Protein 5BZA (pdb70)

Sequence (1763 aa):
LGKLFFCGFDDFNEEAREVIQKYRPAGVLIYPGVLSKEYLFLDFMNFLSRNGRFIVSSDHEGGQLEVLKYVPSFPGNLAAGKVDPVFTGRYCEMAGRIMNTLGFNMVFAPVLDLLSLRSFGSDPEVVASHGMEACMGYFKGGVIPCIKHFPGHGKTADDSHYLLPTVNASFEELWREDLLPFRRIFQSRVKTAVMTAHVKYPAVDDLPATLSKKLITEVLREKLNFKGLVLSDAMEMKAISENFSVEEAVRFFIEAGGNMILLDNFRDLPVYYESLKKLIEDGSIERGKVERSIKIVDEYLSALENRFNSGLIAEVAERAIECTRMRKELLGREVVLLVPSNTGDDYDLIPEVAKRFFKVRDVIRYDIEAGPDDVDGELIFDFVVNASKNEQVLQAHLSLPSDRTIYFIIRNPFDAKFFPGRSVVITHSTKPISVYKSFQHLLGRCSDVDLGKLFFCGFDDFNEEAREVIQKYRPAGVLIYPGVLSKEYLFLDFMNFLSRNGRFIVSSDHEGGQLEVLKYVPSFPGNLAAGKVDPVFTGRYCEMAGRIMNTLGFNMVFAPVLDLLSLRSFGSDPEVVASHGMEACMGYFKGGVIPCIKHFPGHGKTADDSHYLLPTVNASFEELWREDLLPFRRIFQSRVKTAVMTAHVKYPAVDDLPATLSKKLITEVLREKLNFKGLVLSDAMEMKAISENFSVEEAVRFFIEAGGNMILLDNFRDLPVYYESLKKLIEDGSIERGKVERSIKIVDEYLSALENRFNSGLIAEVAERAIECTRMRKELLGREVVLLVPSNTGDDYDLIPEVAKRFFKVRDVIRYDIEAGPDDVDGELIFDFVVNASKNEQVLQAHLSLPSDRTIYFIIRNPFDAKFFPGRSVVITHSTKPISVYKSFQHLLGRCSLGKLFFCGFDDFNEEAREVIQKYRPAGVLIYPGVLSKEYLFLDFMNFLSRNGRFIVSSDHEGGQLEVLKYVPSFPGNLAAGKVDPVFTGRYCEMAGRIMNTLGFNMVFAPVLDLLSRSFGSDPEVVASHGMEACMGYFKGGVIPCIKHFPGHGKTADDSHYLLPTVNASFEELWREDLLPFRRIFQSRVKTAVMTAHVKYPAVDDLPATLSKKLITEVLREKLNFKGLVLSDAMEMKAISENFSVEEAVRFFIEAGGNMILLDNFRDLPVYYESLKKLIEDGSIERGKVERSIKIVDEYLSALENRFNSGLIAEVAERAIECTRMRKELLGREVVLTGDDYDLIPEVAKRFFKVRDVIRYDIEAGPDDVDGELIFDFVVNASKNEQVLQAHLSLPSDRTIYFIIRNPFDAKFFPGRSVVITHSTKPISVYKSFQVDLGKLFFCGFDDFNEEAREVIQKYRPAGVLIYPGVLSKEYLFLDFMNFLSRNGRFIVSSDHEGGQLEVLKYVPSFPGNLAAGKVDPVFTGRYCEMAGRIMNTLGFNMVFAPVLDLLLRSFGSDPEVVASHGMEACMGYFKGGVIPCIKHFPGHGKTADDSHYLLPTVNASFEELWREDLLPFRRIFQSRVKTAVMTAHVKYPAVDDLPATLSKKLITEVLREKLNFKGLVLSDAMEMKAISENFSVEEAVRFFIEAGGNMILLDNFRDLPVYYESLKKLIEDGSIERGKVERSIKIVDEYLSALENRFNSGLIAEVAERAIECVLLVPSTGDDYDLIPEVAKRFFKVRDVIRYDIEAGPDDVDGELIFDFVVNASKNEQVLQAHLSLPSDRTIYFIIRNPFDAKFFPGRSVVITHSTKPISVYKSFQHLLG

Organism: Thermotoga neapolitana (NCBI:txid2337)

B-factor: mean 29.82, std 23.93, range [4.55, 154.39]

CATH classification: 3.20.20.300

InterPro domains:
  IPR001764 Glycoside hydrolase, family 3, N-terminal [PF00933] (6-307)
  IPR017853 Glycoside hydrolase superfamily [SSF51445] (16-307)
  IPR036962 Glycoside hydrolase, family 3, N-terminal domain superfamily [G3DSA:3.20.20.300] (1-332)
  IPR049018 Beta-N-acetylglucosaminidase, C-terminal domain [PF21566] (346-461)
  IPR050226 NagZ Beta-hexosaminidase [PTHR30480] (3-466)

Radius of gyration: 36.76 Å; Cα contacts (8 Å, |Δi|>4): 4115; chains: 4; bounding box: 102×91×90 Å

Solvent-accessible surface area: 63745 Å² total; per-residue (Å²): 61,2,59,0,0,0,0,0,0,85,38,2,28,111,75,0,48,110,13,0,91,157,22,100,2,3,0,0,2,1,44,64,23,0,15,91,65,30,7,0,0,2,8,0,2,15,24,4,65,160,23,51,110,14,0,7,0,0,29,1,12,5,0,62,66,50,36,5,102,3,4,0,28,3,1,2,16,9,0,2,13,114,9,71,22,45,18,4,7,115,3,3,22,3,0,0,32,0,0,19,0,0,1,0,9,0,0,1,1,5,3,0,11,7,40,87,27,76,11,6,10,59,71,26,86,46,0,2,23,5,0,5,24,0,0,34,5,2,68,138,3,29,1,12,0,0,0,9,15,0,0,0,30,18,60,22,115,68,66,6,108,153,81,32,0,55,1,115,9,50,58,112,44,0,62,114,41,1,0,15,0,0,32,33,0,23,61,4,70,12,87,4,0,0,4,0,0,0,0,66,0,64,65,19,35,114,42,0,0,0,1,0,108,88,0,0,35,90,7,0,26,108,129,10,98,16,123,15,0,0,0,0,24,6,1,33,10,76,0,2,53,117,79,36,56,50,60,64,2,0,60,59,0,1,30,0,18,1,6,0,0,5,0,50,53,2,105,43,0,39,91,11,38,78,15,0,81,112,2,21,125,86,56,47,3,94,152,21,38,5,106,145,2,47,129,27,0,48,90,7,7,70,79,18,82,52,145,24,33,0,0,19,0,0,10,0,0,52,119,0,8,73,28,62,188,3,94,148,117,12,19,57,91,53,0,5,0,1,0,0,59,112,89,14,102,12,14,65,63,2,15,63,0,0,123,89,46,11,125,36,121,64,55,55,88,10,80,50,87,51,4,6,120,116,38,88,16,59,0,0,0,0,0,0,7,52,0,46,95,61,113,146,0,13,84,18,0,30,72,2,27,59,86,67,2,6,0,0,0,0,68,64,24,87,0,23,139,66,5,108,87,43,30,12,0,27,0,4,0,4,25,22,6,0,2,6,8,0,0,53,24,0,76,43,155,8,48,135,130,57,4,0,38,0,0,0,0,0,0,86,36,2,29,110,76,0,50,112,12,0,83,151,17,115,2,3,0,0,2,1,40,66,24,0,16,90,62,31,8,0,0,1,8,0,2,11,24,4,66,144,23,55,124,16,0,7,0,1,35,1,14,5,1,76,57,48,37,4,99,4,5,0,27,3,1,1,17,9,0,1,9,104,8,67,21,44,21,3,5,126,3,4,16,3,0,0,41,0,0,19,1,0,3,0,10,0,0,1,0,5,4,0,12,6,43,97,38,75,9,4,9,66,71,30,82,48,0,0,16,6,0,0,18,0,0,8,3,2,70,82,4,30,2,9,0,0,0,8,17,0,0,0,33,17,57,25,115,65,64,7,109,158,84,30,0,50,0,119,9,49,52,98,43,0,74,127,33,1,1,34,0,0,57,18,1,39,73,11,72,10,69,5,0,0,6,0,0,1,0,64,0,66,63,20,36,119,42,0,0,0,1,0,108,80,1,0,37,79,5,0,29,108,139,18,102,16,123,12,0,0,0,0,22,6,1,36,11,90,0,1,53,113,78,40,53,48,54,59,2,0,59,63,0,0,30,1,18,1,4,0,0,5,0,49,52,2,108,39,0,41,92,12,21,93,14,0,61,115,2,35,136,83,56,41,3,92,184,17,39,8,102,138,3,30,125,22,0,41,82,9,8,58,57,25,157,69,177,12,37,0,1,21,0,0,9,0,0,52,121,0,9,68,27,63,174,8,106,132,126,16,10,56,87,54,0,6,0,1,0,0,58,102,56,20,105,12,13,64,69,2,16,62,0,0,125,88,49,10,129,39,129,72,51,57,90,8,76,59,99,46,4,6,124,103,38,79,17,56,0,0,0,0,0,0,8,41,0,52,100,61,112,139,0,12,85,18,0,32,69,2,25,57,91,73,2,4,0,0,0,0,66,60,22,75,0,27,142,74,5,107,86,47,33,10,0,23,0,6,1,2,15,22,5,0,1,4,6,0,0,52,26,0,66,44,135,3,35,63,2,62,0,0,0,0,0,0,68,38,1,37,110,80,0,46,103,11,0,84,156,26,109,2,3,0,0,2,1,46,65,29,0,12,89,64,29,6,0,0,1,5,0,3,11,22,6,62,145,19,52,102,20,0,6,0,0,35,1,14,6,1,98,54,49,35,5,103,3,4,0,24,3,9,6,21,34,0,2,12,107,9,71,24,64,22,3,7,84,4,4,15,3,0,0,40,0,0,15,1,0,6,0,11,0,0,2,1,4,5,0,13,12,57,113,106,12,5,8,62,71,30,82,46,0,0,22,6,0,5,21,0,0,33,5,3,58,135,3,26,1,10,0,0,0,9,19,0,0,2,34,13,72,24,117,64,64,6,105,162,84,38,0,58,4,117,13,52,48,127,56,1,65,147,30,2,1,14,0,0,29,31,0,18,52,1,51,12,93,2,0,0,6,0,0,1,0,69,0,62,63,13,28,99,42,1,0,0,3,0,108,100,1,0,24,87,6,0,26,105,118,10,80,18,127,17,0,0,0,0,27,6,1,38,10,102,0,1,54,114,85,36,54,55,72,74,3,0,99,66,0,1,45,0,18,1,7,0,0,5,0,53,46,0,76,44,0,39,91,12,33,84,20,0,80,138,1,20,136,78,58,20,2,92,147,20,33,6,105,140,3,49,135,28,0,45,94,11,8,58,78,21,77,63,168,17,29,0,0,7,0,0,10,0,1,67,124,1,34,70,88,52,176,48,126,128,158,28,128,67,114,51,0,0,19,112,36,100,12,41,101,67,10,26,67,0,1,128,78,69,53,148,33,142,72,61,67,165,46,83,73,96,65,6,28,130,117,64,60,15,115,8,8,7,8,21,0,12,43,0,68,87,72,108,124,4,10,68,19,2,39,71,15,27,64,93,83,8,28,0,6,0,1,86,60,20,117,3,29,148,59,5,119,78,37,34,10,5,26,1,6,1,14,21,17,4,1,1,2,12,12,26,98,184,62,21,2,43,0,0,0,0,0,0,66,34,2,44,110,83,0,54,98,10,0,90,148,23,100,2,3,0,0,2,1,48,66,31,0,16,93,53,32,9,0,0,1,6,0,2,6,23,5,63,159,22,52,125,19,0,6,0,0,32,1,14,6,1,88,55,49,36,5,100,4,5,0,26,3,6,3,18,13,0,1,11,105,9,69,24,64,22,4,6,83,3,4,18,2,0,0,41,0,0,14,1,0,6,0,13,0,0,0,1,5,6,0,13,13,78,50,79,8,5,8,70,69,32,87,46,0,0,16,5,0,0,19,0,0,8,3,2,62,94,3,29,1,7,0,0,0,9,20,0,0,1,33,26,76,27,114,68,70,4,106,161,80,32,1,53,3,113,14,49,45,128,55,2,68,146,31,1,1,34,0,0,53,23,1,30,78,13,81,9,63,7,0,0,6,0,0,0,0,63,1,59,64,16,28,111,38,0,0,0,1,0,111,94,1,0,27,80,7,0,31,94,121,17,97,16,138,13,0,0,0,0,20,5,1,37,14,93,0,1,55,112,78,37,61,44,86,81,2,0,112,72,0,1,41,0,20,1,5,0,0,6,0,47,44,0,79,42,0,42,91,13,26,56,9,0,78,107,7,45,127,96,60,26,5,102,159,30,50,11,77,55,3,28,138,26,0,38,91,8,10,53,61,21,147,59,145,15,33,0,1,9,0,0,13,0,1,50,122,2,15,77,108,41,4,2,0,1,96,71,34,98,13,15,82,65,1,15,59,0,0,128,80,48,52,202,32,159,87,59,64,85,11,69,61,80,59,5,8,113,126,52,114,18,124,92,8,12,0,0,2,8,58,0,57,121,105,96,139,15,19,99,23,1,35,73,6,41,56,123,88,2,31,0,0,1,1,112,72,20,100,8,26,125,75,4,106,89,60,55,32,2,25,1,13,7,18,19,20,5,1,0,4,12,0,0,45,71,54,105,99

Secondary structure (DSSP, 8-state):
-GGGEEEEES--SHHHHHHHHHH--SEEEE-HHHHTSHHHHHHHHHHHHHS---EEEE---BTTB---TTSPP---HHHHHTS-HHHHHHHHHHHHHHHHHHT--EE---B-PPP---S--S-HHHHHHHHHHHHHHHHHHT-EEEEEEET--TT--S-TTTS--B----HHHHHHTTTHHHHHHHHTT---EEEEP--B-TTT-SSBGGG-HIIIIIIIIIIS---S-EEPSPTTSHHHHTTS-HHHHHHHHHHHT--BEEES-GGGHHHHHHHHHHHHHTTSS-HHHHHHHHHHHHHHHHHT--S--TTHHHHHHHHT-EE----GGGTTS-EEEEEE---HHHHHHHHHHHHTTS-EEEEEEEBTTTBPPP---SEEEEEE-STTSSHHHHHHHHTS-GGGEEEEE-S-GGGGGG-TTSEEEE-S--SHHHHHHHHHHHHTTT-/-TTGGGGEEEEES--SHHHHHHHHHH--SEEEE-HHHHTSHHHHHHHHHHHHHS---EEEE---BTTB---TTSPP---HHHHHTS-HHHHHHHHHHHHHHHHHHT--EE---B-PPP---SS-S-HHHHHHHHHHHHHHHHHHT-EEEEEEET--TT-S--TTTS--B----HHHHHHTTTHHHHHHHTSS---EEEEP--B-TTT-SSBGGG-HIIIIIIIIIIS---SEEEPSPTTSHHHHTTS-HHHHHHHHHHHT--BEEES-GGGHHHHHHHHHHHHHTTSS-HHHHHHHHHHHHHHHHTT-----THHHHHHHHHT-EE----GGGTTS-EEEEEE---HHHHHHHHHHHHHHS-EEEEEEEBTTTBPPP---SEEEEEES-TTS-HHHHHHHHTS-TTSEEEEE-S-GGGGGG-TTSEEEE-S---HHHHHHHHHHHHTTT-/-GGGEEEEES--SHHHHHHHHHH--SEEEE-HHHHTSHHHHHHHHHHHHHS---EEE----BTTB---TTSPP---HHHHHTS-HHHHHHHHHHHHHHHHHHT--EE---B-PPP-----S-HHHHHHHHHHHHHHHHHHT-EEEEEEET--TT----TTTS--B----HHHHHHTTTHHHHHHHHTT---EEEEP--B-TTT-SSBGGG-HIIIIIIIIIIS---S-EEPSPTTSHHHHTTS-HHHHHHHHHHHT--BEEES-GGGHHHHHHHHHHHHHTSSS-HHHHHHHHHHHHHHHHHT--S--TTHHHHHHHHT-EE----GGGTT--BB--HHHHHHHHHHHHTTS-BS------TTT-PPP---SSEEEEE-STTS-HHHHHHHHTS-TTSEEEEE-S-GGGGGG-TTS-EEE-S--SHHHHHHHH-/--GGGGEEEEES--SHHHHHHHHHH--SEEEE-HHHHTSHHHHHHHHHHHHHS---EEE----BTTB---TTSPP---HHHHHTS-HHHHHHHHHHHHHHHHHHT--EE---B------S--S-HHHHHHHHHHHHHHHHHHT-EEEEEEET--TT--S-TTTS--B----HHHHHHTTHHHHHHHHHS----EEEEP--B-TTT-SSBGGG-HIIIIIIIIIIS---SEEEEEETTSHHHHTTS-HHHHHHHHHHHT--EEEES-GGGHHHHHHHHHHHHHTSSS-HHHHHHHHHHHHHHHHHT--S--TTHHHHHHHHT-B--EEEE--HHHHHHHHHHHHTTS----EEEE-TTT-PPS---SSEEEEE-STTS-HHHHHHHHTS-TTSEEEEE-S-GGGGGGSTTSEEEE-S--SHHHHHHHHHHHH-

Nearest PDB structures (foldseek):
  5c0q-assembly1_B  TM=1.001E+00  e=3.178E-85  Thermotoga neapolitana
  5bza-assembly1_A  TM=1.000E+00  e=5.150E-85  Thermotoga neapolitana
  5c0q-assembly1_A  TM=1.000E+00  e=7.169E-83  Thermotoga neapolitana
  3wo8-assembly1_A  TM=9.749E-01  e=3.741E-60  Thermotoga maritima MSB8
  3sql-assembly1_A  TM=6.321E-01  e=1.841E-26  Picosynechococcus sp. PCC 7002

Structure (mmCIF, N/CA/C/O backbone):
data_5BZA
#
_entry.id   5BZA
#
_cell.length_a   158.965
_cell.length_b   158.965
_cell.length_c   517.242
_cell.angle_alpha   90.00
_cell.angle_beta   90.00
_cell.angle_gamma   120.00
#
_symmetry.space_group_name_H-M   'H 3 2'
#
loop_
_entity.id
_entity.type
_entity.pdbx_description
1 polymer Beta-N-acetylhexosaminidase
2 non-polymer 'CADMIUM ION'
3 water water
#
loop_
_atom_site.group_PDB
_atom_site.id
_atom_site.type_symbol
_atom_site.label_atom_id
_atom_site.label_alt_id
_atom_site.label_comp_id
_atom_site.label_asym_id
_atom_site.label_entity_id
_atom_site.label_seq_id
_atom_site.pdbx_PDB_ins_code
_atom_site.Cartn_x
_atom_site.Cartn_y
_atom_site.Cartn_z
_atom_site.occupancy
_atom_site.B_iso_or_equiv
_atom_site.auth_seq_id
_atom_site.auth_comp_id
_atom_site.auth_asym_id
_atom_site.auth_atom_id
_atom_site.pdbx_PDB_model_num
ATOM 1 N N . LEU A 1 5 ? 45.574 117.435 234.161 1.00 17.46 5 LEU A N 1
ATOM 2 C CA . LEU A 1 5 ? 44.864 116.672 235.191 1.00 21.13 5 LEU A CA 1
ATOM 3 C C . LEU A 1 5 ? 43.797 115.759 234.618 1.00 20.55 5 LEU A C 1
ATOM 4 O O . LEU A 1 5 ? 43.188 114.943 235.354 1.00 22.02 5 LEU A O 1
ATOM 9 N N . GLY A 1 6 ? 43.532 115.906 233.326 1.00 21.84 6 GLY A N 1
ATOM 10 C CA . GLY A 1 6 ? 42.553 115.062 232.671 1.00 20.08 6 GLY A CA 1
ATOM 11 C C . GLY A 1 6 ? 43.079 113.655 232.712 1.00 17.34 6 GLY A C 1
ATOM 12 O O . GLY A 1 6 ? 42.325 112.681 232.673 1.00 17.70 6 GLY A O 1
ATOM 13 N N . LYS A 1 7 ? 44.390 113.572 232.874 1.00 15.66 7 LYS A N 1
ATOM 14 C CA . LYS A 1 7 ? 45.096 112.310 232.983 1.00 18.83 7 LYS A CA 1
ATOM 15 C C . LYS A 1 7 ? 44.721 111.397 234.147 1.00 17.69 7 LYS A C 1
ATOM 16 O O . LYS A 1 7 ? 45.051 110.199 234.116 1.00 21.58 7 LYS A O 1
ATOM 22 N N . LEU A 1 8 ? 44.074 111.953 235.166 1.00 15.65 8 LEU A N 1
ATOM 23 C CA . LEU A 1 8 ? 43.606 111.164 236.321 1.00 18.64 8 LEU A CA 1
ATOM 24 C C . LEU A 1 8 ? 42.159 110.725 236.083 1.00 18.62 8 LEU A C 1
ATOM 25 O O . LEU A 1 8 ? 41.434 110.349 237.033 1.00 18.97 8 LEU A O 1
ATOM 30 N N . PHE A 1 9 ? 41.733 110.783 234.817 1.00 16.74 9 PHE A N 1
ATOM 31 C CA . PHE A 1 9 ? 40.367 110.405 234.505 1.00 15.01 9 PHE A CA 1
ATOM 32 C C . PHE A 1 9 ? 40.245 109.451 233.363 1.00 14.37 9 PHE A C 1
ATOM 33 O O . PHE A 1 9 ? 40.925 109.557 232.365 1.00 13.93 9 PHE A O 1
ATOM 41 N N . PHE A 1 10 ? 39.319 108.527 233.540 1.00 15.73 10 PHE A N 1
ATOM 42 C CA . PHE A 1 10 ? 39.010 107.529 232.564 1.00 13.25 10 PHE A CA 1
ATOM 43 C C . PHE A 1 10 ? 37.508 107.658 232.342 1.00 16.46 10 PHE A C 1
ATOM 44 O O . PHE A 1 10 ? 36.755 107.368 233.265 1.00 13.01 10 PHE A O 1
ATOM 52 N N . CYS A 1 11 ? 37.056 108.072 231.149 1.00 15.76 11 CYS A N 1
ATOM 53 C CA . CYS A 1 11 ? 35.626 108.332 230.979 1.00 13.47 11 CYS A CA 1
ATOM 54 C C . CYS A 1 11 ? 34.959 107.370 230.025 1.00 10.60 11 CYS A C 1
ATOM 55 O O . CYS A 1 11 ? 35.437 107.158 228.929 1.00 14.86 11 CYS A O 1
ATOM 58 N N . GLY A 1 12 ? 33.804 106.875 230.427 1.00 12.70 12 GLY A N 1
ATOM 59 C CA . GLY A 1 12 ? 32.999 105.992 229.617 1.00 13.67 12 GLY A CA 1
ATOM 60 C C . GLY A 1 12 ? 32.144 106.854 228.704 1.00 16.21 12 GLY A C 1
ATOM 61 O O . GLY A 1 12 ? 31.710 107.922 229.106 1.00 16.42 12 GLY A O 1
ATOM 62 N N . PHE A 1 13 ? 31.989 106.420 227.452 1.00 13.70 13 PHE A N 1
ATOM 63 C CA . PHE A 1 13 ? 31.187 107.119 226.443 1.00 12.48 13 PHE A CA 1
ATOM 64 C C . PHE A 1 13 ? 30.090 106.177 225.947 1.00 15.30 13 PHE A C 1
ATOM 65 O O . PHE A 1 13 ? 30.368 105.111 225.398 1.00 14.89 13 PHE A O 1
ATOM 73 N N . ASP A 1 14 ? 28.846 106.554 226.204 1.00 15.79 14 ASP A N 1
ATOM 74 C CA . ASP A 1 14 ? 27.681 105.769 225.819 1.00 13.40 14 ASP A CA 1
ATOM 75 C C . ASP A 1 14 ? 27.050 106.444 224.574 1.00 15.75 14 ASP A C 1
ATOM 76 O O . ASP A 1 14 ? 25.979 106.078 224.094 1.00 10.17 14 ASP A O 1
ATOM 81 N N . ASP A 1 15 ? 27.688 107.524 224.150 1.00 14.84 15 ASP A N 1
ATOM 82 C CA . ASP A 1 15 ? 27.263 108.256 222.986 1.00 16.46 15 ASP A CA 1
ATOM 83 C C . ASP A 1 15 ? 28.463 109.068 222.519 1.00 15.50 15 ASP A C 1
ATOM 84 O O . ASP A 1 15 ? 29.364 109.358 223.319 1.00 14.26 15 ASP A O 1
ATOM 89 N N . PHE A 1 16 ? 28.468 109.445 221.236 1.00 15.22 16 PHE A N 1
ATOM 90 C CA . PHE A 1 16 ? 29.526 110.284 220.695 1.00 13.95 16 PHE A CA 1
ATOM 91 C C . PHE A 1 16 ? 28.958 111.478 219.891 1.00 17.67 16 PHE A C 1
ATOM 92 O O . PHE A 1 16 ? 28.186 111.271 218.955 1.00 20.41 16 PHE A O 1
ATOM 100 N N . ASN A 1 17 ? 29.328 112.713 220.234 1.00 12.22 17 ASN A N 1
ATOM 101 C CA . ASN A 1 17 ? 28.593 113.883 219.722 1.00 14.86 17 ASN A CA 1
ATOM 102 C C . ASN A 1 17 ? 29.353 115.160 219.973 1.00 16.90 17 ASN A C 1
ATOM 103 O O . ASN A 1 17 ? 30.506 115.088 220.399 1.00 16.94 17 ASN A O 1
ATOM 108 N N . GLU A 1 18 ? 28.745 116.333 219.722 1.00 16.67 18 GLU A N 1
ATOM 109 C CA . GLU A 1 18 ? 29.552 117.548 219.854 1.00 21.30 18 GLU A CA 1
ATOM 110 C C . GLU A 1 18 ? 29.875 117.726 221.364 1.00 22.53 18 GLU A C 1
ATOM 111 O O . GLU A 1 18 ? 30.928 118.272 221.709 1.00 21.73 18 GLU A O 1
ATOM 117 N N . GLU A 1 19 ? 28.985 117.274 222.255 1.00 24.62 19 GLU A N 1
ATOM 118 C CA . GLU A 1 19 ? 29.251 117.386 223.698 1.00 25.79 19 GLU A CA 1
ATOM 119 C C . GLU A 1 19 ? 30.481 116.558 224.075 1.00 20.40 19 GLU A C 1
ATOM 120 O O . GLU A 1 19 ? 31.412 117.086 224.691 1.00 20.32 19 GLU A O 1
ATOM 126 N N . ALA A 1 20 ? 30.506 115.287 223.657 1.00 20.87 20 ALA A N 1
ATOM 127 C CA . ALA A 1 20 ? 31.676 114.409 223.868 1.00 16.51 20 ALA A CA 1
ATOM 128 C C . ALA A 1 20 ? 32.970 114.989 223.304 1.00 21.21 20 ALA A C 1
ATOM 129 O O . ALA A 1 20 ? 34.010 114.992 223.997 1.00 26.11 20 ALA A O 1
ATOM 131 N N . ARG A 1 21 ? 32.939 115.480 222.061 1.00 19.64 21 ARG A N 1
ATOM 132 C CA . ARG A 1 21 ? 34.131 116.112 221.511 1.00 18.71 21 ARG A CA 1
ATOM 133 C C . ARG A 1 21 ? 34.548 117.335 222.356 1.00 23.57 21 ARG A C 1
ATOM 134 O O . ARG A 1 21 ? 35.730 117.525 222.619 1.00 23.37 21 ARG A O 1
ATOM 142 N N . GLU A 1 22 ? 33.592 118.159 222.773 1.00 21.66 22 GLU A N 1
ATOM 143 C CA . GLU A 1 22 ? 33.880 119.312 223.639 1.00 27.32 22 GLU A CA 1
ATOM 144 C C . GLU A 1 22 ? 34.549 118.907 224.979 1.00 27.18 22 GLU A C 1
ATOM 145 O O . GLU A 1 22 ? 35.547 119.507 225.392 1.00 24.37 22 GLU A O 1
ATOM 151 N N . VAL A 1 23 ? 33.968 117.931 225.671 1.00 22.26 23 VAL A N 1
ATOM 152 C CA . VAL A 1 23 ? 34.501 117.487 226.951 1.00 21.01 23 VAL A CA 1
ATOM 153 C C . VAL A 1 23 ? 35.941 116.982 226.770 1.00 25.14 23 VAL A C 1
ATOM 154 O O . VAL A 1 23 ? 36.847 117.361 227.559 1.00 24.61 23 VAL A O 1
ATOM 158 N N . ILE A 1 24 ? 36.157 116.150 225.733 1.00 19.51 24 ILE A N 1
ATOM 159 C CA . ILE A 1 24 ? 37.478 115.572 225.501 1.00 18.24 24 ILE A CA 1
ATOM 160 C C . ILE A 1 24 ? 38.503 116.650 225.168 1.00 23.73 24 ILE A C 1
ATOM 161 O O . ILE A 1 24 ? 39.679 116.595 225.596 1.00 19.77 24 ILE A O 1
ATOM 166 N N . GLN A 1 25 ? 38.077 117.633 224.387 1.00 20.50 25 GLN A N 1
ATOM 167 C CA . GLN A 1 25 ? 39.018 118.646 223.971 1.00 24.03 25 GLN A CA 1
ATOM 168 C C . GLN A 1 25 ? 39.343 119.597 225.133 1.00 23.53 25 GLN A C 1
ATOM 169 O O . GLN A 1 25 ? 40.494 119.960 225.343 1.00 21.08 25 GLN A O 1
ATOM 175 N N . LYS A 1 26 ? 38.345 119.935 225.940 1.00 21.34 26 LYS A N 1
ATOM 176 C CA . LYS A 1 26 ? 38.564 120.822 227.090 1.00 24.46 26 LYS A CA 1
ATOM 177 C C . LYS A 1 26 ? 39.371 120.196 228.238 1.00 22.66 26 LYS A C 1
ATOM 178 O O . LYS A 1 26 ? 40.314 120.800 228.749 1.00 15.24 26 LYS A O 1
ATOM 184 N N . TYR A 1 27 ? 39.010 118.990 228.640 1.00 23.54 27 TYR A N 1
ATOM 185 C CA . TYR A 1 27 ? 39.616 118.409 229.833 1.00 23.10 27 TYR A CA 1
ATOM 186 C C . TYR A 1 27 ? 40.728 117.413 229.575 1.00 21.74 27 TYR A C 1
ATOM 187 O O . TYR A 1 27 ? 41.448 117.052 230.511 1.00 21.64 27 TYR A O 1
ATOM 196 N N . ARG A 1 28 ? 40.838 116.924 228.340 1.00 21.17 28 ARG A N 1
ATOM 197 C CA . ARG A 1 28 ? 41.867 115.952 227.977 1.00 21.03 28 ARG A CA 1
ATOM 198 C C . ARG A 1 28 ? 41.969 114.735 228.918 1.00 17.62 28 ARG A C 1
ATOM 199 O O . ARG A 1 28 ? 43.059 114.413 229.433 1.00 17.07 28 ARG A O 1
ATOM 207 N N . PRO A 1 29 ? 40.856 114.000 229.080 1.00 15.45 29 PRO A N 1
ATOM 208 C CA . PRO A 1 29 ? 40.994 112.737 229.824 1.00 13.03 29 PRO A CA 1
ATOM 209 C C . PRO A 1 29 ? 41.973 111.820 229.130 1.00 14.70 29 PRO A C 1
ATOM 210 O O . PRO A 1 29 ? 42.081 111.858 227.887 1.00 17.05 29 PRO A O 1
ATOM 214 N N . ALA A 1 30 ? 42.715 111.054 229.917 1.00 9.95 30 ALA A N 1
ATOM 215 C CA . ALA A 1 30 ? 43.743 110.169 229.380 1.00 12.99 30 ALA A CA 1
ATOM 216 C C . ALA A 1 30 ? 43.158 108.851 228.933 1.00 12.37 30 ALA A C 1
ATOM 217 O O . ALA A 1 30 ? 43.730 108.195 228.040 1.00 12.83 30 ALA A O 1
ATOM 219 N N . GLY A 1 31 ? 41.995 108.502 229.492 1.00 11.65 31 GLY A N 1
ATOM 220 C CA . GLY A 1 31 ? 41.369 107.213 229.247 1.00 12.93 31 GLY A CA 1
ATOM 221 C C . GLY A 1 31 ? 39.958 107.274 228.657 1.00 13.95 31 GLY A C 1
ATOM 222 O O . GLY A 1 31 ? 39.137 108.111 229.046 1.00 8.59 31 GLY A O 1
ATOM 223 N N . VAL A 1 32 ? 39.673 106.362 227.716 1.00 13.40 32 VAL A N 1
ATOM 224 C CA . VAL A 1 32 ? 38.383 106.311 227.057 1.00 10.71 32 VAL A CA 1
ATOM 225 C C . VAL A 1 32 ? 37.810 104.913 227.111 1.00 11.98 32 VAL A C 1
ATOM 226 O O . VAL A 1 32 ? 38.416 103.954 226.596 1.00 10.94 32 VAL A O 1
ATOM 230 N N . LEU A 1 33 ? 36.620 104.802 227.688 1.00 11.47 33 LEU A N 1
ATOM 231 C CA . LEU A 1 33 ? 35.927 103.524 227.718 1.00 12.83 33 LEU A CA 1
ATOM 232 C C . LEU A 1 33 ? 34.725 103.616 226.803 1.00 12.91 33 LEU A C 1
ATOM 233 O O . LEU A 1 33 ? 33.907 104.541 226.924 1.00 13.61 33 LEU A O 1
ATOM 238 N N . ILE A 1 34 ? 34.600 102.659 225.895 1.00 11.14 34 ILE A N 1
ATOM 239 C CA . ILE A 1 34 ? 33.543 102.744 224.902 1.00 11.54 34 ILE A CA 1
ATOM 240 C C . ILE A 1 34 ? 32.430 101.779 225.249 1.00 12.28 34 ILE A C 1
ATOM 241 O O . ILE A 1 34 ? 32.626 100.558 225.361 1.00 11.53 34 ILE A O 1
ATOM 246 N N . TYR A 1 35 ? 31.257 102.355 225.457 1.00 11.55 35 TYR A N 1
ATOM 247 C CA . TYR A 1 35 ? 30.107 101.589 225.871 1.00 14.20 35 TYR A CA 1
ATOM 248 C C . TYR A 1 35 ? 29.270 101.135 224.695 1.00 15.70 35 TYR A C 1
ATOM 249 O O . TYR A 1 35 ? 29.415 101.660 223.594 1.00 11.52 35 TYR A O 1
ATOM 258 N N . PRO A 1 36 ? 28.399 100.150 224.918 1.00 14.46 36 PRO A N 1
ATOM 259 C CA . PRO A 1 36 ? 27.495 99.702 223.843 1.00 15.82 36 PRO A CA 1
ATOM 260 C C . PRO A 1 36 ? 26.701 100.849 223.201 1.00 17.44 36 PRO A C 1
ATOM 261 O O . PRO A 1 36 ? 26.280 100.737 222.025 1.00 11.67 36 PRO A O 1
ATOM 265 N N . GLY A 1 37 ? 26.530 101.955 223.925 1.00 15.88 37 GLY A N 1
ATOM 266 C CA . GLY A 1 37 ? 25.809 103.091 223.378 1.00 14.23 37 GLY A CA 1
ATOM 267 C C . GLY A 1 37 ? 26.449 103.493 222.056 1.00 16.59 37 GLY A C 1
ATOM 268 O O . GLY A 1 37 ? 25.759 103.847 221.079 1.00 13.89 37 GLY A O 1
ATOM 269 N N . VAL A 1 38 ? 27.779 103.405 222.023 1.00 14.25 38 VAL A N 1
ATOM 270 C CA . VAL A 1 38 ? 28.538 103.709 220.843 1.00 11.99 38 VAL A CA 1
ATOM 271 C C . VAL A 1 38 ? 28.752 102.446 219.991 1.00 15.21 38 VAL A C 1
ATOM 272 O O . VAL A 1 38 ? 28.466 102.454 218.758 1.00 13.15 38 VAL A O 1
ATOM 276 N N . LEU A 1 39 ? 29.174 101.353 220.630 1.00 7.63 39 LEU A N 1
ATOM 277 C CA . LEU A 1 39 ? 29.548 100.178 219.843 1.00 15.05 39 LEU A CA 1
ATOM 278 C C . LEU A 1 39 ? 28.385 99.631 219.006 1.00 16.53 39 LEU A C 1
ATOM 279 O O . LEU A 1 39 ? 28.591 99.175 217.887 1.00 15.43 39 LEU A O 1
ATOM 284 N N . SER A 1 40 ? 27.158 99.753 219.498 1.00 14.52 40 SER A N 1
ATOM 285 C CA . SER A 1 40 ? 26.039 99.158 218.787 1.00 18.40 40 SER A CA 1
ATOM 286 C C . SER A 1 40 ? 25.688 99.932 217.517 1.00 14.66 40 SER A C 1
ATOM 287 O O . SER A 1 40 ? 24.983 99.423 216.660 1.00 12.43 40 SER A O 1
ATOM 290 N N . LYS A 1 41 ? 26.223 101.139 217.396 1.00 15.12 41 LYS A N 1
ATOM 291 C CA . LYS A 1 41 ? 26.077 101.928 216.174 1.00 15.92 41 LYS A CA 1
ATOM 292 C C . LYS A 1 41 ? 27.438 102.040 215.506 1.00 14.02 41 LYS A C 1
ATOM 293 O O . LYS A 1 41 ? 28.242 102.958 215.790 1.00 12.32 41 LYS A O 1
ATOM 299 N N . GLU A 1 42 ? 27.710 101.101 214.620 1.00 13.25 42 GLU A N 1
ATOM 300 C CA . GLU A 1 42 ? 29.051 101.048 214.046 1.00 13.30 42 GLU A CA 1
ATOM 301 C C . GLU A 1 42 ? 29.560 102.374 213.434 1.00 12.53 42 GLU A C 1
ATOM 302 O O . GLU A 1 42 ? 30.772 102.650 213.533 1.00 8.14 42 GLU A O 1
ATOM 308 N N . TYR A 1 43 ? 28.684 103.173 212.793 1.00 10.57 43 TYR A N 1
ATOM 309 C CA . TYR A 1 43 ? 29.124 104.478 212.251 1.00 11.38 43 TYR A CA 1
ATOM 310 C C . TYR A 1 43 ? 29.673 105.414 213.337 1.00 11.33 43 TYR A C 1
ATOM 311 O O . TYR A 1 43 ? 30.702 106.098 213.111 1.00 14.09 43 TYR A O 1
ATOM 320 N N . LEU A 1 44 ? 29.014 105.435 214.509 1.00 13.25 44 LEU A N 1
ATOM 321 C CA . LEU A 1 44 ? 29.436 106.252 215.663 1.00 12.01 44 LEU A CA 1
ATOM 322 C C . LEU A 1 44 ? 30.754 105.800 216.174 1.00 9.89 44 LEU A C 1
ATOM 323 O O . LEU A 1 44 ? 31.651 106.590 216.394 1.00 9.47 44 LEU A O 1
ATOM 328 N N . PHE A 1 45 ? 30.856 104.491 216.359 1.00 6.51 45 PHE A N 1
ATOM 329 C CA . PHE A 1 45 ? 32.097 103.892 216.800 1.00 10.22 45 PHE A CA 1
ATOM 330 C C . PHE A 1 45 ? 33.287 104.281 215.944 1.00 9.30 45 PHE A C 1
ATOM 331 O O . PHE A 1 45 ? 34.301 104.804 216.464 1.00 11.43 45 PHE A O 1
ATOM 339 N N . LEU A 1 46 ? 33.135 104.096 214.622 1.00 9.13 46 LEU A N 1
ATOM 340 C CA . LEU A 1 46 ? 34.234 104.338 213.679 1.00 10.47 46 LEU A CA 1
ATOM 341 C C . LEU A 1 46 ? 34.629 105.814 213.669 1.00 8.97 46 LEU A C 1
ATOM 342 O O . LEU A 1 46 ? 35.823 106.190 213.634 1.00 9.46 46 LEU A O 1
ATOM 347 N N . ASP A 1 47 ? 33.614 106.664 213.682 1.00 6.01 47 ASP A N 1
ATOM 348 C CA . ASP A 1 47 ? 33.878 108.087 213.700 1.00 9.51 47 ASP A CA 1
ATOM 349 C C . ASP A 1 47 ? 34.551 108.513 215.037 1.00 11.75 47 ASP A C 1
ATOM 350 O O . ASP A 1 47 ? 35.455 109.366 215.062 1.00 12.58 47 ASP A O 1
ATOM 355 N N . PHE A 1 48 ? 34.129 107.904 216.151 1.00 11.91 48 PHE A N 1
ATOM 356 C CA . PHE A 1 48 ? 34.760 108.151 217.451 1.00 10.58 48 PHE A CA 1
ATOM 357 C C . PHE A 1 48 ? 36.246 107.789 217.362 1.00 11.28 48 PHE A C 1
ATOM 358 O O . PHE A 1 48 ? 37.101 108.649 217.681 1.00 12.02 48 PHE A O 1
ATOM 366 N N . MET A 1 49 ? 36.565 106.577 216.866 1.00 10.26 49 MET A N 1
ATOM 367 C CA . MET A 1 49 ? 37.982 106.182 216.723 1.00 15.41 49 MET A CA 1
ATOM 368 C C . MET A 1 49 ? 38.787 107.170 215.867 1.00 14.82 49 MET A C 1
ATOM 369 O O . MET A 1 49 ? 39.936 107.488 216.198 1.00 19.08 49 MET A O 1
ATOM 374 N N . ASN A 1 50 ? 38.194 107.646 214.775 1.00 13.98 50 ASN A N 1
ATOM 375 C CA . ASN A 1 50 ? 38.868 108.637 213.950 1.00 17.29 50 ASN A CA 1
ATOM 376 C C . ASN A 1 50 ? 39.136 109.952 214.704 1.00 14.51 50 ASN A C 1
ATOM 377 O O . ASN A 1 50 ? 40.265 110.509 214.692 1.00 14.80 50 ASN A O 1
ATOM 382 N N . PHE A 1 51 ? 38.101 110.440 215.369 1.00 14.34 51 PHE A N 1
ATOM 383 C CA . PHE A 1 51 ? 38.257 111.583 216.270 1.00 14.48 51 PHE A CA 1
ATOM 384 C C . PHE A 1 51 ? 39.407 111.380 217.298 1.00 15.92 51 PHE A C 1
ATOM 385 O O . PHE A 1 51 ? 40.284 112.243 217.435 1.00 16.20 51 PHE A O 1
ATOM 393 N N . LEU A 1 52 ? 39.438 110.238 217.974 1.00 14.58 52 LEU A N 1
ATOM 394 C CA . LEU A 1 52 ? 40.458 110.027 219.003 1.00 13.67 52 LEU A CA 1
ATOM 395 C C . LEU A 1 52 ? 41.855 109.995 218.367 1.00 17.07 52 LEU A C 1
ATOM 396 O O . LEU A 1 52 ? 42.806 110.547 218.931 1.00 18.79 52 LEU A O 1
ATOM 401 N N . SER A 1 53 ? 41.966 109.408 217.169 1.00 16.17 53 SER A N 1
ATOM 402 C CA . SER A 1 53 ? 43.253 109.356 216.474 1.00 14.39 53 SER A CA 1
ATOM 403 C C . SER A 1 53 ? 43.748 110.775 216.149 1.00 16.86 53 SER A C 1
ATOM 404 O O . SER A 1 53 ? 44.949 110.990 215.937 1.00 12.90 53 SER A O 1
ATOM 407 N N . ARG A 1 54 ? 42.825 111.729 216.049 1.00 15.12 54 ARG A N 1
ATOM 408 C CA . ARG A 1 54 ? 43.235 113.115 215.783 1.00 16.42 54 ARG A CA 1
ATOM 409 C C . ARG A 1 54 ? 43.396 114.038 217.019 1.00 24.19 54 ARG A C 1
ATOM 410 O O . ARG A 1 54 ? 43.868 115.178 216.895 1.00 23.91 54 ARG A O 1
ATOM 418 N N . ASN A 1 55 ? 43.064 113.563 218.216 1.00 23.77 55 ASN A N 1
ATOM 419 C CA . ASN A 1 55 ? 43.078 114.463 219.365 1.00 21.98 55 ASN A CA 1
ATOM 420 C C . ASN A 1 55 ? 44.000 114.017 220.488 1.00 26.01 55 ASN A C 1
ATOM 421 O O . ASN A 1 55 ? 43.722 114.203 221.669 1.00 25.92 55 ASN A O 1
ATOM 426 N N . GLY A 1 56 ? 45.104 113.404 220.115 1.00 23.57 56 GLY A N 1
ATOM 427 C CA . GLY A 1 56 ? 46.093 113.022 221.092 1.00 21.81 56 GLY A CA 1
ATOM 428 C C . GLY A 1 56 ? 46.077 111.555 221.429 1.00 25.10 56 GLY A C 1
ATOM 429 O O . GLY A 1 56 ? 45.475 110.710 220.742 1.00 24.70 56 GLY A O 1
ATOM 430 N N . ARG A 1 57 ? 46.802 111.248 222.486 1.00 27.94 57 ARG A N 1
ATOM 431 C CA . ARG A 1 57 ? 46.950 109.887 222.942 1.00 26.23 57 ARG A CA 1
ATOM 432 C C . ARG A 1 57 ? 45.966 109.569 224.029 1.00 21.27 57 ARG A C 1
ATOM 433 O O . ARG A 1 57 ? 45.762 110.357 224.944 1.00 21.03 57 ARG A O 1
ATOM 441 N N . PHE A 1 58 ? 45.308 108.430 223.882 1.00 16.99 58 PHE A N 1
ATOM 442 C CA . PHE A 1 58 ? 44.351 107.992 224.852 1.00 11.02 58 PHE A CA 1
ATOM 443 C C . PHE A 1 58 ? 44.632 106.563 225.135 1.00 14.03 58 PHE A C 1
ATOM 444 O O . PHE A 1 58 ? 45.130 105.858 224.264 1.00 16.28 58 PHE A O 1
ATOM 452 N N . ILE A 1 59 ? 44.328 106.139 226.357 1.00 15.31 59 ILE A N 1
ATOM 453 C CA . ILE A 1 59 ? 44.123 104.740 226.657 1.00 13.24 59 ILE A CA 1
ATOM 454 C C . ILE A 1 59 ? 42.697 104.417 226.230 1.00 13.22 59 ILE A C 1
ATOM 455 O O . ILE A 1 59 ? 41.738 105.100 226.640 1.00 13.98 59 ILE A O 1
ATOM 460 N N . VAL A 1 60 ? 42.549 103.416 225.374 1.00 10.75 60 VAL A N 1
ATOM 461 C CA . VAL A 1 60 ? 41.240 103.083 224.830 1.00 10.53 60 VAL A CA 1
ATOM 462 C C . VAL A 1 60 ? 40.842 101.684 225.206 1.00 11.27 60 VAL A C 1
ATOM 463 O O . VAL A 1 60 ? 41.543 100.699 224.890 1.00 9.38 60 VAL A O 1
ATOM 467 N N . SER A 1 61 ? 39.716 101.588 225.906 1.00 8.27 61 SER A N 1
ATOM 468 C CA . SER A 1 61 ? 39.374 100.331 226.549 1.00 8.56 61 SER A CA 1
ATOM 469 C C . SER A 1 61 ? 37.927 99.927 226.339 1.00 9.47 61 SER A C 1
ATOM 470 O O . SER A 1 61 ? 37.060 100.768 226.042 1.00 9.28 61 SER A O 1
ATOM 473 N N . SER A 1 62 ? 37.663 98.643 226.573 1.00 12.75 62 SER A N 1
ATOM 474 C CA . SER A 1 62 ? 36.299 98.112 226.616 1.00 11.81 62 SER A CA 1
ATOM 475 C C . SER A 1 62 ? 36.046 97.154 227.814 1.00 11.17 62 SER A C 1
ATOM 476 O O . SER A 1 62 ? 36.972 96.698 228.489 1.00 10.87 62 SER A O 1
ATOM 479 N N . ASP A 1 63 ? 34.782 96.789 228.013 1.00 13.55 63 ASP A N 1
ATOM 480 C CA . ASP A 1 63 ? 34.456 95.741 228.954 1.00 10.23 63 ASP A CA 1
ATOM 481 C C . ASP A 1 63 ? 34.268 94.385 228.326 1.00 9.38 63 ASP A C 1
ATOM 482 O O . ASP A 1 63 ? 33.505 93.577 228.856 1.00 9.81 63 ASP A O 1
ATOM 487 N N . HIS A 1 64 ? 34.947 94.113 227.218 1.00 9.02 64 HIS A N 1
ATOM 488 C CA . HIS A 1 64 ? 34.748 92.847 226.524 1.00 10.05 64 HIS A CA 1
ATOM 489 C C . HIS A 1 64 ? 35.546 91.731 227.183 1.00 9.44 64 HIS A C 1
ATOM 490 O O . HIS A 1 64 ? 36.679 91.427 226.775 1.00 10.60 64 HIS A O 1
ATOM 497 N N . GLU A 1 65 ? 34.929 91.086 228.178 1.00 11.18 65 GLU A N 1
ATOM 498 C CA . GLU A 1 65 ? 35.577 90.045 229.010 1.00 9.05 65 GLU A CA 1
ATOM 499 C C . GLU A 1 65 ? 35.579 88.714 228.317 1.00 10.31 65 GLU A C 1
ATOM 500 O O . GLU A 1 65 ? 36.450 87.844 228.574 1.00 11.56 65 GLU A O 1
ATOM 506 N N . GLY A 1 66 ? 34.556 88.530 227.486 1.00 11.12 66 GLY A N 1
ATOM 507 C CA . GLY A 1 66 ? 34.258 87.234 226.913 1.00 12.98 66 GLY A CA 1
ATOM 508 C C . GLY A 1 66 ? 33.197 86.554 227.740 1.00 14.22 66 GLY A C 1
ATOM 509 O O . GLY A 1 66 ? 33.035 86.863 228.908 1.00 13.35 66 GLY A O 1
ATOM 510 N N . GLY A 1 67 ? 32.461 85.625 227.146 1.00 12.48 67 GLY A N 1
ATOM 511 C CA . GLY A 1 67 ? 31.386 85.004 227.893 1.00 14.29 67 GLY A CA 1
ATOM 512 C C . GLY A 1 67 ? 30.268 85.979 228.162 1.00 15.21 67 GLY A C 1
ATOM 513 O O . GLY A 1 67 ? 29.722 86.586 227.236 1.00 14.33 67 GLY A O 1
ATOM 514 N N . GLN A 1 68 ? 29.970 86.170 229.440 1.00 14.58 68 GLN A N 1
ATOM 515 C CA . GLN A 1 68 ? 28.799 86.903 229.875 1.00 13.86 68 GLN A CA 1
ATOM 516 C C . GLN A 1 68 ? 28.788 88.342 229.452 1.00 12.93 68 GLN A C 1
ATOM 517 O O . GLN A 1 68 ? 27.780 88.829 228.959 1.00 12.63 68 GLN A O 1
ATOM 523 N N . LEU A 1 69 ? 29.892 89.043 229.677 1.00 14.59 69 LEU A N 1
ATOM 524 C CA . LEU A 1 69 ? 29.977 90.426 229.244 1.00 13.48 69 LEU A CA 1
ATOM 525 C C . LEU A 1 69 ? 30.710 90.453 227.903 1.00 14.27 69 LEU A C 1
ATOM 526 O O . LEU A 1 69 ? 31.919 90.251 227.863 1.00 15.35 69 LEU A O 1
ATOM 531 N N . GLU A 1 70 ? 29.979 90.659 226.812 1.00 17.77 70 GLU A N 1
ATOM 532 C CA . GLU A 1 70 ? 30.562 90.802 225.468 1.00 15.05 70 GLU A CA 1
ATOM 533 C C . GLU A 1 70 ? 29.965 92.022 224.778 1.00 13.08 70 GLU A C 1
ATOM 534 O O . GLU A 1 70 ? 28.747 92.145 224.668 1.00 19.32 70 GLU A O 1
ATOM 540 N N . VAL A 1 71 ? 30.812 92.940 224.339 1.00 12.59 71 VAL A N 1
ATOM 541 C CA . VAL A 1 71 ? 30.312 94.178 223.763 1.00 11.62 71 VAL A CA 1
ATOM 542 C C . VAL A 1 71 ? 30.817 94.456 222.335 1.00 12.38 71 VAL A C 1
ATOM 543 O O . VAL A 1 71 ? 30.294 95.323 221.667 1.00 7.19 71 VAL A O 1
ATOM 547 N N . LEU A 1 72 ? 31.844 93.720 221.920 1.00 12.04 72 LEU A N 1
ATOM 548 C CA . LEU A 1 72 ? 32.487 93.844 220.603 1.00 10.44 72 LEU A CA 1
ATOM 549 C C . LEU A 1 72 ? 32.049 92.708 219.711 1.00 11.41 72 LEU A C 1
ATOM 550 O O . LEU A 1 72 ? 32.401 91.548 219.944 1.00 10.84 72 LEU A O 1
ATOM 555 N N . LYS A 1 73 ? 31.298 93.028 218.667 1.00 14.13 73 LYS A N 1
ATOM 556 C CA . LYS A 1 73 ? 30.866 91.986 217.749 1.00 13.67 73 LYS A CA 1
ATOM 557 C C . LYS A 1 73 ? 32.073 91.442 216.999 1.00 13.59 73 LYS A C 1
ATOM 558 O O . LYS A 1 73 ? 32.074 90.275 216.608 1.00 12.67 73 LYS A O 1
ATOM 564 N N . TYR A 1 74 ? 33.130 92.252 216.902 1.00 9.84 74 TYR A N 1
ATOM 565 C CA . TYR A 1 74 ? 34.344 91.876 216.174 1.00 11.39 74 TYR A CA 1
ATOM 566 C C . TYR A 1 74 ? 35.100 90.680 216.758 1.00 11.21 74 TYR A C 1
ATOM 567 O O . TYR A 1 74 ? 35.837 90.036 216.047 1.00 11.60 74 TYR A O 1
ATOM 576 N N . VAL A 1 75 ? 34.961 90.417 218.066 1.00 11.07 75 VAL A N 1
ATOM 577 C CA . VAL A 1 75 ? 35.591 89.267 218.718 1.00 9.12 75 VAL A CA 1
ATOM 578 C C . VAL A 1 75 ? 34.646 88.076 218.797 1.00 12.03 75 VAL A C 1
ATOM 579 O O . VAL A 1 75 ? 33.520 88.210 219.289 1.00 12.08 75 VAL A O 1
ATOM 583 N N . PRO A 1 76 ? 35.071 86.900 218.307 1.00 9.69 76 PRO A N 1
ATOM 584 C CA . PRO A 1 76 ? 34.137 85.771 218.428 1.00 10.96 76 PRO A CA 1
ATOM 585 C C . PRO A 1 76 ? 33.716 85.533 219.866 1.00 10.57 76 PRO A C 1
ATOM 586 O O . PRO A 1 76 ? 34.554 85.620 220.771 1.00 9.03 76 PRO A O 1
ATOM 590 N N . SER A 1 77 ? 32.437 85.206 220.040 1.00 10.42 77 SER A N 1
ATOM 591 C CA . SER A 1 77 ? 31.867 84.973 221.353 1.00 12.12 77 SER A CA 1
ATOM 592 C C . SER A 1 77 ? 32.543 83.750 222.011 1.00 14.67 77 SER A C 1
ATOM 593 O O . SER A 1 77 ? 32.914 82.786 221.336 1.00 10.37 77 SER A O 1
ATOM 596 N N . PHE A 1 78 ? 32.762 83.837 223.330 1.00 13.73 78 PHE A N 1
ATOM 597 C CA . PHE A 1 78 ? 33.536 82.857 224.096 1.00 12.77 78 PHE A CA 1
ATOM 598 C C . PHE A 1 78 ? 32.661 82.281 225.224 1.00 13.65 78 PHE A C 1
ATOM 599 O O . PHE A 1 78 ? 31.813 82.993 225.744 1.00 14.71 78 PHE A O 1
ATOM 607 N N . PRO A 1 79 ? 32.805 80.974 225.550 1.00 12.80 79 PRO A N 1
ATOM 608 C CA . PRO A 1 79 ? 32.027 80.387 226.659 1.00 15.48 79 PRO A CA 1
ATOM 609 C C . PRO A 1 79 ? 32.153 81.159 227.968 1.00 11.18 79 PRO A C 1
ATOM 610 O O . PRO A 1 79 ? 31.152 81.246 228.671 1.00 13.58 79 PRO A O 1
ATOM 614 N N . GLY A 1 80 ? 33.318 81.748 228.248 1.00 11.51 80 GLY A N 1
ATOM 615 C CA . GLY A 1 80 ? 33.488 82.571 229.440 1.00 12.79 80 GLY A CA 1
ATOM 616 C C . GLY A 1 80 ? 34.480 81.992 230.449 1.00 13.02 80 GLY A C 1
ATOM 617 O O . GLY A 1 80 ? 35.060 80.916 230.231 1.00 11.60 80 GLY A O 1
ATOM 618 N N . ASN A 1 81 ? 34.729 82.736 231.531 1.00 14.79 81 ASN A N 1
ATOM 619 C CA . ASN A 1 81 ? 35.744 82.333 232.510 1.00 12.44 81 ASN A CA 1
ATOM 620 C C . ASN A 1 81 ? 35.469 81.019 233.193 1.00 11.71 81 ASN A C 1
ATOM 621 O O . ASN A 1 81 ? 36.392 80.270 233.423 1.00 12.23 81 ASN A O 1
ATOM 626 N N . LEU A 1 82 ? 34.202 80.724 233.485 1.00 11.76 82 LEU A N 1
ATOM 627 C CA . LEU A 1 82 ? 33.832 79.505 234.212 1.00 12.51 82 LEU A CA 1
ATOM 628 C C . LEU A 1 82 ? 34.138 78.243 233.392 1.00 12.84 82 LEU A C 1
ATOM 629 O O . LEU A 1 82 ? 34.753 77.274 233.884 1.00 12.51 82 LEU A O 1
ATOM 634 N N . ALA A 1 83 ? 33.703 78.255 232.129 1.00 13.34 83 ALA A N 1
ATOM 635 C CA . ALA A 1 83 ? 34.095 77.206 231.193 1.00 12.24 83 ALA A CA 1
ATOM 636 C C . ALA A 1 83 ? 35.608 77.181 231.008 1.00 11.39 83 ALA A C 1
ATOM 637 O O . ALA A 1 83 ? 36.223 76.107 230.971 1.00 11.05 83 ALA A O 1
ATOM 639 N N . ALA A 1 84 ? 36.230 78.353 230.883 1.00 9.99 84 ALA A N 1
ATOM 640 C CA . ALA A 1 84 ? 37.695 78.367 230.699 1.00 11.64 84 ALA A CA 1
ATOM 641 C C . ALA A 1 84 ? 38.434 77.714 231.882 1.00 13.51 84 ALA A C 1
ATOM 642 O O . ALA A 1 84 ? 39.421 76.984 231.684 1.00 11.79 84 ALA A O 1
ATOM 644 N N . GLY A 1 85 ? 37.947 77.990 233.110 1.00 13.87 85 GLY A N 1
ATOM 645 C CA . GLY A 1 85 ? 38.524 77.501 234.371 1.00 13.17 85 GLY A CA 1
ATOM 646 C C . GLY A 1 85 ? 38.569 75.989 234.437 1.00 13.10 85 GLY A C 1
ATOM 647 O O . GLY A 1 85 ? 39.416 75.380 235.104 1.00 17.55 85 GLY A O 1
ATOM 648 N N . LYS A 1 86 ? 37.625 75.385 233.737 1.00 13.83 86 LYS A N 1
ATOM 649 C CA . LYS A 1 86 ? 37.534 73.949 233.637 1.00 12.70 86 LYS A CA 1
ATOM 650 C C . LYS A 1 86 ? 38.616 73.363 232.742 1.00 14.05 86 LYS A C 1
ATOM 651 O O . LYS A 1 86 ? 38.732 72.146 232.640 1.00 15.05 86 LYS A O 1
ATOM 657 N N . VAL A 1 87 ? 39.368 74.215 232.039 1.00 13.24 87 VAL A N 1
ATOM 658 C CA . VAL A 1 87 ? 40.209 73.748 230.921 1.00 12.39 87 VAL A CA 1
ATOM 659 C C . VAL A 1 87 ? 41.675 74.158 231.077 1.00 13.22 87 VAL A C 1
ATOM 660 O O . VAL A 1 87 ? 41.987 75.096 231.807 1.00 16.21 87 VAL A O 1
ATOM 664 N N . ASP A 1 88 ? 42.577 73.428 230.438 1.00 10.42 88 ASP A N 1
ATOM 665 C CA . ASP A 1 88 ? 43.990 73.823 230.332 1.00 13.31 88 ASP A CA 1
ATOM 666 C C . ASP A 1 88 ? 44.131 75.333 230.115 1.00 15.95 88 ASP A C 1
ATOM 667 O O . ASP A 1 88 ? 43.581 75.882 229.161 1.00 12.88 88 ASP A O 1
ATOM 672 N N . PRO A 1 89 ? 44.802 76.018 231.061 1.00 13.67 89 PRO A N 1
ATOM 673 C CA . PRO A 1 89 ? 44.886 77.498 231.025 1.00 15.00 89 PRO A CA 1
ATOM 674 C C . PRO A 1 89 ? 45.533 78.082 229.742 1.00 10.93 89 PRO A C 1
ATOM 675 O O . PRO A 1 89 ? 45.288 79.268 229.404 1.00 9.82 89 PRO A O 1
ATOM 679 N N . VAL A 1 90 ? 46.342 77.287 229.048 1.00 13.32 90 VAL A N 1
ATOM 680 C CA . VAL A 1 90 ? 46.879 77.752 227.747 1.00 18.27 90 VAL A CA 1
ATOM 681 C C . VAL A 1 90 ? 45.754 78.223 226.819 1.00 13.71 90 VAL A C 1
ATOM 682 O O . VAL A 1 90 ? 45.913 79.219 226.122 1.00 10.66 90 VAL A O 1
ATOM 686 N N . PHE A 1 91 ? 44.625 77.511 226.827 1.00 9.25 91 PHE A N 1
ATOM 687 C CA . PHE A 1 91 ? 43.493 77.915 226.043 1.00 11.79 91 PHE A CA 1
ATOM 688 C C . PHE A 1 91 ? 43.012 79.288 226.396 1.00 8.54 91 PHE A C 1
ATOM 689 O O . PHE A 1 91 ? 42.671 80.042 225.499 1.00 9.89 91 PHE A O 1
ATOM 697 N N . THR A 1 92 ? 43.014 79.642 227.669 1.00 8.89 92 THR A N 1
ATOM 698 C CA . THR A 1 92 ? 42.640 80.983 228.093 1.00 8.37 92 THR A CA 1
ATOM 699 C C . THR A 1 92 ? 43.609 82.009 227.511 1.00 9.44 92 THR A C 1
ATOM 700 O O . THR A 1 92 ? 43.217 83.128 227.118 1.00 11.82 92 THR A O 1
ATOM 704 N N . GLY A 1 93 ? 44.890 81.657 227.527 1.00 8.43 93 GLY A N 1
ATOM 705 C CA . GLY A 1 93 ? 45.891 82.513 226.935 1.00 9.83 93 GLY A CA 1
ATOM 706 C C . GLY A 1 93 ? 45.640 82.736 225.447 1.00 10.76 93 GLY A C 1
ATOM 707 O O . GLY A 1 93 ? 45.729 83.862 224.959 1.00 10.32 93 GLY A O 1
ATOM 708 N N . ARG A 1 94 ? 45.322 81.662 224.731 1.00 10.22 94 ARG A N 1
ATOM 709 C CA . ARG A 1 94 ? 45.107 81.746 223.281 1.00 13.10 94 ARG A CA 1
ATOM 710 C C . ARG A 1 94 ? 43.900 82.587 223.007 1.00 12.01 94 ARG A C 1
ATOM 711 O O . ARG A 1 94 ? 43.926 83.415 222.081 1.00 12.33 94 ARG A O 1
ATOM 719 N N . TYR A 1 95 ? 42.853 82.402 223.828 1.00 10.46 95 TYR A N 1
ATOM 720 C CA . TYR A 1 95 ? 41.632 83.162 223.628 1.00 9.93 95 TYR A CA 1
ATOM 721 C C . TYR A 1 95 ? 41.953 84.627 223.826 1.00 9.27 95 TYR A C 1
ATOM 722 O O . TYR A 1 95 ? 41.574 85.476 223.024 1.00 9.93 95 TYR A O 1
ATOM 731 N N . CYS A 1 96 ? 42.680 84.949 224.880 1.00 10.98 96 CYS A N 1
ATOM 732 C CA . CYS A 1 96 ? 42.923 86.363 225.131 1.00 12.76 96 CYS A CA 1
ATOM 733 C C . CYS A 1 96 ? 43.900 86.976 224.092 1.00 10.19 96 CYS A C 1
ATOM 734 O O . CYS A 1 96 ? 43.864 88.176 223.828 1.00 8.44 96 CYS A O 1
ATOM 737 N N . GLU A 1 97 ? 44.801 86.172 223.551 1.00 9.69 97 GLU A N 1
ATOM 738 C CA . GLU A 1 97 ? 45.682 86.689 222.506 1.00 13.12 97 GLU A CA 1
ATOM 739 C C . GLU A 1 97 ? 44.858 87.030 221.246 1.00 10.79 97 GLU A C 1
ATOM 740 O O . GLU A 1 97 ? 45.001 88.104 220.687 1.00 11.36 97 GLU A O 1
ATOM 746 N N . MET A 1 98 ? 43.986 86.110 220.848 1.00 11.53 98 MET A N 1
ATOM 747 C CA . MET A 1 98 ? 43.074 86.333 219.723 1.00 12.84 98 MET A CA 1
ATOM 748 C C . MET A 1 98 ? 42.244 87.592 219.918 1.00 12.64 98 MET A C 1
ATOM 749 O O . MET A 1 98 ? 42.142 88.459 218.997 1.00 8.52 98 MET A O 1
ATOM 754 N N . ALA A 1 99 ? 41.620 87.666 221.104 1.00 10.47 99 ALA A N 1
ATOM 755 C CA . ALA A 1 99 ? 40.722 88.774 221.425 1.00 10.29 99 ALA A CA 1
ATOM 756 C C . ALA A 1 99 ? 41.507 90.065 221.417 1.00 9.62 99 ALA A C 1
ATOM 757 O O . ALA A 1 99 ? 41.092 91.074 220.822 1.00 6.91 99 ALA A O 1
ATOM 759 N N . GLY A 1 100 ? 42.679 90.028 222.040 1.00 9.13 100 GLY A N 1
ATOM 760 C CA . GLY A 1 100 ? 43.509 91.222 222.142 1.00 9.79 100 GLY A CA 1
ATOM 761 C C . GLY A 1 100 ? 43.999 91.680 220.782 1.00 7.18 100 GLY A C 1
ATOM 762 O O . GLY A 1 100 ? 44.097 92.865 220.501 1.00 8.94 100 GLY A O 1
ATOM 763 N N . ARG A 1 101 ? 44.329 90.732 219.927 1.00 9.28 101 ARG A N 1
ATOM 764 C CA . ARG A 1 101 ? 44.872 91.060 218.602 1.00 9.39 101 ARG A CA 1
ATOM 765 C C . ARG A 1 101 ? 43.811 91.814 217.808 1.00 11.17 101 ARG A C 1
ATOM 766 O O . ARG A 1 101 ? 44.069 92.897 217.240 1.00 10.05 101 ARG A O 1
ATOM 774 N N . ILE A 1 102 ? 42.594 91.260 217.826 1.00 9.38 102 ILE A N 1
ATOM 775 C CA . ILE A 1 102 ? 41.474 91.918 217.196 1.00 9.39 102 ILE A CA 1
ATOM 776 C C . ILE A 1 102 ? 41.220 93.314 217.762 1.00 9.97 102 ILE A C 1
ATOM 777 O O . ILE A 1 102 ? 41.135 94.298 217.003 1.00 10.50 102 ILE A O 1
ATOM 782 N N . MET A 1 103 ? 41.187 93.427 219.100 1.00 12.71 103 MET A N 1
ATOM 783 C CA . MET A 1 103 ? 40.919 94.707 219.754 1.00 9.82 103 MET A CA 1
ATOM 784 C C . MET A 1 103 ? 41.932 95.769 219.335 1.00 10.16 103 MET A C 1
ATOM 785 O O . MET A 1 103 ? 41.596 96.915 219.011 1.00 9.89 103 MET A O 1
ATOM 790 N N . ASN A 1 104 ? 43.187 95.364 219.373 1.00 9.32 104 ASN A N 1
ATOM 791 C CA . ASN A 1 104 ? 44.306 96.213 219.047 1.00 10.57 104 ASN A CA 1
ATOM 792 C C . ASN A 1 104 ? 44.226 96.675 217.606 1.00 14.18 104 ASN A C 1
ATOM 793 O O . ASN A 1 104 ? 44.547 97.832 217.295 1.00 14.71 104 ASN A O 1
ATOM 798 N N . THR A 1 105 ? 43.824 95.767 216.719 1.00 15.11 105 THR A N 1
ATOM 799 C CA . THR A 1 105 ? 43.673 96.116 215.287 1.00 14.18 105 THR A CA 1
ATOM 800 C C . THR A 1 105 ? 42.577 97.179 215.162 1.00 12.40 105 THR A C 1
ATOM 801 O O . THR A 1 105 ? 42.704 98.111 214.374 1.00 12.75 105 THR A O 1
ATOM 805 N N . LEU A 1 106 ? 41.516 97.079 215.959 1.00 14.01 106 LEU A N 1
ATOM 806 C CA . LEU A 1 106 ? 40.439 98.086 215.868 1.00 11.54 106 LEU A CA 1
ATOM 807 C C . LEU A 1 106 ? 40.836 99.491 216.361 1.00 14.53 106 LEU A C 1
ATOM 808 O O . LEU A 1 106 ? 40.237 100.498 215.907 1.00 14.72 106 LEU A O 1
ATOM 813 N N . GLY A 1 107 ? 41.822 99.547 217.285 1.00 14.66 107 GLY A N 1
ATOM 814 C CA . GLY A 1 107 ? 42.274 100.770 217.925 1.00 15.29 107 GLY A CA 1
ATOM 815 C C . GLY A 1 107 ? 42.238 100.775 219.469 1.00 14.87 107 GLY A C 1
ATOM 816 O O . GLY A 1 107 ? 42.622 101.759 220.111 1.00 15.24 107 GLY A O 1
ATOM 817 N N . PHE A 1 108 ? 41.771 99.686 220.069 1.00 12.80 108 PHE A N 1
ATOM 818 C CA . PHE A 1 108 ? 41.823 99.522 221.532 1.00 10.92 108 PHE A CA 1
ATOM 819 C C . PHE A 1 108 ? 43.253 99.290 221.959 1.00 13.31 108 PHE A C 1
ATOM 820 O O . PHE A 1 108 ? 44.046 98.706 221.194 1.00 10.64 108 PHE A O 1
ATOM 828 N N . ASN A 1 109 ? 43.606 99.764 223.158 1.00 11.57 109 ASN A N 1
ATOM 829 C CA . ASN A 1 109 ? 44.920 99.436 223.711 1.00 14.21 109 ASN A CA 1
ATOM 830 C C . ASN A 1 109 ? 44.843 98.966 225.183 1.00 15.86 109 ASN A C 1
ATOM 831 O O . ASN A 1 109 ? 45.869 98.773 225.846 1.00 14.74 109 ASN A O 1
ATOM 836 N N . MET A 1 110 ? 43.623 98.781 225.684 1.00 13.41 110 MET A N 1
ATOM 837 C CA . MET A 1 110 ? 43.425 98.202 226.997 1.00 10.67 110 MET A CA 1
ATOM 838 C C . MET A 1 110 ? 42.120 97.389 226.993 1.00 11.74 110 MET A C 1
ATOM 839 O O . MET A 1 110 ? 41.223 97.664 226.186 1.00 11.32 110 MET A O 1
ATOM 844 N N . VAL A 1 111 ? 42.031 96.389 227.872 1.00 10.44 111 VAL A N 1
ATOM 845 C CA . VAL A 1 111 ? 40.793 95.699 228.171 1.00 8.40 111 VAL A CA 1
ATOM 846 C C . VAL A 1 111 ? 40.618 95.627 229.725 1.00 10.97 111 VAL A C 1
ATOM 847 O O . VAL A 1 111 ? 41.575 95.493 230.489 1.00 8.94 111 VAL A O 1
ATOM 851 N N . PHE A 1 112 ? 39.389 95.830 230.177 1.00 9.02 112 PHE A N 1
ATOM 852 C CA . PHE A 1 112 ? 39.043 95.727 231.588 1.00 11.25 112 PHE A CA 1
ATOM 853 C C . PHE A 1 112 ? 38.700 94.271 231.864 1.00 9.77 112 PHE A C 1
ATOM 854 O O . PHE A 1 112 ? 37.527 93.939 232.029 1.00 10.91 112 PHE A O 1
ATOM 862 N N . ALA A 1 113 ? 39.727 93.419 231.839 1.00 4.72 113 ALA A N 1
ATOM 863 C CA . ALA A 1 113 ? 39.630 91.984 232.090 1.00 9.22 113 ALA A CA 1
ATOM 864 C C . ALA A 1 113 ? 41.073 91.537 232.287 1.00 9.38 113 ALA A C 1
ATOM 865 O O . ALA A 1 113 ? 41.985 92.258 231.885 1.00 7.69 113 ALA A O 1
ATOM 867 N N . PRO A 1 114 ? 41.317 90.363 232.892 1.00 5.94 114 PRO A N 1
ATOM 868 C CA . PRO A 1 114 ? 40.389 89.358 233.437 1.00 11.30 114 PRO A CA 1
ATOM 869 C C . PRO A 1 114 ? 39.853 89.674 234.848 1.00 10.83 114 PRO A C 1
ATOM 870 O O . PRO A 1 114 ? 40.446 90.442 235.637 1.00 7.28 114 PRO A O 1
ATOM 874 N N . VAL A 1 115 ? 38.689 89.091 235.113 1.00 10.04 115 VAL A N 1
ATOM 875 C CA . VAL A 1 115 ? 38.100 89.018 236.418 1.00 8.26 115 VAL A CA 1
ATOM 876 C C . VAL A 1 115 ? 38.822 87.945 237.261 1.00 11.30 115 VAL A C 1
ATOM 877 O O . VAL A 1 115 ? 38.914 86.759 236.856 1.00 12.21 115 VAL A O 1
ATOM 881 N N . LEU A 1 116 ? 39.332 88.342 238.420 1.00 10.70 116 LEU A N 1
ATOM 882 C CA . LEU A 1 116 ? 39.990 87.375 239.276 1.00 12.49 116 LEU A CA 1
ATOM 883 C C . LEU A 1 116 ? 39.125 87.049 240.503 1.00 11.26 116 LEU A C 1
ATOM 884 O O . LEU A 1 116 ? 39.544 86.323 241.403 1.00 11.09 116 LEU A O 1
ATOM 889 N N . ASP A 1 117 ? 37.899 87.563 240.513 1.00 10.40 117 ASP A N 1
ATOM 890 C CA . ASP A 1 117 ? 36.987 87.304 241.600 1.00 11.44 117 ASP A CA 1
ATOM 891 C C . ASP A 1 117 ? 36.717 85.822 241.650 1.00 12.81 117 ASP A C 1
ATOM 892 O O . ASP A 1 117 ? 36.574 85.164 240.595 1.00 9.12 117 ASP A O 1
ATOM 897 N N . LEU A 1 118 ? 36.694 85.295 242.873 1.00 11.06 118 LEU A N 1
ATOM 898 C CA . LEU A 1 118 ? 36.498 83.868 243.118 1.00 11.71 118 LEU A CA 1
ATOM 899 C C . LEU A 1 118 ? 35.035 83.524 243.010 1.00 14.30 118 LEU A C 1
ATOM 900 O O . LEU A 1 118 ? 34.196 84.372 243.287 1.00 13.41 118 LEU A O 1
ATOM 905 N N . LEU A 1 119 ? 34.725 82.306 242.581 1.00 19.30 119 LEU A N 1
ATOM 906 C CA . LEU A 1 119 ? 33.344 81.833 242.601 1.00 19.33 119 LEU A CA 1
ATOM 907 C C . LEU A 1 119 ? 32.965 81.399 244.054 1.00 27.45 119 LEU A C 1
ATOM 908 O O . LEU A 1 119 ? 33.718 80.630 244.687 1.00 25.33 119 LEU A O 1
ATOM 913 N N . SER A 1 120 ? 31.801 81.824 244.565 1.00 31.09 120 SER A N 1
ATOM 914 C CA . SER A 1 120 ? 31.314 81.342 245.884 1.00 27.01 120 SER A CA 1
ATOM 915 C C . SER A 1 120 ? 29.941 80.699 245.768 1.00 33.93 120 SER A C 1
ATOM 916 O O . SER A 1 120 ? 28.985 81.368 245.386 1.00 34.49 120 SER A O 1
ATOM 919 N N . LEU A 1 129 ? 29.428 83.242 236.265 1.00 24.40 129 LEU A N 1
ATOM 920 C CA . LEU A 1 129 ? 29.936 82.920 234.924 1.00 23.26 129 LEU A CA 1
ATOM 921 C C . LEU A 1 129 ? 31.208 83.701 234.610 1.00 20.39 129 LEU A C 1
ATOM 922 O O . LEU A 1 129 ? 32.096 83.205 233.910 1.00 17.32 129 LEU A O 1
ATOM 927 N N . ARG A 1 130 ? 31.311 84.895 235.184 1.00 16.76 130 ARG A N 1
ATOM 928 C CA . ARG A 1 130 ? 32.441 85.775 234.934 1.00 13.45 130 ARG A CA 1
ATOM 929 C C . ARG A 1 130 ? 33.728 85.366 235.676 1.00 11.87 130 ARG A C 1
ATOM 930 O O . ARG A 1 130 ? 34.766 85.986 235.443 1.00 11.58 130 ARG A O 1
ATOM 938 N N . SER A 1 131 ? 33.661 84.333 236.537 1.00 12.96 131 SER A N 1
ATOM 939 C CA . SER A 1 131 ? 34.807 83.868 237.346 1.00 9.81 131 SER A CA 1
ATOM 940 C C . SER A 1 131 ? 35.429 82.582 236.814 1.00 8.81 131 SER A C 1
ATOM 941 O O . SER A 1 131 ? 34.727 81.674 236.405 1.00 9.88 131 SER A O 1
ATOM 944 N N . PHE A 1 132 ? 36.749 82.477 236.897 1.00 9.41 132 PHE A N 1
ATOM 945 C CA . PHE A 1 132 ? 37.429 81.262 236.528 1.00 9.91 132 PHE A CA 1
ATOM 946 C C . PHE A 1 132 ? 37.105 80.055 237.434 1.00 11.23 132 PHE A C 1
ATOM 947 O O . PHE A 1 132 ? 37.240 78.925 236.986 1.00 10.65 132 PHE A O 1
ATOM 955 N N . GLY A 1 133 ? 36.673 80.286 238.687 1.00 15.67 133 GLY A N 1
ATOM 956 C CA . GLY A 1 133 ? 36.310 79.205 239.600 1.00 16.58 133 GLY A CA 1
ATOM 957 C C . GLY A 1 133 ? 36.433 79.506 241.095 1.00 17.88 133 GLY A C 1
ATOM 958 O O . GLY A 1 133 ? 36.659 80.647 241.506 1.00 11.30 133 GLY A O 1
ATOM 959 N N . SER A 1 134 ? 36.229 78.475 241.913 1.00 21.41 134 SER A N 1
ATOM 960 C CA . SER A 1 134 ? 36.426 78.553 243.380 1.00 19.63 134 SER A CA 1
ATOM 961 C C . SER A 1 134 ? 37.887 78.483 243.782 1.00 19.66 134 SER A C 1
ATOM 962 O O . SER A 1 134 ? 38.319 79.110 244.755 1.00 15.94 134 SER A O 1
ATOM 965 N N . ASP A 1 135 ? 38.617 77.594 243.113 1.00 20.23 135 ASP A N 1
ATOM 966 C CA . ASP A 1 135 ? 39.995 77.306 243.497 1.00 17.07 135 ASP A CA 1
ATOM 967 C C . ASP A 1 135 ? 40.894 78.489 243.141 1.00 16.49 135 ASP A C 1
ATOM 968 O O . ASP A 1 135 ? 41.097 78.795 241.963 1.00 16.27 135 ASP A O 1
ATOM 973 N N . PRO A 1 136 ? 41.441 79.161 244.165 1.00 16.02 136 PRO A N 1
ATOM 974 C CA . PRO A 1 136 ? 42.289 80.347 243.949 1.00 16.59 136 PRO A CA 1
ATOM 975 C C . PRO A 1 136 ? 43.475 80.090 243.018 1.00 16.28 136 PRO A C 1
ATOM 976 O O . PRO A 1 136 ? 43.957 81.021 242.351 1.00 17.52 136 PRO A O 1
ATOM 980 N N . GLU A 1 137 ? 43.969 78.857 243.027 1.00 16.51 137 GLU A N 1
ATOM 981 C CA . GLU A 1 137 ? 45.144 78.481 242.229 1.00 17.56 137 GLU A CA 1
ATOM 982 C C . GLU A 1 137 ? 44.795 78.426 240.731 1.00 14.41 137 GLU A C 1
ATOM 983 O O . GLU A 1 137 ? 45.596 78.818 239.852 1.00 14.02 137 GLU A O 1
ATOM 989 N N . VAL A 1 138 ? 43.597 77.911 240.455 1.00 15.50 138 VAL A N 1
ATOM 990 C CA . VAL A 1 138 ? 43.103 77.814 239.078 1.00 14.92 138 VAL A CA 1
ATOM 991 C C . VAL A 1 138 ? 42.907 79.173 238.491 1.00 13.70 138 VAL A C 1
ATOM 992 O O . VAL A 1 138 ? 43.306 79.441 237.345 1.00 13.44 138 VAL A O 1
ATOM 996 N N . VAL A 1 139 ? 42.291 80.028 239.297 1.00 14.53 139 VAL A N 1
ATOM 997 C CA . VAL A 1 139 ? 42.050 81.426 238.965 1.00 15.17 139 VAL A CA 1
ATOM 998 C C . VAL A 1 139 ? 43.394 82.115 238.732 1.00 13.70 139 VAL A C 1
ATOM 999 O O . VAL A 1 139 ? 43.496 83.006 237.895 1.00 13.87 139 VAL A O 1
ATOM 1003 N N . ALA A 1 140 ? 44.404 81.742 239.507 1.00 12.08 140 ALA A N 1
ATOM 1004 C CA . ALA A 1 140 ? 45.732 82.311 239.318 1.00 13.00 140 ALA A CA 1
ATOM 1005 C C . ALA A 1 140 ? 46.353 81.929 237.968 1.00 12.42 140 ALA A C 1
ATOM 1006 O O . ALA A 1 140 ? 46.905 82.774 237.269 1.00 10.49 140 ALA A O 1
ATOM 1008 N N . SER A 1 141 ? 46.284 80.654 237.609 1.00 11.12 141 SER A N 1
ATOM 1009 C CA . SER A 1 141 ? 46.933 80.195 236.387 1.00 9.98 141 SER A CA 1
ATOM 1010 C C . SER A 1 141 ? 46.207 80.770 235.169 1.00 14.27 141 SER A C 1
ATOM 1011 O O . SER A 1 141 ? 46.839 81.315 234.249 1.00 11.97 141 SER A O 1
ATOM 1014 N N . HIS A 1 142 ? 44.876 80.766 235.223 1.00 13.32 142 HIS A N 1
ATOM 1015 C CA . HIS A 1 142 ? 44.098 81.307 234.101 1.00 14.00 142 HIS A CA 1
ATOM 1016 C C . HIS A 1 142 ? 44.189 82.827 234.002 1.00 10.26 142 HIS A C 1
ATOM 1017 O O . HIS A 1 142 ? 44.291 83.383 232.901 1.00 11.94 142 HIS A O 1
ATOM 1024 N N . GLY A 1 143 ? 44.197 83.511 235.138 1.00 9.84 143 GLY A N 1
ATOM 1025 C CA . GLY A 1 143 ? 44.387 84.949 235.129 1.00 9.56 143 GLY A CA 1
ATOM 1026 C C . GLY A 1 143 ? 45.753 85.375 234.596 1.00 10.44 143 GLY A C 1
ATOM 1027 O O . GLY A 1 143 ? 45.876 86.417 233.906 1.00 7.99 143 GLY A O 1
ATOM 1028 N N . MET A 1 144 ? 46.800 84.620 234.948 1.00 10.08 144 MET A N 1
ATOM 1029 C CA . MET A 1 144 ? 48.132 84.906 234.385 1.00 11.09 144 MET A CA 1
ATOM 1030 C C . MET A 1 144 ? 48.178 84.683 232.860 1.00 10.80 144 MET A C 1
ATOM 1031 O O . MET A 1 144 ? 48.673 85.525 232.131 1.00 10.21 144 MET A O 1
ATOM 1036 N N . GLU A 1 145 ? 47.662 83.544 232.403 1.00 11.60 145 GLU A N 1
ATOM 1037 C CA . GLU A 1 145 ? 47.634 83.253 230.989 1.00 10.96 145 GLU A CA 1
ATOM 1038 C C . GLU A 1 145 ? 46.855 84.352 230.262 1.00 9.77 145 GLU A C 1
ATOM 1039 O O . GLU A 1 145 ? 47.280 84.832 229.218 1.00 9.69 145 GLU A O 1
ATOM 1045 N N . ALA A 1 146 ? 45.734 84.773 230.849 1.00 11.00 146 ALA A N 1
ATOM 1046 C CA . ALA A 1 146 ? 44.864 85.811 230.267 1.00 8.10 146 ALA A CA 1
ATOM 1047 C C . ALA A 1 146 ? 45.584 87.157 230.139 1.00 8.63 146 ALA A C 1
ATOM 1048 O O . ALA A 1 146 ? 45.517 87.828 229.086 1.00 7.92 146 ALA A O 1
ATOM 1050 N N . CYS A 1 147 ? 46.265 87.572 231.204 1.00 8.70 147 CYS A N 1
ATOM 1051 C CA . CYS A 1 147 ? 47.020 88.842 231.161 1.00 8.93 147 CYS A CA 1
ATOM 1052 C C . CYS A 1 147 ? 48.121 88.793 230.128 1.00 8.50 147 CYS A C 1
ATOM 1053 O O . CYS A 1 147 ? 48.361 89.782 229.405 1.00 9.89 147 CYS A O 1
ATOM 1056 N N . MET A 1 148 ? 48.827 87.657 230.086 1.00 10.63 148 MET A N 1
ATOM 1057 C CA . MET A 1 148 ? 49.912 87.498 229.122 1.00 12.65 148 MET A CA 1
ATOM 1058 C C . MET A 1 148 ? 49.399 87.471 227.668 1.00 10.97 148 MET A C 1
ATOM 1059 O O . MET A 1 148 ? 49.967 88.105 226.796 1.00 10.04 148 MET A O 1
ATOM 1064 N N . GLY A 1 149 ? 48.339 86.714 227.433 1.00 12.75 149 GLY A N 1
ATOM 1065 C CA . GLY A 1 149 ? 47.687 86.608 226.135 1.00 12.35 149 GLY A CA 1
ATOM 1066 C C . GLY A 1 149 ? 47.176 87.956 225.640 1.00 11.32 149 GLY A C 1
ATOM 1067 O O . GLY A 1 149 ? 47.441 88.346 224.502 1.00 10.23 149 GLY A O 1
ATOM 1068 N N . TYR A 1 150 ? 46.379 88.626 226.463 1.00 9.65 150 TYR A N 1
ATOM 1069 C CA . TYR A 1 150 ? 45.917 89.960 226.125 1.00 10.83 150 TYR A CA 1
ATOM 1070 C C . TYR A 1 150 ? 47.065 90.837 225.729 1.00 12.93 150 TYR A C 1
ATOM 1071 O O . TYR A 1 150 ? 47.009 91.536 224.709 1.00 10.58 150 TYR A O 1
ATOM 1080 N N . PHE A 1 151 ? 48.114 90.809 226.548 1.00 14.05 151 PHE A N 1
ATOM 1081 C CA . PHE A 1 151 ? 49.270 91.652 226.288 1.00 12.32 151 PHE A CA 1
ATOM 1082 C C . PHE A 1 151 ? 49.964 91.329 224.944 1.00 11.63 151 PHE A C 1
ATOM 1083 O O . PHE A 1 151 ? 50.329 92.235 224.199 1.00 12.31 151 PHE A O 1
ATOM 1091 N N . LYS A 1 152 ? 50.211 90.052 224.709 1.00 12.01 152 LYS A N 1
ATOM 1092 C CA . LYS A 1 152 ? 50.804 89.533 223.478 1.00 13.62 152 LYS A CA 1
ATOM 1093 C C . LYS A 1 152 ? 49.988 89.976 222.242 1.00 14.05 152 LYS A C 1
ATOM 1094 O O . LYS A 1 152 ? 50.529 90.264 221.180 1.00 14.14 152 LYS A O 1
ATOM 1100 N N . GLY A 1 153 ? 48.673 89.977 222.401 1.00 14.55 153 GLY A N 1
ATOM 1101 C CA . GLY A 1 153 ? 47.745 90.410 221.377 1.00 12.20 153 GLY A CA 1
ATOM 1102 C C . GLY A 1 153 ? 47.795 91.901 221.080 1.00 11.62 153 GLY A C 1
ATOM 1103 O O . GLY A 1 153 ? 47.415 92.305 219.993 1.00 13.25 153 GLY A O 1
ATOM 1104 N N . GLY A 1 154 ? 48.320 92.706 221.996 1.00 9.57 154 GLY A N 1
ATOM 1105 C CA . GLY A 1 154 ? 48.425 94.149 221.795 1.00 10.50 154 GLY A CA 1
ATOM 1106 C C . GLY A 1 154 ? 47.534 95.021 222.699 1.00 11.81 154 GLY A C 1
ATOM 1107 O O . GLY A 1 154 ? 47.331 96.202 222.421 1.00 11.62 154 GLY A O 1
ATOM 1108 N N . VAL A 1 155 ? 47.005 94.451 223.782 1.00 11.65 155 VAL A N 1
ATOM 1109 C CA . VAL A 1 155 ? 46.170 95.196 224.725 1.00 9.76 155 VAL A CA 1
ATOM 1110 C C . VAL A 1 155 ? 46.654 95.025 226.196 1.00 8.94 155 VAL A C 1
ATOM 1111 O O . VAL A 1 155 ? 47.071 93.942 226.579 1.00 11.27 155 VAL A O 1
ATOM 1115 N N . ILE A 1 156 ? 46.673 96.094 226.997 1.00 7.60 156 ILE A N 1
ATOM 1116 C CA . ILE A 1 156 ? 47.056 95.983 228.441 1.00 11.42 156 ILE A CA 1
ATOM 1117 C C . ILE A 1 156 ? 45.874 95.435 229.241 1.00 7.10 156 ILE A C 1
ATOM 1118 O O . ILE A 1 156 ? 44.806 96.058 229.271 1.00 6.84 156 ILE A O 1
ATOM 1123 N N . PRO A 1 157 ? 46.061 94.272 229.884 1.00 8.38 157 PRO A N 1
ATOM 1124 C CA . PRO A 1 157 ? 44.997 93.767 230.755 1.00 10.56 157 PRO A CA 1
ATOM 1125 C C . PRO A 1 157 ? 44.773 94.696 231.972 1.00 8.62 157 PRO A C 1
ATOM 1126 O O . PRO A 1 157 ? 45.687 95.431 232.357 1.00 6.82 157 PRO A O 1
ATOM 1130 N N . CYS A 1 158 ? 43.556 94.690 232.520 1.00 7.89 158 CYS A N 1
ATOM 1131 C CA . CYS A 1 158 ? 43.263 95.344 233.797 1.00 7.52 158 CYS A CA 1
ATOM 1132 C C . CYS A 1 158 ? 42.592 94.345 234.747 1.00 9.34 158 CYS A C 1
ATOM 1133 O O . CYS A 1 158 ? 41.408 94.060 234.610 1.00 9.87 158 CYS A O 1
ATOM 1136 N N . ILE A 1 159 ? 43.325 93.805 235.721 1.00 11.46 159 ILE A N 1
ATOM 1137 C CA . ILE A 1 159 ? 42.717 92.781 236.584 1.00 11.53 159 ILE A CA 1
ATOM 1138 C C . ILE A 1 159 ? 41.708 93.436 237.548 1.00 8.57 159 ILE A C 1
ATOM 1139 O O . ILE A 1 159 ? 41.820 94.590 237.874 1.00 9.36 159 ILE A O 1
ATOM 1144 N N . LYS A 1 160 ? 40.668 92.711 237.932 1.00 9.75 160 LYS A N 1
ATOM 1145 C CA . LYS A 1 160 ? 39.598 93.292 238.738 1.00 11.16 160 LYS A CA 1
ATOM 1146 C C . LYS A 1 160 ? 38.861 92.175 239.482 1.00 13.01 160 LYS A C 1
ATOM 1147 O O . LYS A 1 160 ? 38.950 91.010 239.056 1.00 9.62 160 LYS A O 1
ATOM 1153 N N . HIS A 1 161 ? 38.184 92.478 240.602 1.00 13.01 161 HIS A N 1
ATOM 1154 C CA . HIS A 1 161 ? 38.216 93.777 241.274 1.00 13.59 161 HIS A CA 1
ATOM 1155 C C . HIS A 1 161 ? 38.912 93.619 242.627 1.00 16.50 161 HIS A C 1
ATOM 1156 O O . HIS A 1 161 ? 38.423 92.886 243.482 1.00 14.12 161 HIS A O 1
ATOM 1163 N N . PHE A 1 162 ? 40.039 94.308 242.813 1.00 11.91 162 PHE A N 1
ATOM 1164 C CA . PHE A 1 162 ? 40.828 94.174 244.020 1.00 12.42 162 PHE A CA 1
ATOM 1165 C C . PHE A 1 162 ? 40.018 94.643 245.226 1.00 13.39 162 PHE A C 1
ATOM 1166 O O . PHE A 1 162 ? 39.403 95.694 245.154 1.00 15.55 162 PHE A O 1
ATOM 1174 N N . PRO A 1 163 ? 40.015 93.879 246.331 1.00 12.42 163 PRO A N 1
ATOM 1175 C CA . PRO A 1 163 ? 40.755 92.640 246.639 1.00 9.48 163 PRO A CA 1
ATOM 1176 C C . PRO A 1 163 ? 39.969 91.354 246.386 1.00 11.63 163 PRO A C 1
ATOM 1177 O O . PRO A 1 163 ? 40.405 90.273 246.760 1.00 13.26 163 PRO A O 1
ATOM 1181 N N . GLY A 1 164 ? 38.808 91.443 245.758 1.00 10.53 164 GLY A N 1
ATOM 1182 C CA . GLY A 1 164 ? 38.049 90.243 245.427 1.00 11.70 164 GLY A CA 1
ATOM 1183 C C . GLY A 1 164 ? 36.582 90.507 245.700 1.00 15.97 164 GLY A C 1
ATOM 1184 O O . GLY A 1 164 ? 36.211 90.791 246.854 1.00 14.16 164 GLY A O 1
ATOM 1185 N N . HIS A 1 165 ? 35.740 90.330 244.673 1.00 12.24 165 HIS A N 1
ATOM 1186 C CA . HIS A 1 165 ? 34.351 90.771 244.721 1.00 14.50 165 HIS A CA 1
ATOM 1187 C C . HIS A 1 165 ? 33.473 89.534 244.871 1.00 16.96 165 HIS A C 1
ATOM 1188 O O . HIS A 1 165 ? 32.244 89.630 244.918 1.00 20.55 165 HIS A O 1
ATOM 1195 N N . GLY A 1 166 ? 34.109 88.369 244.900 1.00 14.03 166 GLY A N 1
ATOM 1196 C CA . GLY A 1 166 ? 33.400 87.113 244.723 1.00 15.07 166 GLY A CA 1
ATOM 1197 C C . GLY A 1 166 ? 32.524 86.593 245.856 1.00 18.69 166 GLY A C 1
ATOM 1198 O O . GLY A 1 166 ? 31.668 85.754 245.602 1.00 21.77 166 GLY A O 1
ATOM 1199 N N . LYS A 1 167 ? 32.772 87.039 247.092 1.00 20.86 167 LYS A N 1
ATOM 1200 C CA . LYS A 1 167 ? 32.122 86.490 248.296 1.00 19.50 167 LYS A CA 1
ATOM 1201 C C . LYS A 1 167 ? 30.911 87.320 248.777 1.00 20.84 167 LYS A C 1
ATOM 1202 O O . LYS A 1 167 ? 30.515 87.257 249.936 1.00 20.07 167 LYS A O 1
ATOM 1208 N N . THR A 1 168 ? 30.395 88.180 247.915 1.00 23.35 168 THR A N 1
ATOM 1209 C CA . THR A 1 168 ? 29.165 88.920 248.193 1.00 22.95 168 THR A CA 1
ATOM 1210 C C . THR A 1 168 ? 28.174 88.633 247.087 1.00 30.46 168 THR A C 1
ATOM 1211 O O . THR A 1 168 ? 28.563 88.463 245.926 1.00 26.54 168 THR A O 1
ATOM 1215 N N . ALA A 1 169 ? 26.891 88.568 247.429 1.00 31.40 169 ALA A N 1
ATOM 1216 C CA . ALA A 1 169 ? 25.896 88.275 246.395 1.00 33.38 169 ALA A CA 1
ATOM 1217 C C . ALA A 1 169 ? 25.378 89.582 245.818 1.00 37.88 169 ALA A C 1
ATOM 1218 O O . ALA A 1 169 ? 24.772 89.613 244.740 1.00 41.01 169 ALA A O 1
ATOM 1220 N N . ASP A 1 170 ? 25.668 90.662 246.542 1.00 35.66 170 ASP A N 1
ATOM 1221 C CA . ASP A 1 170 ? 25.170 91.978 246.200 1.00 34.26 170 ASP A CA 1
ATOM 1222 C C . ASP A 1 170 ? 25.961 92.690 245.137 1.00 32.13 170 ASP A C 1
ATOM 1223 O O . ASP A 1 170 ? 27.188 92.556 245.012 1.00 30.07 170 ASP A O 1
ATOM 1228 N N . ASP A 1 171 ? 25.230 93.490 244.384 1.00 32.83 171 ASP A N 1
ATOM 1229 C CA . ASP A 1 171 ? 25.814 94.166 243.268 1.00 29.45 171 ASP A CA 1
ATOM 1230 C C . ASP A 1 171 ? 26.095 95.635 243.535 1.00 28.65 171 ASP A C 1
ATOM 1231 O O . ASP A 1 171 ? 25.200 96.415 243.885 1.00 29.06 171 ASP A O 1
ATOM 1236 N N . SER A 1 172 ? 27.346 96.004 243.267 1.00 26.63 172 SER A N 1
ATOM 1237 C CA . SER A 1 172 ? 27.872 97.322 243.552 1.00 25.88 172 SER A CA 1
ATOM 1238 C C . SER A 1 172 ? 27.087 98.406 242.810 1.00 30.89 172 SER A C 1
ATOM 1239 O O . SER A 1 172 ? 27.124 99.570 243.209 1.00 30.30 172 SER A O 1
ATOM 1242 N N . HIS A 1 173 ? 26.378 98.042 241.732 1.00 33.94 173 HIS A N 1
ATOM 1243 C CA . HIS A 1 173 ? 25.525 99.029 241.046 1.00 35.47 173 HIS A CA 1
ATOM 1244 C C . HIS A 1 173 ? 24.291 99.369 241.871 1.00 37.51 173 HIS A C 1
ATOM 1245 O O . HIS A 1 173 ? 23.748 100.456 241.738 1.00 39.28 173 HIS A O 1
ATOM 1252 N N . TYR A 1 174 ? 23.868 98.457 242.741 1.00 38.36 174 TYR A N 1
ATOM 1253 C CA . TYR A 1 174 ? 22.618 98.629 243.484 1.00 37.10 174 TYR A CA 1
ATOM 1254 C C . TYR A 1 174 ? 22.823 99.161 244.900 1.00 34.38 174 TYR A C 1
ATOM 1255 O O . TYR A 1 174 ? 22.056 99.991 245.390 1.00 41.07 174 TYR A O 1
ATOM 1264 N N . LEU A 1 175 ? 23.847 98.664 245.572 1.00 35.13 175 LEU A N 1
ATOM 1265 C CA . LEU A 1 175 ? 24.135 99.097 246.929 1.00 33.57 175 LEU A CA 1
ATOM 1266 C C . LEU A 1 175 ? 25.616 98.856 247.193 1.00 31.23 175 LEU A C 1
ATOM 1267 O O . LEU A 1 175 ? 26.337 98.356 246.316 1.00 34.01 175 LEU A O 1
ATOM 1272 N N . LEU A 1 176 ? 26.080 99.215 248.382 1.00 26.82 176 LEU A N 1
ATOM 1273 C CA . LEU A 1 176 ? 27.440 98.889 248.766 1.00 28.67 176 LEU A CA 1
ATOM 1274 C C . LEU A 1 176 ? 27.473 97.457 249.303 1.00 28.50 176 LEU A C 1
ATOM 1275 O O . LEU A 1 176 ? 26.909 97.172 250.361 1.00 29.91 176 LEU A O 1
ATOM 1280 N N . PRO A 1 177 ? 28.117 96.538 248.568 1.00 22.67 177 PRO A N 1
ATOM 1281 C CA . PRO A 1 177 ? 28.172 95.174 249.091 1.00 23.43 177 PRO A CA 1
ATOM 1282 C C . PRO A 1 177 ? 29.129 95.030 250.275 1.00 19.31 177 PRO A C 1
ATOM 1283 O O . PRO A 1 177 ? 29.940 95.913 250.556 1.00 15.94 177 PRO A O 1
ATOM 1287 N N . THR A 1 178 ? 29.019 93.891 250.943 1.00 18.50 178 THR A N 1
ATOM 1288 C CA . THR A 1 178 ? 29.862 93.564 252.071 1.00 18.14 178 THR A CA 1
ATOM 1289 C C . THR A 1 178 ? 30.474 92.166 251.928 1.00 18.35 178 THR A C 1
ATOM 1290 O O . THR A 1 178 ? 29.772 91.196 251.610 1.00 15.52 178 THR A O 1
ATOM 1294 N N . VAL A 1 179 ? 31.788 92.061 252.139 1.00 18.22 179 VAL A N 1
ATOM 1295 C CA . VAL A 1 179 ? 32.407 90.740 252.238 1.00 17.52 179 VAL A CA 1
ATOM 1296 C C . VAL A 1 179 ? 32.929 90.592 253.676 1.00 15.83 179 VAL A C 1
ATOM 1297 O O . VAL A 1 179 ? 33.707 91.421 254.124 1.00 14.64 179 VAL A O 1
ATOM 1301 N N . ASN A 1 180 ? 32.521 89.556 254.400 1.00 14.60 180 ASN A N 1
ATOM 1302 C CA . ASN A 1 180 ? 32.883 89.519 255.829 1.00 16.49 180 ASN A CA 1
ATOM 1303 C C . ASN A 1 180 ? 34.193 88.816 256.094 1.00 15.74 180 ASN A C 1
ATOM 1304 O O . ASN A 1 180 ? 34.544 88.614 257.262 1.00 12.57 180 ASN A O 1
ATOM 1309 N N . ALA A 1 181 ? 34.886 88.394 255.032 1.00 14.96 181 ALA A N 1
ATOM 1310 C CA . ALA A 1 181 ? 36.138 87.640 255.207 1.00 15.43 181 ALA A CA 1
ATOM 1311 C C . ALA A 1 181 ? 37.183 88.368 256.068 1.00 15.91 181 ALA A C 1
ATOM 1312 O O . ALA A 1 181 ? 37.368 89.590 255.938 1.00 13.38 181 ALA A O 1
ATOM 1314 N N . SER A 1 182 ? 37.906 87.619 256.905 1.00 17.94 182 SER A N 1
ATOM 1315 C CA . SER A 1 182 ? 39.044 88.197 257.614 1.00 16.85 182 SER A CA 1
ATOM 1316 C C . SER A 1 182 ? 40.139 88.545 256.610 1.00 18.79 182 SER A C 1
ATOM 1317 O O . SER A 1 182 ? 40.152 88.012 255.474 1.00 15.99 182 SER A O 1
ATOM 1320 N N . PHE A 1 183 ? 41.048 89.442 257.005 1.00 13.88 183 PHE A N 1
ATOM 1321 C CA . PHE A 1 183 ? 42.157 89.747 256.137 1.00 16.88 183 PHE A CA 1
ATOM 1322 C C . PHE A 1 183 ? 42.985 88.506 255.874 1.00 19.24 183 PHE A C 1
ATOM 1323 O O . PHE A 1 183 ? 43.476 88.285 254.757 1.00 18.19 183 PHE A O 1
ATOM 1331 N N . GLU A 1 184 ? 43.114 87.648 256.868 1.00 19.35 184 GLU A N 1
ATOM 1332 C CA . GLU A 1 184 ? 43.954 86.486 256.627 1.00 21.85 184 GLU A CA 1
ATOM 1333 C C . GLU A 1 184 ? 43.276 85.575 255.558 1.00 22.74 184 GLU A C 1
ATOM 1334 O O . GLU A 1 184 ? 43.951 85.004 254.699 1.00 20.66 184 GLU A O 1
ATOM 1340 N N . GLU A 1 185 ? 41.943 85.503 255.573 1.00 21.93 185 GLU A N 1
ATOM 1341 C CA . GLU A 1 185 ? 41.204 84.754 254.557 1.00 24.41 185 GLU A CA 1
ATOM 1342 C C . GLU A 1 185 ? 41.311 85.379 253.147 1.00 20.28 185 GLU A C 1
ATOM 1343 O O . GLU A 1 185 ? 41.454 84.668 252.167 1.00 21.05 185 GLU A O 1
ATOM 1349 N N . LEU A 1 186 ? 41.230 86.699 253.057 1.00 15.18 186 LEU A N 1
ATOM 1350 C CA . LEU A 1 186 ? 41.405 87.382 251.790 1.00 14.03 186 LEU A CA 1
ATOM 1351 C C . LEU A 1 186 ? 42.789 87.106 251.238 1.00 17.96 186 LEU A C 1
ATOM 1352 O O . LEU A 1 186 ? 42.963 86.816 250.039 1.00 19.03 186 LEU A O 1
ATOM 1357 N N . TRP A 1 187 ? 43.781 87.211 252.115 1.00 15.25 187 TRP A N 1
ATOM 1358 C CA . TRP A 1 187 ? 45.165 87.007 251.712 1.00 16.00 187 TRP A CA 1
ATOM 1359 C C . TRP A 1 187 ? 45.347 85.605 251.154 1.00 17.43 187 TRP A C 1
ATOM 1360 O O . TRP A 1 187 ? 45.913 85.422 250.065 1.00 18.64 187 TRP A O 1
ATOM 1371 N N . ARG A 1 188 ? 44.785 84.625 251.858 1.00 17.20 188 ARG A N 1
ATOM 1372 C CA . ARG A 1 188 ? 44.949 83.225 251.463 1.00 19.54 188 ARG A CA 1
ATOM 1373 C C . ARG A 1 188 ? 44.184 82.839 250.170 1.00 22.20 188 ARG A C 1
ATOM 1374 O O . ARG A 1 188 ? 44.572 81.928 249.433 1.00 17.94 188 ARG A O 1
ATOM 1382 N N . GLU A 1 189 ? 43.080 83.527 249.920 1.00 20.44 189 GLU A N 1
ATOM 1383 C CA . GLU A 1 189 ? 42.163 83.127 248.877 1.00 17.63 189 GLU A CA 1
ATOM 1384 C C . GLU A 1 189 ? 41.981 84.228 247.851 1.00 16.54 189 GLU A C 1
ATOM 1385 O O . GLU A 1 189 ? 42.637 84.204 246.825 1.00 16.20 189 GLU A O 1
ATOM 1391 N N . ASP A 1 190 ? 41.120 85.194 248.152 1.00 14.31 190 ASP A N 1
ATOM 1392 C CA . ASP A 1 190 ? 40.702 86.183 247.178 1.00 14.78 190 ASP A CA 1
ATOM 1393 C C . ASP A 1 190 ? 41.874 86.929 246.581 1.00 15.84 190 ASP A C 1
ATOM 1394 O O . ASP A 1 190 ? 41.867 87.237 245.384 1.00 15.14 190 ASP A O 1
ATOM 1399 N N . LEU A 1 191 ? 42.891 87.182 247.391 1.00 13.73 191 LEU A N 1
ATOM 1400 C CA . LEU A 1 191 ? 44.038 87.957 246.944 1.00 14.36 191 LEU A CA 1
ATOM 1401 C C . LEU A 1 191 ? 45.098 87.145 246.234 1.00 11.93 191 LEU A C 1
ATOM 1402 O O . LEU A 1 191 ? 46.010 87.705 245.658 1.00 12.75 191 LEU A O 1
ATOM 1407 N N . LEU A 1 192 ? 45.019 85.828 246.319 1.00 13.32 192 LEU A N 1
ATOM 1408 C CA . LEU A 1 192 ? 46.081 84.976 245.791 1.00 11.98 192 LEU A CA 1
ATOM 1409 C C . LEU A 1 192 ? 46.301 85.142 244.249 1.00 16.83 192 LEU A C 1
ATOM 1410 O O . LEU A 1 192 ? 47.437 85.315 243.796 1.00 15.70 192 LEU A O 1
ATOM 1415 N N . PRO A 1 193 ? 45.222 85.133 243.443 1.00 14.27 193 PRO A N 1
ATOM 1416 C CA . PRO A 1 193 ? 45.526 85.337 242.013 1.00 13.03 193 PRO A CA 1
ATOM 1417 C C . PRO A 1 193 ? 46.082 86.727 241.734 1.00 11.71 193 PRO A C 1
ATOM 1418 O O . PRO A 1 193 ? 47.044 86.829 240.939 1.00 9.30 193 PRO A O 1
ATOM 1422 N N . PHE A 1 194 ? 45.581 87.761 242.426 1.00 12.01 194 PHE A N 1
ATOM 1423 C CA . PHE A 1 194 ? 46.207 89.080 242.272 1.00 12.83 194 PHE A CA 1
ATOM 1424 C C . PHE A 1 194 ? 47.710 89.011 242.571 1.00 14.26 194 PHE A C 1
ATOM 1425 O O . PHE A 1 194 ? 48.547 89.504 241.776 1.00 12.00 194 PHE A O 1
ATOM 1433 N N . ARG A 1 195 ? 48.037 88.363 243.699 1.00 14.72 195 ARG A N 1
ATOM 1434 C CA . ARG A 1 195 ? 49.427 88.218 244.150 1.00 17.52 195 ARG A CA 1
ATOM 1435 C C . ARG A 1 195 ? 50.322 87.444 243.164 1.00 16.66 195 ARG A C 1
ATOM 1436 O O . ARG A 1 195 ? 51.441 87.863 242.886 1.00 15.49 195 ARG A O 1
ATOM 1444 N N . ARG A 1 196 ? 49.840 86.329 242.630 1.00 14.75 196 ARG A N 1
ATOM 1445 C CA . ARG A 1 196 ? 50.614 85.537 241.660 1.00 19.06 196 ARG A CA 1
ATOM 1446 C C . ARG A 1 196 ? 50.915 86.358 240.410 1.00 15.46 196 ARG A C 1
ATOM 1447 O O . ARG A 1 196 ? 52.001 86.291 239.815 1.00 12.06 196 ARG A O 1
ATOM 1455 N N . ILE A 1 197 ? 49.916 87.116 240.000 1.00 17.36 197 ILE A N 1
ATOM 1456 C CA . ILE A 1 197 ? 50.100 87.964 238.838 1.00 14.81 197 ILE A CA 1
ATOM 1457 C C . ILE A 1 197 ? 51.170 89.017 239.107 1.00 14.27 197 ILE A C 1
ATOM 1458 O O . ILE A 1 197 ? 51.970 89.260 238.222 1.00 12.61 197 ILE A O 1
ATOM 1463 N N . PHE A 1 198 ? 51.186 89.653 240.288 1.00 14.57 198 PHE A N 1
ATOM 1464 C CA . PHE A 1 198 ? 52.208 90.700 240.552 1.00 14.40 198 PHE A CA 1
ATOM 1465 C C . PHE A 1 198 ? 53.593 90.092 240.705 1.00 15.42 198 PHE A C 1
ATOM 1466 O O . PHE A 1 198 ? 54.604 90.640 240.265 1.00 13.24 198 PHE A O 1
ATOM 1474 N N . GLN A 1 199 ? 53.611 88.884 241.245 1.00 16.29 199 GLN A N 1
ATOM 1475 C CA . GLN A 1 199 ? 54.859 88.205 241.514 1.00 13.49 199 GLN A CA 1
ATOM 1476 C C . GLN A 1 199 ? 55.458 87.664 240.242 1.00 15.39 199 GLN A C 1
ATOM 1477 O O . GLN A 1 199 ? 56.674 87.519 240.155 1.00 16.91 199 GLN A O 1
ATOM 1483 N N . SER A 1 200 ? 54.616 87.382 239.253 1.00 13.20 200 SER A N 1
ATOM 1484 C CA . SER A 1 200 ? 55.112 86.930 237.959 1.00 14.53 200 SER A CA 1
ATOM 1485 C C . SER A 1 200 ? 55.480 88.100 237.080 1.00 12.95 200 SER A C 1
ATOM 1486 O O . SER A 1 200 ? 56.026 87.912 235.989 1.00 15.58 200 SER A O 1
ATOM 1489 N N . ARG A 1 201 ? 55.107 89.300 237.506 1.00 15.39 201 ARG A N 1
ATOM 1490 C CA . ARG A 1 201 ? 55.554 90.531 236.851 1.00 16.01 201 ARG A CA 1
ATOM 1491 C C . ARG A 1 201 ? 55.021 90.705 235.415 1.00 17.33 201 ARG A C 1
ATOM 1492 O O . ARG A 1 201 ? 55.655 91.379 234.574 1.00 13.10 201 ARG A O 1
ATOM 1500 N N . VAL A 1 202 ? 53.859 90.102 235.147 1.00 14.28 202 VAL A N 1
ATOM 1501 C CA . VAL A 1 202 ? 53.154 90.343 233.906 1.00 11.75 202 VAL A CA 1
ATOM 1502 C C . VAL A 1 202 ? 52.582 91.771 233.965 1.00 10.15 202 VAL A C 1
ATOM 1503 O O . VAL A 1 202 ? 52.153 92.251 235.030 1.00 9.41 202 VAL A O 1
ATOM 1507 N N . LYS A 1 203 ? 52.687 92.497 232.862 1.00 8.93 203 LYS A N 1
ATOM 1508 C CA . LYS A 1 203 ? 52.169 93.867 232.781 1.00 12.99 203 LYS A CA 1
ATOM 1509 C C . LYS A 1 203 ? 50.670 93.888 232.949 1.00 13.53 203 LYS A C 1
ATOM 1510 O O . LYS A 1 203 ? 49.940 93.172 232.224 1.00 12.99 203 LYS A O 1
ATOM 1516 N N . THR A 1 204 ? 50.199 94.699 233.896 1.00 13.95 204 THR A N 1
ATOM 1517 C CA . THR A 1 204 ? 48.766 94.817 234.087 1.00 12.16 204 THR A CA 1
ATOM 1518 C C . THR A 1 204 ? 48.381 96.137 234.725 1.00 11.22 204 THR A C 1
ATOM 1519 O O . THR A 1 204 ? 49.166 96.751 235.452 1.00 14.92 204 THR A O 1
ATOM 1523 N N . ALA A 1 205 ? 47.141 96.544 234.505 1.00 9.37 205 ALA A N 1
ATOM 1524 C CA . ALA A 1 205 ? 46.553 97.581 235.342 1.00 10.83 205 ALA A CA 1
ATOM 1525 C C . ALA A 1 205 ? 45.723 96.847 236.395 1.00 8.41 205 ALA A C 1
ATOM 1526 O O . ALA A 1 205 ? 45.541 95.626 236.296 1.00 6.88 205 ALA A O 1
ATOM 1528 N N . VAL A 1 206 ? 45.286 97.568 237.428 1.00 7.64 206 VAL A N 1
ATOM 1529 C CA . VAL A 1 206 ? 44.391 96.981 238.450 1.00 10.40 206 VAL A CA 1
ATOM 1530 C C . VAL A 1 206 ? 43.121 97.801 238.675 1.00 7.50 206 VAL A C 1
ATOM 1531 O O . VAL A 1 206 ? 43.182 99.006 238.851 1.00 9.36 206 VAL A O 1
ATOM 1535 N N . MET A 1 207 ? 41.966 97.152 238.662 1.00 7.09 207 MET A N 1
ATOM 1536 C CA . MET A 1 207 ? 40.735 97.857 239.060 1.00 9.66 207 MET A CA 1
ATOM 1537 C C . MET A 1 207 ? 40.236 97.493 240.470 1.00 9.21 207 MET A C 1
ATOM 1538 O O . MET A 1 207 ? 40.226 96.312 240.854 1.00 11.85 207 MET A O 1
ATOM 1543 N N . THR A 1 208 ? 39.825 98.502 241.229 1.00 10.73 208 THR A N 1
ATOM 1544 C CA . THR A 1 208 ? 39.340 98.282 242.605 1.00 12.34 208 THR A CA 1
ATOM 1545 C C . THR A 1 208 ? 37.864 97.902 242.665 1.00 13.88 208 THR A C 1
ATOM 1546 O O . THR A 1 208 ? 37.073 98.287 241.790 1.00 12.77 208 THR A O 1
ATOM 1550 N N . ALA A 1 209 ? 37.494 97.167 243.718 1.00 18.10 209 ALA A N 1
ATOM 1551 C CA . ALA A 1 209 ? 36.089 96.841 244.002 1.00 15.77 209 ALA A CA 1
ATOM 1552 C C . ALA A 1 209 ? 35.414 97.892 244.907 1.00 18.73 209 ALA A C 1
ATOM 1553 O O . ALA A 1 209 ? 36.016 98.344 245.918 1.00 20.26 209 ALA A O 1
ATOM 1555 N N . HIS A 1 210 ? 34.166 98.243 244.580 1.00 18.80 210 HIS A N 1
ATOM 1556 C CA . HIS A 1 210 ? 33.330 99.080 245.451 1.00 18.07 210 HIS A CA 1
ATOM 1557 C C . HIS A 1 210 ? 32.691 98.186 246.525 1.00 18.64 210 HIS A C 1
ATOM 1558 O O . HIS A 1 210 ? 31.468 98.062 246.604 1.00 22.59 210 HIS A O 1
ATOM 1565 N N . VAL A 1 211 ? 33.509 97.557 247.350 1.00 16.88 211 VAL A N 1
ATOM 1566 C CA . VAL A 1 211 ? 32.981 96.574 248.287 1.00 17.89 211 VAL A CA 1
ATOM 1567 C C . VAL A 1 211 ? 33.594 96.882 249.624 1.00 16.28 211 VAL A C 1
ATOM 1568 O O . VAL A 1 211 ? 34.739 97.291 249.691 1.00 15.36 211 VAL A O 1
ATOM 1572 N N . LYS A 1 212 ? 32.792 96.767 250.671 1.00 17.83 212 LYS A N 1
ATOM 1573 C CA . LYS A 1 212 ? 33.259 96.939 252.042 1.00 14.46 212 LYS A CA 1
ATOM 1574 C C . LYS A 1 212 ? 33.713 95.609 252.637 1.00 13.94 212 LYS A C 1
ATOM 1575 O O . LYS A 1 212 ? 33.035 94.567 252.513 1.00 13.61 212 LYS A O 1
ATOM 1581 N N . TYR A 1 213 ? 34.884 95.642 253.261 1.00 13.25 213 TYR A N 1
ATOM 1582 C CA . TYR A 1 213 ? 35.409 94.482 253.970 1.00 15.87 213 TYR A CA 1
ATOM 1583 C C . TYR A 1 213 ? 35.486 94.770 255.502 1.00 16.96 213 TYR A C 1
ATOM 1584 O O . TYR A 1 213 ? 36.563 95.017 256.028 1.00 16.99 213 TYR A O 1
ATOM 1593 N N . PRO A 1 214 ? 34.340 94.715 256.196 1.00 14.70 214 PRO A N 1
ATOM 1594 C CA . PRO A 1 214 ? 34.148 95.141 257.598 1.00 19.61 214 PRO A CA 1
ATOM 1595 C C . PRO A 1 214 ? 35.155 94.544 258.611 1.00 20.93 214 PRO A C 1
ATOM 1596 O O . PRO A 1 214 ? 35.466 95.222 259.572 1.00 21.22 214 PRO A O 1
ATOM 1600 N N . ALA A 1 215 ? 35.562 93.285 258.448 1.00 16.82 215 ALA A N 1
ATOM 1601 C CA . ALA A 1 215 ? 36.580 92.668 259.311 1.00 17.23 215 ALA A CA 1
ATOM 1602 C C . ALA A 1 215 ? 37.943 93.286 259.080 1.00 15.94 215 ALA A C 1
ATOM 1603 O O . ALA A 1 215 ? 38.908 92.904 259.724 1.00 19.72 215 ALA A O 1
ATOM 1605 N N . VAL A 1 216 ? 38.039 94.212 258.131 1.00 17.66 216 VAL A N 1
ATOM 1606 C CA . VAL A 1 216 ? 39.334 94.784 257.752 1.00 16.39 216 VAL A CA 1
ATOM 1607 C C . VAL A 1 216 ? 39.404 96.314 257.820 1.00 14.75 216 VAL A C 1
ATOM 1608 O O . VAL A 1 216 ? 40.449 96.891 258.156 1.00 15.51 216 VAL A O 1
ATOM 1612 N N . ASP A 1 217 ? 38.329 96.964 257.387 1.00 16.22 217 ASP A N 1
ATOM 1613 C CA . ASP A 1 217 ? 38.300 98.417 257.249 1.00 16.87 217 ASP A CA 1
ATOM 1614 C C . ASP A 1 217 ? 36.891 98.915 256.907 1.00 15.51 217 ASP A C 1
ATOM 1615 O O . ASP A 1 217 ? 36.064 98.132 256.462 1.00 16.89 217 ASP A O 1
ATOM 1620 N N . ASP A 1 218 ? 36.606 100.196 257.164 1.00 15.88 218 ASP A N 1
ATOM 1621 C CA . ASP A 1 218 ? 35.260 100.734 256.984 1.00 15.57 218 ASP A CA 1
ATOM 1622 C C . ASP A 1 218 ? 34.920 101.145 255.580 1.00 15.70 218 ASP A C 1
ATOM 1623 O O . ASP A 1 218 ? 33.747 101.232 255.207 1.00 19.50 218 ASP A O 1
ATOM 1628 N N . LEU A 1 219 ? 35.954 101.488 254.842 1.00 15.51 219 LEU A N 1
ATOM 1629 C CA . LEU A 1 219 ? 35.747 102.085 253.548 1.00 16.59 219 LEU A CA 1
ATOM 1630 C C . LEU A 1 219 ? 35.621 101.036 252.498 1.00 15.83 219 LEU A C 1
ATOM 1631 O O . LEU A 1 219 ? 36.242 99.978 252.616 1.00 13.51 219 LEU A O 1
ATOM 1636 N N . PRO A 1 220 ? 34.825 101.330 251.453 1.00 19.16 220 PRO A N 1
ATOM 1637 C CA . PRO A 1 220 ? 34.879 100.472 250.263 1.00 17.98 220 PRO A CA 1
ATOM 1638 C C . PRO A 1 220 ? 36.316 100.396 249.782 1.00 13.78 220 PRO A C 1
ATOM 1639 O O . PRO A 1 220 ? 37.077 101.365 249.969 1.00 11.18 220 PRO A O 1
ATOM 1643 N N . ALA A 1 221 ? 36.723 99.259 249.241 1.00 10.51 221 ALA A N 1
ATOM 1644 C CA . ALA A 1 221 ? 38.128 99.158 248.829 1.00 13.16 221 ALA A CA 1
ATOM 1645 C C . ALA A 1 221 ? 38.570 100.316 247.905 1.00 15.40 221 ALA A C 1
ATOM 1646 O O . ALA A 1 221 ? 39.678 100.837 248.096 1.00 12.88 221 ALA A O 1
ATOM 1648 N N . THR A 1 222 ? 37.699 100.768 246.976 1.00 13.48 222 THR A N 1
ATOM 1649 C CA . THR A 1 222 ? 38.036 101.887 246.085 1.00 12.85 222 THR A CA 1
ATOM 1650 C C . THR A 1 222 ? 38.529 103.090 246.893 1.00 14.29 222 THR A C 1
ATOM 1651 O O . THR A 1 222 ? 39.467 103.806 246.504 1.00 12.75 222 THR A O 1
ATOM 1655 N N . LEU A 1 223 ? 37.913 103.281 248.054 1.00 16.32 223 LEU A N 1
ATOM 1656 C CA . LEU A 1 223 ? 38.203 104.454 248.891 1.00 17.17 223 LEU A CA 1
ATOM 1657 C C . LEU A 1 223 ? 39.062 104.173 250.153 1.00 19.71 223 LEU A C 1
ATOM 1658 O O . LEU A 1 223 ? 39.251 105.064 250.986 1.00 15.69 223 LEU A O 1
ATOM 1663 N N . SER A 1 224 ? 39.648 102.983 250.244 1.00 16.78 224 SER A N 1
ATOM 1664 C CA . SER A 1 224 ? 40.351 102.547 251.465 1.00 17.50 224 SER A CA 1
ATOM 1665 C C . SER A 1 224 ? 41.879 102.652 251.393 1.00 16.22 224 SER A C 1
ATOM 1666 O O . SER A 1 224 ? 42.525 101.862 250.697 1.00 13.67 224 SER A O 1
ATOM 1669 N N . LYS A 1 225 ? 42.456 103.613 252.120 1.00 17.87 225 LYS A N 1
ATOM 1670 C CA . LYS A 1 225 ? 43.910 103.771 252.140 1.00 17.71 225 LYS A CA 1
ATOM 1671 C C . LYS A 1 225 ? 44.553 102.493 252.709 1.00 19.89 225 LYS A C 1
ATOM 1672 O O . LYS A 1 225 ? 45.674 102.122 252.333 1.00 17.47 225 LYS A O 1
ATOM 1678 N N . LYS A 1 226 ? 43.836 101.791 253.580 1.00 18.87 226 LYS A N 1
ATOM 1679 C CA . LYS A 1 226 ? 44.403 100.568 254.126 1.00 21.02 226 LYS A CA 1
ATOM 1680 C C . LYS A 1 226 ? 44.458 99.484 253.043 1.00 19.16 226 LYS A C 1
ATOM 1681 O O . LYS A 1 226 ? 45.474 98.829 252.849 1.00 20.14 226 LYS A O 1
ATOM 1687 N N . LEU A 1 227 ? 43.366 99.307 252.319 1.00 18.97 227 LEU A N 1
ATOM 1688 C CA . LEU A 1 227 ? 43.326 98.258 251.304 1.00 19.57 227 LEU A CA 1
ATOM 1689 C C . LEU A 1 227 ? 44.252 98.644 250.132 1.00 15.04 227 LEU A C 1
ATOM 1690 O O . LEU A 1 227 ? 45.032 97.828 249.708 1.00 15.90 227 LEU A O 1
ATOM 1695 N N . ILE A 1 228 ? 44.278 99.892 249.689 1.00 15.24 228 ILE A N 1
ATOM 1696 C CA . ILE A 1 228 ? 45.119 100.236 248.509 1.00 16.18 228 ILE A CA 1
ATOM 1697 C C . ILE A 1 228 ? 46.604 100.535 248.802 1.00 18.32 228 ILE A C 1
ATOM 1698 O O . ILE A 1 228 ? 47.506 100.104 248.045 1.00 17.02 228 ILE A O 1
ATOM 1703 N N . THR A 1 229 ? 46.883 101.262 249.886 1.00 17.70 229 THR A N 1
ATOM 1704 C CA . THR A 1 229 ? 48.294 101.524 250.200 1.00 21.24 229 THR A CA 1
ATOM 1705 C C . THR A 1 229 ? 48.952 100.385 250.992 1.00 19.85 229 THR A C 1
ATOM 1706 O O . THR A 1 229 ? 50.011 99.862 250.591 1.00 19.19 229 THR A O 1
ATOM 1710 N N . GLU A 1 230 ? 48.347 99.995 252.111 1.00 19.06 230 GLU A N 1
ATOM 1711 C CA . GLU A 1 230 ? 49.008 98.999 252.925 1.00 20.06 230 GLU A CA 1
ATOM 1712 C C . GLU A 1 230 ? 48.969 97.626 252.243 1.00 17.95 230 GLU A C 1
ATOM 1713 O O . GLU A 1 230 ? 49.987 96.924 252.217 1.00 13.62 230 GLU A O 1
ATOM 1719 N N . VAL A 1 231 ? 47.815 97.215 251.708 1.00 14.50 231 VAL A N 1
ATOM 1720 C CA . VAL A 1 231 ? 47.768 95.894 251.101 1.00 15.10 231 VAL A CA 1
ATOM 1721 C C . VAL A 1 231 ? 48.235 95.895 249.634 1.00 16.17 231 VAL A C 1
ATOM 1722 O O . VAL A 1 231 ? 49.116 95.097 249.282 1.00 16.75 231 VAL A O 1
ATOM 1726 N N . LEU A 1 232 ? 47.696 96.752 248.765 1.00 14.91 232 LEU A N 1
ATOM 1727 C CA . LEU A 1 232 ? 48.084 96.638 247.347 1.00 13.47 232 LEU A CA 1
ATOM 1728 C C . LEU A 1 232 ? 49.493 97.212 247.065 1.00 16.76 232 LEU A C 1
ATOM 1729 O O . LEU A 1 232 ? 50.317 96.556 246.411 1.00 16.76 232 LEU A O 1
ATOM 1734 N N . ARG A 1 233 ? 49.773 98.440 247.517 1.00 16.22 233 ARG A N 1
ATOM 1735 C CA . ARG A 1 233 ? 51.083 99.047 247.213 1.00 19.99 233 ARG A CA 1
ATOM 1736 C C . ARG A 1 233 ? 52.290 98.411 247.963 1.00 21.71 233 ARG A C 1
ATOM 1737 O O . ARG A 1 233 ? 53.280 98.034 247.352 1.00 22.76 233 ARG A O 1
ATOM 1745 N N . GLU A 1 234 ? 52.168 98.246 249.281 1.00 20.29 234 GLU A N 1
ATOM 1746 C CA . GLU A 1 234 ? 53.257 97.784 250.123 1.00 17.68 234 GLU A CA 1
ATOM 1747 C C . GLU A 1 234 ? 53.291 96.264 250.263 1.00 19.85 234 GLU A C 1
ATOM 1748 O O . GLU A 1 234 ? 54.207 95.642 249.732 1.00 21.32 234 GLU A O 1
ATOM 1754 N N . LYS A 1 235 ? 52.300 95.654 250.928 1.00 18.67 235 LYS A N 1
ATOM 1755 C CA . LYS A 1 235 ? 52.314 94.186 251.049 1.00 17.80 235 LYS A CA 1
ATOM 1756 C C . LYS A 1 235 ? 52.413 93.480 249.698 1.00 17.04 235 LYS A C 1
ATOM 1757 O O . LYS A 1 235 ? 53.258 92.596 249.531 1.00 16.74 235 LYS A O 1
ATOM 1763 N N . LEU A 1 236 ? 51.608 93.907 248.718 1.00 20.36 236 LEU A N 1
ATOM 1764 C CA . LEU A 1 236 ? 51.550 93.250 247.392 1.00 20.98 236 LEU A CA 1
ATOM 1765 C C . LEU A 1 236 ? 52.548 93.821 246.387 1.00 18.66 236 LEU A C 1
ATOM 1766 O O . LEU A 1 236 ? 52.705 93.263 245.303 1.00 18.62 236 LEU A O 1
ATOM 1771 N N . ASN A 1 237 ? 53.192 94.936 246.734 1.00 16.13 237 ASN A N 1
ATOM 1772 C CA . ASN A 1 237 ? 54.277 95.489 245.932 1.00 20.58 237 ASN A CA 1
ATOM 1773 C C . ASN A 1 237 ? 53.836 95.834 244.471 1.00 20.47 237 ASN A C 1
ATOM 1774 O O . ASN A 1 237 ? 54.609 95.720 243.498 1.00 17.96 237 ASN A O 1
ATOM 1779 N N . PHE A 1 238 ? 52.569 96.209 244.319 1.00 18.97 238 PHE A N 1
ATOM 1780 C CA . PHE A 1 238 ? 52.099 96.662 243.023 1.00 16.86 238 PHE A CA 1
ATOM 1781 C C . PHE A 1 238 ? 52.285 98.168 242.907 1.00 17.04 238 PHE A C 1
ATOM 1782 O O . PHE A 1 238 ? 51.662 98.950 243.644 1.00 16.32 238 PHE A O 1
ATOM 1790 N N . LYS A 1 239 ? 53.131 98.576 241.968 1.00 18.26 239 LYS A N 1
ATOM 1791 C CA . LYS A 1 239 ? 53.446 99.988 241.801 1.00 19.18 239 LYS A CA 1
ATOM 1792 C C . LYS A 1 239 ? 52.837 100.516 240.491 1.00 15.94 239 LYS A C 1
ATOM 1793 O O . LYS A 1 239 ? 53.175 101.608 240.028 1.00 16.53 239 LYS A O 1
ATOM 1799 N N . GLY A 1 240 ? 51.964 99.724 239.875 1.00 18.54 240 GLY A N 1
ATOM 1800 C CA . GLY A 1 240 ? 51.442 100.084 238.573 1.00 18.19 240 GLY A CA 1
ATOM 1801 C C . GLY A 1 240 ? 50.190 100.941 238.638 1.00 18.25 240 GLY A C 1
ATOM 1802 O O . GLY A 1 240 ? 49.901 101.588 239.656 1.00 12.74 240 GLY A O 1
ATOM 1803 N N . LEU A 1 241 ? 49.429 100.912 237.544 1.00 17.83 241 LEU A N 1
ATOM 1804 C CA . LEU A 1 241 ? 48.276 101.780 237.361 1.00 18.60 241 LEU A CA 1
ATOM 1805 C C . LEU A 1 241 ? 47.057 101.226 238.095 1.00 14.74 241 LEU A C 1
ATOM 1806 O O . LEU A 1 241 ? 46.659 100.060 237.928 1.00 14.76 241 LEU A O 1
ATOM 1811 N N . VAL A 1 242 ? 46.474 102.069 238.929 1.00 12.44 242 VAL A N 1
ATOM 1812 C CA . VAL A 1 242 ? 45.306 101.684 239.692 1.00 14.19 242 VAL A CA 1
ATOM 1813 C C . VAL A 1 242 ? 44.126 102.534 239.310 1.00 13.54 242 VAL A C 1
ATOM 1814 O O . VAL A 1 242 ? 44.225 103.762 239.312 1.00 15.11 242 VAL A O 1
ATOM 1818 N N . LEU A 1 243 ? 43.019 101.864 238.984 1.00 11.92 243 LEU A N 1
ATOM 1819 C CA . LEU A 1 243 ? 41.758 102.501 238.593 1.00 10.32 243 LEU A CA 1
ATOM 1820 C C . LEU A 1 243 ? 40.637 102.209 239.553 1.00 9.59 243 LEU A C 1
ATOM 1821 O O . LEU A 1 243 ? 40.521 101.092 240.048 1.00 7.52 243 LEU A O 1
ATOM 1826 N N . SER A 1 244 ? 39.754 103.177 239.758 1.00 9.45 244 SER A N 1
ATOM 1827 C CA . SER A 1 244 ? 38.488 102.895 240.441 1.00 10.99 244 SER A CA 1
ATOM 1828 C C . SER A 1 244 ? 37.565 102.075 239.536 1.00 13.29 244 SER A C 1
ATOM 1829 O O . SER A 1 244 ? 37.745 102.062 238.292 1.00 13.49 244 SER A O 1
ATOM 1832 N N . ASP A 1 245 ? 36.592 101.370 240.127 1.00 13.07 245 ASP A N 1
ATOM 1833 C CA . ASP A 1 245 ? 35.415 100.998 239.348 1.00 14.18 245 ASP A CA 1
ATOM 1834 C C . ASP A 1 245 ? 34.659 102.335 239.136 1.00 17.51 245 ASP A C 1
ATOM 1835 O O . ASP A 1 245 ? 35.062 103.370 239.704 1.00 16.09 245 ASP A O 1
ATOM 1840 N N . ALA A 1 246 ? 33.591 102.355 238.346 1.00 19.77 246 ALA A N 1
ATOM 1841 C CA . ALA A 1 246 ? 32.976 103.646 237.963 1.00 19.93 246 ALA A CA 1
ATOM 1842 C C . ALA A 1 246 ? 32.457 104.376 239.190 1.00 18.06 246 ALA A C 1
ATOM 1843 O O . ALA A 1 246 ? 31.706 103.810 239.966 1.00 18.80 246 ALA A O 1
ATOM 1845 N N . MET A 1 247 ? 32.894 105.618 239.404 1.00 18.10 247 MET A N 1
ATOM 1846 C CA . MET A 1 247 ? 32.558 106.293 240.661 1.00 19.45 247 MET A CA 1
ATOM 1847 C C . MET A 1 247 ? 31.079 106.584 240.854 1.00 17.89 247 MET A C 1
ATOM 1848 O O . MET A 1 247 ? 30.623 106.689 241.976 1.00 18.84 247 MET A O 1
ATOM 1853 N N . GLU A 1 248 ? 30.339 106.705 239.764 1.00 16.63 248 GLU A N 1
ATOM 1854 C CA . GLU A 1 248 ? 28.944 107.074 239.883 1.00 20.04 248 GLU A CA 1
ATOM 1855 C C . GLU A 1 248 ? 28.105 105.938 240.431 1.00 19.72 248 GLU A C 1
ATOM 1856 O O . GLU A 1 248 ? 27.024 106.187 240.918 1.00 15.86 248 GLU A O 1
ATOM 1862 N N . MET A 1 249 ? 28.599 104.707 240.369 1.00 19.35 249 MET A N 1
ATOM 1863 C CA . MET A 1 249 ? 27.836 103.565 240.852 1.00 22.48 249 MET A CA 1
ATOM 1864 C C . MET A 1 249 ? 27.362 103.785 242.313 1.00 26.62 249 MET A C 1
ATOM 1865 O O . MET A 1 249 ? 28.098 104.323 243.158 1.00 24.53 249 MET A O 1
ATOM 1870 N N . LYS A 1 250 ? 26.133 103.373 242.602 1.00 30.19 250 LYS A N 1
ATOM 1871 C CA . LYS A 1 250 ? 25.483 103.739 243.869 1.00 28.17 250 LYS A CA 1
ATOM 1872 C C . LYS A 1 250 ? 26.287 103.319 245.127 1.00 27.85 250 LYS A C 1
ATOM 1873 O O . LYS A 1 250 ? 26.277 104.045 246.134 1.00 23.95 250 LYS A O 1
ATOM 1879 N N . ALA A 1 251 ? 26.992 102.184 245.066 1.00 27.81 251 ALA A N 1
ATOM 1880 C CA . ALA A 1 251 ? 27.853 101.766 246.186 1.00 23.12 251 ALA A CA 1
ATOM 1881 C C . ALA A 1 251 ? 28.738 102.921 246.634 1.00 24.55 251 ALA A C 1
ATOM 1882 O O . ALA A 1 251 ? 28.935 103.140 247.841 1.00 25.26 251 ALA A O 1
ATOM 1884 N N . ILE A 1 252 ? 29.208 103.718 245.685 1.00 20.57 252 ILE A N 1
ATOM 1885 C CA . ILE A 1 252 ? 29.923 104.913 246.089 1.00 20.50 252 ILE A CA 1
ATOM 1886 C C . ILE A 1 252 ? 28.994 106.114 246.198 1.00 25.93 252 ILE A C 1
ATOM 1887 O O . ILE A 1 252 ? 28.947 106.765 247.252 1.00 25.94 252 ILE A O 1
ATOM 1892 N N . SER A 1 253 ? 28.240 106.406 245.138 1.00 23.44 253 SER A N 1
ATOM 1893 C CA . SER A 1 253 ? 27.544 107.697 245.062 1.00 26.22 253 SER A CA 1
ATOM 1894 C C . SER A 1 253 ? 26.458 107.890 246.134 1.00 27.35 253 SER A C 1
ATOM 1895 O O . SER A 1 253 ? 26.186 109.019 246.554 1.00 30.61 253 SER A O 1
ATOM 1898 N N . GLU A 1 254 ? 25.827 106.809 246.570 1.00 25.31 254 GLU A N 1
ATOM 1899 C CA . GLU A 1 254 ? 24.843 106.933 247.643 1.00 27.53 254 GLU A CA 1
ATOM 1900 C C . GLU A 1 254 ? 25.381 106.883 249.082 1.00 27.88 254 GLU A C 1
ATOM 1901 O O . GLU A 1 254 ? 24.591 106.824 250.015 1.00 29.84 254 GLU A O 1
ATOM 1907 N N . ASN A 1 255 ? 26.700 106.942 249.266 1.00 23.43 255 ASN A N 1
ATOM 1908 C CA . ASN A 1 255 ? 27.279 106.830 250.601 1.00 20.13 255 ASN A CA 1
ATOM 1909 C C . ASN A 1 255 ? 28.393 107.812 250.784 1.00 19.40 255 ASN A C 1
ATOM 1910 O O . ASN A 1 255 ? 28.863 108.049 251.900 1.00 20.18 255 ASN A O 1
ATOM 1915 N N . PHE A 1 256 ? 28.831 108.395 249.681 1.00 19.00 256 PHE A N 1
ATOM 1916 C CA . PHE A 1 256 ? 29.872 109.394 249.750 1.00 20.25 256 PHE A CA 1
ATOM 1917 C C . PHE A 1 256 ? 29.535 110.461 248.723 1.00 25.99 256 PHE A C 1
ATOM 1918 O O . PHE A 1 256 ? 28.866 110.178 247.715 1.00 24.03 256 PHE A O 1
ATOM 1926 N N . SER A 1 257 ? 30.013 111.675 248.966 1.00 24.47 257 SER A N 1
ATOM 1927 C CA . SER A 1 257 ? 29.863 112.760 248.018 1.00 28.46 257 SER A CA 1
ATOM 1928 C C . SER A 1 257 ? 30.957 112.667 246.947 1.00 30.51 257 SER A C 1
ATOM 1929 O O . SER A 1 257 ? 31.981 112.005 247.154 1.00 28.66 257 SER A O 1
ATOM 1932 N N . VAL A 1 258 ? 30.732 113.312 245.805 1.00 29.85 258 VAL A N 1
ATOM 1933 C CA . VAL A 1 258 ? 31.723 113.336 244.736 1.00 26.82 258 VAL A CA 1
ATOM 1934 C C . VAL A 1 258 ? 33.087 113.741 245.277 1.00 29.30 258 VAL A C 1
ATOM 1935 O O . VAL A 1 258 ? 34.126 113.140 244.943 1.00 28.55 258 VAL A O 1
ATOM 1939 N N . GLU A 1 259 ? 33.080 114.767 246.116 1.00 29.66 259 GLU A N 1
ATOM 1940 C CA . GLU A 1 259 ? 34.308 115.277 246.700 1.00 30.84 259 GLU A CA 1
ATOM 1941 C C . GLU A 1 259 ? 34.980 114.229 247.618 1.00 27.37 259 GLU A C 1
ATOM 1942 O O . GLU A 1 259 ? 36.219 114.063 247.629 1.00 27.31 259 GLU A O 1
ATOM 1948 N N . GLU A 1 260 ? 34.161 113.514 248.375 1.00 26.91 260 GLU A N 1
ATOM 1949 C CA . GLU A 1 260 ? 34.688 112.486 249.275 1.00 32.06 260 GLU A CA 1
ATOM 1950 C C . GLU A 1 260 ? 35.330 111.344 248.445 1.00 29.86 260 GLU A C 1
ATOM 1951 O O . GLU A 1 260 ? 36.483 110.963 248.691 1.00 23.80 260 GLU A O 1
ATOM 1957 N N . ALA A 1 261 ? 34.612 110.840 247.440 1.00 24.95 261 ALA A N 1
ATOM 1958 C CA . ALA A 1 261 ? 35.146 109.793 246.554 1.00 22.65 261 ALA A CA 1
ATOM 1959 C C . ALA A 1 261 ? 36.474 110.221 245.904 1.00 21.68 261 ALA A C 1
ATOM 1960 O O . ALA A 1 261 ? 37.459 109.457 245.924 1.00 21.82 261 ALA A O 1
ATOM 1962 N N . VAL A 1 262 ? 36.528 111.445 245.377 1.00 21.73 262 VAL A N 1
ATOM 1963 C CA . VAL A 1 262 ? 37.766 111.939 244.763 1.00 23.71 262 VAL A CA 1
ATOM 1964 C C . VAL A 1 262 ? 38.928 111.931 245.764 1.00 22.43 262 VAL A C 1
ATOM 1965 O O . VAL A 1 262 ? 40.007 111.345 245.496 1.00 19.45 262 VAL A O 1
ATOM 1969 N N . ARG A 1 263 ? 38.687 112.551 246.927 1.00 26.54 263 ARG A N 1
ATOM 1970 C CA . ARG A 1 263 ? 39.707 112.638 247.957 1.00 24.74 263 ARG A CA 1
ATOM 1971 C C . ARG A 1 263 ? 40.165 111.258 248.414 1.00 21.74 263 ARG A C 1
ATOM 1972 O O . ARG A 1 263 ? 41.339 110.947 248.380 1.00 21.74 263 ARG A O 1
ATOM 1980 N N . PHE A 1 264 ? 39.233 110.419 248.826 1.00 18.98 264 PHE A N 1
ATOM 1981 C CA . PHE A 1 264 ? 39.594 109.130 249.404 1.00 19.31 264 PHE A CA 1
ATOM 1982 C C . PHE A 1 264 ? 40.379 108.272 248.420 1.00 23.32 264 PHE A C 1
ATOM 1983 O O . PHE A 1 264 ? 41.450 107.722 248.770 1.00 18.15 264 PHE A O 1
ATOM 1991 N N . PHE A 1 265 ? 39.848 108.168 247.188 1.00 21.11 265 PHE A N 1
ATOM 1992 C CA . PHE A 1 265 ? 40.487 107.330 246.187 1.00 18.65 265 PHE A CA 1
ATOM 1993 C C . PHE A 1 265 ? 41.903 107.830 245.932 1.00 18.17 265 PHE A C 1
ATOM 1994 O O . PHE A 1 265 ? 42.842 107.026 245.921 1.00 15.86 265 PHE A O 1
ATOM 2002 N N . ILE A 1 266 ? 42.083 109.146 245.756 1.00 18.55 266 ILE A N 1
ATOM 2003 C CA . ILE A 1 266 ? 43.435 109.607 245.421 1.00 20.30 266 ILE A CA 1
ATOM 2004 C C . ILE A 1 266 ? 44.388 109.492 246.631 1.00 20.44 266 ILE A C 1
ATOM 2005 O O . ILE A 1 266 ? 45.525 109.048 246.483 1.00 19.56 266 ILE A O 1
ATOM 2010 N N . GLU A 1 267 ? 43.902 109.850 247.823 1.00 17.44 267 GLU A N 1
ATOM 2011 C CA . GLU A 1 267 ? 44.682 109.724 249.049 1.00 19.55 267 GLU A CA 1
ATOM 2012 C C . GLU A 1 267 ? 45.009 108.275 249.337 1.00 21.55 267 GLU A C 1
ATOM 2013 O O . GLU A 1 267 ? 46.101 107.970 249.872 1.00 19.86 267 GLU A O 1
ATOM 2019 N N . ALA A 1 268 ? 44.082 107.394 248.936 1.00 19.55 268 ALA A N 1
ATOM 2020 C CA . ALA A 1 268 ? 44.211 105.960 249.162 1.00 18.24 268 ALA A CA 1
ATOM 2021 C C . ALA A 1 268 ? 45.335 105.370 248.345 1.00 20.37 268 ALA A C 1
ATOM 2022 O O . ALA A 1 268 ? 45.793 104.266 248.631 1.00 16.90 268 ALA A O 1
ATOM 2024 N N . GLY A 1 269 ? 45.776 106.119 247.336 1.00 20.27 269 GLY A N 1
ATOM 2025 C CA . GLY A 1 269 ? 46.838 105.678 246.451 1.00 21.60 269 GLY A CA 1
ATOM 2026 C C . GLY A 1 269 ? 46.369 105.356 245.036 1.00 19.67 269 GLY A C 1
ATOM 2027 O O . GLY A 1 269 ? 47.154 104.843 244.230 1.00 17.58 269 GLY A O 1
ATOM 2028 N N . GLY A 1 270 ? 45.103 105.663 244.733 1.00 20.30 270 GLY A N 1
ATOM 2029 C CA . GLY A 1 270 ? 44.579 105.464 243.388 1.00 20.02 270 GLY A CA 1
ATOM 2030 C C . GLY A 1 270 ? 45.119 106.401 242.308 1.00 17.99 270 GLY A C 1
ATOM 2031 O O . GLY A 1 270 ? 45.459 107.532 242.591 1.00 20.17 270 GLY A O 1
ATOM 2032 N N . ASN A 1 271 ? 45.155 105.962 241.054 1.00 15.52 271 ASN A N 1
ATOM 2033 C CA . ASN A 1 271 ? 45.716 106.817 240.013 1.00 14.64 271 ASN A CA 1
ATOM 2034 C C . ASN A 1 271 ? 44.668 107.420 239.087 1.00 18.03 271 ASN A C 1
ATOM 2035 O O . ASN A 1 271 ? 44.679 108.631 238.809 1.00 15.82 271 ASN A O 1
ATOM 2040 N N . MET A 1 272 ? 43.787 106.570 238.572 1.00 18.18 272 MET A N 1
ATOM 2041 C CA . MET A 1 272 ? 42.780 107.040 237.631 1.00 16.15 272 MET A CA 1
ATOM 2042 C C . MET A 1 272 ? 41.388 106.800 238.138 1.00 12.96 272 MET A C 1
ATOM 2043 O O . MET A 1 272 ? 41.038 105.686 238.520 1.00 14.21 272 MET A O 1
ATOM 2048 N N . ILE A 1 273 ? 40.605 107.870 238.112 1.00 15.23 273 ILE A N 1
ATOM 2049 C CA . ILE A 1 273 ? 39.200 107.851 238.487 1.00 14.15 273 ILE A CA 1
ATOM 2050 C C . ILE A 1 273 ? 38.354 107.417 237.277 1.00 14.53 273 ILE A C 1
ATOM 2051 O O . ILE A 1 273 ? 38.296 108.115 236.253 1.00 14.68 273 ILE A O 1
ATOM 2056 N N . LEU A 1 274 ? 37.690 106.271 237.391 1.00 17.30 274 LEU A N 1
ATOM 2057 C CA . LEU A 1 274 ? 36.816 105.815 236.321 1.00 12.74 274 LEU A CA 1
ATOM 2058 C C . LEU A 1 274 ? 35.412 106.369 236.479 1.00 15.15 274 LEU A C 1
ATOM 2059 O O . LEU A 1 274 ? 34.750 106.073 237.454 1.00 14.78 274 LEU A O 1
ATOM 2064 N N . LEU A 1 275 ? 34.969 107.162 235.497 1.00 15.79 275 LEU A N 1
ATOM 2065 C CA . LEU A 1 275 ? 33.583 107.658 235.380 1.00 15.27 275 LEU A CA 1
ATOM 2066 C C . LEU A 1 275 ? 32.817 106.889 234.330 1.00 18.87 275 LEU A C 1
ATOM 2067 O O . LEU A 1 275 ? 33.348 106.620 233.247 1.00 17.41 275 LEU A O 1
ATOM 2072 N N . ASP A 1 276 ? 31.573 106.517 234.621 1.00 20.80 276 ASP A N 1
ATOM 2073 C CA . ASP A 1 276 ? 30.812 105.749 233.640 1.00 15.22 276 ASP A CA 1
ATOM 2074 C C . ASP A 1 276 ? 30.075 106.665 232.677 1.00 19.10 276 ASP A C 1
ATOM 2075 O O . ASP A 1 276 ? 29.312 106.200 231.848 1.00 15.97 276 ASP A O 1
ATOM 2080 N N . ASN A 1 277 ? 30.302 107.967 232.818 1.00 19.56 277 ASN A N 1
ATOM 2081 C CA . ASN A 1 277 ? 29.610 108.967 232.035 1.00 18.93 277 ASN A CA 1
ATOM 2082 C C . ASN A 1 277 ? 30.496 110.182 231.835 1.00 19.59 277 ASN A C 1
ATOM 2083 O O . ASN A 1 277 ? 30.808 110.871 232.809 1.00 15.35 277 ASN A O 1
ATOM 2088 N N . PHE A 1 278 ? 30.878 110.457 230.582 1.00 16.01 278 PHE A N 1
ATOM 2089 C CA . PHE A 1 278 ? 31.812 111.540 230.288 1.00 15.86 278 PHE A CA 1
ATOM 2090 C C . PHE A 1 278 ? 31.248 112.906 230.680 1.00 16.79 278 PHE A C 1
ATOM 2091 O O . PHE A 1 278 ? 31.997 113.864 230.908 1.00 17.70 278 PHE A O 1
ATOM 2099 N N . ARG A 1 279 ? 29.925 113.006 230.697 1.00 19.41 279 ARG A N 1
ATOM 2100 C CA . ARG A 1 279 ? 29.281 114.248 231.099 1.00 16.87 279 ARG A CA 1
ATOM 2101 C C . ARG A 1 279 ? 29.531 114.595 232.557 1.00 20.20 279 ARG A C 1
ATOM 2102 O O . ARG A 1 279 ? 29.492 115.765 232.916 1.00 20.62 279 ARG A O 1
ATOM 2110 N N . ASP A 1 280 ? 29.821 113.593 233.383 1.00 18.84 280 ASP A N 1
ATOM 2111 C CA . ASP A 1 280 ? 30.136 113.860 234.791 1.00 19.77 280 ASP A CA 1
ATOM 2112 C C . ASP A 1 280 ? 31.540 114.369 234.940 1.00 18.39 280 ASP A C 1
ATOM 2113 O O . ASP A 1 280 ? 31.904 114.802 236.028 1.00 20.10 280 ASP A O 1
ATOM 2118 N N . LEU A 1 281 ? 32.328 114.355 233.863 1.00 16.50 281 LEU A N 1
ATOM 2119 C CA . LEU A 1 281 ? 33.736 114.733 234.014 1.00 19.02 281 LEU A CA 1
ATOM 2120 C C . LEU A 1 281 ? 33.938 116.140 234.595 1.00 20.89 281 LEU A C 1
ATOM 2121 O O . LEU A 1 281 ? 34.775 116.306 235.467 1.00 23.26 281 LEU A O 1
ATOM 2126 N N . PRO A 1 282 ? 33.171 117.154 234.140 1.00 21.94 282 PRO A N 1
ATOM 2127 C CA . PRO A 1 282 ? 33.434 118.488 234.719 1.00 22.22 282 PRO A CA 1
ATOM 2128 C C . PRO A 1 282 ? 33.308 118.555 236.260 1.00 22.73 282 PRO A C 1
ATOM 2129 O O . PRO A 1 282 ? 34.250 119.012 236.919 1.00 20.40 282 PRO A O 1
ATOM 2133 N N . VAL A 1 283 ? 32.184 118.095 236.806 1.00 18.30 283 VAL A N 1
ATOM 2134 C CA . VAL A 1 283 ? 31.998 118.091 238.257 1.00 19.61 283 VAL A CA 1
ATOM 2135 C C . VAL A 1 283 ? 33.216 117.465 238.932 1.00 22.31 283 VAL A C 1
ATOM 2136 O O . VAL A 1 283 ? 34.003 118.168 239.600 1.00 24.35 283 VAL A O 1
ATOM 2140 N N . TYR A 1 284 ? 33.419 116.169 238.688 1.00 19.25 284 TYR A N 1
ATOM 2141 C CA . TYR A 1 284 ? 34.564 115.481 239.250 1.00 20.39 284 TYR A CA 1
ATOM 2142 C C . TYR A 1 284 ? 35.863 116.238 238.984 1.00 19.81 284 TYR A C 1
ATOM 2143 O O . TYR A 1 284 ? 36.648 116.436 239.910 1.00 23.62 284 TYR A O 1
ATOM 2152 N N . TYR A 1 285 ? 36.059 116.722 237.757 1.00 21.86 285 TYR A N 1
ATOM 2153 C CA . TYR A 1 285 ? 37.327 117.370 237.416 1.00 22.11 285 TYR A CA 1
ATOM 2154 C C . TYR A 1 285 ? 37.533 118.523 238.372 1.00 24.05 285 TYR A C 1
ATOM 2155 O O . TYR A 1 285 ? 38.583 118.627 239.017 1.00 27.24 285 TYR A O 1
ATOM 2164 N N . GLU A 1 286 ? 36.498 119.355 238.498 1.00 27.23 286 GLU A N 1
ATOM 2165 C CA . GLU A 1 286 ? 36.630 120.597 239.244 1.00 28.68 286 GLU A CA 1
ATOM 2166 C C . GLU A 1 286 ? 36.857 120.220 240.703 1.00 30.48 286 GLU A C 1
ATOM 2167 O O . GLU A 1 286 ? 37.694 120.817 241.399 1.00 29.17 286 GLU A O 1
ATOM 2173 N N . SER A 1 287 ? 36.164 119.159 241.111 1.00 26.95 287 SER A N 1
ATOM 2174 C CA . SER A 1 287 ? 36.240 118.668 242.457 1.00 26.17 287 SER A CA 1
ATOM 2175 C C . SER A 1 287 ? 37.705 118.378 242.727 1.00 29.00 287 SER A C 1
ATOM 2176 O O . SER A 1 287 ? 38.279 118.921 243.686 1.00 31.26 287 SER A O 1
ATOM 2179 N N . LEU A 1 288 ? 38.351 117.650 241.810 1.00 26.68 288 LEU A N 1
ATOM 2180 C CA . LEU A 1 288 ? 39.760 117.301 242.005 1.00 28.86 288 LEU A CA 1
ATOM 2181 C C . LEU A 1 288 ? 40.589 118.579 242.137 1.00 29.60 288 LEU A C 1
ATOM 2182 O O . LEU A 1 288 ? 41.364 118.721 243.098 1.00 29.24 288 LEU A O 1
ATOM 2187 N N . LYS A 1 289 ? 40.368 119.528 241.221 1.00 29.43 289 LYS A N 1
ATOM 2188 C CA . LYS A 1 289 ? 41.187 120.725 241.186 1.00 28.62 289 LYS A CA 1
ATOM 2189 C C . LYS A 1 289 ? 41.008 121.430 242.525 1.00 31.80 289 LYS A C 1
ATOM 2190 O O . LYS A 1 289 ? 41.986 121.848 243.156 1.00 31.66 289 LYS A O 1
ATOM 2196 N N . LYS A 1 290 ? 39.759 121.482 242.995 1.00 32.10 290 LYS A N 1
ATOM 2197 C CA . LYS A 1 290 ? 39.480 122.161 244.254 1.00 31.62 290 LYS A CA 1
ATOM 2198 C C . LYS A 1 290 ? 40.265 121.487 245.380 1.00 31.61 290 LYS A C 1
ATOM 2199 O O . LYS A 1 290 ? 40.989 122.159 246.107 1.00 32.91 290 LYS A O 1
ATOM 2205 N N . LEU A 1 291 ? 40.187 120.155 245.460 1.00 32.47 291 LEU A N 1
ATOM 2206 C CA . LEU A 1 291 ? 40.798 119.433 246.574 1.00 33.58 291 LEU A CA 1
ATOM 2207 C C . LEU A 1 291 ? 42.302 119.555 246.513 1.00 32.52 291 LEU A C 1
ATOM 2208 O O . LEU A 1 291 ? 42.991 119.314 247.501 1.00 32.88 291 LEU A O 1
ATOM 2213 N N . ILE A 1 292 ? 42.822 119.953 245.362 1.00 30.45 292 ILE A N 1
ATOM 2214 C CA . ILE A 1 292 ? 44.259 120.061 245.273 1.00 34.92 292 ILE A CA 1
ATOM 2215 C C . ILE A 1 292 ? 44.630 121.446 245.792 1.00 36.99 292 ILE A C 1
ATOM 2216 O O . ILE A 1 292 ? 45.585 121.579 246.567 1.00 35.44 292 ILE A O 1
ATOM 2221 N N . GLU A 1 293 ? 43.774 122.435 245.510 1.00 32.05 293 GLU A N 1
ATOM 2222 C CA . GLU A 1 293 ? 44.128 123.832 245.743 1.00 33.34 293 GLU A CA 1
ATOM 2223 C C . GLU A 1 293 ? 44.036 124.171 247.237 1.00 37.75 293 GLU A C 1
ATOM 2224 O O . GLU A 1 293 ? 44.887 124.891 247.775 1.00 37.70 293 GLU A O 1
ATOM 2230 N N . ASP A 1 294 ? 43.071 123.574 247.928 1.00 38.82 294 ASP A N 1
ATOM 2231 C CA . ASP A 1 294 ? 42.938 123.801 249.351 1.00 35.13 294 ASP A CA 1
ATOM 2232 C C . ASP A 1 294 ? 43.703 122.726 250.134 1.00 35.63 294 ASP A C 1
ATOM 2233 O O . ASP A 1 294 ? 43.489 122.530 251.334 1.00 37.35 294 ASP A O 1
ATOM 2238 N N . GLY A 1 295 ? 44.566 121.992 249.444 1.00 34.00 295 GLY A N 1
ATOM 2239 C CA . GLY A 1 295 ? 45.470 121.080 250.125 1.00 36.40 295 GLY A CA 1
ATOM 2240 C C . GLY A 1 295 ? 44.938 119.764 250.688 1.00 36.64 295 GLY A C 1
ATOM 2241 O O . GLY A 1 295 ? 45.705 119.021 251.301 1.00 33.36 295 GLY A O 1
ATOM 2242 N N . SER A 1 296 ? 43.659 119.449 250.472 1.00 36.77 296 SER A N 1
ATOM 2243 C CA . SER A 1 296 ? 43.081 118.191 250.958 1.00 31.68 296 SER A CA 1
ATOM 2244 C C . SER A 1 296 ? 43.635 116.976 250.180 1.00 34.28 296 SER A C 1
ATOM 2245 O O . SER A 1 296 ? 43.386 115.806 250.520 1.00 34.29 296 SER A O 1
ATOM 2248 N N . ILE A 1 297 ? 44.392 117.243 249.126 1.00 30.51 297 ILE A N 1
ATOM 2249 C CA . ILE A 1 297 ? 45.024 116.159 248.394 1.00 28.41 297 ILE A CA 1
ATOM 2250 C C . ILE A 1 297 ? 46.491 116.483 248.243 1.00 28.35 297 ILE A C 1
ATOM 2251 O O . ILE A 1 297 ? 46.839 117.534 247.708 1.00 27.74 297 ILE A O 1
ATOM 2256 N N . GLU A 1 298 ? 47.344 115.574 248.717 1.00 29.17 298 GLU A N 1
ATOM 2257 C CA . GLU A 1 298 ? 48.776 115.776 248.626 1.00 31.18 298 GLU A CA 1
ATOM 2258 C C . GLU A 1 298 ? 49.145 115.850 247.149 1.00 31.97 298 GLU A C 1
ATOM 2259 O O . GLU A 1 298 ? 48.797 114.965 246.366 1.00 31.28 298 GLU A O 1
ATOM 2265 N N . ARG A 1 299 ? 49.861 116.906 246.784 1.00 36.78 299 ARG A N 1
ATOM 2266 C CA . ARG A 1 299 ? 50.232 117.138 245.396 1.00 34.57 299 ARG A CA 1
ATOM 2267 C C . ARG A 1 299 ? 51.145 116.035 244.862 1.00 37.27 299 ARG A C 1
ATOM 2268 O O . ARG A 1 299 ? 51.068 115.667 243.684 1.00 32.68 299 ARG A O 1
ATOM 2276 N N . GLY A 1 300 ? 52.030 115.537 245.724 1.00 36.98 300 GLY A N 1
ATOM 2277 C CA . GLY A 1 300 ? 52.948 114.480 245.349 1.00 35.36 300 GLY A CA 1
ATOM 2278 C C . GLY A 1 300 ? 52.231 113.264 244.791 1.00 32.20 300 GLY A C 1
ATOM 2279 O O . GLY A 1 300 ? 52.767 112.566 243.928 1.00 32.39 300 GLY A O 1
ATOM 2280 N N . LYS A 1 301 ? 51.035 112.984 245.314 1.00 32.00 301 LYS A N 1
ATOM 2281 C CA . LYS A 1 301 ? 50.286 111.797 244.894 1.00 29.40 301 LYS A CA 1
ATOM 2282 C C . LYS A 1 301 ? 49.726 111.984 243.483 1.00 29.66 301 LYS A C 1
ATOM 2283 O O . LYS A 1 301 ? 49.751 111.065 242.665 1.00 29.48 301 LYS A O 1
ATOM 2289 N N . VAL A 1 302 ? 49.166 113.165 243.236 1.00 27.90 302 VAL A N 1
ATOM 2290 C CA . VAL A 1 302 ? 48.687 113.521 241.921 1.00 26.79 302 VAL A CA 1
ATOM 2291 C C . VAL A 1 302 ? 49.836 113.474 240.929 1.00 28.81 302 VAL A C 1
ATOM 2292 O O . VAL A 1 302 ? 49.669 112.947 239.833 1.00 27.96 302 VAL A O 1
ATOM 2296 N N . GLU A 1 303 ? 50.999 114.002 241.303 1.00 29.40 303 GLU A N 1
ATOM 2297 C CA . GLU A 1 303 ? 52.154 113.938 240.415 1.00 29.33 303 GLU A CA 1
ATOM 2298 C C . GLU A 1 303 ? 52.595 112.489 240.147 1.00 28.57 303 GLU A C 1
ATOM 2299 O O . GLU A 1 303 ? 52.900 112.128 239.001 1.00 24.83 303 GLU A O 1
ATOM 2305 N N . ARG A 1 304 ? 52.623 111.651 241.177 1.00 27.41 304 ARG A N 1
ATOM 2306 C CA . ARG A 1 304 ? 53.035 110.270 240.954 1.00 26.94 304 ARG A CA 1
ATOM 2307 C C . ARG A 1 304 ? 52.032 109.592 240.019 1.00 24.85 304 ARG A C 1
ATOM 2308 O O . ARG A 1 304 ? 52.410 108.885 239.064 1.00 25.14 304 ARG A O 1
ATOM 2316 N N . SER A 1 305 ? 50.757 109.879 240.259 1.00 23.98 305 SER A N 1
ATOM 2317 C CA . SER A 1 305 ? 49.700 109.367 239.411 1.00 26.33 305 SER A CA 1
ATOM 2318 C C . SER A 1 305 ? 49.912 109.760 237.936 1.00 24.93 305 SER A C 1
ATOM 2319 O O . SER A 1 305 ? 49.937 108.894 237.042 1.00 26.82 305 SER A O 1
ATOM 2322 N N . ILE A 1 306 ? 50.092 111.056 237.698 1.00 23.46 306 ILE A N 1
ATOM 2323 C CA . ILE A 1 306 ? 50.314 111.568 236.353 1.00 23.58 306 ILE A CA 1
ATOM 2324 C C . ILE A 1 306 ? 51.495 110.854 235.709 1.00 25.17 306 ILE A C 1
ATOM 2325 O O . ILE A 1 306 ? 51.439 110.476 234.543 1.00 23.29 306 ILE A O 1
ATOM 2330 N N . LYS A 1 307 ? 52.556 110.631 236.480 1.00 26.55 307 LYS A N 1
ATOM 2331 C CA . LYS A 1 307 ? 53.735 109.981 235.903 1.00 25.96 307 LYS A CA 1
ATOM 2332 C C . LYS A 1 307 ? 53.406 108.567 235.431 1.00 24.65 307 LYS A C 1
ATOM 2333 O O . LYS A 1 307 ? 53.746 108.175 234.308 1.00 28.30 307 LYS A O 1
ATOM 2339 N N . ILE A 1 308 ? 52.690 107.823 236.269 1.00 25.39 308 ILE A N 1
ATOM 2340 C CA . ILE A 1 308 ? 52.318 106.459 235.910 1.00 24.29 308 ILE A CA 1
ATOM 2341 C C . ILE A 1 308 ? 51.499 106.484 234.614 1.00 27.62 308 ILE A C 1
ATOM 2342 O O . ILE A 1 308 ? 51.810 105.766 233.632 1.00 25.99 308 ILE A O 1
ATOM 2347 N N . VAL A 1 309 ? 50.481 107.352 234.593 1.00 25.72 309 VAL A N 1
ATOM 2348 C CA . VAL A 1 309 ? 49.639 107.442 233.412 1.00 22.62 309 VAL A CA 1
ATOM 2349 C C . VAL A 1 309 ? 50.442 107.768 232.132 1.00 25.04 309 VAL A C 1
ATOM 2350 O O . VAL A 1 309 ? 50.240 107.146 231.097 1.00 21.13 309 VAL A O 1
ATOM 2354 N N . ASP A 1 310 ? 51.379 108.705 232.235 1.00 27.28 310 ASP A N 1
ATOM 2355 C CA . ASP A 1 310 ? 52.246 109.082 231.127 1.00 25.38 310 ASP A CA 1
ATOM 2356 C C . ASP A 1 310 ? 53.055 107.884 230.665 1.00 28.46 310 ASP A C 1
ATOM 2357 O O . ASP A 1 310 ? 53.303 107.711 229.465 1.00 29.79 310 ASP A O 1
ATOM 2362 N N . GLU A 1 311 ? 53.515 107.073 231.616 1.00 29.46 311 GLU A N 1
ATOM 2363 C CA . GLU A 1 311 ? 54.228 105.861 231.219 1.00 28.76 311 GLU A CA 1
ATOM 2364 C C . GLU A 1 311 ? 53.328 104.977 230.369 1.00 30.51 311 GLU A C 1
ATOM 2365 O O . GLU A 1 311 ? 53.710 104.647 229.243 1.00 32.89 311 GLU A O 1
ATOM 2371 N N . TYR A 1 312 ? 52.111 104.675 230.847 1.00 30.67 312 TYR A N 1
ATOM 2372 C CA . TYR A 1 312 ? 51.233 103.758 230.095 1.00 32.45 312 TYR A CA 1
ATOM 2373 C C . TYR A 1 312 ? 50.931 104.398 228.709 1.00 35.84 312 TYR A C 1
ATOM 2374 O O . TYR A 1 312 ? 51.136 103.767 227.663 1.00 36.71 312 TYR A O 1
ATOM 2383 N N . LEU A 1 313 ? 50.538 105.672 228.699 1.00 34.81 313 LEU A N 1
ATOM 2384 C CA . LEU A 1 313 ? 50.232 106.402 227.469 1.00 34.81 313 LEU A CA 1
ATOM 2385 C C . LEU A 1 313 ? 51.340 106.336 226.429 1.00 40.49 313 LEU A C 1
ATOM 2386 O O . LEU A 1 313 ? 51.064 106.152 225.238 1.00 47.68 313 LEU A O 1
ATOM 2391 N N . SER A 1 314 ? 52.586 106.553 226.851 1.00 43.41 314 SER A N 1
ATOM 2392 C CA . SER A 1 314 ? 53.695 106.473 225.900 1.00 46.83 314 SER A CA 1
ATOM 2393 C C . SER A 1 314 ? 53.846 105.034 225.424 1.00 46.49 314 SER A C 1
ATOM 2394 O O . SER A 1 314 ? 54.065 104.776 224.228 1.00 52.34 314 SER A O 1
ATOM 2397 N N . ALA A 1 315 ? 53.679 104.100 226.358 1.00 39.08 315 ALA A N 1
ATOM 2398 C CA . ALA A 1 315 ? 53.815 102.676 226.057 1.00 40.61 315 ALA A CA 1
ATOM 2399 C C . ALA A 1 315 ? 52.725 102.115 225.101 1.00 48.26 315 ALA A C 1
ATOM 2400 O O . ALA A 1 315 ? 52.870 101.005 224.579 1.00 51.43 315 ALA A O 1
ATOM 2402 N N . LEU A 1 316 ? 51.624 102.844 224.907 1.00 46.01 316 LEU A N 1
ATOM 2403 C CA . LEU A 1 316 ? 50.478 102.297 224.151 1.00 48.92 316 LEU A CA 1
ATOM 2404 C C . LEU A 1 316 ? 50.256 102.670 222.664 1.00 57.24 316 LEU A C 1
ATOM 2405 O O . LEU A 1 316 ? 49.277 102.192 222.066 1.00 57.61 316 LEU A O 1
ATOM 2410 N N . GLU A 1 317 ? 51.077 103.554 222.072 1.00 58.68 317 GLU A N 1
ATOM 2411 C CA . GLU A 1 317 ? 50.970 104.046 220.661 1.00 61.58 317 GLU A CA 1
ATOM 2412 C C . GLU A 1 317 ? 50.669 102.911 219.621 1.00 59.70 317 GLU A C 1
ATOM 2413 O O . GLU A 1 317 ? 51.577 102.153 219.334 1.00 60.47 317 GLU A O 1
ATOM 2419 N N . ASN A 1 318 ? 49.417 102.797 219.089 1.00 58.41 318 ASN A N 1
ATOM 2420 C CA . ASN A 1 318 ? 48.970 101.710 218.245 1.00 51.91 318 ASN A CA 1
ATOM 2421 C C . ASN A 1 318 ? 49.194 102.124 216.812 1.00 43.44 318 ASN A C 1
ATOM 2422 O O . ASN A 1 318 ? 49.166 103.306 216.491 1.00 43.02 318 ASN A O 1
ATOM 2427 N N . ARG A 1 319 ? 49.423 101.158 215.941 1.00 42.42 319 ARG A N 1
ATOM 2428 C CA . ARG A 1 319 ? 49.641 101.502 214.548 1.00 42.71 319 ARG A CA 1
ATOM 2429 C C . ARG A 1 319 ? 48.315 101.429 213.813 1.00 39.88 319 ARG A C 1
ATOM 2430 O O . ARG A 1 319 ? 48.156 101.934 212.696 1.00 36.85 319 ARG A O 1
ATOM 2438 N N . PHE A 1 320 ? 47.359 100.823 214.508 1.00 37.46 320 PHE A N 1
ATOM 2439 C CA . PHE A 1 320 ? 46.045 100.486 213.983 1.00 29.98 320 PHE A CA 1
ATOM 2440 C C . PHE A 1 320 ? 44.932 101.362 214.497 1.00 27.59 320 PHE A C 1
ATOM 2441 O O . PHE A 1 320 ? 44.815 101.564 215.707 1.00 32.65 320 PHE A O 1
ATOM 2449 N N . ASN A 1 321 ? 44.124 101.890 213.578 1.00 22.11 321 ASN A N 1
ATOM 2450 C CA . ASN A 1 321 ? 42.912 102.579 213.981 1.00 19.06 321 ASN A CA 1
ATOM 2451 C C . ASN A 1 321 ? 41.803 102.459 212.941 1.00 18.42 321 ASN A C 1
ATOM 2452 O O . ASN A 1 321 ? 41.874 103.074 211.851 1.00 18.02 321 ASN A O 1
ATOM 2457 N N . SER A 1 322 ? 40.770 101.695 213.307 1.00 15.25 322 SER A N 1
ATOM 2458 C CA . SER A 1 322 ? 39.659 101.398 212.411 1.00 13.81 322 SER A CA 1
ATOM 2459 C C . SER A 1 322 ? 38.891 102.661 211.997 1.00 13.10 322 SER A C 1
ATOM 2460 O O . SER A 1 322 ? 38.049 102.613 211.094 1.00 10.10 322 SER A O 1
ATOM 2463 N N . GLY A 1 323 ? 39.194 103.789 212.632 1.00 14.50 323 GLY A N 1
ATOM 2464 C CA . GLY A 1 323 ? 38.601 105.059 212.229 1.00 12.65 323 GLY A CA 1
ATOM 2465 C C . GLY A 1 323 ? 39.013 105.505 210.827 1.00 13.67 323 GLY A C 1
ATOM 2466 O O . GLY A 1 323 ? 38.471 106.466 210.274 1.00 13.33 323 GLY A O 1
ATOM 2467 N N . LEU A 1 324 ? 40.012 104.824 210.271 1.00 14.40 324 LEU A N 1
ATOM 2468 C CA . LEU A 1 324 ? 40.452 105.021 208.883 1.00 13.82 324 LEU A CA 1
ATOM 2469 C C . LEU A 1 324 ? 39.219 104.897 207.994 1.00 13.19 324 LEU A C 1
ATOM 2470 O O . LEU A 1 324 ? 39.090 105.588 206.987 1.00 12.28 324 LEU A O 1
ATOM 2475 N N . ILE A 1 325 ? 38.319 103.999 208.389 1.00 13.32 325 ILE A N 1
ATOM 2476 C CA . ILE A 1 325 ? 37.113 103.774 207.639 1.00 11.63 325 ILE A CA 1
ATOM 2477 C C . ILE A 1 325 ? 36.279 105.036 207.591 1.00 11.00 325 ILE A C 1
ATOM 2478 O O . ILE A 1 325 ? 35.847 105.465 206.519 1.00 12.60 325 ILE A O 1
ATOM 2483 N N . ALA A 1 326 ? 36.119 105.671 208.754 1.00 14.30 326 ALA A N 1
ATOM 2484 C CA . ALA A 1 326 ? 35.387 106.938 208.844 1.00 12.92 326 ALA A CA 1
ATOM 2485 C C . ALA A 1 326 ? 36.028 107.904 207.870 1.00 11.04 326 ALA A C 1
ATOM 2486 O O . ALA A 1 326 ? 35.359 108.633 207.161 1.00 10.64 326 ALA A O 1
ATOM 2488 N N . GLU A 1 327 ? 37.349 107.856 207.808 1.00 12.76 327 GLU A N 1
ATOM 2489 C CA . GLU A 1 327 ? 38.065 108.795 207.024 1.00 13.19 327 GLU A CA 1
ATOM 2490 C C . GLU A 1 327 ? 37.734 108.624 205.520 1.00 14.61 327 GLU A C 1
ATOM 2491 O O . GLU A 1 327 ? 37.456 109.588 204.792 1.00 14.66 327 GLU A O 1
ATOM 2497 N N . VAL A 1 328 ? 37.703 107.374 205.088 1.00 16.66 328 VAL A N 1
ATOM 2498 C CA . VAL A 1 328 ? 37.451 107.092 203.702 1.00 14.18 328 VAL A CA 1
ATOM 2499 C C . VAL A 1 328 ? 36.073 107.642 203.399 1.00 13.14 328 VAL A C 1
ATOM 2500 O O . VAL A 1 328 ? 35.901 108.345 202.393 1.00 15.72 328 VAL A O 1
ATOM 2504 N N . ALA A 1 329 ? 35.130 107.376 204.317 1.00 11.86 329 ALA A N 1
ATOM 2505 C CA . ALA A 1 329 ? 33.733 107.718 204.102 1.00 12.24 329 ALA A CA 1
ATOM 2506 C C . ALA A 1 329 ? 33.640 109.232 203.968 1.00 11.96 329 ALA A C 1
ATOM 2507 O O . ALA A 1 329 ? 32.919 109.763 203.098 1.00 13.37 329 ALA A O 1
ATOM 2509 N N . GLU A 1 330 ? 34.425 109.918 204.789 1.00 10.53 330 GLU A N 1
ATOM 2510 C CA . GLU A 1 330 ? 34.406 111.361 204.764 1.00 14.86 330 GLU A CA 1
ATOM 2511 C C . GLU A 1 330 ? 34.907 111.901 203.402 1.00 15.84 330 GLU A C 1
ATOM 2512 O O . GLU A 1 330 ? 34.281 112.761 202.812 1.00 16.32 330 GLU A O 1
ATOM 2518 N N . ARG A 1 331 ? 35.994 111.338 202.900 1.00 14.32 331 ARG A N 1
ATOM 2519 C CA . ARG A 1 331 ? 36.711 111.929 201.779 1.00 15.84 331 ARG A CA 1
ATOM 2520 C C . ARG A 1 331 ? 36.086 111.523 200.421 1.00 17.60 331 ARG A C 1
ATOM 2521 O O . ARG A 1 331 ? 36.377 112.125 199.394 1.00 14.10 331 ARG A O 1
ATOM 2529 N N . ALA A 1 332 ? 35.184 110.541 200.431 1.00 15.42 332 ALA A N 1
ATOM 2530 C CA . ALA A 1 332 ? 34.524 110.111 199.212 1.00 14.41 332 ALA A CA 1
ATOM 2531 C C . ALA A 1 332 ? 33.203 110.860 198.946 1.00 17.42 332 ALA A C 1
ATOM 2532 O O . ALA A 1 332 ? 32.444 110.497 198.042 1.00 19.42 332 ALA A O 1
ATOM 2534 N N . ILE A 1 333 ? 32.932 111.925 199.689 1.00 15.49 333 ILE A N 1
ATOM 2535 C CA . ILE A 1 333 ? 31.657 112.600 199.505 1.00 16.26 333 ILE A CA 1
ATOM 2536 C C . ILE A 1 333 ? 31.764 113.863 198.657 1.00 17.48 333 ILE A C 1
ATOM 2537 O O . ILE A 1 333 ? 32.688 114.672 198.801 1.00 18.39 333 ILE A O 1
ATOM 2542 N N . GLU A 1 334 ? 30.838 114.011 197.722 1.00 17.54 334 GLU A N 1
ATOM 2543 C CA . GLU A 1 334 ? 30.855 115.211 196.907 1.00 20.48 334 GLU A CA 1
ATOM 2544 C C . GLU A 1 334 ? 29.524 115.940 196.980 1.00 18.33 334 GLU A C 1
ATOM 2545 O O . GLU A 1 334 ? 28.433 115.328 197.064 1.00 16.21 334 GLU A O 1
ATOM 2551 N N . CYS A 1 335 ? 29.617 117.256 197.009 1.00 16.98 335 CYS A N 1
ATOM 2552 C CA . CYS A 1 335 ? 28.407 118.045 197.064 1.00 20.47 335 CYS A CA 1
ATOM 2553 C C . CYS A 1 335 ? 28.500 119.277 196.190 1.00 21.05 335 CYS A C 1
ATOM 2554 O O . CYS A 1 335 ? 29.565 119.901 196.076 1.00 20.67 335 CYS A O 1
ATOM 2557 N N . THR A 1 336 ? 27.368 119.614 195.575 1.00 23.65 336 THR A N 1
ATOM 2558 C CA . THR A 1 336 ? 27.132 120.961 195.060 1.00 25.66 336 THR A CA 1
ATOM 2559 C C . THR A 1 336 ? 26.997 121.926 196.238 1.00 30.82 336 THR A C 1
ATOM 2560 O O . THR A 1 336 ? 26.848 121.488 197.400 1.00 30.02 336 THR A O 1
ATOM 2564 N N . ARG A 1 337 ? 27.040 123.230 195.955 1.00 27.82 337 ARG A N 1
ATOM 2565 C CA . ARG A 1 337 ? 26.813 124.264 196.974 1.00 28.13 337 ARG A CA 1
ATOM 2566 C C . ARG A 1 337 ? 25.393 124.193 197.562 1.00 34.77 337 ARG A C 1
ATOM 2567 O O . ARG A 1 337 ? 24.397 124.150 196.835 1.00 33.19 337 ARG A O 1
ATOM 2575 N N . MET A 1 338 ? 25.313 124.212 198.893 1.00 38.65 338 MET A N 1
ATOM 2576 C CA . MET A 1 338 ? 24.045 124.069 199.604 1.00 34.92 338 MET A CA 1
ATOM 2577 C C . MET A 1 338 ? 23.646 125.341 200.330 1.00 33.25 338 MET A C 1
ATOM 2578 O O . MET A 1 338 ? 24.487 126.080 200.843 1.00 33.43 338 MET A O 1
ATOM 2583 N N . ARG A 1 339 ? 22.353 125.638 200.281 1.00 35.72 339 ARG A N 1
ATOM 2584 C CA . ARG A 1 339 ? 21.840 126.838 200.936 1.00 37.92 339 ARG A CA 1
ATOM 2585 C C . ARG A 1 339 ? 21.661 126.580 202.435 1.00 38.01 339 ARG A C 1
ATOM 2586 O O . ARG A 1 339 ? 20.766 125.845 202.873 1.00 39.35 339 ARG A O 1
ATOM 2594 N N . LYS A 1 340 ? 22.542 127.209 203.199 1.00 38.91 340 LYS A N 1
ATOM 2595 C CA . LYS A 1 340 ? 22.579 127.122 204.647 1.00 41.28 340 LYS A CA 1
ATOM 2596 C C . LYS A 1 340 ? 21.219 127.252 205.343 1.00 43.53 340 LYS A C 1
ATOM 2597 O O . LYS A 1 340 ? 20.872 126.437 206.217 1.00 36.90 340 LYS A O 1
ATOM 2603 N N . GLU A 1 341 ? 20.446 128.251 204.919 1.00 46.16 341 GLU A N 1
ATOM 2604 C CA . GLU A 1 341 ? 19.156 128.561 205.528 1.00 42.41 341 GLU A CA 1
ATOM 2605 C C . GLU A 1 341 ? 18.111 127.426 205.474 1.00 41.45 341 GLU A C 1
ATOM 2606 O O . GLU A 1 341 ? 17.165 127.450 206.258 1.00 42.19 341 GLU A O 1
ATOM 2612 N N . LEU A 1 342 ? 18.244 126.446 204.576 1.00 35.85 342 LEU A N 1
ATOM 2613 C CA . LEU A 1 342 ? 17.192 125.425 204.513 1.00 29.75 342 LEU A CA 1
ATOM 2614 C C . LEU A 1 342 ? 17.453 124.303 205.489 1.00 30.21 342 LEU A C 1
ATOM 2615 O O . LEU A 1 342 ? 16.563 123.516 205.785 1.00 25.30 342 LEU A O 1
ATOM 2620 N N . LEU A 1 343 ? 18.673 124.249 205.994 1.00 29.14 343 LEU A N 1
ATOM 2621 C CA . LEU A 1 343 ? 19.145 123.089 206.717 1.00 24.98 343 LEU A CA 1
ATOM 2622 C C . LEU A 1 343 ? 18.488 122.992 208.117 1.00 26.71 343 LEU A C 1
ATOM 2623 O O . LEU A 1 343 ? 18.505 121.912 208.739 1.00 21.84 343 LEU A O 1
ATOM 2628 N N . GLY A 1 344 ? 17.966 124.117 208.633 1.00 27.17 344 GLY A N 1
ATOM 2629 C CA . GLY A 1 344 ? 17.211 124.102 209.881 1.00 21.71 344 GLY A CA 1
ATOM 2630 C C . GLY A 1 344 ? 15.734 123.706 209.781 1.00 21.00 344 GLY A C 1
ATOM 2631 O O . GLY A 1 344 ? 15.040 123.657 210.801 1.00 20.73 344 GLY A O 1
ATOM 2632 N N . ARG A 1 345 ? 15.243 123.357 208.589 1.00 18.12 345 ARG A N 1
ATOM 2633 C CA . ARG A 1 345 ? 13.831 123.017 208.431 1.00 20.45 345 ARG A CA 1
ATOM 2634 C C . ARG A 1 345 ? 13.556 121.538 208.736 1.00 18.20 345 ARG A C 1
ATOM 2635 O O . ARG A 1 345 ? 14.482 120.755 208.906 1.00 18.74 345 ARG A O 1
ATOM 2643 N N . GLU A 1 346 ? 12.300 121.113 208.697 1.00 16.36 346 GLU A N 1
ATOM 2644 C CA . GLU A 1 346 ? 12.021 119.721 208.986 1.00 15.61 346 GLU A CA 1
ATOM 2645 C C . GLU A 1 346 ? 12.108 118.957 207.648 1.00 17.77 346 GLU A C 1
ATOM 2646 O O . GLU A 1 346 ? 11.729 119.483 206.587 1.00 16.12 346 GLU A O 1
ATOM 2652 N N . VAL A 1 347 ? 12.603 117.722 207.696 1.00 13.73 347 VAL A N 1
ATOM 2653 C CA . VAL A 1 347 ? 12.975 117.039 206.484 1.00 13.70 347 VAL A CA 1
ATOM 2654 C C . VAL A 1 347 ? 12.011 115.913 206.249 1.00 14.55 347 VAL A C 1
ATOM 2655 O O . VAL A 1 347 ? 11.630 115.225 207.167 1.00 13.48 347 VAL A O 1
ATOM 2659 N N . VAL A 1 348 ? 11.636 115.704 204.992 1.00 15.56 348 VAL A N 1
ATOM 2660 C CA . VAL A 1 348 ? 10.841 114.538 204.663 1.00 15.26 348 VAL A CA 1
ATOM 2661 C C . VAL A 1 348 ? 11.875 113.591 204.076 1.00 14.98 348 VAL A C 1
ATOM 2662 O O . VAL A 1 348 ? 12.677 114.025 203.268 1.00 14.79 348 VAL A O 1
ATOM 2666 N N . LEU A 1 349 ? 11.858 112.312 204.420 1.00 17.02 349 LEU A N 1
ATOM 2667 C CA . LEU A 1 349 ? 12.930 111.431 203.961 1.00 15.89 349 LEU A CA 1
ATOM 2668 C C . LEU A 1 349 ? 12.342 110.431 203.005 1.00 18.29 349 LEU A C 1
ATOM 2669 O O . LEU A 1 349 ? 11.401 109.709 203.344 1.00 22.85 349 LEU A O 1
ATOM 2674 N N . LEU A 1 350 ? 12.941 110.365 201.819 1.00 19.13 350 LEU A N 1
ATOM 2675 C CA . LEU A 1 350 ? 12.523 109.431 200.775 1.00 20.88 350 LEU A CA 1
ATOM 2676 C C . LEU A 1 350 ? 13.575 108.339 200.678 1.00 19.18 350 LEU A C 1
ATOM 2677 O O . LEU A 1 350 ? 14.678 108.566 200.195 1.00 20.77 350 LEU A O 1
ATOM 2682 N N . VAL A 1 351 ? 13.215 107.136 201.094 1.00 19.45 351 VAL A N 1
ATOM 2683 C CA . VAL A 1 351 ? 14.221 106.107 201.282 1.00 19.14 351 VAL A CA 1
ATOM 2684 C C . VAL A 1 351 ? 13.817 104.877 200.508 1.00 20.66 351 VAL A C 1
ATOM 2685 O O . VAL A 1 351 ? 12.695 104.410 200.660 1.00 23.31 351 VAL A O 1
ATOM 2689 N N . PRO A 1 352 ? 14.726 104.355 199.668 1.00 19.60 352 PRO A N 1
ATOM 2690 C CA . PRO A 1 352 ? 14.455 103.132 198.913 1.00 22.34 352 PRO A CA 1
ATOM 2691 C C . PRO A 1 352 ? 13.842 102.054 199.800 1.00 24.90 352 PRO A C 1
ATOM 2692 O O . PRO A 1 352 ? 14.289 101.860 200.926 1.00 25.06 352 PRO A O 1
ATOM 2696 N N . SER A 1 353 ? 12.810 101.386 199.300 1.00 27.62 353 SER A N 1
ATOM 2697 C CA . SER A 1 353 ? 12.116 100.343 200.040 1.00 25.97 353 SER A CA 1
ATOM 2698 C C . SER A 1 353 ? 13.062 99.179 200.267 1.00 26.83 353 SER A C 1
ATOM 2699 O O . SER A 1 353 ? 14.019 99.021 199.529 1.00 28.40 353 SER A O 1
ATOM 2702 N N . ASN A 1 354 ? 12.808 98.364 201.280 1.00 32.48 354 ASN A N 1
ATOM 2703 C CA . ASN A 1 354 ? 13.648 97.201 201.501 1.00 31.68 354 ASN A CA 1
ATOM 2704 C C . ASN A 1 354 ? 12.866 95.891 201.342 1.00 31.46 354 ASN A C 1
ATOM 2705 O O . ASN A 1 354 ? 13.130 95.118 200.405 1.00 32.48 354 ASN A O 1
ATOM 2710 N N . THR A 1 363 ? 22.425 95.600 201.771 1.00 22.61 363 THR A N 1
ATOM 2711 C CA . THR A 1 363 ? 22.132 96.825 201.024 1.00 24.03 363 THR A CA 1
ATOM 2712 C C . THR A 1 363 ? 20.759 97.351 201.465 1.00 25.59 363 THR A C 1
ATOM 2713 O O . THR A 1 363 ? 20.551 98.568 201.602 1.00 24.54 363 THR A O 1
ATOM 2717 N N . GLY A 1 364 ? 19.815 96.437 201.679 1.00 25.24 364 GLY A N 1
ATOM 2718 C CA . GLY A 1 364 ? 18.515 96.844 202.165 1.00 27.25 364 GLY A CA 1
ATOM 2719 C C . GLY A 1 364 ? 18.595 97.321 203.611 1.00 30.05 364 GLY A C 1
ATOM 2720 O O . GLY A 1 364 ? 17.895 98.290 203.984 1.00 26.20 364 GLY A O 1
ATOM 2721 N N . ASP A 1 365 ? 19.456 96.672 204.418 1.00 27.87 365 ASP A N 1
ATOM 2722 C CA . ASP A 1 365 ? 19.622 97.069 205.833 1.00 26.11 365 ASP A CA 1
ATOM 2723 C C . ASP A 1 365 ? 20.228 98.457 205.944 1.00 25.55 365 ASP A C 1
ATOM 2724 O O . ASP A 1 365 ? 19.910 99.208 206.890 1.00 28.60 365 ASP A O 1
ATOM 2729 N N . ASP A 1 366 ? 21.076 98.809 204.974 1.00 20.45 366 ASP A N 1
ATOM 2730 C CA . ASP A 1 366 ? 21.623 100.164 204.888 1.00 20.02 366 ASP A CA 1
ATOM 2731 C C . ASP A 1 366 ? 20.515 101.203 204.762 1.00 19.87 366 ASP A C 1
ATOM 2732 O O . ASP A 1 366 ? 20.483 102.245 205.480 1.00 16.70 366 ASP A O 1
ATOM 2737 N N . TYR A 1 367 ? 19.591 100.910 203.853 1.00 16.89 367 TYR A N 1
ATOM 2738 C CA . TYR A 1 367 ? 18.432 101.777 203.673 1.00 18.88 367 TYR A CA 1
ATOM 2739 C C . TYR A 1 367 ? 17.620 101.872 204.982 1.00 15.58 367 TYR A C 1
ATOM 2740 O O . TYR A 1 367 ? 17.266 102.966 205.410 1.00 15.92 367 TYR A O 1
ATOM 2749 N N . ASP A 1 368 ? 17.312 100.726 205.594 1.00 18.18 368 ASP A N 1
ATOM 2750 C CA . ASP A 1 368 ? 16.587 100.729 206.866 1.00 18.57 368 ASP A CA 1
ATOM 2751 C C . ASP A 1 368 ? 17.280 101.632 207.892 1.00 17.11 368 ASP A C 1
ATOM 2752 O O . ASP A 1 368 ? 16.633 102.206 208.762 1.00 17.34 368 ASP A O 1
ATOM 2757 N N . LEU A 1 369 ? 18.596 101.760 207.794 1.00 16.47 369 LEU A N 1
ATOM 2758 C CA . LEU A 1 369 ? 19.313 102.563 208.783 1.00 18.31 369 LEU A CA 1
ATOM 2759 C C . LEU A 1 369 ? 19.333 104.042 208.477 1.00 14.49 369 LEU A C 1
ATOM 2760 O O . LEU A 1 369 ? 19.621 104.838 209.361 1.00 14.34 369 LEU A O 1
ATOM 2765 N N . ILE A 1 370 ? 19.055 104.438 207.237 1.00 12.63 370 ILE A N 1
ATOM 2766 C CA . ILE A 1 370 ? 19.108 105.877 206.944 1.00 13.45 370 ILE A CA 1
ATOM 2767 C C . ILE A 1 370 ? 18.286 106.836 207.891 1.00 11.99 370 ILE A C 1
ATOM 2768 O O . ILE A 1 370 ? 18.789 107.888 208.318 1.00 11.86 370 ILE A O 1
ATOM 2773 N N . PRO A 1 371 ? 17.032 106.499 208.217 1.00 12.10 371 PRO A N 1
ATOM 2774 C CA . PRO A 1 371 ? 16.260 107.404 209.089 1.00 15.44 371 PRO A CA 1
ATOM 2775 C C . PRO A 1 371 ? 16.896 107.659 210.470 1.00 15.12 371 PRO A C 1
ATOM 2776 O O . PRO A 1 371 ? 17.017 108.814 210.907 1.00 13.21 371 PRO A O 1
ATOM 2780 N N . GLU A 1 372 ? 17.315 106.600 211.142 1.00 14.10 372 GLU A N 1
ATOM 2781 C CA . GLU A 1 372 ? 18.028 106.758 212.396 1.00 13.62 372 GLU A CA 1
ATOM 2782 C C . GLU A 1 372 ? 19.200 107.718 212.258 1.00 13.86 372 GLU A C 1
ATOM 2783 O O . GLU A 1 372 ? 19.408 108.566 213.117 1.00 16.00 372 GLU A O 1
ATOM 2789 N N . VAL A 1 373 ? 20.008 107.550 211.210 1.00 11.75 373 VAL A N 1
ATOM 2790 C CA . VAL A 1 373 ? 21.198 108.392 211.057 1.00 11.76 373 VAL A CA 1
ATOM 2791 C C . VAL A 1 373 ? 20.808 109.844 210.807 1.00 13.90 373 VAL A C 1
ATOM 2792 O O . VAL A 1 373 ? 21.442 110.784 211.338 1.00 9.37 373 VAL A O 1
ATOM 2796 N N . ALA A 1 374 ? 19.767 110.026 209.992 1.00 15.04 374 ALA A N 1
ATOM 2797 C CA . ALA A 1 374 ? 19.294 111.370 209.629 1.00 14.91 374 ALA A CA 1
ATOM 2798 C C . ALA A 1 374 ? 18.793 112.113 210.860 1.00 12.45 374 ALA A C 1
ATOM 2799 O O . ALA A 1 374 ? 19.072 113.298 211.053 1.00 11.17 374 ALA A O 1
ATOM 2801 N N . LYS A 1 375 ? 18.060 111.395 211.697 1.00 12.15 375 LYS A N 1
ATOM 2802 C CA . LYS A 1 375 ? 17.488 111.990 212.911 1.00 13.51 375 LYS A CA 1
ATOM 2803 C C . LYS A 1 375 ? 18.518 112.599 213.848 1.00 12.57 375 LYS A C 1
ATOM 2804 O O . LYS A 1 375 ? 18.159 113.468 214.628 1.00 16.83 375 LYS A O 1
ATOM 2810 N N . ARG A 1 376 ? 19.780 112.167 213.791 1.00 12.87 376 ARG A N 1
ATOM 2811 C CA . ARG A 1 376 ? 20.855 112.793 214.584 1.00 11.79 376 ARG A CA 1
ATOM 2812 C C . ARG A 1 376 ? 21.193 114.207 214.167 1.00 14.38 376 ARG A C 1
ATOM 2813 O O . ARG A 1 376 ? 21.722 114.999 214.974 1.00 8.52 376 ARG A O 1
ATOM 2821 N N . PHE A 1 377 ? 20.884 114.525 212.902 1.00 14.05 377 PHE A N 1
ATOM 2822 C CA . PHE A 1 377 ? 21.365 115.736 212.240 1.00 11.32 377 PHE A CA 1
ATOM 2823 C C . PHE A 1 377 ? 20.299 116.768 211.850 1.00 10.30 377 PHE A C 1
ATOM 2824 O O . PHE A 1 377 ? 20.592 117.955 211.681 1.00 11.65 377 PHE A O 1
ATOM 2832 N N . PHE A 1 378 ? 19.095 116.284 211.628 1.00 11.52 378 PHE A N 1
ATOM 2833 C CA . PHE A 1 378 ? 17.989 117.086 211.103 1.00 10.41 378 PHE A CA 1
ATOM 2834 C C . PHE A 1 378 ? 16.735 116.716 211.810 1.00 12.83 378 PHE A C 1
ATOM 2835 O O . PHE A 1 378 ? 16.588 115.551 212.178 1.00 9.92 378 PHE A O 1
ATOM 2843 N N . LYS A 1 379 ? 15.824 117.681 211.975 1.00 10.65 379 LYS A N 1
ATOM 2844 C CA . LYS A 1 379 ? 14.447 117.323 212.312 1.00 14.27 379 LYS A CA 1
ATOM 2845 C C . LYS A 1 379 ? 13.791 116.620 211.115 1.00 15.30 379 LYS A C 1
ATOM 2846 O O . LYS A 1 379 ? 13.953 117.029 209.937 1.00 13.02 379 LYS A O 1
ATOM 2852 N N . VAL A 1 380 ? 13.071 115.552 211.437 1.00 15.13 380 VAL A N 1
ATOM 2853 C CA . VAL A 1 380 ? 12.403 114.701 210.462 1.00 13.30 380 VAL A CA 1
ATOM 2854 C C . VAL A 1 380 ? 10.893 114.746 210.631 1.00 15.66 380 VAL A C 1
ATOM 2855 O O . VAL A 1 380 ? 10.380 114.494 211.741 1.00 17.26 380 VAL A O 1
ATOM 2859 N N . ARG A 1 381 ? 10.175 115.131 209.585 1.00 15.72 381 ARG A N 1
ATOM 2860 C CA . ARG A 1 381 ? 8.722 115.122 209.656 1.00 18.14 381 ARG A CA 1
ATOM 2861 C C . ARG A 1 381 ? 8.130 113.755 209.335 1.00 18.21 381 ARG A C 1
ATOM 2862 O O . ARG A 1 381 ? 7.228 113.301 210.031 1.00 22.98 381 ARG A O 1
ATOM 2870 N N . ASP A 1 382 ? 8.600 113.087 208.284 1.00 19.08 382 ASP A N 1
ATOM 2871 C CA . ASP A 1 382 ? 8.228 111.655 208.129 1.00 25.70 382 ASP A CA 1
ATOM 2872 C C . ASP A 1 382 ? 9.188 110.882 207.242 1.00 20.38 382 ASP A C 1
ATOM 2873 O O . ASP A 1 382 ? 10.157 111.414 206.712 1.00 16.35 382 ASP A O 1
ATOM 2878 N N . VAL A 1 383 ? 8.938 109.584 207.165 1.00 22.41 383 VAL A N 1
ATOM 2879 C CA . VAL A 1 383 ? 9.737 108.695 206.357 1.00 22.39 383 VAL A CA 1
ATOM 2880 C C . VAL A 1 383 ? 8.837 108.042 205.355 1.00 19.78 383 VAL A C 1
ATOM 2881 O O . VAL A 1 383 ? 7.815 107.447 205.708 1.00 19.21 383 VAL A O 1
ATOM 2885 N N . ILE A 1 384 ? 9.184 108.206 204.089 1.00 22.39 384 ILE A N 1
ATOM 2886 C CA . ILE A 1 384 ? 8.412 107.576 203.035 1.00 21.54 384 ILE A CA 1
ATOM 2887 C C . ILE A 1 384 ? 9.340 106.566 202.375 1.00 22.30 384 ILE A C 1
ATOM 2888 O O . ILE A 1 384 ? 10.474 106.878 201.992 1.00 19.68 384 ILE A O 1
ATOM 2893 N N . ARG A 1 385 ? 8.858 105.342 202.254 1.00 22.64 385 ARG A N 1
ATOM 2894 C CA . ARG A 1 385 ? 9.647 104.290 201.639 1.00 23.71 385 ARG A CA 1
ATOM 2895 C C . ARG A 1 385 ? 9.176 104.112 200.190 1.00 27.20 385 ARG A C 1
ATOM 2896 O O . ARG A 1 385 ? 8.066 103.642 199.966 1.00 29.36 385 ARG A O 1
ATOM 2904 N N . TYR A 1 386 ? 9.985 104.487 199.204 1.00 24.97 386 TYR A N 1
ATOM 2905 C CA . TYR A 1 386 ? 9.514 104.409 197.823 1.00 26.28 386 TYR A CA 1
ATOM 2906 C C . TYR A 1 386 ? 10.049 103.181 197.081 1.00 28.87 386 TYR A C 1
ATOM 2907 O O . TYR A 1 386 ? 11.040 102.562 197.469 1.00 30.08 386 TYR A O 1
ATOM 2916 N N . ASP A 1 387 ? 9.392 102.850 195.983 1.00 30.46 387 ASP A N 1
ATOM 2917 C CA . ASP A 1 387 ? 9.763 101.685 195.205 1.00 34.23 387 ASP A CA 1
ATOM 2918 C C . ASP A 1 387 ? 10.760 102.196 194.188 1.00 32.95 387 ASP A C 1
ATOM 2919 O O . ASP A 1 387 ? 10.462 103.148 193.467 1.00 33.54 387 ASP A O 1
ATOM 2924 N N . ILE A 1 388 ? 11.922 101.551 194.107 1.00 33.41 388 ILE A N 1
ATOM 2925 C CA . ILE A 1 388 ? 12.988 102.048 193.243 1.00 33.63 388 ILE A CA 1
ATOM 2926 C C . ILE A 1 388 ? 12.562 101.910 191.772 1.00 38.86 388 ILE A C 1
ATOM 2927 O O . ILE A 1 388 ? 13.029 102.661 190.897 1.00 37.27 388 ILE A O 1
ATOM 2932 N N . GLU A 1 389 ? 11.681 100.940 191.511 1.00 37.91 389 GLU A N 1
ATOM 2933 C CA . GLU A 1 389 ? 11.278 100.603 190.145 1.00 36.54 389 GLU A CA 1
ATOM 2934 C C . GLU A 1 389 ? 10.182 101.534 189.637 1.00 36.79 389 GLU A C 1
ATOM 2935 O O . GLU A 1 389 ? 9.826 101.516 188.449 1.00 38.35 389 GLU A O 1
ATOM 2941 N N . ALA A 1 390 ? 9.668 102.369 190.533 1.00 32.80 390 ALA A N 1
ATOM 2942 C CA . ALA A 1 390 ? 8.673 103.352 190.151 1.00 33.82 390 ALA A CA 1
ATOM 2943 C C . ALA A 1 390 ? 9.258 104.731 190.389 1.00 34.22 390 ALA A C 1
ATOM 2944 O O . ALA A 1 390 ? 9.014 105.681 189.631 1.00 39.16 390 ALA A O 1
ATOM 2946 N N . GLY A 1 391 ? 10.063 104.835 191.441 1.00 34.18 391 GLY A N 1
ATOM 2947 C CA . GLY A 1 391 ? 10.528 106.137 191.867 1.00 32.05 391 GLY A CA 1
ATOM 2948 C C . GLY A 1 391 ? 9.521 106.707 192.839 1.00 29.99 391 GLY A C 1
ATOM 2949 O O . GLY A 1 391 ? 8.468 106.103 193.082 1.00 33.44 391 GLY A O 1
ATOM 2950 N N . PRO A 1 392 ? 9.858 107.846 193.442 1.00 21.84 392 PRO A N 1
ATOM 2951 C CA . PRO A 1 392 ? 9.009 108.454 194.461 1.00 27.39 392 PRO A CA 1
ATOM 2952 C C . PRO A 1 392 ? 7.707 108.991 193.908 1.00 28.00 392 PRO A C 1
ATOM 2953 O O . PRO A 1 392 ? 7.694 109.682 192.889 1.00 30.79 392 PRO A O 1
ATOM 2957 N N . ASP A 1 393 ? 6.632 108.729 194.636 1.00 32.31 393 ASP A N 1
ATOM 2958 C CA . ASP A 1 393 ? 5.355 109.368 194.396 1.00 32.83 393 ASP A CA 1
ATOM 2959 C C . ASP A 1 393 ? 5.583 110.841 194.642 1.00 32.24 393 ASP A C 1
ATOM 2960 O O . ASP A 1 393 ? 6.611 111.228 195.194 1.00 29.30 393 ASP A O 1
ATOM 2965 N N . ASP A 1 394 ? 4.655 111.675 194.208 1.00 36.51 394 ASP A N 1
ATOM 2966 C CA . ASP A 1 394 ? 4.863 113.097 194.376 1.00 36.16 394 ASP A CA 1
ATOM 2967 C C . ASP A 1 394 ? 4.739 113.390 195.866 1.00 34.92 394 ASP A C 1
ATOM 2968 O O . ASP A 1 394 ? 3.987 112.713 196.582 1.00 33.78 394 ASP A O 1
ATOM 2973 N N . VAL A 1 395 ? 5.512 114.356 196.348 1.00 31.67 395 VAL A N 1
ATOM 2974 C CA . VAL A 1 395 ? 5.361 114.775 197.727 1.00 30.79 395 VAL A CA 1
ATOM 2975 C C . VAL A 1 395 ? 5.956 116.166 197.919 1.00 27.13 395 VAL A C 1
ATOM 2976 O O . VAL A 1 395 ? 6.661 116.668 197.041 1.00 27.41 395 VAL A O 1
ATOM 2980 N N . ASP A 1 396 ? 5.675 116.785 199.066 1.00 25.72 396 ASP A N 1
ATOM 2981 C CA . ASP A 1 396 ? 6.166 118.124 199.321 1.00 25.20 396 ASP A CA 1
ATOM 2982 C C . ASP A 1 396 ? 6.464 118.193 200.830 1.00 23.62 396 ASP A C 1
ATOM 2983 O O . ASP A 1 396 ? 6.029 117.329 201.604 1.00 25.82 396 ASP A O 1
ATOM 2988 N N . GLY A 1 397 ? 7.228 119.206 201.225 1.00 20.89 397 GLY A N 1
ATOM 2989 C CA . GLY A 1 397 ? 7.679 119.359 202.595 1.00 25.91 397 GLY A CA 1
ATOM 2990 C C . GLY A 1 397 ? 8.586 120.567 202.608 1.00 22.47 397 GLY A C 1
ATOM 2991 O O . GLY A 1 397 ? 8.794 121.205 201.558 1.00 23.59 397 GLY A O 1
ATOM 2992 N N . GLU A 1 398 ? 9.118 120.907 203.776 1.00 16.79 398 GLU A N 1
ATOM 2993 C CA . GLU A 1 398 ? 9.968 122.081 203.846 1.00 21.85 398 GLU A CA 1
ATOM 2994 C C . GLU A 1 398 ? 11.327 121.828 203.255 1.00 21.09 398 GLU A C 1
ATOM 2995 O O . GLU A 1 398 ? 11.986 122.747 202.768 1.00 21.54 398 GLU A O 1
ATOM 3001 N N . LEU A 1 399 ? 11.744 120.573 203.369 1.00 17.95 399 LEU A N 1
ATOM 3002 C CA . LEU A 1 399 ? 13.024 120.094 202.888 1.00 19.63 399 LEU A CA 1
ATOM 3003 C C . LEU A 1 399 ? 12.866 118.621 202.682 1.00 19.65 399 LEU A C 1
ATOM 3004 O O . LEU A 1 399 ? 12.360 117.916 203.575 1.00 15.88 399 LEU A O 1
ATOM 3009 N N . ILE A 1 400 ? 13.320 118.181 201.499 1.00 20.06 400 ILE A N 1
ATOM 3010 C CA . ILE A 1 400 ? 13.192 116.803 201.050 1.00 18.34 400 ILE A CA 1
ATOM 3011 C C . ILE A 1 400 ? 14.569 116.201 200.761 1.00 15.33 400 ILE A C 1
ATOM 3012 O O . ILE A 1 400 ? 15.393 116.812 200.083 1.00 14.19 400 ILE A O 1
ATOM 3017 N N . PHE A 1 401 ? 14.806 115.020 201.321 1.00 15.54 401 PHE A N 1
ATOM 3018 C CA . PHE A 1 401 ? 16.025 114.257 201.076 1.00 17.29 401 PHE A CA 1
ATOM 3019 C C . PHE A 1 401 ? 15.590 113.084 200.261 1.00 17.46 401 PHE A C 1
ATOM 3020 O O . PHE A 1 401 ? 14.859 112.235 200.765 1.00 15.61 401 PHE A O 1
ATOM 3028 N N . ASP A 1 402 ? 15.993 113.056 198.994 1.00 16.53 402 ASP A N 1
ATOM 3029 C CA . ASP A 1 402 ? 15.684 111.937 198.121 1.00 14.33 402 ASP A CA 1
ATOM 3030 C C . ASP A 1 402 ? 16.944 111.056 198.073 1.00 16.70 402 ASP A C 1
ATOM 3031 O O . ASP A 1 402 ? 18.001 111.498 197.588 1.00 16.72 402 ASP A O 1
ATOM 3036 N N . PHE A 1 403 ? 16.847 109.836 198.589 1.00 15.18 403 PHE A N 1
ATOM 3037 C CA . PHE A 1 403 ? 17.996 108.931 198.607 1.00 15.14 403 PHE A CA 1
ATOM 3038 C C . PHE A 1 403 ? 17.911 108.079 197.377 1.00 15.99 403 PHE A C 1
ATOM 3039 O O . PHE A 1 403 ? 17.242 107.066 197.347 1.00 17.59 403 PHE A O 1
ATOM 3047 N N . VAL A 1 404 ? 18.599 108.536 196.344 1.00 17.45 404 VAL A N 1
ATOM 3048 C CA . VAL A 1 404 ? 18.330 108.071 194.990 1.00 17.71 404 VAL A CA 1
ATOM 3049 C C . VAL A 1 404 ? 19.016 106.776 194.667 1.00 20.27 404 VAL A C 1
ATOM 3050 O O . VAL A 1 404 ? 20.245 106.681 194.730 1.00 21.59 404 VAL A O 1
ATOM 3054 N N . VAL A 1 405 ? 18.223 105.793 194.269 1.00 20.79 405 VAL A N 1
ATOM 3055 C CA . VAL A 1 405 ? 18.786 104.555 193.758 1.00 25.21 405 VAL A CA 1
ATOM 3056 C C . VAL A 1 405 ? 18.132 104.230 192.409 1.00 29.23 405 VAL A C 1
ATOM 3057 O O . VAL A 1 405 ? 16.905 104.334 192.262 1.00 27.08 405 VAL A O 1
ATOM 3061 N N . ASN A 1 406 ? 18.962 103.861 191.431 1.00 32.08 406 ASN A N 1
ATOM 3062 C CA . ASN A 1 406 ? 18.484 103.425 190.118 1.00 32.23 406 ASN A CA 1
ATOM 3063 C C . ASN A 1 406 ? 17.496 104.410 189.471 1.00 30.12 406 ASN A C 1
ATOM 3064 O O . ASN A 1 406 ? 16.358 104.059 189.105 1.00 28.85 406 ASN A O 1
ATOM 3069 N N . ALA A 1 407 ? 17.953 105.655 189.336 1.00 29.48 407 ALA A N 1
ATOM 3070 C CA . ALA A 1 407 ? 17.105 106.718 188.848 1.00 33.02 407 ALA A CA 1
ATOM 3071 C C . ALA A 1 407 ? 16.851 106.620 187.354 1.00 35.51 407 ALA A C 1
ATOM 3072 O O . ALA A 1 407 ? 15.804 107.048 186.876 1.00 38.23 407 ALA A O 1
ATOM 3074 N N . SER A 1 408 ? 17.790 106.028 186.627 1.00 35.80 408 SER A N 1
ATOM 3075 C CA . SER A 1 408 ? 17.738 106.034 185.165 1.00 34.08 408 SER A CA 1
ATOM 3076 C C . SER A 1 408 ? 17.153 104.747 184.546 1.00 36.43 408 SER A C 1
ATOM 3077 O O . SER A 1 408 ? 17.333 104.519 183.354 1.00 36.91 408 SER A O 1
ATOM 3080 N N . LYS A 1 409 ? 16.460 103.916 185.338 1.00 35.03 409 LYS A N 1
ATOM 3081 C CA . LYS A 1 409 ? 16.006 102.618 184.825 1.00 38.07 409 LYS A CA 1
ATOM 3082 C C . LYS A 1 409 ? 15.181 102.904 183.567 1.00 40.14 409 LYS A C 1
ATOM 3083 O O . LYS A 1 409 ? 15.348 102.262 182.525 1.00 45.65 409 LYS A O 1
ATOM 3089 N N . ASN A 1 410 ? 14.318 103.908 183.674 1.00 36.02 410 ASN A N 1
ATOM 3090 C CA . ASN A 1 410 ? 13.540 104.360 182.545 1.00 34.20 410 ASN A CA 1
ATOM 3091 C C . ASN A 1 410 ? 13.217 105.835 182.766 1.00 36.72 410 ASN A C 1
ATOM 3092 O O . ASN A 1 410 ? 13.648 106.446 183.763 1.00 35.50 410 ASN A O 1
ATOM 3097 N N . GLU A 1 411 ? 12.420 106.397 181.870 1.00 37.92 411 GLU A N 1
ATOM 3098 C CA . GLU A 1 411 ? 12.182 107.826 181.894 1.00 38.21 411 GLU A CA 1
ATOM 3099 C C . GLU A 1 411 ? 11.112 108.146 182.928 1.00 33.52 411 GLU A C 1
ATOM 3100 O O . GLU A 1 411 ? 11.051 109.260 183.448 1.00 32.94 411 GLU A O 1
ATOM 3106 N N . GLN A 1 412 ? 10.270 107.164 183.229 1.00 31.15 412 GLN A N 1
ATOM 3107 C CA . GLN A 1 412 ? 9.165 107.396 184.141 1.00 34.44 412 GLN A CA 1
ATOM 3108 C C . GLN A 1 412 ? 9.650 107.438 185.626 1.00 36.76 412 GLN A C 1
ATOM 3109 O O . GLN A 1 412 ? 9.209 108.271 186.431 1.00 29.92 412 GLN A O 1
ATOM 3115 N N . VAL A 1 413 ? 10.582 106.546 185.955 1.00 34.52 413 VAL A N 1
ATOM 3116 C CA . VAL A 1 413 ? 11.281 106.556 187.225 1.00 30.73 413 VAL A CA 1
ATOM 3117 C C . VAL A 1 413 ? 12.084 107.858 187.346 1.00 31.82 413 VAL A C 1
ATOM 3118 O O . VAL A 1 413 ? 12.047 108.565 188.379 1.00 30.90 413 VAL A O 1
ATOM 3122 N N . LEU A 1 414 ? 12.776 108.218 186.279 1.00 27.53 414 LEU A N 1
ATOM 3123 C CA . LEU A 1 414 ? 13.681 109.351 186.402 1.00 29.75 414 LEU A CA 1
ATOM 3124 C C . LEU A 1 414 ? 12.884 110.636 186.573 1.00 31.83 414 LEU A C 1
ATOM 3125 O O . LEU A 1 414 ? 13.295 111.556 187.306 1.00 32.14 414 LEU A O 1
ATOM 3130 N N . GLN A 1 415 ? 11.702 110.664 185.965 1.00 31.96 415 GLN A N 1
ATOM 3131 C CA . GLN A 1 415 ? 10.891 111.852 186.060 1.00 29.84 415 GLN A CA 1
ATOM 3132 C C . GLN A 1 415 ? 10.125 111.829 187.367 1.00 28.44 415 GLN A C 1
ATOM 3133 O O . GLN A 1 415 ? 9.741 112.887 187.882 1.00 26.79 415 GLN A O 1
ATOM 3139 N N . ALA A 1 416 ? 9.978 110.642 187.944 1.00 25.46 416 ALA A N 1
ATOM 3140 C CA . ALA A 1 416 ? 9.446 110.567 189.299 1.00 29.78 416 ALA A CA 1
ATOM 3141 C C . ALA A 1 416 ? 10.416 111.308 190.227 1.00 25.63 416 ALA A C 1
ATOM 3142 O O . ALA A 1 416 ? 10.002 112.126 191.033 1.00 23.26 416 ALA A O 1
ATOM 3144 N N . HIS A 1 417 ? 11.714 111.058 190.070 1.00 26.33 417 HIS A N 1
ATOM 3145 C CA . HIS A 1 417 ? 12.695 111.803 190.856 1.00 25.65 417 HIS A CA 1
ATOM 3146 C C . HIS A 1 417 ? 12.785 113.292 190.513 1.00 23.25 417 HIS A C 1
ATOM 3147 O O . HIS A 1 417 ? 12.880 114.133 191.409 1.00 25.39 417 HIS A O 1
ATOM 3154 N N . LEU A 1 418 ? 12.726 113.631 189.226 1.00 28.04 418 LEU A N 1
ATOM 3155 C CA . LEU A 1 418 ? 12.929 115.022 188.819 1.00 27.18 418 LEU A CA 1
ATOM 3156 C C . LEU A 1 418 ? 11.726 115.947 189.033 1.00 23.38 418 LEU A C 1
ATOM 3157 O O . LEU A 1 418 ? 11.882 117.168 189.071 1.00 21.37 418 LEU A O 1
ATOM 3162 N N . SER A 1 419 ? 10.534 115.384 189.129 1.00 23.30 419 SER A N 1
ATOM 3163 C CA . SER A 1 419 ? 9.335 116.176 189.418 1.00 27.38 419 SER A CA 1
ATOM 3164 C C . SER A 1 419 ? 9.311 116.834 190.840 1.00 30.74 419 SER A C 1
ATOM 3165 O O . SER A 1 419 ? 8.574 117.791 191.065 1.00 33.96 419 SER A O 1
ATOM 3168 N N . LEU A 1 420 ? 10.083 116.309 191.797 1.00 25.56 420 LEU A N 1
ATOM 3169 C CA . LEU A 1 420 ? 10.122 116.866 193.148 1.00 23.24 420 LEU A CA 1
ATOM 3170 C C . LEU A 1 420 ? 10.613 118.320 193.076 1.00 21.17 420 LEU A C 1
ATOM 3171 O O . LEU A 1 420 ? 11.432 118.667 192.222 1.00 22.84 420 LEU A O 1
ATOM 3176 N N . PRO A 1 421 ? 10.126 119.166 193.986 1.00 20.15 421 PRO A N 1
ATOM 3177 C CA . PRO A 1 421 ? 10.430 120.596 193.939 1.00 18.77 421 PRO A CA 1
ATOM 3178 C C . PRO A 1 421 ? 11.932 120.851 193.977 1.00 20.43 421 PRO A C 1
ATOM 3179 O O . PRO A 1 421 ? 12.570 120.705 195.022 1.00 17.95 421 PRO A O 1
ATOM 3183 N N . SER A 1 422 ? 12.492 121.293 192.867 1.00 22.20 422 SER A N 1
ATOM 3184 C CA . SER A 1 422 ? 13.931 121.520 192.816 1.00 24.68 422 SER A CA 1
ATOM 3185 C C . SER A 1 422 ? 14.458 122.467 193.919 1.00 24.51 422 SER A C 1
ATOM 3186 O O . SER A 1 422 ? 15.625 122.409 194.317 1.00 29.54 422 SER A O 1
ATOM 3189 N N . ASP A 1 423 ? 13.565 123.288 194.439 1.00 25.72 423 ASP A N 1
ATOM 3190 C CA . ASP A 1 423 ? 13.902 124.336 195.385 1.00 26.99 423 ASP A CA 1
ATOM 3191 C C . ASP A 1 423 ? 14.263 123.836 196.809 1.00 30.16 423 ASP A C 1
ATOM 3192 O O . ASP A 1 423 ? 14.909 124.540 197.585 1.00 24.33 423 ASP A O 1
ATOM 3197 N N . ARG A 1 424 ? 13.822 122.634 197.155 1.00 21.76 424 ARG A N 1
ATOM 3198 C CA . ARG A 1 424 ? 13.933 122.199 198.540 1.00 23.51 424 ARG A CA 1
ATOM 3199 C C . ARG A 1 424 ? 14.090 120.682 198.580 1.00 22.03 424 ARG A C 1
ATOM 3200 O O . ARG A 1 424 ? 13.615 120.004 199.504 1.00 21.66 424 ARG A O 1
ATOM 3208 N N . THR A 1 425 ? 14.721 120.152 197.534 1.00 22.38 425 THR A N 1
ATOM 3209 C CA . THR A 1 425 ? 15.003 118.727 197.450 1.00 16.60 425 THR A CA 1
ATOM 3210 C C . THR A 1 425 ? 16.522 118.552 197.352 1.00 19.24 425 THR A C 1
ATOM 3211 O O . THR A 1 425 ? 17.192 119.319 196.663 1.00 18.66 425 THR A O 1
ATOM 3215 N N . ILE A 1 426 ? 17.077 117.607 198.112 1.00 17.27 426 ILE A N 1
ATOM 3216 C CA . ILE A 1 426 ? 18.489 117.278 197.984 1.00 14.28 426 ILE A CA 1
ATOM 3217 C C . ILE A 1 426 ? 18.560 115.836 197.531 1.00 17.51 426 ILE A C 1
ATOM 3218 O O . ILE A 1 426 ? 17.914 114.954 198.130 1.00 18.20 426 ILE A O 1
ATOM 3223 N N . TYR A 1 427 ? 19.317 115.594 196.457 1.00 18.55 427 TYR A N 1
ATOM 3224 C CA . TYR A 1 427 ? 19.426 114.247 195.930 1.00 18.08 427 TYR A CA 1
ATOM 3225 C C . TYR A 1 427 ? 20.727 113.637 196.469 1.00 16.79 427 TYR A C 1
ATOM 3226 O O . TYR A 1 427 ? 21.838 114.142 196.227 1.00 15.93 427 TYR A O 1
ATOM 3235 N N . PHE A 1 428 ? 20.565 112.547 197.205 1.00 13.38 428 PHE A N 1
ATOM 3236 C CA . PHE A 1 428 ? 21.698 111.804 197.709 1.00 17.09 428 PHE A CA 1
ATOM 3237 C C . PHE A 1 428 ? 21.827 110.658 196.744 1.00 16.83 428 PHE A C 1
ATOM 3238 O O . PHE A 1 428 ? 20.962 109.775 196.734 1.00 15.13 428 PHE A O 1
ATOM 3246 N N . ILE A 1 429 ? 22.865 110.686 195.904 1.00 13.15 429 ILE A N 1
ATOM 3247 C CA . ILE A 1 429 ? 23.053 109.591 194.977 1.00 19.58 429 ILE A CA 1
ATOM 3248 C C . ILE A 1 429 ? 23.945 108.568 195.696 1.00 17.08 429 ILE A C 1
ATOM 3249 O O . ILE A 1 429 ? 25.144 108.755 195.806 1.00 15.49 429 ILE A O 1
ATOM 3254 N N . ILE A 1 430 ? 23.344 107.497 196.194 1.00 17.44 430 ILE A N 1
ATOM 3255 C CA . ILE A 1 430 ? 24.034 106.619 197.125 1.00 16.61 430 ILE A CA 1
ATOM 3256 C C . ILE A 1 430 ? 24.462 105.294 196.493 1.00 20.27 430 ILE A C 1
ATOM 3257 O O . ILE A 1 430 ? 25.268 104.559 197.079 1.00 18.34 430 ILE A O 1
ATOM 3262 N N . ARG A 1 431 ? 23.956 104.975 195.294 1.00 21.51 431 ARG A N 1
ATOM 3263 C CA . ARG A 1 431 ? 24.489 103.788 194.631 1.00 22.62 431 ARG A CA 1
ATOM 3264 C C . ARG A 1 431 ? 25.283 104.234 193.425 1.00 30.68 431 ARG A C 1
ATOM 3265 O O . ARG A 1 431 ? 26.394 104.747 193.570 1.00 37.75 431 ARG A O 1
ATOM 3273 N N . ASN A 1 432 ? 24.680 104.088 192.247 1.00 32.26 432 ASN A N 1
ATOM 3274 C CA . ASN A 1 432 ? 25.317 104.392 190.969 1.00 27.69 432 ASN A CA 1
ATOM 3275 C C . ASN A 1 432 ? 25.596 105.873 190.803 1.00 26.35 432 ASN A C 1
ATOM 3276 O O . ASN A 1 432 ? 24.682 106.652 190.527 1.00 25.88 432 ASN A O 1
ATOM 3281 N N . PRO A 1 433 ? 26.872 106.273 190.913 1.00 28.21 433 PRO A N 1
ATOM 3282 C CA . PRO A 1 433 ? 27.075 107.724 190.961 1.00 29.54 433 PRO A CA 1
ATOM 3283 C C . PRO A 1 433 ? 26.761 108.383 189.633 1.00 32.25 433 PRO A C 1
ATOM 3284 O O . PRO A 1 433 ? 26.571 109.602 189.600 1.00 35.05 433 PRO A O 1
ATOM 3288 N N . PHE A 1 434 ? 26.660 107.583 188.572 1.00 32.14 434 PHE A N 1
ATOM 3289 C CA . PHE A 1 434 ? 26.364 108.125 187.249 1.00 33.82 434 PHE A CA 1
ATOM 3290 C C . PHE A 1 434 ? 24.968 108.722 187.182 1.00 32.67 434 PHE A C 1
ATOM 3291 O O . PHE A 1 434 ? 24.752 109.648 186.403 1.00 33.35 434 PHE A O 1
ATOM 3299 N N . ASP A 1 435 ? 24.047 108.272 188.044 1.00 30.37 435 ASP A N 1
ATOM 3300 C CA . ASP A 1 435 ? 22.719 108.894 188.082 1.00 29.44 435 ASP A CA 1
ATOM 3301 C C . ASP A 1 435 ? 22.853 110.399 188.304 1.00 29.88 435 ASP A C 1
ATOM 3302 O O . ASP A 1 435 ? 21.938 111.159 187.997 1.00 29.66 435 ASP A O 1
ATOM 3307 N N . ALA A 1 436 ? 23.995 110.837 188.833 1.00 26.93 436 ALA A N 1
ATOM 3308 C CA . ALA A 1 436 ? 24.173 112.262 189.075 1.00 26.56 436 ALA A CA 1
ATOM 3309 C C . ALA A 1 436 ? 24.039 113.095 187.806 1.00 25.48 436 ALA A C 1
ATOM 3310 O O . ALA A 1 436 ? 23.535 114.212 187.876 1.00 20.77 436 ALA A O 1
ATOM 3312 N N . LYS A 1 437 ? 24.473 112.549 186.662 1.00 29.22 437 LYS A N 1
ATOM 3313 C CA . LYS A 1 437 ? 24.364 113.256 185.369 1.00 27.32 437 LYS A CA 1
ATOM 3314 C C . LYS A 1 437 ? 22.918 113.709 185.144 1.00 25.42 437 LYS A C 1
ATOM 3315 O O . LYS A 1 437 ? 22.686 114.803 184.634 1.00 24.09 437 LYS A O 1
ATOM 3321 N N . PHE A 1 438 ? 21.954 112.893 185.580 1.00 23.84 438 PHE A N 1
ATOM 3322 C CA . PHE A 1 438 ? 20.553 113.168 185.310 1.00 21.97 438 PHE A CA 1
ATOM 3323 C C . PHE A 1 438 ? 19.909 114.221 186.221 1.00 24.36 438 PHE A C 1
ATOM 3324 O O . PHE A 1 438 ? 18.680 114.361 186.244 1.00 23.62 438 PHE A O 1
ATOM 3332 N N . PHE A 1 439 ? 20.718 114.997 186.942 1.00 22.34 439 PHE A N 1
ATOM 3333 C CA . PHE A 1 439 ? 20.152 116.000 187.850 1.00 22.43 439 PHE A CA 1
ATOM 3334 C C . PHE A 1 439 ? 20.796 117.357 187.717 1.00 20.40 439 PHE A C 1
ATOM 3335 O O . PHE A 1 439 ? 21.312 117.898 188.710 1.00 18.91 439 PHE A O 1
ATOM 3343 N N . PRO A 1 440 ? 20.740 117.931 186.488 1.00 20.52 440 PRO A N 1
ATOM 3344 C CA . PRO A 1 440 ? 21.372 119.250 186.300 1.00 20.46 440 PRO A CA 1
ATOM 3345 C C . PRO A 1 440 ? 20.616 120.357 187.040 1.00 21.96 440 PRO A C 1
ATOM 3346 O O . PRO A 1 440 ? 19.392 120.302 187.199 1.00 17.78 440 PRO A O 1
ATOM 3350 N N . GLY A 1 441 ? 21.358 121.362 187.479 1.00 20.67 441 GLY A N 1
ATOM 3351 C CA . GLY A 1 441 ? 20.798 122.452 188.245 1.00 22.29 441 GLY A CA 1
ATOM 3352 C C . GLY A 1 441 ? 20.235 122.084 189.610 1.00 25.99 441 GLY A C 1
ATOM 3353 O O . GLY A 1 441 ? 19.686 122.952 190.284 1.00 26.58 441 GLY A O 1
ATOM 3354 N N . ARG A 1 442 ? 20.344 120.817 190.014 1.00 23.71 442 ARG A N 1
ATOM 3355 C CA . ARG A 1 442 ? 19.799 120.364 191.308 1.00 21.23 442 ARG A CA 1
ATOM 3356 C C . ARG A 1 442 ? 20.853 120.329 192.425 1.00 19.90 442 ARG A C 1
ATOM 3357 O O . ARG A 1 442 ? 22.060 120.225 192.153 1.00 20.12 442 ARG A O 1
ATOM 3365 N N . SER A 1 443 ? 20.381 120.391 193.675 1.00 17.61 443 SER A N 1
ATOM 3366 C CA . SER A 1 443 ? 21.202 120.106 194.850 1.00 15.82 443 SER A CA 1
ATOM 3367 C C . SER A 1 443 ? 21.480 118.622 194.945 1.00 13.56 443 SER A C 1
ATOM 3368 O O . SER A 1 443 ? 20.569 117.791 195.015 1.00 11.72 443 SER A O 1
ATOM 3371 N N . VAL A 1 444 ? 22.754 118.285 194.879 1.00 15.84 444 VAL A N 1
ATOM 3372 C CA . VAL A 1 444 ? 23.134 116.892 194.721 1.00 16.93 444 VAL A CA 1
ATOM 3373 C C . VAL A 1 444 ? 24.263 116.564 195.686 1.00 17.41 444 VAL A C 1
ATOM 3374 O O . VAL A 1 444 ? 25.213 117.344 195.825 1.00 14.77 444 VAL A O 1
ATOM 3378 N N . VAL A 1 445 ? 24.146 115.428 196.362 1.00 12.31 445 VAL A N 1
ATOM 3379 C CA . VAL A 1 445 ? 25.228 114.906 197.211 1.00 12.28 445 VAL A CA 1
ATOM 3380 C C . VAL A 1 445 ? 25.607 113.515 196.720 1.00 13.26 445 VAL A C 1
ATOM 3381 O O . VAL A 1 445 ? 24.737 112.648 196.607 1.00 11.99 445 VAL A O 1
ATOM 3385 N N . ILE A 1 446 ? 26.881 113.276 196.425 1.00 11.64 446 ILE A N 1
ATOM 3386 C CA . ILE A 1 446 ? 27.283 111.915 196.030 1.00 13.61 446 ILE A CA 1
ATOM 3387 C C . ILE A 1 446 ? 28.120 111.264 197.126 1.00 11.66 446 ILE A C 1
ATOM 3388 O O . ILE A 1 446 ? 29.106 111.837 197.598 1.00 14.21 446 ILE A O 1
ATOM 3393 N N . THR A 1 447 ? 27.715 110.067 197.526 1.00 11.13 447 THR A N 1
ATOM 3394 C CA . THR A 1 447 ? 28.341 109.383 198.653 1.00 13.54 447 THR A CA 1
ATOM 3395 C C . THR A 1 447 ? 29.276 108.252 198.223 1.00 12.77 447 THR A C 1
ATOM 3396 O O . THR A 1 447 ? 30.207 107.909 198.938 1.00 12.74 447 THR A O 1
ATOM 3400 N N . HIS A 1 448 ? 28.983 107.656 197.072 1.00 13.79 448 HIS A N 1
ATOM 3401 C CA . HIS A 1 448 ? 29.735 106.520 196.541 1.00 13.12 448 HIS A CA 1
ATOM 3402 C C . HIS A 1 448 ? 29.586 105.282 197.403 1.00 13.88 448 HIS A C 1
ATOM 3403 O O . HIS A 1 448 ? 30.404 104.375 197.297 1.00 10.97 448 HIS A O 1
ATOM 3410 N N . SER A 1 449 ? 28.558 105.277 198.257 1.00 12.95 449 SER A N 1
ATOM 3411 C CA . SER A 1 449 ? 28.264 104.176 199.162 1.00 12.76 449 SER A CA 1
ATOM 3412 C C . SER A 1 449 ? 26.873 104.276 199.808 1.00 14.94 449 SER A C 1
ATOM 3413 O O . SER A 1 449 ? 26.348 105.382 200.038 1.00 12.18 449 SER A O 1
ATOM 3416 N N . THR A 1 450 ? 26.266 103.119 200.059 1.00 10.87 450 THR A N 1
ATOM 3417 C CA . THR A 1 450 ? 25.030 103.027 200.819 1.00 10.83 450 THR A CA 1
ATOM 3418 C C . THR A 1 450 ? 25.290 102.809 202.352 1.00 13.38 450 THR A C 1
ATOM 3419 O O . THR A 1 450 ? 24.342 102.783 203.145 1.00 15.65 450 THR A O 1
ATOM 3423 N N . LYS A 1 451 ? 26.548 102.621 202.769 1.00 12.49 451 LYS A N 1
ATOM 3424 C CA . LYS A 1 451 ? 26.838 102.238 204.169 1.00 11.94 451 LYS A CA 1
ATOM 3425 C C . LYS A 1 451 ? 26.546 103.385 205.160 1.00 11.59 451 LYS A C 1
ATOM 3426 O O . LYS A 1 451 ? 26.892 104.540 204.893 1.00 11.78 451 LYS A O 1
ATOM 3432 N N . PRO A 1 452 ? 25.975 103.063 206.332 1.00 10.34 452 PRO A N 1
ATOM 3433 C CA . PRO A 1 452 ? 25.642 104.084 207.352 1.00 9.57 452 PRO A CA 1
ATOM 3434 C C . PRO A 1 452 ? 26.744 105.121 207.621 1.00 9.84 452 PRO A C 1
ATOM 3435 O O . PRO A 1 452 ? 26.427 106.302 207.636 1.00 9.88 452 PRO A O 1
ATOM 3439 N N . ILE A 1 453 ? 28.003 104.726 207.746 1.00 8.68 453 ILE A N 1
ATOM 3440 C CA . ILE A 1 453 ? 29.053 105.726 207.994 1.00 8.80 453 ILE A CA 1
ATOM 3441 C C . ILE A 1 453 ? 29.117 106.750 206.832 1.00 10.69 453 ILE A C 1
ATOM 3442 O O . ILE A 1 453 ? 29.340 107.955 207.073 1.00 8.24 453 ILE A O 1
ATOM 3447 N N . SER A 1 454 ? 28.860 106.299 205.593 1.00 10.87 454 SER A N 1
ATOM 3448 C CA . SER A 1 454 ? 28.843 107.209 204.436 1.00 9.72 454 SER A CA 1
ATOM 3449 C C . SER A 1 454 ? 27.664 108.184 204.481 1.00 11.39 454 SER A C 1
ATOM 3450 O O . SER A 1 454 ? 27.812 109.370 204.203 1.00 11.96 454 SER A O 1
ATOM 3453 N N . VAL A 1 455 ? 26.482 107.684 204.795 1.00 9.40 455 VAL A N 1
ATOM 3454 C CA . VAL A 1 455 ? 25.324 108.564 204.984 1.00 11.50 455 VAL A CA 1
ATOM 3455 C C . VAL A 1 455 ? 25.554 109.606 206.098 1.00 12.96 455 VAL A C 1
ATOM 3456 O O . VAL A 1 455 ? 25.281 110.835 205.950 1.00 12.24 455 VAL A O 1
ATOM 3460 N N . TYR A 1 456 ? 26.084 109.100 207.214 1.00 12.04 456 TYR A N 1
ATOM 3461 C CA . TYR A 1 456 ? 26.436 109.904 208.388 1.00 11.99 456 TYR A CA 1
ATOM 3462 C C . TYR A 1 456 ? 27.388 111.035 207.989 1.00 13.10 456 TYR A C 1
ATOM 3463 O O . TYR A 1 456 ? 27.169 112.250 208.244 1.00 7.94 456 TYR A O 1
ATOM 3472 N N . LYS A 1 457 ? 28.424 110.641 207.269 1.00 13.08 457 LYS A N 1
ATOM 3473 C CA . LYS A 1 457 ? 29.417 111.601 206.848 1.00 13.19 457 LYS A CA 1
ATOM 3474 C C . LYS A 1 457 ? 28.828 112.586 205.840 1.00 15.06 457 LYS A C 1
ATOM 3475 O O . LYS A 1 457 ? 29.221 113.780 205.818 1.00 16.36 457 LYS A O 1
ATOM 3481 N N . SER A 1 458 ? 27.848 112.133 205.053 1.00 12.22 458 SER A N 1
ATOM 3482 C CA . SER A 1 458 ? 27.219 113.029 204.063 1.00 12.00 458 SER A CA 1
ATOM 3483 C C . SER A 1 458 ? 26.379 114.113 204.794 1.00 16.70 458 SER A C 1
ATOM 3484 O O . SER A 1 458 ? 26.307 115.280 204.324 1.00 13.42 458 SER A O 1
ATOM 3487 N N . PHE A 1 459 ? 25.748 113.742 205.929 1.00 13.66 459 PHE A N 1
ATOM 3488 C CA . PHE A 1 459 ? 25.021 114.738 206.733 1.00 12.52 459 PHE A CA 1
ATOM 3489 C C . PHE A 1 459 ? 25.971 115.746 207.327 1.00 12.87 459 PHE A C 1
ATOM 3490 O O . PHE A 1 459 ? 25.707 116.979 207.320 1.00 12.01 459 PHE A O 1
ATOM 3498 N N . GLN A 1 460 ? 27.086 115.227 207.837 1.00 15.05 460 GLN A N 1
ATOM 3499 C CA . GLN A 1 460 ? 28.104 116.110 208.391 1.00 14.63 460 GLN A CA 1
ATOM 3500 C C . GLN A 1 460 ? 28.593 117.097 207.337 1.00 13.27 460 GLN A C 1
ATOM 3501 O O . GLN A 1 460 ? 28.746 118.282 207.604 1.00 15.92 460 GLN A O 1
ATOM 3507 N N . HIS A 1 461 ? 28.837 116.595 206.149 1.00 17.45 461 HIS A N 1
ATOM 3508 C CA . HIS A 1 461 ? 29.320 117.402 205.044 1.00 19.31 461 HIS A CA 1
ATOM 3509 C C . HIS A 1 461 ? 28.281 118.508 204.674 1.00 18.90 461 HIS A C 1
ATOM 3510 O O . HIS A 1 461 ? 28.606 119.641 204.482 1.00 17.64 461 HIS A O 1
ATOM 3517 N N . LEU A 1 462 ? 27.038 118.081 204.606 1.00 15.58 462 LEU A N 1
ATOM 3518 C CA . LEU A 1 462 ? 25.932 118.968 204.285 1.00 19.05 462 LEU A CA 1
ATOM 3519 C C . LEU A 1 462 ? 25.885 120.129 205.272 1.00 21.92 462 LEU A C 1
ATOM 3520 O O . LEU A 1 462 ? 25.915 121.286 204.860 1.00 20.88 462 LEU A O 1
ATOM 3525 N N . LEU A 1 463 ? 25.874 119.817 206.578 1.00 20.42 463 LEU A N 1
ATOM 3526 C CA . LEU A 1 463 ? 25.845 120.854 207.601 1.00 20.00 463 LEU A CA 1
ATOM 3527 C C . LEU A 1 463 ? 27.192 121.560 207.707 1.00 25.69 463 LEU A C 1
ATOM 3528 O O . LEU A 1 463 ? 27.272 122.709 208.138 1.00 22.18 463 LEU A O 1
ATOM 3533 N N . GLY A 1 464 ? 28.250 120.893 207.255 1.00 24.05 464 GLY A N 1
ATOM 3534 C CA . GLY A 1 464 ? 29.587 121.445 207.399 1.00 28.91 464 GLY A CA 1
ATOM 3535 C C . GLY A 1 464 ? 30.180 122.120 206.170 1.00 33.81 464 GLY A C 1
ATOM 3536 O O . GLY A 1 464 ? 29.910 123.292 205.897 1.00 36.96 464 GLY A O 1
ATOM 3537 N N . ARG A 1 465 ? 30.998 121.369 205.433 1.00 34.69 465 ARG A N 1
ATOM 3538 C CA . ARG A 1 465 ? 31.799 121.936 204.360 1.00 34.95 465 ARG A CA 1
ATOM 3539 C C . ARG A 1 465 ? 30.962 122.327 203.104 1.00 34.20 465 ARG A C 1
ATOM 3540 O O . ARG A 1 465 ? 31.308 123.287 202.414 1.00 36.50 465 ARG A O 1
ATOM 3548 N N . CYS A 1 466 ? 29.875 121.603 202.810 1.00 35.71 466 CYS A N 1
ATOM 3549 C CA . CYS A 1 466 ? 29.006 121.920 201.648 1.00 34.62 466 CYS A CA 1
ATOM 3550 C C . CYS A 1 466 ? 28.183 123.215 201.781 1.00 35.25 466 CYS A C 1
ATOM 3551 O O . CYS A 1 466 ? 27.434 123.576 200.855 1.00 33.56 466 CYS A O 1
ATOM 3554 N N . SER A 1 467 ? 28.314 123.902 202.920 1.00 33.09 467 SER A N 1
ATOM 3555 C CA . SER A 1 467 ? 27.592 125.162 203.132 1.00 34.78 467 SER A CA 1
ATOM 3556 C C . SER A 1 467 ? 28.283 126.084 204.135 1.00 35.48 467 SER A C 1
ATOM 3557 O O . SER A 1 467 ? 27.685 127.080 204.576 1.00 37.72 467 SER A O 1
ATOM 3560 N N . ASP B 1 2 ? 49.367 60.725 193.972 1.00 41.95 2 ASP B N 1
ATOM 3561 C CA . ASP B 1 2 ? 48.109 60.680 193.232 1.00 48.67 2 ASP B CA 1
ATOM 3562 C C . ASP B 1 2 ? 46.923 60.683 194.192 1.00 43.62 2 ASP B C 1
ATOM 3563 O O . ASP B 1 2 ? 45.768 60.816 193.778 1.00 41.26 2 ASP B O 1
ATOM 3568 N N . VAL B 1 3 ? 47.221 60.528 195.481 1.00 45.93 3 VAL B N 1
ATOM 3569 C CA . VAL B 1 3 ? 46.237 60.702 196.551 1.00 45.41 3 VAL B CA 1
ATOM 3570 C C . VAL B 1 3 ? 46.066 62.220 196.739 1.00 42.54 3 VAL B C 1
ATOM 3571 O O . VAL B 1 3 ? 45.207 62.690 197.504 1.00 43.30 3 VAL B O 1
ATOM 3575 N N . ASP B 1 4 ? 46.864 62.995 195.999 1.00 39.24 4 ASP B N 1
ATOM 3576 C CA . ASP B 1 4 ? 46.836 64.450 196.135 1.00 36.19 4 ASP B CA 1
ATOM 3577 C C . ASP B 1 4 ? 45.963 65.202 195.131 1.00 29.78 4 ASP B C 1
ATOM 3578 O O . ASP B 1 4 ? 46.111 66.418 195.005 1.00 28.37 4 ASP B O 1
ATOM 3583 N N . LEU B 1 5 ? 44.971 64.558 194.522 1.00 28.21 5 LEU B N 1
ATOM 3584 C CA . LEU B 1 5 ? 44.221 65.279 193.494 1.00 23.60 5 LEU B CA 1
ATOM 3585 C C . LEU B 1 5 ? 43.284 66.295 194.109 1.00 24.80 5 LEU B C 1
ATOM 3586 O O . LEU B 1 5 ? 42.806 67.225 193.408 1.00 25.16 5 LEU B O 1
ATOM 3591 N N . GLY B 1 6 ? 43.083 66.152 195.425 1.00 21.07 6 GLY B N 1
ATOM 3592 C CA . GLY B 1 6 ? 42.253 67.047 196.191 1.00 15.17 6 GLY B CA 1
ATOM 3593 C C . GLY B 1 6 ? 42.894 68.407 196.226 1.00 15.84 6 GLY B C 1
ATOM 3594 O O . GLY B 1 6 ? 42.226 69.417 196.403 1.00 10.26 6 GLY B O 1
ATOM 3595 N N . LYS B 1 7 ? 44.202 68.450 196.020 1.00 16.71 7 LYS B N 1
ATOM 3596 C CA . LYS B 1 7 ? 44.866 69.745 195.967 1.00 18.10 7 LYS B CA 1
ATOM 3597 C C . LYS B 1 7 ? 44.376 70.597 194.793 1.00 16.28 7 LYS B C 1
ATOM 3598 O O . LYS B 1 7 ? 44.520 71.812 194.793 1.00 13.69 7 LYS B O 1
ATOM 3604 N N . LEU B 1 8 ? 43.734 69.978 193.821 1.00 16.25 8 LEU B N 1
ATOM 3605 C CA . LEU B 1 8 ? 43.269 70.763 192.693 1.00 15.73 8 LEU B CA 1
ATOM 3606 C C . LEU B 1 8 ? 41.841 71.257 192.913 1.00 13.72 8 LEU B C 1
ATOM 3607 O O . LEU B 1 8 ? 41.186 71.708 191.969 1.00 12.16 8 LEU B O 1
ATOM 3612 N N . PHE B 1 9 ? 41.368 71.212 194.156 1.00 14.48 9 PHE B N 1
ATOM 3613 C CA . PHE B 1 9 ? 40.001 71.655 194.435 1.00 13.51 9 PHE B CA 1
ATOM 3614 C C . PHE B 1 9 ? 39.894 72.628 195.588 1.00 12.40 9 PHE B C 1
ATOM 3615 O O . PHE B 1 9 ? 40.561 72.471 196.612 1.00 14.24 9 PHE B O 1
ATOM 3623 N N . PHE B 1 10 ? 39.017 73.608 195.390 1.00 10.61 10 PHE B N 1
ATOM 3624 C CA . PHE B 1 10 ? 38.722 74.639 196.347 1.00 8.56 10 PHE B CA 1
ATOM 3625 C C . PHE B 1 10 ? 37.217 74.572 196.544 1.00 11.27 10 PHE B C 1
ATOM 3626 O O . PHE B 1 10 ? 36.478 74.827 195.595 1.00 10.43 10 PHE B O 1
ATOM 3634 N N . CYS B 1 11 ? 36.746 74.218 197.743 1.00 11.03 11 CYS B N 1
ATOM 3635 C CA . CYS B 1 11 ? 35.287 73.999 197.938 1.00 11.33 11 CYS B CA 1
ATOM 3636 C C . CYS B 1 11 ? 34.584 74.969 198.878 1.00 8.57 11 CYS B C 1
ATOM 3637 O O . CYS B 1 11 ? 35.057 75.231 199.979 1.00 12.19 11 CYS B O 1
ATOM 3640 N N . GLY B 1 12 ? 33.418 75.423 198.460 1.00 9.86 12 GLY B N 1
ATOM 3641 C CA . GLY B 1 12 ? 32.561 76.282 199.247 1.00 9.39 12 GLY B CA 1
ATOM 3642 C C . GLY B 1 12 ? 31.701 75.446 200.197 1.00 12.57 12 GLY B C 1
ATOM 3643 O O . GLY B 1 12 ? 31.253 74.330 199.848 1.00 9.29 12 GLY B O 1
ATOM 3644 N N . PHE B 1 13 ? 31.553 75.962 201.427 1.00 9.43 13 PHE B N 1
ATOM 3645 C CA . PHE B 1 13 ? 30.774 75.322 202.478 1.00 9.70 13 PHE B CA 1
ATOM 3646 C C . PHE B 1 13 ? 29.736 76.259 203.004 1.00 11.43 13 PHE B C 1
ATOM 3647 O O . PHE B 1 13 ? 30.060 77.299 203.575 1.00 11.43 13 PHE B O 1
ATOM 3655 N N . ASP B 1 14 ? 28.487 75.876 202.785 1.00 11.03 14 ASP B N 1
ATOM 3656 C CA . ASP B 1 14 ? 27.331 76.650 203.167 1.00 16.65 14 ASP B CA 1
ATOM 3657 C C . ASP B 1 14 ? 26.722 76.001 204.417 1.00 16.05 14 ASP B C 1
ATOM 3658 O O . ASP B 1 14 ? 25.702 76.447 204.958 1.00 15.08 14 ASP B O 1
ATOM 3663 N N . ASP B 1 15 ? 27.364 74.921 204.835 1.00 11.92 15 ASP B N 1
ATOM 3664 C CA . ASP B 1 15 ? 26.971 74.186 206.016 1.00 14.75 15 ASP B CA 1
ATOM 3665 C C . ASP B 1 15 ? 28.192 73.393 206.509 1.00 13.04 15 ASP B C 1
ATOM 3666 O O . ASP B 1 15 ? 29.140 73.164 205.747 1.00 11.70 15 ASP B O 1
ATOM 3671 N N . PHE B 1 16 ? 28.193 73.023 207.796 1.00 12.47 16 PHE B N 1
ATOM 3672 C CA . PHE B 1 16 ? 29.238 72.175 208.352 1.00 12.66 16 PHE B CA 1
ATOM 3673 C C . PHE B 1 16 ? 28.564 71.047 209.122 1.00 17.34 16 PHE B C 1
ATOM 3674 O O . PHE B 1 16 ? 27.707 71.294 209.967 1.00 17.60 16 PHE B O 1
ATOM 3682 N N . ASN B 1 17 ? 28.887 69.806 208.790 1.00 16.65 17 ASN B N 1
ATOM 3683 C CA . ASN B 1 17 ? 28.096 68.696 209.282 1.00 17.03 17 ASN B CA 1
ATOM 3684 C C . ASN B 1 17 ? 28.852 67.425 208.982 1.00 16.74 17 ASN B C 1
ATOM 3685 O O . ASN B 1 17 ? 30.016 67.484 208.566 1.00 12.31 17 ASN B O 1
ATOM 3690 N N . GLU B 1 18 ? 28.230 66.270 209.216 1.00 20.14 18 GLU B N 1
ATOM 3691 C CA . GLU B 1 18 ? 28.997 65.012 209.112 1.00 20.04 18 GLU B CA 1
ATOM 3692 C C . GLU B 1 18 ? 29.302 64.779 207.627 1.00 20.92 18 GLU B C 1
ATOM 3693 O O . GLU B 1 18 ? 30.386 64.304 207.302 1.00 20.57 18 GLU B O 1
ATOM 3699 N N . GLU B 1 19 ? 28.399 65.173 206.721 1.00 20.22 19 GLU B N 1
ATOM 3700 C CA . GLU B 1 19 ? 28.697 65.016 205.290 1.00 22.47 19 GLU B CA 1
ATOM 3701 C C . GLU B 1 19 ? 29.951 65.843 204.923 1.00 21.13 19 GLU B C 1
ATOM 3702 O O . GLU B 1 19 ? 30.878 65.331 204.273 1.00 15.59 19 GLU B O 1
ATOM 3708 N N . ALA B 1 20 ? 29.978 67.104 205.368 1.00 17.41 20 ALA B N 1
ATOM 3709 C CA . ALA B 1 20 ? 31.137 67.953 205.148 1.00 16.66 20 ALA B CA 1
ATOM 3710 C C . ALA B 1 20 ? 32.442 67.323 205.671 1.00 17.65 20 ALA B C 1
ATOM 3711 O O . ALA B 1 20 ? 33.418 67.227 204.936 1.00 16.68 20 ALA B O 1
ATOM 3713 N N . ARG B 1 21 ? 32.457 66.836 206.906 1.00 19.12 21 ARG B N 1
ATOM 3714 C CA . ARG B 1 21 ? 33.656 66.168 207.394 1.00 18.14 21 ARG B CA 1
ATOM 3715 C C . ARG B 1 21 ? 34.010 64.947 206.539 1.00 20.53 21 ARG B C 1
ATOM 3716 O O . ARG B 1 21 ? 35.192 64.696 206.285 1.00 20.84 21 ARG B O 1
ATOM 3724 N N . GLU B 1 22 ? 33.001 64.164 206.148 1.00 21.72 22 GLU B N 1
ATOM 3725 C CA . GLU B 1 22 ? 33.216 62.990 205.299 1.00 20.68 22 GLU B CA 1
ATOM 3726 C C . GLU B 1 22 ? 33.921 63.389 203.993 1.00 20.63 22 GLU B C 1
ATOM 3727 O O . GLU B 1 22 ? 34.939 62.787 203.643 1.00 18.61 22 GLU B O 1
ATOM 3733 N N . VAL B 1 23 ? 33.377 64.380 203.280 1.00 14.52 23 VAL B N 1
ATOM 3734 C CA . VAL B 1 23 ? 33.955 64.805 201.992 1.00 16.68 23 VAL B CA 1
ATOM 3735 C C . VAL B 1 23 ? 35.366 65.312 202.194 1.00 18.08 23 VAL B C 1
ATOM 3736 O O . VAL B 1 23 ? 36.273 64.910 201.472 1.00 17.49 23 VAL B O 1
ATOM 3740 N N . ILE B 1 24 ? 35.552 66.156 203.214 1.00 16.85 24 ILE B N 1
ATOM 3741 C CA . ILE B 1 24 ? 36.871 66.735 203.465 1.00 18.09 24 ILE B CA 1
ATOM 3742 C C . ILE B 1 24 ? 37.876 65.634 203.746 1.00 18.34 24 ILE B C 1
ATOM 3743 O O . ILE B 1 24 ? 38.993 65.642 203.210 1.00 17.15 24 ILE B O 1
ATOM 3748 N N . GLN B 1 25 ? 37.465 64.653 204.548 1.00 19.38 25 GLN B N 1
ATOM 3749 C CA . GLN B 1 25 ? 38.386 63.577 204.935 1.00 21.75 25 GLN B CA 1
ATOM 3750 C C . GLN B 1 25 ? 38.631 62.590 203.804 1.00 16.57 25 GLN B C 1
ATOM 3751 O O . GLN B 1 25 ? 39.724 62.047 203.665 1.00 16.24 25 GLN B O 1
ATOM 3757 N N . LYS B 1 26 ? 37.617 62.339 202.997 1.00 19.88 26 LYS B N 1
ATOM 3758 C CA . LYS B 1 26 ? 37.787 61.455 201.854 1.00 19.80 26 LYS B CA 1
ATOM 3759 C C . LYS B 1 26 ? 38.654 62.068 200.743 1.00 20.32 26 LYS B C 1
ATOM 3760 O O . LYS B 1 26 ? 39.554 61.401 200.246 1.00 20.50 26 LYS B O 1
ATOM 3766 N N . TYR B 1 27 ? 38.397 63.323 200.360 1.00 17.38 27 TYR B N 1
ATOM 3767 C CA . TYR B 1 27 ? 39.063 63.896 199.181 1.00 19.53 27 TYR B CA 1
ATOM 3768 C C . TYR B 1 27 ? 40.227 64.833 199.453 1.00 18.18 27 TYR B C 1
ATOM 3769 O O . TYR B 1 27 ? 41.005 65.119 198.542 1.00 18.53 27 TYR B O 1
ATOM 3778 N N . ARG B 1 28 ? 40.333 65.313 200.687 1.00 15.82 28 ARG B N 1
ATOM 3779 C CA . ARG B 1 28 ? 41.392 66.247 201.091 1.00 17.10 28 ARG B CA 1
ATOM 3780 C C . ARG B 1 28 ? 41.474 67.462 200.110 1.00 16.70 28 ARG B C 1
ATOM 3781 O O . ARG B 1 28 ? 42.539 67.739 199.533 1.00 17.51 28 ARG B O 1
ATOM 3789 N N . PRO B 1 29 ? 40.367 68.209 199.935 1.00 14.63 29 PRO B N 1
ATOM 3790 C CA . PRO B 1 29 ? 40.525 69.421 199.128 1.00 15.14 29 PRO B CA 1
ATOM 3791 C C . PRO B 1 29 ? 41.506 70.343 199.796 1.00 14.05 29 PRO B C 1
ATOM 3792 O O . PRO B 1 29 ? 41.466 70.435 201.033 1.00 17.80 29 PRO B O 1
ATOM 3796 N N . ALA B 1 30 ? 42.326 71.043 199.022 1.00 11.80 30 ALA B N 1
ATOM 3797 C CA . ALA B 1 30 ? 43.327 71.905 199.610 1.00 12.88 30 ALA B CA 1
ATOM 3798 C C . ALA B 1 30 ? 42.709 73.235 200.024 1.00 10.83 30 ALA B C 1
ATOM 3799 O O . ALA B 1 30 ? 43.239 73.920 200.920 1.00 10.11 30 ALA B O 1
ATOM 3801 N N . GLY B 1 31 ? 41.565 73.581 199.434 1.00 10.36 31 GLY B N 1
ATOM 3802 C CA . GLY B 1 31 ? 40.966 74.883 199.680 1.00 9.58 31 GLY B CA 1
ATOM 3803 C C . GLY B 1 31 ? 39.551 74.838 200.250 1.00 10.98 31 GLY B C 1
ATOM 3804 O O . GLY B 1 31 ? 38.726 74.020 199.806 1.00 10.21 31 GLY B O 1
ATOM 3805 N N . VAL B 1 32 ? 39.281 75.734 201.219 1.00 8.33 32 VAL B N 1
ATOM 3806 C CA . VAL B 1 32 ? 38.010 75.804 201.908 1.00 7.91 32 VAL B CA 1
ATOM 3807 C C . VAL B 1 32 ? 37.547 77.251 201.829 1.00 8.25 32 VAL B C 1
ATOM 3808 O O . VAL B 1 32 ? 38.249 78.181 202.265 1.00 8.94 32 VAL B O 1
ATOM 3812 N N . LEU B 1 33 ? 36.383 77.446 201.245 1.00 7.09 33 LEU B N 1
ATOM 3813 C CA . LEU B 1 33 ? 35.732 78.748 201.187 1.00 8.22 33 LEU B CA 1
ATOM 3814 C C . LEU B 1 33 ? 34.533 78.626 202.089 1.00 8.76 33 LEU B C 1
ATOM 3815 O O . LEU B 1 33 ? 33.736 77.657 201.943 1.00 8.76 33 LEU B O 1
ATOM 3820 N N . ILE B 1 34 ? 34.413 79.567 203.023 1.00 8.47 34 ILE B N 1
ATOM 3821 C CA . ILE B 1 34 ? 33.388 79.485 204.026 1.00 7.18 34 ILE B CA 1
ATOM 3822 C C . ILE B 1 34 ? 32.320 80.500 203.666 1.00 8.07 34 ILE B C 1
ATOM 3823 O O . ILE B 1 34 ? 32.591 81.700 203.546 1.00 8.34 34 ILE B O 1
ATOM 3828 N N . TYR B 1 35 ? 31.109 79.991 203.467 1.00 10.67 35 TYR B N 1
ATOM 3829 C CA . TYR B 1 35 ? 29.987 80.818 203.056 1.00 10.23 35 TYR B CA 1
ATOM 3830 C C . TYR B 1 35 ? 29.136 81.314 204.254 1.00 12.15 35 TYR B C 1
ATOM 3831 O O . TYR B 1 35 ? 29.280 80.835 205.374 1.00 9.63 35 TYR B O 1
ATOM 3840 N N . PRO B 1 36 ? 28.249 82.301 204.024 1.00 15.28 36 PRO B N 1
ATOM 3841 C CA . PRO B 1 36 ? 27.375 82.739 205.120 1.00 12.97 36 PRO B CA 1
ATOM 3842 C C . PRO B 1 36 ? 26.536 81.639 205.820 1.00 16.31 36 PRO B C 1
ATOM 3843 O O . PRO B 1 36 ? 26.223 81.769 207.011 1.00 8.30 36 PRO B O 1
ATOM 3847 N N . GLY B 1 37 ? 26.227 80.552 205.132 1.00 12.64 37 GLY B N 1
ATOM 3848 C CA . GLY B 1 37 ? 25.498 79.448 205.734 1.00 12.42 37 GLY B CA 1
ATOM 3849 C C . GLY B 1 37 ? 26.215 78.956 206.995 1.00 15.14 37 GLY B C 1
ATOM 3850 O O . GLY B 1 37 ? 25.587 78.430 207.925 1.00 12.04 37 GLY B O 1
ATOM 3851 N N . VAL B 1 38 ? 27.550 79.034 206.979 1.00 14.65 38 VAL B N 1
ATOM 3852 C CA . VAL B 1 38 ? 28.354 78.678 208.129 1.00 12.45 38 VAL B CA 1
ATOM 3853 C C . VAL B 1 38 ? 28.637 79.917 208.971 1.00 12.59 38 VAL B C 1
ATOM 3854 O O . VAL B 1 38 ? 28.475 79.889 210.192 1.00 10.64 38 VAL B O 1
ATOM 3858 N N . LEU B 1 39 ? 29.048 81.004 208.330 1.00 11.27 39 LEU B N 1
ATOM 3859 C CA . LEU B 1 39 ? 29.484 82.201 209.054 1.00 9.94 39 LEU B CA 1
ATOM 3860 C C . LEU B 1 39 ? 28.362 82.813 209.878 1.00 13.84 39 LEU B C 1
ATOM 3861 O O . LEU B 1 39 ? 28.611 83.383 210.944 1.00 11.98 39 LEU B O 1
ATOM 3866 N N . SER B 1 40 ? 27.118 82.689 209.425 1.00 14.31 40 SER B N 1
ATOM 3867 C CA . SER B 1 40 ? 26.037 83.312 210.194 1.00 13.87 40 SER B CA 1
ATOM 3868 C C . SER B 1 40 ? 25.698 82.504 211.446 1.00 13.17 40 SER B C 1
ATOM 3869 O O . SER B 1 40 ? 24.922 82.949 212.269 1.00 7.88 40 SER B O 1
ATOM 3872 N N . LYS B 1 41 ? 26.229 81.288 211.552 1.00 13.10 41 LYS B N 1
ATOM 3873 C CA . LYS B 1 41 ? 26.053 80.485 212.756 1.00 13.37 41 LYS B CA 1
ATOM 3874 C C . LYS B 1 41 ? 27.416 80.313 213.431 1.00 11.12 41 LYS B C 1
ATOM 3875 O O . LYS B 1 41 ? 28.197 79.400 213.120 1.00 9.74 41 LYS B O 1
ATOM 3881 N N . GLU B 1 42 ? 27.723 81.251 214.323 1.00 13.19 42 GLU B N 1
ATOM 3882 C CA . GLU B 1 42 ? 29.061 81.294 214.904 1.00 11.50 42 GLU B CA 1
ATOM 3883 C C . GLU B 1 42 ? 29.468 79.970 215.528 1.00 11.88 42 GLU B C 1
ATOM 3884 O O . GLU B 1 42 ? 30.615 79.568 215.372 1.00 12.27 42 GLU B O 1
ATOM 3890 N N . TYR B 1 43 ? 28.553 79.274 216.211 1.00 12.53 43 TYR B N 1
ATOM 3891 C CA . TYR B 1 43 ? 28.918 77.968 216.752 1.00 11.04 43 TYR B CA 1
ATOM 3892 C C . TYR B 1 43 ? 29.398 77.066 215.612 1.00 13.84 43 TYR B C 1
ATOM 3893 O O . TYR B 1 43 ? 30.391 76.324 215.769 1.00 13.28 43 TYR B O 1
ATOM 3902 N N . LEU B 1 44 ? 28.727 77.139 214.453 1.00 14.25 44 LEU B N 1
ATOM 3903 C CA . LEU B 1 44 ? 29.174 76.331 213.310 1.00 13.58 44 LEU B CA 1
ATOM 3904 C C . LEU B 1 44 ? 30.528 76.756 212.808 1.00 9.78 44 LEU B C 1
ATOM 3905 O O . LEU B 1 44 ? 31.419 75.918 212.616 1.00 10.11 44 LEU B O 1
ATOM 3910 N N . PHE B 1 45 ? 30.696 78.052 212.594 1.00 8.57 45 PHE B N 1
ATOM 3911 C CA . PHE B 1 45 ? 31.977 78.579 212.138 1.00 8.90 45 PHE B CA 1
ATOM 3912 C C . PHE B 1 45 ? 33.145 78.116 213.041 1.00 10.99 45 PHE B C 1
ATOM 3913 O O . PHE B 1 45 ? 34.118 77.504 212.567 1.00 11.76 45 PHE B O 1
ATOM 3921 N N . LEU B 1 46 ? 33.006 78.307 214.357 1.00 11.23 46 LEU B N 1
ATOM 3922 C CA . LEU B 1 46 ? 34.053 77.923 215.301 1.00 11.07 46 LEU B CA 1
ATOM 3923 C C . LEU B 1 46 ? 34.320 76.419 215.310 1.00 10.24 46 LEU B C 1
ATOM 3924 O O . LEU B 1 46 ? 35.502 75.986 215.330 1.00 9.92 46 LEU B O 1
ATOM 3929 N N . ASP B 1 47 ? 33.249 75.613 215.282 1.00 10.46 47 ASP B N 1
ATOM 3930 C CA . ASP B 1 47 ? 33.442 74.180 215.256 1.00 8.46 47 ASP B CA 1
ATOM 3931 C C . ASP B 1 47 ? 34.139 73.746 213.947 1.00 9.70 47 ASP B C 1
ATOM 3932 O O . ASP B 1 47 ? 35.001 72.846 213.958 1.00 11.77 47 ASP B O 1
ATOM 3937 N N . PHE B 1 48 ? 33.769 74.364 212.818 1.00 10.91 48 PHE B N 1
ATOM 3938 C CA . PHE B 1 48 ? 34.445 74.116 211.513 1.00 10.66 48 PHE B CA 1
ATOM 3939 C C . PHE B 1 48 ? 35.945 74.476 211.602 1.00 10.03 48 PHE B C 1
ATOM 3940 O O . PHE B 1 48 ? 36.798 73.666 211.249 1.00 7.96 48 PHE B O 1
ATOM 3948 N N . MET B 1 49 ? 36.276 75.676 212.091 1.00 6.49 49 MET B N 1
ATOM 3949 C CA . MET B 1 49 ? 37.689 76.046 212.248 1.00 11.73 49 MET B CA 1
ATOM 3950 C C . MET B 1 49 ? 38.459 75.021 213.121 1.00 12.66 49 MET B C 1
ATOM 3951 O O . MET B 1 49 ? 39.605 74.652 212.814 1.00 13.91 49 MET B O 1
ATOM 3956 N N . ASN B 1 50 ? 37.817 74.550 214.189 1.00 12.53 50 ASN B N 1
ATOM 3957 C CA . ASN B 1 50 ? 38.423 73.523 215.035 1.00 15.70 50 ASN B CA 1
ATOM 3958 C C . ASN B 1 50 ? 38.645 72.198 214.251 1.00 13.90 50 ASN B C 1
ATOM 3959 O O . ASN B 1 50 ? 39.701 71.569 214.326 1.00 7.60 50 ASN B O 1
ATOM 3964 N N . PHE B 1 51 ? 37.622 71.756 213.528 1.00 14.53 51 PHE B N 1
ATOM 3965 C CA . PHE B 1 51 ? 37.778 70.632 212.621 1.00 14.14 51 PHE B CA 1
ATOM 3966 C C . PHE B 1 51 ? 38.953 70.841 211.625 1.00 16.38 51 PHE B C 1
ATOM 3967 O O . PHE B 1 51 ? 39.761 69.915 211.394 1.00 15.22 51 PHE B O 1
ATOM 3975 N N . LEU B 1 52 ? 39.062 72.029 211.033 1.00 12.83 52 LEU B N 1
ATOM 3976 C CA . LEU B 1 52 ? 40.098 72.242 210.014 1.00 13.77 52 LEU B CA 1
ATOM 3977 C C . LEU B 1 52 ? 41.484 72.152 210.629 1.00 15.25 52 LEU B C 1
ATOM 3978 O O . LEU B 1 52 ? 42.393 71.585 210.015 1.00 14.88 52 LEU B O 1
ATOM 3983 N N . SER B 1 53 ? 41.630 72.640 211.868 1.00 15.89 53 SER B N 1
ATOM 3984 C CA . SER B 1 53 ? 42.952 72.618 212.552 1.00 15.60 53 SER B CA 1
ATOM 3985 C C . SER B 1 53 ? 43.513 71.202 212.770 1.00 16.74 53 SER B C 1
ATOM 3986 O O . SER B 1 53 ? 44.724 70.999 212.927 1.00 20.37 53 SER B O 1
ATOM 3989 N N . ARG B 1 54 ? 42.614 70.235 212.826 1.00 16.91 54 ARG B N 1
ATOM 3990 C CA . ARG B 1 54 ? 42.962 68.853 213.085 1.00 18.42 54 ARG B CA 1
ATOM 3991 C C . ARG B 1 54 ? 43.081 67.968 211.835 1.00 20.43 54 ARG B C 1
ATOM 3992 O O . ARG B 1 54 ? 43.447 66.789 211.900 1.00 23.82 54 ARG B O 1
ATOM 4000 N N . ASN B 1 55 ? 42.782 68.519 210.681 1.00 17.87 55 ASN B N 1
ATOM 4001 C CA . ASN B 1 55 ? 42.706 67.646 209.554 1.00 19.51 55 ASN B CA 1
ATOM 4002 C C . ASN B 1 55 ? 43.635 68.036 208.453 1.00 16.13 55 ASN B C 1
ATOM 4003 O O . ASN B 1 55 ? 43.304 67.838 207.307 1.00 18.08 55 ASN B O 1
ATOM 4008 N N . GLY B 1 56 ? 44.802 68.580 208.796 1.00 20.91 56 GLY B N 1
ATOM 4009 C CA . GLY B 1 56 ? 45.801 68.927 207.794 1.00 18.08 56 GLY B CA 1
ATOM 4010 C C . GLY B 1 56 ? 45.905 70.406 207.434 1.00 17.34 56 GLY B C 1
ATOM 4011 O O . GLY B 1 56 ? 45.379 71.276 208.126 1.00 21.03 56 GLY B O 1
ATOM 4012 N N . ARG B 1 57 ? 46.624 70.696 206.366 1.00 19.61 57 ARG B N 1
ATOM 4013 C CA . ARG B 1 57 ? 46.806 72.070 205.898 1.00 23.54 57 ARG B CA 1
ATOM 4014 C C . ARG B 1 57 ? 45.733 72.416 204.884 1.00 17.82 57 ARG B C 1
ATOM 4015 O O . ARG B 1 57 ? 45.475 71.626 203.972 1.00 15.16 57 ARG B O 1
ATOM 4023 N N . PHE B 1 58 ? 45.081 73.567 205.065 1.00 11.12 58 PHE B N 1
ATOM 4024 C CA . PHE B 1 58 ? 44.076 74.023 204.133 1.00 8.66 58 PHE B CA 1
ATOM 4025 C C . PHE B 1 58 ? 44.346 75.486 203.833 1.00 10.60 58 PHE B C 1
ATOM 4026 O O . PHE B 1 58 ? 44.790 76.214 204.711 1.00 10.17 58 PHE B O 1
ATOM 4034 N N . ILE B 1 59 ? 44.046 75.911 202.606 1.00 8.98 59 ILE B N 1
ATOM 4035 C CA . ILE B 1 59 ? 43.862 77.312 202.287 1.00 9.49 59 ILE B CA 1
ATOM 4036 C C . ILE B 1 59 ? 42.419 77.648 202.656 1.00 10.42 59 ILE B C 1
ATOM 4037 O O . ILE B 1 59 ? 41.488 77.004 202.139 1.00 8.82 59 ILE B O 1
ATOM 4042 N N . VAL B 1 60 ? 42.236 78.635 203.543 1.00 10.73 60 VAL B N 1
ATOM 4043 C CA . VAL B 1 60 ? 40.920 78.982 204.077 1.00 10.24 60 VAL B CA 1
ATOM 4044 C C . VAL B 1 60 ? 40.577 80.402 203.672 1.00 10.35 60 VAL B C 1
ATOM 4045 O O . VAL B 1 60 ? 41.328 81.340 203.997 1.00 11.40 60 VAL B O 1
ATOM 4049 N N . SER B 1 61 ? 39.445 80.574 202.983 1.00 7.31 61 SER B N 1
ATOM 4050 C CA . SER B 1 61 ? 39.172 81.838 202.352 1.00 7.59 61 SER B CA 1
ATOM 4051 C C . SER B 1 61 ? 37.732 82.301 202.612 1.00 8.72 61 SER B C 1
ATOM 4052 O O . SER B 1 61 ? 36.852 81.505 202.985 1.00 8.65 61 SER B O 1
ATOM 4055 N N . SER B 1 62 ? 37.486 83.584 202.366 1.00 9.10 62 SER B N 1
ATOM 4056 C CA . SER B 1 62 ? 36.140 84.145 202.379 1.00 9.92 62 SER B CA 1
ATOM 4057 C C . SER B 1 62 ? 35.960 85.095 201.199 1.00 11.92 62 SER B C 1
ATOM 4058 O O . SER B 1 62 ? 36.958 85.504 200.562 1.00 10.09 62 SER B O 1
ATOM 4061 N N . ASP B 1 63 ? 34.709 85.500 200.970 1.00 9.68 63 ASP B N 1
ATOM 4062 C CA . ASP B 1 63 ? 34.404 86.534 199.986 1.00 11.63 63 ASP B CA 1
ATOM 4063 C C . ASP B 1 63 ? 34.250 87.905 200.630 1.00 9.87 63 ASP B C 1
ATOM 4064 O O . ASP B 1 63 ? 33.475 88.740 200.145 1.00 9.41 63 ASP B O 1
ATOM 4069 N N . HIS B 1 64 ? 34.959 88.146 201.716 1.00 9.90 64 HIS B N 1
ATOM 4070 C CA . HIS B 1 64 ? 34.768 89.388 202.414 1.00 8.87 64 HIS B CA 1
ATOM 4071 C C . HIS B 1 64 ? 35.531 90.515 201.746 1.00 9.41 64 HIS B C 1
ATOM 4072 O O . HIS B 1 64 ? 36.662 90.811 202.106 1.00 8.38 64 HIS B O 1
ATOM 4079 N N . GLU B 1 65 ? 34.875 91.179 200.788 1.00 11.23 65 GLU B N 1
ATOM 4080 C CA . GLU B 1 65 ? 35.511 92.213 199.983 1.00 10.01 65 GLU B CA 1
ATOM 4081 C C . GLU B 1 65 ? 35.560 93.540 200.672 1.00 10.63 65 GLU B C 1
ATOM 4082 O O . GLU B 1 65 ? 36.417 94.398 200.367 1.00 10.52 65 GLU B O 1
ATOM 4088 N N . GLY B 1 66 ? 34.571 93.750 201.529 1.00 9.47 66 GLY B N 1
ATOM 4089 C CA . GLY B 1 66 ? 34.313 95.083 202.034 1.00 10.40 66 GLY B CA 1
ATOM 4090 C C . GLY B 1 66 ? 33.259 95.695 201.121 1.00 9.05 66 GLY B C 1
ATOM 4091 O O . GLY B 1 66 ? 33.126 95.312 199.947 1.00 10.56 66 GLY B O 1
ATOM 4092 N N . GLY B 1 67 ? 32.516 96.653 201.645 1.00 14.48 67 GLY B N 1
ATOM 4093 C CA . GLY B 1 67 ? 31.436 97.263 200.898 1.00 11.97 67 GLY B CA 1
ATOM 4094 C C . GLY B 1 67 ? 30.252 96.348 200.680 1.00 11.40 67 GLY B C 1
ATOM 4095 O O . GLY B 1 67 ? 29.627 95.854 201.635 1.00 11.69 67 GLY B O 1
ATOM 4096 N N . GLN B 1 68 ? 29.934 96.140 199.411 1.00 11.97 68 GLN B N 1
ATOM 4097 C CA . GLN B 1 68 ? 28.733 95.445 199.037 1.00 13.50 68 GLN B CA 1
ATOM 4098 C C . GLN B 1 68 ? 28.785 93.963 199.510 1.00 11.84 68 GLN B C 1
ATOM 4099 O O . GLN B 1 68 ? 27.827 93.438 200.068 1.00 11.85 68 GLN B O 1
ATOM 4105 N N . LEU B 1 69 ? 29.892 93.268 199.281 1.00 13.95 69 LEU B N 1
ATOM 4106 C CA . LEU B 1 69 ? 30.016 91.883 199.781 1.00 12.59 69 LEU B CA 1
ATOM 4107 C C . LEU B 1 69 ? 30.794 91.847 201.103 1.00 12.35 69 LEU B C 1
ATOM 4108 O O . LEU B 1 69 ? 32.027 91.926 201.120 1.00 9.35 69 LEU B O 1
ATOM 4113 N N . GLU B 1 70 ? 30.077 91.680 202.207 1.00 15.12 70 GLU B N 1
ATOM 4114 C CA . GLU B 1 70 ? 30.693 91.583 203.541 1.00 14.49 70 GLU B CA 1
ATOM 4115 C C . GLU B 1 70 ? 30.048 90.376 204.218 1.00 13.93 70 GLU B C 1
ATOM 4116 O O . GLU B 1 70 ? 28.845 90.309 204.321 1.00 19.01 70 GLU B O 1
ATOM 4122 N N . VAL B 1 71 ? 30.848 89.404 204.634 1.00 14.10 71 VAL B N 1
ATOM 4123 C CA . VAL B 1 71 ? 30.303 88.178 205.204 1.00 12.48 71 VAL B CA 1
ATOM 4124 C C . VAL B 1 71 ? 30.843 87.920 206.622 1.00 13.73 71 VAL B C 1
ATOM 4125 O O . VAL B 1 71 ? 30.303 87.105 207.348 1.00 8.51 71 VAL B O 1
ATOM 4129 N N . LEU B 1 72 ? 31.889 88.647 207.000 1.00 9.86 72 LEU B N 1
ATOM 4130 C CA . LEU B 1 72 ? 32.517 88.491 208.300 1.00 9.58 72 LEU B CA 1
ATOM 4131 C C . LEU B 1 72 ? 32.071 89.615 209.231 1.00 9.10 72 LEU B C 1
ATOM 4132 O O . LEU B 1 72 ? 32.427 90.781 209.044 1.00 10.03 72 LEU B O 1
ATOM 4137 N N . LYS B 1 73 ? 31.312 89.260 210.273 1.00 11.31 73 LYS B N 1
ATOM 4138 C CA . LYS B 1 73 ? 30.862 90.298 211.183 1.00 13.20 73 LYS B CA 1
ATOM 4139 C C . LYS B 1 73 ? 32.041 90.856 211.980 1.00 13.25 73 LYS B C 1
ATOM 4140 O O . LYS B 1 73 ? 31.944 91.945 212.549 1.00 11.93 73 LYS B O 1
ATOM 4146 N N . TYR B 1 74 ? 33.123 90.074 212.036 1.00 11.46 74 TYR B N 1
ATOM 4147 C CA . TYR B 1 74 ? 34.352 90.432 212.748 1.00 11.31 74 TYR B CA 1
ATOM 4148 C C . TYR B 1 74 ? 35.111 91.613 212.162 1.00 12.20 74 TYR B C 1
ATOM 4149 O O . TYR B 1 74 ? 35.775 92.358 212.901 1.00 12.95 74 TYR B O 1
ATOM 4158 N N . VAL B 1 75 ? 34.996 91.793 210.835 1.00 9.24 75 VAL B N 1
ATOM 4159 C CA . VAL B 1 75 ? 35.601 92.921 210.163 1.00 11.74 75 VAL B CA 1
ATOM 4160 C C . VAL B 1 75 ? 34.636 94.082 210.137 1.00 12.40 75 VAL B C 1
ATOM 4161 O O . VAL B 1 75 ? 33.500 93.937 209.690 1.00 16.37 75 VAL B O 1
ATOM 4165 N N . PRO B 1 76 ? 35.061 95.237 210.643 1.00 10.23 76 PRO B N 1
ATOM 4166 C CA . PRO B 1 76 ? 34.131 96.377 210.541 1.00 10.55 76 PRO B CA 1
ATOM 4167 C C . PRO B 1 76 ? 33.806 96.704 209.091 1.00 11.04 76 PRO B C 1
ATOM 4168 O O . PRO B 1 76 ? 34.659 96.604 208.208 1.00 9.27 76 PRO B O 1
ATOM 4172 N N . SER B 1 77 ? 32.560 97.096 208.878 1.00 10.17 77 SER B N 1
ATOM 4173 C CA . SER B 1 77 ? 32.047 97.446 207.570 1.00 9.76 77 SER B CA 1
ATOM 4174 C C . SER B 1 77 ? 32.742 98.653 206.888 1.00 9.57 77 SER B C 1
ATOM 4175 O O . SER B 1 77 ? 33.089 99.674 207.506 1.00 9.78 77 SER B O 1
ATOM 4178 N N . PHE B 1 78 ? 32.916 98.515 205.575 1.00 10.05 78 PHE B N 1
ATOM 4179 C CA . PHE B 1 78 ? 33.650 99.487 204.784 1.00 11.03 78 PHE B CA 1
ATOM 4180 C C . PHE B 1 78 ? 32.718 100.039 203.691 1.00 9.80 78 PHE B C 1
ATOM 4181 O O . PHE B 1 78 ? 31.869 99.308 203.190 1.00 10.87 78 PHE B O 1
ATOM 4189 N N . PRO B 1 79 ? 32.829 101.337 203.372 1.00 7.28 79 PRO B N 1
ATOM 4190 C CA . PRO B 1 79 ? 32.019 101.897 202.272 1.00 14.16 79 PRO B CA 1
ATOM 4191 C C . PRO B 1 79 ? 32.174 101.092 200.985 1.00 11.78 79 PRO B C 1
ATOM 4192 O O . PRO B 1 79 ? 31.187 100.887 200.284 1.00 10.52 79 PRO B O 1
ATOM 4196 N N . GLY B 1 80 ? 33.376 100.584 200.727 1.00 6.17 80 GLY B N 1
ATOM 4197 C CA . GLY B 1 80 ? 33.595 99.728 199.576 1.00 14.95 80 GLY B CA 1
ATOM 4198 C C . GLY B 1 80 ? 34.528 100.305 198.526 1.00 9.14 80 GLY B C 1
ATOM 4199 O O . GLY B 1 80 ? 35.017 101.435 198.631 1.00 8.30 80 GLY B O 1
ATOM 4200 N N . ASN B 1 81 ? 34.808 99.507 197.499 1.00 13.46 81 ASN B N 1
ATOM 4201 C CA . ASN B 1 81 ? 35.806 99.921 196.495 1.00 13.36 81 ASN B CA 1
ATOM 4202 C C . ASN B 1 81 ? 35.514 101.235 195.795 1.00 12.17 81 ASN B C 1
ATOM 4203 O O . ASN B 1 81 ? 36.439 101.997 195.529 1.00 9.15 81 ASN B O 1
ATOM 4208 N N . LEU B 1 82 ? 34.258 101.545 195.530 1.00 9.00 82 LEU B N 1
ATOM 4209 C CA . LEU B 1 82 ? 33.985 102.761 194.766 1.00 9.80 82 LEU B CA 1
ATOM 4210 C C . LEU B 1 82 ? 34.379 104.012 195.574 1.00 13.26 82 LEU B C 1
ATOM 4211 O O . LEU B 1 82 ? 35.184 104.894 195.099 1.00 11.17 82 LEU B O 1
ATOM 4216 N N . ALA B 1 83 ? 33.879 104.055 196.825 1.00 11.39 83 ALA B N 1
ATOM 4217 C CA . ALA B 1 83 ? 34.264 105.120 197.737 1.00 10.25 83 ALA B CA 1
ATOM 4218 C C . ALA B 1 83 ? 35.757 105.121 197.908 1.00 8.86 83 ALA B C 1
ATOM 4219 O O . ALA B 1 83 ? 36.370 106.176 197.817 1.00 8.10 83 ALA B O 1
ATOM 4221 N N . ALA B 1 84 ? 36.350 103.939 198.073 1.00 6.30 84 ALA B N 1
ATOM 4222 C CA . ALA B 1 84 ? 37.799 103.858 198.284 1.00 10.90 84 ALA B CA 1
ATOM 4223 C C . ALA B 1 84 ? 38.577 104.473 197.113 1.00 9.93 84 ALA B C 1
ATOM 4224 O O . ALA B 1 84 ? 39.523 105.249 197.308 1.00 10.52 84 ALA B O 1
ATOM 4226 N N . GLY B 1 85 ? 38.147 104.142 195.894 1.00 10.15 85 GLY B N 1
ATOM 4227 C CA . GLY B 1 85 ? 38.749 104.637 194.657 1.00 11.45 85 GLY B CA 1
ATOM 4228 C C . GLY B 1 85 ? 38.709 106.151 194.590 1.00 13.08 85 GLY B C 1
ATOM 4229 O O . GLY B 1 85 ? 39.531 106.770 193.901 1.00 10.87 85 GLY B O 1
ATOM 4230 N N . LYS B 1 86 ? 37.719 106.767 195.252 1.00 15.35 86 LYS B N 1
ATOM 4231 C CA . LYS B 1 86 ? 37.705 108.244 195.260 1.00 12.94 86 LYS B CA 1
ATOM 4232 C C . LYS B 1 86 ? 38.791 108.876 196.129 1.00 10.68 86 LYS B C 1
ATOM 4233 O O . LYS B 1 86 ? 38.985 110.091 196.084 1.00 11.41 86 LYS B O 1
ATOM 4239 N N . VAL B 1 87 ? 39.497 108.063 196.913 1.00 9.64 87 VAL B N 1
ATOM 4240 C CA . VAL B 1 87 ? 40.340 108.558 197.990 1.00 9.67 87 VAL B CA 1
ATOM 4241 C C . VAL B 1 87 ? 41.754 108.034 197.786 1.00 11.33 87 VAL B C 1
ATOM 4242 O O . VAL B 1 87 ? 41.947 107.019 197.105 1.00 10.19 87 VAL B O 1
ATOM 4246 N N . ASP B 1 88 ? 42.728 108.731 198.355 1.00 8.83 88 ASP B N 1
ATOM 4247 C CA . ASP B 1 88 ? 44.099 108.250 198.469 1.00 10.19 88 ASP B CA 1
ATOM 4248 C C . ASP B 1 88 ? 44.196 106.737 198.725 1.00 13.19 88 ASP B C 1
ATOM 4249 O O . ASP B 1 88 ? 43.734 106.244 199.769 1.00 13.37 88 ASP B O 1
ATOM 4254 N N . PRO B 1 89 ? 44.837 106.003 197.790 1.00 10.55 89 PRO B N 1
ATOM 4255 C CA . PRO B 1 89 ? 44.934 104.538 197.862 1.00 12.62 89 PRO B CA 1
ATOM 4256 C C . PRO B 1 89 ? 45.548 104.007 199.179 1.00 10.95 89 PRO B C 1
ATOM 4257 O O . PRO B 1 89 ? 45.266 102.856 199.597 1.00 10.78 89 PRO B O 1
ATOM 4261 N N . VAL B 1 90 ? 46.349 104.830 199.837 1.00 8.37 90 VAL B N 1
ATOM 4262 C CA . VAL B 1 90 ? 46.896 104.440 201.133 1.00 15.28 90 VAL B CA 1
ATOM 4263 C C . VAL B 1 90 ? 45.809 103.986 202.106 1.00 14.26 90 VAL B C 1
ATOM 4264 O O . VAL B 1 90 ? 45.958 102.976 202.774 1.00 13.59 90 VAL B O 1
ATOM 4268 N N . PHE B 1 91 ? 44.705 104.710 202.140 1.00 6.70 91 PHE B N 1
ATOM 4269 C CA . PHE B 1 91 ? 43.565 104.313 202.952 1.00 11.64 91 PHE B CA 1
ATOM 4270 C C . PHE B 1 91 ? 43.050 102.930 202.558 1.00 13.33 91 PHE B C 1
ATOM 4271 O O . PHE B 1 91 ? 42.591 102.178 203.416 1.00 13.95 91 PHE B O 1
ATOM 4279 N N . THR B 1 92 ? 43.118 102.565 201.278 1.00 13.28 92 THR B N 1
ATOM 4280 C CA . THR B 1 92 ? 42.727 101.204 200.888 1.00 9.23 92 THR B CA 1
ATOM 4281 C C . THR B 1 92 ? 43.687 100.135 201.460 1.00 10.91 92 THR B C 1
ATOM 4282 O O . THR B 1 92 ? 43.254 99.065 201.944 1.00 9.93 92 THR B O 1
ATOM 4286 N N . GLY B 1 93 ? 44.987 100.407 201.378 1.00 6.24 93 GLY B N 1
ATOM 4287 C CA . GLY B 1 93 ? 45.967 99.511 201.973 1.00 13.85 93 GLY B CA 1
ATOM 4288 C C . GLY B 1 93 ? 45.734 99.355 203.488 1.00 10.53 93 GLY B C 1
ATOM 4289 O O . GLY B 1 93 ? 45.803 98.241 204.010 1.00 8.88 93 GLY B O 1
ATOM 4290 N N . ARG B 1 94 ? 45.458 100.460 204.185 1.00 5.05 94 ARG B N 1
ATOM 4291 C CA . ARG B 1 94 ? 45.219 100.405 205.647 1.00 19.46 94 ARG B CA 1
ATOM 4292 C C . ARG B 1 94 ? 43.953 99.574 205.969 1.00 10.70 94 ARG B C 1
ATOM 4293 O O . ARG B 1 94 ? 43.951 98.730 206.892 1.00 9.83 94 ARG B O 1
ATOM 4301 N N . TYR B 1 95 ? 42.893 99.765 205.190 1.00 10.87 95 TYR B N 1
ATOM 4302 C CA . TYR B 1 95 ? 41.706 98.973 205.421 1.00 8.67 95 TYR B CA 1
ATOM 4303 C C . TYR B 1 95 ? 42.024 97.478 205.197 1.00 9.39 95 TYR B C 1
ATOM 4304 O O . TYR B 1 95 ? 41.587 96.611 205.942 1.00 8.21 95 TYR B O 1
ATOM 4313 N N . CYS B 1 96 ? 42.729 97.166 204.119 1.00 9.72 96 CYS B N 1
ATOM 4314 C CA . CYS B 1 96 ? 42.954 95.761 203.811 1.00 12.64 96 CYS B CA 1
ATOM 4315 C C . CYS B 1 96 ? 43.943 95.157 204.820 1.00 8.72 96 CYS B C 1
ATOM 4316 O O . CYS B 1 96 ? 43.930 93.961 205.110 1.00 6.02 96 CYS B O 1
ATOM 4319 N N . GLU B 1 97 ? 44.820 95.972 205.357 1.00 6.60 97 GLU B N 1
ATOM 4320 C CA . GLU B 1 97 ? 45.673 95.428 206.406 1.00 10.65 97 GLU B CA 1
ATOM 4321 C C . GLU B 1 97 ? 44.881 95.101 207.685 1.00 10.79 97 GLU B C 1
ATOM 4322 O O . GLU B 1 97 ? 45.146 94.087 208.340 1.00 8.77 97 GLU B O 1
ATOM 4328 N N . MET B 1 98 ? 43.989 96.012 208.057 1.00 8.38 98 MET B N 1
ATOM 4329 C CA . MET B 1 98 ? 43.105 95.856 209.203 1.00 9.22 98 MET B CA 1
ATOM 4330 C C . MET B 1 98 ? 42.292 94.567 209.027 1.00 10.59 98 MET B C 1
ATOM 4331 O O . MET B 1 98 ? 42.262 93.683 209.914 1.00 8.67 98 MET B O 1
ATOM 4336 N N . ALA B 1 99 ? 41.648 94.476 207.859 1.00 10.20 99 ALA B N 1
ATOM 4337 C CA . ALA B 1 99 ? 40.767 93.372 207.528 1.00 10.58 99 ALA B CA 1
ATOM 4338 C C . ALA B 1 99 ? 41.544 92.072 207.517 1.00 9.37 99 ALA B C 1
ATOM 4339 O O . ALA B 1 99 ? 41.108 91.052 208.076 1.00 9.41 99 ALA B O 1
ATOM 4341 N N . GLY B 1 100 ? 42.715 92.105 206.903 1.00 7.98 100 GLY B N 1
ATOM 4342 C CA . GLY B 1 100 ? 43.526 90.926 206.821 1.00 9.22 100 GLY B CA 1
ATOM 4343 C C . GLY B 1 100 ? 44.007 90.481 208.205 1.00 7.78 100 GLY B C 1
ATOM 4344 O O . GLY B 1 100 ? 44.120 89.295 208.491 1.00 7.25 100 GLY B O 1
ATOM 4345 N N . ARG B 1 101 ? 44.335 91.441 209.043 1.00 9.08 101 ARG B N 1
ATOM 4346 C CA . ARG B 1 101 ? 44.881 91.131 210.374 1.00 11.27 101 ARG B CA 1
ATOM 4347 C C . ARG B 1 101 ? 43.796 90.390 211.149 1.00 10.04 101 ARG B C 1
ATOM 4348 O O . ARG B 1 101 ? 44.020 89.279 211.669 1.00 8.72 101 ARG B O 1
ATOM 4356 N N . ILE B 1 102 ? 42.585 90.955 211.120 1.00 10.13 102 ILE B N 1
ATOM 4357 C CA . ILE B 1 102 ? 41.446 90.316 211.752 1.00 7.38 102 ILE B CA 1
ATOM 4358 C C . ILE B 1 102 ? 41.162 88.900 211.204 1.00 9.23 102 ILE B C 1
ATOM 4359 O O . ILE B 1 102 ? 41.030 87.946 211.999 1.00 9.08 102 ILE B O 1
ATOM 4364 N N . MET B 1 103 ? 41.133 88.749 209.861 1.00 10.05 103 MET B N 1
ATOM 4365 C CA . MET B 1 103 ? 40.890 87.473 209.187 1.00 9.67 103 MET B CA 1
ATOM 4366 C C . MET B 1 103 ? 41.915 86.424 209.592 1.00 9.00 103 MET B C 1
ATOM 4367 O O . MET B 1 103 ? 41.573 85.264 209.919 1.00 6.48 103 MET B O 1
ATOM 4372 N N . ASN B 1 104 ? 43.181 86.836 209.547 1.00 9.31 104 ASN B N 1
ATOM 4373 C CA . ASN B 1 104 ? 44.296 85.963 209.871 1.00 9.83 104 ASN B CA 1
ATOM 4374 C C . ASN B 1 104 ? 44.145 85.511 211.320 1.00 13.40 104 ASN B C 1
ATOM 4375 O O . ASN B 1 104 ? 44.438 84.354 211.629 1.00 12.16 104 ASN B O 1
ATOM 4380 N N . THR B 1 105 ? 43.716 86.424 212.210 1.00 11.72 105 THR B N 1
ATOM 4381 C CA . THR B 1 105 ? 43.540 86.059 213.622 1.00 11.28 105 THR B CA 1
ATOM 4382 C C . THR B 1 105 ? 42.454 85.014 213.748 1.00 12.44 105 THR B C 1
ATOM 4383 O O . THR B 1 105 ? 42.549 84.107 214.580 1.00 13.20 105 THR B O 1
ATOM 4387 N N . LEU B 1 106 ? 41.392 85.140 212.948 1.00 10.53 106 LEU B N 1
ATOM 4388 C CA . LEU B 1 106 ? 40.309 84.167 213.065 1.00 7.91 106 LEU B CA 1
ATOM 4389 C C . LEU B 1 106 ? 40.686 82.776 212.606 1.00 12.53 106 LEU B C 1
ATOM 4390 O O . LEU B 1 106 ? 40.100 81.796 213.071 1.00 10.61 106 LEU B O 1
ATOM 4395 N N . GLY B 1 107 ? 41.666 82.697 211.705 1.00 12.45 107 GLY B N 1
ATOM 4396 C CA . GLY B 1 107 ? 42.075 81.455 211.086 1.00 10.98 107 GLY B CA 1
ATOM 4397 C C . GLY B 1 107 ? 41.993 81.473 209.550 1.00 11.06 107 GLY B C 1
ATOM 4398 O O . GLY B 1 107 ? 42.343 80.478 208.928 1.00 11.50 107 GLY B O 1
ATOM 4399 N N . PHE B 1 108 ? 41.538 82.561 208.926 1.00 10.09 108 PHE B N 1
ATOM 4400 C CA . PHE B 1 108 ? 41.573 82.628 207.444 1.00 8.77 108 PHE B CA 1
ATOM 4401 C C . PHE B 1 108 ? 43.039 82.815 206.966 1.00 13.05 108 PHE B C 1
ATOM 4402 O O . PHE B 1 108 ? 43.882 83.253 207.739 1.00 10.64 108 PHE B O 1
ATOM 4410 N N . ASN B 1 109 ? 43.400 82.372 205.763 1.00 11.96 109 ASN B N 1
ATOM 4411 C CA . ASN B 1 109 ? 44.717 82.761 205.241 1.00 11.59 109 ASN B CA 1
ATOM 4412 C C . ASN B 1 109 ? 44.686 83.253 203.783 1.00 11.23 109 ASN B C 1
ATOM 4413 O O . ASN B 1 109 ? 45.718 83.655 203.226 1.00 8.33 109 ASN B O 1
ATOM 4418 N N . MET B 1 110 ? 43.485 83.346 203.213 1.00 12.84 110 MET B N 1
ATOM 4419 C CA . MET B 1 110 ? 43.314 83.899 201.873 1.00 8.94 110 MET B CA 1
ATOM 4420 C C . MET B 1 110 ? 42.035 84.707 201.910 1.00 10.32 110 MET B C 1
ATOM 4421 O O . MET B 1 110 ? 41.168 84.451 202.730 1.00 6.23 110 MET B O 1
ATOM 4426 N N . VAL B 1 111 ? 41.943 85.710 201.056 1.00 9.48 111 VAL B N 1
ATOM 4427 C CA . VAL B 1 111 ? 40.703 86.387 200.819 1.00 7.14 111 VAL B CA 1
ATOM 4428 C C . VAL B 1 111 ? 40.492 86.474 199.283 1.00 9.63 111 VAL B C 1
ATOM 4429 O O . VAL B 1 111 ? 41.412 86.744 198.508 1.00 7.57 111 VAL B O 1
ATOM 4433 N N . PHE B 1 112 ? 39.254 86.250 198.860 1.00 10.09 112 PHE B N 1
ATOM 4434 C CA . PHE B 1 112 ? 38.907 86.363 197.453 1.00 9.63 112 PHE B CA 1
ATOM 4435 C C . PHE B 1 112 ? 38.620 87.845 197.200 1.00 9.56 112 PHE B C 1
ATOM 4436 O O . PHE B 1 112 ? 37.470 88.237 196.958 1.00 7.67 112 PHE B O 1
ATOM 4444 N N . ALA B 1 113 ? 39.695 88.635 197.260 1.00 25.01 113 ALA B N 1
ATOM 4445 C CA . ALA B 1 113 ? 39.682 90.066 197.026 1.00 8.92 113 ALA B CA 1
ATOM 4446 C C . ALA B 1 113 ? 41.145 90.483 196.816 1.00 9.86 113 ALA B C 1
ATOM 4447 O O . ALA B 1 113 ? 42.037 89.712 197.168 1.00 9.72 113 ALA B O 1
ATOM 4449 N N . PRO B 1 114 ? 41.404 91.664 196.225 1.00 8.42 114 PRO B N 1
ATOM 4450 C CA . PRO B 1 114 ? 40.495 92.695 195.699 1.00 11.73 114 PRO B CA 1
ATOM 4451 C C . PRO B 1 114 ? 39.923 92.422 194.289 1.00 9.01 114 PRO B C 1
ATOM 4452 O O . PRO B 1 114 ? 40.474 91.661 193.498 1.00 6.13 114 PRO B O 1
ATOM 4456 N N . VAL B 1 115 ? 38.778 93.044 194.036 1.00 8.33 115 VAL B N 1
ATOM 4457 C CA . VAL B 1 115 ? 38.178 93.178 192.721 1.00 7.39 115 VAL B CA 1
ATOM 4458 C C . VAL B 1 115 ? 38.962 94.197 191.934 1.00 8.94 115 VAL B C 1
ATOM 4459 O O . VAL B 1 115 ? 39.088 95.367 192.375 1.00 6.07 115 VAL B O 1
ATOM 4463 N N . LEU B 1 116 ? 39.487 93.763 190.777 1.00 9.01 116 LEU B N 1
ATOM 4464 C CA . LEU B 1 116 ? 40.232 94.677 189.930 1.00 8.71 116 LEU B CA 1
ATOM 4465 C C . LEU B 1 116 ? 39.479 95.031 188.632 1.00 10.15 116 LEU B C 1
ATOM 4466 O O . LEU B 1 116 ? 39.991 95.755 187.775 1.00 10.30 116 LEU B O 1
ATOM 4471 N N . ASP B 1 117 ? 38.245 94.551 188.539 1.00 10.44 117 ASP B N 1
ATOM 4472 C CA . ASP B 1 117 ? 37.361 94.827 187.429 1.00 12.00 117 ASP B CA 1
ATOM 4473 C C . ASP B 1 117 ? 37.114 96.327 187.369 1.00 9.32 117 ASP B C 1
ATOM 4474 O O . ASP B 1 117 ? 37.069 97.017 188.409 1.00 10.35 117 ASP B O 1
ATOM 4479 N N . LEU B 1 118 ? 37.057 96.849 186.154 1.00 8.79 118 LEU B N 1
ATOM 4480 C CA . LEU B 1 118 ? 36.859 98.268 185.920 1.00 11.66 118 LEU B CA 1
ATOM 4481 C C . LEU B 1 118 ? 35.413 98.621 186.053 1.00 12.38 118 LEU B C 1
ATOM 4482 O O . LEU B 1 118 ? 34.556 97.814 185.732 1.00 13.61 118 LEU B O 1
ATOM 4487 N N . LEU B 1 119 ? 35.129 99.836 186.493 1.00 13.56 119 LEU B N 1
ATOM 4488 C CA . LEU B 1 119 ? 33.766 100.309 186.449 1.00 14.83 119 LEU B CA 1
ATOM 4489 C C . LEU B 1 119 ? 33.496 100.671 184.971 1.00 19.54 119 LEU B C 1
ATOM 4490 O O . LEU B 1 119 ? 34.350 101.267 184.303 1.00 18.47 119 LEU B O 1
ATOM 4495 N N . SER B 1 120 ? 32.351 100.263 184.437 1.00 17.08 120 SER B N 1
ATOM 4496 C CA . SER B 1 120 ? 31.977 100.695 183.094 1.00 21.32 120 SER B CA 1
ATOM 4497 C C . SER B 1 120 ? 30.585 101.295 183.098 1.00 24.53 120 SER B C 1
ATOM 4498 O O . SER B 1 120 ? 29.655 100.613 183.530 1.00 27.33 120 SER B O 1
ATOM 4501 N N . LEU B 1 129 ? 29.435 99.327 192.620 1.00 14.10 129 LEU B N 1
ATOM 4502 C CA . LEU B 1 129 ? 30.025 99.545 193.944 1.00 16.36 129 LEU B CA 1
ATOM 4503 C C . LEU B 1 129 ? 31.262 98.676 194.232 1.00 16.19 129 LEU B C 1
ATOM 4504 O O . LEU B 1 129 ? 32.130 99.072 195.007 1.00 16.16 129 LEU B O 1
ATOM 4509 N N . ARG B 1 130 ? 31.352 97.492 193.641 1.00 11.09 130 ARG B N 1
ATOM 4510 C CA . ARG B 1 130 ? 32.483 96.610 193.929 1.00 11.98 130 ARG B CA 1
ATOM 4511 C C . ARG B 1 130 ? 33.831 96.964 193.220 1.00 11.95 130 ARG B C 1
ATOM 4512 O O . ARG B 1 130 ? 34.866 96.294 193.442 1.00 12.94 130 ARG B O 1
ATOM 4520 N N . SER B 1 131 ? 33.824 97.982 192.367 1.00 10.98 131 SER B N 1
ATOM 4521 C CA . SER B 1 131 ? 35.020 98.406 191.655 1.00 9.99 131 SER B CA 1
ATOM 4522 C C . SER B 1 131 ? 35.607 99.734 192.182 1.00 11.66 131 SER B C 1
ATOM 4523 O O . SER B 1 131 ? 34.899 100.685 192.512 1.00 9.62 131 SER B O 1
ATOM 4526 N N . PHE B 1 132 ? 36.921 99.820 192.172 1.00 10.58 132 PHE B N 1
ATOM 4527 C CA . PHE B 1 132 ? 37.600 101.044 192.533 1.00 10.46 132 PHE B CA 1
ATOM 4528 C C . PHE B 1 132 ? 37.287 102.188 191.574 1.00 12.08 132 PHE B C 1
ATOM 4529 O O . PHE B 1 132 ? 37.453 103.348 191.956 1.00 9.86 132 PHE B O 1
ATOM 4537 N N . GLY B 1 133 ? 36.901 101.877 190.317 1.00 13.72 133 GLY B N 1
ATOM 4538 C CA . GLY B 1 133 ? 36.532 102.921 189.352 1.00 16.10 133 GLY B CA 1
ATOM 4539 C C . GLY B 1 133 ? 36.735 102.603 187.873 1.00 12.66 133 GLY B C 1
ATOM 4540 O O . GLY B 1 133 ? 37.107 101.484 187.540 1.00 11.37 133 GLY B O 1
ATOM 4541 N N . SER B 1 134 ? 36.485 103.571 186.983 1.00 13.99 134 SER B N 1
ATOM 4542 C CA . SER B 1 134 ? 36.676 103.355 185.522 1.00 18.22 134 SER B CA 1
ATOM 4543 C C . SER B 1 134 ? 38.133 103.492 185.091 1.00 17.10 134 SER B C 1
ATOM 4544 O O . SER B 1 134 ? 38.588 102.813 184.174 1.00 15.29 134 SER B O 1
ATOM 4547 N N . ASP B 1 135 ? 38.828 104.438 185.697 1.00 18.53 135 ASP B N 1
ATOM 4548 C CA . ASP B 1 135 ? 40.195 104.758 185.332 1.00 13.97 135 ASP B CA 1
ATOM 4549 C C . ASP B 1 135 ? 41.155 103.621 185.720 1.00 14.01 135 ASP B C 1
ATOM 4550 O O . ASP B 1 135 ? 41.351 103.342 186.910 1.00 14.39 135 ASP B O 1
ATOM 4555 N N . PRO B 1 136 ? 41.758 102.955 184.701 1.00 14.23 136 PRO B N 1
ATOM 4556 C CA . PRO B 1 136 ? 42.651 101.811 184.990 1.00 16.22 136 PRO B CA 1
ATOM 4557 C C . PRO B 1 136 ? 43.799 102.156 185.947 1.00 16.09 136 PRO B C 1
ATOM 4558 O O . PRO B 1 136 ? 44.250 101.289 186.700 1.00 14.32 136 PRO B O 1
ATOM 4562 N N . GLU B 1 137 ? 44.292 103.387 185.909 1.00 13.99 137 GLU B N 1
ATOM 4563 C CA . GLU B 1 137 ? 45.404 103.713 186.775 1.00 17.69 137 GLU B CA 1
ATOM 4564 C C . GLU B 1 137 ? 44.959 103.806 188.256 1.00 18.70 137 GLU B C 1
ATOM 4565 O O . GLU B 1 137 ? 45.696 103.407 189.177 1.00 16.99 137 GLU B O 1
ATOM 4571 N N . VAL B 1 138 ? 43.762 104.349 188.463 1.00 15.61 138 VAL B N 1
ATOM 4572 C CA . VAL B 1 138 ? 43.188 104.458 189.796 1.00 17.05 138 VAL B CA 1
ATOM 4573 C C . VAL B 1 138 ? 42.955 103.066 190.364 1.00 15.08 138 VAL B C 1
ATOM 4574 O O . VAL B 1 138 ? 43.278 102.779 191.548 1.00 14.75 138 VAL B O 1
ATOM 4578 N N . VAL B 1 139 ? 42.383 102.201 189.529 1.00 13.06 139 VAL B N 1
ATOM 4579 C CA . VAL B 1 139 ? 42.142 100.803 189.908 1.00 12.41 139 VAL B CA 1
ATOM 4580 C C . VAL B 1 139 ? 43.471 100.107 190.196 1.00 15.48 139 VAL B C 1
ATOM 4581 O O . VAL B 1 139 ? 43.596 99.322 191.151 1.00 14.60 139 VAL B O 1
ATOM 4585 N N . ALA B 1 140 ? 44.479 100.395 189.388 1.00 13.82 140 ALA B N 1
ATOM 4586 C CA . ALA B 1 140 ? 45.778 99.764 189.590 1.00 11.98 140 ALA B CA 1
ATOM 4587 C C . ALA B 1 140 ? 46.421 100.159 190.928 1.00 11.39 140 ALA B C 1
ATOM 4588 O O . ALA B 1 140 ? 46.969 99.293 191.601 1.00 9.73 140 ALA B O 1
ATOM 4590 N N . SER B 1 141 ? 46.408 101.448 191.285 1.00 12.36 141 SER B N 1
ATOM 4591 C CA . SER B 1 141 ? 47.103 101.860 192.510 1.00 14.20 141 SER B CA 1
ATOM 4592 C C . SER B 1 141 ? 46.321 101.373 193.751 1.00 12.01 141 SER B C 1
ATOM 4593 O O . SER B 1 141 ? 46.911 100.863 194.713 1.00 10.65 141 SER B O 1
ATOM 4596 N N . HIS B 1 142 ? 44.999 101.462 193.697 1.00 12.02 142 HIS B N 1
ATOM 4597 C CA . HIS B 1 142 ? 44.180 101.000 194.814 1.00 12.97 142 HIS B CA 1
ATOM 4598 C C . HIS B 1 142 ? 44.240 99.473 194.964 1.00 9.92 142 HIS B C 1
ATOM 4599 O O . HIS B 1 142 ? 44.218 98.949 196.080 1.00 10.59 142 HIS B O 1
ATOM 4606 N N . GLY B 1 143 ? 44.307 98.771 193.847 1.00 10.54 143 GLY B N 1
ATOM 4607 C CA . GLY B 1 143 ? 44.456 97.322 193.853 1.00 9.86 143 GLY B CA 1
ATOM 4608 C C . GLY B 1 143 ? 45.791 96.862 194.406 1.00 9.56 143 GLY B C 1
ATOM 4609 O O . GLY B 1 143 ? 45.864 95.837 195.138 1.00 9.21 143 GLY B O 1
ATOM 4610 N N . MET B 1 144 ? 46.861 97.585 194.045 1.00 6.03 144 MET B N 1
ATOM 4611 C CA . MET B 1 144 ? 48.168 97.269 194.603 1.00 11.01 144 MET B CA 1
ATOM 4612 C C . MET B 1 144 ? 48.187 97.514 196.122 1.00 9.22 144 MET B C 1
ATOM 4613 O O . MET B 1 144 ? 48.719 96.714 196.885 1.00 6.97 144 MET B O 1
ATOM 4618 N N . GLU B 1 145 ? 47.641 98.642 196.539 1.00 9.92 145 GLU B N 1
ATOM 4619 C CA . GLU B 1 145 ? 47.539 98.933 197.950 1.00 10.99 145 GLU B CA 1
ATOM 4620 C C . GLU B 1 145 ? 46.765 97.848 198.653 1.00 11.07 145 GLU B C 1
ATOM 4621 O O . GLU B 1 145 ? 47.152 97.421 199.751 1.00 11.69 145 GLU B O 1
ATOM 4627 N N . ALA B 1 146 ? 45.687 97.383 198.029 1.00 10.48 146 ALA B N 1
ATOM 4628 C CA . ALA B 1 146 ? 44.873 96.365 198.656 1.00 9.52 146 ALA B CA 1
ATOM 4629 C C . ALA B 1 146 ? 45.647 95.087 198.850 1.00 8.84 146 ALA B C 1
ATOM 4630 O O . ALA B 1 146 ? 45.613 94.471 199.934 1.00 8.95 146 ALA B O 1
ATOM 4632 N N . CYS B 1 147 ? 46.340 94.664 197.806 1.00 8.61 147 CYS B N 1
ATOM 4633 C CA . CYS B 1 147 ? 47.106 93.421 197.908 1.00 10.03 147 CYS B CA 1
ATOM 4634 C C . CYS B 1 147 ? 48.210 93.502 198.959 1.00 8.61 147 CYS B C 1
ATOM 4635 O O . CYS B 1 147 ? 48.442 92.526 199.685 1.00 9.15 147 CYS B O 1
ATOM 4638 N N . MET B 1 148 ? 48.902 94.641 198.994 1.00 16.82 148 MET B N 1
ATOM 4639 C CA . MET B 1 148 ? 49.967 94.857 199.939 1.00 10.59 148 MET B CA 1
ATOM 4640 C C . MET B 1 148 ? 49.394 94.841 201.383 1.00 11.29 148 MET B C 1
ATOM 4641 O O . MET B 1 148 ? 49.937 94.178 202.246 1.00 9.00 148 MET B O 1
ATOM 4646 N N . GLY B 1 149 ? 48.283 95.541 201.608 1.00 10.06 149 GLY B N 1
ATOM 4647 C CA . GLY B 1 149 ? 47.617 95.537 202.894 1.00 7.73 149 GLY B CA 1
ATOM 4648 C C . GLY B 1 149 ? 47.201 94.143 203.365 1.00 8.41 149 GLY B C 1
ATOM 4649 O O . GLY B 1 149 ? 47.513 93.764 204.509 1.00 10.47 149 GLY B O 1
ATOM 4650 N N . TYR B 1 150 ? 46.436 93.412 202.545 1.00 8.56 150 TYR B N 1
ATOM 4651 C CA . TYR B 1 150 ? 46.031 92.041 202.906 1.00 7.85 150 TYR B CA 1
ATOM 4652 C C . TYR B 1 150 ? 47.243 91.219 203.273 1.00 9.10 150 TYR B C 1
ATOM 4653 O O . TYR B 1 150 ? 47.279 90.480 204.268 1.00 9.29 150 TYR B O 1
ATOM 4662 N N . PHE B 1 151 ? 48.244 91.330 202.424 1.00 10.84 151 PHE B N 1
ATOM 4663 C CA . PHE B 1 151 ? 49.467 90.594 202.628 1.00 10.89 151 PHE B CA 1
ATOM 4664 C C . PHE B 1 151 ? 50.179 90.939 203.966 1.00 12.81 151 PHE B C 1
ATOM 4665 O O . PHE B 1 151 ? 50.544 90.044 204.730 1.00 13.07 151 PHE B O 1
ATOM 4673 N N . LYS B 1 152 ? 50.366 92.228 204.248 1.00 11.75 152 LYS B N 1
ATOM 4674 C CA . LYS B 1 152 ? 50.937 92.674 205.501 1.00 14.29 152 LYS B CA 1
ATOM 4675 C C . LYS B 1 152 ? 50.115 92.110 206.676 1.00 16.47 152 LYS B C 1
ATOM 4676 O O . LYS B 1 152 ? 50.675 91.594 207.623 1.00 17.65 152 LYS B O 1
ATOM 4682 N N . GLY B 1 153 ? 48.785 92.153 206.557 1.00 14.57 153 GLY B N 1
ATOM 4683 C CA . GLY B 1 153 ? 47.889 91.661 207.580 1.00 13.06 153 GLY B CA 1
ATOM 4684 C C . GLY B 1 153 ? 47.942 90.158 207.801 1.00 13.39 153 GLY B C 1
ATOM 4685 O O . GLY B 1 153 ? 47.506 89.685 208.840 1.00 13.83 153 GLY B O 1
ATOM 4686 N N . GLY B 1 154 ? 48.456 89.388 206.847 1.00 11.91 154 GLY B N 1
ATOM 4687 C CA . GLY B 1 154 ? 48.546 87.949 207.054 1.00 12.53 154 GLY B CA 1
ATOM 4688 C C . GLY B 1 154 ? 47.616 87.112 206.185 1.00 10.94 154 GLY B C 1
ATOM 4689 O O . GLY B 1 154 ? 47.304 85.950 206.498 1.00 9.01 154 GLY B O 1
ATOM 4690 N N . VAL B 1 155 ? 47.103 87.704 205.123 1.00 8.56 155 VAL B N 1
ATOM 4691 C CA . VAL B 1 155 ? 46.239 86.933 204.251 1.00 9.31 155 VAL B CA 1
ATOM 4692 C C . VAL B 1 155 ? 46.692 87.064 202.793 1.00 7.07 155 VAL B C 1
ATOM 4693 O O . VAL B 1 155 ? 46.968 88.152 202.299 1.00 8.65 155 VAL B O 1
ATOM 4697 N N . ILE B 1 156 ? 46.770 85.964 202.081 1.00 8.25 156 ILE B N 1
ATOM 4698 C CA . ILE B 1 156 ? 47.092 86.054 200.627 1.00 9.34 156 ILE B CA 1
ATOM 4699 C C . ILE B 1 156 ? 45.917 86.494 199.800 1.00 9.56 156 ILE B C 1
ATOM 4700 O O . ILE B 1 156 ? 44.924 85.795 199.733 1.00 7.92 156 ILE B O 1
ATOM 4705 N N . PRO B 1 157 ? 46.050 87.642 199.123 1.00 9.22 157 PRO B N 1
ATOM 4706 C CA . PRO B 1 157 ? 44.956 88.105 198.265 1.00 8.88 157 PRO B CA 1
ATOM 4707 C C . PRO B 1 157 ? 44.767 87.221 197.049 1.00 8.81 157 PRO B C 1
ATOM 4708 O O . PRO B 1 157 ? 45.694 86.532 196.630 1.00 8.99 157 PRO B O 1
ATOM 4712 N N . CYS B 1 158 ? 43.543 87.213 196.538 1.00 8.07 158 CYS B N 1
ATOM 4713 C CA . CYS B 1 158 ? 43.215 86.583 195.256 1.00 10.59 158 CYS B CA 1
ATOM 4714 C C . CYS B 1 158 ? 42.519 87.606 194.356 1.00 11.75 158 CYS B C 1
ATOM 4715 O O . CYS B 1 158 ? 41.338 87.946 194.532 1.00 9.00 158 CYS B O 1
ATOM 4718 N N . ILE B 1 159 ? 43.259 88.127 193.398 1.00 11.93 159 ILE B N 1
ATOM 4719 C CA . ILE B 1 159 ? 42.717 89.175 192.554 1.00 12.52 159 ILE B CA 1
ATOM 4720 C C . ILE B 1 159 ? 41.743 88.564 191.545 1.00 7.91 159 ILE B C 1
ATOM 4721 O O . ILE B 1 159 ? 41.904 87.454 191.133 1.00 9.08 159 ILE B O 1
ATOM 4726 N N . LYS B 1 160 ? 40.716 89.316 191.173 1.00 11.18 160 LYS B N 1
ATOM 4727 C CA . LYS B 1 160 ? 39.637 88.813 190.327 1.00 12.68 160 LYS B CA 1
ATOM 4728 C C . LYS B 1 160 ? 38.994 89.986 189.579 1.00 12.11 160 LYS B C 1
ATOM 4729 O O . LYS B 1 160 ? 39.118 91.129 190.023 1.00 9.11 160 LYS B O 1
ATOM 4735 N N . HIS B 1 161 ? 38.340 89.730 188.435 1.00 11.52 161 HIS B N 1
ATOM 4736 C CA . HIS B 1 161 ? 38.333 88.436 187.766 1.00 12.79 161 HIS B CA 1
ATOM 4737 C C . HIS B 1 161 ? 39.076 88.526 186.432 1.00 12.85 161 HIS B C 1
ATOM 4738 O O . HIS B 1 161 ? 38.617 89.196 185.499 1.00 11.27 161 HIS B O 1
ATOM 4745 N N . PHE B 1 162 ? 40.189 87.808 186.326 1.00 12.38 162 PHE B N 1
ATOM 4746 C CA . PHE B 1 162 ? 41.044 87.879 185.152 1.00 13.67 162 PHE B CA 1
ATOM 4747 C C . PHE B 1 162 ? 40.310 87.394 183.878 1.00 11.43 162 PHE B C 1
ATOM 4748 O O . PHE B 1 162 ? 39.754 86.291 183.881 1.00 12.02 162 PHE B O 1
ATOM 4756 N N . PRO B 1 163 ? 40.404 88.146 182.758 1.00 10.41 163 PRO B N 1
ATOM 4757 C CA . PRO B 1 163 ? 41.214 89.351 182.543 1.00 12.98 163 PRO B CA 1
ATOM 4758 C C . PRO B 1 163 ? 40.434 90.662 182.772 1.00 14.52 163 PRO B C 1
ATOM 4759 O O . PRO B 1 163 ? 40.907 91.729 182.412 1.00 15.95 163 PRO B O 1
ATOM 4763 N N . GLY B 1 164 ? 39.238 90.583 183.320 1.00 12.87 164 GLY B N 1
ATOM 4764 C CA . GLY B 1 164 ? 38.497 91.794 183.598 1.00 13.32 164 GLY B CA 1
ATOM 4765 C C . GLY B 1 164 ? 37.056 91.615 183.211 1.00 13.95 164 GLY B C 1
ATOM 4766 O O . GLY B 1 164 ? 36.759 91.345 182.032 1.00 12.99 164 GLY B O 1
ATOM 4767 N N . HIS B 1 165 ? 36.171 91.867 184.187 1.00 14.50 165 HIS B N 1
ATOM 4768 C CA . HIS B 1 165 ? 34.753 91.514 184.121 1.00 10.58 165 HIS B CA 1
ATOM 4769 C C . HIS B 1 165 ? 33.892 92.781 183.961 1.00 11.27 165 HIS B C 1
ATOM 4770 O O . HIS B 1 165 ? 32.661 92.711 183.867 1.00 15.42 165 HIS B O 1
ATOM 4777 N N . GLY B 1 166 ? 34.532 93.942 183.952 1.00 11.13 166 GLY B N 1
ATOM 4778 C CA . GLY B 1 166 ? 33.795 95.169 184.142 1.00 11.12 166 GLY B CA 1
ATOM 4779 C C . GLY B 1 166 ? 32.937 95.629 182.976 1.00 13.81 166 GLY B C 1
ATOM 4780 O O . GLY B 1 166 ? 31.896 96.276 183.193 1.00 18.07 166 GLY B O 1
ATOM 4781 N N . LYS B 1 167 ? 33.312 95.226 181.761 1.00 13.42 167 LYS B N 1
ATOM 4782 C CA . LYS B 1 167 ? 32.744 95.785 180.529 1.00 14.30 167 LYS B CA 1
ATOM 4783 C C . LYS B 1 167 ? 31.589 94.981 179.977 1.00 16.36 167 LYS B C 1
ATOM 4784 O O . LYS B 1 167 ? 31.376 94.981 178.771 1.00 22.90 167 LYS B O 1
ATOM 4790 N N . THR B 1 168 ? 30.957 94.177 180.815 1.00 17.28 168 THR B N 1
ATOM 4791 C CA . THR B 1 168 ? 29.747 93.474 180.446 1.00 19.80 168 THR B CA 1
ATOM 4792 C C . THR B 1 168 ? 28.638 93.826 181.424 1.00 25.07 168 THR B C 1
ATOM 4793 O O . THR B 1 168 ? 28.907 94.106 182.607 1.00 24.36 168 THR B O 1
ATOM 4797 N N . ALA B 1 169 ? 27.394 93.837 180.944 1.00 29.01 169 ALA B N 1
ATOM 4798 C CA . ALA B 1 169 ? 26.253 94.126 181.827 1.00 33.17 169 ALA B CA 1
ATOM 4799 C C . ALA B 1 169 ? 25.707 92.822 182.404 1.00 31.47 169 ALA B C 1
ATOM 4800 O O . ALA B 1 169 ? 24.968 92.811 183.386 1.00 36.14 169 ALA B O 1
ATOM 4802 N N . ASP B 1 170 ? 26.120 91.719 181.798 1.00 29.72 170 ASP B N 1
ATOM 4803 C CA . ASP B 1 170 ? 25.654 90.399 182.185 1.00 28.22 170 ASP B CA 1
ATOM 4804 C C . ASP B 1 170 ? 26.388 89.768 183.374 1.00 30.09 170 ASP B C 1
ATOM 4805 O O . ASP B 1 170 ? 27.573 90.030 183.628 1.00 26.78 170 ASP B O 1
ATOM 4810 N N . ASP B 1 171 ? 25.636 88.952 184.103 1.00 30.40 171 ASP B N 1
ATOM 4811 C CA . ASP B 1 171 ? 26.084 88.293 185.321 1.00 29.90 171 ASP B CA 1
ATOM 4812 C C . ASP B 1 171 ? 26.363 86.788 185.145 1.00 27.32 171 ASP B C 1
ATOM 4813 O O . ASP B 1 171 ? 25.457 86.042 184.782 1.00 25.93 171 ASP B O 1
ATOM 4818 N N . SER B 1 172 ? 27.573 86.326 185.483 1.00 26.12 172 SER B N 1
ATOM 4819 C CA . SER B 1 172 ? 27.928 84.911 185.269 1.00 25.20 172 SER B CA 1
ATOM 4820 C C . SER B 1 172 ? 27.055 83.908 186.029 1.00 28.81 172 SER B C 1
ATOM 4821 O O . SER B 1 172 ? 27.077 82.716 185.690 1.00 27.63 172 SER B O 1
ATOM 4824 N N . HIS B 1 173 ? 26.328 84.341 187.071 1.00 32.27 173 HIS B N 1
ATOM 4825 C CA . HIS B 1 173 ? 25.428 83.403 187.755 1.00 31.65 173 HIS B CA 1
ATOM 4826 C C . HIS B 1 173 ? 24.205 83.112 186.855 1.00 32.72 173 HIS B C 1
ATOM 4827 O O . HIS B 1 173 ? 23.573 82.055 186.975 1.00 28.48 173 HIS B O 1
ATOM 4834 N N . TYR B 1 174 ? 23.892 84.030 185.934 1.00 33.22 174 TYR B N 1
ATOM 4835 C CA . TYR B 1 174 ? 22.694 83.877 185.096 1.00 34.46 174 TYR B CA 1
ATOM 4836 C C . TYR B 1 174 ? 22.998 83.356 183.657 1.00 37.55 174 TYR B C 1
ATOM 4837 O O . TYR B 1 174 ? 22.310 82.464 183.147 1.00 39.56 174 TYR B O 1
ATOM 4846 N N . LEU B 1 175 ? 24.034 83.888 183.012 1.00 32.59 175 LEU B N 1
ATOM 4847 C CA . LEU B 1 175 ? 24.422 83.438 181.664 1.00 30.58 175 LEU B CA 1
ATOM 4848 C C . LEU B 1 175 ? 25.913 83.697 181.451 1.00 29.99 175 LEU B C 1
ATOM 4849 O O . LEU B 1 175 ? 26.599 84.212 182.346 1.00 28.69 175 LEU B O 1
ATOM 4854 N N . LEU B 1 176 ? 26.416 83.322 180.280 1.00 26.25 176 LEU B N 1
ATOM 4855 C CA . LEU B 1 176 ? 27.797 83.601 179.933 1.00 22.48 176 LEU B CA 1
ATOM 4856 C C . LEU B 1 176 ? 27.864 85.034 179.403 1.00 23.26 176 LEU B C 1
ATOM 4857 O O . LEU B 1 176 ? 27.375 85.312 178.316 1.00 23.74 176 LEU B O 1
ATOM 4862 N N . PRO B 1 177 ? 28.464 85.956 180.179 1.00 21.28 177 PRO B N 1
ATOM 4863 C CA . PRO B 1 177 ? 28.502 87.323 179.652 1.00 18.78 177 PRO B CA 1
ATOM 4864 C C . PRO B 1 177 ? 29.529 87.436 178.539 1.00 15.56 177 PRO B C 1
ATOM 4865 O O . PRO B 1 177 ? 30.342 86.529 178.349 1.00 13.17 177 PRO B O 1
ATOM 4869 N N . THR B 1 178 ? 29.475 88.547 177.820 1.00 11.91 178 THR B N 1
ATOM 4870 C CA . THR B 1 178 ? 30.390 88.828 176.734 1.00 13.62 178 THR B CA 1
ATOM 4871 C C . THR B 1 178 ? 31.024 90.209 176.882 1.00 13.66 178 THR B C 1
ATOM 4872 O O . THR B 1 178 ? 30.330 91.187 177.182 1.00 10.02 178 THR B O 1
ATOM 4876 N N . VAL B 1 179 ? 32.342 90.287 176.723 1.00 11.28 179 VAL B N 1
ATOM 4877 C CA . VAL B 1 179 ? 33.037 91.589 176.666 1.00 12.99 179 VAL B CA 1
ATOM 4878 C C . VAL B 1 179 ? 33.605 91.752 175.250 1.00 13.52 179 VAL B C 1
ATOM 4879 O O . VAL B 1 179 ? 34.318 90.875 174.769 1.00 11.40 179 VAL B O 1
ATOM 4883 N N . ASN B 1 180 ? 33.286 92.853 174.576 1.00 13.70 180 ASN B N 1
ATOM 4884 C CA . ASN B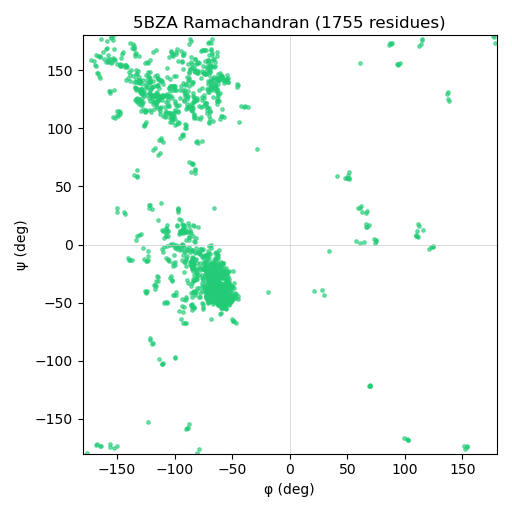 1 180 ? 33.616 92.949 173.132 1.00 17.54 180 ASN B CA 1
ATOM 4885 C C . ASN B 1 180 ? 34.959 93.576 172.887 1.00 17.01 180 ASN B C 1
ATOM 4886 O O . ASN B 1 180 ? 35.357 93.745 171.732 1.00 14.14 180 ASN B O 1
ATOM 4891 N N . ALA B 1 181 ? 35.628 93.978 173.962 1.00 13.77 181 ALA B N 1
ATOM 4892 C CA . ALA B 1 181 ? 36.898 94.672 173.835 1.00 15.63 181 ALA B CA 1
ATOM 4893 C C . ALA B 1 181 ? 37.918 93.858 173.046 1.00 14.56 181 ALA B C 1
ATOM 4894 O O . ALA B 1 181 ? 38.031 92.639 173.208 1.00 12.74 181 ALA B O 1
ATOM 4896 N N . SER B 1 182 ? 38.662 94.539 172.184 1.00 19.08 182 SER B N 1
ATOM 4897 C CA . SER B 1 182 ? 39.823 93.931 171.527 1.00 19.64 182 SER B CA 1
ATOM 4898 C C . SER B 1 182 ? 40.949 93.674 172.538 1.00 20.21 182 SER B C 1
ATOM 4899 O O . SER B 1 182 ? 41.033 94.347 173.578 1.00 19.26 182 SER B O 1
ATOM 4902 N N . PHE B 1 183 ? 41.848 92.755 172.217 1.00 18.86 183 PHE B N 1
ATOM 4903 C CA . PHE B 1 183 ? 42.952 92.473 173.110 1.00 17.53 183 PHE B CA 1
ATOM 4904 C C . PHE B 1 183 ? 43.850 93.675 173.388 1.00 20.91 183 PHE B C 1
ATOM 4905 O O . PHE B 1 183 ? 44.437 93.815 174.494 1.00 15.84 183 PHE B O 1
ATOM 4913 N N . GLU B 1 184 ? 44.001 94.528 172.388 1.00 19.56 184 GLU B N 1
ATOM 4914 C CA . GLU B 1 184 ? 44.829 95.697 172.608 1.00 22.51 184 GLU B CA 1
ATOM 4915 C C . GLU B 1 184 ? 44.171 96.577 173.695 1.00 20.53 184 GLU B C 1
ATOM 4916 O O . GLU B 1 184 ? 44.863 97.123 174.566 1.00 16.94 184 GLU B O 1
ATOM 4922 N N . GLU B 1 185 ? 42.842 96.657 173.671 1.00 16.62 185 GLU B N 1
ATOM 4923 C CA . GLU B 1 185 ? 42.111 97.392 174.703 1.00 19.47 185 GLU B CA 1
ATOM 4924 C C . GLU B 1 185 ? 42.129 96.741 176.112 1.00 18.48 185 GLU B C 1
ATOM 4925 O O . GLU B 1 185 ? 42.268 97.450 177.113 1.00 17.61 185 GLU B O 1
ATOM 4931 N N . LEU B 1 186 ? 41.955 95.419 176.179 1.00 15.75 186 LEU B N 1
ATOM 4932 C CA . LEU B 1 186 ? 42.062 94.696 177.440 1.00 15.08 186 LEU B CA 1
ATOM 4933 C C . LEU B 1 186 ? 43.438 94.917 178.026 1.00 14.86 186 LEU B C 1
ATOM 4934 O O . LEU B 1 186 ? 43.591 95.150 179.243 1.00 13.25 186 LEU B O 1
ATOM 4939 N N . TRP B 1 187 ? 44.451 94.820 177.162 1.00 15.19 187 TRP B N 1
ATOM 4940 C CA . TRP B 1 187 ? 45.825 95.016 177.600 1.00 13.95 187 TRP B CA 1
ATOM 4941 C C . TRP B 1 187 ? 46.023 96.411 178.181 1.00 16.24 187 TRP B C 1
ATOM 4942 O O . TRP B 1 187 ? 46.676 96.571 179.210 1.00 12.13 187 TRP B O 1
ATOM 4953 N N . ARG B 1 188 ? 45.472 97.413 177.505 1.00 16.40 188 ARG B N 1
ATOM 4954 C CA . ARG B 1 188 ? 45.641 98.799 177.952 1.00 18.02 188 ARG B CA 1
ATOM 4955 C C . ARG B 1 188 ? 44.876 99.168 179.223 1.00 16.02 188 ARG B C 1
ATOM 4956 O O . ARG B 1 188 ? 45.289 100.062 179.964 1.00 15.65 188 ARG B O 1
ATOM 4964 N N . GLU B 1 189 ? 43.748 98.498 179.452 1.00 14.53 189 GLU B N 1
ATOM 4965 C CA . GLU B 1 189 ? 42.811 98.933 180.473 1.00 15.05 189 GLU B CA 1
ATOM 4966 C C . GLU B 1 189 ? 42.583 97.877 181.506 1.00 15.63 189 GLU B C 1
ATOM 4967 O O . GLU B 1 189 ? 43.184 97.940 182.585 1.00 11.56 189 GLU B O 1
ATOM 4973 N N . ASP B 1 190 ? 41.719 96.920 181.154 1.00 16.30 190 ASP B N 1
ATOM 4974 C CA . ASP B 1 190 ? 41.229 95.939 182.094 1.00 13.96 190 ASP B CA 1
ATOM 4975 C C . ASP B 1 190 ? 42.384 95.194 182.728 1.00 15.39 190 ASP B C 1
ATOM 4976 O O . ASP B 1 190 ? 42.311 94.823 183.932 1.00 13.55 190 ASP B O 1
ATOM 4981 N N . LEU B 1 191 ? 43.445 94.977 181.941 1.00 12.36 191 LEU B N 1
ATOM 4982 C CA . LEU B 1 191 ? 44.578 94.200 182.444 1.00 12.36 191 LEU B CA 1
ATOM 4983 C C . LEU B 1 191 ? 45.615 95.003 183.217 1.00 11.92 191 LEU B C 1
ATOM 4984 O O . LEU B 1 191 ? 46.449 94.400 183.879 1.00 8.78 191 LEU B O 1
ATOM 4989 N N . LEU B 1 192 ? 45.558 96.335 183.124 1.00 10.76 192 LEU B N 1
ATOM 4990 C CA . LEU B 1 192 ? 46.574 97.200 183.728 1.00 13.64 192 LEU B CA 1
ATOM 4991 C C . LEU B 1 192 ? 46.714 96.966 185.268 1.00 13.73 192 LEU B C 1
ATOM 4992 O O . LEU B 1 192 ? 47.845 96.843 185.783 1.00 14.17 192 LEU B O 1
ATOM 4997 N N . PRO B 1 193 ? 45.580 96.878 185.998 1.00 10.26 193 PRO B N 1
ATOM 4998 C CA . PRO B 1 193 ? 45.726 96.640 187.438 1.00 11.90 193 PRO B CA 1
ATOM 4999 C C . PRO B 1 193 ? 46.283 95.237 187.732 1.00 12.18 193 PRO B C 1
ATOM 5000 O O . PRO B 1 193 ? 47.093 95.081 188.678 1.00 12.38 193 PRO B O 1
ATOM 5004 N N . PHE B 1 194 ? 45.882 94.232 186.941 1.00 12.08 194 PHE B N 1
ATOM 5005 C CA . PHE B 1 194 ? 46.500 92.897 187.060 1.00 9.01 194 PHE B CA 1
ATOM 5006 C C . PHE B 1 194 ? 48.039 92.925 186.855 1.00 13.35 194 PHE B C 1
ATOM 5007 O O . PHE B 1 194 ? 48.802 92.277 187.602 1.00 10.04 194 PHE B O 1
ATOM 5015 N N . ARG B 1 195 ? 48.471 93.649 185.817 1.00 13.59 195 ARG B N 1
ATOM 5016 C CA . ARG B 1 195 ? 49.877 93.833 185.501 1.00 11.32 195 ARG B CA 1
ATOM 5017 C C . ARG B 1 195 ? 50.609 94.505 186.670 1.00 12.54 195 ARG B C 1
ATOM 5018 O O . ARG B 1 195 ? 51.762 94.163 186.994 1.00 14.49 195 ARG B O 1
ATOM 5026 N N . ARG B 1 196 ? 49.947 95.469 187.285 1.00 11.90 196 ARG B N 1
ATOM 5027 C CA . ARG B 1 196 ? 50.514 96.183 188.428 1.00 14.97 196 ARG B CA 1
ATOM 5028 C C . ARG B 1 196 ? 50.823 95.217 189.573 1.00 10.83 196 ARG B C 1
ATOM 5029 O O . ARG B 1 196 ? 51.907 95.294 190.215 1.00 8.31 196 ARG B O 1
ATOM 5037 N N . ILE B 1 197 ? 49.888 94.309 189.834 1.00 11.20 197 ILE B N 1
ATOM 5038 C CA . ILE B 1 197 ? 50.132 93.335 190.892 1.00 10.96 197 ILE B CA 1
ATOM 5039 C C . ILE B 1 197 ? 51.290 92.385 190.487 1.00 11.16 197 ILE B C 1
ATOM 5040 O O . ILE B 1 197 ? 52.181 92.076 191.324 1.00 11.91 197 ILE B O 1
ATOM 5045 N N . PHE B 1 198 ? 51.293 91.928 189.226 1.00 12.56 198 PHE B N 1
ATOM 5046 C CA . PHE B 1 198 ? 52.325 90.940 188.801 1.00 15.62 198 PHE B CA 1
ATOM 5047 C C . PHE B 1 198 ? 53.759 91.485 188.795 1.00 13.00 198 PHE B C 1
ATOM 5048 O O . PHE B 1 198 ? 54.706 90.720 188.919 1.00 12.60 198 PHE B O 1
ATOM 5056 N N . GLN B 1 199 ? 53.901 92.800 188.638 1.00 11.38 199 GLN B N 1
ATOM 5057 C CA . GLN B 1 199 ? 55.212 93.436 188.659 1.00 12.34 199 GLN B CA 1
ATOM 5058 C C . GLN B 1 199 ? 55.730 93.653 190.083 1.00 14.06 199 GLN B C 1
ATOM 5059 O O . GLN B 1 199 ? 56.907 94.009 190.239 1.00 16.65 199 GLN B O 1
ATOM 5065 N N . SER B 1 200 ? 54.850 93.554 191.100 1.00 12.37 200 SER B N 1
ATOM 5066 C CA . SER B 1 200 ? 55.279 93.655 192.510 1.00 12.52 200 SER B CA 1
ATOM 5067 C C . SER B 1 200 ? 55.847 92.340 193.002 1.00 11.64 200 SER B C 1
ATOM 5068 O O . SER B 1 200 ? 55.870 91.349 192.283 1.00 14.23 200 SER B O 1
ATOM 5071 N N . ARG B 1 201 ? 56.254 92.309 194.265 1.00 14.72 201 ARG B N 1
ATOM 5072 C CA . ARG B 1 201 ? 56.649 91.048 194.902 1.00 15.74 201 ARG B CA 1
ATOM 5073 C C . ARG B 1 201 ? 55.605 90.539 195.910 1.00 15.43 201 ARG B C 1
ATOM 5074 O O . ARG B 1 201 ? 55.918 89.632 196.670 1.00 16.49 201 ARG B O 1
ATOM 5082 N N . VAL B 1 202 ? 54.362 91.043 195.868 1.00 12.07 202 VAL B N 1
ATOM 5083 C CA . VAL B 1 202 ? 53.323 90.470 196.713 1.00 12.11 202 VAL B CA 1
ATOM 5084 C C . VAL B 1 202 ? 52.895 89.129 196.145 1.00 11.06 202 VAL B C 1
ATOM 5085 O O . VAL B 1 202 ? 52.603 89.008 194.946 1.00 11.15 202 VAL B O 1
ATOM 5089 N N . LYS B 1 203 ? 52.892 88.111 196.990 1.00 12.70 203 LYS B N 1
ATOM 5090 C CA . LYS B 1 203 ? 52.380 86.825 196.583 1.00 13.13 203 LYS B CA 1
ATOM 5091 C C . LYS B 1 203 ? 50.879 86.962 196.438 1.00 15.51 203 LYS B C 1
ATOM 5092 O O . LYS B 1 203 ? 50.199 87.451 197.373 1.00 14.70 203 LYS B O 1
ATOM 5098 N N . THR B 1 204 ? 50.333 86.490 195.321 1.00 14.18 204 THR B N 1
ATOM 5099 C CA . THR B 1 204 ? 48.889 86.605 195.112 1.00 12.49 204 THR B CA 1
ATOM 5100 C C . THR B 1 204 ? 48.340 85.374 194.393 1.00 13.59 204 THR B C 1
ATOM 5101 O O . THR B 1 204 ? 49.070 84.686 193.705 1.00 14.62 204 THR B O 1
ATOM 5105 N N . ALA B 1 205 ? 47.053 85.066 194.570 1.00 14.19 205 ALA B N 1
ATOM 5106 C CA . ALA B 1 205 ? 46.412 84.121 193.639 1.00 13.13 205 ALA B CA 1
ATOM 5107 C C . ALA B 1 205 ? 45.627 84.928 192.582 1.00 12.16 205 ALA B C 1
ATOM 5108 O O . ALA B 1 205 ? 45.360 86.119 192.753 1.00 8.59 205 ALA B O 1
ATOM 5110 N N . VAL B 1 206 ? 45.271 84.277 191.484 1.00 12.01 206 VAL B N 1
ATOM 5111 C CA . VAL B 1 206 ? 44.448 84.938 190.467 1.00 12.78 206 VAL B CA 1
ATOM 5112 C C . VAL B 1 206 ? 43.189 84.108 190.230 1.00 13.24 206 VAL B C 1
ATOM 5113 O O . VAL B 1 206 ? 43.276 82.897 189.977 1.00 12.40 206 VAL B O 1
ATOM 5117 N N . MET B 1 207 ? 42.029 84.756 190.298 1.00 10.63 207 MET B N 1
ATOM 5118 C CA . MET B 1 207 ? 40.775 84.091 189.925 1.00 12.23 207 MET B CA 1
ATOM 5119 C C . MET B 1 207 ? 40.318 84.481 188.495 1.00 10.50 207 MET B C 1
ATOM 5120 O O . MET B 1 207 ? 40.352 85.642 188.132 1.00 11.66 207 MET B O 1
ATOM 5125 N N . THR B 1 208 ? 39.888 83.511 187.698 1.00 13.15 208 THR B N 1
ATOM 5126 C CA . THR B 1 208 ? 39.463 83.763 186.293 1.00 12.10 208 THR B CA 1
ATOM 5127 C C . THR B 1 208 ? 38.031 84.208 186.206 1.00 10.05 208 THR B C 1
ATOM 5128 O O . THR B 1 208 ? 37.259 83.967 187.135 1.00 12.89 208 THR B O 1
ATOM 5132 N N . ALA B 1 209 ? 37.693 84.929 185.142 1.00 8.28 209 ALA B N 1
ATOM 5133 C CA . ALA B 1 209 ? 36.314 85.295 184.898 1.00 10.40 209 ALA B CA 1
ATOM 5134 C C . ALA B 1 209 ? 35.622 84.316 183.977 1.00 10.75 209 ALA B C 1
ATOM 5135 O O . ALA B 1 209 ? 36.163 83.985 182.905 1.00 12.06 209 ALA B O 1
ATOM 5137 N N . HIS B 1 210 ? 34.385 83.946 184.310 1.00 12.85 210 HIS B N 1
ATOM 5138 C CA . HIS B 1 210 ? 33.568 83.115 183.421 1.00 13.55 210 HIS B CA 1
ATOM 5139 C C . HIS B 1 210 ? 32.944 84.045 182.391 1.00 14.56 210 HIS B C 1
ATOM 5140 O O . HIS B 1 210 ? 31.733 84.285 182.416 1.00 15.74 210 HIS B O 1
ATOM 5147 N N . VAL B 1 211 ? 33.781 84.650 181.557 1.00 10.67 211 VAL B N 1
ATOM 5148 C CA . VAL B 1 211 ? 33.295 85.607 180.594 1.00 11.99 211 VAL B CA 1
ATOM 5149 C C . VAL B 1 211 ? 33.968 85.315 179.260 1.00 12.20 211 VAL B C 1
ATOM 5150 O O . VAL B 1 211 ? 35.165 85.000 179.216 1.00 7.87 211 VAL B O 1
ATOM 5154 N N . LYS B 1 212 ? 33.186 85.421 178.202 1.00 9.70 212 LYS B N 1
ATOM 5155 C CA . LYS B 1 212 ? 33.697 85.316 176.830 1.00 13.18 212 LYS B CA 1
ATOM 5156 C C . LYS B 1 212 ? 34.162 86.661 176.259 1.00 13.62 212 LYS B C 1
ATOM 5157 O O . LYS B 1 212 ? 33.448 87.678 176.351 1.00 11.49 212 LYS B O 1
ATOM 5163 N N . TYR B 1 213 ? 35.365 86.637 175.665 1.00 9.50 213 TYR B N 1
ATOM 5164 C CA . TYR B 1 213 ? 35.951 87.782 174.982 1.00 14.42 213 TYR B CA 1
ATOM 5165 C C . TYR B 1 213 ? 36.067 87.522 173.430 1.00 12.95 213 TYR B C 1
ATOM 5166 O O . TYR B 1 213 ? 37.136 87.221 172.905 1.00 11.92 213 TYR B O 1
ATOM 5175 N N . PRO B 1 214 ? 34.945 87.661 172.709 1.00 12.97 214 PRO B N 1
ATOM 5176 C CA . PRO B 1 214 ? 34.872 87.234 171.292 1.00 14.99 214 PRO B CA 1
ATOM 5177 C C . PRO B 1 214 ? 35.970 87.799 170.381 1.00 16.33 214 PRO B C 1
ATOM 5178 O O . PRO B 1 214 ? 36.410 87.039 169.544 1.00 16.09 214 PRO B O 1
ATOM 5182 N N . ALA B 1 215 ? 36.406 89.055 170.565 1.00 13.67 215 ALA B N 1
ATOM 5183 C CA . ALA B 1 215 ? 37.490 89.640 169.795 1.00 13.84 215 ALA B CA 1
ATOM 5184 C C . ALA B 1 215 ? 38.802 88.918 170.041 1.00 13.21 215 ALA B C 1
ATOM 5185 O O . ALA B 1 215 ? 39.793 89.201 169.355 1.00 15.02 215 ALA B O 1
ATOM 5187 N N . VAL B 1 216 ? 38.820 87.968 170.985 1.00 13.66 216 VAL B N 1
ATOM 5188 C CA . VAL B 1 216 ? 40.062 87.323 171.392 1.00 12.12 216 VAL B CA 1
ATOM 5189 C C . VAL B 1 216 ? 40.047 85.795 171.290 1.00 15.03 216 VAL B C 1
ATOM 5190 O O . VAL B 1 216 ? 41.075 85.194 170.916 1.00 14.26 216 VAL B O 1
ATOM 5194 N N . ASP B 1 217 ? 38.923 85.162 171.670 1.00 12.46 217 ASP B N 1
ATOM 5195 C CA . ASP B 1 217 ? 38.865 83.691 171.755 1.00 9.30 217 ASP B CA 1
ATOM 5196 C C . ASP B 1 217 ? 37.416 83.215 171.972 1.00 12.40 217 ASP B C 1
ATOM 5197 O O . ASP B 1 217 ? 36.594 83.992 172.414 1.00 10.40 217 ASP B O 1
ATOM 5202 N N . ASP B 1 218 ? 37.078 81.969 171.644 1.00 8.59 218 ASP B N 1
ATOM 5203 C CA . ASP B 1 218 ? 35.681 81.558 171.814 1.00 12.25 218 ASP B CA 1
ATOM 5204 C C . ASP B 1 218 ? 35.311 81.155 173.242 1.00 13.21 218 ASP B C 1
ATOM 5205 O O . ASP B 1 218 ? 34.147 81.145 173.597 1.00 16.12 218 ASP B O 1
ATOM 5210 N N . LEU B 1 219 ? 36.307 80.766 174.016 1.00 13.31 219 LEU B N 1
ATOM 5211 C CA . LEU B 1 219 ? 36.062 80.181 175.327 1.00 14.56 219 LEU B CA 1
ATOM 5212 C C . LEU B 1 219 ? 35.948 81.209 176.407 1.00 10.55 219 LEU B C 1
ATOM 5213 O O . LEU B 1 219 ? 36.643 82.207 176.372 1.00 10.06 219 LEU B O 1
ATOM 5218 N N . PRO B 1 220 ? 35.115 80.925 177.414 1.00 16.60 220 PRO B N 1
ATOM 5219 C CA . PRO B 1 220 ? 35.154 81.740 178.633 1.00 13.00 220 PRO B CA 1
ATOM 5220 C C . PRO B 1 220 ? 36.576 81.774 179.140 1.00 11.01 220 PRO B C 1
ATOM 5221 O O . PRO B 1 220 ? 37.305 80.773 179.025 1.00 10.10 220 PRO B O 1
ATOM 5225 N N . ALA B 1 221 ? 36.990 82.903 179.676 1.00 9.43 221 ALA B N 1
ATOM 5226 C CA . ALA B 1 221 ? 38.375 83.002 180.120 1.00 10.52 221 ALA B CA 1
ATOM 5227 C C . ALA B 1 221 ? 38.799 81.815 181.023 1.00 12.09 221 ALA B C 1
ATOM 5228 O O . ALA B 1 221 ? 39.950 81.348 180.958 1.00 11.49 221 ALA B O 1
ATOM 5230 N N . THR B 1 222 ? 37.880 81.341 181.870 1.00 9.94 222 THR B N 1
ATOM 5231 C CA . THR B 1 222 ? 38.152 80.205 182.758 1.00 12.15 222 THR B CA 1
ATOM 5232 C C . THR B 1 222 ? 38.616 78.973 182.004 1.00 12.39 222 THR B C 1
ATOM 5233 O O . THR B 1 222 ? 39.465 78.220 182.457 1.00 13.36 222 THR B O 1
ATOM 5237 N N . LEU B 1 223 ? 38.056 78.783 180.829 1.00 13.24 223 LEU B N 1
ATOM 5238 C CA . LEU B 1 223 ? 38.342 77.610 180.000 1.00 17.23 223 LEU B CA 1
ATOM 5239 C C . LEU B 1 223 ? 39.199 77.912 178.773 1.00 16.17 223 LEU B C 1
ATOM 5240 O O . LEU B 1 223 ? 39.272 77.098 177.864 1.00 14.28 223 LEU B O 1
ATOM 5245 N N . SER B 1 224 ? 39.824 79.089 178.749 1.00 14.91 224 SER B N 1
ATOM 5246 C CA . SER B 1 224 ? 40.531 79.550 177.561 1.00 14.34 224 SER B CA 1
ATOM 5247 C C . SER B 1 224 ? 42.046 79.432 177.683 1.00 14.21 224 SER B C 1
ATOM 5248 O O . SER B 1 224 ? 42.680 80.203 178.414 1.00 12.86 224 SER B O 1
ATOM 5251 N N . LYS B 1 225 ? 42.617 78.489 176.937 1.00 14.30 225 LYS B N 1
ATOM 5252 C CA . LYS B 1 225 ? 44.066 78.291 176.900 1.00 16.35 225 LYS B CA 1
ATOM 5253 C C . LYS B 1 225 ? 44.781 79.530 176.360 1.00 16.96 225 LYS B C 1
ATOM 5254 O O . LYS B 1 225 ? 45.909 79.851 176.743 1.00 15.93 225 LYS B O 1
ATOM 5260 N N . LYS B 1 226 ? 44.109 80.266 175.497 1.00 18.06 226 LYS B N 1
ATOM 5261 C CA . LYS B 1 226 ? 44.765 81.441 174.993 1.00 21.83 226 LYS B CA 1
ATOM 5262 C C . LYS B 1 226 ? 44.894 82.458 176.116 1.00 18.28 226 LYS B C 1
ATOM 5263 O O . LYS B 1 226 ? 45.992 82.926 176.403 1.00 17.89 226 LYS B O 1
ATOM 5269 N N . LEU B 1 227 ? 43.802 82.711 176.818 1.00 15.13 227 LEU B N 1
ATOM 5270 C CA . LEU B 1 227 ? 43.797 83.732 177.861 1.00 16.75 227 LEU B CA 1
ATOM 5271 C C . LEU B 1 227 ? 44.647 83.312 179.074 1.00 13.23 227 LEU B C 1
ATOM 5272 O O . LEU B 1 227 ? 45.364 84.137 179.629 1.00 11.80 227 LEU B O 1
ATOM 5277 N N . ILE B 1 228 ? 44.596 82.051 179.489 1.00 15.60 228 ILE B N 1
ATOM 5278 C CA . ILE B 1 228 ? 45.347 81.696 180.698 1.00 18.29 228 ILE B CA 1
ATOM 5279 C C . ILE B 1 228 ? 46.816 81.352 180.380 1.00 15.98 228 ILE B C 1
ATOM 5280 O O . ILE B 1 228 ? 47.715 81.778 181.095 1.00 16.23 228 ILE B O 1
ATOM 5285 N N . THR B 1 229 ? 47.091 80.613 179.297 1.00 21.17 229 THR B N 1
ATOM 5286 C CA . THR B 1 229 ? 48.505 80.302 179.007 1.00 19.41 229 THR B CA 1
ATOM 5287 C C . THR B 1 229 ? 49.196 81.426 178.224 1.00 17.98 229 THR B C 1
ATOM 5288 O O . THR B 1 229 ? 50.224 81.955 178.663 1.00 19.69 229 THR B O 1
ATOM 5292 N N . GLU B 1 230 ? 48.617 81.834 177.100 1.00 19.84 230 GLU B N 1
ATOM 5293 C CA . GLU B 1 230 ? 49.308 82.794 176.241 1.00 20.64 230 GLU B CA 1
ATOM 5294 C C . GLU B 1 230 ? 49.356 84.157 176.925 1.00 19.13 230 GLU B C 1
ATOM 5295 O O . GLU B 1 230 ? 50.400 84.841 176.923 1.00 16.34 230 GLU B O 1
ATOM 5301 N N . VAL B 1 231 ? 48.232 84.587 177.490 1.00 16.09 231 VAL B N 1
ATOM 5302 C CA . VAL B 1 231 ? 48.262 85.893 178.121 1.00 15.33 231 VAL B CA 1
ATOM 5303 C C . VAL B 1 231 ? 48.770 85.842 179.553 1.00 15.46 231 VAL B C 1
ATOM 5304 O O . VAL B 1 231 ? 49.762 86.508 179.871 1.00 14.87 231 VAL B O 1
ATOM 5308 N N . LEU B 1 232 ? 48.150 85.038 180.416 1.00 13.69 232 LEU B N 1
ATOM 5309 C CA . LEU B 1 232 ? 48.485 85.115 181.833 1.00 15.03 232 LEU B CA 1
ATOM 5310 C C . LEU B 1 232 ? 49.825 84.461 182.197 1.00 17.28 232 LEU B C 1
ATOM 5311 O O . LEU B 1 232 ? 50.642 85.066 182.921 1.00 15.94 232 LEU B O 1
ATOM 5316 N N . ARG B 1 233 ? 50.024 83.208 181.768 1.00 17.02 233 ARG B N 1
ATOM 5317 C CA . ARG B 1 233 ? 51.279 82.493 182.052 1.00 17.05 233 ARG B CA 1
ATOM 5318 C C . ARG B 1 233 ? 52.488 83.067 181.290 1.00 21.33 233 ARG B C 1
ATOM 5319 O O . ARG B 1 233 ? 53.571 83.221 181.857 1.00 19.88 233 ARG B O 1
ATOM 5327 N N . GLU B 1 234 ? 52.315 83.331 179.997 1.00 20.30 234 GLU B N 1
ATOM 5328 C CA . GLU B 1 234 ? 53.435 83.778 179.169 1.00 20.53 234 GLU B CA 1
ATOM 5329 C C . GLU B 1 234 ? 53.606 85.304 179.054 1.00 16.80 234 GLU B C 1
ATOM 5330 O O . GLU B 1 234 ? 54.584 85.858 179.592 1.00 21.09 234 GLU B O 1
ATOM 5336 N N . LYS B 1 235 ? 52.667 85.995 178.400 1.00 17.63 235 LYS B N 1
ATOM 5337 C CA . LYS B 1 235 ? 52.809 87.446 178.222 1.00 16.08 235 LYS B CA 1
ATOM 5338 C C . LYS B 1 235 ? 52.977 88.112 179.608 1.00 21.05 235 LYS B C 1
ATOM 5339 O O . LYS B 1 235 ? 53.895 88.933 179.814 1.00 16.87 235 LYS B O 1
ATOM 5345 N N . LEU B 1 236 ? 52.153 87.714 180.581 1.00 16.36 236 LEU B N 1
ATOM 5346 C CA . LEU B 1 236 ? 52.174 88.356 181.908 1.00 15.95 236 LEU B CA 1
ATOM 5347 C C . LEU B 1 236 ? 53.125 87.721 182.904 1.00 18.33 236 LEU B C 1
ATOM 5348 O O . LEU B 1 236 ? 53.414 88.307 183.963 1.00 19.44 236 LEU B O 1
ATOM 5353 N N . ASN B 1 237 ? 53.605 86.526 182.575 1.00 18.17 237 ASN B N 1
ATOM 5354 C CA . ASN B 1 237 ? 54.602 85.824 183.380 1.00 20.25 237 ASN B CA 1
ATOM 5355 C C . ASN B 1 237 ? 54.141 85.485 184.839 1.00 22.25 237 ASN B C 1
ATOM 5356 O O . ASN B 1 237 ? 54.951 85.376 185.784 1.00 22.44 237 ASN B O 1
ATOM 5361 N N . PHE B 1 238 ? 52.845 85.248 185.011 1.00 21.75 238 PHE B N 1
ATOM 5362 C CA . PHE B 1 238 ? 52.342 84.860 186.319 1.00 19.17 238 PHE B CA 1
ATOM 5363 C C . PHE B 1 238 ? 52.529 83.359 186.483 1.00 21.65 238 PHE B C 1
ATOM 5364 O O . PHE B 1 238 ? 51.980 82.576 185.722 1.00 19.79 238 PHE B O 1
ATOM 5372 N N . LYS B 1 239 ? 53.327 82.960 187.468 1.00 21.48 239 LYS B N 1
ATOM 5373 C CA . LYS B 1 239 ? 53.613 81.544 187.653 1.00 23.17 239 LYS B CA 1
ATOM 5374 C C . LYS B 1 239 ? 52.947 81.058 188.947 1.00 22.92 239 LYS B C 1
ATOM 5375 O O . LYS B 1 239 ? 53.254 79.966 189.460 1.00 23.57 239 LYS B O 1
ATOM 5381 N N . GLY B 1 240 ? 52.065 81.888 189.498 1.00 17.52 240 GLY B N 1
ATOM 5382 C CA . GLY B 1 240 ? 51.449 81.547 190.758 1.00 16.58 240 GLY B CA 1
ATOM 5383 C C . GLY B 1 240 ? 50.181 80.736 190.586 1.00 15.19 240 GLY B C 1
ATOM 5384 O O . GLY B 1 240 ? 49.953 80.105 189.560 1.00 15.58 240 GLY B O 1
ATOM 5385 N N . LEU B 1 241 ? 49.343 80.780 191.619 1.00 18.76 241 LEU B N 1
ATOM 5386 C CA . LEU B 1 241 ? 48.138 79.978 191.714 1.00 14.03 241 LEU B CA 1
ATOM 5387 C C . LEU B 1 241 ? 46.973 80.617 190.961 1.00 15.67 241 LEU B C 1
ATOM 5388 O O . LEU B 1 241 ? 46.645 81.809 191.172 1.00 10.00 241 LEU B O 1
ATOM 5393 N N . VAL B 1 242 ? 46.363 79.824 190.075 1.00 13.05 242 VAL B N 1
ATOM 5394 C CA . VAL B 1 242 ? 45.204 80.250 189.296 1.00 11.22 242 VAL B CA 1
ATOM 5395 C C . VAL B 1 242 ? 43.981 79.419 189.637 1.00 11.91 242 VAL B C 1
ATOM 5396 O O . VAL B 1 242 ? 44.006 78.188 189.534 1.00 11.34 242 VAL B O 1
ATOM 5400 N N . LEU B 1 243 ? 42.892 80.098 189.976 1.00 11.00 243 LEU B N 1
ATOM 5401 C CA . LEU B 1 243 ? 41.622 79.463 190.327 1.00 9.42 243 LEU B CA 1
ATOM 5402 C C . LEU B 1 243 ? 40.521 79.775 189.368 1.00 9.54 243 LEU B C 1
ATOM 5403 O O . LEU B 1 243 ? 40.425 80.896 188.902 1.00 11.77 243 LEU B O 1
ATOM 5408 N N . SER B 1 244 ? 39.624 78.823 189.148 1.00 9.79 244 SER B N 1
ATOM 5409 C CA . SER B 1 244 ? 38.395 79.167 188.460 1.00 8.13 244 SER B CA 1
ATOM 5410 C C . SER B 1 244 ? 37.504 80.018 189.347 1.00 11.62 244 SER B C 1
ATOM 5411 O O . SER B 1 244 ? 37.578 79.958 190.599 1.00 11.33 244 SER B O 1
ATOM 5414 N N . ASP B 1 245 ? 36.622 80.794 188.733 1.00 11.47 245 ASP B N 1
ATOM 5415 C CA . ASP B 1 245 ? 35.438 81.210 189.490 1.00 14.05 245 ASP B CA 1
ATOM 5416 C C . ASP B 1 245 ? 34.623 79.909 189.680 1.00 12.30 245 ASP B C 1
ATOM 5417 O O . ASP B 1 245 ? 34.991 78.876 189.124 1.00 12.91 245 ASP B O 1
ATOM 5422 N N . ALA B 1 246 ? 33.543 79.920 190.456 1.00 15.23 246 ALA B N 1
ATOM 5423 C CA . ALA B 1 246 ? 32.862 78.642 190.798 1.00 13.12 246 ALA B CA 1
ATOM 5424 C C . ALA B 1 246 ? 32.310 77.951 189.552 1.00 15.44 246 ALA B C 1
ATOM 5425 O O . ALA B 1 246 ? 31.513 78.524 188.816 1.00 18.92 246 ALA B O 1
ATOM 5427 N N . MET B 1 247 ? 32.725 76.704 189.326 1.00 13.87 247 MET B N 1
ATOM 5428 C CA . MET B 1 247 ? 32.404 76.008 188.056 1.00 15.43 247 MET B CA 1
ATOM 5429 C C . MET B 1 247 ? 30.927 75.733 187.856 1.00 15.54 247 MET B C 1
ATOM 5430 O O . MET B 1 247 ? 30.483 75.567 186.729 1.00 18.60 247 MET B O 1
ATOM 5435 N N . GLU B 1 248 ? 30.174 75.655 188.952 1.00 16.20 248 GLU B N 1
ATOM 5436 C CA . GLU B 1 248 ? 28.760 75.312 188.886 1.00 12.61 248 GLU B CA 1
ATOM 5437 C C . GLU B 1 248 ? 27.986 76.482 188.304 1.00 13.54 248 GLU B C 1
ATOM 5438 O O . GLU B 1 248 ? 26.860 76.311 187.879 1.00 13.55 248 GLU B O 1
ATOM 5444 N N . MET B 1 249 ? 28.562 77.675 188.318 1.00 10.80 249 MET B N 1
ATOM 5445 C CA . MET B 1 249 ? 27.842 78.813 187.785 1.00 16.77 249 MET B CA 1
ATOM 5446 C C . MET B 1 249 ? 27.364 78.582 186.313 1.00 16.86 249 MET B C 1
ATOM 5447 O O . MET B 1 249 ? 28.023 77.921 185.504 1.00 15.80 249 MET B O 1
ATOM 5452 N N . LYS B 1 250 ? 26.175 79.095 186.031 1.00 18.17 250 LYS B N 1
ATOM 5453 C CA . LYS B 1 250 ? 25.427 78.808 184.820 1.00 20.64 250 LYS B CA 1
ATOM 5454 C C . LYS B 1 250 ? 26.242 79.135 183.566 1.00 22.55 250 LYS B C 1
ATOM 5455 O O . LYS B 1 250 ? 26.194 78.401 182.582 1.00 20.80 250 LYS B O 1
ATOM 5461 N N . ALA B 1 251 ? 27.008 80.229 183.629 1.00 23.36 251 ALA B N 1
ATOM 5462 C CA . ALA B 1 251 ? 27.879 80.634 182.535 1.00 20.19 251 ALA B CA 1
ATOM 5463 C C . ALA B 1 251 ? 28.730 79.466 182.075 1.00 18.64 251 ALA B C 1
ATOM 5464 O O . ALA B 1 251 ? 28.974 79.305 180.864 1.00 20.28 251 ALA B O 1
ATOM 5466 N N . ILE B 1 252 ? 29.155 78.632 183.021 1.00 16.42 252 ILE B N 1
ATOM 5467 C CA . ILE B 1 252 ? 29.863 77.420 182.642 1.00 18.41 252 ILE B CA 1
ATOM 5468 C C . ILE B 1 252 ? 28.901 76.246 182.504 1.00 20.08 252 ILE B C 1
ATOM 5469 O O . ILE B 1 252 ? 28.758 75.653 181.412 1.00 16.40 252 ILE B O 1
ATOM 5474 N N . SER B 1 253 ? 28.186 75.952 183.585 1.00 19.09 253 SER B N 1
ATOM 5475 C CA . SER B 1 253 ? 27.416 74.703 183.651 1.00 20.35 253 SER B CA 1
ATOM 5476 C C . SER B 1 253 ? 26.292 74.646 182.613 1.00 18.43 253 SER B C 1
ATOM 5477 O O . SER B 1 253 ? 25.823 73.577 182.275 1.00 16.50 253 SER B O 1
ATOM 5480 N N . GLU B 1 254 ? 25.769 75.773 182.177 1.00 18.50 254 GLU B N 1
ATOM 5481 C CA . GLU B 1 254 ? 24.774 75.651 181.116 1.00 22.46 254 GLU B CA 1
ATOM 5482 C C . GLU B 1 254 ? 25.325 75.652 179.668 1.00 24.15 254 GLU B C 1
ATOM 5483 O O . GLU B 1 254 ? 24.548 75.672 178.698 1.00 23.58 254 GLU B O 1
ATOM 5489 N N . ASN B 1 255 ? 26.646 75.546 179.533 1.00 21.52 255 ASN B N 1
ATOM 5490 C CA . ASN B 1 255 ? 27.319 75.624 178.240 1.00 16.16 255 ASN B CA 1
ATOM 5491 C C . ASN B 1 255 ? 28.405 74.583 178.101 1.00 19.07 255 ASN B C 1
ATOM 5492 O O . ASN B 1 255 ? 28.904 74.288 176.998 1.00 25.08 255 ASN B O 1
ATOM 5497 N N . PHE B 1 256 ? 28.764 73.978 179.216 1.00 18.18 256 PHE B N 1
ATOM 5498 C CA . PHE B 1 256 ? 29.809 72.991 179.176 1.00 16.31 256 PHE B CA 1
ATOM 5499 C C . PHE B 1 256 ? 29.465 71.869 180.129 1.00 17.55 256 PHE B C 1
ATOM 5500 O O . PHE B 1 256 ? 28.724 72.058 181.092 1.00 17.75 256 PHE B O 1
ATOM 5508 N N . SER B 1 257 ? 29.994 70.689 179.855 1.00 19.00 257 SER B N 1
ATOM 5509 C CA . SER B 1 257 ? 29.803 69.584 180.760 1.00 18.28 257 SER B CA 1
ATOM 5510 C C . SER B 1 257 ? 30.841 69.731 181.854 1.00 21.04 257 SER B C 1
ATOM 5511 O O . SER B 1 257 ? 31.851 70.442 181.656 1.00 23.00 257 SER B O 1
ATOM 5514 N N . VAL B 1 258 ? 30.592 69.090 183.000 1.00 19.38 258 VAL B N 1
ATOM 5515 C CA . VAL B 1 258 ? 31.560 69.050 184.086 1.00 17.44 258 VAL B CA 1
ATOM 5516 C C . VAL B 1 258 ? 32.902 68.575 183.530 1.00 22.86 258 VAL B C 1
ATOM 5517 O O . VAL B 1 258 ? 33.968 69.149 183.810 1.00 20.76 258 VAL B O 1
ATOM 5521 N N . GLU B 1 259 ? 32.834 67.524 182.723 1.00 22.11 259 GLU B N 1
ATOM 5522 C CA . GLU B 1 259 ? 34.036 66.915 182.180 1.00 24.33 259 GLU B CA 1
ATOM 5523 C C . GLU B 1 259 ? 34.761 67.970 181.293 1.00 24.42 259 GLU B C 1
ATOM 5524 O O . GLU B 1 259 ? 35.997 68.107 181.332 1.00 26.35 259 GLU B O 1
ATOM 5530 N N . GLU B 1 260 ? 33.982 68.739 180.531 1.00 22.64 260 GLU B N 1
ATOM 5531 C CA . GLU B 1 260 ? 34.539 69.787 179.667 1.00 23.09 260 GLU B CA 1
ATOM 5532 C C . GLU B 1 260 ? 35.169 70.917 180.523 1.00 22.95 260 GLU B C 1
ATOM 5533 O O . GLU B 1 260 ? 36.306 71.355 180.276 1.00 19.14 260 GLU B O 1
ATOM 5539 N N . ALA B 1 261 ? 34.430 71.385 181.528 1.00 21.91 261 ALA B N 1
ATOM 5540 C CA . ALA B 1 261 ? 34.936 72.425 182.438 1.00 18.74 261 ALA B CA 1
ATOM 5541 C C . ALA B 1 261 ? 36.270 72.029 183.065 1.00 19.24 261 ALA B C 1
ATOM 5542 O O . ALA B 1 261 ? 37.243 72.800 183.053 1.00 17.02 261 ALA B O 1
ATOM 5544 N N . VAL B 1 262 ? 36.324 70.813 183.595 1.00 15.39 262 VAL B N 1
ATOM 5545 C CA . VAL B 1 262 ? 37.552 70.317 184.203 1.00 18.06 262 VAL B CA 1
ATOM 5546 C C . VAL B 1 262 ? 38.709 70.233 183.204 1.00 20.36 262 VAL B C 1
ATOM 5547 O O . VAL B 1 262 ? 39.826 70.750 183.491 1.00 18.44 262 VAL B O 1
ATOM 5551 N N . ARG B 1 263 ? 38.445 69.585 182.053 1.00 22.24 263 ARG B N 1
ATOM 5552 C CA . ARG B 1 263 ? 39.459 69.392 181.005 1.00 23.00 263 ARG B CA 1
ATOM 5553 C C . ARG B 1 263 ? 39.982 70.728 180.522 1.00 20.86 263 ARG B C 1
ATOM 5554 O O . ARG B 1 263 ? 41.182 70.967 180.499 1.00 20.63 263 ARG B O 1
ATOM 5562 N N . PHE B 1 264 ? 39.064 71.590 180.104 1.00 17.69 264 PHE B N 1
ATOM 5563 C CA . PHE B 1 264 ? 39.471 72.861 179.529 1.00 21.18 264 PHE B CA 1
ATOM 5564 C C . PHE B 1 264 ? 40.264 73.663 180.578 1.00 19.45 264 PHE B C 1
ATOM 5565 O O . PHE B 1 264 ? 41.350 74.158 180.281 1.00 15.85 264 PHE B O 1
ATOM 5573 N N . PHE B 1 265 ? 39.731 73.780 181.797 1.00 15.53 265 PHE B N 1
ATOM 5574 C CA . PHE B 1 265 ? 40.404 74.606 182.792 1.00 15.28 265 PHE B CA 1
ATOM 5575 C C . PHE B 1 265 ? 41.828 74.114 183.063 1.00 15.06 265 PHE B C 1
ATOM 5576 O O . PHE B 1 265 ? 42.777 74.903 183.061 1.00 13.62 265 PHE B O 1
ATOM 5584 N N . ILE B 1 266 ? 42.000 72.821 183.282 1.00 15.60 266 ILE B N 1
ATOM 5585 C CA . ILE B 1 266 ? 43.339 72.359 183.646 1.00 17.31 266 ILE B CA 1
ATOM 5586 C C . ILE B 1 266 ? 44.293 72.392 182.447 1.00 17.44 266 ILE B C 1
ATOM 5587 O O . ILE B 1 266 ? 45.451 72.835 182.551 1.00 20.02 266 ILE B O 1
ATOM 5592 N N . GLU B 1 267 ? 43.788 71.964 181.297 1.00 18.36 267 GLU B N 1
ATOM 5593 C CA . GLU B 1 267 ? 44.573 72.024 180.072 1.00 20.56 267 GLU B CA 1
ATOM 5594 C C . GLU B 1 267 ? 44.912 73.481 179.721 1.00 22.74 267 GLU B C 1
ATOM 5595 O O . GLU B 1 267 ? 45.890 73.728 179.000 1.00 25.22 267 GLU B O 1
ATOM 5601 N N . ALA B 1 268 ? 44.063 74.419 180.168 1.00 17.79 268 ALA B N 1
ATOM 5602 C CA . ALA B 1 268 ? 44.248 75.857 179.939 1.00 16.02 268 ALA B CA 1
ATOM 5603 C C . ALA B 1 268 ? 45.354 76.460 180.784 1.00 15.56 268 ALA B C 1
ATOM 5604 O O . ALA B 1 268 ? 45.828 77.565 180.512 1.00 17.59 268 ALA B O 1
ATOM 5606 N N . GLY B 1 269 ? 45.769 75.752 181.821 1.00 16.56 269 GLY B N 1
ATOM 5607 C CA . GLY B 1 269 ? 46.825 76.274 182.664 1.00 13.22 269 GLY B CA 1
ATOM 5608 C C . GLY B 1 269 ? 46.295 76.630 184.028 1.00 11.51 269 GLY B C 1
ATOM 5609 O O . GLY B 1 269 ? 47.011 77.170 184.833 1.00 13.02 269 GLY B O 1
ATOM 5610 N N . GLY B 1 270 ? 45.039 76.301 184.291 1.00 13.33 270 GLY B N 1
ATOM 5611 C CA . GLY B 1 270 ? 44.497 76.487 185.624 1.00 16.60 270 GLY B CA 1
ATOM 5612 C C . GLY B 1 270 ? 45.039 75.528 186.690 1.00 15.45 270 GLY B C 1
ATOM 5613 O O . GLY B 1 270 ? 45.447 74.406 186.384 1.00 20.32 270 GLY B O 1
ATOM 5614 N N . ASN B 1 271 ? 45.039 75.957 187.953 1.00 12.74 271 ASN B N 1
ATOM 5615 C CA . ASN B 1 271 ? 45.522 75.118 189.034 1.00 13.84 271 ASN B CA 1
ATOM 5616 C C . ASN B 1 271 ? 44.421 74.601 189.962 1.00 13.47 271 ASN B C 1
ATOM 5617 O O . ASN B 1 271 ? 44.377 73.420 190.278 1.00 14.88 271 ASN B O 1
ATOM 5622 N N . MET B 1 272 ? 43.561 75.481 190.459 1.00 12.73 272 MET B N 1
ATOM 5623 C CA . MET B 1 272 ? 42.546 75.007 191.380 1.00 9.91 272 MET B CA 1
ATOM 5624 C C . MET B 1 272 ? 41.166 75.255 190.870 1.00 8.98 272 MET B C 1
ATOM 5625 O O . MET B 1 272 ? 40.800 76.386 190.556 1.00 7.73 272 MET B O 1
ATOM 5630 N N . ILE B 1 273 ? 40.376 74.193 190.870 1.00 9.33 273 ILE B N 1
ATOM 5631 C CA . ILE B 1 273 ? 38.968 74.297 190.513 1.00 11.34 273 ILE B CA 1
ATOM 5632 C C . ILE B 1 273 ? 38.108 74.706 191.718 1.00 14.43 273 ILE B C 1
ATOM 5633 O O . ILE B 1 273 ? 38.086 73.999 192.714 1.00 11.90 273 ILE B O 1
ATOM 5638 N N . LEU B 1 274 ? 37.430 75.857 191.624 1.00 13.19 274 LEU B N 1
ATOM 5639 C CA . LEU B 1 274 ? 36.560 76.325 192.691 1.00 11.22 274 LEU B CA 1
ATOM 5640 C C . LEU B 1 274 ? 35.131 75.774 192.500 1.00 13.29 274 LEU B C 1
ATOM 5641 O O . LEU B 1 274 ? 34.536 75.927 191.426 1.00 13.70 274 LEU B O 1
ATOM 5646 N N . LEU B 1 275 ? 34.638 75.023 193.493 1.00 12.47 275 LEU B N 1
ATOM 5647 C CA . LEU B 1 275 ? 33.229 74.579 193.567 1.00 11.92 275 LEU B CA 1
ATOM 5648 C C . LEU B 1 275 ? 32.471 75.364 194.586 1.00 11.81 275 LEU B C 1
ATOM 5649 O O . LEU B 1 275 ? 32.958 75.501 195.698 1.00 12.84 275 LEU B O 1
ATOM 5654 N N . ASP B 1 276 ? 31.267 75.817 194.278 1.00 10.16 276 ASP B N 1
ATOM 5655 C CA . ASP B 1 276 ? 30.563 76.623 195.259 1.00 13.61 276 ASP B CA 1
ATOM 5656 C C . ASP B 1 276 ? 29.760 75.731 196.206 1.00 12.11 276 ASP B C 1
ATOM 5657 O O . ASP B 1 276 ? 29.034 76.240 197.057 1.00 10.20 276 ASP B O 1
ATOM 5662 N N . ASN B 1 277 ? 29.943 74.417 196.071 1.00 8.60 277 ASN B N 1
ATOM 5663 C CA . ASN B 1 277 ? 29.241 73.421 196.861 1.00 10.76 277 ASN B CA 1
ATOM 5664 C C . ASN B 1 277 ? 30.100 72.175 197.086 1.00 12.61 277 ASN B C 1
ATOM 5665 O O . ASN B 1 277 ? 30.378 71.448 196.138 1.00 11.69 277 ASN B O 1
ATOM 5670 N N . PHE B 1 278 ? 30.478 71.907 198.340 1.00 10.71 278 PHE B N 1
ATOM 5671 C CA . PHE B 1 278 ? 31.367 70.779 198.643 1.00 12.26 278 PHE B CA 1
ATOM 5672 C C . PHE B 1 278 ? 30.735 69.466 198.228 1.00 12.73 278 PHE B C 1
ATOM 5673 O O . PHE B 1 278 ? 31.423 68.501 197.916 1.00 11.24 278 PHE B O 1
ATOM 5681 N N . ARG B 1 279 ? 29.414 69.442 198.221 1.00 11.21 279 ARG B N 1
ATOM 5682 C CA . ARG B 1 279 ? 28.708 68.260 197.791 1.00 14.45 279 ARG B CA 1
ATOM 5683 C C . ARG B 1 279 ? 28.988 67.943 196.306 1.00 17.31 279 ARG B C 1
ATOM 5684 O O . ARG B 1 279 ? 28.813 66.809 195.896 1.00 15.15 279 ARG B O 1
ATOM 5692 N N . ASP B 1 280 ? 29.422 68.918 195.502 1.00 13.44 280 ASP B N 1
ATOM 5693 C CA . ASP B 1 280 ? 29.815 68.614 194.112 1.00 15.57 280 ASP B CA 1
ATOM 5694 C C . ASP B 1 280 ? 31.201 68.007 193.989 1.00 16.70 280 ASP B C 1
ATOM 5695 O O . ASP B 1 280 ? 31.604 67.634 192.889 1.00 17.15 280 ASP B O 1
ATOM 5700 N N . LEU B 1 281 ? 31.950 67.954 195.086 1.00 15.79 281 LEU B N 1
ATOM 5701 C CA . LEU B 1 281 ? 33.343 67.536 194.957 1.00 15.22 281 LEU B CA 1
ATOM 5702 C C . LEU B 1 281 ? 33.504 66.129 194.345 1.00 17.83 281 LEU B C 1
ATOM 5703 O O . LEU B 1 281 ? 34.331 65.954 193.464 1.00 16.04 281 LEU B O 1
ATOM 5708 N N . PRO B 1 282 ? 32.706 65.134 194.785 1.00 19.28 282 PRO B N 1
ATOM 5709 C CA . PRO B 1 282 ? 32.929 63.820 194.164 1.00 20.22 282 PRO B CA 1
ATOM 5710 C C . PRO B 1 282 ? 32.761 63.798 192.614 1.00 19.63 282 PRO B C 1
ATOM 5711 O O . PRO B 1 282 ? 33.668 63.300 191.935 1.00 18.07 282 PRO B O 1
ATOM 5715 N N . VAL B 1 283 ? 31.661 64.308 192.068 1.00 17.14 283 VAL B N 1
ATOM 5716 C CA . VAL B 1 283 ? 31.512 64.324 190.602 1.00 19.95 283 VAL B CA 1
ATOM 5717 C C . VAL B 1 283 ? 32.743 64.919 189.927 1.00 19.95 283 VAL B C 1
ATOM 5718 O O . VAL B 1 283 ? 33.483 64.211 189.226 1.00 21.41 283 VAL B O 1
ATOM 5722 N N . TYR B 1 284 ? 32.996 66.199 190.184 1.00 17.96 284 TYR B N 1
ATOM 5723 C CA . TYR B 1 284 ? 34.169 66.841 189.622 1.00 14.84 284 TYR B CA 1
ATOM 5724 C C . TYR B 1 284 ? 35.422 66.039 189.880 1.00 19.27 284 TYR B C 1
ATOM 5725 O O . TYR B 1 284 ? 36.221 65.819 188.961 1.00 19.51 284 TYR B O 1
ATOM 5734 N N . TYR B 1 285 ? 35.568 65.552 191.109 1.00 19.24 285 TYR B N 1
ATOM 5735 C CA . TYR B 1 285 ? 36.782 64.836 191.488 1.00 16.47 285 TYR B CA 1
ATOM 5736 C C . TYR B 1 285 ? 36.936 63.618 190.573 1.00 20.77 285 TYR B C 1
ATOM 5737 O O . TYR B 1 285 ? 38.017 63.360 190.004 1.00 19.54 285 TYR B O 1
ATOM 5746 N N . GLU B 1 286 ? 35.853 62.853 190.444 1.00 23.55 286 GLU B N 1
ATOM 5747 C CA . GLU B 1 286 ? 35.967 61.594 189.714 1.00 25.92 286 GLU B CA 1
ATOM 5748 C C . GLU B 1 286 ? 36.232 61.978 188.266 1.00 25.25 286 GLU B C 1
ATOM 5749 O O . GLU B 1 286 ? 37.046 61.343 187.567 1.00 25.61 286 GLU B O 1
ATOM 5755 N N . SER B 1 287 ? 35.588 63.065 187.843 1.00 20.40 287 SER B N 1
ATOM 5756 C CA . SER B 1 287 ? 35.749 63.513 186.469 1.00 20.64 287 SER B CA 1
ATOM 5757 C C . SER B 1 287 ? 37.228 63.799 186.234 1.00 23.76 287 SER B C 1
ATOM 5758 O O . SER B 1 287 ? 37.805 63.330 185.227 1.00 25.95 287 SER B O 1
ATOM 5761 N N . LEU B 1 288 ? 37.865 64.487 187.187 1.00 18.10 288 LEU B N 1
ATOM 5762 C CA . LEU B 1 288 ? 39.257 64.841 186.989 1.00 18.23 288 LEU B CA 1
ATOM 5763 C C . LEU B 1 288 ? 40.031 63.562 186.769 1.00 22.88 288 LEU B C 1
ATOM 5764 O O . LEU B 1 288 ? 40.780 63.429 185.781 1.00 25.48 288 LEU B O 1
ATOM 5769 N N . LYS B 1 289 ? 39.778 62.585 187.630 1.00 22.45 289 LYS B N 1
ATOM 5770 C CA . LYS B 1 289 ? 40.542 61.349 187.575 1.00 28.00 289 LYS B CA 1
ATOM 5771 C C . LYS B 1 289 ? 40.354 60.649 186.240 1.00 28.01 289 LYS B C 1
ATOM 5772 O O . LYS B 1 289 ? 41.318 60.178 185.647 1.00 29.09 289 LYS B O 1
ATOM 5778 N N . LYS B 1 290 ? 39.120 60.636 185.745 1.00 25.71 290 LYS B N 1
ATOM 5779 C CA . LYS B 1 290 ? 38.855 59.979 184.487 1.00 29.65 290 LYS B CA 1
ATOM 5780 C C . LYS B 1 290 ? 39.731 60.621 183.416 1.00 32.05 290 LYS B C 1
ATOM 5781 O O . LYS B 1 290 ? 40.427 59.913 182.681 1.00 32.24 290 LYS B O 1
ATOM 5787 N N . LEU B 1 291 ? 39.720 61.958 183.372 1.00 28.58 291 LEU B N 1
ATOM 5788 C CA . LEU B 1 291 ? 40.398 62.709 182.321 1.00 27.78 291 LEU B CA 1
ATOM 5789 C C . LEU B 1 291 ? 41.892 62.559 182.465 1.00 26.56 291 LEU B C 1
ATOM 5790 O O . LEU B 1 291 ? 42.636 62.752 181.509 1.00 29.09 291 LEU B O 1
ATOM 5795 N N . ILE B 1 292 ? 42.339 62.146 183.638 1.00 28.17 292 ILE B N 1
ATOM 5796 C CA . ILE B 1 292 ? 43.767 61.956 183.812 1.00 30.68 292 ILE B CA 1
ATOM 5797 C C . ILE B 1 292 ? 44.118 60.556 183.307 1.00 34.90 292 ILE B C 1
ATOM 5798 O O . ILE B 1 292 ? 45.195 60.355 182.738 1.00 38.77 292 ILE B O 1
ATOM 5803 N N . GLU B 1 293 ? 43.201 59.597 183.459 1.00 34.35 293 GLU B N 1
ATOM 5804 C CA . GLU B 1 293 ? 43.543 58.218 183.137 1.00 37.54 293 GLU B CA 1
ATOM 5805 C C . GLU B 1 293 ? 43.404 57.915 181.655 1.00 36.61 293 GLU B C 1
ATOM 5806 O O . GLU B 1 293 ? 44.155 57.097 181.127 1.00 36.45 293 GLU B O 1
ATOM 5812 N N . ASP B 1 294 ? 42.475 58.585 180.978 1.00 32.04 294 ASP B N 1
ATOM 5813 C CA . ASP B 1 294 ? 42.322 58.409 179.537 1.00 30.93 294 ASP B CA 1
ATOM 5814 C C . ASP B 1 294 ? 43.191 59.402 178.789 1.00 30.35 294 ASP B C 1
ATOM 5815 O O . ASP B 1 294 ? 43.055 59.558 177.569 1.00 37.71 294 ASP B O 1
ATOM 5820 N N . GLY B 1 295 ? 44.084 60.075 179.512 1.00 30.28 295 GLY B N 1
ATOM 5821 C CA . GLY B 1 295 ? 45.052 60.953 178.882 1.00 28.67 295 GLY B CA 1
ATOM 5822 C C . GLY B 1 295 ? 44.519 62.278 178.335 1.00 33.01 295 GLY B C 1
ATOM 5823 O O . GLY B 1 295 ? 45.271 63.021 177.687 1.00 36.84 295 GLY B O 1
ATOM 5824 N N . SER B 1 296 ? 43.238 62.582 178.560 1.00 30.34 296 SER B N 1
ATOM 5825 C CA . SER B 1 296 ? 42.669 63.845 178.067 1.00 28.90 296 SER B CA 1
ATOM 5826 C C . SER B 1 296 ? 43.231 65.067 178.816 1.00 30.54 296 SER B C 1
ATOM 5827 O O . SER B 1 296 ? 42.976 66.208 178.420 1.00 32.63 296 SER B O 1
ATOM 5830 N N . ILE B 1 297 ? 43.990 64.807 179.888 1.00 29.00 297 ILE B N 1
ATOM 5831 C CA . ILE B 1 297 ? 44.694 65.813 180.670 1.00 23.38 297 ILE B CA 1
ATOM 5832 C C . ILE B 1 297 ? 46.134 65.365 180.836 1.00 26.43 297 ILE B C 1
ATOM 5833 O O . ILE B 1 297 ? 46.384 64.247 181.303 1.00 30.05 297 ILE B O 1
ATOM 5838 N N . GLU B 1 298 ? 47.077 66.212 180.416 1.00 25.28 298 GLU B N 1
ATOM 5839 C CA . GLU B 1 298 ? 48.505 65.934 180.566 1.00 29.68 298 GLU B CA 1
ATOM 5840 C C . GLU B 1 298 ? 48.901 65.836 182.050 1.00 28.65 298 GLU B C 1
ATOM 5841 O O . GLU B 1 298 ? 48.547 66.715 182.849 1.00 27.87 298 GLU B O 1
ATOM 5847 N N . ARG B 1 299 ? 49.648 64.793 182.411 1.00 30.57 299 ARG B N 1
ATOM 5848 C CA . ARG B 1 299 ? 50.072 64.597 183.796 1.00 28.72 299 ARG B CA 1
ATOM 5849 C C . ARG B 1 299 ? 50.930 65.753 184.280 1.00 31.95 299 ARG B C 1
ATOM 5850 O O . ARG B 1 299 ? 50.836 66.158 185.442 1.00 29.88 299 ARG B O 1
ATOM 5858 N N . GLY B 1 300 ? 51.786 66.262 183.388 1.00 36.34 300 GLY B N 1
ATOM 5859 C CA . GLY B 1 300 ? 52.703 67.340 183.731 1.00 32.23 300 GLY B CA 1
ATOM 5860 C C . GLY B 1 300 ? 51.987 68.544 184.328 1.00 32.93 300 GLY B C 1
ATOM 5861 O O . GLY B 1 300 ? 52.494 69.201 185.247 1.00 32.82 300 GLY B O 1
ATOM 5862 N N . LYS B 1 301 ? 50.789 68.815 183.813 1.00 27.75 301 LYS B N 1
ATOM 5863 C CA . LYS B 1 301 ? 50.009 69.963 184.243 1.00 23.76 301 LYS B CA 1
ATOM 5864 C C . LYS B 1 301 ? 49.431 69.745 185.648 1.00 25.24 301 LYS B C 1
ATOM 5865 O O . LYS B 1 301 ? 49.505 70.642 186.504 1.00 25.95 301 LYS B O 1
ATOM 5871 N N . VAL B 1 302 ? 48.877 68.559 185.881 1.00 19.45 302 VAL B N 1
ATOM 5872 C CA . VAL B 1 302 ? 48.361 68.203 187.199 1.00 24.04 302 VAL B CA 1
ATOM 5873 C C . VAL B 1 302 ? 49.467 68.296 188.215 1.00 22.94 302 VAL B C 1
ATOM 5874 O O . VAL B 1 302 ? 49.267 68.855 189.288 1.00 20.98 302 VAL B O 1
ATOM 5878 N N . GLU B 1 303 ? 50.644 67.784 187.853 1.00 26.65 303 GLU B N 1
ATOM 5879 C CA . GLU B 1 303 ? 51.825 67.822 188.719 1.00 26.65 303 GLU B CA 1
ATOM 5880 C C . GLU B 1 303 ? 52.344 69.241 189.023 1.00 28.07 303 GLU B C 1
ATOM 5881 O O . GLU B 1 303 ? 52.741 69.536 190.164 1.00 28.42 303 GLU B O 1
ATOM 5887 N N . ARG B 1 304 ? 52.392 70.103 188.005 1.00 27.25 304 ARG B N 1
ATOM 5888 C CA . ARG B 1 304 ? 52.844 71.484 188.202 1.00 26.69 304 ARG B CA 1
ATOM 5889 C C . ARG B 1 304 ? 51.867 72.196 189.112 1.00 24.35 304 ARG B C 1
ATOM 5890 O O . ARG B 1 304 ? 52.257 72.969 189.984 1.00 26.01 304 ARG B O 1
ATOM 5898 N N . SER B 1 305 ? 50.587 71.925 188.875 1.00 22.71 305 SER B N 1
ATOM 5899 C CA . SER B 1 305 ? 49.509 72.436 189.697 1.00 21.55 305 SER B CA 1
ATOM 5900 C C . SER B 1 305 ? 49.660 72.038 191.174 1.00 19.45 305 SER B C 1
ATOM 5901 O O . SER B 1 305 ? 49.638 72.895 192.062 1.00 20.86 305 SER B O 1
ATOM 5904 N N . ILE B 1 306 ? 49.818 70.741 191.428 1.00 20.77 306 ILE B N 1
ATOM 5905 C CA . ILE B 1 306 ? 50.036 70.242 192.774 1.00 20.54 306 ILE B CA 1
ATOM 5906 C C . ILE B 1 306 ? 51.247 70.920 193.415 1.00 22.83 306 ILE B C 1
ATOM 5907 O O . ILE B 1 306 ? 51.221 71.279 194.609 1.00 22.04 306 ILE B O 1
ATOM 5912 N N . LYS B 1 307 ? 52.303 71.118 192.622 1.00 25.40 307 LYS B N 1
ATOM 5913 C CA . LYS B 1 307 ? 53.503 71.784 193.138 1.00 26.66 307 LYS B CA 1
ATOM 5914 C C . LYS B 1 307 ? 53.180 73.215 193.605 1.00 26.51 307 LYS B C 1
ATOM 5915 O O . LYS B 1 307 ? 53.577 73.644 194.712 1.00 26.09 307 LYS B O 1
ATOM 5921 N N . ILE B 1 308 ? 52.422 73.932 192.771 1.00 22.33 308 ILE B N 1
ATOM 5922 C CA . ILE B 1 308 ? 52.027 75.293 193.099 1.00 21.62 308 ILE B CA 1
ATOM 5923 C C . ILE B 1 308 ? 51.183 75.339 194.398 1.00 21.23 308 ILE B C 1
ATOM 5924 O O . ILE B 1 308 ? 51.475 76.123 195.316 1.00 18.41 308 ILE B O 1
ATOM 5929 N N . VAL B 1 309 ? 50.159 74.488 194.479 1.00 19.12 309 VAL B N 1
ATOM 5930 C CA . VAL B 1 309 ? 49.333 74.477 195.666 1.00 20.21 309 VAL B CA 1
ATOM 5931 C C . VAL B 1 309 ? 50.155 74.187 196.916 1.00 21.28 309 VAL B C 1
ATOM 5932 O O . VAL B 1 309 ? 49.986 74.846 197.946 1.00 23.59 309 VAL B O 1
ATOM 5936 N N . ASP B 1 310 ? 51.074 73.232 196.819 1.00 23.51 310 ASP B N 1
ATOM 5937 C CA . ASP B 1 310 ? 51.926 72.906 197.970 1.00 22.73 310 ASP B CA 1
ATOM 5938 C C . ASP B 1 310 ? 52.806 74.093 198.364 1.00 26.39 310 ASP B C 1
ATOM 5939 O O . ASP B 1 310 ? 52.976 74.396 199.550 1.00 29.94 310 ASP B O 1
ATOM 5944 N N . GLU B 1 311 ? 53.349 74.793 197.382 1.00 23.60 311 GLU B N 1
ATOM 5945 C CA . GLU B 1 311 ? 54.103 75.990 197.731 1.00 27.28 311 GLU B CA 1
ATOM 5946 C C . GLU B 1 311 ? 53.200 76.966 198.508 1.00 28.15 311 GLU B C 1
ATOM 5947 O O . GLU B 1 311 ? 53.589 77.418 199.596 1.00 26.47 311 GLU B O 1
ATOM 5953 N N . TYR B 1 312 ? 51.984 77.239 198.015 1.00 27.00 312 TYR B N 1
ATOM 5954 C CA . TYR B 1 312 ? 51.108 78.199 198.722 1.00 28.07 312 TYR B CA 1
ATOM 5955 C C . TYR B 1 312 ? 50.774 77.721 200.145 1.00 26.25 312 TYR B C 1
ATOM 5956 O O . TYR B 1 312 ? 50.831 78.495 201.104 1.00 27.39 312 TYR B O 1
ATOM 5965 N N . LEU B 1 313 ? 50.385 76.455 200.255 1.00 26.43 313 LEU B N 1
ATOM 5966 C CA . LEU B 1 313 ? 50.074 75.834 201.520 1.00 21.83 313 LEU B CA 1
ATOM 5967 C C . LEU B 1 313 ? 51.207 76.039 202.495 1.00 32.19 313 LEU B C 1
ATOM 5968 O O . LEU B 1 313 ? 50.992 76.478 203.633 1.00 33.27 313 LEU B O 1
ATOM 5973 N N . SER B 1 314 ? 52.424 75.774 202.041 1.00 34.24 314 SER B N 1
ATOM 5974 C CA . SER B 1 314 ? 53.582 75.905 202.921 1.00 37.79 314 SER B CA 1
ATOM 5975 C C . SER B 1 314 ? 53.757 77.360 203.348 1.00 39.44 314 SER B C 1
ATOM 5976 O O . SER B 1 314 ? 54.128 77.642 204.494 1.00 43.01 314 SER B O 1
ATOM 5979 N N . ALA B 1 315 ? 53.427 78.285 202.451 1.00 38.44 315 ALA B N 1
ATOM 5980 C CA . ALA B 1 315 ? 53.577 79.719 202.741 1.00 43.40 315 ALA B CA 1
ATOM 5981 C C . ALA B 1 315 ? 52.702 80.233 203.918 1.00 46.04 315 ALA B C 1
ATOM 5982 O O . ALA B 1 315 ? 52.885 81.358 204.389 1.00 45.99 315 ALA B O 1
ATOM 5984 N N . LEU B 1 316 ? 51.754 79.421 204.378 1.00 47.75 316 LEU B N 1
ATOM 5985 C CA . LEU B 1 316 ? 50.723 79.889 205.314 1.00 49.13 316 LEU B CA 1
ATOM 5986 C C . LEU B 1 316 ? 50.926 79.636 206.809 1.00 51.28 316 LEU B C 1
ATOM 5987 O O . LEU B 1 316 ? 50.087 80.042 207.603 1.00 59.88 316 LEU B O 1
ATOM 5992 N N . GLU B 1 317 ? 52.020 78.975 207.177 1.00 55.74 317 GLU B N 1
ATOM 5993 C CA . GLU B 1 317 ? 52.336 78.595 208.570 1.00 61.42 317 GLU B CA 1
ATOM 5994 C C . GLU B 1 317 ? 51.755 79.507 209.682 1.00 62.09 317 GLU B C 1
ATOM 5995 O O . GLU B 1 317 ? 52.489 80.339 210.222 1.00 64.04 317 GLU B O 1
ATOM 6001 N N . ASN B 1 318 ? 50.490 79.319 210.078 1.00 62.25 318 ASN B N 1
ATOM 6002 C CA . ASN B 1 318 ? 49.855 80.294 210.984 1.00 58.54 318 ASN B CA 1
ATOM 6003 C C . ASN B 1 318 ? 49.697 79.777 212.407 1.00 51.91 318 ASN B C 1
ATOM 6004 O O . ASN B 1 318 ? 49.618 78.574 212.625 1.00 47.32 318 ASN B O 1
ATOM 6009 N N . ARG B 1 319 ? 49.694 80.698 213.375 1.00 50.48 319 ARG B N 1
ATOM 6010 C CA . ARG B 1 319 ? 49.536 80.340 214.798 1.00 45.58 319 ARG B CA 1
ATOM 6011 C C . ARG B 1 319 ? 48.116 80.559 215.317 1.00 42.17 319 ARG B C 1
ATOM 6012 O O . ARG B 1 319 ? 47.769 80.134 216.443 1.00 39.23 319 ARG B O 1
ATOM 6020 N N . PHE B 1 320 ? 47.287 81.202 214.494 1.00 37.39 320 PHE B N 1
ATOM 6021 C CA . PHE B 1 320 ? 45.939 81.573 214.944 1.00 30.49 320 PHE B CA 1
ATOM 6022 C C . PHE B 1 320 ? 44.810 80.726 214.355 1.00 28.27 320 PHE B C 1
ATOM 6023 O O . PHE B 1 320 ? 44.681 80.573 213.114 1.00 26.18 320 PHE B O 1
ATOM 6031 N N . ASN B 1 321 ? 43.974 80.200 215.244 1.00 21.92 321 ASN B N 1
ATOM 6032 C CA . ASN B 1 321 ? 42.750 79.540 214.810 1.00 20.00 321 ASN B CA 1
ATOM 6033 C C . ASN B 1 321 ? 41.652 79.689 215.893 1.00 17.79 321 ASN B C 1
ATOM 6034 O O . ASN B 1 321 ? 41.766 79.113 216.966 1.00 16.52 321 ASN B O 1
ATOM 6039 N N . SER B 1 322 ? 40.605 80.473 215.593 1.00 14.16 322 SER B N 1
ATOM 6040 C CA . SER B 1 322 ? 39.509 80.744 216.523 1.00 12.93 322 SER B CA 1
ATOM 6041 C C . SER B 1 322 ? 38.730 79.460 216.929 1.00 11.40 322 SER B C 1
ATOM 6042 O O . SER B 1 322 ? 37.869 79.488 217.813 1.00 9.54 322 SER B O 1
ATOM 6045 N N . GLY B 1 323 ? 39.071 78.326 216.326 1.00 10.97 323 GLY B N 1
ATOM 6046 C CA . GLY B 1 323 ? 38.482 77.062 216.724 1.00 10.51 323 GLY B CA 1
ATOM 6047 C C . GLY B 1 323 ? 38.816 76.613 218.153 1.00 13.82 323 GLY B C 1
ATOM 6048 O O . GLY B 1 323 ? 38.222 75.672 218.691 1.00 12.87 323 GLY B O 1
ATOM 6049 N N . LEU B 1 324 ? 39.803 77.259 218.751 1.00 15.41 324 LEU B N 1
ATOM 6050 C CA . LEU B 1 324 ? 40.155 77.016 220.135 1.00 16.97 324 LEU B CA 1
ATOM 6051 C C . LEU B 1 324 ? 38.908 77.222 220.997 1.00 12.43 324 LEU B C 1
ATOM 6052 O O . LEU B 1 324 ? 38.709 76.533 222.018 1.00 12.12 324 LEU B O 1
ATOM 6057 N N . ILE B 1 325 ? 38.078 78.185 220.594 1.00 10.98 325 ILE B N 1
ATOM 6058 C CA . ILE B 1 325 ? 36.853 78.445 221.350 1.00 10.09 325 ILE B CA 1
ATOM 6059 C C . ILE B 1 325 ? 35.968 77.177 221.349 1.00 10.36 325 ILE B C 1
ATOM 6060 O O . ILE B 1 325 ? 35.508 76.697 222.414 1.00 11.09 325 ILE B O 1
ATOM 6065 N N . ALA B 1 326 ? 35.835 76.574 220.177 1.00 11.29 326 ALA B N 1
ATOM 6066 C CA . ALA B 1 326 ? 35.091 75.318 220.080 1.00 12.35 326 ALA B CA 1
ATOM 6067 C C . ALA B 1 326 ? 35.690 74.297 221.064 1.00 12.87 326 ALA B C 1
ATOM 6068 O O . ALA B 1 326 ? 34.970 73.623 221.820 1.00 16.01 326 ALA B O 1
ATOM 6070 N N . GLU B 1 327 ? 37.018 74.270 221.110 1.00 14.02 327 GLU B N 1
ATOM 6071 C CA . GLU B 1 327 ? 37.743 73.311 221.911 1.00 16.54 327 GLU B CA 1
ATOM 6072 C C . GLU B 1 327 ? 37.444 73.519 223.399 1.00 17.47 327 GLU B C 1
ATOM 6073 O O . GLU B 1 327 ? 37.167 72.561 224.133 1.00 14.48 327 GLU B O 1
ATOM 6079 N N . VAL B 1 328 ? 37.463 74.780 223.818 1.00 13.68 328 VAL B N 1
ATOM 6080 C CA . VAL B 1 328 ? 37.231 75.112 225.220 1.00 12.55 328 VAL B CA 1
ATOM 6081 C C . VAL B 1 328 ? 35.832 74.641 225.544 1.00 15.08 328 VAL B C 1
ATOM 6082 O O . VAL B 1 328 ? 35.620 73.954 226.570 1.00 17.13 328 VAL B O 1
ATOM 6086 N N . ALA B 1 329 ? 34.893 74.963 224.642 1.00 12.42 329 ALA B N 1
ATOM 6087 C CA . ALA B 1 329 ? 33.490 74.676 224.895 1.00 13.22 329 ALA B CA 1
ATOM 6088 C C . ALA B 1 329 ? 33.375 73.181 225.039 1.00 13.54 329 ALA B C 1
ATOM 6089 O O . ALA B 1 329 ? 32.678 72.673 225.939 1.00 15.52 329 ALA B O 1
ATOM 6091 N N . GLU B 1 330 ? 34.141 72.469 224.218 1.00 14.21 330 GLU B N 1
ATOM 6092 C CA . GLU B 1 330 ? 34.076 71.008 224.216 1.00 16.88 330 GLU B CA 1
ATOM 6093 C C . GLU B 1 330 ? 34.588 70.437 225.558 1.00 18.89 330 GLU B C 1
ATOM 6094 O O . GLU B 1 330 ? 34.017 69.501 226.096 1.00 18.39 330 GLU B O 1
ATOM 6100 N N . ARG B 1 331 ? 35.656 71.002 226.097 1.00 11.55 331 ARG B N 1
ATOM 6101 C CA . ARG B 1 331 ? 36.331 70.354 227.207 1.00 14.85 331 ARG B CA 1
ATOM 6102 C C . ARG B 1 331 ? 35.665 70.714 228.574 1.00 17.57 331 ARG B C 1
ATOM 6103 O O . ARG B 1 331 ? 35.850 70.037 229.572 1.00 15.39 331 ARG B O 1
ATOM 6111 N N . ALA B 1 332 ? 34.819 71.744 228.588 1.00 17.80 332 ALA B N 1
ATOM 6112 C CA . ALA B 1 332 ? 34.179 72.161 229.824 1.00 14.61 332 ALA B CA 1
ATOM 6113 C C . ALA B 1 332 ? 32.845 71.464 230.057 1.00 19.58 332 ALA B C 1
ATOM 6114 O O . ALA B 1 332 ? 32.092 71.812 230.991 1.00 20.09 332 ALA B O 1
ATOM 6116 N N . ILE B 1 333 ? 32.560 70.434 229.274 1.00 18.63 333 ILE B N 1
ATOM 6117 C CA . ILE B 1 333 ? 31.269 69.794 229.432 1.00 20.39 333 ILE B CA 1
ATOM 6118 C C . ILE B 1 333 ? 31.378 68.542 230.290 1.00 24.46 333 ILE B C 1
ATOM 6119 O O . ILE B 1 333 ? 32.289 67.734 230.142 1.00 24.95 333 ILE B O 1
ATOM 6124 N N . GLU B 1 334 ? 30.463 68.432 231.242 1.00 21.96 334 GLU B N 1
ATOM 6125 C CA . GLU B 1 334 ? 30.406 67.266 232.107 1.00 24.61 334 GLU B CA 1
ATOM 6126 C C . GLU B 1 334 ? 29.034 66.631 231.981 1.00 22.20 334 GLU B C 1
ATOM 6127 O O . GLU B 1 334 ? 28.023 67.341 231.816 1.00 17.16 334 GLU B O 1
ATOM 6133 N N . CYS B 1 335 ? 29.004 65.304 231.947 1.00 20.35 335 CYS B N 1
ATOM 6134 C CA . CYS B 1 335 ? 27.729 64.598 231.901 1.00 21.97 335 CYS B CA 1
ATOM 6135 C C . CYS B 1 335 ? 27.753 63.325 232.729 1.00 26.50 335 CYS B C 1
ATOM 6136 O O . CYS B 1 335 ? 28.750 62.595 232.711 1.00 25.83 335 CYS B O 1
ATOM 6139 N N . THR B 1 336 ? 26.635 63.053 233.408 1.00 21.33 336 THR B N 1
ATOM 6140 C CA . THR B 1 336 ? 26.329 61.713 233.938 1.00 28.40 336 THR B CA 1
ATOM 6141 C C . THR B 1 336 ? 26.079 60.732 232.771 1.00 30.13 336 THR B C 1
ATOM 6142 O O . THR B 1 336 ? 25.836 61.158 231.619 1.00 30.98 336 THR B O 1
ATOM 6146 N N . ARG B 1 337 ? 26.123 59.426 233.043 1.00 31.21 337 ARG B N 1
ATOM 6147 C CA . ARG B 1 337 ? 25.892 58.450 231.966 1.00 33.39 337 ARG B CA 1
ATOM 6148 C C . ARG B 1 337 ? 24.430 58.443 231.445 1.00 35.42 337 ARG B C 1
ATOM 6149 O O . ARG B 1 337 ? 23.462 58.424 232.224 1.00 31.58 337 ARG B O 1
ATOM 6157 N N . MET B 1 338 ? 24.296 58.434 230.119 1.00 37.78 338 MET B N 1
ATOM 6158 C CA . MET B 1 338 ? 23.006 58.531 229.438 1.00 38.12 338 MET B CA 1
ATOM 6159 C C . MET B 1 338 ? 22.598 57.284 228.655 1.00 40.16 338 MET B C 1
ATOM 6160 O O . MET B 1 338 ? 23.437 56.610 228.049 1.00 40.51 338 MET B O 1
ATOM 6165 N N . ARG B 1 339 ? 21.310 56.966 228.693 1.00 40.31 339 ARG B N 1
ATOM 6166 C CA . ARG B 1 339 ? 20.800 55.828 227.936 1.00 41.62 339 ARG B CA 1
ATOM 6167 C C . ARG B 1 339 ? 20.644 56.202 226.453 1.00 39.15 339 ARG B C 1
ATOM 6168 O O . ARG B 1 339 ? 19.746 56.970 226.078 1.00 35.34 339 ARG B O 1
ATOM 6176 N N . LYS B 1 340 ? 21.540 55.641 225.638 1.00 41.48 340 LYS B N 1
ATOM 6177 C CA . LYS B 1 340 ? 21.627 55.842 224.184 1.00 42.12 340 LYS B CA 1
ATOM 6178 C C . LYS B 1 340 ? 20.249 55.722 223.511 1.00 41.86 340 LYS B C 1
ATOM 6179 O O . LYS B 1 340 ? 19.820 56.590 222.726 1.00 34.82 340 LYS B O 1
ATOM 6185 N N . GLU B 1 341 ? 19.536 54.671 223.902 1.00 45.82 341 GLU B N 1
ATOM 6186 C CA . GLU B 1 341 ? 18.204 54.356 223.388 1.00 44.52 341 GLU B CA 1
ATOM 6187 C C . GLU B 1 341 ? 17.134 55.462 223.580 1.00 38.35 341 GLU B C 1
ATOM 6188 O O . GLU B 1 341 ? 16.093 55.411 222.922 1.00 36.49 341 GLU B O 1
ATOM 6194 N N . LEU B 1 342 ? 17.347 56.446 224.456 1.00 35.55 342 LEU B N 1
ATOM 6195 C CA . LEU B 1 342 ? 16.304 57.463 224.637 1.00 32.93 342 LEU B CA 1
ATOM 6196 C C . LEU B 1 342 ? 16.474 58.584 223.609 1.00 30.77 342 LEU B C 1
ATOM 6197 O O . LEU B 1 342 ? 15.564 59.384 223.359 1.00 28.38 342 LEU B O 1
ATOM 6202 N N . LEU B 1 343 ? 17.657 58.632 223.021 1.00 28.91 343 LEU B N 1
ATOM 6203 C CA . LEU B 1 343 ? 18.091 59.825 222.313 1.00 27.66 343 LEU B CA 1
ATOM 6204 C C . LEU B 1 343 ? 17.426 60.031 220.922 1.00 26.92 343 LEU B C 1
ATOM 6205 O O . LEU B 1 343 ? 17.439 61.143 220.384 1.00 26.45 343 LEU B O 1
ATOM 6210 N N . GLY B 1 344 ? 16.892 58.964 220.324 1.00 26.76 344 GLY B N 1
ATOM 6211 C CA . GLY B 1 344 ? 16.162 59.071 219.069 1.00 20.96 344 GLY B CA 1
ATOM 6212 C C . GLY B 1 344 ? 14.717 59.520 219.227 1.00 21.78 344 GLY B C 1
ATOM 6213 O O . GLY B 1 344 ? 13.988 59.529 218.254 1.00 24.94 344 GLY B O 1
ATOM 6214 N N . ARG B 1 345 ? 14.275 59.881 220.433 1.00 21.58 345 ARG B N 1
ATOM 6215 C CA . ARG B 1 345 ? 12.870 60.283 220.631 1.00 21.77 345 ARG B CA 1
ATOM 6216 C C . ARG B 1 345 ? 12.652 61.744 220.334 1.00 20.00 345 ARG B C 1
ATOM 6217 O O . ARG B 1 345 ? 13.621 62.479 220.191 1.00 19.75 345 ARG B O 1
ATOM 6225 N N . GLU B 1 346 ? 11.401 62.203 220.378 1.00 16.39 346 GLU B N 1
ATOM 6226 C CA . GLU B 1 346 ? 11.139 63.601 220.064 1.00 17.66 346 GLU B CA 1
ATOM 6227 C C . GLU B 1 346 ? 11.311 64.366 221.384 1.00 19.21 346 GLU B C 1
ATOM 6228 O O . GLU B 1 346 ? 10.940 63.870 222.456 1.00 18.59 346 GLU B O 1
ATOM 6234 N N . VAL B 1 347 ? 11.853 65.576 221.316 1.00 18.78 347 VAL B N 1
ATOM 6235 C CA . VAL B 1 347 ? 12.305 66.232 222.526 1.00 16.25 347 VAL B CA 1
ATOM 6236 C C . VAL B 1 347 ? 11.413 67.420 222.790 1.00 21.98 347 VAL B C 1
ATOM 6237 O O . VAL B 1 347 ? 11.018 68.131 221.875 1.00 18.30 347 VAL B O 1
ATOM 6241 N N . VAL B 1 348 ? 11.100 67.619 224.068 1.00 18.86 348 VAL B N 1
ATOM 6242 C CA . VAL B 1 348 ? 10.386 68.785 224.492 1.00 21.87 348 VAL B CA 1
ATOM 6243 C C . VAL B 1 348 ? 11.445 69.677 225.132 1.00 18.63 348 VAL B C 1
ATOM 6244 O O . VAL B 1 348 ? 12.196 69.214 226.014 1.00 19.23 348 VAL B O 1
ATOM 6248 N N . LEU B 1 349 ? 11.469 70.955 224.762 1.00 17.63 349 LEU B N 1
ATOM 6249 C CA . LEU B 1 349 ? 12.537 71.836 225.223 1.00 16.41 349 LEU B CA 1
ATOM 6250 C C . LEU B 1 349 ? 11.990 72.855 226.192 1.00 20.16 349 LEU B C 1
ATOM 6251 O O . LEU B 1 349 ? 11.085 73.641 225.856 1.00 20.14 349 LEU B O 1
ATOM 6256 N N . LEU B 1 350 ? 12.592 72.891 227.374 1.00 17.25 350 LEU B N 1
ATOM 6257 C CA . LEU B 1 350 ? 12.195 73.855 228.372 1.00 18.17 350 LEU B CA 1
ATOM 6258 C C . LEU B 1 350 ? 13.314 74.852 228.424 1.00 18.37 350 LEU B C 1
ATOM 6259 O O . LEU B 1 350 ? 14.448 74.514 228.802 1.00 17.77 350 LEU B O 1
ATOM 6264 N N . VAL B 1 351 ? 13.011 76.079 228.032 1.00 15.25 351 VAL B N 1
ATOM 6265 C CA . VAL B 1 351 ? 14.071 77.053 227.850 1.00 20.13 351 VAL B CA 1
ATOM 6266 C C . VAL B 1 351 ? 13.748 78.308 228.631 1.00 20.08 351 VAL B C 1
ATOM 6267 O O . VAL B 1 351 ? 12.639 78.812 228.501 1.00 22.85 351 VAL B O 1
ATOM 6271 N N . PRO B 1 352 ? 14.707 78.814 229.447 1.00 22.20 352 PRO B N 1
ATOM 6272 C CA . PRO B 1 352 ? 14.540 80.075 230.196 1.00 23.07 352 PRO B CA 1
ATOM 6273 C C . PRO B 1 352 ? 13.946 81.155 229.303 1.00 26.80 352 PRO B C 1
ATOM 6274 O O . PRO B 1 352 ? 14.362 81.284 228.159 1.00 27.04 352 PRO B O 1
ATOM 6278 N N . SER B 1 353 ? 12.997 81.908 229.848 1.00 30.57 353 SER B N 1
ATOM 6279 C CA . SER B 1 353 ? 12.198 82.884 229.108 1.00 32.11 353 SER B CA 1
ATOM 6280 C C . SER B 1 353 ? 12.900 84.091 228.524 1.00 32.32 353 SER B C 1
ATOM 6281 O O . SER B 1 353 ? 12.325 84.728 227.636 1.00 38.52 353 SER B O 1
ATOM 6284 N N . ASN B 1 354 ? 14.112 84.427 228.971 1.00 33.17 354 ASN B N 1
ATOM 6285 C CA . ASN B 1 354 ? 14.804 85.583 228.360 1.00 34.10 354 ASN B CA 1
ATOM 6286 C C . ASN B 1 354 ? 14.019 86.893 228.529 1.00 35.07 354 ASN B C 1
ATOM 6287 O O . ASN B 1 354 ? 13.161 87.224 227.699 1.00 35.56 354 ASN B O 1
ATOM 6292 N N . THR B 1 363 ? 23.204 86.766 227.150 1.00 31.91 363 THR B N 1
ATOM 6293 C CA . THR B 1 363 ? 22.590 85.660 227.901 1.00 30.81 363 THR B CA 1
ATOM 6294 C C . THR B 1 363 ? 21.152 85.367 227.501 1.00 31.40 363 THR B C 1
ATOM 6295 O O . THR B 1 363 ? 20.767 84.192 227.328 1.00 27.41 363 THR B O 1
ATOM 6299 N N . GLY B 1 364 ? 20.360 86.419 227.329 1.00 29.35 364 GLY B N 1
ATOM 6300 C CA . GLY B 1 364 ? 18.987 86.198 226.932 1.00 32.06 364 GLY B CA 1
ATOM 6301 C C . GLY B 1 364 ? 18.954 85.706 225.508 1.00 28.15 364 GLY B C 1
ATOM 6302 O O . GLY B 1 364 ? 18.168 84.777 225.151 1.00 29.28 364 GLY B O 1
ATOM 6303 N N . ASP B 1 365 ? 19.846 86.285 224.695 1.00 27.09 365 ASP B N 1
ATOM 6304 C CA . ASP B 1 365 ? 19.894 85.910 223.286 1.00 26.20 365 ASP B CA 1
ATOM 6305 C C . ASP B 1 365 ? 20.380 84.472 223.150 1.00 25.05 365 ASP B C 1
ATOM 6306 O O . ASP B 1 365 ? 19.906 83.729 222.263 1.00 21.98 365 ASP B O 1
ATOM 6311 N N . ASP B 1 366 ? 21.264 84.058 224.068 1.00 22.93 366 ASP B N 1
ATOM 6312 C CA . ASP B 1 366 ? 21.730 82.665 224.098 1.00 21.16 366 ASP B CA 1
ATOM 6313 C C . ASP B 1 366 ? 20.551 81.676 224.239 1.00 21.22 366 ASP B C 1
ATOM 6314 O O . ASP B 1 366 ? 20.434 80.656 223.498 1.00 20.60 366 ASP B O 1
ATOM 6319 N N . TYR B 1 367 ? 19.660 82.010 225.174 1.00 23.99 367 TYR B N 1
ATOM 6320 C CA . TYR B 1 367 ? 18.468 81.200 225.438 1.00 23.68 367 TYR B CA 1
ATOM 6321 C C . TYR B 1 367 ? 17.658 81.105 224.176 1.00 20.35 367 TYR B C 1
ATOM 6322 O O . TYR B 1 367 ? 17.205 80.026 223.812 1.00 19.36 367 TYR B O 1
ATOM 6331 N N . ASP B 1 368 ? 17.442 82.249 223.541 1.00 20.49 368 ASP B N 1
ATOM 6332 C CA . ASP B 1 368 ? 16.738 82.268 222.252 1.00 18.64 368 ASP B CA 1
ATOM 6333 C C . ASP B 1 368 ? 17.363 81.339 221.219 1.00 16.74 368 ASP B C 1
ATOM 6334 O O . ASP B 1 368 ? 16.664 80.765 220.386 1.00 20.38 368 ASP B O 1
ATOM 6339 N N . LEU B 1 369 ? 18.677 81.168 221.275 1.00 16.99 369 LEU B N 1
ATOM 6340 C CA . LEU B 1 369 ? 19.342 80.378 220.245 1.00 14.92 369 LEU B CA 1
ATOM 6341 C C . LEU B 1 369 ? 19.328 78.862 220.520 1.00 15.96 369 LEU B C 1
ATOM 6342 O O . LEU B 1 369 ? 19.525 78.057 219.602 1.00 14.13 369 LEU B O 1
ATOM 6347 N N . ILE B 1 370 ? 19.076 78.470 221.769 1.00 13.79 370 ILE B N 1
ATOM 6348 C CA . ILE B 1 370 ? 19.048 77.032 222.124 1.00 13.81 370 ILE B CA 1
ATOM 6349 C C . ILE B 1 370 ? 18.168 76.115 221.218 1.00 13.27 370 ILE B C 1
ATOM 6350 O O . ILE B 1 370 ? 18.567 74.975 220.886 1.00 12.13 370 ILE B O 1
ATOM 6355 N N . PRO B 1 371 ? 16.949 76.556 220.873 1.00 15.20 371 PRO B N 1
ATOM 6356 C CA . PRO B 1 371 ? 16.115 75.723 219.982 1.00 12.39 371 PRO B CA 1
ATOM 6357 C C . PRO B 1 371 ? 16.747 75.437 218.603 1.00 14.59 371 PRO B C 1
ATOM 6358 O O . PRO B 1 371 ? 16.708 74.286 218.141 1.00 13.60 371 PRO B O 1
ATOM 6362 N N . GLU B 1 372 ? 17.301 76.460 217.959 1.00 14.76 372 GLU B N 1
ATOM 6363 C CA . GLU B 1 372 ? 17.964 76.284 216.663 1.00 15.12 372 GLU B CA 1
ATOM 6364 C C . GLU B 1 372 ? 19.015 75.180 216.781 1.00 14.25 372 GLU B C 1
ATOM 6365 O O . GLU B 1 372 ? 19.005 74.211 216.008 1.00 13.67 372 GLU B O 1
ATOM 6371 N N . VAL B 1 373 ? 19.855 75.276 217.803 1.00 12.36 373 VAL B N 1
ATOM 6372 C CA . VAL B 1 373 ? 20.960 74.331 217.964 1.00 9.60 373 VAL B CA 1
ATOM 6373 C C . VAL B 1 373 ? 20.450 72.915 218.245 1.00 11.33 373 VAL B C 1
ATOM 6374 O O . VAL B 1 373 ? 20.955 71.902 217.723 1.00 10.80 373 VAL B O 1
ATOM 6378 N N . ALA B 1 374 ? 19.432 72.843 219.085 1.00 12.72 374 ALA B N 1
ATOM 6379 C CA . ALA B 1 374 ? 18.895 71.546 219.470 1.00 13.03 374 ALA B CA 1
ATOM 6380 C C . ALA B 1 374 ? 18.337 70.870 218.237 1.00 12.62 374 ALA B C 1
ATOM 6381 O O . ALA B 1 374 ? 18.520 69.664 218.054 1.00 10.69 374 ALA B O 1
ATOM 6383 N N . LYS B 1 375 ? 17.665 71.648 217.391 1.00 10.96 375 LYS B N 1
ATOM 6384 C CA . LYS B 1 375 ? 17.100 71.094 216.156 1.00 11.68 375 LYS B CA 1
ATOM 6385 C C . LYS B 1 375 ? 18.091 70.417 215.193 1.00 12.13 375 LYS B C 1
ATOM 6386 O O . LYS B 1 375 ? 17.669 69.506 214.445 1.00 14.75 375 LYS B O 1
ATOM 6392 N N . ARG B 1 376 ? 19.379 70.785 215.204 1.00 11.20 376 ARG B N 1
ATOM 6393 C CA . ARG B 1 376 ? 20.405 70.076 214.380 1.00 10.52 376 ARG B CA 1
ATOM 6394 C C . ARG B 1 376 ? 20.647 68.630 214.805 1.00 9.24 376 ARG B C 1
ATOM 6395 O O . ARG B 1 376 ? 21.077 67.781 214.013 1.00 12.34 376 ARG B O 1
ATOM 6403 N N . PHE B 1 377 ? 20.345 68.355 216.078 1.00 12.54 377 PHE B N 1
ATOM 6404 C CA . PHE B 1 377 ? 20.736 67.109 216.749 1.00 10.29 377 PHE B CA 1
ATOM 6405 C C . PHE B 1 377 ? 19.548 66.228 217.143 1.00 11.83 377 PHE B C 1
ATOM 6406 O O . PHE B 1 377 ? 19.677 65.007 217.264 1.00 8.90 377 PHE B O 1
ATOM 6414 N N . PHE B 1 378 ? 18.397 66.848 217.381 1.00 10.87 378 PHE B N 1
ATOM 6415 C CA . PHE B 1 378 ? 17.249 66.108 217.904 1.00 13.82 378 PHE B CA 1
ATOM 6416 C C . PHE B 1 378 ? 15.990 66.478 217.190 1.00 14.29 378 PHE B C 1
ATOM 6417 O O . PHE B 1 378 ? 15.801 67.641 216.855 1.00 13.08 378 PHE B O 1
ATOM 6425 N N . LYS B 1 379 ? 15.098 65.502 217.005 1.00 12.95 379 LYS B N 1
ATOM 6426 C CA . LYS B 1 379 ? 13.737 65.867 216.618 1.00 14.10 379 LYS B CA 1
ATOM 6427 C C . LYS B 1 379 ? 13.118 66.615 217.810 1.00 17.15 379 LYS B C 1
ATOM 6428 O O . LYS B 1 379 ? 13.241 66.210 218.980 1.00 16.42 379 LYS B O 1
ATOM 6434 N N . VAL B 1 380 ? 12.484 67.736 217.508 1.00 17.18 380 VAL B N 1
ATOM 6435 C CA . VAL B 1 380 ? 11.913 68.574 218.540 1.00 15.80 380 VAL B CA 1
ATOM 6436 C C . VAL B 1 380 ? 10.394 68.629 218.400 1.00 24.36 380 VAL B C 1
ATOM 6437 O O . VAL B 1 380 ? 9.882 69.078 217.363 1.00 28.54 380 VAL B O 1
ATOM 6441 N N . ARG B 1 381 ? 9.676 68.166 219.425 1.00 26.44 381 ARG B N 1
ATOM 6442 C CA . ARG B 1 381 ? 8.207 68.217 219.442 1.00 27.92 381 ARG B CA 1
ATOM 6443 C C . ARG B 1 381 ? 7.665 69.554 219.901 1.00 25.89 381 ARG B C 1
ATOM 6444 O O . ARG B 1 381 ? 6.690 70.044 219.331 1.00 30.99 381 ARG B O 1
ATOM 6452 N N . ASP B 1 382 ? 8.279 70.165 220.916 1.00 25.98 382 ASP B N 1
ATOM 6453 C CA . ASP B 1 382 ? 7.780 71.473 221.344 1.00 27.72 382 ASP B CA 1
ATOM 6454 C C . ASP B 1 382 ? 8.843 72.328 221.997 1.00 23.24 382 ASP B C 1
ATOM 6455 O O . ASP B 1 382 ? 9.862 71.823 222.443 1.00 22.68 382 ASP B O 1
ATOM 6460 N N . VAL B 1 383 ? 8.601 73.635 222.041 1.00 25.19 383 VAL B N 1
ATOM 6461 C CA . VAL B 1 383 ? 9.518 74.542 222.720 1.00 23.73 383 VAL B CA 1
ATOM 6462 C C . VAL B 1 383 ? 8.705 75.371 223.703 1.00 21.94 383 VAL B C 1
ATOM 6463 O O . VAL B 1 383 ? 7.823 76.139 223.294 1.00 24.43 383 VAL B O 1
ATOM 6467 N N . ILE B 1 384 ? 9.017 75.207 224.989 1.00 19.78 384 ILE B N 1
ATOM 6468 C CA . ILE B 1 384 ? 8.321 75.897 226.083 1.00 21.01 384 ILE B CA 1
ATOM 6469 C C . ILE B 1 384 ? 9.278 76.801 226.803 1.00 21.64 384 ILE B C 1
ATOM 6470 O O . ILE B 1 384 ? 10.348 76.384 227.262 1.00 21.96 384 ILE B O 1
ATOM 6475 N N . ARG B 1 385 ? 8.864 78.045 226.940 1.00 24.95 385 ARG B N 1
ATOM 6476 C CA . ARG B 1 385 ? 9.700 79.051 227.561 1.00 25.48 385 ARG B CA 1
ATOM 6477 C C . ARG B 1 385 ? 9.212 79.235 229.013 1.00 25.82 385 ARG B C 1
ATOM 6478 O O . ARG B 1 385 ? 8.067 79.615 229.228 1.00 26.77 385 ARG B O 1
ATOM 6486 N N . TYR B 1 386 ? 10.015 78.870 230.005 1.00 24.94 386 TYR B N 1
ATOM 6487 C CA . TYR B 1 386 ? 9.546 78.983 231.387 1.00 23.78 386 TYR B CA 1
ATOM 6488 C C . TYR B 1 386 ? 10.149 80.180 232.099 1.00 29.93 386 TYR B C 1
ATOM 6489 O O . TYR B 1 386 ? 11.137 80.765 231.656 1.00 30.85 386 TYR B O 1
ATOM 6498 N N . ASP B 1 387 ? 9.564 80.527 233.236 1.00 33.87 387 ASP B N 1
ATOM 6499 C CA . ASP B 1 387 ? 10.024 81.664 234.034 1.00 37.34 387 ASP B CA 1
ATOM 6500 C C . ASP B 1 387 ? 11.070 81.153 235.019 1.00 37.88 387 ASP B C 1
ATOM 6501 O O . ASP B 1 387 ? 10.837 80.160 235.712 1.00 36.92 387 ASP B O 1
ATOM 6506 N N . ILE B 1 388 ? 12.225 81.813 235.079 1.00 37.45 388 ILE B N 1
ATOM 6507 C CA . ILE B 1 388 ? 13.301 81.289 235.915 1.00 40.20 388 ILE B CA 1
ATOM 6508 C C . ILE B 1 388 ? 12.955 81.468 237.400 1.00 44.89 388 ILE B C 1
ATOM 6509 O O . ILE B 1 388 ? 13.356 80.658 238.250 1.00 47.04 388 ILE B O 1
ATOM 6514 N N . GLU B 1 389 ? 12.191 82.517 237.701 1.00 45.53 389 GLU B N 1
ATOM 6515 C CA . GLU B 1 389 ? 11.867 82.851 239.082 1.00 43.64 389 GLU B CA 1
ATOM 6516 C C . GLU B 1 389 ? 10.712 81.960 239.517 1.00 42.07 389 GLU B C 1
ATOM 6517 O O . GLU B 1 389 ? 10.346 81.924 240.691 1.00 51.19 389 GLU B O 1
ATOM 6523 N N . ALA B 1 390 ? 10.165 81.202 238.574 1.00 40.73 390 ALA B N 1
ATOM 6524 C CA . ALA B 1 390 ? 9.066 80.298 238.891 1.00 40.95 390 ALA B CA 1
ATOM 6525 C C . ALA B 1 390 ? 9.425 78.825 238.638 1.00 37.58 390 ALA B C 1
ATOM 6526 O O . ALA B 1 390 ? 8.973 77.942 239.360 1.00 36.53 390 ALA B O 1
ATOM 6528 N N . GLY B 1 391 ? 10.226 78.562 237.604 1.00 39.36 391 GLY B N 1
ATOM 6529 C CA . GLY B 1 391 ? 10.493 77.198 237.173 1.00 34.40 391 GLY B CA 1
ATOM 6530 C C . GLY B 1 391 ? 9.449 76.720 236.181 1.00 30.42 391 GLY B C 1
ATOM 6531 O O . GLY B 1 391 ? 8.476 77.422 235.900 1.00 31.28 391 GLY B O 1
ATOM 6532 N N . PRO B 1 392 ? 9.668 75.534 235.601 1.00 31.29 392 PRO B N 1
ATOM 6533 C CA . PRO B 1 392 ? 8.793 74.945 234.571 1.00 32.30 392 PRO B CA 1
ATOM 6534 C C . PRO B 1 392 ? 7.433 74.514 235.107 1.00 32.70 392 PRO B C 1
ATOM 6535 O O . PRO B 1 392 ? 7.341 74.036 236.231 1.00 33.45 392 PRO B O 1
ATOM 6539 N N . ASP B 1 393 ? 6.370 74.725 234.343 1.00 37.38 393 ASP B N 1
ATOM 6540 C CA . ASP B 1 393 ? 5.108 74.093 234.698 1.00 37.81 393 ASP B CA 1
ATOM 6541 C C . ASP B 1 393 ? 5.339 72.600 234.492 1.00 43.90 393 ASP B C 1
ATOM 6542 O O . ASP B 1 393 ? 6.320 72.213 233.847 1.00 42.70 393 ASP B O 1
ATOM 6547 N N . ASP B 1 394 ? 4.472 71.743 235.018 1.00 42.47 394 ASP B N 1
ATOM 6548 C CA . ASP B 1 394 ? 4.723 70.322 234.811 1.00 41.35 394 ASP B CA 1
ATOM 6549 C C . ASP B 1 394 ? 4.499 70.029 233.327 1.00 41.02 394 ASP B C 1
ATOM 6550 O O . ASP B 1 394 ? 3.721 70.720 232.653 1.00 40.64 394 ASP B O 1
ATOM 6555 N N . VAL B 1 395 ? 5.230 69.059 232.794 1.00 36.23 395 VAL B N 1
ATOM 6556 C CA . VAL B 1 395 ? 4.988 68.648 231.420 1.00 35.27 395 VAL B CA 1
ATOM 6557 C C . VAL B 1 395 ? 5.543 67.247 231.214 1.00 35.83 395 VAL B C 1
ATOM 6558 O O . VAL B 1 395 ? 6.218 66.704 232.082 1.00 37.22 395 VAL B O 1
ATOM 6562 N N . ASP B 1 396 ? 5.216 66.637 230.084 1.00 32.35 396 ASP B N 1
ATOM 6563 C CA . ASP B 1 396 ? 5.695 65.303 229.834 1.00 28.53 396 ASP B CA 1
ATOM 6564 C C . ASP B 1 396 ? 5.945 65.256 228.336 1.00 31.01 396 ASP B C 1
ATOM 6565 O O . ASP B 1 396 ? 5.552 66.160 227.600 1.00 30.44 396 ASP B O 1
ATOM 6570 N N . GLY B 1 397 ? 6.663 64.230 227.909 1.00 28.15 397 GLY B N 1
ATOM 6571 C CA . GLY B 1 397 ? 7.054 64.067 226.530 1.00 22.79 397 GLY B CA 1
ATOM 6572 C C . GLY B 1 397 ? 7.895 62.816 226.536 1.00 25.19 397 GLY B C 1
ATOM 6573 O O . GLY B 1 397 ? 8.116 62.185 227.586 1.00 22.41 397 GLY B O 1
ATOM 6574 N N . GLU B 1 398 ? 8.361 62.428 225.365 1.00 22.03 398 GLU B N 1
ATOM 6575 C CA . GLU B 1 398 ? 9.152 61.216 225.273 1.00 24.04 398 GLU B CA 1
ATOM 6576 C C . GLU B 1 398 ? 10.545 61.486 225.819 1.00 21.81 398 GLU B C 1
ATOM 6577 O O . GLU B 1 398 ? 11.229 60.584 226.325 1.00 22.48 398 GLU B O 1
ATOM 6583 N N . LEU B 1 399 ? 10.967 62.743 225.689 1.00 18.24 399 LEU B N 1
ATOM 6584 C CA . LEU B 1 399 ? 12.261 63.183 226.195 1.00 15.30 399 LEU B CA 1
ATOM 6585 C C . LEU B 1 399 ? 12.142 64.632 226.490 1.00 17.44 399 LEU B C 1
ATOM 6586 O O . LEU B 1 399 ? 11.590 65.386 225.689 1.00 14.99 399 LEU B O 1
ATOM 6591 N N . ILE B 1 400 ? 12.618 65.018 227.679 1.00 20.06 400 ILE B N 1
ATOM 6592 C CA . ILE B 1 400 ? 12.509 66.400 228.083 1.00 16.34 400 ILE B CA 1
ATOM 6593 C C . ILE B 1 400 ? 13.892 66.944 228.375 1.00 17.58 400 ILE B C 1
ATOM 6594 O O . ILE B 1 400 ? 14.669 66.311 229.094 1.00 15.18 400 ILE B O 1
ATOM 6599 N N . PHE B 1 401 ? 14.196 68.108 227.793 1.00 14.58 401 PHE B N 1
ATOM 6600 C CA . PHE B 1 401 ? 15.456 68.789 228.064 1.00 15.72 401 PHE B CA 1
ATOM 6601 C C . PHE B 1 401 ? 15.132 69.994 228.902 1.00 19.81 401 PHE B C 1
ATOM 6602 O O . PHE B 1 401 ? 14.552 70.960 228.383 1.00 19.75 401 PHE B O 1
ATOM 6610 N N . ASP B 1 402 ? 15.519 69.973 230.181 1.00 18.57 402 ASP B N 1
ATOM 6611 C CA . ASP B 1 402 ? 15.297 71.142 231.026 1.00 18.62 402 ASP B CA 1
ATOM 6612 C C . ASP B 1 402 ? 16.602 71.950 231.054 1.00 17.58 402 ASP B C 1
ATOM 6613 O O . ASP B 1 402 ? 17.652 71.495 231.533 1.00 16.77 402 ASP B O 1
ATOM 6618 N N . PHE B 1 403 ? 16.534 73.156 230.507 1.00 20.56 403 PHE B N 1
ATOM 6619 C CA . PHE B 1 403 ? 17.709 74.017 230.489 1.00 19.40 403 PHE B CA 1
ATOM 6620 C C . PHE B 1 403 ? 17.662 74.887 231.724 1.00 19.75 403 PHE B C 1
ATOM 6621 O O . PHE B 1 403 ? 17.005 75.941 231.787 1.00 18.96 403 PHE B O 1
ATOM 6629 N N . VAL B 1 404 ? 18.359 74.393 232.729 1.00 20.45 404 VAL B N 1
ATOM 6630 C CA . VAL B 1 404 ? 18.203 74.880 234.093 1.00 20.52 404 VAL B CA 1
ATOM 6631 C C . VAL B 1 404 ? 19.022 76.144 234.373 1.00 25.80 404 VAL B C 1
ATOM 6632 O O . VAL B 1 404 ? 20.239 76.176 234.185 1.00 26.24 404 VAL B O 1
ATOM 6636 N N . VAL B 1 405 ? 18.325 77.163 234.862 1.00 24.79 405 VAL B N 1
ATOM 6637 C CA . VAL B 1 405 ? 18.903 78.410 235.357 1.00 25.52 405 VAL B CA 1
ATOM 6638 C C . VAL B 1 405 ? 18.327 78.661 236.782 1.00 34.96 405 VAL B C 1
ATOM 6639 O O . VAL B 1 405 ? 17.131 78.403 237.022 1.00 33.89 405 VAL B O 1
ATOM 6643 N N . ASN B 1 406 ? 19.214 79.018 237.728 1.00 33.70 406 ASN B N 1
ATOM 6644 C CA . ASN B 1 406 ? 18.914 79.378 239.154 1.00 37.55 406 ASN B CA 1
ATOM 6645 C C . ASN B 1 406 ? 17.848 78.467 239.816 1.00 38.38 406 ASN B C 1
ATOM 6646 O O . ASN B 1 406 ? 16.796 78.908 240.300 1.00 37.61 406 ASN B O 1
ATOM 6651 N N . ALA B 1 407 ? 18.149 77.174 239.845 1.00 36.47 407 ALA B N 1
ATOM 6652 C CA . ALA B 1 407 ? 17.213 76.193 240.373 1.00 37.52 407 ALA B CA 1
ATOM 6653 C C . ALA B 1 407 ? 17.114 76.340 241.895 1.00 37.03 407 ALA B C 1
ATOM 6654 O O . ALA B 1 407 ? 16.155 75.881 242.516 1.00 38.43 407 ALA B O 1
ATOM 6656 N N . SER B 1 408 ? 18.113 76.996 242.480 1.00 41.78 408 SER B N 1
ATOM 6657 C CA . SER B 1 408 ? 18.268 77.079 243.930 1.00 42.74 408 SER B CA 1
ATOM 6658 C C . SER B 1 408 ? 17.639 78.319 244.556 1.00 45.08 408 SER B C 1
ATOM 6659 O O . SER B 1 408 ? 17.901 78.605 245.726 1.00 45.39 408 SER B O 1
ATOM 6662 N N . LYS B 1 409 ? 16.817 79.049 243.797 1.00 48.65 409 LYS B N 1
ATOM 6663 C CA . LYS B 1 409 ? 16.308 80.330 244.288 1.00 48.21 409 LYS B CA 1
ATOM 6664 C C . LYS B 1 409 ? 15.526 80.104 245.584 1.00 47.36 409 LYS B C 1
ATOM 6665 O O . LYS B 1 409 ? 15.732 80.777 246.603 1.00 47.96 409 LYS B O 1
ATOM 6671 N N . ASN B 1 410 ? 14.636 79.123 245.520 1.00 45.86 410 ASN B N 1
ATOM 6672 C CA . ASN B 1 410 ? 13.815 78.725 246.638 1.00 42.67 410 ASN B CA 1
ATOM 6673 C C . ASN B 1 410 ? 13.390 77.275 246.421 1.00 40.95 410 ASN B C 1
ATOM 6674 O O . ASN B 1 410 ? 13.791 76.648 245.438 1.00 40.77 410 ASN B O 1
ATOM 6679 N N . GLU B 1 411 ? 12.533 76.761 247.287 1.00 39.98 411 GLU B N 1
ATOM 6680 C CA . GLU B 1 411 ? 12.167 75.353 247.214 1.00 39.70 411 GLU B CA 1
ATOM 6681 C C . GLU B 1 411 ? 11.118 75.133 246.147 1.00 37.18 411 GLU B C 1
ATOM 6682 O O . GLU B 1 411 ? 11.009 74.050 245.573 1.00 38.52 411 GLU B O 1
ATOM 6688 N N . GLN B 1 412 ? 10.377 76.190 245.863 1.00 34.61 412 GLN B N 1
ATOM 6689 C CA . GLN B 1 412 ? 9.238 76.094 244.988 1.00 39.81 412 GLN B CA 1
ATOM 6690 C C . GLN B 1 412 ? 9.728 75.945 243.535 1.00 40.93 412 GLN B C 1
ATOM 6691 O O . GLN B 1 412 ? 9.222 75.105 242.764 1.00 38.05 412 GLN B O 1
ATOM 6697 N N . VAL B 1 413 ? 10.765 76.713 243.202 1.00 39.24 413 VAL B N 1
ATOM 6698 C CA . VAL B 1 413 ? 11.473 76.586 241.932 1.00 36.90 413 VAL B CA 1
ATOM 6699 C C . VAL B 1 413 ? 12.133 75.223 241.772 1.00 32.66 413 VAL B C 1
ATOM 6700 O O . VAL B 1 413 ? 11.981 74.535 240.736 1.00 33.73 413 VAL B O 1
ATOM 6704 N N . LEU B 1 414 ? 12.830 74.803 242.813 1.00 29.71 414 LEU B N 1
ATOM 6705 C CA . LEU B 1 414 ? 13.630 73.610 242.680 1.00 32.64 414 LEU B CA 1
ATOM 6706 C C . LEU B 1 414 ? 12.686 72.435 242.530 1.00 32.62 414 LEU B C 1
ATOM 6707 O O . LEU B 1 414 ? 13.000 71.435 241.862 1.00 32.28 414 LEU B O 1
ATOM 6712 N N . GLN B 1 415 ? 11.504 72.569 243.113 1.00 33.69 415 GLN B N 1
ATOM 6713 C CA . GLN B 1 415 ? 10.590 71.461 243.057 1.00 32.82 415 GLN B CA 1
ATOM 6714 C C . GLN B 1 415 ? 9.823 71.544 241.746 1.00 30.66 415 GLN B C 1
ATOM 6715 O O . GLN B 1 415 ? 9.369 70.519 241.223 1.00 28.41 415 GLN B O 1
ATOM 6721 N N . ALA B 1 416 ? 9.767 72.730 241.147 1.00 27.65 416 ALA B N 1
ATOM 6722 C CA . ALA B 1 416 ? 9.218 72.804 239.787 1.00 30.68 416 ALA B CA 1
ATOM 6723 C C . ALA B 1 416 ? 10.111 71.962 238.867 1.00 30.11 416 ALA B C 1
ATOM 6724 O O . ALA B 1 416 ? 9.628 71.059 238.168 1.00 26.77 416 ALA B O 1
ATOM 6726 N N . HIS B 1 417 ? 11.421 72.172 238.978 1.00 29.91 417 HIS B N 1
ATOM 6727 C CA . HIS B 1 417 ? 12.378 71.385 238.199 1.00 24.89 417 HIS B CA 1
ATOM 6728 C C . HIS B 1 417 ? 12.398 69.892 238.541 1.00 24.79 417 HIS B C 1
ATOM 6729 O O . HIS B 1 417 ? 12.485 69.054 237.633 1.00 20.58 417 HIS B O 1
ATOM 6736 N N . LEU B 1 418 ? 12.286 69.552 239.824 1.00 28.31 418 LEU B N 1
ATOM 6737 C CA . LEU B 1 418 ? 12.388 68.147 240.251 1.00 26.03 418 LEU B CA 1
ATOM 6738 C C . LEU B 1 418 ? 11.117 67.325 239.985 1.00 25.22 418 LEU B C 1
ATOM 6739 O O . LEU B 1 418 ? 11.169 66.085 239.928 1.00 22.08 418 LEU B O 1
ATOM 6744 N N . SER B 1 419 ? 9.986 68.014 239.822 1.00 26.53 419 SER B N 1
ATOM 6745 C CA . SER B 1 419 ? 8.717 67.366 239.456 1.00 27.07 419 SER B CA 1
ATOM 6746 C C . SER B 1 419 ? 8.759 66.661 238.102 1.00 28.24 419 SER B C 1
ATOM 6747 O O . SER B 1 419 ? 7.957 65.752 237.850 1.00 29.88 419 SER B O 1
ATOM 6750 N N . LEU B 1 420 ? 9.652 67.099 237.210 1.00 27.73 420 LEU B N 1
ATOM 6751 C CA . LEU B 1 420 ? 9.716 66.508 235.876 1.00 24.93 420 LEU B CA 1
ATOM 6752 C C . LEU B 1 420 ? 10.084 65.009 235.973 1.00 23.29 420 LEU B C 1
ATOM 6753 O O . LEU B 1 420 ? 10.793 64.576 236.891 1.00 23.35 420 LEU B O 1
ATOM 6758 N N . PRO B 1 421 ? 9.554 64.200 235.055 1.00 22.08 421 PRO B N 1
ATOM 6759 C CA . PRO B 1 421 ? 9.784 62.751 235.083 1.00 22.84 421 PRO B CA 1
ATOM 6760 C C . PRO B 1 421 ? 11.260 62.409 234.991 1.00 21.90 421 PRO B C 1
ATOM 6761 O O . PRO B 1 421 ? 11.904 62.603 233.949 1.00 24.44 421 PRO B O 1
ATOM 6765 N N . SER B 1 422 ? 11.799 61.902 236.081 1.00 19.16 422 SER B N 1
ATOM 6766 C CA . SER B 1 422 ? 13.209 61.570 236.155 1.00 23.55 422 SER B CA 1
ATOM 6767 C C . SER B 1 422 ? 13.670 60.570 235.092 1.00 20.54 422 SER B C 1
ATOM 6768 O O . SER B 1 422 ? 14.840 60.525 234.719 1.00 21.84 422 SER B O 1
ATOM 6771 N N . ASP B 1 423 ? 12.754 59.769 234.595 1.00 22.58 423 ASP B N 1
ATOM 6772 C CA . ASP B 1 423 ? 13.136 58.724 233.666 1.00 27.11 423 ASP B CA 1
ATOM 6773 C C . ASP B 1 423 ? 13.454 59.268 232.244 1.00 26.64 423 ASP B C 1
ATOM 6774 O O . ASP B 1 423 ? 14.145 58.637 231.435 1.00 20.60 423 ASP B O 1
ATOM 6779 N N . ARG B 1 424 ? 12.967 60.461 231.944 1.00 24.16 424 ARG B N 1
ATOM 6780 C CA . ARG B 1 424 ? 13.056 60.907 230.573 1.00 21.17 424 ARG B CA 1
ATOM 6781 C C . ARG B 1 424 ? 13.312 62.421 230.530 1.00 21.99 424 ARG B C 1
ATOM 6782 O O . ARG B 1 424 ? 12.961 63.121 229.554 1.00 23.91 424 A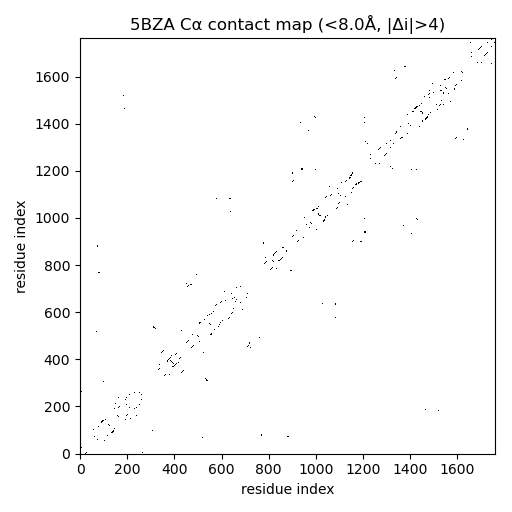RG B O 1
ATOM 6790 N N . THR B 1 425 ? 13.962 62.923 231.582 1.00 19.22 425 THR B N 1
ATOM 6791 C CA . THR B 1 425 ? 14.316 64.337 231.611 1.00 17.76 425 THR B CA 1
ATOM 6792 C C . THR B 1 425 ? 15.821 64.427 231.720 1.00 20.78 425 THR B C 1
ATOM 6793 O O . THR B 1 425 ? 16.445 63.670 232.458 1.00 21.54 425 THR B O 1
ATOM 6797 N N . ILE B 1 426 ? 16.407 65.315 230.920 1.00 23.38 426 ILE B N 1
ATOM 6798 C CA . ILE B 1 426 ? 17.831 65.601 231.009 1.00 20.35 426 ILE B CA 1
ATOM 6799 C C . ILE B 1 426 ? 17.960 67.036 231.443 1.00 19.97 426 ILE B C 1
ATOM 6800 O O . ILE B 1 426 ? 17.341 67.938 230.843 1.00 15.86 426 ILE B O 1
ATOM 6805 N N . TYR B 1 427 ? 18.746 67.229 232.507 1.00 18.25 427 TYR B N 1
ATOM 6806 C CA . TYR B 1 427 ? 18.959 68.541 233.079 1.00 15.61 427 TYR B CA 1
ATOM 6807 C C . TYR B 1 427 ? 20.236 69.122 232.518 1.00 18.29 427 TYR B C 1
ATOM 6808 O O . TYR B 1 427 ? 21.330 68.549 232.683 1.00 17.67 427 TYR B O 1
ATOM 6817 N N . PHE B 1 428 ? 20.091 70.262 231.853 1.00 14.30 428 PHE B N 1
ATOM 6818 C CA . PHE B 1 428 ? 21.250 70.971 231.352 1.00 17.35 428 PHE B CA 1
ATOM 6819 C C . PHE B 1 428 ? 21.507 72.124 232.295 1.00 16.81 428 PHE B C 1
ATOM 6820 O O . PHE B 1 428 ? 20.772 73.118 232.281 1.00 19.12 428 PHE B O 1
ATOM 6828 N N . ILE B 1 429 ? 22.540 72.006 233.122 1.00 16.06 429 ILE B N 1
ATOM 6829 C CA . ILE B 1 429 ? 22.830 73.095 234.042 1.00 19.80 429 ILE B CA 1
ATOM 6830 C C . ILE B 1 429 ? 23.794 74.056 233.391 1.00 17.33 429 ILE B C 1
ATOM 6831 O O . ILE B 1 429 ? 24.976 73.769 233.251 1.00 16.30 429 ILE B O 1
ATOM 6836 N N . ILE B 1 430 ? 23.254 75.186 232.955 1.00 18.24 430 ILE B N 1
ATOM 6837 C CA . ILE B 1 430 ? 23.982 76.035 232.029 1.00 20.35 430 ILE B CA 1
ATOM 6838 C C . ILE B 1 430 ? 24.534 77.339 232.592 1.00 20.34 430 ILE B C 1
ATOM 6839 O O . ILE B 1 430 ? 25.283 78.022 231.911 1.00 20.69 430 ILE B O 1
ATOM 6844 N N . ARG B 1 431 ? 24.119 77.719 233.798 1.00 22.11 431 ARG B N 1
ATOM 6845 C CA . ARG B 1 431 ? 24.717 78.872 234.472 1.00 24.96 431 ARG B CA 1
ATOM 6846 C C . ARG B 1 431 ? 25.466 78.422 235.706 1.00 30.29 431 ARG B C 1
ATOM 6847 O O . ARG B 1 431 ? 26.621 78.012 235.627 1.00 31.97 431 ARG B O 1
ATOM 6855 N N . ASN B 1 432 ? 24.805 78.551 236.854 1.00 27.21 432 ASN B N 1
ATOM 6856 C CA . ASN B 1 432 ? 25.386 78.221 238.137 1.00 26.46 432 ASN B CA 1
ATOM 6857 C C . ASN B 1 432 ? 25.576 76.719 238.307 1.00 31.40 432 ASN B C 1
ATOM 6858 O O . ASN B 1 432 ? 24.614 75.999 238.560 1.00 31.68 432 ASN B O 1
ATOM 6863 N N . PRO B 1 433 ? 26.823 76.231 238.201 1.00 32.50 433 PRO B N 1
ATOM 6864 C CA . PRO B 1 433 ? 26.991 74.772 238.218 1.00 30.78 433 PRO B CA 1
ATOM 6865 C C . PRO B 1 433 ? 26.695 74.158 239.607 1.00 33.63 433 PRO B C 1
ATOM 6866 O O . PRO B 1 433 ? 26.584 72.932 239.730 1.00 32.56 433 PRO B O 1
ATOM 6870 N N . PHE B 1 434 ? 26.578 75.006 240.629 1.00 32.46 434 PHE B N 1
ATOM 6871 C CA . PHE B 1 434 ? 26.269 74.545 241.980 1.00 33.74 434 PHE B CA 1
ATOM 6872 C C . PHE B 1 434 ? 24.889 73.908 242.034 1.00 34.14 434 PHE B C 1
ATOM 6873 O O . PHE B 1 434 ? 24.646 72.979 242.836 1.00 34.38 434 PHE B O 1
ATOM 6881 N N . ASP B 1 435 ? 24.002 74.337 241.129 1.00 33.76 435 ASP B N 1
ATOM 6882 C CA . ASP B 1 435 ? 22.678 73.720 241.055 1.00 32.89 435 ASP B CA 1
ATOM 6883 C C . ASP B 1 435 ? 22.803 72.220 240.829 1.00 31.54 435 ASP B C 1
ATOM 6884 O O . ASP B 1 435 ? 21.925 71.468 241.228 1.00 27.29 435 ASP B O 1
ATOM 6889 N N . ALA B 1 436 ? 23.932 71.771 240.286 1.00 28.03 436 ALA B N 1
ATOM 6890 C CA . ALA B 1 436 ? 24.061 70.344 240.014 1.00 32.75 436 ALA B CA 1
ATOM 6891 C C . ALA B 1 436 ? 23.860 69.481 241.262 1.00 32.50 436 ALA B C 1
ATOM 6892 O O . ALA B 1 436 ? 23.270 68.393 241.167 1.00 30.19 436 ALA B O 1
ATOM 6894 N N . LYS B 1 437 ? 24.298 69.972 242.429 1.00 31.83 437 LYS B N 1
ATOM 6895 C CA . LYS B 1 437 ? 24.120 69.212 243.682 1.00 26.83 437 LYS B CA 1
ATOM 6896 C C . LYS B 1 437 ? 22.652 68.828 243.920 1.00 27.65 437 LYS B C 1
ATOM 6897 O O . LYS B 1 437 ? 22.373 67.794 244.513 1.00 24.30 437 LYS B O 1
ATOM 6903 N N . PHE B 1 438 ? 21.730 69.692 243.497 1.00 29.80 438 PHE B N 1
ATOM 6904 C CA . PHE B 1 438 ? 20.306 69.536 243.768 1.00 29.25 438 PHE B CA 1
ATOM 6905 C C . PHE B 1 438 ? 19.557 68.602 242.805 1.00 24.37 438 PHE B C 1
ATOM 6906 O O . PHE B 1 438 ? 18.328 68.601 242.779 1.00 26.07 438 PHE B O 1
ATOM 6914 N N . PHE B 1 439 ? 20.293 67.790 242.046 1.00 23.06 439 PHE B N 1
ATOM 6915 C CA . PHE B 1 439 ? 19.678 66.819 241.129 1.00 22.98 439 PHE B CA 1
ATOM 6916 C C . PHE B 1 439 ? 20.321 65.433 241.260 1.00 23.79 439 PHE B C 1
ATOM 6917 O O . PHE B 1 439 ? 20.865 64.882 240.281 1.00 21.00 439 PHE B O 1
ATOM 6925 N N . PRO B 1 440 ? 20.273 64.858 242.478 1.00 24.45 440 PRO B N 1
ATOM 6926 C CA . PRO B 1 440 ? 20.910 63.548 242.650 1.00 25.31 440 PRO B CA 1
ATOM 6927 C C . PRO B 1 440 ? 20.120 62.482 241.907 1.00 24.92 440 PRO B C 1
ATOM 6928 O O . PRO B 1 440 ? 18.896 62.591 241.812 1.00 25.27 440 PRO B O 1
ATOM 6932 N N . GLY B 1 441 ? 20.798 61.447 241.437 1.00 25.66 441 GLY B N 1
ATOM 6933 C CA . GLY B 1 441 ? 20.179 60.402 240.643 1.00 25.76 441 GLY B CA 1
ATOM 6934 C C . GLY B 1 441 ? 19.557 60.852 239.316 1.00 25.32 441 GLY B C 1
ATOM 6935 O O . GLY B 1 441 ? 18.994 60.045 238.589 1.00 24.20 441 GLY B O 1
ATOM 6936 N N . ARG B 1 442 ? 19.656 62.130 238.983 1.00 24.28 442 ARG B N 1
ATOM 6937 C CA . ARG B 1 442 ? 19.051 62.603 237.749 1.00 21.50 442 ARG B CA 1
ATOM 6938 C C . ARG B 1 442 ? 20.073 62.582 236.620 1.00 20.36 442 ARG B C 1
ATOM 6939 O O . ARG B 1 442 ? 21.285 62.620 236.868 1.00 20.35 442 ARG B O 1
ATOM 6947 N N . SER B 1 443 ? 19.581 62.518 235.384 1.00 19.46 443 SER B N 1
ATOM 6948 C CA . SER B 1 443 ? 20.437 62.712 234.213 1.00 18.35 443 SER B CA 1
ATOM 6949 C C . SER B 1 443 ? 20.836 64.170 234.081 1.00 19.97 443 SER B C 1
ATOM 6950 O O . SER B 1 443 ? 20.004 65.062 233.855 1.00 18.25 443 SER B O 1
ATOM 6953 N N . VAL B 1 444 ? 22.125 64.420 234.209 1.00 18.28 444 VAL B N 1
ATOM 6954 C CA . VAL B 1 444 ? 22.544 65.789 234.319 1.00 15.88 444 VAL B CA 1
ATOM 6955 C C . VAL B 1 444 ? 23.721 66.042 233.392 1.00 18.84 444 VAL B C 1
ATOM 6956 O O . VAL B 1 444 ? 24.672 65.240 233.335 1.00 19.19 444 VAL B O 1
ATOM 6960 N N . VAL B 1 445 ? 23.647 67.153 232.665 1.00 17.60 445 VAL B N 1
ATOM 6961 C CA . VAL B 1 445 ? 24.748 67.643 231.824 1.00 17.79 445 VAL B CA 1
ATOM 6962 C C . VAL B 1 445 ? 25.140 69.050 232.307 1.00 19.91 445 VAL B C 1
ATOM 6963 O O . VAL B 1 445 ? 24.258 69.906 232.496 1.00 20.18 445 VAL B O 1
ATOM 6967 N N . ILE B 1 446 ? 26.430 69.286 232.557 1.00 17.10 446 ILE B N 1
ATOM 6968 C CA . ILE B 1 446 ? 26.873 70.635 232.959 1.00 19.81 446 ILE B CA 1
ATOM 6969 C C . ILE B 1 446 ? 27.726 71.280 231.853 1.00 17.69 446 ILE B C 1
ATOM 6970 O O . ILE B 1 446 ? 28.688 70.662 231.383 1.00 18.79 446 ILE B O 1
ATOM 6975 N N . THR B 1 447 ? 27.376 72.504 231.443 1.00 14.36 447 THR B N 1
ATOM 6976 C CA . THR B 1 447 ? 28.055 73.143 230.307 1.00 15.29 447 THR B CA 1
ATOM 6977 C C . THR B 1 447 ? 29.060 74.212 230.697 1.00 16.85 447 THR B C 1
ATOM 6978 O O . THR B 1 447 ? 29.982 74.489 229.944 1.00 19.90 447 THR B O 1
ATOM 6982 N N . HIS B 1 448 ? 28.828 74.827 231.856 1.00 17.90 448 HIS B N 1
ATOM 6983 C CA . HIS B 1 448 ? 29.583 75.963 232.382 1.00 16.04 448 HIS B CA 1
ATOM 6984 C C . HIS B 1 448 ? 29.403 77.239 231.560 1.00 19.74 448 HIS B C 1
ATOM 6985 O O . HIS B 1 448 ? 30.132 78.219 231.765 1.00 15.61 448 HIS B O 1
ATOM 6992 N N . SER B 1 449 ? 28.382 77.252 230.696 1.00 17.38 449 SER B N 1
ATOM 6993 C CA . SER B 1 449 ? 28.144 78.399 229.832 1.00 17.73 449 SER B CA 1
ATOM 6994 C C . SER B 1 449 ? 26.762 78.376 229.160 1.00 18.81 449 SER B C 1
ATOM 6995 O O . SER B 1 449 ? 26.238 77.321 228.840 1.00 15.58 449 SER B O 1
ATOM 6998 N N . THR B 1 450 ? 26.193 79.554 228.937 1.00 14.44 450 THR B N 1
ATOM 6999 C CA . THR B 1 450 ? 24.951 79.660 228.198 1.00 16.35 450 THR B CA 1
ATOM 7000 C C . THR B 1 450 ? 25.209 79.764 226.671 1.00 19.24 450 THR B C 1
ATOM 7001 O O . THR B 1 450 ? 24.272 79.859 225.889 1.00 19.75 450 THR B O 1
ATOM 7005 N N . LYS B 1 451 ? 26.472 79.784 226.255 1.00 19.52 451 LYS B N 1
ATOM 7006 C CA . LYS B 1 451 ? 26.795 80.042 224.844 1.00 18.16 451 LYS B CA 1
ATOM 7007 C C . LYS B 1 451 ? 26.385 78.946 223.869 1.00 15.42 451 LYS B C 1
ATOM 7008 O O . LYS B 1 451 ? 26.495 77.736 224.171 1.00 11.98 451 LYS B O 1
ATOM 7014 N N . PRO B 1 452 ? 25.919 79.373 222.676 1.00 17.04 452 PRO B N 1
ATOM 7015 C CA . PRO B 1 452 ? 25.543 78.445 221.603 1.00 12.03 452 PRO B CA 1
ATOM 7016 C C . PRO B 1 452 ? 26.598 77.398 221.361 1.00 11.36 452 PRO B C 1
ATOM 7017 O O . PRO B 1 452 ? 26.252 76.219 221.303 1.00 12.89 452 PRO B O 1
ATOM 7021 N N . ILE B 1 453 ? 27.867 77.780 221.284 1.00 11.22 453 ILE B N 1
ATOM 7022 C CA . ILE B 1 453 ? 28.863 76.774 221.003 1.00 10.46 453 ILE B CA 1
ATOM 7023 C C . ILE B 1 453 ? 28.881 75.713 222.109 1.00 11.18 453 ILE B C 1
ATOM 7024 O O . ILE B 1 453 ? 29.082 74.531 221.815 1.00 9.89 453 ILE B O 1
ATOM 7029 N N . SER B 1 454 ? 28.620 76.125 223.361 1.00 12.06 454 SER B N 1
ATOM 7030 C CA . SER B 1 454 ? 28.605 75.195 224.513 1.00 11.83 454 SER B CA 1
ATOM 7031 C C . SER B 1 454 ? 27.417 74.219 224.519 1.00 14.87 454 SER B C 1
ATOM 7032 O O . SER B 1 454 ? 27.550 73.032 224.821 1.00 12.06 454 SER B O 1
ATOM 7035 N N . VAL B 1 455 ? 26.241 74.768 224.253 1.00 13.35 455 VAL B N 1
ATOM 7036 C CA . VAL B 1 455 ? 25.045 73.968 224.075 1.00 14.32 455 VAL B CA 1
ATOM 7037 C C . VAL B 1 455 ? 25.231 72.951 222.929 1.00 13.28 455 VAL B C 1
ATOM 7038 O O . VAL B 1 455 ? 24.999 71.751 223.093 1.00 14.07 455 VAL B O 1
ATOM 7042 N N . TYR B 1 456 ? 25.736 73.448 221.796 1.00 14.04 456 TYR B N 1
ATOM 7043 C CA . TYR B 1 456 ? 26.070 72.630 220.617 1.00 12.38 456 TYR B CA 1
ATOM 7044 C C . TYR B 1 456 ? 26.979 71.490 221.056 1.00 14.09 456 TYR B C 1
ATOM 7045 O O . TYR B 1 456 ? 26.713 70.300 220.786 1.00 12.76 456 TYR B O 1
ATOM 7054 N N . LYS B 1 457 ? 28.018 71.834 221.810 1.00 15.00 457 LYS B N 1
ATOM 7055 C CA . LYS B 1 457 ? 28.946 70.802 222.247 1.00 16.18 457 LYS B CA 1
ATOM 7056 C C . LYS B 1 457 ? 28.291 69.830 223.238 1.00 18.67 457 LYS B C 1
ATOM 7057 O O . LYS B 1 457 ? 28.619 68.637 223.256 1.00 17.92 457 LYS B O 1
ATOM 7063 N N . SER B 1 458 ? 27.335 70.319 224.031 1.00 17.73 458 SER B N 1
ATOM 7064 C CA . SER B 1 458 ? 26.673 69.440 225.005 1.00 18.29 458 SER B CA 1
ATOM 7065 C C . SER B 1 458 ? 25.810 68.421 224.244 1.00 20.37 458 SER B C 1
ATOM 7066 O O . SER B 1 458 ? 25.793 67.234 224.613 1.00 17.05 458 SER B O 1
ATOM 7069 N N . PHE B 1 459 ? 25.159 68.848 223.153 1.00 16.19 459 PHE B N 1
ATOM 7070 C CA . PHE B 1 459 ? 24.385 67.894 222.356 1.00 13.18 459 PHE B CA 1
ATOM 7071 C C . PHE B 1 459 ? 25.324 66.871 221.723 1.00 17.21 459 PHE B C 1
ATOM 7072 O O . PHE B 1 459 ? 25.025 65.659 221.689 1.00 18.68 459 PHE B O 1
ATOM 7080 N N . GLN B 1 460 ? 26.466 67.345 221.232 1.00 20.32 460 GLN B N 1
ATOM 7081 C CA . GLN B 1 460 ? 27.442 66.428 220.630 1.00 22.44 460 GLN B CA 1
ATOM 7082 C C . GLN B 1 460 ? 27.914 65.364 221.609 1.00 22.78 460 GLN B C 1
ATOM 7083 O O . GLN B 1 460 ? 28.006 64.162 221.273 1.00 21.95 460 GLN B O 1
ATOM 7089 N N . HIS B 1 461 ? 28.192 65.810 222.829 1.00 21.64 461 HIS B N 1
ATOM 7090 C CA . HIS B 1 461 ? 28.712 64.930 223.867 1.00 26.04 461 HIS B CA 1
ATOM 7091 C C . HIS B 1 461 ? 27.652 63.936 224.281 1.00 25.17 461 HIS B C 1
ATOM 7092 O O . HIS B 1 461 ? 27.925 62.760 224.484 1.00 22.31 461 HIS B O 1
ATOM 7099 N N . LEU B 1 462 ? 26.433 64.439 224.371 1.00 19.03 462 LEU B N 1
ATOM 7100 C CA . LEU B 1 462 ? 25.286 63.641 224.720 1.00 19.65 462 LEU B CA 1
ATOM 7101 C C . LEU B 1 462 ? 25.150 62.485 223.769 1.00 22.96 462 LEU B C 1
ATOM 7102 O O . LEU B 1 462 ? 25.077 61.330 224.204 1.00 25.75 462 LEU B O 1
ATOM 7107 N N . LEU B 1 463 ? 25.152 62.788 222.466 1.00 24.49 463 LEU B N 1
ATOM 7108 C CA . LEU B 1 463 ? 25.060 61.743 221.440 1.00 23.51 463 LEU B CA 1
ATOM 7109 C C . LEU B 1 463 ? 26.362 60.954 221.283 1.00 24.28 463 LEU B C 1
ATOM 7110 O O . LEU B 1 463 ? 26.348 59.799 220.861 1.00 25.69 463 LEU B O 1
ATOM 7115 N N . GLY B 1 464 ? 27.477 61.541 221.712 1.00 26.67 464 GLY B N 1
ATOM 7116 C CA . GLY B 1 464 ? 28.768 60.896 221.566 1.00 30.35 464 GLY B CA 1
ATOM 7117 C C . GLY B 1 464 ? 29.255 60.204 222.830 1.00 33.74 464 GLY B C 1
ATOM 7118 O O . GLY B 1 464 ? 28.884 59.063 223.138 1.00 34.50 464 GLY B O 1
ATOM 7119 N N . ARG B 1 465 ? 30.089 60.914 223.572 1.00 34.14 465 ARG B N 1
ATOM 7120 C CA . ARG B 1 465 ? 30.833 60.327 224.675 1.00 39.79 465 ARG B CA 1
ATOM 7121 C C . ARG B 1 465 ? 29.964 59.958 225.922 1.00 39.73 465 ARG B C 1
ATOM 7122 O O . ARG B 1 465 ? 30.238 58.967 226.606 1.00 39.99 465 ARG B O 1
ATOM 7130 N N . CYS B 1 466 ? 28.898 60.709 226.186 1.00 33.58 466 CYS B N 1
ATOM 7131 C CA . CYS B 1 466 ? 27.999 60.401 227.309 1.00 34.83 466 CYS B CA 1
ATOM 7132 C C . CYS B 1 466 ? 27.168 59.107 227.126 1.00 38.83 466 CYS B C 1
ATOM 7133 O O . CYS B 1 466 ? 26.371 58.765 228.012 1.00 35.39 466 CYS B O 1
ATOM 7136 N N . SER B 1 467 ? 27.333 58.420 225.985 1.00 45.62 467 SER B N 1
ATOM 7137 C CA . SER B 1 467 ? 26.630 57.152 225.688 1.00 42.49 467 SER B CA 1
ATOM 7138 C C . SER B 1 467 ? 27.372 56.252 224.673 1.00 44.76 467 SER B C 1
ATOM 7139 O O . SER B 1 467 ? 26.887 55.175 224.283 1.00 43.19 467 SER B O 1
ATOM 7142 N N . LEU C 1 5 ? 62.755 123.317 213.217 1.00 42.52 5 LEU C N 1
ATOM 7143 C CA . LEU C 1 5 ? 63.430 123.290 211.915 1.00 39.28 5 LEU C CA 1
ATOM 7144 C C . LEU C 1 5 ? 64.523 122.245 211.834 1.00 40.16 5 LEU C C 1
ATOM 7145 O O . LEU C 1 5 ? 65.053 121.980 210.757 1.00 38.53 5 LEU C O 1
ATOM 7150 N N . GLY C 1 6 ? 64.895 121.672 212.968 1.00 41.34 6 GLY C N 1
ATOM 7151 C CA . GLY C 1 6 ? 65.888 120.616 212.963 1.00 37.70 6 GLY C CA 1
ATOM 7152 C C . GLY C 1 6 ? 65.338 119.393 212.252 1.00 33.37 6 GLY C C 1
ATOM 7153 O O . GLY C 1 6 ? 66.090 118.526 211.799 1.00 30.61 6 GLY C O 1
ATOM 7154 N N . LYS C 1 7 ? 64.011 119.332 212.160 1.00 34.25 7 LYS C N 1
ATOM 7155 C CA . LYS C 1 7 ? 63.332 118.216 211.522 1.00 36.96 7 LYS C CA 1
ATOM 7156 C C . LYS C 1 7 ? 63.689 118.083 210.038 1.00 36.56 7 LYS C C 1
ATOM 7157 O O . LYS C 1 7 ? 63.587 116.999 209.458 1.00 35.14 7 LYS C O 1
ATOM 7163 N N . LEU C 1 8 ? 64.168 119.169 209.447 1.00 35.20 8 LEU C N 1
ATOM 7164 C CA . LEU C 1 8 ? 64.566 119.168 208.044 1.00 32.51 8 LEU C CA 1
ATOM 7165 C C . LEU C 1 8 ? 66.076 118.847 207.949 1.00 34.55 8 LEU C C 1
ATOM 7166 O O . LEU C 1 8 ? 66.721 119.060 206.898 1.00 31.24 8 LEU C O 1
ATOM 7171 N N . PHE C 1 9 ? 66.630 118.309 209.043 1.00 28.09 9 PHE C N 1
ATOM 7172 C CA . PHE C 1 9 ? 68.048 117.934 209.084 1.00 29.61 9 PHE C CA 1
ATOM 7173 C C . PHE C 1 9 ? 68.341 116.526 209.591 1.00 28.22 9 PHE C C 1
ATOM 7174 O O . PHE C 1 9 ? 67.725 116.058 210.551 1.00 32.41 9 PHE C O 1
ATOM 7182 N N . PHE C 1 10 ? 69.315 115.882 208.945 1.00 22.53 10 PHE C N 1
ATOM 7183 C CA . PHE C 1 10 ? 69.758 114.539 209.272 1.00 22.02 10 PHE C CA 1
ATOM 7184 C C . PHE C 1 10 ? 71.283 114.576 209.423 1.00 22.26 10 PHE C C 1
ATOM 7185 O O . PHE C 1 10 ? 71.981 114.845 208.442 1.00 23.70 10 PHE C O 1
ATOM 7193 N N . CYS C 1 11 ? 71.824 114.321 210.623 1.00 21.39 11 CYS C N 1
ATOM 7194 C CA . CYS C 1 11 ? 73.273 114.507 210.802 1.00 22.40 11 CYS C CA 1
ATOM 7195 C C . CYS C 1 11 ? 74.021 113.228 211.097 1.00 22.21 11 CYS C C 1
ATOM 7196 O O . CYS C 1 11 ? 73.570 112.417 211.903 1.00 26.40 11 CYS C O 1
ATOM 7199 N N . GLY C 1 12 ? 75.176 113.056 210.458 1.00 22.47 12 GLY C N 1
ATOM 7200 C CA . GLY C 1 12 ? 76.027 111.907 210.722 1.00 23.96 12 GLY C CA 1
ATOM 7201 C C . GLY C 1 12 ? 76.964 112.215 211.878 1.00 31.16 12 GLY C C 1
ATOM 7202 O O . GLY C 1 12 ? 77.569 113.300 211.897 1.00 32.08 12 GLY C O 1
ATOM 7203 N N . PHE C 1 13 ? 77.132 111.257 212.793 1.00 27.05 13 PHE C N 1
ATOM 7204 C CA . PHE C 1 13 ? 77.981 111.425 213.983 1.00 29.91 13 PHE C CA 1
ATOM 7205 C C . PHE C 1 13 ? 79.126 110.428 213.985 1.00 28.80 13 PHE C C 1
ATOM 7206 O O . PHE C 1 13 ? 78.888 109.221 214.021 1.00 30.62 13 PHE C O 1
ATOM 7214 N N . ASP C 1 14 ? 80.364 110.918 213.924 1.00 29.45 14 ASP C N 1
ATOM 7215 C CA . ASP C 1 14 ? 81.528 110.027 213.945 1.00 28.26 14 ASP C CA 1
ATOM 7216 C C . ASP C 1 14 ? 82.124 110.038 215.351 1.00 33.00 14 ASP C C 1
ATOM 7217 O O . ASP C 1 14 ? 83.122 109.365 215.628 1.00 33.54 14 ASP C O 1
ATOM 7222 N N . ASP C 1 15 ? 81.496 110.803 216.235 1.00 30.54 15 ASP C N 1
ATOM 7223 C CA . ASP C 1 15 ? 81.919 110.882 217.625 1.00 31.69 15 ASP C CA 1
ATOM 7224 C C . ASP C 1 15 ? 80.720 111.326 218.462 1.00 31.53 15 ASP C C 1
ATOM 7225 O O . ASP C 1 15 ? 79.748 111.857 217.925 1.00 33.53 15 ASP C O 1
ATOM 7230 N N . PHE C 1 16 ? 80.772 111.055 219.763 1.00 37.23 16 PHE C N 1
ATOM 7231 C CA . PHE C 1 16 ? 79.750 111.507 220.702 1.00 36.24 16 PHE C CA 1
ATOM 7232 C C . PHE C 1 16 ? 80.453 112.158 221.906 1.00 41.52 16 PHE C C 1
ATOM 7233 O O . PHE C 1 16 ? 81.247 111.519 222.615 1.00 40.15 16 PHE C O 1
ATOM 7241 N N . ASN C 1 17 ? 80.127 113.427 222.142 1.00 39.56 17 ASN C N 1
ATOM 7242 C CA . ASN C 1 17 ? 80.911 114.291 223.016 1.00 37.38 17 ASN C CA 1
ATOM 7243 C C . ASN C 1 17 ? 80.077 115.505 223.359 1.00 40.36 17 ASN C C 1
ATOM 7244 O O . ASN C 1 17 ? 78.897 115.540 223.001 1.00 41.88 17 ASN C O 1
ATOM 7249 N N . GLU C 1 18 ? 80.668 116.493 224.043 1.00 43.65 18 GLU C N 1
ATOM 7250 C CA . GLU C 1 18 ? 79.882 117.632 224.538 1.00 43.58 18 GLU C CA 1
ATOM 7251 C C . GLU C 1 18 ? 79.403 118.461 223.364 1.00 45.91 18 GLU C C 1
ATOM 7252 O O . GLU C 1 18 ? 78.309 119.030 223.404 1.00 45.09 18 GLU C O 1
ATOM 7258 N N . GLU C 1 19 ? 80.212 118.522 222.312 1.00 42.86 19 GLU C N 1
ATOM 7259 C CA . GLU C 1 19 ? 79.821 119.246 221.105 1.00 42.42 19 GLU C CA 1
ATOM 7260 C C . GLU C 1 19 ? 78.580 118.586 220.492 1.00 40.87 19 GLU C C 1
ATOM 7261 O O . GLU C 1 19 ? 77.603 119.266 220.157 1.00 36.01 19 GLU C O 1
ATOM 7267 N N . ALA C 1 20 ? 78.623 117.258 220.371 1.00 39.95 20 ALA C N 1
ATOM 7268 C CA . ALA C 1 20 ? 77.473 116.471 219.912 1.00 38.52 20 ALA C CA 1
ATOM 7269 C C . ALA C 1 20 ? 76.202 116.735 220.733 1.00 38.80 20 ALA C C 1
ATOM 7270 O O . ALA C 1 20 ? 75.138 117.007 220.167 1.00 39.18 20 ALA C O 1
ATOM 7272 N N . ARG C 1 21 ? 76.322 116.679 222.061 1.00 38.42 21 ARG C N 1
ATOM 7273 C CA . ARG C 1 21 ? 75.191 116.945 222.948 1.00 37.50 21 ARG C CA 1
ATOM 7274 C C . ARG C 1 21 ? 74.655 118.364 222.772 1.00 37.74 21 ARG C C 1
ATOM 7275 O O . ARG C 1 21 ? 73.447 118.578 222.681 1.00 36.91 21 ARG C O 1
ATOM 7283 N N . GLU C 1 22 ? 75.568 119.330 222.727 1.00 40.61 22 GLU C N 1
ATOM 7284 C CA . GLU C 1 22 ? 75.211 120.735 222.546 1.00 41.04 22 GLU C CA 1
ATOM 7285 C C . GLU C 1 22 ? 74.461 120.945 221.230 1.00 41.28 22 GLU C C 1
ATOM 7286 O O . GLU C 1 22 ? 73.357 121.512 221.225 1.00 36.82 22 GLU C O 1
ATOM 7292 N N . VAL C 1 23 ? 75.034 120.466 220.127 1.00 37.44 23 VAL C N 1
ATOM 7293 C CA . VAL C 1 23 ? 74.395 120.628 218.827 1.00 36.39 23 VAL C CA 1
ATOM 7294 C C . VAL C 1 23 ? 73.016 119.988 218.823 1.00 35.09 23 VAL C C 1
ATOM 7295 O O . VAL C 1 23 ? 72.037 120.614 218.395 1.00 34.64 23 VAL C O 1
ATOM 7299 N N . ILE C 1 24 ? 72.930 118.753 219.326 1.00 33.35 24 ILE C N 1
ATOM 7300 C CA . ILE C 1 24 ? 71.651 118.031 219.291 1.00 35.98 24 ILE C CA 1
ATOM 7301 C C . ILE C 1 24 ? 70.586 118.728 220.127 1.00 35.26 24 ILE C C 1
ATOM 7302 O O . ILE C 1 24 ? 69.433 118.878 219.698 1.00 32.82 24 ILE C O 1
ATOM 7307 N N . GLN C 1 25 ? 70.984 119.192 221.311 1.00 32.71 25 GLN C N 1
ATOM 7308 C CA . GLN C 1 25 ? 70.029 119.787 222.223 1.00 36.01 25 GLN C CA 1
ATOM 7309 C C . GLN C 1 25 ? 69.599 121.179 221.744 1.00 37.58 25 GLN C C 1
ATOM 7310 O O . GLN C 1 25 ? 68.422 121.555 221.854 1.00 41.85 25 GLN C O 1
ATOM 7316 N N . LYS C 1 26 ? 70.538 121.924 221.173 1.00 36.30 26 LYS C N 1
ATOM 7317 C CA . LYS C 1 26 ? 70.236 123.257 220.659 1.00 36.87 26 LYS C CA 1
ATOM 7318 C C . LYS C 1 26 ? 69.380 123.233 219.370 1.00 40.05 26 LYS C C 1
ATOM 7319 O O . LYS C 1 26 ? 68.376 123.946 219.277 1.00 38.26 26 LYS C O 1
ATOM 7325 N N . TYR C 1 27 ? 69.751 122.409 218.388 1.00 37.31 27 TYR C N 1
ATOM 7326 C CA . TYR C 1 27 ? 69.063 122.466 217.088 1.00 40.96 27 TYR C CA 1
ATOM 7327 C C . TYR C 1 27 ? 67.987 121.377 216.886 1.00 37.51 27 TYR C C 1
ATOM 7328 O O . TYR C 1 27 ? 67.113 121.526 216.026 1.00 36.32 27 TYR C O 1
ATOM 7337 N N . ARG C 1 28 ? 68.030 120.319 217.699 1.00 35.32 28 ARG C N 1
ATOM 7338 C CA . ARG C 1 28 ? 67.034 119.239 217.638 1.00 39.24 28 ARG C CA 1
ATOM 7339 C C . ARG C 1 28 ? 66.806 118.674 216.212 1.00 34.83 28 ARG C C 1
ATOM 7340 O O . ARG C 1 28 ? 65.680 118.720 215.679 1.00 30.41 28 ARG C O 1
ATOM 7348 N N . PRO C 1 29 ? 67.884 118.144 215.595 1.00 36.17 29 PRO C N 1
ATOM 7349 C CA . PRO C 1 29 ? 67.764 117.441 214.314 1.00 35.50 29 PRO C CA 1
ATOM 7350 C C . PRO C 1 29 ? 66.889 116.199 214.482 1.00 33.22 29 PRO C C 1
ATOM 7351 O O . PRO C 1 29 ? 66.997 115.551 215.533 1.00 33.13 29 PRO C O 1
ATOM 7355 N N . ALA C 1 30 ? 66.066 115.863 213.487 1.00 31.29 30 ALA C N 1
ATOM 7356 C CA . ALA C 1 30 ? 65.159 114.717 213.599 1.00 26.80 30 ALA C CA 1
ATOM 7357 C C . ALA C 1 30 ? 65.864 113.424 213.222 1.00 25.10 30 ALA C C 1
ATOM 7358 O O . ALA C 1 30 ? 65.435 112.332 213.578 1.00 24.91 30 ALA C O 1
ATOM 7360 N N . GLY C 1 31 ? 66.959 113.541 212.498 1.00 22.66 31 GLY C N 1
ATOM 7361 C CA . GLY C 1 31 ? 67.605 112.350 212.007 1.00 21.73 31 GLY C CA 1
ATOM 7362 C C . GLY C 1 31 ? 69.020 112.279 212.490 1.00 22.40 31 GLY C C 1
ATOM 7363 O O . GLY C 1 31 ? 69.705 113.290 212.558 1.00 20.34 31 GLY C O 1
ATOM 7364 N N . VAL C 1 32 ? 69.431 111.072 212.846 1.00 22.06 32 VAL C N 1
ATOM 7365 C CA . VAL C 1 32 ? 70.754 110.803 213.358 1.00 23.64 32 VAL C CA 1
ATOM 7366 C C . VAL C 1 32 ? 71.268 109.618 212.611 1.00 18.98 32 VAL C C 1
ATOM 7367 O O . VAL C 1 32 ? 70.590 108.586 212.576 1.00 16.54 32 VAL C O 1
ATOM 7371 N N . LEU C 1 33 ? 72.437 109.773 211.998 1.00 17.40 33 LEU C N 1
ATOM 7372 C CA . LEU C 1 33 ? 73.126 108.694 211.295 1.00 19.63 33 LEU C CA 1
ATOM 7373 C C . LEU C 1 33 ? 74.367 108.352 212.078 1.00 22.13 33 LEU C C 1
ATOM 7374 O O . LEU C 1 33 ? 75.164 109.229 212.366 1.00 23.70 33 LEU C O 1
ATOM 7379 N N . ILE C 1 34 ? 74.559 107.088 212.420 1.00 19.78 34 ILE C N 1
ATOM 7380 C CA . ILE C 1 34 ? 75.658 106.793 213.321 1.00 20.75 34 ILE C CA 1
ATOM 7381 C C . ILE C 1 34 ? 76.785 106.111 212.558 1.00 20.79 34 ILE C C 1
ATOM 7382 O O . ILE C 1 34 ? 76.588 105.067 211.934 1.00 18.03 34 ILE C O 1
ATOM 7387 N N . TYR C 1 35 ? 77.963 106.733 212.610 1.00 20.02 35 TYR C N 1
ATOM 7388 C CA . TYR C 1 35 ? 79.142 106.293 211.857 1.00 22.53 35 TYR C CA 1
ATOM 7389 C C . TYR C 1 35 ? 80.010 105.341 212.667 1.00 24.55 35 TYR C C 1
ATOM 7390 O O . TYR C 1 35 ? 79.826 105.240 213.890 1.00 28.03 35 TYR C O 1
ATOM 7399 N N . PRO C 1 36 ? 80.934 104.620 211.988 1.00 24.49 36 PRO C N 1
ATOM 7400 C CA . PRO C 1 36 ? 81.854 103.696 212.665 1.00 26.29 36 PRO C CA 1
ATOM 7401 C C . PRO C 1 36 ? 82.653 104.323 213.810 1.00 23.71 36 PRO C C 1
ATOM 7402 O O . PRO C 1 36 ? 83.109 103.580 214.673 1.00 21.22 36 PRO C O 1
ATOM 7406 N N . GLY C 1 37 ? 82.847 105.641 213.811 1.00 22.95 37 GLY C N 1
ATOM 7407 C CA . GLY C 1 37 ? 83.574 106.286 214.890 1.00 20.69 37 GLY C CA 1
ATOM 7408 C C . GLY C 1 37 ? 82.912 106.059 216.243 1.00 27.60 37 GLY C C 1
ATOM 7409 O O . GLY C 1 37 ? 83.572 105.915 217.268 1.00 27.09 37 GLY C O 1
ATOM 7410 N N . VAL C 1 38 ? 81.585 106.057 216.228 1.00 26.64 38 VAL C N 1
ATOM 7411 C CA . VAL C 1 38 ? 80.769 105.812 217.398 1.00 25.27 38 VAL C CA 1
ATOM 7412 C C . VAL C 1 38 ? 80.478 104.317 217.530 1.00 27.35 38 VAL C C 1
ATOM 7413 O O . VAL C 1 38 ? 80.569 103.759 218.623 1.00 27.34 38 VAL C O 1
ATOM 7417 N N . LEU C 1 39 ? 80.114 103.668 216.429 1.00 25.89 39 LEU C N 1
ATOM 7418 C CA . LEU C 1 39 ? 79.695 102.269 216.506 1.00 27.09 39 LEU C CA 1
ATOM 7419 C C . LEU C 1 39 ? 80.826 101.369 216.962 1.00 26.50 39 LEU C C 1
ATOM 7420 O O . LEU C 1 39 ? 80.609 100.400 217.690 1.00 29.69 39 LEU C O 1
ATOM 7425 N N . SER C 1 40 ? 82.046 101.704 216.587 1.00 25.04 40 SER C N 1
ATOM 7426 C CA . SER C 1 40 ? 83.154 100.825 216.930 1.00 27.84 40 SER C CA 1
ATOM 7427 C C . SER C 1 40 ? 83.551 100.930 218.412 1.00 27.17 40 SER C C 1
ATOM 7428 O O . SER C 1 40 ? 84.338 100.117 218.897 1.00 24.12 40 SER C O 1
ATOM 7431 N N . LYS C 1 41 ? 83.014 101.928 219.112 1.00 25.15 41 LYS C N 1
ATOM 7432 C CA . LYS C 1 41 ? 83.192 102.041 220.571 1.00 27.46 41 LYS C CA 1
ATOM 7433 C C . LYS C 1 41 ? 81.851 101.756 221.251 1.00 22.78 41 LYS C C 1
ATOM 7434 O O . LYS C 1 41 ? 81.054 102.668 221.505 1.00 19.69 41 LYS C O 1
ATOM 7440 N N . GLU C 1 42 ? 81.615 100.475 221.531 1.00 23.94 42 GLU C N 1
ATOM 7441 C CA . GLU C 1 42 ? 80.309 100.038 222.005 1.00 21.76 42 GLU C CA 1
ATOM 7442 C C . GLU C 1 42 ? 79.828 100.793 223.213 1.00 22.34 42 GLU C C 1
ATOM 7443 O O . GLU C 1 42 ? 78.655 101.162 223.245 1.00 21.20 42 GLU C O 1
ATOM 7449 N N . TYR C 1 43 ? 80.710 101.045 224.187 1.00 19.35 43 TYR C N 1
ATOM 7450 C CA . TYR C 1 43 ? 80.306 101.815 225.364 1.00 24.69 43 TYR C CA 1
ATOM 7451 C C . TYR C 1 43 ? 79.796 103.194 224.909 1.00 22.96 43 TYR C C 1
ATOM 7452 O O . TYR C 1 43 ? 78.764 103.701 225.402 1.00 24.96 43 TYR C O 1
ATOM 7461 N N . LEU C 1 44 ? 80.489 103.771 223.930 1.00 25.51 44 LEU C N 1
ATOM 7462 C CA . LEU C 1 44 ? 80.129 105.081 223.382 1.00 27.71 44 LEU C CA 1
ATOM 7463 C C . LEU C 1 44 ? 78.786 105.021 222.658 1.00 24.81 44 LEU C C 1
ATOM 7464 O O . LEU C 1 44 ? 77.928 105.916 222.799 1.00 27.56 44 LEU C O 1
ATOM 7469 N N . PHE C 1 45 ? 78.643 103.987 221.836 1.00 20.83 45 PHE C N 1
ATOM 7470 C CA . PHE C 1 45 ? 77.398 103.739 221.115 1.00 22.84 45 PHE C CA 1
ATOM 7471 C C . PHE C 1 45 ? 76.185 103.627 222.048 1.00 21.15 45 PHE C C 1
ATOM 7472 O O . PHE C 1 45 ? 75.151 104.284 221.841 1.00 21.57 45 PHE C O 1
ATOM 7480 N N . LEU C 1 46 ? 76.317 102.796 223.077 1.00 19.90 46 LEU C N 1
ATOM 7481 C CA . LEU C 1 46 ? 75.224 102.555 224.026 1.00 21.84 46 LEU C CA 1
ATOM 7482 C C . LEU C 1 46 ? 74.863 103.827 224.779 1.00 24.96 46 LEU C C 1
ATOM 7483 O O . LEU C 1 46 ? 73.656 104.114 225.016 1.00 22.30 46 LEU C O 1
ATOM 7488 N N . ASP C 1 47 ? 75.893 104.586 225.175 1.00 25.20 47 ASP C N 1
ATOM 7489 C CA . ASP C 1 47 ? 75.600 105.839 225.890 1.00 27.75 47 ASP C CA 1
ATOM 7490 C C . ASP C 1 47 ? 74.889 106.823 224.976 1.00 24.79 47 ASP C C 1
ATOM 7491 O O . ASP C 1 47 ? 73.925 107.481 225.380 1.00 22.36 47 ASP C O 1
ATOM 7496 N N . PHE C 1 48 ? 75.333 106.872 223.721 1.00 28.33 48 PHE C N 1
ATOM 7497 C CA . PHE C 1 48 ? 74.662 107.682 222.703 1.00 26.52 48 PHE C CA 1
ATOM 7498 C C . PHE C 1 48 ? 73.179 107.301 222.551 1.00 26.58 48 PHE C C 1
ATOM 7499 O O . PHE C 1 48 ? 72.297 108.174 222.590 1.00 25.48 48 PHE C O 1
ATOM 7507 N N . MET C 1 49 ? 72.899 106.013 222.365 1.00 21.97 49 MET C N 1
ATOM 7508 C CA . MET C 1 49 ? 71.505 105.578 222.265 1.00 23.16 49 MET C CA 1
ATOM 7509 C C . MET C 1 49 ? 70.697 105.977 223.505 1.00 24.30 49 MET C C 1
ATOM 7510 O O . MET C 1 49 ? 69.578 106.467 223.361 1.00 25.14 49 MET C O 1
ATOM 7515 N N . ASN C 1 50 ? 71.259 105.812 224.709 1.00 25.29 50 ASN C N 1
ATOM 7516 C CA . ASN C 1 50 ? 70.545 106.230 225.933 1.00 26.33 50 ASN C CA 1
ATOM 7517 C C . ASN C 1 50 ? 70.252 107.746 225.954 1.00 26.68 50 ASN C C 1
ATOM 7518 O O . ASN C 1 50 ? 69.107 108.197 226.257 1.00 23.95 50 ASN C O 1
ATOM 7523 N N . PHE C 1 51 ? 71.278 108.526 225.598 1.00 26.68 51 PHE C N 1
ATOM 7524 C CA . PHE C 1 51 ? 71.109 109.961 225.401 1.00 27.47 51 PHE C CA 1
ATOM 7525 C C . PHE C 1 51 ? 69.911 110.233 224.445 1.00 28.20 51 PHE C C 1
ATOM 7526 O O . PHE C 1 51 ? 69.032 111.047 224.752 1.00 27.43 51 PHE C O 1
ATOM 7534 N N . LEU C 1 52 ? 69.863 109.547 223.300 1.00 26.17 52 LEU C N 1
ATOM 7535 C CA . LEU C 1 52 ? 68.778 109.781 222.340 1.00 27.79 52 LEU C CA 1
ATOM 7536 C C . LEU C 1 52 ? 67.424 109.362 222.943 1.00 28.25 52 LEU C C 1
ATOM 7537 O O . LEU C 1 52 ? 66.378 109.915 222.584 1.00 31.69 52 LEU C O 1
ATOM 7542 N N . SER C 1 53 ? 67.414 108.351 223.812 1.00 26.28 53 SER C N 1
ATOM 7543 C CA . SER C 1 53 ? 66.150 107.981 224.458 1.00 28.00 53 SER C CA 1
ATOM 7544 C C . SER C 1 53 ? 65.635 109.150 225.293 1.00 29.57 53 SER C C 1
ATOM 7545 O O . SER C 1 53 ? 64.426 109.375 225.403 1.00 24.99 53 SER C O 1
ATOM 7548 N N . ARG C 1 54 ? 66.579 109.935 225.806 1.00 35.46 54 ARG C N 1
ATOM 7549 C CA . ARG C 1 54 ? 66.263 111.044 226.718 1.00 33.75 54 ARG C CA 1
ATOM 7550 C C . ARG C 1 54 ? 66.089 112.424 226.121 1.00 32.29 54 ARG C C 1
ATOM 7551 O O . ARG C 1 54 ? 65.769 113.367 226.841 1.00 28.94 54 ARG C O 1
ATOM 7559 N N . ASN C 1 55 ? 66.319 112.552 224.819 1.00 35.96 55 ASN C N 1
ATOM 7560 C CA . ASN C 1 55 ? 66.294 113.868 224.202 1.00 33.20 55 ASN C CA 1
ATOM 7561 C C . ASN C 1 55 ? 65.279 113.955 223.065 1.00 33.24 55 ASN C C 1
ATOM 7562 O O . ASN C 1 55 ? 65.498 114.691 222.097 1.00 40.62 55 ASN C O 1
ATOM 7567 N N . GLY C 1 56 ? 64.176 113.208 223.165 1.00 27.75 56 GLY C N 1
ATOM 7568 C CA . GLY C 1 56 ? 63.112 113.317 222.170 1.00 30.89 56 GLY C CA 1
ATOM 7569 C C . GLY C 1 56 ? 63.080 112.246 221.063 1.00 35.14 56 GLY C C 1
ATOM 7570 O O . GLY C 1 56 ? 63.767 111.218 221.138 1.00 36.02 56 GLY C O 1
ATOM 7571 N N . ARG C 1 57 ? 62.294 112.503 220.018 1.00 31.35 57 ARG C N 1
ATOM 7572 C CA . ARG C 1 57 ? 62.122 111.557 218.920 1.00 31.01 57 ARG C CA 1
ATOM 7573 C C . ARG C 1 57 ? 63.123 111.773 217.778 1.00 32.12 57 ARG C C 1
ATOM 7574 O O . ARG C 1 57 ? 63.252 112.883 217.231 1.00 29.39 57 ARG C O 1
ATOM 7582 N N . PHE C 1 58 ? 63.781 110.689 217.379 1.00 30.18 58 PHE C N 1
ATOM 7583 C CA . PHE C 1 58 ? 64.750 110.731 216.298 1.00 26.80 58 PHE C CA 1
ATOM 7584 C C . PHE C 1 58 ? 64.513 109.610 215.273 1.00 26.44 58 PHE C C 1
ATOM 7585 O O . PHE C 1 58 ? 63.991 108.540 215.596 1.00 27.51 58 PHE C O 1
ATOM 7593 N N . ILE C 1 59 ? 64.856 109.891 214.021 1.00 24.33 59 ILE C N 1
ATOM 7594 C CA . ILE C 1 59 ? 65.126 108.843 213.062 1.00 22.26 59 ILE C CA 1
ATOM 7595 C C . ILE C 1 59 ? 66.594 108.418 213.207 1.00 21.46 59 ILE C C 1
ATOM 7596 O O . ILE C 1 59 ? 67.515 109.230 213.018 1.00 21.12 59 ILE C O 1
ATOM 7601 N N . VAL C 1 60 ? 66.833 107.148 213.502 1.00 18.70 60 VAL C N 1
ATOM 7602 C CA . VAL C 1 60 ? 68.197 106.716 213.751 1.00 19.11 60 VAL C CA 1
ATOM 7603 C C . VAL C 1 60 ? 68.604 105.717 212.695 1.00 16.93 60 VAL C C 1
ATOM 7604 O O . VAL C 1 60 ? 67.949 104.693 212.545 1.00 16.21 60 VAL C O 1
ATOM 7608 N N . SER C 1 61 ? 69.693 106.014 211.981 1.00 14.73 61 SER C N 1
ATOM 7609 C CA . SER C 1 61 ? 70.042 105.269 210.777 1.00 16.16 61 SER C CA 1
ATOM 7610 C C . SER C 1 61 ? 71.492 104.835 210.782 1.00 17.52 61 SER C C 1
ATOM 7611 O O . SER C 1 61 ? 72.298 105.350 211.543 1.00 20.85 61 SER C O 1
ATOM 7614 N N . SER C 1 62 ? 71.815 103.869 209.935 1.00 14.21 62 SER C N 1
ATOM 7615 C CA . SER C 1 62 ? 73.201 103.495 209.685 1.00 16.51 62 SER C CA 1
ATOM 7616 C C . SER C 1 62 ? 73.433 103.297 208.168 1.00 17.95 62 SER C C 1
ATOM 7617 O O . SER C 1 62 ? 72.483 103.381 207.380 1.00 15.24 62 SER C O 1
ATOM 7620 N N . ASP C 1 63 ? 74.690 103.100 207.760 1.00 18.22 63 ASP C N 1
ATOM 7621 C CA . ASP C 1 63 ? 75.013 102.713 206.385 1.00 16.36 63 ASP C CA 1
ATOM 7622 C C . ASP C 1 63 ? 75.212 101.218 206.299 1.00 17.07 63 ASP C C 1
ATOM 7623 O O . ASP C 1 63 ? 75.928 100.742 205.393 1.00 16.78 63 ASP C O 1
ATOM 7628 N N . HIS C 1 64 ? 74.560 100.445 207.169 1.00 18.99 64 HIS C N 1
ATOM 7629 C CA . HIS C 1 64 ? 74.843 99.019 207.106 1.00 17.66 64 HIS C CA 1
ATOM 7630 C C . HIS C 1 64 ? 74.137 98.362 205.906 1.00 18.98 64 HIS C C 1
ATOM 7631 O O . HIS C 1 64 ? 72.992 97.859 206.011 1.00 18.47 64 HIS C O 1
ATOM 7638 N N . GLU C 1 65 ? 74.825 98.356 204.764 1.00 18.98 65 GLU C N 1
ATOM 7639 C CA . GLU C 1 65 ? 74.240 97.784 203.538 1.00 18.29 65 GLU C CA 1
ATOM 7640 C C . GLU C 1 65 ? 74.362 96.280 203.506 1.00 17.08 65 GLU C C 1
ATOM 7641 O O . GLU C 1 65 ? 73.531 95.593 202.908 1.00 15.12 65 GLU C O 1
ATOM 7647 N N . GLY C 1 66 ? 75.412 95.763 204.135 1.00 16.96 66 GLY C N 1
ATOM 7648 C CA . GLY C 1 66 ? 75.762 94.370 203.957 1.00 15.88 66 GLY C CA 1
ATOM 7649 C C . GLY C 1 66 ? 76.791 94.308 202.844 1.00 18.71 66 GLY C C 1
ATOM 7650 O O . GLY C 1 66 ? 76.803 95.175 201.948 1.00 15.86 66 GLY C O 1
ATOM 7651 N N . GLY C 1 67 ? 77.612 93.262 202.863 1.00 16.49 67 GLY C N 1
ATOM 7652 C CA . GLY C 1 67 ? 78.724 93.159 201.935 1.00 18.42 67 GLY C CA 1
ATOM 7653 C C . GLY C 1 67 ? 79.813 94.172 202.235 1.00 19.23 67 GLY C C 1
ATOM 7654 O O . GLY C 1 67 ? 80.396 94.194 203.317 1.00 17.15 67 GLY C O 1
ATOM 7655 N N . GLN C 1 68 ? 80.088 95.004 201.247 1.00 23.94 68 GLN C N 1
ATOM 7656 C CA . GLN C 1 68 ? 81.187 95.963 201.270 1.00 21.26 68 GLN C CA 1
ATOM 7657 C C . GLN C 1 68 ? 81.037 96.989 202.365 1.00 22.85 68 GLN C C 1
ATOM 7658 O O . GLN C 1 68 ? 81.988 97.257 203.102 1.00 32.20 68 GLN C O 1
ATOM 7664 N N . LEU C 1 69 ? 79.855 97.590 202.475 1.00 21.52 69 LEU C N 1
ATOM 7665 C CA . LEU C 1 69 ? 79.647 98.556 203.551 1.00 19.51 69 LEU C CA 1
ATOM 7666 C C . LEU C 1 69 ? 78.908 97.888 204.673 1.00 18.57 69 LEU C C 1
ATOM 7667 O O . LEU C 1 69 ? 77.681 97.712 204.593 1.00 15.55 69 LEU C O 1
ATOM 7672 N N . GLU C 1 70 ? 79.662 97.539 205.720 1.00 16.96 70 GLU C N 1
ATOM 7673 C CA . GLU C 1 70 ? 79.114 96.955 206.925 1.00 15.21 70 GLU C CA 1
ATOM 7674 C C . GLU C 1 70 ? 79.679 97.665 208.144 1.00 15.24 70 GLU C C 1
ATOM 7675 O O . GLU C 1 70 ? 80.901 97.836 208.273 1.00 21.02 70 GLU C O 1
ATOM 7681 N N . VAL C 1 71 ? 78.797 98.145 209.017 1.00 17.91 71 VAL C N 1
ATOM 7682 C CA . VAL C 1 71 ? 79.253 98.935 210.147 1.00 16.07 71 VAL C CA 1
ATOM 7683 C C . VAL C 1 71 ? 78.739 98.401 211.490 1.00 17.68 71 VAL C C 1
ATOM 7684 O O . VAL C 1 71 ? 79.199 98.835 212.543 1.00 14.88 71 VAL C O 1
ATOM 7688 N N . LEU C 1 72 ? 77.767 97.490 211.448 1.00 21.33 72 LEU C N 1
ATOM 7689 C CA . LEU C 1 72 ? 77.185 96.906 212.661 1.00 18.35 72 LEU C CA 1
ATOM 7690 C C . LEU C 1 72 ? 77.671 95.474 212.906 1.00 19.56 72 LEU C C 1
ATOM 7691 O O . LEU C 1 72 ? 77.337 94.559 212.141 1.00 17.57 72 LEU C O 1
ATOM 7696 N N . LYS C 1 73 ? 78.445 95.254 213.974 1.00 19.84 73 LYS C N 1
ATOM 7697 C CA . LYS C 1 73 ? 78.923 93.895 214.254 1.00 18.15 73 LYS C CA 1
ATOM 7698 C C . LYS C 1 73 ? 77.729 93.035 214.674 1.00 16.64 73 LYS C C 1
ATOM 7699 O O . LYS C 1 73 ? 77.775 91.819 214.592 1.00 12.36 73 LYS C O 1
ATOM 7705 N N . TYR C 1 74 ? 76.653 93.684 215.100 1.00 14.46 74 TYR C N 1
ATOM 7706 C CA . TYR C 1 74 ? 75.460 92.959 215.530 1.00 15.53 74 TYR C CA 1
ATOM 7707 C C . TYR C 1 74 ? 74.738 92.167 214.429 1.00 15.14 74 TYR C C 1
ATOM 7708 O O . TYR C 1 74 ? 74.097 91.137 214.698 1.00 14.21 74 TYR C O 1
ATOM 7717 N N . VAL C 1 75 ? 74.869 92.650 213.185 1.00 13.04 75 VAL C N 1
ATOM 7718 C CA . VAL C 1 75 ? 74.332 91.978 212.003 1.00 14.23 75 VAL C CA 1
ATOM 7719 C C . VAL C 1 75 ? 75.369 91.045 211.383 1.00 14.39 75 VAL C C 1
ATOM 7720 O O . VAL C 1 75 ? 76.470 91.470 211.040 1.00 16.02 75 VAL C O 1
ATOM 7724 N N . PRO C 1 76 ? 75.025 89.767 211.231 1.00 12.32 76 PRO C N 1
ATOM 7725 C CA . PRO C 1 76 ? 75.989 88.892 210.582 1.00 15.96 76 PRO C CA 1
ATOM 7726 C C . PRO C 1 76 ? 76.347 89.412 209.177 1.00 20.71 76 PRO C C 1
ATOM 7727 O O . PRO C 1 76 ? 75.494 89.963 208.4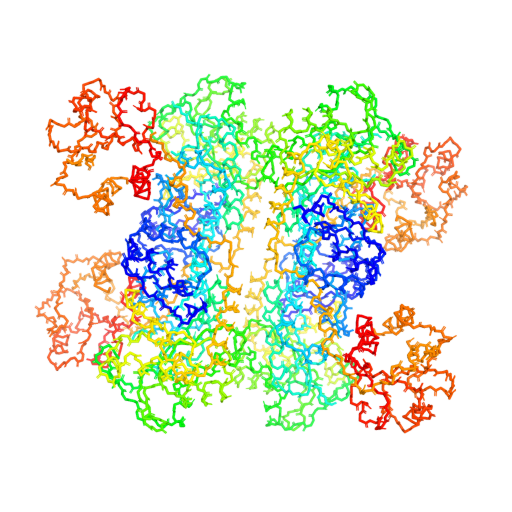21 1.00 16.88 76 PRO C O 1
ATOM 7731 N N . SER C 1 77 ? 77.624 89.264 208.850 1.00 16.37 77 SER C N 1
ATOM 7732 C CA . SER C 1 77 ? 78.119 89.722 207.579 1.00 16.55 77 SER C CA 1
ATOM 7733 C C . SER C 1 77 ? 77.435 89.011 206.437 1.00 16.89 77 SER C C 1
ATOM 7734 O O . SER C 1 77 ? 77.222 87.793 206.499 1.00 19.66 77 SER C O 1
ATOM 7737 N N . PHE C 1 78 ? 77.158 89.762 205.377 1.00 13.52 78 PHE C N 1
ATOM 7738 C CA . PHE C 1 78 ? 76.448 89.260 204.199 1.00 14.95 78 PHE C CA 1
ATOM 7739 C C . PHE C 1 78 ? 77.347 89.380 202.964 1.00 15.72 78 PHE C C 1
ATOM 7740 O O . PHE C 1 78 ? 78.066 90.383 202.814 1.00 15.69 78 PHE C O 1
ATOM 7748 N N . PRO C 1 79 ? 77.315 88.373 202.075 1.00 14.99 79 PRO C N 1
ATOM 7749 C CA . PRO C 1 79 ? 78.122 88.535 200.853 1.00 16.76 79 PRO C CA 1
ATOM 7750 C C . PRO C 1 79 ? 77.877 89.852 200.125 1.00 16.35 79 PRO C C 1
ATOM 7751 O O . PRO C 1 79 ? 78.841 90.421 199.632 1.00 16.21 79 PRO C O 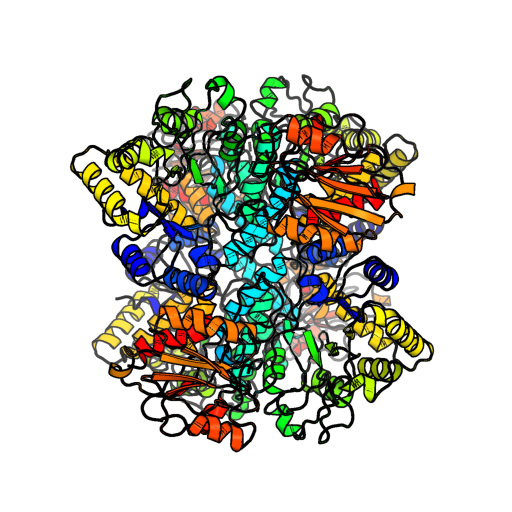1
ATOM 7755 N N . GLY C 1 80 ? 76.652 90.369 200.116 1.00 14.43 80 GLY C N 1
ATOM 7756 C CA . GLY C 1 80 ? 76.415 91.675 199.513 1.00 16.79 80 GLY C CA 1
ATOM 7757 C C . GLY C 1 80 ? 75.570 91.590 198.241 1.00 14.66 80 GLY C C 1
ATOM 7758 O O . GLY C 1 80 ? 75.372 90.502 197.701 1.00 14.65 80 GLY C O 1
ATOM 7759 N N . ASN C 1 81 ? 75.155 92.744 197.729 1.00 12.20 81 ASN C N 1
ATOM 7760 C CA . ASN C 1 81 ? 74.174 92.818 196.639 1.00 15.55 81 ASN C CA 1
ATOM 7761 C C . ASN C 1 81 ? 74.527 92.057 195.351 1.00 17.15 81 ASN C C 1
ATOM 7762 O O . ASN C 1 81 ? 73.634 91.568 194.666 1.00 15.13 81 ASN C O 1
ATOM 7767 N N . LEU C 1 82 ? 75.800 92.008 194.993 1.00 17.29 82 LEU C N 1
ATOM 7768 C CA . LEU C 1 82 ? 76.197 91.346 193.754 1.00 17.34 82 LEU C CA 1
ATOM 7769 C C . LEU C 1 82 ? 75.979 89.845 193.884 1.00 17.39 82 LEU C C 1
ATOM 7770 O O . LEU C 1 82 ? 75.414 89.225 192.986 1.00 17.82 82 LEU C O 1
ATOM 7775 N N . ALA C 1 83 ? 76.437 89.250 194.987 1.00 18.09 83 ALA C N 1
ATOM 7776 C CA . ALA C 1 83 ? 76.147 87.835 195.220 1.00 18.40 83 ALA C CA 1
ATOM 7777 C C . ALA C 1 83 ? 74.635 87.597 195.312 1.00 17.84 83 ALA C C 1
ATOM 7778 O O . ALA C 1 83 ? 74.097 86.618 194.752 1.00 17.85 83 ALA C O 1
ATOM 7780 N N . ALA C 1 84 ? 73.941 88.500 195.995 1.00 16.85 84 ALA C N 1
ATOM 7781 C CA . ALA C 1 84 ? 72.495 88.355 196.178 1.00 16.20 84 ALA C CA 1
ATOM 7782 C C . ALA C 1 84 ? 71.774 88.359 194.824 1.00 15.15 84 ALA C C 1
ATOM 7783 O O . ALA C 1 84 ? 70.896 87.530 194.563 1.00 14.01 84 ALA C O 1
ATOM 7785 N N . GLY C 1 85 ? 72.197 89.259 193.939 1.00 15.20 85 GLY C N 1
ATOM 7786 C CA . GLY C 1 85 ? 71.613 89.374 192.604 1.00 15.96 85 GLY C CA 1
ATOM 7787 C C . GLY C 1 85 ? 71.694 88.067 191.850 1.00 17.05 85 GLY C C 1
ATOM 7788 O O . GLY C 1 85 ? 70.804 87.746 191.068 1.00 20.29 85 GLY C O 1
ATOM 7789 N N . LYS C 1 86 ? 72.705 87.256 192.127 1.00 19.13 86 LYS C N 1
ATOM 7790 C CA . LYS C 1 86 ? 72.816 85.962 191.451 1.00 20.87 86 LYS C CA 1
ATOM 7791 C C . LYS C 1 86 ? 71.781 84.941 191.904 1.00 18.56 86 LYS C C 1
ATOM 7792 O O . LYS C 1 86 ? 71.607 83.910 191.258 1.00 22.50 86 LYS C O 1
ATOM 7798 N N . VAL C 1 87 ? 71.055 85.246 192.988 1.00 19.13 87 VAL C N 1
ATOM 7799 C CA . VAL C 1 87 ? 70.284 84.251 193.742 1.00 17.95 87 VAL C CA 1
ATOM 7800 C C . VAL C 1 87 ? 68.769 84.613 193.785 1.00 15.96 87 VAL C C 1
ATOM 7801 O O . VAL C 1 87 ? 68.399 85.751 193.476 1.00 8.75 87 VAL C O 1
ATOM 7805 N N . ASP C 1 88 ? 67.891 83.638 194.043 1.00 14.06 88 ASP C N 1
ATOM 7806 C CA . ASP C 1 88 ? 66.469 83.905 194.316 1.00 15.21 88 ASP C CA 1
ATOM 7807 C C . ASP C 1 88 ? 66.271 85.108 195.244 1.00 14.48 88 ASP C C 1
ATOM 7808 O O . ASP C 1 88 ? 66.739 85.105 196.399 1.00 10.90 88 ASP C O 1
ATOM 7813 N N . PRO C 1 89 ? 65.566 86.142 194.745 1.00 15.74 89 PRO C N 1
ATOM 7814 C CA . PRO C 1 89 ? 65.398 87.399 195.501 1.00 14.85 89 PRO C CA 1
ATOM 7815 C C . PRO C 1 89 ? 64.800 87.255 196.905 1.00 12.45 89 PRO C C 1
ATOM 7816 O O . PRO C 1 89 ? 65.010 88.129 197.759 1.00 9.84 89 PRO C O 1
ATOM 7820 N N . VAL C 1 90 ? 64.064 86.180 197.131 1.00 13.05 90 VAL C N 1
ATOM 7821 C CA . VAL C 1 90 ? 63.493 85.915 198.430 1.00 10.97 90 VAL C CA 1
ATOM 7822 C C . VAL C 1 90 ? 64.569 85.909 199.488 1.00 13.24 90 VAL C C 1
ATOM 7823 O O . VAL C 1 90 ? 64.336 86.376 200.595 1.00 13.89 90 VAL C O 1
ATOM 7827 N N . PHE C 1 91 ? 65.739 85.365 199.155 1.00 12.52 91 PHE C N 1
ATOM 7828 C CA . PHE C 1 91 ? 66.857 85.368 200.077 1.00 13.74 91 PHE C CA 1
ATOM 7829 C C . PHE C 1 91 ? 67.263 86.773 200.467 1.00 14.22 91 PHE C C 1
ATOM 7830 O O . PHE C 1 91 ? 67.696 87.013 201.598 1.00 12.16 91 PHE C O 1
ATOM 7838 N N . THR C 1 92 ? 67.165 87.696 199.519 1.00 12.78 92 THR C N 1
ATOM 7839 C CA . THR C 1 92 ? 67.454 89.087 199.824 1.00 12.46 92 THR C CA 1
ATOM 7840 C C . THR C 1 92 ? 66.425 89.592 200.830 1.00 11.08 92 THR C C 1
ATOM 7841 O O . THR C 1 92 ? 66.772 90.324 201.763 1.00 11.47 92 THR C O 1
ATOM 7845 N N . GLY C 1 93 ? 65.157 89.225 200.634 1.00 11.72 93 GLY C N 1
ATOM 7846 C CA . GLY C 1 93 ? 64.127 89.631 201.579 1.00 10.99 93 GLY C CA 1
ATOM 7847 C C . GLY C 1 93 ? 64.429 89.102 202.985 1.00 12.94 93 GLY C C 1
ATOM 7848 O O . GLY C 1 93 ? 64.380 89.830 203.968 1.00 7.51 93 GLY C O 1
ATOM 7849 N N . ARG C 1 94 ? 64.778 87.824 203.065 1.00 11.52 94 ARG C N 1
ATOM 7850 C CA . ARG C 1 94 ? 65.044 87.204 204.339 1.00 12.27 94 ARG C CA 1
ATOM 7851 C C . ARG C 1 94 ? 66.272 87.824 205.017 1.00 12.87 94 ARG C C 1
ATOM 7852 O O . ARG C 1 94 ? 66.292 88.027 206.273 1.00 12.15 94 ARG C O 1
ATOM 7860 N N . TYR C 1 95 ? 67.294 88.127 204.220 1.00 8.91 95 TYR C N 1
ATOM 7861 C CA . TYR C 1 95 ? 68.484 88.755 204.793 1.00 12.60 95 TYR C CA 1
ATOM 7862 C C . TYR C 1 95 ? 68.131 90.134 205.348 1.00 11.43 95 TYR C C 1
ATOM 7863 O O . TYR C 1 95 ? 68.541 90.508 206.458 1.00 10.94 95 TYR C O 1
ATOM 7872 N N . CYS C 1 96 ? 67.392 90.909 204.567 1.00 12.36 96 CYS C N 1
ATOM 7873 C CA . CYS C 1 96 ? 67.098 92.280 204.991 1.00 12.45 96 CYS C CA 1
ATOM 7874 C C . CYS C 1 96 ? 66.137 92.291 206.169 1.00 11.98 96 CYS C C 1
ATOM 7875 O O . CYS C 1 96 ? 66.176 93.185 206.984 1.00 10.65 96 CYS C O 1
ATOM 7878 N N . GLU C 1 97 ? 65.284 91.273 206.266 1.00 13.72 97 GLU C N 1
ATOM 7879 C CA . GLU C 1 97 ? 64.396 91.177 207.401 1.00 12.82 97 GLU C CA 1
ATOM 7880 C C . GLU C 1 97 ? 65.227 90.917 208.667 1.00 15.24 97 GLU C C 1
ATOM 7881 O O . GLU C 1 97 ? 65.049 91.568 209.713 1.00 8.93 97 GLU C O 1
ATOM 7887 N N . MET C 1 98 ? 66.155 89.972 208.547 1.00 13.94 98 MET C N 1
ATOM 7888 C CA . MET C 1 98 ? 67.044 89.640 209.654 1.00 13.38 98 MET C CA 1
ATOM 7889 C C . MET C 1 98 ? 67.795 90.883 210.133 1.00 13.18 98 MET C C 1
ATOM 7890 O O . MET C 1 98 ? 67.751 91.261 211.316 1.00 15.33 98 MET C O 1
ATOM 7895 N N . ALA C 1 99 ? 68.467 91.531 209.193 1.00 10.85 99 ALA C N 1
ATOM 7896 C CA . ALA C 1 99 ? 69.274 92.697 209.497 1.00 10.90 99 ALA C CA 1
ATOM 7897 C C . ALA C 1 99 ? 68.421 93.767 210.133 1.00 14.62 99 ALA C C 1
ATOM 7898 O O . ALA C 1 99 ? 68.854 94.416 211.097 1.00 9.45 99 ALA C O 1
ATOM 7900 N N . GLY C 1 100 ? 67.224 93.967 209.562 1.00 11.77 100 GLY C N 1
ATOM 7901 C CA . GLY C 1 100 ? 66.332 95.003 210.039 1.00 14.97 100 GLY C CA 1
ATOM 7902 C C . GLY C 1 100 ? 65.834 94.753 211.450 1.00 13.48 100 GLY C C 1
ATOM 7903 O O . GLY C 1 100 ? 65.610 95.686 212.223 1.00 13.13 100 GLY C O 1
ATOM 7904 N N . ARG C 1 101 ? 65.571 93.489 211.745 1.00 12.64 101 ARG C N 1
ATOM 7905 C CA . ARG C 1 101 ? 65.061 93.065 213.037 1.00 15.61 101 ARG C CA 1
ATOM 7906 C C . ARG C 1 101 ? 66.127 93.321 214.101 1.00 16.01 101 ARG C C 1
ATOM 7907 O O . ARG C 1 101 ? 65.836 93.895 215.169 1.00 10.97 101 ARG C O 1
ATOM 7915 N N . ILE C 1 102 ? 67.359 92.898 213.801 1.00 11.99 102 ILE C N 1
ATOM 7916 C CA . ILE C 1 102 ? 68.471 93.209 214.682 1.00 12.60 102 ILE C CA 1
ATOM 7917 C C . ILE C 1 102 ? 68.614 94.723 214.861 1.00 13.32 102 ILE C C 1
ATOM 7918 O O . ILE C 1 102 ? 68.761 95.236 215.988 1.00 12.78 102 ILE C O 1
ATOM 7923 N N . MET C 1 103 ? 68.552 95.463 213.771 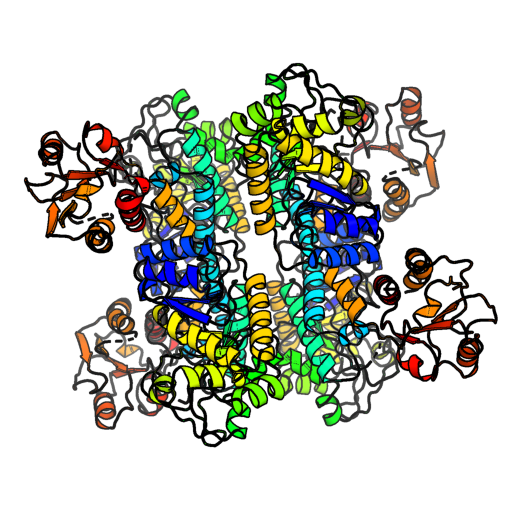1.00 12.91 103 MET C N 1
ATOM 7924 C CA . MET C 1 103 ? 68.706 96.920 213.851 1.00 14.22 103 MET C CA 1
ATOM 7925 C C . MET C 1 103 ? 67.640 97.536 214.738 1.00 13.48 103 MET C C 1
ATOM 7926 O O . MET C 1 103 ? 67.935 98.382 215.582 1.00 12.43 103 MET C O 1
ATOM 7931 N N . ASN C 1 104 ? 66.407 97.101 214.527 1.00 12.15 104 ASN C N 1
ATOM 7932 C CA . ASN C 1 104 ? 65.267 97.597 215.254 1.00 14.52 104 ASN C CA 1
ATOM 7933 C C . ASN C 1 104 ? 65.437 97.300 216.762 1.00 19.05 104 ASN C C 1
ATOM 7934 O O . ASN C 1 104 ? 65.185 98.152 217.609 1.00 15.83 104 ASN C O 1
ATOM 7939 N N . THR C 1 105 ? 65.915 96.097 217.081 1.00 16.38 105 THR C N 1
ATOM 7940 C CA . THR C 1 105 ? 66.098 95.726 218.464 1.00 16.60 105 THR C CA 1
ATOM 7941 C C . THR C 1 105 ? 67.129 96.650 219.113 1.00 17.29 105 THR C C 1
ATOM 7942 O O . THR C 1 105 ? 66.911 97.104 220.231 1.00 19.57 105 THR C O 1
ATOM 7946 N N . LEU C 1 106 ? 68.204 96.988 218.393 1.00 17.14 106 LEU C N 1
ATOM 7947 C CA . LEU C 1 106 ? 69.266 97.858 218.949 1.00 15.36 106 LEU C CA 1
ATOM 7948 C C . LEU C 1 106 ? 68.802 99.290 219.162 1.00 16.95 106 LEU C C 1
ATOM 7949 O O . LEU C 1 106 ? 69.373 100.012 219.981 1.00 20.22 106 LEU C O 1
ATOM 7954 N N . GLY C 1 107 ? 67.787 99.707 218.407 1.00 14.94 107 GLY C N 1
ATOM 7955 C CA . GLY C 1 107 ? 67.320 101.077 218.466 1.00 15.40 107 GLY C CA 1
ATOM 7956 C C . GLY C 1 107 ? 67.300 101.834 217.138 1.00 16.36 107 GLY C C 1
ATOM 7957 O O . GLY C 1 107 ? 66.862 102.990 217.076 1.00 15.36 107 GLY C O 1
ATOM 7958 N N . PHE C 1 108 ? 67.756 101.193 216.064 1.00 15.89 108 PHE C N 1
ATOM 7959 C CA . PHE C 1 108 ? 67.645 101.807 214.737 1.00 14.04 108 PHE C CA 1
ATOM 7960 C C . PHE C 1 108 ? 66.213 101.750 214.261 1.00 14.70 108 PHE C C 1
ATOM 7961 O O . PHE C 1 108 ? 65.495 100.799 214.556 1.00 16.00 108 PHE C O 1
ATOM 7969 N N . ASN C 1 109 ? 65.776 102.750 213.518 1.00 14.12 109 ASN C N 1
ATOM 7970 C CA . ASN C 1 109 ? 64.486 102.610 212.873 1.00 15.31 109 ASN C CA 1
ATOM 7971 C C . ASN C 1 109 ? 64.549 102.966 211.373 1.00 14.51 109 ASN C C 1
ATOM 7972 O O . ASN C 1 109 ? 63.524 103.052 210.704 1.00 15.39 109 ASN C O 1
ATOM 7977 N N . MET C 1 110 ? 65.751 103.181 210.861 1.00 12.76 110 MET C N 1
ATOM 7978 C CA . MET C 1 110 ? 65.945 103.357 209.419 1.00 12.14 110 MET C CA 1
ATOM 7979 C C . MET C 1 110 ? 67.318 102.791 209.023 1.00 14.14 110 MET C C 1
ATOM 7980 O O . MET C 1 110 ? 68.256 102.710 209.855 1.00 12.71 110 MET C O 1
ATOM 7985 N N . VAL C 1 111 ? 67.423 102.373 207.754 1.00 13.61 111 VAL C N 1
ATOM 7986 C CA . VAL C 1 111 ? 68.690 102.020 207.177 1.00 12.31 111 VAL C CA 1
ATOM 7987 C C . VAL C 1 111 ? 68.838 102.713 205.824 1.00 15.27 111 VAL C C 1
ATOM 7988 O O . VAL C 1 111 ? 67.861 102.869 205.095 1.00 14.44 111 VAL C O 1
ATOM 7992 N N . PHE C 1 112 ? 70.042 103.186 205.521 1.00 16.47 112 PHE C N 1
ATOM 7993 C CA . PHE C 1 112 ? 70.288 103.800 204.208 1.00 18.42 112 PHE C CA 1
ATOM 7994 C C . PHE C 1 112 ? 70.621 102.736 203.172 1.00 13.94 112 PHE C C 1
ATOM 7995 O O . PHE C 1 112 ? 71.751 102.651 202.697 1.00 16.54 112 PHE C O 1
ATOM 8003 N N . ALA C 1 113 ? 69.607 101.941 202.829 1.00 15.99 113 ALA C N 1
ATOM 8004 C CA . ALA C 1 113 ? 69.703 100.827 201.893 1.00 12.83 113 ALA C CA 1
ATOM 8005 C C . ALA C 1 113 ? 68.288 100.431 201.500 1.00 16.33 113 ALA C C 1
ATOM 8006 O O . ALA C 1 113 ? 67.327 100.763 202.213 1.00 14.81 113 ALA C O 1
ATOM 8008 N N . PRO C 1 114 ? 68.138 99.709 200.373 1.00 16.65 114 PRO C N 1
ATOM 8009 C CA . PRO C 1 114 ? 69.152 99.196 199.431 1.00 16.56 114 PRO C CA 1
ATOM 8010 C C . PRO C 1 114 ? 69.718 100.177 198.397 1.00 12.58 114 PRO C C 1
ATOM 8011 O O . PRO C 1 114 ? 69.130 101.211 198.033 1.00 12.98 114 PRO C O 1
ATOM 8015 N N . VAL C 1 115 ? 70.904 99.810 197.933 1.00 13.28 115 VAL C N 1
ATOM 8016 C CA . VAL C 1 115 ? 71.491 100.408 196.742 1.00 14.78 115 VAL C CA 1
ATOM 8017 C C . VAL C 1 115 ? 70.740 99.882 195.528 1.00 13.45 115 VAL C C 1
ATOM 8018 O O . VAL C 1 115 ? 70.704 98.654 195.351 1.00 12.89 115 VAL C O 1
ATOM 8022 N N . LEU C 1 116 ? 70.143 100.776 194.727 1.00 12.44 116 LEU C N 1
ATOM 8023 C CA . LEU C 1 116 ? 69.479 100.385 193.479 1.00 12.37 116 LEU C CA 1
ATOM 8024 C C . LEU C 1 116 ? 70.273 100.766 192.198 1.00 17.25 116 LEU C C 1
ATOM 8025 O O . LEU C 1 116 ? 69.765 100.611 191.070 1.00 15.67 116 LEU C O 1
ATOM 8030 N N . ASP C 1 117 ? 71.507 101.262 192.365 1.00 16.09 117 ASP C N 1
ATOM 8031 C CA . ASP C 1 117 ? 72.358 101.663 191.236 1.00 18.19 117 ASP C CA 1
ATOM 8032 C C . ASP C 1 117 ? 72.724 100.479 190.330 1.00 16.92 117 ASP C C 1
ATOM 8033 O O . ASP C 1 117 ? 73.122 99.399 190.803 1.00 16.34 117 ASP C O 1
ATOM 8038 N N . LEU C 1 118 ? 72.653 100.691 189.017 1.00 16.80 118 LEU C N 1
ATOM 8039 C CA . LEU C 1 118 ? 72.922 99.596 188.094 1.00 17.87 118 LEU C CA 1
ATOM 8040 C C . LEU C 1 118 ? 74.404 99.324 188.040 1.00 17.63 118 LEU C C 1
ATOM 8041 O O . LEU C 1 118 ? 75.209 100.233 188.184 1.00 20.29 118 LEU C O 1
ATOM 8046 N N . LEU C 1 119 ? 74.769 98.071 187.834 1.00 15.69 119 LEU C N 1
ATOM 8047 C CA . LEU C 1 119 ? 76.174 97.710 187.630 1.00 20.28 119 LEU C CA 1
ATOM 8048 C C . LEU C 1 119 ? 76.656 98.064 186.208 1.00 25.36 119 LEU C C 1
ATOM 8049 O O . LEU C 1 119 ? 75.862 97.986 185.265 1.00 22.66 119 LEU C O 1
ATOM 8054 N N . SER C 1 120 ? 77.909 98.515 186.065 1.00 30.40 120 SER C N 1
ATOM 8055 C CA . SER C 1 120 ? 78.521 98.685 184.728 1.00 29.96 120 SER C CA 1
ATOM 8056 C C . SER C 1 120 ? 79.824 97.889 184.587 1.00 35.63 120 SER C C 1
ATOM 8057 O O . SER C 1 120 ? 80.532 97.991 183.569 1.00 39.65 120 SER C O 1
ATOM 8060 N N . ARG C 1 130 ? 78.554 96.452 195.333 1.00 16.54 130 ARG C N 1
ATOM 8061 C CA . ARG C 1 130 ? 77.404 97.042 196.040 1.00 13.39 130 ARG C CA 1
ATOM 8062 C C . ARG C 1 130 ? 76.090 97.128 195.251 1.00 18.96 130 ARG C C 1
ATOM 8063 O O . ARG C 1 130 ? 75.066 97.549 195.818 1.00 18.34 130 ARG C O 1
ATOM 8071 N N . SER C 1 131 ? 76.113 96.773 193.961 1.00 17.31 131 SER C N 1
ATOM 8072 C CA . SER C 1 131 ? 74.921 96.820 193.107 1.00 11.78 131 SER C CA 1
ATOM 8073 C C . SER C 1 131 ? 74.356 95.406 192.978 1.00 14.40 131 SER C C 1
ATOM 8074 O O . SER C 1 131 ? 75.125 94.445 192.985 1.00 15.56 131 SER C O 1
ATOM 8077 N N . PHE C 1 132 ? 73.029 95.260 192.912 1.00 12.36 132 PHE C N 1
ATOM 8078 C CA . PHE C 1 132 ? 72.426 93.940 192.647 1.00 11.27 132 PHE C CA 1
ATOM 8079 C C . PHE C 1 132 ? 72.763 93.370 191.228 1.00 14.70 132 PHE C C 1
ATOM 8080 O O . PHE C 1 132 ? 72.596 92.169 190.982 1.00 14.80 132 PHE C O 1
ATOM 8088 N N . GLY C 1 133 ? 73.149 94.230 190.282 1.00 11.34 133 GLY C N 1
ATOM 8089 C CA . GLY C 1 133 ? 73.522 93.736 188.944 1.00 12.15 133 GLY C CA 1
ATOM 8090 C C . GLY C 1 133 ? 73.286 94.699 187.809 1.00 12.66 133 GLY C C 1
ATOM 8091 O O . GLY C 1 133 ? 72.949 95.858 188.036 1.00 12.12 133 GLY C O 1
ATOM 8092 N N . SER C 1 134 ? 73.487 94.224 186.574 1.00 17.94 134 SER C N 1
ATOM 8093 C CA . SER C 1 134 ? 73.258 95.033 185.343 1.00 17.36 134 SER C CA 1
ATOM 8094 C C . SER C 1 134 ? 71.810 95.144 184.949 1.00 17.11 134 SER C C 1
ATOM 8095 O O . SER C 1 134 ? 71.316 96.220 184.589 1.00 15.53 134 SER C O 1
ATOM 8098 N N . ASP C 1 135 ? 71.148 93.997 185.003 1.00 12.85 135 ASP C N 1
ATOM 8099 C CA . ASP C 1 135 ? 69.787 93.831 184.540 1.00 14.68 135 ASP C CA 1
ATOM 8100 C C . ASP C 1 135 ? 68.831 94.573 185.490 1.00 17.93 135 ASP C C 1
ATOM 8101 O O . ASP C 1 135 ? 68.599 94.125 186.632 1.00 12.59 135 ASP C O 1
ATOM 8106 N N . PRO C 1 136 ? 68.232 95.680 184.992 1.00 16.96 136 PRO C N 1
ATOM 8107 C CA . PRO C 1 136 ? 67.352 96.549 185.785 1.00 14.77 136 PRO C CA 1
ATOM 8108 C C . PRO C 1 136 ? 66.237 95.757 186.436 1.00 18.18 136 PRO C C 1
ATOM 8109 O O . PRO C 1 136 ? 65.712 96.151 187.475 1.00 15.48 136 PRO C O 1
ATOM 8113 N N . GLU C 1 137 ? 65.858 94.658 185.798 1.00 18.27 137 GLU C N 1
ATOM 8114 C CA . GLU C 1 137 ? 64.743 93.874 186.253 1.00 18.48 137 GLU C CA 1
ATOM 8115 C C . GLU C 1 137 ? 65.132 93.117 187.520 1.00 17.51 137 GLU C C 1
ATOM 8116 O O . GLU C 1 137 ? 64.329 92.958 188.458 1.00 13.23 137 GLU C O 1
ATOM 8122 N N . VAL C 1 138 ? 66.362 92.601 187.497 1.00 15.04 138 VAL C N 1
ATOM 8123 C CA . VAL C 1 138 ? 66.949 91.856 188.605 1.00 16.72 138 VAL C CA 1
ATOM 8124 C C . VAL C 1 138 ? 67.082 92.754 189.813 1.00 19.22 138 VAL C C 1
ATOM 8125 O O . VAL C 1 138 ? 66.762 92.372 190.969 1.00 16.03 138 VAL C O 1
ATOM 8129 N N . VAL C 1 139 ? 67.579 93.952 189.531 1.00 17.38 139 VAL C N 1
ATOM 8130 C CA . VAL C 1 139 ? 67.728 94.956 190.542 1.00 15.71 139 VAL C CA 1
ATOM 8131 C C . VAL C 1 139 ? 66.379 95.333 191.112 1.00 15.49 139 VAL C C 1
ATOM 8132 O O . VAL C 1 139 ? 66.254 95.462 192.331 1.00 14.86 139 VAL C O 1
ATOM 8136 N N . ALA C 1 140 ? 65.370 95.470 190.249 1.00 12.78 140 ALA C N 1
ATOM 8137 C CA . ALA C 1 140 ? 64.031 95.799 190.709 1.00 12.92 140 ALA C CA 1
ATOM 8138 C C . ALA C 1 140 ? 63.508 94.696 191.647 1.00 12.75 140 ALA C C 1
ATOM 8139 O O . ALA C 1 140 ? 63.005 95.001 192.740 1.00 10.73 140 ALA C O 1
ATOM 8141 N N . SER C 1 141 ? 63.668 93.421 191.290 1.00 12.45 141 SER C N 1
ATOM 8142 C CA . SER C 1 141 ? 63.077 92.404 192.154 1.00 12.43 141 SER C CA 1
ATOM 8143 C C . SER C 1 141 ? 63.812 92.283 193.535 1.00 13.92 141 SER C C 1
ATOM 8144 O O . SER C 1 141 ? 63.165 92.079 194.603 1.00 10.68 141 SER C O 1
ATOM 8147 N N . HIS C 1 142 ? 65.151 92.401 193.496 1.00 12.75 142 HIS C N 1
ATOM 8148 C CA . HIS C 1 142 ? 65.955 92.293 194.704 1.00 14.37 142 HIS C CA 1
ATOM 8149 C C . HIS C 1 142 ? 65.770 93.522 195.583 1.00 11.04 142 HIS C C 1
ATOM 8150 O O . HIS C 1 142 ? 65.688 93.409 196.803 1.00 7.73 142 HIS C O 1
ATOM 8157 N N . GLY C 1 143 ? 65.656 94.685 194.944 1.00 15.17 143 GLY C N 1
ATOM 8158 C CA . GLY C 1 143 ? 65.398 95.934 195.642 1.00 9.52 143 GLY C CA 1
ATOM 8159 C C . GLY C 1 143 ? 64.044 95.927 196.332 1.00 10.03 143 GLY C C 1
ATOM 8160 O O . GLY C 1 143 ? 63.945 96.327 197.495 1.00 9.98 143 GLY C O 1
ATOM 8161 N N . MET C 1 144 ? 63.006 95.419 195.662 1.00 8.28 144 MET C N 1
ATOM 8162 C CA . MET C 1 144 ? 61.684 95.317 196.305 1.00 12.17 144 MET C CA 1
ATOM 8163 C C . MET C 1 144 ? 61.727 94.373 197.507 1.00 10.14 144 MET C C 1
ATOM 8164 O O . MET C 1 144 ? 61.138 94.671 198.544 1.00 10.34 144 MET C O 1
ATOM 8169 N N . GLU C 1 145 ? 62.369 93.218 197.346 1.00 7.90 145 GLU C N 1
ATOM 8170 C CA . GLU C 1 145 ? 62.453 92.253 198.425 1.00 14.57 145 GLU C CA 1
ATOM 8171 C C . GLU C 1 145 ? 63.202 92.839 199.621 1.00 14.67 145 GLU C C 1
ATOM 8172 O O . GLU C 1 145 ? 62.836 92.621 200.796 1.00 11.02 145 GLU C O 1
ATOM 8178 N N . ALA C 1 146 ? 64.280 93.558 199.309 1.00 6.60 146 ALA C N 1
ATOM 8179 C CA . ALA C 1 146 ? 65.081 94.202 200.321 1.00 12.27 146 ALA C CA 1
ATOM 8180 C C . ALA C 1 146 ? 64.240 95.250 201.073 1.00 13.47 146 ALA C C 1
ATOM 8181 O O . ALA C 1 146 ? 64.297 95.323 202.329 1.00 12.67 146 ALA C O 1
ATOM 8183 N N . CYS C 1 147 ? 63.479 96.072 200.356 1.00 7.39 147 CYS C N 1
ATOM 8184 C CA . CYS C 1 147 ? 62.666 97.079 201.074 1.00 12.66 147 CYS C CA 1
ATOM 8185 C C . CYS C 1 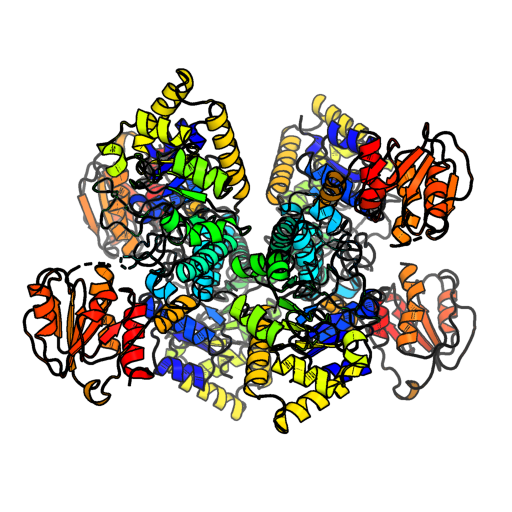147 ? 61.575 96.431 201.952 1.00 12.26 147 CYS C C 1
ATOM 8186 O O . CYS C 1 147 ? 61.291 96.882 203.093 1.00 9.32 147 CYS C O 1
ATOM 8189 N N . MET C 1 148 ? 60.942 95.397 201.400 1.00 14.46 148 MET C N 1
ATOM 8190 C CA . MET C 1 148 ? 59.873 94.718 202.131 1.00 10.46 148 MET C CA 1
ATOM 8191 C C . MET C 1 148 ? 60.408 94.076 203.390 1.00 11.45 148 MET C C 1
ATOM 8192 O O . MET C 1 148 ? 59.754 94.096 204.439 1.00 8.46 148 MET C O 1
ATOM 8197 N N . GLY C 1 149 ? 61.584 93.455 203.239 1.00 10.97 149 GLY C N 1
ATOM 8198 C CA . GLY C 1 149 ? 62.298 92.798 204.293 1.00 8.51 149 GLY C CA 1
ATOM 8199 C C . GLY C 1 149 ? 62.672 93.751 205.406 1.00 10.79 149 GLY C C 1
ATOM 8200 O O . GLY C 1 149 ? 62.275 93.531 206.550 1.00 10.33 149 GLY C O 1
ATOM 8201 N N . TYR C 1 150 ? 63.447 94.791 205.074 1.00 10.36 150 TYR C N 1
ATOM 8202 C CA . TYR C 1 150 ? 63.841 95.780 206.051 1.00 11.08 150 TYR C CA 1
ATOM 8203 C C . TYR C 1 150 ? 62.617 96.288 206.824 1.00 12.83 150 TYR C C 1
ATOM 8204 O O . TYR C 1 150 ? 62.628 96.376 208.083 1.00 9.47 150 TYR C O 1
ATOM 8213 N N . PHE C 1 151 ? 61.560 96.619 206.070 1.00 12.80 151 PHE C N 1
ATOM 8214 C CA . PHE C 1 151 ? 60.362 97.151 206.711 1.00 12.69 151 PHE C CA 1
ATOM 8215 C C . PHE C 1 151 ? 59.719 96.139 207.683 1.00 13.56 151 PHE C C 1
ATOM 8216 O O . PHE C 1 151 ? 59.503 96.441 208.851 1.00 12.50 151 PHE C O 1
ATOM 8224 N N . LYS C 1 152 ? 59.464 94.925 207.205 1.00 13.79 152 LYS C N 1
ATOM 8225 C CA . LYS C 1 152 ? 58.936 93.855 208.044 1.00 14.22 152 LYS C CA 1
ATOM 8226 C C . LYS C 1 152 ? 59.823 93.641 209.313 1.00 17.60 152 LYS C C 1
ATOM 8227 O O . LYS C 1 152 ? 59.325 93.304 210.408 1.00 13.58 152 LYS C O 1
ATOM 8233 N N . GLY C 1 153 ? 61.142 93.768 209.137 1.00 16.42 153 GLY C N 1
ATOM 8234 C CA . GLY C 1 153 ? 62.086 93.624 210.226 1.00 14.19 153 GLY C CA 1
ATOM 8235 C C . GLY C 1 153 ? 62.067 94.734 211.261 1.00 12.73 153 GLY C C 1
ATOM 8236 O O . GLY C 1 153 ? 62.471 94.522 212.396 1.00 13.40 153 GLY C O 1
ATOM 8237 N N . GLY C 1 154 ? 61.557 95.897 210.879 1.00 13.10 154 GLY C N 1
ATOM 8238 C CA . GLY C 1 154 ? 61.471 97.046 211.756 1.00 12.49 154 GLY C CA 1
ATOM 8239 C C . GLY C 1 154 ? 62.268 98.302 211.429 1.00 12.41 154 GLY C C 1
ATOM 8240 O O . GLY C 1 154 ? 62.378 99.163 212.273 1.00 12.40 154 GLY C O 1
ATOM 8241 N N . VAL C 1 155 ? 62.829 98.422 210.225 1.00 14.04 155 VAL C N 1
ATOM 8242 C CA . VAL C 1 155 ? 63.502 99.680 209.834 1.00 14.59 155 VAL C CA 1
ATOM 8243 C C . VAL C 1 155 ? 63.008 100.157 208.449 1.00 12.75 155 VAL C C 1
ATOM 8244 O O . VAL C 1 155 ? 62.726 99.357 207.548 1.00 11.48 155 VAL C O 1
ATOM 8248 N N . ILE C 1 156 ? 62.839 101.465 208.320 1.00 13.01 156 ILE C N 1
ATOM 8249 C CA . ILE C 1 156 ? 62.427 102.030 207.059 1.00 15.11 156 ILE C CA 1
ATOM 8250 C C . ILE C 1 156 ? 63.598 101.994 206.084 1.00 12.17 156 ILE C C 1
ATOM 8251 O O . ILE C 1 156 ? 64.652 102.536 206.369 1.00 11.52 156 ILE C O 1
ATOM 8256 N N . PRO C 1 157 ? 63.429 101.324 204.945 1.00 11.37 157 PRO C N 1
ATOM 8257 C CA . PRO C 1 157 ? 64.529 101.395 203.977 1.00 10.73 157 PRO C CA 1
ATOM 8258 C C . PRO C 1 157 ? 64.632 102.811 203.395 1.00 12.27 157 PRO C C 1
ATOM 8259 O O . PRO C 1 157 ? 63.629 103.544 203.363 1.00 8.09 157 PRO C O 1
ATOM 8263 N N . CYS C 1 158 ? 65.830 103.188 202.940 1.00 12.89 158 CYS C N 1
ATOM 8264 C CA . CYS C 1 158 ? 65.999 104.385 202.108 1.00 13.47 158 CYS C CA 1
ATOM 8265 C C . CYS C 1 158 ? 66.719 103.971 200.810 1.00 14.79 158 CYS C C 1
ATOM 8266 O O . CYS C 1 158 ? 67.917 103.666 200.848 1.00 15.47 158 CYS C O 1
ATOM 8269 N N . ILE C 1 159 ? 66.006 103.903 199.683 1.00 12.94 159 ILE C N 1
ATOM 8270 C CA . ILE C 1 159 ? 66.646 103.477 198.443 1.00 11.90 159 ILE C CA 1
ATOM 8271 C C . ILE C 1 159 ? 67.555 104.574 197.877 1.00 12.75 159 ILE C C 1
ATOM 8272 O O . ILE C 1 159 ? 67.292 105.757 198.046 1.00 12.66 159 ILE C O 1
ATOM 8277 N N . LYS C 1 160 ? 68.645 104.180 197.227 1.00 13.62 160 LYS C N 1
ATOM 8278 C CA . LYS C 1 160 ? 69.632 105.151 196.732 1.00 18.46 160 LYS C CA 1
ATOM 8279 C C . LYS C 1 160 ? 70.414 104.645 195.465 1.00 20.13 160 LYS C C 1
ATOM 8280 O O . LYS C 1 160 ? 70.427 103.444 195.164 1.00 18.55 160 LYS C O 1
ATOM 8286 N N . HIS C 1 161 ? 70.999 105.546 194.676 1.00 21.37 161 HIS C N 1
ATOM 8287 C CA . HIS C 1 161 ? 70.857 107.004 194.767 1.00 18.16 161 HIS C CA 1
ATOM 8288 C C . HIS C 1 161 ? 70.088 107.493 193.543 1.00 18.29 161 HIS C C 1
ATOM 8289 O O . HIS C 1 161 ? 70.531 107.294 192.404 1.00 16.66 161 HIS C O 1
ATOM 8296 N N . PHE C 1 162 ? 68.925 108.084 193.786 1.00 15.97 162 PHE C N 1
ATOM 8297 C CA . PHE C 1 162 ? 68.045 108.537 192.728 1.00 19.47 162 PHE C CA 1
ATOM 8298 C C . PHE C 1 162 ? 68.705 109.670 191.930 1.00 20.22 162 PHE C C 1
ATOM 8299 O O . PHE C 1 162 ? 69.231 110.614 192.512 1.00 23.89 162 PHE C O 1
ATOM 8307 N N . PRO C 1 163 ? 68.630 109.598 190.586 1.00 19.23 163 PRO C N 1
ATOM 8308 C CA . PRO C 1 163 ? 67.897 108.602 189.793 1.00 16.89 163 PRO C CA 1
ATOM 8309 C C . PRO C 1 163 ? 68.728 107.408 189.353 1.00 15.08 163 PRO C C 1
ATOM 8310 O O . PRO C 1 163 ? 68.315 106.648 188.462 1.00 11.42 163 PRO C O 1
ATOM 8314 N N . GLY C 1 164 ? 69.908 107.247 189.923 1.00 14.35 164 GLY C N 1
ATOM 8315 C CA . GLY C 1 164 ? 70.738 106.130 189.525 1.00 15.06 164 GLY C CA 1
ATOM 8316 C C . GLY C 1 164 ? 72.166 106.615 189.384 1.00 20.99 164 GLY C C 1
ATOM 8317 O O . GLY C 1 164 ? 72.420 107.660 188.778 1.00 18.66 164 GLY C O 1
ATOM 8318 N N . HIS C 1 165 ? 73.103 105.900 189.987 1.00 20.64 165 HIS C N 1
ATOM 8319 C CA . HIS C 1 165 ? 74.467 106.395 190.081 1.00 25.48 165 HIS C CA 1
ATOM 8320 C C . HIS C 1 165 ? 75.350 105.553 189.188 1.00 22.50 165 HIS C C 1
ATOM 8321 O O . HIS C 1 165 ? 76.525 105.862 188.960 1.00 25.88 165 HIS C O 1
ATOM 8328 N N . GLY C 1 166 ? 74.745 104.512 188.638 1.00 22.57 166 GLY C N 1
ATOM 8329 C CA . GLY C 1 166 ? 75.492 103.407 188.075 1.00 23.97 166 GLY C CA 1
ATOM 8330 C C . GLY C 1 166 ? 76.251 103.644 186.780 1.00 25.52 166 GLY C C 1
ATOM 8331 O O . GLY C 1 166 ? 77.150 102.856 186.470 1.00 26.57 166 GLY C O 1
ATOM 8332 N N . LYS C 1 167 ? 75.882 104.673 186.007 1.00 24.70 167 LYS C N 1
ATOM 8333 C CA . LYS C 1 167 ? 76.474 104.861 184.666 1.00 30.30 167 LYS C CA 1
ATOM 8334 C C . LYS C 1 167 ? 77.665 105.831 184.652 1.00 32.31 167 LYS C C 1
ATOM 8335 O O . LYS C 1 167 ? 78.133 106.240 183.573 1.00 34.59 167 LYS C O 1
ATOM 8341 N N . THR C 1 168 ? 78.168 106.183 185.831 1.00 29.56 168 THR C N 1
ATOM 8342 C CA . THR C 1 168 ? 79.406 106.946 185.897 1.00 31.59 168 THR C CA 1
ATOM 8343 C C . THR C 1 168 ? 80.417 106.200 186.773 1.00 38.06 168 THR C C 1
ATOM 8344 O O . THR C 1 168 ? 80.048 105.553 187.764 1.00 37.72 168 THR C O 1
ATOM 8348 N N . ALA C 1 169 ? 81.694 106.308 186.417 1.00 36.39 169 ALA C N 1
ATOM 8349 C CA . ALA C 1 169 ? 82.764 105.675 187.183 1.00 38.65 169 ALA C CA 1
ATOM 8350 C C . ALA C 1 169 ? 83.246 106.665 188.255 1.00 43.73 169 ALA C C 1
ATOM 8351 O O . ALA C 1 169 ? 83.981 106.305 189.184 1.00 43.46 169 ALA C O 1
ATOM 8353 N N . ASP C 1 170 ? 82.801 107.913 188.124 1.00 44.46 170 ASP C N 1
ATOM 8354 C CA . ASP C 1 170 ? 83.217 108.970 189.024 1.00 45.62 170 ASP C CA 1
ATOM 8355 C C . ASP C 1 170 ? 82.464 108.939 190.339 1.00 46.03 170 ASP C C 1
ATOM 8356 O O . ASP C 1 170 ? 81.292 108.551 190.420 1.00 43.65 170 ASP C O 1
ATOM 8361 N N . ASP C 1 171 ? 83.191 109.348 191.369 1.00 45.94 171 ASP C N 1
ATOM 8362 C CA . ASP C 1 171 ? 82.723 109.362 192.729 1.00 45.87 171 ASP C CA 1
ATOM 8363 C C . ASP C 1 171 ? 82.435 110.787 193.217 1.00 45.63 171 ASP C C 1
ATOM 8364 O O . ASP C 1 171 ? 83.306 111.648 193.154 1.00 46.83 171 ASP C O 1
ATOM 8369 N N . SER C 1 172 ? 81.231 111.018 193.736 1.00 46.65 172 SER C N 1
ATOM 8370 C CA . SER C 1 172 ? 80.792 112.358 194.155 1.00 46.10 172 SER C CA 1
ATOM 8371 C C . SER C 1 172 ? 81.639 112.971 195.280 1.00 44.61 172 SER C C 1
ATOM 8372 O O . SER C 1 172 ? 81.572 114.173 195.546 1.00 41.10 172 SER C O 1
ATOM 8375 N N . HIS C 1 173 ? 82.425 112.146 195.949 1.00 43.54 173 HIS C N 1
ATOM 8376 C CA . HIS C 1 173 ? 83.284 112.660 197.003 1.00 48.31 173 HIS C CA 1
ATOM 8377 C C . HIS C 1 173 ? 84.462 113.457 196.421 1.00 47.09 173 HIS C C 1
ATOM 8378 O O . HIS C 1 173 ? 84.996 114.342 197.080 1.00 43.85 173 HIS C O 1
ATOM 8385 N N . TYR C 1 174 ? 84.828 113.159 195.172 1.00 51.34 174 TYR C N 1
ATOM 8386 C CA . TYR C 1 174 ? 85.975 113.789 194.496 1.00 53.19 174 TYR C CA 1
ATOM 8387 C C . TYR C 1 174 ? 85.579 114.910 193.527 1.00 52.77 174 TYR C C 1
ATOM 8388 O O . TYR C 1 174 ? 86.197 115.981 193.505 1.00 51.62 174 TYR C O 1
ATOM 8397 N N . LEU C 1 175 ? 84.540 114.666 192.739 1.00 46.15 175 LEU C N 1
ATOM 8398 C CA . LEU C 1 175 ? 84.050 115.659 191.797 1.00 41.51 175 LEU C CA 1
ATOM 8399 C C . LEU C 1 175 ? 82.575 115.414 191.551 1.00 43.91 175 LEU C C 1
ATOM 8400 O O . LEU C 1 175 ? 82.001 114.452 192.059 1.00 45.30 175 LEU C O 1
ATOM 8405 N N . LEU C 1 176 ? 81.969 116.296 190.767 1.00 40.11 176 LEU C N 1
ATOM 8406 C CA . LEU C 1 176 ? 80.603 116.113 190.302 1.00 39.62 176 LEU C CA 1
ATOM 8407 C C . LEU C 1 176 ? 80.605 115.215 189.076 1.00 39.76 176 LEU C C 1
ATOM 8408 O O . LEU C 1 176 ? 81.158 115.591 188.056 1.00 45.98 176 LEU C O 1
ATOM 8413 N N . PRO C 1 177 ? 80.053 113.992 189.184 1.00 42.16 177 PRO C N 1
ATOM 8414 C CA . PRO C 1 177 ? 80.044 113.157 187.978 1.00 38.17 177 PRO C CA 1
ATOM 8415 C C . PRO C 1 177 ? 78.958 113.587 186.988 1.00 31.60 177 PRO C C 1
ATOM 8416 O O . PRO C 1 177 ? 78.053 114.365 187.313 1.00 28.85 177 PRO C O 1
ATOM 8420 N N . THR C 1 178 ? 79.059 113.073 185.770 1.00 36.09 178 THR C N 1
ATOM 8421 C CA . THR C 1 178 ? 78.073 113.360 184.731 1.00 32.12 178 THR C CA 1
ATOM 8422 C C . THR C 1 178 ? 77.597 112.073 184.101 1.00 32.13 178 THR C C 1
ATOM 8423 O O . THR C 1 178 ? 78.404 111.227 183.714 1.00 35.14 178 THR C O 1
ATOM 8427 N N . VAL C 1 179 ? 76.283 111.921 184.012 1.00 30.84 179 VAL C N 1
ATOM 8428 C CA . VAL C 1 179 ? 75.712 110.809 183.273 1.00 28.16 179 VAL C CA 1
ATOM 8429 C C . VAL C 1 179 ? 75.003 111.431 182.073 1.00 24.39 179 VAL C C 1
ATOM 8430 O O . VAL C 1 179 ? 74.174 112.335 182.230 1.00 22.90 179 VAL C O 1
ATOM 8434 N N . ASN C 1 180 ? 75.375 110.985 180.875 1.00 23.82 180 ASN C N 1
ATOM 8435 C CA . ASN C 1 180 ? 74.897 111.626 179.650 1.00 26.78 180 ASN C CA 1
ATOM 8436 C C . ASN C 1 180 ? 73.639 110.981 179.088 1.00 25.45 180 ASN C C 1
ATOM 8437 O O . ASN C 1 180 ? 73.106 111.433 178.076 1.00 23.87 180 ASN C O 1
ATOM 8442 N N . ALA C 1 181 ? 73.159 109.940 179.759 1.00 22.11 181 ALA C N 1
ATOM 8443 C CA . ALA C 1 181 ? 72.050 109.144 179.244 1.00 23.99 181 ALA C CA 1
ATOM 8444 C C . ALA C 1 181 ? 70.832 110.005 178.945 1.00 21.87 181 ALA C C 1
ATOM 8445 O O . ALA C 1 181 ? 70.528 110.935 179.680 1.00 19.02 181 ALA C O 1
ATOM 8447 N N . SER C 1 182 ? 70.133 109.709 177.854 1.00 19.08 182 SER C N 1
ATOM 8448 C CA . SER C 1 182 ? 68.877 110.406 177.665 1.00 22.26 182 SER C CA 1
ATOM 8449 C C . SER C 1 182 ? 67.897 109.984 178.777 1.00 19.34 182 SER C C 1
ATOM 8450 O O . SER C 1 182 ? 68.014 108.915 179.378 1.00 15.26 182 SER C O 1
ATOM 8453 N N . PHE C 1 183 ? 66.903 110.827 178.985 1.00 19.76 183 PHE C N 1
ATOM 8454 C CA . PHE C 1 183 ? 65.867 110.541 179.917 1.00 17.68 183 PHE C CA 1
ATOM 8455 C C . PHE C 1 183 ? 65.105 109.256 179.583 1.00 17.86 183 PHE C C 1
ATOM 8456 O O . PHE C 1 183 ? 64.661 108.567 180.510 1.00 17.00 183 PHE C O 1
ATOM 8464 N N . GLU C 1 184 ? 64.933 108.933 178.292 1.00 13.29 184 GLU C N 1
ATOM 8465 C CA . GLU C 1 184 ? 64.167 107.744 177.918 1.00 12.25 184 GLU C CA 1
ATOM 8466 C C . GLU C 1 184 ? 64.916 106.485 178.320 1.00 15.97 184 GLU C C 1
ATOM 8467 O O . GLU C 1 184 ? 64.322 105.449 178.726 1.00 11.70 184 GLU C O 1
ATOM 8473 N N . GLU C 1 185 ? 66.237 106.570 178.183 1.00 16.58 185 GLU C N 1
ATOM 8474 C CA . GLU C 1 185 ? 67.098 105.464 178.575 1.00 14.60 185 GLU C CA 1
ATOM 8475 C C . GLU C 1 185 ? 67.167 105.335 180.111 1.00 15.80 185 GLU C C 1
ATOM 8476 O O . GLU C 1 185 ? 67.240 104.236 180.641 1.00 14.70 185 GLU C O 1
ATOM 8482 N N . LEU C 1 186 ? 67.226 106.462 180.804 1.00 16.64 186 LEU C N 1
ATOM 8483 C CA . LEU C 1 186 ? 67.207 106.461 182.261 1.00 16.03 186 LEU C CA 1
ATOM 8484 C C . LEU C 1 186 ? 65.925 105.789 182.707 1.00 14.62 186 LEU C C 1
ATOM 8485 O O . LEU C 1 186 ? 65.938 104.941 183.593 1.00 13.12 186 LEU C O 1
ATOM 8490 N N . TRP C 1 187 ? 64.826 106.176 182.055 1.00 13.72 187 TRP C N 1
ATOM 8491 C CA . TRP C 1 187 ? 63.503 105.685 182.399 1.00 13.55 187 TRP C CA 1
ATOM 8492 C C . TRP C 1 187 ? 63.455 104.172 182.234 1.00 15.35 187 TRP C C 1
ATOM 8493 O O . TRP C 1 187 ? 62.978 103.444 183.145 1.00 11.40 187 TRP C O 1
ATOM 8504 N N . ARG C 1 188 ? 64.008 103.687 181.119 1.00 13.66 188 ARG C N 1
ATOM 8505 C CA . ARG C 1 188 ? 63.986 102.242 180.842 1.00 14.07 188 ARG C CA 1
ATOM 8506 C C . ARG C 1 188 ? 64.932 101.458 181.769 1.00 14.71 188 ARG C C 1
ATOM 8507 O O . ARG C 1 188 ? 64.748 100.257 182.037 1.00 11.86 188 ARG C O 1
ATOM 8515 N N . GLU C 1 189 ? 65.979 102.120 182.230 1.00 14.05 189 GLU C N 1
ATOM 8516 C CA . GLU C 1 189 ? 67.016 101.367 182.904 1.00 15.09 189 GLU C CA 1
ATOM 8517 C C . GLU C 1 189 ? 67.157 101.829 184.333 1.00 12.33 189 GLU C C 1
ATOM 8518 O O . GLU C 1 189 ? 66.515 101.245 185.203 1.00 12.63 189 GLU C O 1
ATOM 8524 N N . ASP C 1 190 ? 67.934 102.883 184.572 1.00 11.41 190 ASP C N 1
ATOM 8525 C CA . ASP C 1 190 ? 68.282 103.263 185.944 1.00 11.11 190 ASP C CA 1
ATOM 8526 C C . ASP C 1 190 ? 67.069 103.535 186.843 1.00 12.11 190 ASP C C 1
ATOM 8527 O O . ASP C 1 190 ? 67.101 103.277 188.062 1.00 9.42 190 ASP C O 1
ATOM 8532 N N . LEU C 1 191 ? 66.020 104.096 186.269 1.00 11.03 191 LEU C N 1
ATOM 8533 C CA . LEU C 1 191 ? 64.856 104.416 187.057 1.00 12.25 191 LEU C CA 1
ATOM 8534 C C . LEU C 1 191 ? 63.916 103.218 187.215 1.00 12.17 191 LEU C C 1
ATOM 8535 O O . LEU C 1 191 ? 62.985 103.251 188.024 1.00 12.10 191 LEU C O 1
ATOM 8540 N N . LEU C 1 192 ? 64.134 102.163 186.447 1.00 13.28 192 LEU C N 1
ATOM 8541 C CA . LEU C 1 192 ? 63.188 101.049 186.512 1.00 15.23 192 LEU C CA 1
ATOM 8542 C C . LEU C 1 192 ? 63.026 100.421 187.949 1.00 13.20 192 LEU C C 1
ATOM 8543 O O . LEU C 1 192 ? 61.907 100.191 188.399 1.00 11.98 192 LEU C O 1
ATOM 8548 N N . PRO C 1 193 ? 64.127 100.141 188.663 1.00 13.64 193 PRO C N 1
ATOM 8549 C CA . PRO C 1 193 ? 63.861 99.574 190.013 1.00 12.20 193 PRO C CA 1
ATOM 8550 C C . PRO C 1 193 ? 63.205 100.568 190.979 1.00 10.47 193 PRO C C 1
ATOM 8551 O O . PRO C 1 193 ? 62.328 100.146 191.751 1.00 10.17 193 PRO C O 1
ATOM 8555 N N . PHE C 1 194 ? 63.577 101.849 190.926 1.00 9.76 194 PHE C N 1
ATOM 8556 C CA . PHE C 1 194 ? 62.860 102.852 191.696 1.00 9.44 194 PHE C CA 1
ATOM 8557 C C . PHE C 1 194 ? 61.381 102.829 191.401 1.00 10.68 194 PHE C C 1
ATOM 8558 O O . PHE C 1 194 ? 60.553 102.799 192.330 1.00 10.57 194 PHE C O 1
ATOM 8566 N N . ARG C 1 195 ? 61.061 102.826 190.113 1.00 12.15 195 ARG C N 1
ATOM 8567 C CA . ARG C 1 195 ? 59.694 102.857 189.649 1.00 13.64 195 ARG C CA 1
ATOM 8568 C C . ARG C 1 195 ? 58.910 101.651 190.117 1.00 13.55 195 ARG C C 1
ATOM 8569 O O . ARG C 1 195 ? 57.771 101.802 190.536 1.00 11.55 195 ARG C O 1
ATOM 8577 N N . ARG C 1 196 ? 59.507 100.464 190.017 1.00 11.22 196 ARG C N 1
ATOM 8578 C CA . ARG C 1 196 ? 58.868 99.245 190.464 1.00 12.07 196 ARG C CA 1
ATOM 8579 C C . ARG C 1 196 ? 58.570 99.344 191.954 1.00 13.19 196 ARG C C 1
ATOM 8580 O O . ARG C 1 196 ? 57.505 98.937 192.407 1.00 12.02 196 ARG C O 1
ATOM 8588 N N . ILE C 1 197 ? 59.509 99.895 192.709 1.00 12.60 197 ILE C N 1
ATOM 8589 C CA . ILE C 1 197 ? 59.295 100.028 194.150 1.00 11.07 197 ILE C CA 1
ATOM 8590 C C . ILE C 1 197 ? 58.134 100.976 194.435 1.00 12.17 197 ILE C C 1
ATOM 8591 O O . ILE C 1 197 ? 57.277 100.634 195.237 1.00 10.34 197 ILE C O 1
ATOM 8596 N N . PHE C 1 198 ? 58.066 102.131 193.771 1.00 14.46 198 PHE C N 1
ATOM 8597 C CA . PHE C 1 198 ? 56.968 103.058 194.050 1.00 11.57 198 PHE C CA 1
ATOM 8598 C C . PHE C 1 198 ? 55.643 102.518 193.556 1.00 15.99 198 PHE C C 1
ATOM 8599 O O . PHE C 1 198 ? 54.614 102.765 194.169 1.00 22.51 198 PHE C O 1
ATOM 8607 N N . GLN C 1 199 ? 55.649 101.732 192.481 1.00 16.45 199 GLN C N 1
ATOM 8608 C CA . GLN C 1 199 ? 54.379 101.277 191.915 1.00 15.27 199 GLN C CA 1
ATOM 8609 C C . GLN C 1 199 ? 53.791 100.139 192.679 1.00 15.00 199 GLN C C 1
ATOM 8610 O O . GLN C 1 199 ? 52.566 99.932 192.654 1.00 10.98 199 GLN C O 1
ATOM 8616 N N . SER C 1 200 ? 54.673 99.396 193.342 1.00 11.47 200 SER C N 1
ATOM 8617 C CA . SER C 1 200 ? 54.280 98.289 194.162 1.00 10.39 200 SER C CA 1
ATOM 8618 C C . SER C 1 200 ? 53.832 98.789 195.532 1.00 11.29 200 SER C C 1
ATOM 8619 O O . SER C 1 200 ? 53.447 97.991 196.377 1.00 7.04 200 SER C O 1
ATOM 8622 N N . ARG C 1 201 ? 53.945 100.098 195.749 1.00 11.32 201 ARG C N 1
ATOM 8623 C CA . ARG C 1 201 ? 53.424 100.746 196.947 1.00 12.40 201 ARG C CA 1
ATOM 8624 C C . ARG C 1 201 ? 54.236 100.265 198.146 1.00 12.51 201 ARG C C 1
ATOM 8625 O O . ARG C 1 201 ? 53.694 100.070 199.210 1.00 11.72 201 ARG C O 1
ATOM 8633 N N . VAL C 1 202 ? 55.497 99.915 197.917 1.00 10.66 202 VAL C N 1
ATOM 8634 C CA . VAL C 1 202 ? 56.406 99.531 198.978 1.00 14.71 202 VAL C CA 1
ATOM 8635 C C . VAL C 1 202 ? 56.893 100.758 199.746 1.00 18.97 202 VAL C C 1
ATOM 8636 O O . VAL C 1 202 ? 57.458 101.689 199.147 1.00 17.22 202 VAL C O 1
ATOM 8640 N N . LYS C 1 203 ? 56.742 100.718 201.074 1.00 17.90 203 LYS C N 1
ATOM 8641 C CA . LYS C 1 203 ? 57.142 101.817 201.928 1.00 13.53 203 LYS C CA 1
ATOM 8642 C C . LYS C 1 203 ? 58.646 101.997 201.916 1.00 14.43 203 LYS C C 1
ATOM 8643 O O . LYS C 1 203 ? 59.384 101.035 202.155 1.00 9.74 203 LYS C O 1
ATOM 8649 N N . THR C 1 204 ? 59.098 103.216 201.622 1.00 13.94 204 THR C N 1
ATOM 8650 C CA . THR C 1 204 ? 60.525 103.530 201.552 1.00 13.47 204 THR C CA 1
ATOM 8651 C C . THR C 1 204 ? 60.761 105.044 201.650 1.00 15.12 204 THR C C 1
ATOM 8652 O O . THR C 1 204 ? 59.842 105.820 201.396 1.00 11.41 204 THR C O 1
ATOM 8656 N N . ALA C 1 205 ? 61.979 105.438 202.024 1.00 16.09 205 ALA C N 1
ATOM 8657 C CA . ALA C 1 205 ? 62.512 106.799 201.817 1.00 15.33 205 ALA C CA 1
ATOM 8658 C C . ALA C 1 205 ? 63.412 106.797 200.554 1.00 14.80 205 ALA C C 1
ATOM 8659 O O . ALA C 1 205 ? 63.768 105.724 200.036 1.00 11.10 205 ALA C O 1
ATOM 8661 N N . VAL C 1 206 ? 63.751 107.981 200.042 1.00 13.33 206 VAL C N 1
ATOM 8662 C CA . VAL C 1 206 ? 64.667 108.050 198.890 1.00 14.25 206 VAL C CA 1
ATOM 8663 C C . VAL C 1 206 ? 65.828 109.005 199.120 1.00 14.76 206 VAL C C 1
ATOM 8664 O O . VAL C 1 206 ? 65.607 110.135 199.515 1.00 12.10 206 VAL C O 1
ATOM 8668 N N . MET C 1 207 ? 67.054 108.563 198.861 1.00 11.99 207 MET C N 1
ATOM 8669 C CA . MET C 1 207 ? 68.193 109.487 198.832 1.00 17.71 207 MET C CA 1
ATOM 8670 C C . MET C 1 207 ? 68.593 109.870 197.375 1.00 20.46 207 MET C C 1
ATOM 8671 O O . MET C 1 207 ? 68.667 108.992 196.480 1.00 19.49 207 MET C O 1
ATOM 8676 N N . THR C 1 208 ? 68.864 111.164 197.161 1.00 17.63 208 THR C N 1
ATOM 8677 C CA . THR C 1 208 ? 69.227 111.671 195.844 1.00 23.20 208 THR C CA 1
ATOM 8678 C C . THR C 1 208 ? 70.715 111.492 195.536 1.00 24.16 208 THR C C 1
ATOM 8679 O O . THR C 1 208 ? 71.555 111.500 196.450 1.00 20.39 208 THR C O 1
ATOM 8683 N N . ALA C 1 209 ? 71.030 111.373 194.238 1.00 20.12 209 ALA C N 1
ATOM 8684 C CA . ALA C 1 209 ? 72.418 111.281 193.787 1.00 21.75 209 ALA C CA 1
ATOM 8685 C C . ALA C 1 209 ? 72.976 112.685 193.542 1.00 26.29 209 ALA C C 1
ATOM 8686 O O . ALA C 1 209 ? 72.242 113.589 193.118 1.00 25.25 209 ALA C O 1
ATOM 8688 N N . HIS C 1 210 ? 74.240 112.896 193.910 1.00 26.17 210 HIS C N 1
ATOM 8689 C CA . HIS C 1 210 ? 74.925 114.135 193.533 1.00 30.15 210 HIS C CA 1
ATOM 8690 C C . HIS C 1 210 ? 75.527 113.990 192.137 1.00 29.54 210 HIS C C 1
ATOM 8691 O O . HIS C 1 210 ? 76.737 114.093 191.977 1.00 34.25 210 HIS C O 1
ATOM 8698 N N . VAL C 1 211 ? 74.694 113.784 191.123 1.00 27.74 211 VAL C N 1
ATOM 8699 C CA . VAL C 1 211 ? 75.213 113.517 189.780 1.00 26.93 211 VAL C CA 1
ATOM 8700 C C . VAL C 1 211 ? 74.474 114.431 188.827 1.00 26.18 211 VAL C C 1
ATOM 8701 O O . VAL C 1 211 ? 73.309 114.762 189.072 1.00 25.66 211 VAL C O 1
ATOM 8705 N N . LYS C 1 212 ? 75.195 114.915 187.810 1.00 32.71 212 LYS C N 1
ATOM 8706 C CA . LYS C 1 212 ? 74.631 115.758 186.757 1.00 29.98 212 LYS C CA 1
ATOM 8707 C C . LYS C 1 212 ? 74.107 114.890 185.600 1.00 25.51 212 LYS C C 1
ATOM 8708 O O . LYS C 1 212 ? 74.830 114.027 185.095 1.00 27.15 212 LYS C O 1
ATOM 8714 N N . TYR C 1 213 ? 72.848 115.102 185.216 1.00 22.70 213 TYR C N 1
ATOM 8715 C CA . TYR C 1 213 ? 72.236 114.418 184.070 1.00 26.23 213 TYR C CA 1
ATOM 8716 C C . TYR C 1 213 ? 71.827 115.477 183.010 1.00 26.59 213 TYR C C 1
ATOM 8717 O O . TYR C 1 213 ? 70.654 115.915 182.962 1.00 25.15 213 TYR C O 1
ATOM 8726 N N . PRO C 1 214 ? 72.798 115.918 182.189 1.00 29.36 214 PRO C N 1
ATOM 8727 C CA . PRO C 1 214 ? 72.638 117.056 181.261 1.00 30.86 214 PRO C CA 1
ATOM 8728 C C . PRO C 1 214 ? 71.407 116.974 180.357 1.00 31.92 214 PRO C C 1
ATOM 8729 O O . PRO C 1 214 ? 70.721 117.996 180.170 1.00 28.61 214 PRO C O 1
ATOM 8733 N N . ALA C 1 215 ? 71.102 115.768 179.872 1.00 30.03 215 ALA C N 1
ATOM 8734 C CA . ALA C 1 215 ? 69.966 115.542 178.968 1.00 24.09 215 ALA C CA 1
ATOM 8735 C C . ALA C 1 215 ? 68.637 115.814 179.635 1.00 27.44 215 ALA C C 1
ATOM 8736 O O . ALA C 1 215 ? 67.588 115.822 178.980 1.00 25.31 215 ALA C O 1
ATOM 8738 N N . VAL C 1 216 ? 68.692 116.055 180.939 1.00 26.44 216 VAL C N 1
ATOM 8739 C CA . VAL C 1 216 ? 67.504 116.259 181.741 1.00 28.55 216 VAL C CA 1
ATOM 8740 C C . VAL C 1 216 ? 67.638 117.593 182.448 1.00 30.79 216 VAL C C 1
ATOM 8741 O O . VAL C 1 216 ? 66.684 118.345 182.507 1.00 26.74 216 VAL C O 1
ATOM 8745 N N . ASP C 1 217 ? 68.825 117.904 182.970 1.00 29.83 217 ASP C N 1
ATOM 8746 C CA . ASP C 1 217 ? 68.983 119.167 183.711 1.00 30.65 217 ASP C CA 1
ATOM 8747 C C . ASP C 1 217 ? 70.460 119.441 183.969 1.00 27.12 217 ASP C C 1
ATOM 8748 O O . ASP C 1 217 ? 71.297 118.530 183.974 1.00 26.06 217 ASP C O 1
ATOM 8753 N N . ASP C 1 218 ? 70.776 120.716 184.125 1.00 28.68 218 ASP C N 1
ATOM 8754 C CA . ASP C 1 218 ? 72.154 121.152 184.275 1.00 33.55 218 ASP C CA 1
ATOM 8755 C C . ASP C 1 218 ? 72.592 121.007 185.727 1.00 38.03 218 ASP C C 1
ATOM 8756 O O . ASP C 1 218 ? 73.777 120.997 186.028 1.00 38.69 218 ASP C O 1
ATOM 8761 N N . LEU C 1 219 ? 71.612 120.889 186.617 1.00 38.31 219 LEU C N 1
ATOM 8762 C CA . LEU C 1 219 ? 71.841 120.791 188.061 1.00 36.12 219 LEU C CA 1
ATOM 8763 C C . LEU C 1 219 ? 72.096 119.350 188.528 1.00 37.50 219 LEU C C 1
ATOM 8764 O O . LEU C 1 219 ? 71.610 118.405 187.902 1.00 34.85 219 LEU C O 1
ATOM 8769 N N . PRO C 1 220 ? 72.877 119.177 189.618 1.00 38.46 220 PRO C N 1
ATOM 8770 C CA . PRO C 1 220 ? 72.969 117.852 190.243 1.00 31.45 220 PRO C CA 1
ATOM 8771 C C . PRO C 1 220 ? 71.564 117.419 190.658 1.00 31.37 220 PRO C C 1
ATOM 8772 O O . PRO C 1 220 ? 70.777 118.294 191.048 1.00 28.96 220 PRO C O 1
ATOM 8776 N N . ALA C 1 221 ? 71.252 116.125 190.559 1.00 30.71 221 ALA C N 1
ATOM 8777 C CA . ALA C 1 221 ? 69.903 115.629 190.849 1.00 27.78 221 ALA C CA 1
ATOM 8778 C C . ALA C 1 221 ? 69.414 116.114 192.227 1.00 28.71 221 ALA C C 1
ATOM 8779 O O . ALA C 1 221 ? 68.234 116.458 192.385 1.00 29.94 221 ALA C O 1
ATOM 8781 N N . THR C 1 222 ? 70.329 116.153 193.200 1.00 25.67 222 THR C N 1
ATOM 8782 C CA . THR C 1 222 ? 70.052 116.666 194.547 1.00 26.30 222 THR C CA 1
ATOM 8783 C C . THR C 1 222 ? 69.465 118.070 194.567 1.00 29.80 222 THR C C 1
ATOM 8784 O O . THR C 1 222 ? 68.598 118.372 195.378 1.00 30.53 222 THR C O 1
ATOM 8788 N N . LEU C 1 223 ? 69.939 118.927 193.663 1.00 33.53 223 LEU C N 1
ATOM 8789 C CA . LEU C 1 223 ? 69.523 120.333 193.654 1.00 34.61 223 LEU C CA 1
ATOM 8790 C C . LEU C 1 223 ? 68.572 120.664 192.504 1.00 34.74 223 LEU C C 1
ATOM 8791 O O . LEU C 1 223 ? 68.306 121.851 192.220 1.00 34.43 223 LEU C O 1
ATOM 8796 N N . SER C 1 224 ? 68.054 119.616 191.857 1.00 34.87 224 SER C N 1
ATOM 8797 C CA . SER C 1 224 ? 67.222 119.760 190.656 1.00 34.11 224 SER C CA 1
ATOM 8798 C C . SER C 1 224 ? 65.704 119.595 190.864 1.00 30.44 224 SER C C 1
ATOM 8799 O O . SER C 1 224 ? 65.214 118.496 191.110 1.00 30.57 224 SER C O 1
ATOM 8802 N N . LYS C 1 225 ? 64.967 120.694 190.758 1.00 27.76 225 LYS C N 1
ATOM 8803 C CA . LYS C 1 225 ? 63.511 120.656 190.822 1.00 30.36 225 LYS C CA 1
ATOM 8804 C C . LYS C 1 225 ? 62.915 119.836 189.670 1.00 28.19 225 LYS C C 1
ATOM 8805 O O . LYS C 1 225 ? 61.814 119.287 189.794 1.00 29.39 225 LYS C O 1
ATOM 8811 N N . LYS C 1 226 ? 63.617 119.754 188.545 1.00 27.70 226 LYS C N 1
ATOM 8812 C CA . LYS C 1 226 ? 63.091 118.954 187.453 1.00 27.24 226 LYS C CA 1
ATOM 8813 C C . LYS C 1 226 ? 63.210 117.490 187.865 1.00 27.35 226 LYS C C 1
ATOM 8814 O O . LYS C 1 226 ? 62.272 116.726 187.694 1.00 27.78 226 LYS C O 1
ATOM 8820 N N . LEU C 1 227 ? 64.351 117.089 188.421 1.00 26.77 227 LEU C N 1
ATOM 8821 C CA . LEU C 1 227 ? 64.498 115.679 188.785 1.00 27.30 227 LEU C CA 1
ATOM 8822 C C . LEU C 1 227 ? 63.671 115.266 190.008 1.00 22.63 227 LEU C C 1
ATOM 8823 O O . LEU C 1 227 ? 63.073 114.192 189.999 1.00 19.74 227 LEU C O 1
ATOM 8828 N N . ILE C 1 228 ? 63.605 116.111 191.035 1.00 24.67 228 ILE C N 1
ATOM 8829 C CA . ILE C 1 228 ? 62.890 115.747 192.259 1.00 22.81 228 ILE C CA 1
ATOM 8830 C C . ILE C 1 228 ? 61.375 116.032 192.161 1.00 24.84 228 ILE C C 1
ATOM 8831 O O . ILE C 1 228 ? 60.567 115.223 192.617 1.00 23.63 228 ILE C O 1
ATOM 8836 N N . THR C 1 229 ? 60.972 117.156 191.569 1.00 25.64 229 THR C N 1
ATOM 8837 C CA . THR C 1 229 ? 59.537 117.452 191.446 1.00 25.58 229 THR C CA 1
ATOM 8838 C C . THR C 1 229 ? 58.864 116.821 190.217 1.00 30.14 229 THR C C 1
ATOM 8839 O O . THR C 1 229 ? 57.802 116.179 190.339 1.00 25.63 229 THR C O 1
ATOM 8843 N N . GLU C 1 230 ? 59.462 117.028 189.042 1.00 31.67 230 GLU C N 1
ATOM 8844 C CA . GLU C 1 230 ? 58.859 116.602 187.773 1.00 34.11 230 GLU C CA 1
ATOM 8845 C C . GLU C 1 230 ? 58.895 115.087 187.640 1.00 29.36 230 GLU C C 1
ATOM 8846 O O . GLU C 1 230 ? 57.871 114.427 187.382 1.00 28.66 230 GLU C O 1
ATOM 8852 N N . VAL C 1 231 ? 60.081 114.533 187.858 1.00 22.72 231 VAL C N 1
ATOM 8853 C CA . VAL C 1 231 ? 60.247 113.101 187.721 1.00 22.68 231 VAL C CA 1
ATOM 8854 C C . VAL C 1 231 ? 59.833 112.317 188.980 1.00 22.89 231 VAL C C 1
ATOM 8855 O O . VAL C 1 231 ? 58.987 111.416 188.885 1.00 23.05 231 VAL C O 1
ATOM 8859 N N . LEU C 1 232 ? 60.409 112.656 190.144 1.00 25.12 232 LEU C N 1
ATOM 8860 C CA . LEU C 1 232 ? 60.222 111.823 191.364 1.00 22.54 232 LEU C CA 1
ATOM 8861 C C . LEU C 1 232 ? 58.852 112.001 191.986 1.00 16.19 232 LEU C C 1
ATOM 8862 O O . LEU C 1 232 ? 58.121 111.050 192.176 1.00 18.63 232 LEU C O 1
ATOM 8867 N N . ARG C 1 233 ? 58.476 113.231 192.268 1.00 19.91 233 ARG C N 1
ATOM 8868 C CA . ARG C 1 233 ? 57.176 113.486 192.888 1.00 22.22 233 ARG C CA 1
ATOM 8869 C C . ARG C 1 233 ? 55.989 113.240 191.958 1.00 21.41 233 ARG C C 1
ATOM 8870 O O . ARG C 1 233 ? 54.983 112.638 192.343 1.00 21.17 233 ARG C O 1
ATOM 8878 N N . GLU C 1 234 ? 56.072 113.763 190.739 1.00 22.86 234 GLU C N 1
ATOM 8879 C CA . GLU C 1 234 ? 54.904 113.702 189.872 1.00 25.40 234 GLU C CA 1
ATOM 8880 C C . GLU C 1 234 ? 54.864 112.524 188.936 1.00 23.26 234 GLU C C 1
ATOM 8881 O O . GLU C 1 234 ? 53.944 111.704 189.025 1.00 23.91 234 GLU C O 1
ATOM 8887 N N . LYS C 1 235 ? 55.814 112.454 188.015 1.00 23.61 235 LYS C N 1
ATOM 8888 C CA . LYS C 1 235 ? 55.864 111.347 187.065 1.00 22.10 235 LYS C CA 1
ATOM 8889 C C . LYS C 1 235 ? 55.954 109.992 187.797 1.00 23.60 235 LYS C C 1
ATOM 8890 O O . LYS C 1 235 ? 55.278 109.033 187.415 1.00 19.19 235 LYS C O 1
ATOM 8896 N N . LEU C 1 236 ? 56.798 109.891 188.828 1.00 20.33 236 LEU C N 1
ATOM 8897 C CA . LEU C 1 236 ? 56.890 108.620 189.554 1.00 19.57 236 LEU C CA 1
ATOM 8898 C C . LEU C 1 236 ? 55.909 108.560 190.742 1.00 19.82 236 LEU C C 1
ATOM 8899 O O . LEU C 1 236 ? 55.793 107.534 191.384 1.00 17.77 236 LEU C O 1
ATOM 8904 N N . ASN C 1 237 ? 55.232 109.660 191.034 1.00 24.69 237 ASN C N 1
ATOM 8905 C CA . ASN C 1 237 ? 54.198 109.688 192.066 1.00 24.72 237 ASN C CA 1
ATOM 8906 C C . ASN C 1 237 ? 54.695 109.379 193.489 1.00 24.39 237 ASN C C 1
ATOM 8907 O O . ASN C 1 237 ? 53.933 108.925 194.356 1.00 18.46 237 ASN C O 1
ATOM 8912 N N . PHE C 1 238 ? 55.956 109.690 193.752 1.00 19.11 238 PHE C N 1
ATOM 8913 C CA . PHE C 1 238 ? 56.478 109.456 195.070 1.00 20.42 238 PHE C CA 1
ATOM 8914 C C . PHE C 1 238 ? 56.234 110.670 195.965 1.00 20.42 238 PHE C C 1
ATOM 8915 O O . PHE C 1 238 ? 56.754 111.772 195.721 1.00 20.93 238 PHE C O 1
ATOM 8923 N N . LYS C 1 239 ? 55.453 110.452 197.014 1.00 20.20 239 LYS C N 1
ATOM 8924 C CA . LYS C 1 239 ? 55.060 111.553 197.866 1.00 20.83 239 LYS C CA 1
ATOM 8925 C C . LYS C 1 239 ? 55.760 111.454 199.181 1.00 23.45 239 LYS C C 1
ATOM 8926 O O . LYS C 1 239 ? 55.423 112.179 200.106 1.00 24.21 239 LYS C O 1
ATOM 8932 N N . GLY C 1 240 ? 56.743 110.557 199.271 1.00 20.34 240 GLY C N 1
ATOM 8933 C CA . GLY C 1 240 ? 57.358 110.303 200.553 1.00 17.32 240 GLY C CA 1
ATOM 8934 C C . GLY C 1 240 ? 58.554 111.170 200.879 1.00 23.64 240 GLY C C 1
ATOM 8935 O O . GLY C 1 240 ? 58.778 112.231 200.269 1.00 22.02 240 GLY C O 1
ATOM 8936 N N . LEU C 1 241 ? 59.364 110.662 201.812 1.00 20.29 241 LEU C N 1
ATOM 8937 C CA . LEU C 1 241 ? 60.462 111.403 202.384 1.00 20.13 241 LEU C CA 1
ATOM 8938 C C . LEU C 1 241 ? 61.673 111.367 201.453 1.00 18.94 241 LEU C C 1
ATOM 8939 O O . LEU C 1 241 ? 62.163 110.278 201.114 1.00 18.83 241 LEU C O 1
ATOM 8944 N N . VAL C 1 242 ? 62.195 112.530 201.066 1.00 15.75 242 VAL C N 1
ATOM 8945 C CA . VAL C 1 242 ? 63.393 112.544 200.214 1.00 18.37 242 VAL C CA 1
ATOM 8946 C C . VAL C 1 242 ? 64.539 113.185 200.962 1.00 17.85 242 VAL C C 1
ATOM 8947 O O . VAL C 1 242 ? 64.378 114.254 201.547 1.00 20.39 242 VAL C O 1
ATOM 8951 N N . LEU C 1 243 ? 65.683 112.511 200.963 1.00 17.96 243 LEU C N 1
ATOM 8952 C CA . LEU C 1 243 ? 66.913 112.966 201.607 1.00 16.95 243 LEU C CA 1
ATOM 8953 C C . LEU C 1 243 ? 67.989 113.235 200.538 1.00 22.30 243 LEU C C 1
ATOM 8954 O O . LEU C 1 243 ? 68.058 112.520 199.550 1.00 19.52 243 LEU C O 1
ATOM 8959 N N . SER C 1 244 ? 68.812 114.269 200.730 1.00 23.35 244 SER C N 1
ATOM 8960 C CA . SER C 1 244 ? 70.017 114.466 199.924 1.00 22.66 244 SER C CA 1
ATOM 8961 C C . SER C 1 244 ? 71.079 113.458 200.327 1.00 23.63 244 SER C C 1
ATOM 8962 O O . SER C 1 244 ? 71.042 112.936 201.440 1.00 26.57 244 SER C O 1
ATOM 8965 N N . ASP C 1 245 ? 72.040 113.187 199.444 1.00 23.81 245 ASP C N 1
ATOM 8966 C CA . ASP C 1 245 ? 73.294 112.601 199.907 1.00 23.61 245 ASP C CA 1
ATOM 8967 C C . ASP C 1 245 ? 73.988 113.727 200.691 1.00 25.49 245 ASP C C 1
ATOM 8968 O O . ASP C 1 245 ? 73.495 114.869 200.720 1.00 23.71 245 ASP C O 1
ATOM 8973 N N . ALA C 1 246 ? 75.111 113.425 201.337 1.00 28.83 246 ALA C N 1
ATOM 8974 C CA . ALA C 1 246 ? 75.712 114.378 202.283 1.00 29.04 246 ALA C CA 1
ATOM 8975 C C . ALA C 1 246 ? 76.102 115.676 201.566 1.00 31.56 246 ALA C C 1
ATOM 8976 O O . ALA C 1 246 ? 76.818 115.658 200.574 1.00 33.32 246 ALA C O 1
ATOM 8978 N N . MET C 1 247 ? 75.587 116.801 202.043 1.00 31.70 247 MET C N 1
ATOM 8979 C CA . MET C 1 247 ? 75.780 118.058 201.332 1.00 31.41 247 MET C CA 1
ATOM 8980 C C . MET C 1 247 ? 77.253 118.488 201.286 1.00 35.89 247 MET C C 1
ATOM 8981 O O . MET C 1 247 ? 77.671 119.221 200.384 1.00 37.82 247 MET C O 1
ATOM 8986 N N . GLU C 1 248 ? 78.038 118.008 202.241 1.00 38.16 248 GLU C N 1
ATOM 8987 C CA . GLU C 1 248 ? 79.429 118.430 202.355 1.00 39.48 248 GLU C CA 1
ATOM 8988 C C . GLU C 1 248 ? 80.309 117.850 201.253 1.00 37.64 248 GLU C C 1
ATOM 8989 O O . GLU C 1 248 ? 81.380 118.385 200.978 1.00 36.38 248 GLU C O 1
ATOM 8995 N N . MET C 1 249 ? 79.861 116.763 200.633 1.00 36.79 249 MET C N 1
ATOM 8996 C CA . MET C 1 249 ? 80.633 116.106 199.576 1.00 39.59 249 MET C CA 1
ATOM 8997 C C . MET C 1 249 ? 81.001 117.083 198.457 1.00 39.08 249 MET C C 1
ATOM 8998 O O . MET C 1 249 ? 80.213 117.976 198.097 1.00 36.71 249 MET C O 1
ATOM 9003 N N . LYS C 1 250 ? 82.216 116.905 197.940 1.00 39.44 250 LYS C N 1
ATOM 9004 C CA . LYS C 1 250 ? 82.838 117.835 197.001 1.00 43.26 250 LYS C CA 1
ATOM 9005 C C . LYS C 1 250 ? 81.964 118.075 195.754 1.00 43.23 250 LYS C C 1
ATOM 9006 O O . LYS C 1 250 ? 81.924 119.187 195.229 1.00 42.65 250 LYS C O 1
ATOM 9012 N N . ALA C 1 251 ? 81.266 117.043 195.285 1.00 39.85 251 ALA C N 1
ATOM 9013 C CA . ALA C 1 251 ? 80.348 117.201 194.159 1.00 39.07 251 ALA C CA 1
ATOM 9014 C C . ALA C 1 251 ? 79.369 118.371 194.337 1.00 40.94 251 ALA C C 1
ATOM 9015 O O . ALA C 1 251 ? 79.027 119.043 193.356 1.00 46.41 251 ALA C O 1
ATOM 9017 N N . ILE C 1 252 ? 78.920 118.623 195.567 1.00 39.86 252 ILE C N 1
ATOM 9018 C CA . ILE C 1 252 ? 78.064 119.790 195.834 1.00 41.24 252 ILE C CA 1
ATOM 9019 C C . ILE C 1 252 ? 78.878 121.012 196.279 1.00 42.78 252 ILE C C 1
ATOM 9020 O O . ILE C 1 252 ? 78.716 122.114 195.742 1.00 39.98 252 ILE C O 1
ATOM 9025 N N . SER C 1 253 ? 79.718 120.823 197.299 1.00 46.74 253 SER C N 1
ATOM 9026 C CA . SER C 1 253 ? 80.360 121.953 197.989 1.00 47.18 253 SER C CA 1
ATOM 9027 C C . SER C 1 253 ? 81.375 122.762 197.134 1.00 50.65 253 SER C C 1
ATOM 9028 O O . SER C 1 253 ? 81.505 123.977 197.310 1.00 47.63 253 SER C O 1
ATOM 9031 N N . GLU C 1 254 ? 82.068 122.107 196.201 1.00 51.93 254 GLU C N 1
ATOM 9032 C CA . GLU C 1 254 ? 83.034 122.795 195.338 1.00 46.99 254 GLU C CA 1
ATOM 9033 C C . GLU C 1 254 ? 82.430 123.411 194.087 1.00 45.73 254 GLU C C 1
ATOM 9034 O O . GLU C 1 254 ? 83.158 123.828 193.187 1.00 47.54 254 GLU C O 1
ATOM 9040 N N . ASN C 1 255 ? 81.106 123.455 194.023 1.00 46.64 255 ASN C N 1
ATOM 9041 C CA . ASN C 1 255 ? 80.417 123.964 192.844 1.00 41.47 255 ASN C CA 1
ATOM 9042 C C . ASN C 1 255 ? 79.217 124.783 193.252 1.00 45.91 255 ASN C C 1
ATOM 9043 O O . ASN C 1 255 ? 78.591 125.453 192.423 1.00 43.78 255 ASN C O 1
ATOM 9048 N N . PHE C 1 256 ? 78.884 124.691 194.541 1.00 44.69 256 PHE C N 1
ATOM 9049 C CA . PHE C 1 256 ? 77.770 125.433 195.121 1.00 41.28 256 PHE C CA 1
ATOM 9050 C C . PHE C 1 256 ? 78.090 125.902 196.523 1.00 40.51 256 PHE C C 1
ATOM 9051 O O . PHE C 1 256 ? 78.880 125.286 197.237 1.00 42.90 256 PHE C O 1
ATOM 9059 N N . SER C 1 257 ? 77.453 126.999 196.907 1.00 39.32 257 SER C N 1
ATOM 9060 C CA . SER C 1 257 ? 77.582 127.532 198.244 1.00 41.58 257 SER C CA 1
ATOM 9061 C C . SER C 1 257 ? 76.585 126.838 199.154 1.00 43.80 257 SER C C 1
ATOM 9062 O O . SER C 1 257 ? 75.558 126.343 198.681 1.00 41.57 257 SER C O 1
ATOM 9065 N N . VAL C 1 258 ? 76.873 126.852 200.455 1.00 42.38 258 VAL C N 1
ATOM 9066 C CA . VAL C 1 258 ? 75.998 126.263 201.458 1.00 39.40 258 VAL C CA 1
ATOM 9067 C C . VAL C 1 258 ? 74.559 126.757 201.291 1.00 40.53 258 VAL C C 1
ATOM 9068 O O . VAL C 1 258 ? 73.605 125.969 201.290 1.00 42.65 258 VAL C O 1
ATOM 9072 N N . GLU C 1 259 ? 74.416 128.065 201.130 1.00 38.38 259 GLU C N 1
ATOM 9073 C CA . GLU C 1 259 ? 73.119 128.681 200.930 1.00 43.36 259 GLU C CA 1
ATOM 9074 C C . GLU C 1 259 ? 72.453 128.211 199.623 1.00 46.51 259 GLU C C 1
ATOM 9075 O O . GLU C 1 259 ? 71.236 127.929 199.597 1.00 46.83 259 GLU C O 1
ATOM 9081 N N . GLU C 1 260 ? 73.252 128.077 198.560 1.00 43.66 260 GLU C N 1
ATOM 9082 C CA . GLU C 1 260 ? 72.737 127.607 197.273 1.00 44.00 260 GLU C CA 1
ATOM 9083 C C . GLU C 1 260 ? 72.251 126.158 197.398 1.00 41.47 260 GLU C C 1
ATOM 9084 O O . GLU C 1 260 ? 71.144 125.821 196.965 1.00 35.50 260 GLU C O 1
ATOM 9090 N N . ALA C 1 261 ? 73.088 125.309 197.995 1.00 37.96 261 ALA C N 1
ATOM 9091 C CA . ALA C 1 261 ? 72.731 123.917 198.227 1.00 36.98 261 ALA C CA 1
ATOM 9092 C C . ALA C 1 261 ? 71.423 123.775 199.014 1.00 35.71 261 ALA C C 1
ATOM 9093 O O . ALA C 1 261 ? 70.515 123.068 198.569 1.00 36.07 261 ALA C O 1
ATOM 9095 N N . VAL C 1 262 ? 71.305 124.476 200.147 1.00 35.15 262 VAL C N 1
ATOM 9096 C CA . VAL C 1 262 ? 70.086 124.394 200.966 1.00 35.97 262 VAL C CA 1
ATOM 9097 C C . VAL C 1 262 ? 68.865 124.854 200.177 1.00 36.61 262 VAL C C 1
ATOM 9098 O O . VAL C 1 262 ? 67.857 124.141 200.073 1.00 34.48 262 VAL C O 1
ATOM 9102 N N . ARG C 1 263 ? 68.984 126.044 199.603 1.00 39.15 263 ARG C N 1
ATOM 9103 C CA . ARG C 1 263 ? 67.906 126.649 198.830 1.00 41.35 263 ARG C CA 1
ATOM 9104 C C . ARG C 1 263 ? 67.462 125.749 197.676 1.00 39.18 263 ARG C C 1
ATOM 9105 O O . ARG C 1 263 ? 66.268 125.506 197.492 1.00 37.54 263 ARG C O 1
ATOM 9113 N N . PHE C 1 264 ? 68.415 125.293 196.879 1.00 34.94 264 PHE C N 1
ATOM 9114 C CA . PHE C 1 264 ? 68.084 124.480 195.714 1.00 41.07 264 PHE C CA 1
ATOM 9115 C C . PHE C 1 264 ? 67.384 123.219 196.153 1.00 39.08 264 PHE C C 1
ATOM 9116 O O . PHE C 1 264 ? 66.344 122.874 195.605 1.00 33.47 264 PHE C O 1
ATOM 9124 N N . PHE C 1 265 ? 67.968 122.541 197.145 1.00 39.45 265 PHE C N 1
ATOM 9125 C CA . PHE C 1 265 ? 67.444 121.253 197.579 1.00 30.72 265 PHE C CA 1
ATOM 9126 C C . PHE C 1 265 ? 66.011 121.390 198.071 1.00 31.21 265 PHE C C 1
ATOM 9127 O O . PHE C 1 265 ? 65.115 120.666 197.613 1.00 29.48 265 PHE C O 1
ATOM 9135 N N . ILE C 1 266 ? 65.767 122.369 198.935 1.00 31.80 266 ILE C N 1
ATOM 9136 C CA . ILE C 1 266 ? 64.437 122.476 199.516 1.00 31.01 266 ILE C CA 1
ATOM 9137 C C . ILE C 1 266 ? 63.447 122.928 198.453 1.00 35.17 266 ILE C C 1
ATOM 9138 O O . ILE C 1 266 ? 62.288 122.473 198.428 1.00 35.73 266 ILE C O 1
ATOM 9143 N N . GLU C 1 267 ? 63.881 123.846 197.592 1.00 38.96 267 GLU C N 1
ATOM 9144 C CA . GLU C 1 267 ? 63.025 124.280 196.481 1.00 40.81 267 GLU C CA 1
ATOM 9145 C C . GLU C 1 267 ? 62.732 123.168 195.490 1.00 33.50 267 GLU C C 1
ATOM 9146 O O . GLU C 1 267 ? 61.617 123.086 194.978 1.00 31.09 267 GLU C O 1
ATOM 9152 N N . ALA C 1 268 ? 63.697 122.268 195.303 1.00 25.96 268 ALA C N 1
ATOM 9153 C CA . ALA C 1 268 ? 63.563 121.148 194.366 1.00 26.54 268 ALA C CA 1
ATOM 9154 C C . ALA C 1 268 ? 62.510 120.160 194.849 1.00 31.18 268 ALA C C 1
ATOM 9155 O O . ALA C 1 268 ? 62.000 119.356 194.053 1.00 28.99 268 ALA C O 1
ATOM 9157 N N . GLY C 1 269 ? 62.186 120.238 196.150 1.00 27.16 269 GLY C N 1
ATOM 9158 C CA . GLY C 1 269 ? 61.197 119.372 196.764 1.00 25.18 269 GLY C CA 1
ATOM 9159 C C . GLY C 1 269 ? 61.798 118.366 197.719 1.00 24.18 269 GLY C C 1
ATOM 9160 O O . GLY C 1 269 ? 61.117 117.454 198.162 1.00 25.36 269 GLY C O 1
ATOM 9161 N N . GLY C 1 270 ? 63.086 118.498 198.006 1.00 26.30 270 GLY C N 1
ATOM 9162 C CA . GLY C 1 270 ? 63.719 117.667 199.015 1.00 25.15 270 GLY C CA 1
ATOM 9163 C C . GLY C 1 270 ? 63.233 118.021 200.422 1.00 27.27 270 GLY C C 1
ATOM 9164 O O . GLY C 1 270 ? 62.862 119.174 200.687 1.00 30.52 270 GLY C O 1
ATOM 9165 N N . ASN C 1 271 ? 63.256 117.044 201.334 1.00 26.02 271 ASN C N 1
ATOM 9166 C CA . ASN C 1 271 ? 62.738 117.243 202.691 1.00 30.68 271 ASN C CA 1
ATOM 9167 C C . ASN C 1 271 ? 63.841 117.349 203.738 1.00 28.23 271 ASN C C 1
ATOM 9168 O O . ASN C 1 271 ? 63.858 118.280 204.531 1.00 33.79 271 ASN C O 1
ATOM 9173 N N . MET C 1 272 ? 64.775 116.411 203.728 1.00 25.59 272 MET C N 1
ATOM 9174 C CA . MET C 1 272 ? 65.794 116.413 204.751 1.00 24.29 272 MET C CA 1
ATOM 9175 C C . MET C 1 272 ? 67.202 116.555 204.190 1.00 25.14 272 MET C C 1
ATOM 9176 O O . MET C 1 272 ? 67.656 115.757 203.352 1.00 24.78 272 MET C O 1
ATOM 9181 N N . ILE C 1 273 ? 67.908 117.543 204.712 1.00 22.25 273 ILE C N 1
ATOM 9182 C CA . ILE C 1 273 ? 69.281 117.771 204.337 1.00 23.04 273 ILE C CA 1
ATOM 9183 C C . ILE C 1 273 ? 70.193 116.891 205.205 1.00 22.77 273 ILE C C 1
ATOM 9184 O O . ILE C 1 273 ? 70.240 117.045 206.423 1.00 24.83 273 ILE C O 1
ATOM 9189 N N . LEU C 1 274 ? 70.887 115.958 204.575 1.00 21.64 274 LEU C N 1
ATOM 9190 C CA . LEU C 1 274 ? 71.849 115.084 205.238 1.00 22.82 274 LEU C CA 1
ATOM 9191 C C . LEU C 1 274 ? 73.239 115.694 205.257 1.00 25.62 274 LEU C C 1
ATOM 9192 O O . LEU C 1 274 ? 73.837 115.933 204.212 1.00 28.04 274 LEU C O 1
ATOM 9197 N N . LEU C 1 275 ? 73.758 115.933 206.453 1.00 29.16 275 LEU C N 1
ATOM 9198 C CA . LEU C 1 275 ? 75.136 116.372 206.621 1.00 26.46 275 LEU C CA 1
ATOM 9199 C C . LEU C 1 275 ? 75.952 115.203 207.124 1.00 27.94 275 LEU C C 1
ATOM 9200 O O . LEU C 1 275 ? 75.529 114.535 208.056 1.00 31.72 275 LEU C O 1
ATOM 9205 N N . ASP C 1 276 ? 77.132 114.951 206.574 1.00 27.64 276 ASP C N 1
ATOM 9206 C CA . ASP C 1 276 ? 77.890 113.821 207.096 1.00 27.47 276 ASP C CA 1
ATOM 9207 C C . ASP C 1 276 ? 78.694 114.222 208.355 1.00 31.41 276 ASP C C 1
ATOM 9208 O O . ASP C 1 276 ? 79.520 113.454 208.855 1.00 30.74 276 ASP C O 1
ATOM 9213 N N . ASN C 1 277 ? 78.458 115.434 208.850 1.00 31.23 277 ASN C N 1
ATOM 9214 C CA . ASN C 1 277 ? 79.212 115.931 209.990 1.00 32.94 277 ASN C CA 1
ATOM 9215 C C . ASN C 1 277 ? 78.326 116.835 210.834 1.00 32.75 277 ASN C C 1
ATOM 9216 O O . ASN C 1 277 ? 77.936 117.921 210.381 1.00 30.30 277 ASN C O 1
ATOM 9221 N N . PHE C 1 278 ? 78.003 116.384 212.054 1.00 35.09 278 PHE C N 1
ATOM 9222 C CA . PHE C 1 278 ? 77.077 117.123 212.934 1.00 31.82 278 PHE C CA 1
ATOM 9223 C C . PHE C 1 278 ? 77.598 118.517 213.298 1.00 34.66 278 PHE C C 1
ATOM 9224 O O . PHE C 1 278 ? 76.821 119.445 213.572 1.00 37.12 278 PHE C O 1
ATOM 9232 N N . ARG C 1 279 ? 78.919 118.657 213.275 1.00 34.35 279 ARG C N 1
ATOM 9233 C CA . ARG C 1 279 ? 79.578 119.920 213.608 1.00 38.39 279 ARG C CA 1
ATOM 9234 C C . ARG C 1 279 ? 79.221 121.023 212.600 1.00 37.03 279 ARG C C 1
ATOM 9235 O O . ARG C 1 279 ? 79.181 122.204 212.960 1.00 39.79 279 ARG C O 1
ATOM 9243 N N . ASP C 1 280 ? 78.892 120.623 211.365 1.00 34.81 280 ASP C N 1
ATOM 9244 C CA . ASP C 1 280 ? 78.460 121.554 210.321 1.00 33.99 280 ASP C CA 1
ATOM 9245 C C . ASP C 1 280 ? 77.002 121.995 210.489 1.00 35.99 280 ASP C C 1
ATOM 9246 O O . ASP C 1 280 ? 76.536 122.860 209.750 1.00 35.22 280 ASP C O 1
ATOM 9251 N N . LEU C 1 281 ? 76.268 121.391 211.422 1.00 34.95 281 LEU C N 1
ATOM 9252 C CA . LEU C 1 281 ? 74.831 121.689 211.525 1.00 37.16 281 LEU C CA 1
ATOM 9253 C C . LEU C 1 281 ? 74.469 123.164 211.819 1.00 41.98 281 LEU C C 1
ATOM 9254 O O . LEU C 1 281 ? 73.528 123.686 211.207 1.00 37.60 281 LEU C O 1
ATOM 9259 N N . PRO C 1 282 ? 75.183 123.834 212.763 1.00 44.56 282 PRO C N 1
ATOM 9260 C CA . PRO C 1 282 ? 74.784 125.226 213.038 1.00 42.10 282 PRO C CA 1
ATOM 9261 C C . PRO C 1 282 ? 74.844 126.089 211.783 1.00 45.68 282 PRO C C 1
ATOM 9262 O O . PRO C 1 282 ? 73.851 126.757 211.470 1.00 47.69 282 PRO C O 1
ATOM 9266 N N . VAL C 1 283 ? 75.968 126.036 211.068 1.00 44.07 283 VAL C N 1
ATOM 9267 C CA . VAL C 1 283 ? 76.131 126.783 209.816 1.00 45.11 283 VAL C CA 1
ATOM 9268 C C . VAL C 1 283 ? 74.892 126.599 208.927 1.00 44.30 283 VAL C C 1
ATOM 9269 O O . VAL C 1 283 ? 74.083 127.533 208.776 1.00 45.33 283 VAL C O 1
ATOM 9273 N N . TYR C 1 284 ? 74.700 125.370 208.435 1.00 42.68 284 TYR C N 1
ATOM 9274 C CA . TYR C 1 284 ? 73.543 125.032 207.604 1.00 41.30 284 TYR C CA 1
ATOM 9275 C C . TYR C 1 284 ? 72.249 125.474 208.267 1.00 46.97 284 TYR C C 1
ATOM 9276 O O . TYR C 1 284 ? 71.387 126.068 207.596 1.00 52.58 284 TYR C O 1
ATOM 9285 N N . TYR C 1 285 ? 72.134 125.233 209.581 1.00 45.31 285 TYR C N 1
ATOM 9286 C CA . TYR C 1 285 ? 70.890 125.524 210.284 1.00 45.15 285 TYR C CA 1
ATOM 9287 C C . TYR C 1 285 ? 70.585 127.004 210.076 1.00 48.84 285 TYR C C 1
ATOM 9288 O O . TYR C 1 285 ? 69.518 127.349 209.535 1.00 51.67 285 TYR C O 1
ATOM 9297 N N . GLU C 1 286 ? 71.553 127.872 210.391 1.00 50.88 286 GLU C N 1
ATOM 9298 C CA . GLU C 1 286 ? 71.267 129.304 210.339 1.00 52.77 286 GLU C CA 1
ATOM 9299 C C . GLU C 1 286 ? 71.004 129.685 208.885 1.00 55.29 286 GLU C C 1
ATOM 9300 O O . GLU C 1 286 ? 70.070 130.456 208.602 1.00 55.99 286 GLU C O 1
ATOM 9306 N N . SER C 1 287 ? 71.745 129.055 207.967 1.00 51.78 287 SER C N 1
ATOM 9307 C CA . SER C 1 287 ? 71.589 129.352 206.551 1.00 51.33 287 SER C CA 1
ATOM 9308 C C . SER C 1 287 ? 70.134 129.125 206.152 1.00 52.27 287 SER C C 1
ATOM 9309 O O . SER C 1 287 ? 69.470 130.025 205.590 1.00 52.24 287 SER C O 1
ATOM 9312 N N . LEU C 1 288 ? 69.617 127.962 206.552 1.00 49.79 288 LEU C N 1
ATOM 9313 C CA . LEU C 1 288 ? 68.256 127.599 206.218 1.00 48.68 288 LEU C CA 1
ATOM 9314 C C . LEU C 1 288 ? 67.312 128.644 206.755 1.00 52.22 288 LEU C C 1
ATOM 9315 O O . LEU C 1 288 ? 66.455 129.156 206.020 1.00 53.82 288 LEU C O 1
ATOM 9320 N N . LYS C 1 289 ? 67.522 129.014 208.020 1.00 54.92 289 LYS C N 1
ATOM 9321 C CA . LYS C 1 289 ? 66.582 129.908 208.683 1.00 57.14 289 LYS C CA 1
ATOM 9322 C C . LYS C 1 289 ? 66.538 131.215 207.914 1.00 58.96 289 LYS C C 1
ATOM 9323 O O . LYS C 1 289 ? 65.443 131.720 207.614 1.00 60.51 289 LYS C O 1
ATOM 9329 N N . LYS C 1 290 ? 67.712 131.699 207.498 1.00 59.86 290 LYS C N 1
ATOM 9330 C CA . LYS C 1 290 ? 67.732 132.983 206.811 1.00 62.49 290 LYS C CA 1
ATOM 9331 C C . LYS C 1 290 ? 66.881 132.836 205.547 1.00 61.21 290 LYS C C 1
ATOM 9332 O O . LYS C 1 290 ? 65.906 133.578 205.371 1.00 65.11 290 LYS C O 1
ATOM 9338 N N . LEU C 1 291 ? 67.153 131.787 204.765 1.00 60.08 291 LEU C N 1
ATOM 9339 C CA . LEU C 1 291 ? 66.506 131.613 203.459 1.00 59.57 291 LEU C CA 1
ATOM 9340 C C . LEU C 1 291 ? 65.010 131.371 203.602 1.00 60.84 291 LEU C C 1
ATOM 9341 O O . LEU C 1 291 ? 64.273 131.462 202.623 1.00 59.24 291 LEU C O 1
ATOM 9346 N N . ILE C 1 292 ? 64.557 131.078 204.823 1.00 64.13 292 ILE C N 1
ATOM 9347 C CA . ILE C 1 292 ? 63.130 130.842 204.992 1.00 66.18 292 ILE C CA 1
ATOM 9348 C C . ILE C 1 292 ? 62.426 132.181 205.124 1.00 69.62 292 ILE C C 1
ATOM 9349 O O . ILE C 1 292 ? 61.379 132.407 204.509 1.00 69.51 292 ILE C O 1
ATOM 9354 N N . GLU C 1 293 ? 63.025 133.094 205.879 1.00 68.45 293 GLU C N 1
ATOM 9355 C CA . GLU C 1 293 ? 62.342 134.358 206.157 1.00 77.28 293 GLU C CA 1
ATOM 9356 C C . GLU C 1 293 ? 62.664 135.491 205.167 1.00 79.39 293 GLU C C 1
ATOM 9357 O O . GLU C 1 293 ? 61.891 136.448 205.066 1.00 83.20 293 GLU C O 1
ATOM 9363 N N . ASP C 1 294 ? 63.814 135.425 204.488 1.00 72.77 294 ASP C N 1
ATOM 9364 C CA . ASP C 1 294 ? 64.110 136.408 203.448 1.00 64.68 294 ASP C CA 1
ATOM 9365 C C . ASP C 1 294 ? 63.523 135.920 202.114 1.00 68.45 294 ASP C C 1
ATOM 9366 O O . ASP C 1 294 ? 63.912 136.380 201.038 1.00 73.33 294 ASP C O 1
ATOM 9371 N N . GLY C 1 295 ? 62.615 134.947 202.210 1.00 70.03 295 GLY C N 1
ATOM 9372 C CA . GLY C 1 295 ? 61.786 134.495 201.103 1.00 68.49 295 GLY C CA 1
ATOM 9373 C C . GLY C 1 295 ? 62.417 133.645 200.010 1.00 61.33 295 GLY C C 1
ATOM 9374 O O . GLY C 1 295 ? 61.740 133.249 199.059 1.00 54.05 295 GLY C O 1
ATOM 9375 N N . SER C 1 296 ? 63.700 133.332 200.143 1.00 61.05 296 SER C N 1
ATOM 9376 C CA . SER C 1 296 ? 64.373 132.518 199.137 1.00 60.73 296 SER C CA 1
ATOM 9377 C C . SER C 1 296 ? 63.910 131.050 199.181 1.00 61.25 296 SER C C 1
ATOM 9378 O O . SER C 1 296 ? 64.250 130.250 198.295 1.00 62.24 296 SER C O 1
ATOM 9381 N N . ILE C 1 297 ? 63.143 130.701 200.213 1.00 58.27 297 ILE C N 1
ATOM 9382 C CA . ILE C 1 297 ? 62.547 129.377 200.317 1.00 53.50 297 ILE C CA 1
ATOM 9383 C C . ILE C 1 297 ? 61.086 129.545 200.717 1.00 51.87 297 ILE C C 1
ATOM 9384 O O . ILE C 1 297 ? 60.780 130.181 201.725 1.00 53.29 297 ILE C O 1
ATOM 9389 N N . GLU C 1 298 ? 60.187 128.988 199.914 1.00 52.98 298 GLU C N 1
ATOM 9390 C CA . GLU C 1 298 ? 58.758 129.062 200.190 1.00 54.07 298 GLU C CA 1
ATOM 9391 C C . GLU C 1 298 ? 58.439 128.367 201.504 1.00 55.57 298 GLU C C 1
ATOM 9392 O O . GLU C 1 298 ? 58.861 127.224 201.733 1.00 54.15 298 GLU C O 1
ATOM 9398 N N . ARG C 1 299 ? 57.708 129.047 202.379 1.00 55.49 299 ARG C N 1
ATOM 9399 C CA . ARG C 1 299 ? 57.405 128.427 203.657 1.00 60.62 299 ARG C CA 1
ATOM 9400 C C . ARG C 1 299 ? 56.566 127.173 203.467 1.00 56.94 299 ARG C C 1
ATOM 9401 O O . ARG C 1 299 ? 56.755 126.212 204.207 1.00 58.52 299 ARG C O 1
ATOM 9409 N N . GLY C 1 300 ? 55.650 127.181 202.497 1.00 51.68 300 GLY C N 1
ATOM 9410 C CA . GLY C 1 300 ? 54.767 126.045 202.287 1.00 51.65 300 GLY C CA 1
ATOM 9411 C C . GLY C 1 300 ? 55.573 124.759 202.180 1.00 49.13 300 GLY C C 1
ATOM 9412 O O . GLY C 1 300 ? 55.167 123.701 202.684 1.00 47.38 300 GLY C O 1
ATOM 9413 N N . LYS C 1 301 ? 56.752 124.862 201.571 1.00 49.55 301 LYS C N 1
ATOM 9414 C CA . LYS C 1 301 ? 57.594 123.689 201.381 1.00 48.20 301 LYS C CA 1
ATOM 9415 C C . LYS C 1 301 ? 58.218 123.254 202.697 1.00 42.66 301 LYS C C 1
ATOM 9416 O O . LYS C 1 301 ? 58.257 122.064 202.992 1.00 44.45 301 LYS C O 1
ATOM 9422 N N . VAL C 1 302 ? 58.713 124.209 203.479 1.00 44.56 302 VAL C N 1
ATOM 9423 C CA . VAL C 1 302 ? 59.236 123.897 204.808 1.00 41.75 302 VAL C CA 1
ATOM 9424 C C . VAL C 1 302 ? 58.140 123.216 205.639 1.00 39.52 302 VAL C C 1
ATOM 9425 O O . VAL C 1 302 ? 58.410 122.236 206.329 1.00 36.00 302 VAL C O 1
ATOM 9429 N N . GLU C 1 303 ? 56.908 123.715 205.549 1.00 40.74 303 GLU C N 1
ATOM 9430 C CA . GLU C 1 303 ? 55.790 123.132 206.287 1.00 46.31 303 GLU C CA 1
ATOM 9431 C C . GLU C 1 303 ? 55.518 121.692 205.863 1.00 42.64 303 GLU C C 1
ATOM 9432 O O . GLU C 1 303 ? 55.367 120.818 206.717 1.00 40.10 303 GLU C O 1
ATOM 9438 N N . ARG C 1 304 ? 55.471 121.446 204.553 1.00 44.37 304 ARG C N 1
ATOM 9439 C CA . ARG C 1 304 ? 55.204 120.101 204.027 1.00 41.29 304 ARG C CA 1
ATOM 9440 C C . ARG C 1 304 ? 56.328 119.108 204.394 1.00 38.16 304 ARG C C 1
ATOM 9441 O O . ARG C 1 304 ? 56.075 117.935 204.741 1.00 39.67 304 ARG C O 1
ATOM 9449 N N . SER C 1 305 ? 57.566 119.583 204.310 1.00 36.84 305 SER C N 1
ATOM 9450 C CA . SER C 1 305 ? 58.719 118.802 204.727 1.00 36.69 305 SER C CA 1
ATOM 9451 C C . SER C 1 305 ? 58.564 118.398 206.190 1.00 37.45 305 SER C C 1
ATOM 9452 O O . SER C 1 305 ? 58.676 117.206 206.548 1.00 37.46 305 SER C O 1
ATOM 9455 N N . ILE C 1 306 ? 58.306 119.398 207.028 1.00 33.06 306 ILE C N 1
ATOM 9456 C CA . ILE C 1 306 ? 58.076 119.163 208.438 1.00 36.76 306 ILE C CA 1
ATOM 9457 C C . ILE C 1 306 ? 56.972 118.123 208.631 1.00 36.78 306 ILE C C 1
ATOM 9458 O O . ILE C 1 306 ? 57.149 117.202 209.416 1.00 36.51 306 ILE C O 1
ATOM 9463 N N . LYS C 1 307 ? 55.878 118.215 207.872 1.00 32.68 307 LYS C N 1
ATOM 9464 C CA . LYS C 1 307 ? 54.766 117.268 208.043 1.00 33.36 307 LYS C CA 1
ATOM 9465 C C . LYS C 1 307 ? 55.192 115.824 207.772 1.00 36.80 307 LYS C C 1
ATOM 9466 O O . LYS C 1 307 ? 54.839 114.891 208.522 1.00 39.32 307 LYS C O 1
ATOM 9472 N N . ILE C 1 308 ? 55.957 115.644 206.701 1.00 35.88 308 ILE C N 1
ATOM 9473 C CA . ILE C 1 308 ? 56.467 114.319 206.361 1.00 35.68 308 ILE C CA 1
ATOM 9474 C C . ILE C 1 308 ? 57.343 113.754 207.484 1.00 33.71 308 ILE C C 1
ATOM 9475 O O . ILE C 1 308 ? 57.127 112.623 207.973 1.00 35.33 308 ILE C O 1
ATOM 9480 N N . VAL C 1 309 ? 58.320 114.556 207.902 1.00 29.09 309 VAL C N 1
ATOM 9481 C CA . VAL C 1 309 ? 59.234 114.142 208.952 1.00 33.97 309 VAL C CA 1
ATOM 9482 C C . VAL C 1 309 ? 58.459 113.813 210.253 1.00 40.39 309 VAL C C 1
ATOM 9483 O O . VAL C 1 309 ? 58.810 112.868 210.967 1.00 38.01 309 VAL C O 1
ATOM 9487 N N . ASP C 1 310 ? 57.426 114.591 210.569 1.00 39.39 310 ASP C N 1
ATOM 9488 C CA . ASP C 1 310 ? 56.602 114.296 211.746 1.00 39.80 310 ASP C CA 1
ATOM 9489 C C . ASP C 1 310 ? 55.893 112.942 211.628 1.00 36.43 310 ASP C C 1
ATOM 9490 O O . ASP C 1 310 ? 55.824 112.176 212.600 1.00 36.74 310 ASP C O 1
ATOM 9495 N N . GLU C 1 311 ? 55.376 112.649 210.443 1.00 35.60 311 GLU C N 1
ATOM 9496 C CA . GLU C 1 311 ? 54.721 111.366 210.238 1.00 37.75 311 GLU C CA 1
ATOM 9497 C C . GLU C 1 311 ? 55.719 110.261 210.545 1.00 38.74 311 GLU C C 1
ATOM 9498 O O . GLU C 1 311 ? 55.394 109.316 211.287 1.00 40.82 311 GLU C O 1
ATOM 9504 N N . TYR C 1 312 ? 56.937 110.386 210.008 1.00 37.76 312 TYR C N 1
ATOM 9505 C CA . TYR C 1 312 ? 57.972 109.390 210.319 1.00 34.04 312 TYR C CA 1
ATOM 9506 C C . TYR C 1 312 ? 58.325 109.321 211.817 1.00 33.30 312 TYR C C 1
ATOM 9507 O O . TYR C 1 312 ? 58.294 108.247 212.408 1.00 35.21 312 TYR C O 1
ATOM 9516 N N . LEU C 1 313 ? 58.600 110.462 212.438 1.00 31.78 313 LEU C N 1
ATOM 9517 C CA . LEU C 1 313 ? 58.933 110.518 213.857 1.00 35.13 313 LEU C CA 1
ATOM 9518 C C . LEU C 1 313 ? 57.915 109.766 214.708 1.00 41.06 313 LEU C C 1
ATOM 9519 O O . LEU C 1 313 ? 58.267 108.988 215.604 1.00 39.05 313 LEU C O 1
ATOM 9524 N N . SER C 1 314 ? 56.642 110.021 214.442 1.00 41.55 314 SER C N 1
ATOM 9525 C CA . SER C 1 314 ? 55.595 109.342 215.188 1.00 42.21 314 SER C CA 1
ATOM 9526 C C . SER C 1 314 ? 55.533 107.835 214.863 1.00 42.54 314 SER C C 1
ATOM 9527 O O . SER C 1 314 ? 55.392 107.000 215.770 1.00 46.94 314 SER C O 1
ATOM 9530 N N . ALA C 1 315 ? 55.682 107.489 213.584 1.00 38.80 315 ALA C N 1
ATOM 9531 C CA . ALA C 1 315 ? 55.562 106.090 213.158 1.00 39.48 315 ALA C CA 1
ATOM 9532 C C . ALA C 1 315 ? 56.671 105.133 213.623 1.00 43.26 315 ALA C C 1
ATOM 9533 O O . ALA C 1 315 ? 56.433 103.928 213.740 1.00 43.84 315 ALA C O 1
ATOM 9535 N N . LEU C 1 316 ? 57.852 105.655 213.952 1.00 42.17 316 LEU C N 1
ATOM 9536 C CA . LEU C 1 316 ? 59.009 104.782 214.168 1.00 39.61 316 LEU C CA 1
ATOM 9537 C C . LEU C 1 316 ? 59.258 104.481 215.628 1.00 44.92 316 LEU C C 1
ATOM 9538 O O . LEU C 1 316 ? 60.187 103.740 215.982 1.00 47.47 316 LEU C O 1
ATOM 9543 N N . GLU C 1 317 ? 58.424 105.081 216.469 1.00 45.65 317 GLU C N 1
ATOM 9544 C CA . GLU C 1 317 ? 58.504 104.899 217.911 1.00 46.33 317 GLU C CA 1
ATOM 9545 C C . GLU C 1 317 ? 58.235 103.430 218.316 1.00 45.11 317 GLU C C 1
ATOM 9546 O O . GLU C 1 317 ? 57.182 102.849 217.995 1.00 45.33 317 GLU C O 1
ATOM 9552 N N . ASN C 1 318 ? 59.222 102.830 218.974 1.00 41.93 318 ASN C N 1
ATOM 9553 C CA . ASN C 1 318 ? 59.227 101.411 219.357 1.00 39.30 318 ASN C CA 1
ATOM 9554 C C . ASN C 1 318 ? 59.711 101.257 220.799 1.00 39.50 318 ASN C C 1
ATOM 9555 O O . ASN C 1 318 ? 60.236 102.205 221.383 1.00 37.51 318 ASN C O 1
ATOM 9560 N N . ARG C 1 319 ? 59.566 100.064 221.365 1.00 38.85 319 ARG C N 1
ATOM 9561 C CA . ARG C 1 319 ? 60.001 99.831 222.745 1.00 39.83 319 ARG C CA 1
ATOM 9562 C C . ARG C 1 319 ? 61.492 99.492 222.823 1.00 38.77 319 ARG C C 1
ATOM 9563 O O . ARG C 1 319 ? 62.047 99.379 223.931 1.00 40.31 319 ARG C O 1
ATOM 9571 N N . PHE C 1 320 ? 62.163 99.365 221.674 1.00 36.80 320 PHE C N 1
ATOM 9572 C CA . PHE C 1 320 ? 63.553 98.913 221.743 1.00 31.65 320 PHE C CA 1
ATOM 9573 C C . PHE C 1 320 ? 64.590 100.011 221.636 1.00 30.96 320 PHE C C 1
ATOM 9574 O O . PHE C 1 320 ? 64.618 100.782 220.668 1.00 28.50 320 PHE C O 1
ATOM 9582 N N . ASN C 1 321 ? 65.438 100.049 222.668 1.00 24.38 321 ASN C N 1
ATOM 9583 C CA . ASN C 1 321 ? 66.613 100.898 222.685 1.00 24.63 321 ASN C CA 1
ATOM 9584 C C . ASN C 1 321 ? 67.702 100.276 223.555 1.00 22.57 321 ASN C C 1
ATOM 9585 O O . ASN C 1 321 ? 67.598 100.249 224.803 1.00 20.61 321 ASN C O 1
ATOM 9590 N N . SER C 1 322 ? 68.751 99.795 222.899 1.00 19.75 322 SER C N 1
ATOM 9591 C CA . SER C 1 322 ? 69.847 99.118 223.588 1.00 21.91 322 SER C CA 1
ATOM 9592 C C . SER C 1 322 ? 70.610 100.028 224.571 1.00 20.58 322 SER C C 1
ATOM 9593 O O . SER C 1 322 ? 71.419 99.544 225.372 1.00 19.29 322 SER C O 1
ATOM 9596 N N . GLY C 1 323 ? 70.328 101.327 224.533 1.00 19.67 323 GLY C N 1
ATOM 9597 C CA . GLY C 1 323 ? 70.914 102.245 225.494 1.00 24.27 323 GLY C CA 1
ATOM 9598 C C . GLY C 1 323 ? 70.500 101.951 226.936 1.00 24.45 323 GLY C C 1
ATOM 9599 O O . GLY C 1 323 ? 71.052 102.514 227.875 1.00 24.54 323 GLY C O 1
ATOM 9600 N N . LEU C 1 324 ? 69.507 101.082 227.096 1.00 22.00 324 LEU C N 1
ATOM 9601 C CA . LEU C 1 324 ? 69.120 100.569 228.394 1.00 23.59 324 LEU C CA 1
ATOM 9602 C C . LEU C 1 324 ? 70.355 100.004 229.096 1.00 24.98 324 LEU C C 1
ATOM 9603 O O . LEU C 1 324 ? 70.486 100.111 230.320 1.00 23.25 324 LEU C O 1
ATOM 9608 N N . ILE C 1 325 ? 71.263 99.411 228.325 1.00 21.32 325 ILE C N 1
ATOM 9609 C CA . ILE C 1 325 ? 72.474 98.887 228.922 1.00 21.90 325 ILE C CA 1
ATOM 9610 C C . ILE C 1 325 ? 73.238 100.020 229.624 1.00 25.57 325 ILE C C 1
ATOM 9611 O O . ILE C 1 325 ? 73.644 99.895 230.786 1.00 19.75 325 ILE C O 1
ATOM 9616 N N . ALA C 1 326 ? 73.358 101.153 228.933 1.00 26.68 326 ALA C N 1
ATOM 9617 C CA . ALA C 1 326 ? 74.029 102.312 229.507 1.00 27.92 326 ALA C CA 1
ATOM 9618 C C . ALA C 1 326 ? 73.370 102.663 230.864 1.00 26.02 326 ALA C C 1
ATOM 9619 O O . ALA C 1 326 ? 74.067 102.937 231.862 1.00 25.62 326 ALA C O 1
ATOM 9621 N N . GLU C 1 327 ? 72.039 102.571 230.895 1.00 24.07 327 GLU C N 1
ATOM 9622 C CA . GLU C 1 327 ? 71.254 102.978 232.052 1.00 26.75 327 GLU C CA 1
ATOM 9623 C C . GLU C 1 327 ? 71.561 102.082 233.233 1.00 27.74 327 GLU C C 1
ATOM 9624 O O . GLU C 1 327 ? 71.804 102.566 234.368 1.00 21.56 327 GLU C O 1
ATOM 9630 N N . VAL C 1 328 ? 71.612 100.779 232.945 1.00 22.32 328 VAL C N 1
ATOM 9631 C CA . VAL C 1 328 ? 71.869 99.846 233.993 1.00 20.52 328 VAL C CA 1
ATOM 9632 C C . VAL C 1 328 ? 73.222 100.212 234.561 1.00 25.42 328 VAL C C 1
ATOM 9633 O O . VAL C 1 328 ? 73.359 100.341 235.795 1.00 27.29 328 VAL C O 1
ATOM 9637 N N . ALA C 1 329 ? 74.194 100.464 233.675 1.00 23.41 329 ALA C N 1
ATOM 9638 C CA . ALA C 1 329 ? 75.551 100.743 234.130 1.00 26.85 329 ALA C CA 1
ATOM 9639 C C . ALA C 1 329 ? 75.570 102.002 235.019 1.00 30.74 329 ALA C C 1
ATOM 9640 O O . ALA C 1 329 ? 76.236 102.051 236.076 1.00 30.41 329 ALA C O 1
ATOM 9642 N N . GLU C 1 330 ? 74.791 102.993 234.616 1.00 24.37 330 GLU C N 1
ATOM 9643 C CA . GLU C 1 330 ? 74.773 104.240 235.324 1.00 29.57 330 GLU C CA 1
ATOM 9644 C C . GLU C 1 330 ? 74.177 104.008 236.732 1.00 33.23 330 GLU C C 1
ATOM 9645 O O . GLU C 1 330 ? 74.659 104.565 237.707 1.00 34.75 330 GLU C O 1
ATOM 9651 N N . ARG C 1 331 ? 73.144 103.172 236.835 1.00 28.53 331 ARG C N 1
ATOM 9652 C CA . ARG C 1 331 ? 72.377 103.088 238.067 1.00 21.51 331 ARG C CA 1
ATOM 9653 C C . ARG C 1 331 ? 73.014 102.139 239.093 1.00 29.98 331 ARG C C 1
ATOM 9654 O O . ARG C 1 331 ? 72.661 102.161 240.278 1.00 32.52 331 ARG C O 1
ATOM 9662 N N . ALA C 1 332 ? 73.960 101.324 238.643 1.00 27.31 332 ALA C N 1
ATOM 9663 C CA . ALA C 1 332 ? 74.655 100.406 239.539 1.00 27.48 332 ALA C CA 1
ATOM 9664 C C . ALA C 1 332 ? 75.960 100.990 240.082 1.00 33.13 332 ALA C C 1
ATOM 9665 O O . ALA C 1 332 ? 76.763 100.273 240.677 1.00 35.71 332 ALA C O 1
ATOM 9667 N N . ILE C 1 333 ? 76.198 102.278 239.883 1.00 31.06 333 ILE C N 1
ATOM 9668 C CA . ILE C 1 333 ? 77.463 102.822 240.347 1.00 37.11 333 ILE C CA 1
ATOM 9669 C C . ILE C 1 333 ? 77.235 103.533 241.675 1.00 41.09 333 ILE C C 1
ATOM 9670 O O . ILE C 1 333 ? 76.234 104.237 241.852 1.00 42.61 333 ILE C O 1
ATOM 9675 N N . GLU C 1 334 ? 78.141 103.304 242.622 1.00 44.85 334 GLU C N 1
ATOM 9676 C CA . GLU C 1 334 ? 78.016 103.916 243.944 1.00 49.51 334 GLU C CA 1
ATOM 9677 C C . GLU C 1 334 ? 79.202 104.828 244.214 1.00 52.84 334 GLU C C 1
ATOM 9678 O O . GLU C 1 334 ? 80.366 104.459 243.994 1.00 50.76 334 GLU C O 1
ATOM 9684 N N . CYS C 1 335 ? 78.888 105.999 244.757 1.00 56.71 335 CYS C N 1
ATOM 9685 C CA . CYS C 1 335 ? 79.881 107.037 244.975 1.00 68.12 335 CYS C CA 1
ATOM 9686 C C . CYS C 1 335 ? 79.989 107.404 246.443 1.00 76.77 335 CYS C C 1
ATOM 9687 O O . CYS C 1 335 ? 78.980 107.594 247.121 1.00 72.06 335 CYS C O 1
ATOM 9690 N N . THR C 1 336 ? 81.222 107.499 246.931 1.00 83.45 336 THR C N 1
ATOM 9691 C CA . THR C 1 336 ? 81.491 108.279 248.129 1.00 92.27 336 THR C CA 1
ATOM 9692 C C . THR C 1 336 ? 81.412 109.718 247.638 1.00 100.84 336 THR C C 1
ATOM 9693 O O . THR C 1 336 ? 81.388 109.955 246.422 1.00 101.34 336 THR C O 1
ATOM 9697 N N . ARG C 1 337 ? 81.356 110.686 248.544 1.00 108.35 337 ARG C N 1
ATOM 9698 C CA . ARG C 1 337 ? 81.410 112.069 248.092 1.00 117.24 337 ARG C CA 1
ATOM 9699 C C . ARG C 1 337 ? 82.778 112.321 247.469 1.00 119.10 337 ARG C C 1
ATOM 9700 O O . ARG C 1 337 ? 83.814 111.922 248.013 1.00 115.16 337 ARG C O 1
ATOM 9708 N N . MET C 1 338 ? 82.787 112.975 246.319 1.00 122.89 338 MET C N 1
ATOM 9709 C CA . MET C 1 338 ? 84.043 113.218 245.643 1.00 124.98 338 MET C CA 1
ATOM 9710 C C . MET C 1 338 ? 84.271 114.708 245.763 1.00 132.39 338 MET C C 1
ATOM 9711 O O . MET C 1 338 ? 83.346 115.489 245.553 1.00 132.55 338 MET C O 1
ATOM 9716 N N . ARG C 1 339 ? 85.503 115.116 246.049 1.00 136.55 339 ARG C N 1
ATOM 9717 C CA . ARG C 1 339 ? 85.742 116.525 246.321 1.00 141.57 339 ARG C CA 1
ATOM 9718 C C . ARG C 1 339 ? 85.760 117.333 245.052 1.00 142.88 339 ARG C C 1
ATOM 9719 O O . ARG C 1 339 ? 86.675 117.233 244.239 1.00 143.75 339 ARG C O 1
ATOM 9727 N N . LYS C 1 340 ? 84.707 118.127 244.914 1.00 142.65 340 LYS C N 1
ATOM 9728 C CA . LYS C 1 340 ? 84.473 118.974 243.764 1.00 143.59 340 LYS C CA 1
ATOM 9729 C C . LYS C 1 340 ? 85.743 119.742 243.389 1.00 146.87 340 LYS C C 1
ATOM 9730 O O . LYS C 1 340 ? 86.088 119.851 242.216 1.00 145.35 340 LYS C O 1
ATOM 9736 N N . GLU C 1 341 ? 86.437 120.263 244.396 1.00 150.67 341 GLU C N 1
ATOM 9737 C CA . GLU C 1 341 ? 87.675 121.019 244.192 1.00 151.26 341 GLU C CA 1
ATOM 9738 C C . GLU C 1 341 ? 88.797 120.241 243.469 1.00 147.86 341 GLU C C 1
ATOM 9739 O O . GLU C 1 341 ? 89.707 120.841 242.899 1.00 148.87 341 GLU C O 1
ATOM 9745 N N . LEU C 1 342 ? 88.701 118.917 243.452 1.00 144.50 342 LEU C N 1
ATOM 9746 C CA . LEU C 1 342 ? 89.754 118.057 242.906 1.00 144.05 342 LEU C CA 1
ATOM 9747 C C . LEU C 1 342 ? 89.613 117.835 241.400 1.00 145.27 342 LEU C C 1
ATOM 9748 O O . LEU C 1 342 ? 90.476 117.214 240.764 1.00 142.93 342 LEU C O 1
ATOM 9753 N N . LEU C 1 343 ? 88.508 118.337 240.851 1.00 146.13 343 LEU C N 1
ATOM 9754 C CA . LEU C 1 343 ? 88.016 117.978 239.519 1.00 144.86 343 LEU C CA 1
ATOM 9755 C C . LEU C 1 343 ? 88.891 118.464 238.364 1.00 142.34 343 LEU C C 1
ATOM 9756 O O . LEU C 1 343 ? 88.917 117.843 237.301 1.00 138.16 343 LEU C O 1
ATOM 9761 N N . GLY C 1 344 ? 89.631 119.547 238.570 1.00 142.28 344 GLY C N 1
ATOM 9762 C CA . GLY C 1 344 ? 90.520 120.031 237.531 1.00 138.00 344 GLY C CA 1
ATOM 9763 C C . GLY C 1 344 ? 91.882 119.366 237.423 1.00 134.57 344 GLY C C 1
ATOM 9764 O O . GLY C 1 344 ? 92.688 119.758 236.585 1.00 133.51 344 GLY C O 1
ATOM 9765 N N . ARG C 1 345 ? 92.153 118.353 238.240 1.00 133.68 345 ARG C N 1
ATOM 9766 C CA . ARG C 1 345 ? 93.468 117.722 238.181 1.00 128.50 345 ARG C CA 1
ATOM 9767 C C . ARG C 1 345 ? 93.506 116.611 237.149 1.00 122.88 345 ARG C C 1
ATOM 9768 O O . ARG C 1 345 ? 92.471 116.248 236.585 1.00 121.36 345 ARG C O 1
ATOM 9776 N N . GLU C 1 346 ? 94.700 116.073 236.902 1.00 117.77 346 GLU C N 1
ATOM 9777 C CA . GLU C 1 346 ? 94.869 115.032 235.890 1.00 114.07 346 GLU C CA 1
ATOM 9778 C C . GLU C 1 346 ? 95.785 113.880 236.294 1.00 112.46 346 GLU C C 1
ATOM 9779 O O . GLU C 1 346 ? 96.719 114.013 237.091 1.00 116.66 346 GLU C O 1
ATOM 9785 N N . VAL C 1 347 ? 95.445 112.742 235.700 1.00 107.70 347 VAL C N 1
ATOM 9786 C CA . VAL C 1 347 ? 95.525 111.425 236.309 1.00 105.49 347 VAL C CA 1
ATOM 9787 C C . VAL C 1 347 ? 96.528 110.426 235.719 1.00 102.85 347 VAL C C 1
ATOM 9788 O O . VAL C 1 347 ? 96.756 110.395 234.512 1.00 103.86 347 VAL C O 1
ATOM 9792 N N . VAL C 1 348 ? 97.154 109.639 236.592 1.00 100.66 348 VAL C N 1
ATOM 9793 C CA . VAL C 1 348 ? 97.930 108.478 236.169 1.00 98.80 348 VAL C CA 1
ATOM 9794 C C . VAL C 1 348 ? 97.106 107.223 236.494 1.00 96.84 348 VAL C C 1
ATOM 9795 O O . VAL C 1 348 ? 96.206 107.270 237.334 1.00 96.52 348 VAL C O 1
ATOM 9799 N N . LEU C 1 349 ? 97.421 106.094 235.868 1.00 94.24 349 LEU C N 1
ATOM 9800 C CA . LEU C 1 349 ? 96.598 104.900 236.039 1.00 91.64 349 LEU C CA 1
ATOM 9801 C C . LEU C 1 349 ? 97.393 103.703 236.557 1.00 93.31 349 LEU C C 1
ATOM 9802 O O . LEU C 1 349 ? 97.617 102.728 235.835 1.00 89.83 349 LEU C O 1
ATOM 9807 N N . THR C 1 363 ? 87.482 89.356 229.577 1.00 45.71 363 THR C N 1
ATOM 9808 C CA . THR C 1 363 ? 87.712 90.001 230.871 1.00 48.24 363 THR C CA 1
ATOM 9809 C C . THR C 1 363 ? 88.978 90.870 230.926 1.00 52.82 363 THR C C 1
ATOM 9810 O O . THR C 1 363 ? 88.979 91.963 231.523 1.00 50.43 363 THR C O 1
ATOM 9814 N N . GLY C 1 364 ? 90.056 90.368 230.325 1.00 56.74 364 GLY C N 1
ATOM 9815 C CA . GLY C 1 364 ? 91.311 91.095 230.230 1.00 56.17 364 GLY C CA 1
ATOM 9816 C C . GLY C 1 364 ? 91.167 92.256 229.269 1.00 54.17 364 GLY C C 1
ATOM 9817 O O . GLY C 1 364 ? 91.803 93.317 229.397 1.00 50.72 364 GLY C O 1
ATOM 9818 N N . ASP C 1 365 ? 90.312 92.029 228.281 1.00 54.11 365 ASP C N 1
ATOM 9819 C CA . ASP C 1 365 ? 90.049 93.008 227.245 1.00 54.19 365 ASP C CA 1
ATOM 9820 C C . ASP C 1 365 ? 89.403 94.268 227.834 1.00 51.75 365 ASP C C 1
ATOM 9821 O O . ASP C 1 365 ? 89.689 95.386 227.382 1.00 50.55 365 ASP C O 1
ATOM 9826 N N . ASP C 1 366 ? 88.572 94.084 228.868 1.00 48.03 366 ASP C N 1
ATOM 9827 C CA . ASP C 1 366 ? 87.989 95.201 229.623 1.00 43.67 366 ASP C CA 1
ATOM 9828 C C . ASP C 1 366 ? 89.094 96.091 230.226 1.00 47.99 366 ASP C C 1
ATOM 9829 O O . ASP C 1 366 ? 89.049 97.345 230.147 1.00 46.03 366 ASP C O 1
ATOM 9834 N N . TYR C 1 367 ? 90.085 95.433 230.834 1.00 50.55 367 TYR C N 1
ATOM 9835 C CA . TYR C 1 367 ? 91.262 96.120 231.376 1.00 50.30 367 TYR C CA 1
ATOM 9836 C C . TYR C 1 367 ? 92.021 96.886 230.290 1.00 49.99 367 TYR C C 1
ATOM 9837 O O . TYR C 1 367 ? 92.275 98.086 230.445 1.00 47.65 367 TYR C O 1
ATOM 9846 N N . ASP C 1 368 ? 92.345 96.210 229.185 1.00 47.98 368 ASP C N 1
ATOM 9847 C CA . ASP C 1 368 ? 93.006 96.878 228.059 1.00 47.51 368 ASP C CA 1
ATOM 9848 C C . ASP C 1 368 ? 92.208 98.103 227.574 1.00 47.29 368 ASP C C 1
ATOM 9849 O O . ASP C 1 368 ? 92.791 99.049 227.035 1.00 45.15 368 ASP C O 1
ATOM 9854 N N . LEU C 1 369 ? 90.882 98.078 227.733 1.00 44.74 369 LEU C N 1
ATOM 9855 C CA . LEU C 1 369 ? 90.062 99.215 227.299 1.00 41.92 369 LEU C CA 1
ATOM 9856 C C . LEU C 1 369 ? 89.968 100.356 228.311 1.00 43.14 369 LEU C C 1
ATOM 9857 O O . LEU C 1 369 ? 89.573 101.476 227.940 1.00 44.85 369 LEU C O 1
ATOM 9862 N N . ILE C 1 370 ? 90.283 100.102 229.580 1.00 41.03 370 ILE C N 1
ATOM 9863 C CA . ILE C 1 370 ? 90.190 101.211 230.543 1.00 43.25 370 ILE C CA 1
ATOM 9864 C C . ILE C 1 370 ? 90.933 102.511 230.152 1.00 44.69 370 ILE C C 1
ATOM 9865 O O . ILE C 1 370 ? 90.366 103.600 230.290 1.00 46.37 370 ILE C O 1
ATOM 9870 N N . PRO C 1 371 ? 92.179 102.419 229.645 1.00 44.10 371 PRO C N 1
ATOM 9871 C CA . PRO C 1 371 ? 92.850 103.689 229.331 1.00 46.49 371 PRO C CA 1
ATOM 9872 C C . PRO C 1 371 ? 92.121 104.571 228.300 1.00 48.05 371 PRO C C 1
ATOM 9873 O O . PRO C 1 371 ? 92.020 105.770 228.535 1.00 49.46 371 PRO C O 1
ATOM 9877 N N . GLU C 1 372 ? 91.645 103.996 227.194 1.00 46.40 372 GLU C N 1
ATOM 9878 C CA . GLU C 1 372 ? 90.884 104.732 226.173 1.00 42.96 372 GLU C CA 1
ATOM 9879 C C . GLU C 1 372 ? 89.682 105.509 226.753 1.00 46.35 372 GLU C C 1
ATOM 9880 O O . GLU C 1 372 ? 89.481 106.742 226.525 1.00 46.25 372 GLU C O 1
ATOM 9886 N N . VAL C 1 373 ? 88.915 104.766 227.551 1.00 46.61 373 VAL C N 1
ATOM 9887 C CA . VAL C 1 373 ? 87.694 105.260 228.176 1.00 43.79 373 VAL C CA 1
ATOM 9888 C C . VAL C 1 373 ? 88.067 106.376 229.112 1.00 46.16 373 VAL C C 1
ATOM 9889 O O . VAL C 1 373 ? 87.372 107.397 229.197 1.00 43.79 373 VAL C O 1
ATOM 9893 N N . ALA C 1 374 ? 89.184 106.163 229.808 1.00 48.41 374 ALA C N 1
ATOM 9894 C CA . ALA C 1 374 ? 89.685 107.125 230.770 1.00 50.24 374 ALA C CA 1
ATOM 9895 C C . ALA C 1 374 ? 90.051 108.408 230.040 1.00 51.63 374 ALA C C 1
ATOM 9896 O O . ALA C 1 374 ? 89.679 109.506 230.463 1.00 52.96 374 ALA C O 1
ATOM 9898 N N . LYS C 1 375 ? 90.737 108.236 228.911 1.00 51.29 375 LYS C N 1
ATOM 9899 C CA . LYS C 1 375 ? 91.220 109.327 228.068 1.00 48.69 375 LYS C CA 1
ATOM 9900 C C . LYS C 1 375 ? 90.086 110.194 227.551 1.00 49.36 375 LYS C C 1
ATOM 9901 O O . LYS C 1 375 ? 90.297 111.362 227.223 1.00 52.76 375 LYS C O 1
ATOM 9907 N N . ARG C 1 376 ? 88.880 109.633 227.482 1.00 50.32 376 ARG C N 1
ATOM 9908 C CA . ARG C 1 376 ? 87.730 110.473 227.130 1.00 49.57 376 ARG C CA 1
ATOM 9909 C C . ARG C 1 376 ? 87.424 111.554 228.175 1.00 47.94 376 ARG C C 1
ATOM 9910 O O . ARG C 1 376 ? 86.756 112.544 227.866 1.00 43.13 376 ARG C O 1
ATOM 9918 N N . PHE C 1 377 ? 87.855 111.344 229.421 1.00 56.39 377 PHE C N 1
ATOM 9919 C CA . PHE C 1 377 ? 87.445 112.244 230.506 1.00 60.00 377 PHE C CA 1
ATOM 9920 C C . PHE C 1 377 ? 88.595 113.033 231.175 1.00 63.86 377 PHE C C 1
ATOM 9921 O O . PHE C 1 377 ? 88.375 114.164 231.617 1.00 67.40 377 PHE C O 1
ATOM 9929 N N . PHE C 1 378 ? 89.803 112.465 231.245 1.00 65.40 378 PHE C N 1
ATOM 9930 C CA . PHE C 1 378 ? 90.934 113.125 231.933 1.00 80.20 378 PHE C CA 1
ATOM 9931 C C . PHE C 1 378 ? 92.238 112.958 231.134 1.00 83.97 378 PHE C C 1
ATOM 9932 O O . PHE C 1 378 ? 92.448 111.904 230.531 1.00 79.49 378 PHE C O 1
ATOM 9940 N N . LYS C 1 379 ? 93.130 113.955 231.151 1.00 93.05 379 LYS C N 1
ATOM 9941 C CA . LYS C 1 379 ? 94.459 113.746 230.563 1.00 95.25 379 LYS C CA 1
ATOM 9942 C C . LYS C 1 379 ? 95.269 112.767 231.400 1.00 93.24 379 LYS C C 1
ATOM 9943 O O . LYS C 1 379 ? 95.326 112.870 232.624 1.00 97.01 379 LYS C O 1
ATOM 9949 N N . VAL C 1 380 ? 95.898 111.823 230.709 1.00 93.24 380 VAL C N 1
ATOM 9950 C CA . VAL C 1 380 ? 96.629 110.733 231.340 1.00 96.37 380 VAL C CA 1
ATOM 9951 C C . VAL C 1 380 ? 98.121 110.800 231.013 1.00 103.06 380 VAL C C 1
ATOM 9952 O O . VAL C 1 380 ? 98.503 110.724 229.839 1.00 104.24 380 VAL C O 1
ATOM 9956 N N . ARG C 1 381 ? 98.966 110.925 232.038 1.00 102.37 381 ARG C N 1
ATOM 9957 C CA . ARG C 1 381 ? 100.408 110.978 231.806 1.00 105.50 381 ARG C CA 1
ATOM 9958 C C . ARG C 1 381 ? 100.984 109.582 231.630 1.00 104.21 381 ARG C C 1
ATOM 9959 O O . ARG C 1 381 ? 101.850 109.356 230.779 1.00 99.97 381 ARG C O 1
ATOM 9967 N N . ASP C 1 382 ? 100.493 108.638 232.429 1.00 102.41 382 ASP C N 1
ATOM 9968 C CA . ASP C 1 382 ? 100.993 107.279 232.331 1.00 101.65 382 ASP C CA 1
ATOM 9969 C C . ASP C 1 382 ? 99.948 106.258 232.777 1.00 97.15 382 ASP C C 1
ATOM 9970 O O . ASP C 1 382 ? 99.001 106.586 233.495 1.00 95.52 382 ASP C O 1
ATOM 9975 N N . VAL C 1 383 ? 100.146 105.019 232.330 1.00 96.62 383 VAL C N 1
ATOM 9976 C CA . VAL C 1 383 ? 99.286 103.878 232.645 1.00 96.53 383 VAL C CA 1
ATOM 9977 C C . VAL C 1 383 ? 100.116 102.686 233.132 1.00 96.93 383 VAL C C 1
ATOM 9978 O O . VAL C 1 383 ? 100.983 102.197 232.402 1.00 96.15 383 VAL C O 1
ATOM 9982 N N . ILE C 1 384 ? 99.838 102.191 234.336 1.00 95.87 384 ILE C N 1
ATOM 9983 C CA . ILE C 1 384 ? 100.627 101.082 234.866 1.00 95.72 384 ILE C CA 1
ATOM 9984 C C . ILE C 1 384 ? 99.834 99.789 235.009 1.00 95.13 384 ILE C C 1
ATOM 9985 O O . ILE C 1 384 ? 98.774 99.767 235.641 1.00 96.60 384 ILE C O 1
ATOM 9990 N N . ARG C 1 385 ? 100.358 98.709 234.436 1.00 93.18 385 ARG C N 1
ATOM 9991 C CA . ARG C 1 385 ? 99.714 97.411 234.573 1.00 96.42 385 ARG C CA 1
ATOM 9992 C C . ARG C 1 385 ? 100.431 96.576 235.615 1.00 98.51 385 ARG C C 1
ATOM 9993 O O . ARG C 1 385 ? 101.571 96.148 235.430 1.00 98.18 385 ARG C O 1
ATOM 10001 N N . TYR C 1 386 ? 99.736 96.380 236.727 1.00 100.26 386 TYR C N 1
ATOM 10002 C CA . TYR C 1 386 ? 100.233 95.623 237.859 1.00 102.01 386 TYR C CA 1
ATOM 10003 C C . TYR C 1 386 ? 99.612 94.232 237.849 1.00 104.12 386 TYR C C 1
ATOM 10004 O O . TYR C 1 386 ? 98.642 93.992 237.133 1.00 105.67 386 TYR C O 1
ATOM 10013 N N . ASP C 1 387 ? 100.182 93.304 238.609 1.00 105.60 387 ASP C N 1
ATOM 10014 C CA . ASP C 1 387 ? 99.642 91.953 238.645 1.00 108.93 387 ASP C CA 1
ATOM 10015 C C . ASP C 1 387 ? 98.654 91.863 239.808 1.00 111.15 387 ASP C C 1
ATOM 10016 O O . ASP C 1 387 ? 98.893 92.418 240.881 1.00 109.77 387 ASP C O 1
ATOM 10021 N N . ILE C 1 388 ? 97.535 91.185 239.571 1.00 113.68 388 ILE C N 1
ATOM 10022 C CA . ILE C 1 388 ? 96.467 91.091 240.556 1.00 110.99 388 ILE C CA 1
ATOM 10023 C C . ILE C 1 388 ? 96.969 90.358 241.797 1.00 111.66 388 ILE C C 1
ATOM 10024 O O . ILE C 1 388 ? 96.497 90.603 242.908 1.00 109.14 388 ILE C O 1
ATOM 10029 N N . GLU C 1 389 ? 97.922 89.451 241.603 1.00 114.52 389 GLU C N 1
ATOM 10030 C CA . GLU C 1 389 ? 98.417 88.643 242.702 1.00 113.39 389 GLU C CA 1
ATOM 10031 C C . GLU C 1 389 ? 99.517 89.368 243.466 1.00 114.25 389 GLU C C 1
ATOM 10032 O O . GLU C 1 389 ? 99.986 88.873 244.484 1.00 117.45 389 GLU C O 1
ATOM 10038 N N . ALA C 1 390 ? 99.926 90.541 242.999 1.00 114.21 390 ALA C N 1
ATOM 10039 C CA . ALA C 1 390 ? 100.970 91.276 243.706 1.00 115.09 390 ALA C CA 1
ATOM 10040 C C . ALA C 1 390 ? 100.478 92.612 244.241 1.00 112.58 390 ALA C C 1
ATOM 10041 O O . ALA C 1 390 ? 100.820 93.016 245.349 1.00 111.79 390 ALA C O 1
ATOM 10043 N N . GLY C 1 391 ? 99.642 93.284 243.469 1.00 112.71 391 GLY C N 1
ATOM 10044 C CA . GLY C 1 391 ? 99.245 94.624 243.830 1.00 110.63 391 GLY C CA 1
ATOM 10045 C C . GLY C 1 391 ? 100.256 95.615 243.302 1.00 107.09 391 GLY C C 1
ATOM 10046 O O . GLY C 1 391 ? 101.304 95.226 242.784 1.00 106.07 391 GLY C O 1
ATOM 10047 N N . PRO C 1 392 ? 99.934 96.906 243.412 1.00 106.20 392 PRO C N 1
ATOM 10048 C CA . PRO C 1 392 ? 100.748 98.007 242.879 1.00 110.51 392 PRO C CA 1
ATOM 10049 C C . PRO C 1 392 ? 102.070 98.261 243.613 1.00 115.30 392 PRO C C 1
ATOM 10050 O O . PRO C 1 392 ? 102.085 98.299 244.846 1.00 114.38 392 PRO C O 1
ATOM 10054 N N . ASP C 1 393 ? 103.157 98.434 242.859 1.00 117.65 393 ASP C N 1
ATOM 10055 C CA . ASP C 1 393 ? 104.396 98.980 243.406 1.00 118.26 393 ASP C CA 1
ATOM 10056 C C . ASP C 1 393 ? 104.145 100.445 243.703 1.00 120.04 393 ASP C C 1
ATOM 10057 O O . ASP C 1 393 ? 103.180 101.008 243.195 1.00 121.74 393 ASP C O 1
ATOM 10062 N N . ASP C 1 394 ? 104.987 101.084 244.507 1.00 123.52 394 ASP C N 1
ATOM 10063 C CA . ASP C 1 394 ? 104.754 102.502 244.760 1.00 125.31 394 ASP C CA 1
ATOM 10064 C C . ASP C 1 394 ? 105.090 103.287 243.496 1.00 124.78 394 ASP C C 1
ATOM 10065 O O . ASP C 1 394 ? 106.047 102.977 242.785 1.00 125.34 394 ASP C O 1
ATOM 10070 N N . VAL C 1 395 ? 104.266 104.288 243.222 1.00 122.79 395 VAL C N 1
ATOM 10071 C CA . VAL C 1 395 ? 104.520 105.276 242.189 1.00 126.22 395 VAL C CA 1
ATOM 10072 C C . VAL C 1 395 ? 103.580 106.408 242.569 1.00 126.21 395 VAL C C 1
ATOM 10073 O O . VAL C 1 395 ? 102.696 106.207 243.403 1.00 124.86 395 VAL C O 1
ATOM 10077 N N . ASP C 1 396 ? 103.758 107.597 242.010 1.00 126.46 396 ASP C N 1
ATOM 10078 C CA . ASP C 1 396 ? 102.903 108.690 242.446 1.00 127.45 396 ASP C CA 1
ATOM 10079 C C . ASP C 1 396 ? 102.727 109.741 241.331 1.00 126.89 396 ASP C C 1
ATOM 10080 O O . ASP C 1 396 ? 103.429 109.718 240.314 1.00 124.40 396 ASP C O 1
ATOM 10085 N N . GLY C 1 397 ? 101.777 110.651 241.536 1.00 126.05 397 GLY C N 1
ATOM 10086 C CA . GLY C 1 397 ? 101.377 111.645 240.551 1.00 124.57 397 GLY C CA 1
ATOM 10087 C C . GLY C 1 397 ? 100.339 112.562 241.180 1.00 125.04 397 GLY C C 1
ATOM 10088 O O . GLY C 1 397 ? 99.982 112.383 242.342 1.00 125.52 397 GLY C O 1
ATOM 10089 N N . GLU C 1 398 ? 99.839 113.533 240.421 1.00 125.88 398 GLU C N 1
ATOM 10090 C CA . GLU C 1 398 ? 98.934 114.553 240.962 1.00 126.37 398 GLU C CA 1
ATOM 10091 C C . GLU C 1 398 ? 97.551 113.995 241.309 1.00 123.63 398 GLU C C 1
ATOM 10092 O O . GLU C 1 398 ? 96.852 114.531 242.172 1.00 122.37 398 GLU C O 1
ATOM 10098 N N . LEU C 1 399 ? 97.151 112.942 240.603 1.00 122.69 399 LEU C N 1
ATOM 10099 C CA . LEU C 1 399 ? 95.897 112.242 240.868 1.00 115.44 399 LEU C CA 1
ATOM 10100 C C . LEU C 1 399 ? 96.023 110.807 240.335 1.00 109.79 399 LEU C C 1
ATOM 10101 O O . LEU C 1 399 ? 96.497 110.604 239.221 1.00 111.41 399 LEU C O 1
ATOM 10106 N N . ILE C 1 400 ? 95.640 109.814 241.135 1.00 105.57 400 ILE C N 1
ATOM 10107 C CA . ILE C 1 400 ? 95.805 108.409 240.740 1.00 103.62 400 ILE C CA 1
ATOM 10108 C C . ILE C 1 400 ? 94.496 107.622 240.790 1.00 100.05 400 ILE C C 1
ATOM 10109 O O . ILE C 1 400 ? 93.733 107.723 241.752 1.00 99.60 400 ILE C O 1
ATOM 10114 N N . PHE C 1 401 ? 94.236 106.842 239.746 1.00 95.11 401 PHE C N 1
ATOM 10115 C CA . PHE C 1 401 ? 93.062 105.985 239.718 1.00 86.22 401 PHE C CA 1
ATOM 10116 C C . PHE C 1 401 ? 93.482 104.536 239.858 1.00 82.02 401 PHE C C 1
ATOM 10117 O O . PHE C 1 401 ? 94.125 103.970 238.972 1.00 80.08 401 PHE C O 1
ATOM 10125 N N . ASP C 1 402 ? 93.106 103.940 240.985 1.00 80.10 402 ASP C N 1
ATOM 10126 C CA . ASP C 1 402 ? 93.454 102.555 241.258 1.00 80.84 402 ASP C CA 1
ATOM 10127 C C . ASP C 1 402 ? 92.302 101.639 240.879 1.00 76.24 402 ASP C C 1
ATOM 10128 O O . ASP C 1 402 ? 91.234 101.689 241.481 1.00 76.95 402 ASP C O 1
ATOM 10133 N N . PHE C 1 403 ? 92.520 100.801 239.875 1.00 73.07 403 PHE C N 1
ATOM 10134 C CA . PHE C 1 403 ? 91.482 99.880 239.460 1.00 72.10 403 PHE C CA 1
ATOM 10135 C C . PHE C 1 403 ? 91.697 98.533 240.136 1.00 70.92 403 PHE C C 1
ATOM 10136 O O . PHE C 1 403 ? 92.392 97.656 239.617 1.00 71.21 403 PHE C O 1
ATOM 10144 N N . VAL C 1 404 ? 91.064 98.387 241.297 1.00 70.77 404 VAL C N 1
ATOM 10145 C CA . VAL C 1 404 ? 91.380 97.321 242.245 1.00 76.10 404 VAL C CA 1
ATOM 10146 C C . VAL C 1 404 ? 90.656 96.014 241.908 1.00 74.07 404 VAL C C 1
ATOM 10147 O O . VAL C 1 404 ? 89.455 96.010 241.616 1.00 68.88 404 VAL C O 1
ATOM 10151 N N . VAL C 1 405 ? 91.417 94.920 241.872 1.00 79.12 405 VAL C N 1
ATOM 10152 C CA . VAL C 1 405 ? 90.858 93.576 241.682 1.00 85.66 405 VAL C CA 1
ATOM 10153 C C . VAL C 1 405 ? 91.413 92.572 242.700 1.00 89.79 405 VAL C C 1
ATOM 10154 O O . VAL C 1 405 ? 92.621 92.523 242.915 1.00 93.18 405 VAL C O 1
ATOM 10158 N N . ASN C 1 406 ? 90.525 91.770 243.298 1.00 92.15 406 ASN C N 1
ATOM 10159 C CA . ASN C 1 406 ? 90.855 90.717 244.279 1.00 96.18 406 ASN C CA 1
ATOM 10160 C C . ASN C 1 406 ? 91.820 91.260 245.361 1.00 97.40 406 ASN C C 1
ATOM 10161 O O . ASN C 1 406 ? 92.905 90.738 245.614 1.00 99.01 406 ASN C O 1
ATOM 10166 N N . ALA C 1 407 ? 91.356 92.322 246.014 1.00 97.00 407 ALA C N 1
ATOM 10167 C CA . ALA C 1 407 ? 92.110 93.044 247.033 1.00 100.34 407 ALA C CA 1
ATOM 10168 C C . ALA C 1 407 ? 92.256 92.244 248.333 1.00 106.87 407 ALA C C 1
ATOM 10169 O O . ALA C 1 407 ? 93.073 92.583 249.188 1.00 111.90 407 ALA C O 1
ATOM 10171 N N . SER C 1 408 ? 91.438 91.210 248.497 1.00 107.34 408 SER C N 1
ATOM 10172 C CA . SER C 1 408 ? 91.380 90.479 249.761 1.00 108.65 408 SER C CA 1
ATOM 10173 C C . SER C 1 408 ? 92.303 89.250 249.832 1.00 114.22 408 SER C C 1
ATOM 10174 O O . SER C 1 408 ? 92.193 88.457 250.757 1.00 118.36 408 SER C O 1
ATOM 10177 N N . LYS C 1 409 ? 93.205 89.088 248.866 1.00 114.32 409 LYS C N 1
ATOM 10178 C CA . LYS C 1 409 ? 94.025 87.869 248.810 1.00 117.71 409 LYS C CA 1
ATOM 10179 C C . LYS C 1 409 ? 94.932 87.693 250.059 1.00 124.13 409 LYS C C 1
ATOM 10180 O O . LYS C 1 409 ? 94.998 86.607 250.638 1.00 125.07 409 LYS C O 1
ATOM 10186 N N . ASN C 1 410 ? 95.612 88.771 250.475 1.00 124.15 410 ASN C N 1
ATOM 10187 C CA . ASN C 1 410 ? 96.421 88.792 251.714 1.00 121.69 410 ASN C CA 1
ATOM 10188 C C . ASN C 1 410 ? 96.442 90.219 252.294 1.00 123.49 410 ASN C C 1
ATOM 10189 O O . ASN C 1 410 ? 95.711 91.096 251.811 1.00 122.80 410 ASN C O 1
ATOM 10194 N N . GLU C 1 411 ? 97.234 90.452 253.345 1.00 124.18 411 GLU C N 1
ATOM 10195 C CA . GLU C 1 411 ? 97.223 91.767 253.980 1.00 123.21 411 GLU C CA 1
ATOM 10196 C C . GLU C 1 411 ? 98.089 92.720 253.151 1.00 122.10 411 GLU C C 1
ATOM 10197 O O . GLU C 1 411 ? 97.860 93.926 253.159 1.00 121.83 411 GLU C O 1
ATOM 10203 N N . GLN C 1 412 ? 99.075 92.187 252.429 1.00 121.67 412 GLN C N 1
ATOM 10204 C CA . GLN C 1 412 ? 99.998 93.027 251.638 1.00 123.39 412 GLN C CA 1
ATOM 10205 C C . GLN C 1 412 ? 99.560 93.493 250.199 1.00 124.38 412 GLN C C 1
ATOM 10206 O O . GLN C 1 412 ? 100.061 94.523 249.756 1.00 125.33 412 GLN C O 1
ATOM 10212 N N . VAL C 1 413 ? 98.767 92.764 249.406 1.00 123.95 413 VAL C N 1
ATOM 10213 C CA . VAL C 1 413 ? 98.202 93.449 248.222 1.00 122.50 413 VAL C CA 1
ATOM 10214 C C . VAL C 1 413 ? 97.367 94.628 248.755 1.00 118.98 413 VAL C C 1
ATOM 10215 O O . VAL C 1 413 ? 97.406 95.735 248.211 1.00 117.87 413 VAL C O 1
ATOM 10219 N N . LEU C 1 414 ? 96.633 94.403 249.845 1.00 117.82 414 LEU C N 1
ATOM 10220 C CA . LEU C 1 414 ? 95.717 95.423 250.333 1.00 118.16 414 LEU C CA 1
ATOM 10221 C C . LEU C 1 414 ? 96.527 96.587 250.889 1.00 117.22 414 LEU C C 1
ATOM 10222 O O . LEU C 1 414 ? 96.106 97.733 250.800 1.00 116.05 414 LEU C O 1
ATOM 10227 N N . GLN C 1 415 ? 97.711 96.302 251.422 1.00 117.93 415 GLN C N 1
ATOM 10228 C CA . GLN C 1 415 ? 98.548 97.378 251.934 1.00 117.93 415 GLN C CA 1
ATOM 10229 C C . GLN C 1 415 ? 99.340 97.972 250.777 1.00 114.72 415 GLN C C 1
ATOM 10230 O O . GLN C 1 415 ? 99.892 99.047 250.904 1.00 114.27 415 GLN C O 1
ATOM 10236 N N . ALA C 1 416 ? 99.421 97.256 249.661 1.00 115.47 416 ALA C N 1
ATOM 10237 C CA . ALA C 1 416 ? 99.929 97.829 248.417 1.00 116.38 416 ALA C CA 1
ATOM 10238 C C . ALA C 1 416 ? 98.970 98.902 247.912 1.00 114.94 416 ALA C C 1
ATOM 10239 O O . ALA C 1 416 ? 99.392 99.986 247.505 1.00 114.88 416 ALA C O 1
ATOM 10241 N N . HIS C 1 417 ? 97.678 98.579 247.936 1.00 112.61 417 HIS C N 1
ATOM 10242 C CA . HIS C 1 417 ? 96.624 99.519 247.558 1.00 110.92 417 HIS C CA 1
ATOM 10243 C C . HIS C 1 417 ? 96.532 100.673 248.568 1.00 110.74 417 HIS C C 1
ATOM 10244 O O . HIS C 1 417 ? 96.308 101.822 248.187 1.00 108.89 417 HIS C O 1
ATOM 10251 N N . LEU C 1 418 ? 96.694 100.353 249.851 1.00 111.67 418 LEU C N 1
ATOM 10252 C CA . LEU C 1 418 ? 96.567 101.329 250.935 1.00 111.23 418 LEU C CA 1
ATOM 10253 C C . LEU C 1 418 ? 97.822 102.191 251.074 1.00 109.58 418 LEU C C 1
ATOM 10254 O O . LEU C 1 418 ? 97.779 103.271 251.665 1.00 107.12 418 LEU C O 1
ATOM 10259 N N . SER C 1 419 ? 98.935 101.701 250.531 1.00 110.56 419 SER C N 1
ATOM 10260 C CA . SER C 1 419 ? 100.199 102.438 250.513 1.00 112.41 419 SER C CA 1
ATOM 10261 C C . SER C 1 419 ? 100.091 103.724 249.723 1.00 112.09 419 SER C C 1
ATOM 10262 O O . SER C 1 419 ? 100.793 104.695 249.994 1.00 115.71 419 SER C O 1
ATOM 10265 N N . LEU C 1 420 ? 99.192 103.720 248.750 1.00 111.37 420 LEU C N 1
ATOM 10266 C CA . LEU C 1 420 ? 99.041 104.833 247.833 1.00 109.54 420 LEU C CA 1
ATOM 10267 C C . LEU C 1 420 ? 98.605 106.076 248.604 1.00 104.86 420 LEU C C 1
ATOM 10268 O O . LEU C 1 420 ? 97.825 105.980 249.557 1.00 100.55 420 LEU C O 1
ATOM 10273 N N . PRO C 1 421 ? 99.142 107.244 248.216 1.00 106.11 421 PRO C N 1
ATOM 10274 C CA . PRO C 1 421 ? 98.797 108.480 248.922 1.00 107.79 421 PRO C CA 1
ATOM 10275 C C . PRO C 1 421 ? 97.307 108.777 248.845 1.00 104.30 421 PRO C C 1
ATOM 10276 O O . PRO C 1 421 ? 96.789 109.154 247.804 1.00 108.40 421 PRO C O 1
ATOM 10280 N N . SER C 1 422 ? 96.630 108.600 249.970 1.00 102.18 422 SER C N 1
ATOM 10281 C CA . SER C 1 422 ? 95.192 108.816 250.065 1.00 104.22 422 SER C CA 1
ATOM 10282 C C . SER C 1 422 ? 94.808 110.252 249.711 1.00 106.98 422 SER C C 1
ATOM 10283 O O . SER C 1 422 ? 93.633 110.556 249.508 1.00 105.05 422 SER C O 1
ATOM 10286 N N . ASP C 1 423 ? 95.806 111.131 249.680 1.00 112.99 423 ASP C N 1
ATOM 10287 C CA . ASP C 1 423 ? 95.608 112.562 249.485 1.00 119.00 423 ASP C CA 1
ATOM 10288 C C . ASP C 1 423 ? 95.140 112.871 248.061 1.00 118.88 423 ASP C C 1
ATOM 10289 O O . ASP C 1 423 ? 94.541 113.917 247.797 1.00 121.33 423 ASP C O 1
ATOM 10294 N N . ARG C 1 424 ? 95.408 111.938 247.155 1.00 115.45 424 ARG C N 1
ATOM 10295 C CA . ARG C 1 424 ? 95.238 112.167 245.726 1.00 117.48 424 ARG C CA 1
ATOM 10296 C C . ARG C 1 424 ? 94.886 110.908 244.932 1.00 113.53 424 ARG C C 1
ATOM 10297 O O . ARG C 1 424 ? 95.201 110.808 243.745 1.00 115.64 424 ARG C O 1
ATOM 10305 N N . THR C 1 425 ? 94.237 109.949 245.589 1.00 107.09 425 THR C N 1
ATOM 10306 C CA . THR C 1 425 ? 93.859 108.703 244.923 1.00 103.06 425 THR C CA 1
ATOM 10307 C C . THR C 1 425 ? 92.359 108.357 245.006 1.00 98.18 425 THR C C 1
ATOM 10308 O O . THR C 1 425 ? 91.720 108.534 246.052 1.00 92.90 425 THR C O 1
ATOM 10312 N N . ILE C 1 426 ? 91.808 107.887 243.885 1.00 94.33 426 ILE C N 1
ATOM 10313 C CA . ILE C 1 426 ? 90.449 107.358 243.837 1.00 88.88 426 ILE C CA 1
ATOM 10314 C C . ILE C 1 426 ? 90.456 105.870 243.490 1.00 83.52 426 ILE C C 1
ATOM 10315 O O . ILE C 1 426 ? 91.140 105.425 242.554 1.00 78.97 426 ILE C O 1
ATOM 10320 N N . TYR C 1 427 ? 89.715 105.113 244.296 1.00 84.18 427 TYR C N 1
ATOM 10321 C CA . TYR C 1 427 ? 89.621 103.660 244.178 1.00 83.92 427 TYR C CA 1
ATOM 10322 C C . TYR C 1 427 ? 88.394 103.188 243.442 1.00 76.45 427 TYR C C 1
ATOM 10323 O O . TYR C 1 427 ? 87.265 103.468 243.836 1.00 73.74 427 TYR C O 1
ATOM 10332 N N . PHE C 1 428 ? 88.639 102.477 242.352 1.00 74.95 428 PHE C N 1
ATOM 10333 C CA . PHE C 1 428 ? 87.578 101.873 241.579 1.00 70.42 428 PHE C CA 1
ATOM 10334 C C . PHE C 1 428 ? 87.552 100.385 241.860 1.00 60.53 428 PHE C C 1
ATOM 10335 O O . PHE C 1 428 ? 88.411 99.639 241.379 1.00 58.45 428 PHE C O 1
ATOM 10343 N N . ILE C 1 429 ? 86.571 99.950 242.641 1.00 56.79 429 ILE C N 1
ATOM 10344 C CA . ILE C 1 429 ? 86.448 98.527 242.912 1.00 61.21 429 ILE C CA 1
ATOM 10345 C C . ILE C 1 429 ? 85.530 98.015 241.815 1.00 58.21 429 ILE C C 1
ATOM 10346 O O . ILE C 1 429 ? 84.298 98.163 241.872 1.00 51.95 429 ILE C O 1
ATOM 10351 N N . ILE C 1 430 ? 86.154 97.421 240.805 1.00 57.77 430 ILE C N 1
ATOM 10352 C CA . ILE C 1 430 ? 85.484 97.167 239.540 1.00 50.26 430 ILE C CA 1
ATOM 10353 C C . ILE C 1 430 ? 85.109 95.712 239.367 1.00 46.64 430 ILE C C 1
ATOM 10354 O O . ILE C 1 430 ? 84.302 95.390 238.505 1.00 47.81 430 ILE C O 1
ATOM 10359 N N . ARG C 1 431 ? 85.658 94.831 240.196 1.00 47.46 431 ARG C N 1
ATOM 10360 C CA . ARG C 1 431 ? 85.205 93.451 240.151 1.00 50.54 431 ARG C CA 1
ATOM 10361 C C . ARG C 1 431 ? 84.438 93.149 241.429 1.00 54.68 431 ARG C C 1
ATOM 10362 O O . ARG C 1 431 ? 83.291 93.578 241.573 1.00 52.55 431 ARG C O 1
ATOM 10370 N N . ASN C 1 432 ? 85.080 92.440 242.356 1.00 56.40 432 ASN C N 1
ATOM 10371 C CA . ASN C 1 432 ? 84.453 92.020 243.609 1.00 58.82 432 ASN C CA 1
ATOM 10372 C C . ASN C 1 432 ? 84.222 93.229 244.531 1.00 58.12 432 ASN C C 1
ATOM 10373 O O . ASN C 1 432 ? 85.169 93.739 245.118 1.00 62.16 432 ASN C O 1
ATOM 10378 N N . PRO C 1 433 ? 82.961 93.690 244.658 1.00 53.25 433 PRO C N 1
ATOM 10379 C CA . PRO C 1 433 ? 82.645 94.940 245.365 1.00 55.89 433 PRO C CA 1
ATOM 10380 C C . PRO C 1 433 ? 82.761 94.844 246.903 1.00 64.33 433 PRO C C 1
ATOM 10381 O O . PRO C 1 433 ? 82.815 95.862 247.609 1.00 63.58 433 PRO C O 1
ATOM 10385 N N . PHE C 1 434 ? 82.812 93.621 247.417 1.00 63.89 434 PHE C N 1
ATOM 10386 C CA . PHE C 1 434 ? 82.916 93.423 248.852 1.00 67.57 434 PHE C CA 1
ATOM 10387 C C . PHE C 1 434 ? 84.261 93.942 249.371 1.00 70.49 434 PHE C C 1
ATOM 10388 O O . PHE C 1 434 ? 84.375 94.331 250.535 1.00 73.25 434 PHE C O 1
ATOM 10396 N N . ASP C 1 435 ? 85.263 93.978 248.489 1.00 68.81 435 ASP C N 1
ATOM 10397 C CA . ASP C 1 435 ? 86.573 94.566 248.797 1.00 71.24 435 ASP C CA 1
ATOM 10398 C C . ASP C 1 435 ? 86.483 96.035 249.227 1.00 73.23 435 ASP C C 1
ATOM 10399 O O . ASP C 1 435 ? 87.440 96.572 249.796 1.00 79.12 435 ASP C O 1
ATOM 10404 N N . ALA C 1 436 ? 85.343 96.679 248.969 1.00 70.46 436 ALA C N 1
ATOM 10405 C CA . ALA C 1 436 ? 85.122 98.052 249.427 1.00 74.03 436 ALA C CA 1
ATOM 10406 C C . ALA C 1 436 ? 85.337 98.118 250.946 1.00 76.46 436 ALA C C 1
ATOM 10407 O O . ALA C 1 436 ? 85.645 99.182 251.491 1.00 74.53 436 ALA C O 1
ATOM 10409 N N . LYS C 1 437 ? 85.147 96.971 251.609 1.00 78.44 437 LYS C N 1
ATOM 10410 C CA . LYS C 1 437 ? 85.385 96.804 253.046 1.00 81.19 437 LYS C CA 1
ATOM 10411 C C . LYS C 1 437 ? 86.723 97.369 253.498 1.00 80.11 437 LYS C C 1
ATOM 10412 O O . LYS C 1 437 ? 86.822 98.048 254.517 1.00 82.71 437 LYS C O 1
ATOM 10418 N N . PHE C 1 438 ? 87.751 97.074 252.716 1.00 78.98 438 PHE C N 1
ATOM 10419 C CA . PHE C 1 438 ? 89.122 97.346 253.114 1.00 79.45 438 PHE C CA 1
ATOM 10420 C C . PHE C 1 438 ? 89.679 98.728 252.763 1.00 79.97 438 PHE C C 1
ATOM 10421 O O . PHE C 1 438 ? 90.893 98.923 252.745 1.00 84.24 438 PHE C O 1
ATOM 10429 N N . PHE C 1 439 ? 88.800 99.678 252.473 1.00 80.61 439 PHE C N 1
ATOM 10430 C CA . PHE C 1 439 ? 89.224 101.039 252.133 1.00 86.22 439 PHE C CA 1
ATOM 10431 C C . PHE C 1 439 ? 88.384 102.042 252.931 1.00 87.94 439 PHE C C 1
ATOM 10432 O O . PHE C 1 439 ? 87.643 102.835 252.343 1.00 89.74 439 PHE C O 1
ATOM 10440 N N . PRO C 1 440 ? 88.521 102.018 254.274 1.00 85.97 440 PRO C N 1
ATOM 10441 C CA . PRO C 1 440 ? 87.660 102.712 255.246 1.00 87.68 440 PRO C CA 1
ATOM 10442 C C . PRO C 1 440 ? 87.381 104.190 254.983 1.00 89.82 440 PRO C C 1
ATOM 10443 O O . PRO C 1 440 ? 86.243 104.562 254.718 1.00 91.29 440 PRO C O 1
ATOM 10447 N N . GLY C 1 441 ? 88.409 105.022 255.058 1.00 88.35 441 GLY C N 1
ATOM 10448 C CA . GLY C 1 441 ? 88.243 106.463 254.949 1.00 89.42 441 GLY C CA 1
ATOM 10449 C C . GLY C 1 441 ? 88.404 107.050 253.558 1.00 92.66 441 GLY C C 1
ATOM 10450 O O . GLY C 1 441 ? 88.454 108.271 253.398 1.00 91.41 441 GLY C O 1
ATOM 10451 N N . ARG C 1 442 ? 88.485 106.187 252.553 1.00 94.25 442 ARG C N 1
ATOM 10452 C CA . ARG C 1 442 ? 88.820 106.607 251.201 1.00 93.72 442 ARG C CA 1
ATOM 10453 C C . ARG C 1 442 ? 87.649 107.031 250.318 1.00 93.77 442 ARG C C 1
ATOM 10454 O O . ARG C 1 442 ? 86.495 106.660 250.568 1.00 92.31 442 ARG C O 1
ATOM 10462 N N . SER C 1 443 ? 87.963 107.864 249.322 1.00 95.73 443 SER C N 1
ATOM 10463 C CA . SER C 1 443 ? 87.055 108.158 248.217 1.00 93.46 443 SER C CA 1
ATOM 10464 C C . SER C 1 443 ? 86.993 106.917 247.327 1.00 89.28 443 SER C C 1
ATOM 10465 O O . SER C 1 443 ? 88.011 106.473 246.777 1.00 86.26 443 SER C O 1
ATOM 10468 N N . VAL C 1 444 ? 85.798 106.346 247.218 1.00 88.02 444 VAL C N 1
ATOM 10469 C CA . VAL C 1 444 ? 85.599 105.053 246.569 1.00 82.46 444 VAL C CA 1
ATOM 10470 C C . VAL C 1 444 ? 84.409 105.022 245.605 1.00 74.99 444 VAL C C 1
ATOM 10471 O O . VAL C 1 444 ? 83.314 105.505 245.910 1.00 74.35 444 VAL C O 1
ATOM 10475 N N . VAL C 1 445 ? 84.651 104.431 244.441 1.00 72.61 445 VAL C N 1
ATOM 10476 C CA . VAL C 1 445 ? 83.625 104.181 243.440 1.00 63.09 445 VAL C CA 1
ATOM 10477 C C . VAL C 1 445 ? 83.503 102.677 243.234 1.00 54.57 445 VAL C C 1
ATOM 10478 O O . VAL C 1 445 ? 84.495 101.972 242.994 1.00 51.28 445 VAL C O 1
ATOM 10482 N N . ILE C 1 446 ? 82.273 102.193 243.349 1.00 45.64 446 ILE C N 1
ATOM 10483 C CA . ILE C 1 446 ? 81.981 100.789 243.110 1.00 45.28 446 ILE C CA 1
ATOM 10484 C C . ILE C 1 446 ? 81.222 100.649 241.767 1.00 46.26 446 ILE C C 1
ATOM 10485 O O . ILE C 1 446 ? 80.237 101.359 241.522 1.00 41.71 446 ILE C O 1
ATOM 10490 N N . THR C 1 447 ? 81.694 99.777 240.876 1.00 44.40 447 THR C N 1
ATOM 10491 C CA . THR C 1 447 ? 81.058 99.675 239.558 1.00 38.14 447 THR C CA 1
ATOM 10492 C C . THR C 1 447 ? 80.141 98.460 239.424 1.00 37.48 447 THR C C 1
ATOM 10493 O O . THR C 1 447 ? 79.155 98.519 238.684 1.00 39.02 447 THR C O 1
ATOM 10497 N N . HIS C 1 448 ? 80.468 97.378 240.129 1.00 35.83 448 HIS C N 1
ATOM 10498 C CA . HIS C 1 448 ? 79.748 96.094 240.036 1.00 37.23 448 HIS C CA 1
ATOM 10499 C C . HIS C 1 448 ? 79.906 95.426 238.668 1.00 32.12 448 HIS C C 1
ATOM 10500 O O . HIS C 1 448 ? 79.159 94.510 238.327 1.00 30.50 448 HIS C O 1
ATOM 10507 N N . SER C 1 449 ? 80.877 95.887 237.897 1.00 34.07 449 SER C N 1
ATOM 10508 C CA . SER C 1 449 ? 81.126 95.332 236.577 1.00 32.18 449 SER C CA 1
ATOM 10509 C C . SER C 1 449 ? 82.476 95.777 236.052 1.00 32.75 449 SER C C 1
ATOM 10510 O O . SER C 1 449 ? 82.885 96.911 236.259 1.00 33.55 449 SER C O 1
ATOM 10513 N N . THR C 1 450 ? 83.143 94.897 235.323 1.00 32.20 450 THR C N 1
ATOM 10514 C CA . THR C 1 450 ? 84.378 95.276 234.667 1.00 28.71 450 THR C CA 1
ATOM 10515 C C . THR C 1 450 ? 84.164 95.857 233.248 1.00 29.52 450 THR C C 1
ATOM 10516 O O . THR C 1 450 ? 85.120 96.306 232.617 1.00 33.94 450 THR C O 1
ATOM 10520 N N . LYS C 1 451 ? 82.922 95.880 232.760 1.00 33.74 451 LYS C N 1
ATOM 10521 C CA . LYS C 1 451 ? 82.642 96.282 231.362 1.00 30.17 451 LYS C CA 1
ATOM 10522 C C . LYS C 1 451 ? 82.957 97.757 231.099 1.00 29.59 451 LYS C C 1
ATOM 10523 O O . LYS C 1 451 ? 82.744 98.615 231.970 1.00 26.39 451 LYS C O 1
ATOM 10529 N N . PRO C 1 452 ? 83.475 98.044 229.891 1.00 27.22 452 PRO C N 1
ATOM 10530 C CA . PRO C 1 452 ? 83.812 99.394 229.449 1.00 22.73 452 PRO C CA 1
ATOM 10531 C C . PRO C 1 452 ? 82.696 100.378 229.728 1.00 27.19 452 PRO C C 1
ATOM 10532 O O . PRO C 1 452 ? 82.988 101.509 230.141 1.00 29.68 452 PRO C O 1
ATOM 10536 N N . ILE C 1 453 ? 81.444 99.983 229.494 1.00 26.38 453 ILE C N 1
ATOM 10537 C CA . ILE C 1 453 ? 80.328 100.883 229.765 1.00 24.79 453 ILE C CA 1
ATOM 10538 C C . ILE C 1 453 ? 80.245 101.210 231.273 1.00 29.96 453 ILE C C 1
ATOM 10539 O O . ILE C 1 453 ? 79.820 102.325 231.667 1.00 29.21 453 ILE C O 1
ATOM 10544 N N . SER C 1 454 ? 80.640 100.252 232.122 1.00 27.22 454 SER C N 1
ATOM 10545 C CA . SER C 1 454 ? 80.616 100.500 233.574 1.00 31.37 454 SER C CA 1
ATOM 10546 C C . SER C 1 454 ? 81.689 101.522 233.982 1.00 30.44 454 SER C C 1
ATOM 10547 O O . SER C 1 454 ? 81.395 102.474 234.705 1.00 29.99 454 SER C O 1
ATOM 10550 N N . VAL C 1 455 ? 82.910 101.347 233.480 1.00 32.80 455 VAL C N 1
ATOM 10551 C CA . VAL C 1 455 ? 83.986 102.317 233.704 1.00 33.12 455 VAL C CA 1
ATOM 10552 C C . VAL C 1 455 ? 83.606 103.722 233.208 1.00 35.26 455 VAL C C 1
ATOM 10553 O O . VAL C 1 455 ? 83.757 104.732 233.921 1.00 31.70 455 VAL C O 1
ATOM 10557 N N . TYR C 1 456 ? 83.085 103.760 231.984 1.00 35.16 456 TYR C N 1
ATOM 10558 C CA . TYR C 1 456 ? 82.652 104.992 231.354 1.00 34.99 456 TYR C CA 1
ATOM 10559 C C . TYR C 1 456 ? 81.653 105.697 232.253 1.00 37.14 456 TYR C C 1
ATOM 10560 O O . TYR C 1 456 ? 81.790 106.897 232.536 1.00 38.54 456 TYR C O 1
ATOM 10569 N N . LYS C 1 457 ? 80.653 104.953 232.720 1.00 35.81 457 LYS C N 1
ATOM 10570 C CA . LYS C 1 457 ? 79.617 105.554 233.563 1.00 35.44 457 LYS C CA 1
ATOM 10571 C C . LYS C 1 457 ? 80.165 105.974 234.942 1.00 35.99 457 LYS C C 1
ATOM 10572 O O . LYS C 1 457 ? 79.656 106.915 235.579 1.00 35.50 457 LYS C O 1
ATOM 10578 N N . SER C 1 458 ? 81.202 105.287 235.404 1.00 36.97 458 SER C N 1
ATOM 10579 C CA . SER C 1 458 ? 81.778 105.627 236.703 1.00 39.00 458 SER C CA 1
ATOM 10580 C C . SER C 1 458 ? 82.479 106.985 236.611 1.00 40.54 458 SER C C 1
ATOM 10581 O O . SER C 1 458 ? 82.372 107.820 237.525 1.00 42.03 458 SER C O 1
ATOM 10584 N N . PHE C 1 459 ? 83.151 107.230 235.491 1.00 41.63 459 PHE C N 1
ATOM 10585 C CA . PHE C 1 459 ? 83.741 108.547 235.301 1.00 40.54 459 PHE C CA 1
ATOM 10586 C C . PHE C 1 459 ? 82.619 109.591 235.265 1.00 41.58 459 PHE C C 1
ATOM 10587 O O . PHE C 1 459 ? 82.737 110.648 235.883 1.00 45.81 459 PHE C O 1
ATOM 10595 N N . GLN C 1 460 ? 81.528 109.294 234.557 1.00 42.04 460 GLN C N 1
ATOM 10596 C CA . GLN C 1 460 ? 80.373 110.195 234.558 1.00 42.21 460 GLN C CA 1
ATOM 10597 C C . GLN C 1 460 ? 79.842 110.304 235.992 1.00 37.01 460 GLN C C 1
ATOM 10598 O O . GLN C 1 460 ? 79.639 111.401 236.507 1.00 43.14 460 GLN C O 1
ATOM 10604 N N . VAL D 1 3 ? 64.114 54.442 218.625 1.00 43.52 3 VAL D N 1
ATOM 10605 C CA . VAL D 1 3 ? 64.820 54.862 217.411 1.00 47.84 3 VAL D CA 1
ATOM 10606 C C . VAL D 1 3 ? 65.068 56.400 217.387 1.00 45.92 3 VAL D C 1
ATOM 10607 O O . VAL D 1 3 ? 65.894 56.919 216.608 1.00 41.60 3 VAL D O 1
ATOM 10611 N N . ASP D 1 4 ? 64.350 57.139 218.229 1.00 45.10 4 ASP D N 1
ATOM 10612 C CA . ASP D 1 4 ? 64.585 58.584 218.326 1.00 44.54 4 ASP D CA 1
ATOM 10613 C C . ASP D 1 4 ? 65.182 58.961 219.685 1.00 38.74 4 ASP D C 1
ATOM 10614 O O . ASP D 1 4 ? 64.826 59.992 220.265 1.00 36.85 4 ASP D O 1
ATOM 10619 N N . LEU D 1 5 ? 66.037 58.109 220.238 1.00 35.65 5 LEU D N 1
ATOM 10620 C CA . LEU D 1 5 ? 66.548 58.396 221.576 1.00 36.72 5 LEU D CA 1
ATOM 10621 C C . LEU D 1 5 ? 67.621 59.514 221.553 1.00 38.62 5 LEU D C 1
ATOM 10622 O O . LEU D 1 5 ? 68.097 59.970 222.618 1.00 34.01 5 LEU D O 1
ATOM 10627 N N . GLY D 1 6 ? 67.977 59.976 220.348 1.00 35.42 6 GLY D N 1
ATOM 10628 C CA . GLY D 1 6 ? 68.871 61.125 220.203 1.00 31.25 6 GLY D CA 1
ATOM 10629 C C . GLY D 1 6 ? 68.256 62.403 220.798 1.00 29.30 6 GLY D C 1
ATOM 10630 O O . GLY D 1 6 ? 68.947 63.411 221.041 1.00 24.75 6 GLY D O 1
ATOM 10631 N N . LYS D 1 7 ? 66.932 62.386 220.966 1.00 27.26 7 LYS D N 1
ATOM 10632 C CA . LYS D 1 7 ? 66.199 63.460 221.624 1.00 30.23 7 LYS D CA 1
ATOM 10633 C C . LYS D 1 7 ? 66.568 63.604 223.132 1.00 30.82 7 LYS D C 1
ATOM 10634 O O . LYS D 1 7 ? 66.322 64.651 223.741 1.00 29.46 7 LYS D O 1
ATOM 10640 N N . LEU D 1 8 ? 67.173 62.578 223.730 1.00 28.72 8 LEU D N 1
ATOM 10641 C CA . LEU D 1 8 ? 67.506 62.682 225.148 1.00 30.37 8 LEU D CA 1
ATOM 10642 C C . LEU D 1 8 ? 68.910 63.235 225.327 1.00 28.26 8 LEU D C 1
ATOM 10643 O O . LEU D 1 8 ? 69.508 63.135 226.404 1.00 29.78 8 LEU D O 1
ATOM 10648 N N . PHE D 1 9 ? 69.432 63.840 224.267 1.00 24.75 9 PHE D N 1
ATOM 10649 C CA . PHE D 1 9 ? 70.776 64.393 224.325 1.00 26.09 9 PHE D CA 1
ATOM 10650 C C . PHE D 1 9 ? 70.901 65.828 223.813 1.00 24.96 9 PHE D C 1
ATOM 10651 O O . PHE D 1 9 ? 70.294 66.186 222.795 1.00 27.39 9 PHE D O 1
ATOM 10659 N N . PHE D 1 10 ? 71.735 66.614 224.500 1.00 19.88 10 PHE D N 1
ATOM 10660 C CA . PHE D 1 10 ? 72.013 68.007 224.162 1.00 21.26 10 PHE D CA 1
ATOM 10661 C C . PHE D 1 10 ? 73.529 68.153 224.038 1.00 20.42 10 PHE D C 1
ATOM 10662 O O . PHE D 1 10 ? 74.258 67.988 225.043 1.00 25.71 10 PHE D O 1
ATOM 10670 N N . CYS D 1 11 ? 74.044 68.448 222.842 1.00 15.72 11 CYS D N 1
ATOM 10671 C CA . CYS D 1 11 ? 75.512 68.423 222.709 1.00 16.68 11 CYS D CA 1
ATOM 10672 C C . CYS D 1 11 ? 76.174 69.760 222.421 1.00 18.09 11 CYS D C 1
ATOM 10673 O O . CYS D 1 11 ? 75.706 70.552 221.600 1.00 17.60 11 CYS D O 1
ATOM 10676 N N . GLY D 1 12 ? 77.288 70.000 223.101 1.00 18.50 12 GLY D N 1
ATOM 10677 C CA . GLY D 1 12 ? 78.060 71.201 222.855 1.00 21.59 12 GLY D CA 1
ATOM 10678 C C . GLY D 1 12 ? 79.006 70.973 221.683 1.00 22.28 12 GLY D C 1
ATOM 10679 O O . GLY D 1 12 ? 79.613 69.900 221.556 1.00 22.61 12 GLY D O 1
ATOM 10680 N N . PHE D 1 13 ? 79.109 71.982 220.818 1.00 24.00 13 PHE D N 1
ATOM 10681 C CA . PHE D 1 13 ? 79.959 71.922 219.644 1.00 21.67 13 PHE D CA 1
ATOM 10682 C C . PHE D 1 13 ? 81.001 73.026 219.683 1.00 24.23 13 PHE D C 1
ATOM 10683 O O . PHE D 1 13 ? 80.663 74.211 219.547 1.00 23.96 13 PHE D O 1
ATOM 10691 N N . ASP D 1 14 ? 82.274 72.635 219.798 1.00 25.97 14 ASP D N 1
ATOM 10692 C CA . ASP D 1 14 ? 83.364 73.613 219.819 1.00 23.57 14 ASP D CA 1
ATOM 10693 C C . ASP D 1 14 ? 83.944 73.656 218.408 1.00 23.15 14 ASP D C 1
ATOM 10694 O O . ASP D 1 14 ? 84.873 74.396 218.118 1.00 24.77 14 ASP D O 1
ATOM 10699 N N . ASP D 1 15 ? 83.382 72.856 217.525 1.00 21.49 15 ASP D N 1
ATOM 10700 C CA . ASP D 1 15 ? 83.808 72.895 216.146 1.00 24.15 15 ASP D CA 1
ATOM 10701 C C . ASP D 1 15 ? 82.714 72.333 215.283 1.00 24.88 15 ASP D C 1
ATOM 10702 O O . ASP D 1 15 ? 81.823 71.623 215.778 1.00 24.29 15 ASP D O 1
ATOM 10707 N N . PHE D 1 16 ? 82.776 72.679 213.998 1.00 25.44 16 PHE D N 1
ATOM 10708 C CA . PHE D 1 16 ? 81.865 72.129 213.020 1.00 25.84 16 PHE D CA 1
ATOM 10709 C C . PHE D 1 16 ? 82.715 71.602 211.862 1.00 29.95 16 PHE D C 1
ATOM 10710 O O . PHE D 1 16 ? 83.449 72.354 211.204 1.00 31.02 16 PHE D O 1
ATOM 10718 N N . ASN D 1 17 ? 82.586 70.303 211.610 1.00 28.97 17 ASN D N 1
ATOM 10719 C CA . ASN D 1 17 ? 83.509 69.584 210.745 1.00 33.61 17 ASN D CA 1
ATOM 10720 C C . ASN D 1 17 ? 82.850 68.284 210.386 1.00 34.09 17 ASN D C 1
ATOM 10721 O O . ASN D 1 17 ? 81.694 68.060 210.767 1.00 31.75 17 ASN D O 1
ATOM 10726 N N . GLU D 1 18 ? 83.589 67.411 209.706 1.00 36.66 18 GLU D N 1
ATOM 10727 C CA . GLU D 1 18 ? 83.001 66.184 209.179 1.00 38.32 18 GLU D CA 1
ATOM 10728 C C . GLU D 1 18 ? 82.578 65.276 210.311 1.00 34.98 18 GLU D C 1
ATOM 10729 O O . GLU D 1 18 ? 81.545 64.616 210.217 1.00 33.35 18 GLU D O 1
ATOM 10735 N N . GLU D 1 19 ? 83.352 65.268 211.395 1.00 37.08 19 GLU D N 1
ATOM 10736 C CA . GLU D 1 19 ? 82.976 64.472 212.573 1.00 39.57 19 GLU D CA 1
ATOM 10737 C C . GLU D 1 19 ? 81.657 64.996 213.178 1.00 34.68 19 GLU D C 1
ATOM 10738 O O . GLU D 1 19 ? 80.746 64.202 213.463 1.00 30.01 19 GLU D O 1
ATOM 10744 N N . ALA D 1 20 ? 81.552 66.316 213.352 1.00 27.69 20 ALA D N 1
ATOM 10745 C CA . ALA D 1 20 ? 80.287 66.929 213.785 1.00 28.77 20 ALA D CA 1
ATOM 10746 C C . ALA D 1 20 ? 79.116 66.529 212.871 1.00 28.43 20 ALA D C 1
ATOM 10747 O O . ALA D 1 20 ? 78.059 66.131 213.366 1.00 27.45 20 ALA D O 1
ATOM 10749 N N . ARG D 1 21 ? 79.312 66.617 211.549 1.00 30.68 21 ARG D N 1
ATOM 10750 C CA . ARG D 1 21 ? 78.289 66.200 210.587 1.00 29.64 21 ARG D CA 1
ATOM 10751 C C . ARG D 1 21 ? 77.885 64.738 210.716 1.00 31.06 21 ARG D C 1
ATOM 10752 O O . ARG D 1 21 ? 76.696 64.401 210.700 1.00 30.89 21 ARG D O 1
ATOM 10760 N N . GLU D 1 22 ? 78.891 63.876 210.831 1.00 33.83 22 GLU D N 1
ATOM 10761 C CA . GLU D 1 22 ? 78.665 62.450 211.000 1.00 34.35 22 GLU D CA 1
ATOM 10762 C C . GLU D 1 22 ? 77.838 62.216 212.264 1.00 30.94 22 GLU D C 1
ATOM 10763 O O . GLU D 1 22 ? 76.766 61.612 212.192 1.00 27.83 22 GLU D O 1
ATOM 10769 N N . VAL D 1 23 ? 78.302 62.748 213.398 1.00 27.48 23 VAL D N 1
ATOM 10770 C CA . VAL D 1 23 ? 77.626 62.537 214.681 1.00 27.58 23 VAL D CA 1
ATOM 10771 C C . VAL D 1 23 ? 76.191 63.039 214.674 1.00 28.55 23 VAL D C 1
ATOM 10772 O O . VAL D 1 23 ? 75.271 62.313 215.088 1.00 28.24 23 VAL D O 1
ATOM 10776 N N . ILE D 1 24 ? 76.001 64.264 214.179 1.00 27.37 24 ILE D N 1
ATOM 10777 C CA . ILE D 1 24 ? 74.672 64.866 214.147 1.00 26.69 24 ILE D CA 1
ATOM 10778 C C . ILE D 1 24 ? 73.760 64.049 213.242 1.00 29.52 24 ILE D C 1
ATOM 10779 O O . ILE D 1 24 ? 72.605 63.803 213.586 1.00 31.67 24 ILE D O 1
ATOM 10784 N N . GLN D 1 25 ? 74.268 63.612 212.091 1.00 28.92 25 GLN D N 1
ATOM 10785 C CA . GLN D 1 25 ? 73.416 62.865 211.161 1.00 29.68 25 GLN D CA 1
ATOM 10786 C C . GLN D 1 25 ? 73.149 61.417 211.622 1.00 30.62 25 GLN D C 1
ATOM 10787 O O . GLN D 1 25 ? 72.048 60.880 211.447 1.00 29.57 25 GLN D O 1
ATOM 10793 N N . LYS D 1 26 ? 74.153 60.796 212.230 1.00 30.12 26 LYS D N 1
ATOM 10794 C CA . LYS D 1 26 ? 74.034 59.418 212.715 1.00 29.12 26 LYS D CA 1
ATOM 10795 C C . LYS D 1 26 ? 73.124 59.264 213.912 1.00 28.99 26 LYS D C 1
ATOM 10796 O O . LYS D 1 26 ? 72.290 58.360 213.915 1.00 31.98 26 LYS D O 1
ATOM 10802 N N . TYR D 1 27 ? 73.304 60.123 214.926 1.00 29.92 27 TYR D N 1
ATOM 10803 C CA . TYR D 1 27 ? 72.588 59.987 216.200 1.00 27.63 27 TYR D CA 1
ATOM 10804 C C . TYR D 1 27 ? 71.399 60.957 216.345 1.00 28.02 27 TYR D C 1
ATOM 10805 O O . TYR D 1 27 ? 70.505 60.743 217.183 1.00 27.55 27 TYR D O 1
ATOM 10814 N N . ARG D 1 28 ? 71.385 62.011 215.527 1.00 28.99 28 ARG D N 1
ATOM 10815 C CA . ARG D 1 28 ? 70.304 63.005 215.575 1.00 29.70 28 ARG D CA 1
ATOM 10816 C C . ARG D 1 28 ? 70.043 63.552 216.998 1.00 23.87 28 ARG D C 1
ATOM 10817 O O . ARG D 1 28 ? 68.961 63.354 217.563 1.00 24.34 28 ARG D O 1
ATOM 10825 N N . PRO D 1 29 ? 71.048 64.225 217.589 1.00 23.20 29 PRO D N 1
ATOM 10826 C CA . PRO D 1 29 ? 70.824 64.851 218.906 1.00 24.45 29 PRO D CA 1
ATOM 10827 C C . PRO D 1 29 ? 69.740 65.932 218.783 1.00 28.23 29 PRO D C 1
ATOM 10828 O O . PRO D 1 29 ? 69.712 66.608 217.740 1.00 24.56 29 PRO D O 1
ATOM 10832 N N . ALA D 1 30 ? 68.869 66.099 219.783 1.00 25.99 30 ALA D N 1
ATOM 10833 C CA . ALA D 1 30 ? 67.787 67.093 219.659 1.00 26.43 30 ALA D CA 1
ATOM 10834 C C . ALA D 1 30 ? 68.254 68.502 220.070 1.00 25.06 30 ALA D C 1
ATOM 10835 O O . ALA D 1 30 ? 67.634 69.508 219.706 1.00 27.04 30 ALA D O 1
ATOM 10837 N N . GLY D 1 31 ? 69.344 68.567 220.829 1.00 21.11 31 GLY D N 1
ATOM 10838 C CA . GLY D 1 31 ? 69.841 69.836 221.321 1.00 18.76 31 GLY D CA 1
ATOM 10839 C C . GLY D 1 31 ? 71.260 70.101 220.879 1.00 19.04 31 GLY D C 1
ATOM 10840 O O . GLY D 1 31 ? 72.082 69.181 220.851 1.00 22.63 31 GLY D O 1
ATOM 10841 N N . VAL D 1 32 ? 71.535 71.357 220.532 1.00 17.15 32 VAL D N 1
ATOM 10842 C CA . VAL D 1 32 ? 72.827 71.804 220.046 1.00 16.34 32 VAL D CA 1
ATOM 10843 C C . VAL D 1 32 ? 73.230 73.056 220.779 1.00 15.43 32 VAL D C 1
ATOM 10844 O O . VAL D 1 32 ? 72.498 74.053 220.783 1.00 15.51 32 VAL D O 1
ATOM 10848 N N . LEU D 1 33 ? 74.401 73.003 221.400 1.00 14.06 33 LEU D N 1
ATOM 10849 C CA . LEU D 1 33 ? 74.931 74.155 222.108 1.00 18.06 33 LEU D CA 1
ATOM 10850 C C . LEU D 1 33 ? 76.120 74.636 221.322 1.00 17.16 33 LEU D C 1
ATOM 10851 O O . LEU D 1 33 ? 76.995 73.826 220.951 1.00 17.71 33 LEU D O 1
ATOM 10856 N N . ILE D 1 34 ? 76.153 75.926 221.011 1.00 14.79 34 ILE D N 1
ATOM 10857 C CA . ILE D 1 34 ? 77.210 76.365 220.126 1.00 15.04 34 ILE D CA 1
ATOM 10858 C C . ILE D 1 34 ? 78.219 77.110 220.949 1.00 16.27 34 ILE D C 1
ATOM 10859 O O . ILE D 1 34 ? 77.917 78.133 221.562 1.00 17.38 34 ILE D O 1
ATOM 10864 N N . TYR D 1 35 ? 79.435 76.575 220.943 1.00 16.33 35 TYR D N 1
ATOM 10865 C CA . TYR D 1 35 ? 80.505 77.120 221.739 1.00 18.28 35 TYR D CA 1
ATOM 10866 C C . TYR D 1 35 ? 81.335 78.132 220.975 1.00 18.24 35 TYR D C 1
ATOM 10867 O O . TYR D 1 35 ? 81.346 78.135 219.724 1.00 16.40 35 TYR D O 1
ATOM 10876 N N . PRO D 1 36 ? 82.103 78.933 221.729 1.00 17.13 36 PRO D N 1
ATOM 10877 C CA . PRO D 1 36 ? 83.021 79.908 221.129 1.00 19.30 36 PRO D CA 1
ATOM 10878 C C . PRO D 1 36 ? 83.922 79.339 220.029 1.00 21.78 36 PRO D C 1
ATOM 10879 O O . PRO D 1 36 ? 84.418 80.119 219.211 1.00 25.06 36 PRO D O 1
ATOM 10883 N N . GLY D 1 37 ? 84.152 78.025 220.015 1.00 22.02 37 GLY D N 1
ATOM 10884 C CA . GLY D 1 37 ? 84.954 77.425 218.965 1.00 22.44 37 GLY D CA 1
ATOM 10885 C C . GLY D 1 37 ? 84.351 77.672 217.591 1.00 22.65 37 GLY D C 1
ATOM 10886 O O . GLY D 1 37 ? 85.058 77.930 216.608 1.00 24.86 37 GLY D O 1
ATOM 10887 N N . VAL D 1 38 ? 83.019 77.617 217.542 1.00 24.49 38 VAL D N 1
ATOM 10888 C CA . VAL D 1 38 ? 82.276 77.853 216.316 1.00 23.85 38 VAL D CA 1
ATOM 10889 C C . VAL D 1 38 ? 81.937 79.342 216.183 1.00 22.71 38 VAL D C 1
ATOM 10890 O O . VAL D 1 38 ? 82.152 79.948 215.113 1.00 21.51 38 VAL D O 1
ATOM 10894 N N . LEU D 1 39 ? 81.436 79.935 217.268 1.00 22.46 39 LEU D N 1
ATOM 10895 C CA . LEU D 1 39 ? 80.920 81.302 217.220 1.00 19.81 39 LEU D CA 1
ATOM 10896 C C . LEU D 1 39 ? 81.980 82.326 216.859 1.00 19.83 39 LEU D C 1
ATOM 10897 O O . LEU D 1 39 ? 81.677 83.357 216.256 1.00 20.93 39 LEU D O 1
ATOM 10902 N N . SER D 1 40 ? 83.226 82.071 217.234 1.00 21.79 40 SER D N 1
ATOM 10903 C CA . SER D 1 40 ? 84.278 83.058 216.967 1.00 24.60 40 SER D CA 1
ATOM 10904 C C . SER D 1 40 ? 84.651 83.045 215.470 1.00 24.20 40 SER D C 1
ATOM 10905 O O . SER D 1 40 ? 85.405 83.905 215.014 1.00 21.23 40 SER D O 1
ATOM 10908 N N . LYS D 1 41 ? 84.151 82.048 214.736 1.00 21.90 41 LYS D N 1
ATOM 10909 C CA . LYS D 1 41 ? 84.287 81.980 213.267 1.00 21.30 41 LYS D CA 1
ATOM 10910 C C . LYS D 1 41 ? 82.938 82.172 212.577 1.00 22.36 41 LYS D C 1
ATOM 10911 O O . LYS D 1 41 ? 82.210 81.192 212.314 1.00 19.63 41 LYS D O 1
ATOM 10917 N N . GLU D 1 42 ? 82.598 83.417 212.267 1.00 18.94 42 GLU D N 1
ATOM 10918 C CA . GLU D 1 42 ? 81.256 83.665 211.754 1.00 21.63 42 GLU D CA 1
ATOM 10919 C C . GLU D 1 42 ? 80.865 82.787 210.548 1.00 21.26 42 GLU D C 1
ATOM 10920 O O . GLU D 1 42 ? 79.759 82.233 210.543 1.00 21.90 42 GLU D O 1
ATOM 10926 N N . TYR D 1 43 ? 81.777 82.593 209.583 1.00 20.96 43 TYR D N 1
ATOM 10927 C CA . TYR D 1 43 ? 81.483 81.756 208.411 1.00 18.90 43 TYR D CA 1
ATOM 10928 C C . TYR D 1 43 ? 81.115 80.341 208.837 1.00 22.59 43 TYR D C 1
ATOM 10929 O O . TYR D 1 43 ? 80.225 79.684 208.247 1.00 24.38 43 TYR D O 1
ATOM 10938 N N . LEU D 1 44 ? 81.840 79.860 209.846 1.00 22.98 44 LEU D N 1
ATOM 10939 C CA . LEU D 1 44 ? 81.646 78.515 210.366 1.00 22.55 44 LEU D CA 1
ATOM 10940 C C . LEU D 1 44 ? 80.286 78.413 211.027 1.00 21.23 44 LEU D C 1
ATOM 10941 O O . LEU D 1 44 ? 79.517 77.482 210.768 1.00 20.79 44 LEU D O 1
ATOM 10946 N N . PHE D 1 45 ? 80.006 79.391 211.877 1.00 17.53 45 PHE D N 1
ATOM 10947 C CA . PHE D 1 45 ? 78.694 79.520 212.517 1.00 19.14 45 PHE D CA 1
ATOM 10948 C C . PHE D 1 45 ? 77.525 79.536 211.503 1.00 20.24 45 PHE D C 1
ATOM 10949 O O . PHE D 1 45 ? 76.490 78.857 211.696 1.00 19.41 45 PHE D O 1
ATOM 10957 N N . LEU D 1 46 ? 77.655 80.346 210.449 1.00 22.30 46 LEU D N 1
ATOM 10958 C CA . LEU D 1 46 ? 76.584 80.450 209.456 1.00 17.87 46 LEU D CA 1
ATOM 10959 C C . LEU D 1 46 ? 76.395 79.115 208.742 1.00 16.85 46 LEU D C 1
ATOM 10960 O O . LEU D 1 46 ? 75.256 78.616 208.614 1.00 15.17 46 LEU D O 1
ATOM 10965 N N . ASP D 1 47 ? 77.504 78.483 208.360 1.00 19.10 47 ASP D N 1
ATOM 10966 C CA . ASP D 1 47 ? 77.378 77.200 207.669 1.00 21.12 47 ASP D CA 1
ATOM 10967 C C . ASP D 1 47 ? 76.750 76.155 208.581 1.00 18.66 47 ASP D C 1
ATOM 10968 O O . ASP D 1 47 ? 75.921 75.359 208.153 1.00 20.38 47 ASP D O 1
ATOM 10973 N N . PHE D 1 48 ? 77.130 76.187 209.856 1.00 22.18 48 PHE D N 1
ATOM 10974 C CA . PHE D 1 48 ? 76.526 75.326 210.874 1.00 23.03 48 PHE D CA 1
ATOM 10975 C C . PHE D 1 48 ? 75.001 75.557 210.985 1.00 19.77 48 PHE D C 1
ATOM 10976 O O . PHE D 1 48 ? 74.207 74.614 210.970 1.00 20.06 48 PHE D O 1
ATOM 10984 N N . MET D 1 49 ? 74.587 76.809 211.116 1.00 19.50 49 MET D N 1
ATOM 10985 C CA . MET D 1 49 ? 73.154 77.116 211.172 1.00 17.49 49 MET D CA 1
ATOM 10986 C C . MET D 1 49 ? 72.394 76.624 209.941 1.00 20.74 49 MET D C 1
ATOM 10987 O O . MET D 1 49 ? 71.287 76.098 210.077 1.00 22.12 49 MET D O 1
ATOM 10992 N N . ASN D 1 50 ? 72.987 76.793 208.750 1.00 21.08 50 ASN D N 1
ATOM 10993 C CA . ASN D 1 50 ? 72.394 76.322 207.494 1.00 19.00 50 ASN D CA 1
ATOM 10994 C C . ASN D 1 50 ? 72.277 74.796 207.453 1.00 21.88 50 ASN D C 1
ATOM 10995 O O . ASN D 1 50 ? 71.218 74.215 207.140 1.00 22.25 50 ASN D O 1
ATOM 11000 N N . PHE D 1 51 ? 73.379 74.145 207.806 1.00 25.09 51 PHE D N 1
ATOM 11001 C CA . PHE D 1 51 ? 73.397 72.695 207.955 1.00 26.09 51 PHE D CA 1
ATOM 11002 C C . PHE D 1 51 ? 72.275 72.234 208.874 1.00 24.54 51 PHE D C 1
ATOM 11003 O O . PHE D 1 51 ? 71.514 71.348 208.514 1.00 22.03 51 PHE D O 1
ATOM 11011 N N . LEU D 1 52 ? 72.143 72.867 210.045 1.00 23.62 52 LEU D N 1
ATOM 11012 C CA . LEU D 1 52 ? 71.145 72.414 211.004 1.00 24.94 52 LEU D CA 1
ATOM 11013 C C . LEU D 1 52 ? 69.769 72.665 210.391 1.00 27.40 52 LEU D C 1
ATOM 11014 O O . LEU D 1 52 ? 68.853 71.860 210.548 1.00 27.31 52 LEU D O 1
ATOM 11019 N N . SER D 1 53 ? 69.636 73.762 209.643 1.00 27.46 53 SER D N 1
ATOM 11020 C CA . SER D 1 53 ? 68.360 74.049 208.986 1.00 25.44 53 SER D CA 1
ATOM 11021 C C . SER D 1 53 ? 67.988 72.922 208.000 1.00 27.41 53 SER D C 1
ATOM 11022 O O . SER D 1 53 ? 66.799 72.680 207.750 1.00 29.27 53 SER D O 1
ATOM 11025 N N . ARG D 1 54 ? 68.990 72.231 207.451 1.00 27.78 54 ARG D N 1
ATOM 11026 C CA . ARG D 1 54 ? 68.713 71.158 206.486 1.00 29.17 54 ARG D CA 1
ATOM 11027 C C . ARG D 1 54 ? 68.674 69.741 207.059 1.00 33.82 54 ARG D C 1
ATOM 11028 O O . ARG D 1 54 ? 68.414 68.778 206.332 1.00 38.99 54 ARG D O 1
ATOM 11036 N N . ASN D 1 55 ? 68.926 69.603 208.353 1.00 31.67 55 ASN D N 1
ATOM 11037 C CA . ASN D 1 55 ? 69.019 68.283 208.935 1.00 30.27 55 ASN D CA 1
ATOM 11038 C C . ASN D 1 55 ? 67.982 68.046 210.033 1.00 29.02 55 ASN D C 1
ATOM 11039 O O . ASN D 1 55 ? 68.216 67.254 210.932 1.00 30.50 55 ASN D O 1
ATOM 11044 N N . GLY D 1 56 ? 66.821 68.682 209.943 1.00 31.67 56 GLY D N 1
ATOM 11045 C CA . GLY D 1 56 ? 65.783 68.433 210.934 1.00 32.87 56 GLY D CA 1
ATOM 11046 C C . GLY D 1 56 ? 65.618 69.488 212.034 1.00 31.34 56 GLY D C 1
ATOM 11047 O O . GLY D 1 56 ? 66.154 70.601 211.939 1.00 29.97 56 GLY D O 1
ATOM 11048 N N . ARG D 1 57 ? 64.862 69.148 213.077 1.00 31.25 57 ARG D N 1
ATOM 11049 C CA . ARG D 1 57 ? 64.581 70.101 214.163 1.00 32.46 57 ARG D CA 1
ATOM 11050 C C . ARG D 1 57 ? 65.569 70.028 215.340 1.00 27.96 57 ARG D C 1
ATOM 11051 O O . ARG D 1 57 ? 65.879 68.941 215.854 1.00 26.57 57 ARG D O 1
ATOM 11059 N N . PHE D 1 58 ? 66.055 71.187 215.772 1.00 22.70 58 PHE D N 1
ATOM 11060 C CA . PHE D 1 58 ? 66.960 71.238 216.910 1.00 21.89 58 PHE D CA 1
ATOM 11061 C C . PHE D 1 58 ? 66.566 72.304 217.928 1.00 27.42 58 PHE D C 1
ATOM 11062 O O . PHE D 1 58 ? 66.075 73.385 217.543 1.00 30.64 58 PHE D O 1
ATOM 11070 N N . ILE D 1 59 ? 66.819 72.025 219.217 1.00 22.15 59 ILE D N 1
ATOM 11071 C CA . ILE D 1 59 ? 66.893 73.114 220.186 1.00 20.04 59 ILE D CA 1
ATOM 11072 C C . ILE D 1 59 ? 68.319 73.686 220.122 1.00 16.73 59 ILE D C 1
ATOM 11073 O O . ILE D 1 59 ? 69.307 72.970 220.331 1.00 18.30 59 ILE D O 1
ATOM 11078 N N . VAL D 1 60 ? 68.440 74.980 219.849 1.00 16.34 60 VAL D N 1
ATOM 11079 C CA . VAL D 1 60 ? 69.765 75.574 219.633 1.00 17.03 60 VAL D CA 1
ATOM 11080 C C . VAL D 1 60 ? 70.049 76.649 220.686 1.00 15.40 60 VAL D C 1
ATOM 11081 O O . VAL D 1 60 ? 69.310 77.642 220.818 1.00 11.98 60 VAL D O 1
ATOM 11085 N N . SER D 1 61 ? 71.139 76.473 221.422 1.00 13.98 61 SER D N 1
ATOM 11086 C CA . SER D 1 61 ? 71.346 77.307 222.589 1.00 14.72 61 SER D CA 1
ATOM 11087 C C . SER D 1 61 ? 72.748 77.843 222.620 1.00 16.40 61 SER D C 1
ATOM 11088 O O . SER D 1 61 ? 73.619 77.368 221.887 1.00 14.32 61 SER D O 1
ATOM 11091 N N . SER D 1 62 ? 72.947 78.849 223.465 1.00 17.63 62 SER D N 1
ATOM 11092 C CA . SER D 1 62 ? 74.262 79.368 223.782 1.00 16.41 62 SER D CA 1
ATOM 11093 C C . SER D 1 62 ? 74.391 79.575 225.306 1.00 16.76 62 SER D C 1
ATOM 11094 O O . SER D 1 62 ? 73.387 79.575 226.024 1.00 16.33 62 SER D O 1
ATOM 11097 N N . ASP D 1 63 ? 75.608 79.821 225.782 1.00 16.50 63 ASP D N 1
ATOM 11098 C CA . ASP D 1 63 ? 75.816 80.210 227.183 1.00 16.93 63 ASP D CA 1
ATOM 11099 C C . ASP D 1 63 ? 75.926 81.731 227.305 1.00 14.48 63 ASP D C 1
ATOM 11100 O O . ASP D 1 63 ? 76.632 82.222 228.183 1.00 15.00 63 ASP D O 1
ATOM 11105 N N . HIS D 1 64 ? 75.239 82.483 226.442 1.00 12.55 64 HIS D N 1
ATOM 11106 C CA . HIS D 1 64 ? 75.359 83.944 226.466 1.00 13.91 64 HIS D CA 1
ATOM 11107 C C . HIS D 1 64 ? 74.508 84.571 227.592 1.00 15.97 64 HIS D C 1
ATOM 11108 O O . HIS D 1 64 ? 73.355 84.980 227.371 1.00 14.99 64 HIS D O 1
ATOM 11115 N N . GLU D 1 65 ? 75.092 84.667 228.789 1.00 14.94 65 GLU D N 1
ATOM 11116 C CA . GLU D 1 65 ? 74.367 85.136 229.974 1.00 14.55 65 GLU D CA 1
ATOM 11117 C C . GLU D 1 65 ? 74.343 86.647 229.983 1.00 16.70 65 GLU D C 1
ATOM 11118 O O . GLU D 1 65 ? 73.384 87.267 230.470 1.00 12.84 65 GLU D O 1
ATOM 11124 N N . GLY D 1 66 ? 75.400 87.236 229.417 1.00 16.58 66 GLY D N 1
ATOM 11125 C CA . GLY D 1 66 ? 75.642 88.662 229.562 1.00 13.91 66 GLY D CA 1
ATOM 11126 C C . GLY D 1 66 ? 76.574 88.844 230.739 1.00 16.37 66 GLY D C 1
ATOM 11127 O O . GLY D 1 66 ? 76.601 88.024 231.649 1.00 12.58 66 GLY D O 1
ATOM 11128 N N . GLY D 1 67 ? 77.309 89.947 230.748 1.00 16.96 67 GLY D N 1
ATOM 11129 C CA . GLY D 1 67 ? 78.343 90.151 231.741 1.00 17.16 67 GLY D CA 1
ATOM 11130 C C . GLY D 1 67 ? 79.522 89.220 231.537 1.00 17.48 67 GLY D C 1
ATOM 11131 O O . GLY D 1 67 ? 80.126 89.184 230.449 1.00 17.54 67 GLY D O 1
ATOM 11132 N N . GLN D 1 68 ? 79.818 88.430 232.565 1.00 14.96 68 GLN D N 1
ATOM 11133 C CA . GLN D 1 68 ? 81.049 87.656 232.592 1.00 20.60 68 GLN D CA 1
ATOM 11134 C C . GLN D 1 68 ? 81.117 86.647 231.456 1.00 19.69 68 GLN D C 1
ATOM 11135 O O . GLN D 1 68 ? 82.103 86.625 230.725 1.00 20.35 68 GLN D O 1
ATOM 11141 N N . LEU D 1 69 ? 80.056 85.854 231.269 1.00 19.12 69 LEU D N 1
ATOM 11142 C CA . LEU D 1 69 ? 79.997 84.901 230.155 1.00 16.99 69 LEU D CA 1
ATOM 11143 C C . LEU D 1 69 ? 79.241 85.506 228.964 1.00 18.31 69 LEU D C 1
ATOM 11144 O O . LEU D 1 69 ? 78.020 85.614 228.998 1.00 18.21 69 LEU D O 1
ATOM 11149 N N . GLU D 1 70 ? 79.975 85.910 227.929 1.00 17.27 70 GLU D N 1
ATOM 11150 C CA . GLU D 1 70 ? 79.381 86.458 226.712 1.00 15.62 70 GLU D CA 1
ATOM 11151 C C . GLU D 1 70 ? 80.058 85.792 225.535 1.00 15.32 70 GLU D C 1
ATOM 11152 O O . GLU D 1 70 ? 81.294 85.800 225.449 1.00 18.79 70 GLU D O 1
ATOM 11158 N N . VAL D 1 71 ? 79.284 85.180 224.646 1.00 13.57 71 VAL D N 1
ATOM 11159 C CA . VAL D 1 71 ? 79.863 84.431 223.532 1.00 12.97 71 VAL D CA 1
ATOM 11160 C C . VAL D 1 71 ? 79.339 84.892 222.151 1.00 16.23 71 VAL D C 1
ATOM 11161 O O . VAL D 1 71 ? 79.926 84.585 221.117 1.00 15.10 71 VAL D O 1
ATOM 11165 N N . LEU D 1 72 ? 78.259 85.655 222.164 1.00 16.64 72 LEU D N 1
ATOM 11166 C CA . LEU D 1 72 ? 77.638 86.184 220.963 1.00 13.83 72 LEU D CA 1
ATOM 11167 C C . LEU D 1 72 ? 77.964 87.658 220.830 1.00 17.12 72 LEU D C 1
ATOM 11168 O O . LEU D 1 72 ? 77.500 88.466 221.642 1.00 17.24 72 LEU D O 1
ATOM 11173 N N . LYS D 1 73 ? 78.746 88.021 219.817 1.00 18.59 73 LYS D N 1
ATOM 11174 C CA . LYS D 1 73 ? 79.072 89.433 219.566 1.00 16.37 73 LYS D CA 1
ATOM 11175 C C . LYS D 1 73 ? 77.855 90.240 219.093 1.00 16.12 73 LYS D C 1
ATOM 11176 O O . LYS D 1 73 ? 77.843 91.476 219.199 1.00 15.38 73 LYS D O 1
ATOM 11182 N N . TYR D 1 74 ? 76.850 89.536 218.565 1.00 16.69 74 TYR D N 1
ATOM 11183 C CA . TYR D 1 74 ? 75.621 90.159 218.052 1.00 15.53 74 TYR D CA 1
ATOM 11184 C C . TYR D 1 74 ? 74.773 90.838 219.122 1.00 13.92 74 TYR D C 1
ATOM 11185 O O . TYR D 1 74 ? 74.024 91.777 218.842 1.00 15.93 74 TYR D O 1
ATOM 11194 N N . VAL D 1 75 ? 74.875 90.316 220.339 1.00 14.29 75 VAL D N 1
ATOM 11195 C CA . VAL D 1 75 ? 74.257 90.893 221.519 1.00 14.85 75 VAL D CA 1
ATOM 11196 C C . VAL D 1 75 ? 75.250 91.827 222.186 1.00 13.04 75 VAL D C 1
ATOM 11197 O O . VAL D 1 75 ? 76.350 91.406 222.540 1.00 13.99 75 VAL D O 1
ATOM 11201 N N . PRO D 1 76 ? 74.865 93.085 222.369 1.00 9.75 76 PRO D N 1
ATOM 11202 C CA . PRO D 1 76 ? 75.688 94.088 223.018 1.00 14.24 76 PRO D CA 1
ATOM 11203 C C . PRO D 1 76 ? 76.058 93.661 224.432 1.00 16.02 76 PRO D C 1
ATOM 11204 O O . PRO D 1 76 ? 75.261 92.991 225.112 1.00 15.47 76 PRO D O 1
ATOM 11208 N N . SER D 1 77 ? 77.273 94.028 224.837 1.00 17.50 77 SER D N 1
ATOM 11209 C CA . SER D 1 77 ? 77.792 93.659 226.143 1.00 19.58 77 SER D CA 1
ATOM 11210 C C . SER D 1 77 ? 76.898 94.197 227.237 1.00 17.58 77 SER D C 1
ATOM 11211 O O . SER D 1 77 ? 76.316 95.276 227.105 1.00 15.88 77 SER D O 1
ATOM 11214 N N . PHE D 1 78 ? 76.749 93.404 228.290 1.00 14.32 78 PHE D N 1
ATOM 11215 C CA . PHE D 1 78 ? 75.905 93.783 229.415 1.00 16.93 78 PHE D CA 1
ATOM 11216 C C . PHE D 1 78 ? 76.773 93.793 230.656 1.00 14.22 78 PHE D C 1
ATOM 11217 O O . PHE D 1 78 ? 77.608 92.898 230.815 1.00 16.10 78 PHE D O 1
ATOM 11225 N N . PRO D 1 79 ? 76.563 94.769 231.550 1.00 16.15 79 PRO D N 1
ATOM 11226 C CA . PRO D 1 79 ? 77.297 94.800 232.835 1.00 19.78 79 PRO D CA 1
ATOM 11227 C C . PRO D 1 79 ? 77.232 93.467 233.585 1.00 18.30 79 PRO D C 1
ATOM 11228 O O . PRO D 1 79 ? 78.236 93.054 234.140 1.00 19.29 79 PRO D O 1
ATOM 11232 N N . GLY D 1 80 ? 76.102 92.767 233.533 1.00 14.21 80 GLY D N 1
ATOM 11233 C CA . GLY D 1 80 ? 76.015 91.435 234.115 1.00 15.00 80 GLY D CA 1
ATOM 11234 C C . GLY D 1 80 ? 75.058 91.416 235.300 1.00 15.99 80 GLY D C 1
ATOM 11235 O O . GLY D 1 80 ? 74.596 92.482 235.747 1.00 17.96 80 GLY D O 1
ATOM 11236 N N . ASN D 1 81 ? 74.780 90.218 235.811 1.00 16.27 81 ASN D N 1
ATOM 11237 C CA . ASN D 1 81 ? 73.777 90.029 236.872 1.00 18.60 81 ASN D CA 1
ATOM 11238 C C . ASN D 1 81 ? 73.997 90.794 238.191 1.00 17.25 81 ASN D C 1
ATOM 11239 O O . ASN D 1 81 ? 73.023 91.181 238.836 1.00 16.40 81 ASN D O 1
ATOM 11244 N N . LEU D 1 82 ? 75.252 90.968 238.611 1.00 18.24 82 LEU D N 1
ATOM 11245 C CA . LEU D 1 82 ? 75.522 91.625 239.891 1.00 19.40 82 LEU D CA 1
ATOM 11246 C C . LEU D 1 82 ? 75.124 93.097 239.793 1.00 23.26 82 LEU D C 1
ATOM 11247 O O . LEU D 1 82 ? 74.416 93.630 240.671 1.00 19.02 82 LEU D O 1
ATOM 11252 N N . ALA D 1 83 ? 75.584 93.750 238.727 1.00 20.13 83 ALA D N 1
ATOM 11253 C CA . ALA D 1 83 ? 75.185 95.120 238.457 1.00 18.83 83 ALA D CA 1
ATOM 11254 C C . ALA D 1 83 ? 73.674 95.234 238.239 1.00 18.32 83 ALA D C 1
ATOM 11255 O O . ALA D 1 83 ? 73.037 96.180 238.722 1.00 16.20 83 ALA D O 1
ATOM 11257 N N . ALA D 1 84 ? 73.092 94.284 237.503 1.00 18.52 84 ALA D N 1
ATOM 11258 C CA . ALA D 1 84 ? 71.640 94.318 237.243 1.00 19.39 84 ALA D CA 1
ATOM 11259 C C . ALA D 1 84 ? 70.852 94.203 238.566 1.00 17.64 84 ALA D C 1
ATOM 11260 O O . ALA D 1 84 ? 69.796 94.826 238.765 1.00 16.61 84 ALA D O 1
ATOM 11262 N N . GLY D 1 85 ? 71.345 93.366 239.460 1.00 20.73 85 GLY D N 1
ATOM 11263 C CA . GLY D 1 85 ? 70.704 93.186 240.756 1.00 21.66 85 GLY D CA 1
ATOM 11264 C C . GLY D 1 85 ? 70.596 94.474 241.557 1.00 19.96 85 GLY D C 1
ATOM 11265 O O . GLY D 1 85 ? 69.701 94.627 242.412 1.00 15.62 85 GLY D O 1
ATOM 11266 N N . LYS D 1 86 ? 71.530 95.390 241.305 1.00 19.72 86 LYS D N 1
ATOM 11267 C CA . LYS D 1 86 ? 71.529 96.690 241.974 1.00 15.33 86 LYS D CA 1
ATOM 11268 C C . LYS D 1 86 ? 70.444 97.628 241.479 1.00 21.03 86 LYS D C 1
ATOM 11269 O O . LYS D 1 86 ? 70.263 98.697 242.052 1.00 19.68 86 LYS D O 1
ATOM 11275 N N . VAL D 1 87 ? 69.755 97.238 240.396 1.00 20.66 87 VAL D N 1
ATOM 11276 C CA . VAL D 1 87 ? 68.935 98.148 239.592 1.00 16.03 87 VAL D CA 1
ATOM 11277 C C . VAL D 1 87 ? 67.488 97.638 239.519 1.00 16.30 87 VAL D C 1
ATOM 11278 O O . VAL D 1 87 ? 67.226 96.432 239.732 1.00 11.58 87 VAL D O 1
ATOM 11282 N N . ASP D 1 88 ? 66.542 98.546 239.269 1.00 17.18 88 ASP D N 1
ATOM 11283 C CA . ASP D 1 88 ? 65.156 98.179 238.970 1.00 15.24 88 ASP D CA 1
ATOM 11284 C C . ASP D 1 88 ? 65.122 96.940 238.058 1.00 17.44 88 ASP D C 1
ATOM 11285 O O . ASP D 1 88 ? 65.673 96.964 236.938 1.00 12.88 88 ASP D O 1
ATOM 11290 N N . PRO D 1 89 ? 64.521 95.837 238.560 1.00 14.33 89 PRO D N 1
ATOM 11291 C CA . PRO D 1 89 ? 64.509 94.580 237.799 1.00 14.57 89 PRO D CA 1
ATOM 11292 C C . PRO D 1 89 ? 63.879 94.681 236.395 1.00 13.63 89 PRO D C 1
ATOM 11293 O O . PRO D 1 89 ? 64.147 93.783 235.581 1.00 12.53 89 PRO D O 1
ATOM 11297 N N . VAL D 1 90 ? 63.046 95.693 236.146 1.00 13.93 90 VAL D N 1
ATOM 11298 C CA . VAL D 1 90 ? 62.450 95.888 234.830 1.00 13.64 90 VAL D CA 1
ATOM 11299 C C . VAL D 1 90 ? 63.548 95.930 233.771 1.00 15.45 90 VAL D C 1
ATOM 11300 O O . VAL D 1 90 ? 63.390 95.363 232.682 1.00 16.51 90 VAL D O 1
ATOM 11304 N N . PHE D 1 91 ? 64.661 96.580 234.102 1.00 12.43 91 PHE D N 1
ATOM 11305 C CA . PHE D 1 91 ? 65.793 96.657 233.192 1.00 16.57 91 PHE D CA 1
ATOM 11306 C C . PHE D 1 91 ? 66.331 95.290 232.831 1.00 15.23 91 PHE D C 1
ATOM 11307 O O . PHE D 1 91 ? 66.676 95.041 231.677 1.00 13.61 91 PHE D O 1
ATOM 11315 N N . THR D 1 92 ? 66.340 94.378 233.791 1.00 14.07 92 THR D N 1
ATOM 11316 C CA . THR D 1 92 ? 66.770 93.021 233.474 1.00 10.62 92 THR D CA 1
ATOM 11317 C C . THR D 1 92 ? 65.815 92.421 232.431 1.00 9.71 92 THR D C 1
ATOM 11318 O O . THR D 1 92 ? 66.261 91.833 231.437 1.00 11.40 92 THR D O 1
ATOM 11322 N N . GLY D 1 93 ? 64.515 92.647 232.605 1.00 8.66 93 GLY D N 1
ATOM 11323 C CA . GLY D 1 93 ? 63.555 92.145 231.643 1.00 11.11 93 GLY D CA 1
ATOM 11324 C C . GLY D 1 93 ? 63.899 92.713 230.257 1.00 14.26 93 GLY D C 1
ATOM 11325 O O . GLY D 1 93 ? 63.964 91.973 229.258 1.00 11.68 93 GLY D O 1
ATOM 11326 N N . ARG D 1 94 ? 64.201 94.016 230.219 1.00 13.43 94 ARG D N 1
ATOM 11327 C CA . ARG D 1 94 ? 64.442 94.652 228.948 1.00 13.73 94 ARG D CA 1
ATOM 11328 C C . ARG D 1 94 ? 65.694 94.088 228.313 1.00 14.98 94 ARG D C 1
ATOM 11329 O O . ARG D 1 94 ? 65.712 93.775 227.092 1.00 14.32 94 ARG D O 1
ATOM 11337 N N . TYR D 1 95 ? 66.720 93.867 229.135 1.00 15.10 95 TYR D N 1
ATOM 11338 C CA . TYR D 1 95 ? 67.965 93.389 228.560 1.00 12.08 95 TYR D CA 1
ATOM 11339 C C . TYR D 1 95 ? 67.679 92.020 227.953 1.00 14.04 95 TYR D C 1
ATOM 11340 O O . TYR D 1 95 ? 67.973 91.753 226.772 1.00 11.13 95 TYR D O 1
ATOM 11349 N N . CYS D 1 96 ? 66.970 91.197 228.711 1.00 14.79 96 CYS D N 1
ATOM 11350 C CA . CYS D 1 96 ? 66.819 89.841 228.248 1.00 13.19 96 CYS D CA 1
ATOM 11351 C C . CYS D 1 96 ? 65.910 89.796 227.027 1.00 13.30 96 CYS D C 1
ATOM 11352 O O . CYS D 1 96 ? 65.989 88.859 226.245 1.00 11.09 96 CYS D O 1
ATOM 11355 N N . GLU D 1 97 ? 65.022 90.778 226.892 1.00 13.62 97 GLU D N 1
ATOM 11356 C CA . GLU D 1 97 ? 64.166 90.787 225.720 1.00 12.33 97 GLU D CA 1
ATOM 11357 C C . GLU D 1 97 ? 65.018 91.146 224.503 1.00 14.74 97 GLU D C 1
ATOM 11358 O O . GLU D 1 97 ? 64.999 90.456 223.456 1.00 14.79 97 GLU D O 1
ATOM 11364 N N . MET D 1 98 ? 65.839 92.174 224.687 1.00 14.00 98 MET D N 1
ATOM 11365 C CA . MET D 1 98 ? 66.734 92.605 223.636 1.00 9.94 98 MET D CA 1
ATOM 11366 C C . MET D 1 98 ? 67.580 91.413 223.205 1.00 14.81 98 MET D C 1
ATOM 11367 O O . MET D 1 98 ? 67.520 90.960 222.042 1.00 15.05 98 MET D O 1
ATOM 11372 N N . ALA D 1 99 ? 68.266 90.804 224.166 1.00 15.21 99 ALA D N 1
ATOM 11373 C CA . ALA D 1 99 ? 69.162 89.687 223.847 1.00 15.37 99 ALA D CA 1
ATOM 11374 C C . ALA D 1 99 ? 68.406 88.573 223.163 1.00 14.65 99 ALA D C 1
ATOM 11375 O O . ALA D 1 99 ? 68.865 88.042 222.132 1.00 10.04 99 ALA D O 1
ATOM 11377 N N . GLY D 1 100 ? 67.211 88.280 223.705 1.00 15.04 100 GLY D N 1
ATOM 11378 C CA . GLY D 1 100 ? 66.441 87.149 223.227 1.00 12.45 100 GLY D CA 1
ATOM 11379 C C . GLY D 1 100 ? 66.039 87.413 221.794 1.00 13.58 100 GLY D C 1
ATOM 11380 O O . GLY D 1 100 ? 66.178 86.551 220.922 1.00 11.86 100 GLY D O 1
ATOM 11381 N N . ARG D 1 101 ? 65.642 88.644 221.523 1.00 13.46 101 ARG D N 1
ATOM 11382 C CA . ARG D 1 101 ? 65.138 88.948 220.195 1.00 15.14 101 ARG D CA 1
ATOM 11383 C C . ARG D 1 101 ? 66.280 88.755 219.177 1.00 14.14 101 ARG D C 1
ATOM 11384 O O . ARG D 1 101 ? 66.109 88.061 218.129 1.00 11.93 101 ARG D O 1
ATOM 11392 N N . ILE D 1 102 ? 67.459 89.285 219.528 1.00 12.72 102 ILE D N 1
ATOM 11393 C CA . ILE D 1 102 ? 68.609 89.138 218.651 1.00 10.38 102 ILE D CA 1
ATOM 11394 C C . ILE D 1 102 ? 68.916 87.656 218.464 1.00 11.88 102 ILE D C 1
ATOM 11395 O O . ILE D 1 102 ? 69.082 87.185 217.301 1.00 12.52 102 ILE D O 1
ATOM 11400 N N . MET D 1 103 ? 68.919 86.897 219.570 1.00 12.28 103 MET D N 1
ATOM 11401 C CA . MET D 1 103 ? 69.237 85.465 219.477 1.00 11.19 103 MET D CA 1
ATOM 11402 C C . MET D 1 103 ? 68.257 84.768 218.535 1.00 12.20 103 MET D C 1
ATOM 11403 O O . MET D 1 103 ? 68.657 83.984 217.661 1.00 11.20 103 MET D O 1
ATOM 11408 N N . ASN D 1 104 ? 66.982 85.098 218.720 1.00 11.10 104 ASN D N 1
ATOM 11409 C CA . ASN D 1 104 ? 65.923 84.458 218.006 1.00 10.77 104 ASN D CA 1
ATOM 11410 C C . ASN D 1 104 ? 66.110 84.726 216.499 1.00 13.30 104 ASN D C 1
ATOM 11411 O O . ASN D 1 104 ? 65.869 83.845 215.660 1.00 15.10 104 ASN D O 1
ATOM 11416 N N . THR D 1 105 ? 66.549 85.940 216.167 1.00 14.77 105 THR D N 1
ATOM 11417 C CA . THR D 1 105 ? 66.709 86.319 214.771 1.00 14.69 105 THR D CA 1
ATOM 11418 C C . THR D 1 105 ? 67.834 85.510 214.121 1.00 16.56 105 THR D C 1
ATOM 11419 O O . THR D 1 105 ? 67.772 85.164 212.933 1.00 15.76 105 THR D O 1
ATOM 11423 N N . LEU D 1 106 ? 68.875 85.247 214.911 1.00 12.67 106 LEU D N 1
ATOM 11424 C CA . LEU D 1 106 ? 70.027 84.506 214.451 1.00 13.80 106 LEU D CA 1
ATOM 11425 C C . LEU D 1 106 ? 69.687 83.047 214.207 1.00 13.12 106 LEU D C 1
ATOM 11426 O O . LEU D 1 106 ? 70.323 82.368 213.389 1.00 13.23 106 LEU D O 1
ATOM 11431 N N . GLY D 1 107 ? 68.678 82.550 214.906 1.00 13.81 107 GLY D N 1
ATOM 11432 C CA . GLY D 1 107 ? 68.367 81.137 214.802 1.00 12.85 107 GLY D CA 1
ATOM 11433 C C . GLY D 1 107 ? 68.430 80.386 216.121 1.00 13.19 107 GLY D C 1
ATOM 11434 O O . GLY D 1 107 ? 68.112 79.198 216.186 1.00 11.73 107 GLY D O 1
ATOM 11435 N N . PHE D 1 108 ? 68.824 81.062 217.195 1.00 13.27 108 PHE D N 1
ATOM 11436 C CA . PHE D 1 108 ? 68.749 80.410 218.527 1.00 12.93 108 PHE D CA 1
ATOM 11437 C C . PHE D 1 108 ? 67.306 80.308 219.008 1.00 10.57 108 PHE D C 1
ATOM 11438 O O . PHE D 1 108 ? 66.489 81.176 218.748 1.00 9.27 108 PHE D O 1
ATOM 11446 N N . ASN D 1 109 ? 66.968 79.259 219.735 1.00 12.62 109 ASN D N 1
ATOM 11447 C CA . ASN D 1 109 ? 65.656 79.281 220.371 1.00 12.70 109 ASN D CA 1
ATOM 11448 C C . ASN D 1 109 ? 65.716 78.964 221.874 1.00 14.75 109 ASN D C 1
ATOM 11449 O O . ASN D 1 109 ? 64.691 78.752 222.503 1.00 17.86 109 ASN D O 1
ATOM 11454 N N . MET D 1 110 ? 66.929 78.894 222.419 1.00 14.67 110 MET D N 1
ATOM 11455 C CA . MET D 1 110 ? 67.129 78.724 223.851 1.00 14.15 110 MET D CA 1
ATOM 11456 C C . MET D 1 110 ? 68.409 79.472 224.270 1.00 15.95 110 MET D C 1
ATOM 11457 O O . MET D 1 110 ? 69.320 79.747 223.437 1.00 15.90 110 MET D O 1
ATOM 11462 N N . VAL D 1 111 ? 68.435 79.868 225.541 1.00 14.09 111 VAL D N 1
ATOM 11463 C CA . VAL D 1 111 ? 69.640 80.387 226.138 1.00 15.49 111 VAL D CA 1
ATOM 11464 C C . VAL D 1 111 ? 69.823 79.668 227.478 1.00 13.79 111 VAL D C 1
ATOM 11465 O O . VAL D 1 111 ? 68.853 79.381 228.158 1.00 13.66 111 VAL D O 1
ATOM 11469 N N . PHE D 1 112 ? 71.062 79.315 227.812 1.00 16.37 112 PHE D N 1
ATOM 11470 C CA . PHE D 1 112 ? 71.346 78.719 229.124 1.00 15.06 112 PHE D CA 1
ATOM 11471 C C . PHE D 1 112 ? 71.540 79.830 230.164 1.00 13.60 112 PHE D C 1
ATOM 11472 O O . PHE D 1 112 ? 72.640 80.096 230.627 1.00 12.14 112 PHE D O 1
ATOM 11480 N N . ALA D 1 113 ? 70.429 80.489 230.480 1.00 13.53 113 ALA D N 1
ATOM 11481 C CA . ALA D 1 113 ? 70.370 81.604 231.408 1.00 12.11 113 ALA D CA 1
ATOM 11482 C C . ALA D 1 113 ? 68.895 81.842 231.688 1.00 10.82 113 ALA D C 1
ATOM 11483 O O . ALA D 1 113 ? 68.050 81.301 230.980 1.00 10.10 113 ALA D O 1
ATOM 11485 N N . PRO D 1 114 ? 68.553 82.580 232.762 1.00 11.92 114 PRO D N 1
ATOM 11486 C CA . PRO D 1 114 ? 69.415 83.234 233.750 1.00 11.71 114 PRO D CA 1
ATOM 11487 C C . PRO D 1 114 ? 69.968 82.265 234.792 1.00 11.25 114 PRO D C 1
ATOM 11488 O O . PRO D 1 114 ? 69.407 81.178 235.076 1.00 9.05 114 PRO D O 1
ATOM 11492 N N . VAL D 1 115 ? 71.083 82.686 235.352 1.00 11.07 115 VAL D N 1
ATOM 11493 C CA . VAL D 1 115 ? 71.609 82.077 236.572 1.00 13.89 115 VAL D CA 1
ATOM 11494 C C . VAL D 1 115 ? 70.726 82.504 237.761 1.00 11.98 115 VAL D C 1
ATOM 11495 O O . VAL D 1 115 ? 70.535 83.689 237.985 1.00 13.24 115 VAL D O 1
ATOM 11499 N N . LEU D 1 116 ? 70.142 81.548 238.477 1.00 10.83 116 LEU D N 1
ATOM 11500 C CA . LEU D 1 116 ? 69.352 81.897 239.663 1.00 11.70 116 LEU D CA 1
ATOM 11501 C C . LEU D 1 116 ? 70.069 81.552 240.994 1.00 11.55 116 LEU D C 1
ATOM 11502 O O . LEU D 1 116 ? 69.441 81.518 242.039 1.00 7.68 116 LEU D O 1
ATOM 11507 N N . ASP D 1 117 ? 71.357 81.212 240.921 1.00 12.64 117 ASP D N 1
ATOM 11508 C CA . ASP D 1 117 ? 72.187 80.937 242.096 1.00 13.68 117 ASP D CA 1
ATOM 11509 C C . ASP D 1 117 ? 72.379 82.169 242.960 1.00 14.94 117 ASP D C 1
ATOM 11510 O O . ASP D 1 117 ? 72.619 83.265 242.426 1.00 11.94 117 ASP D O 1
ATOM 11515 N N . LEU D 1 118 ? 72.316 81.990 244.289 1.00 14.51 118 LEU D N 1
ATOM 11516 C CA . LEU D 1 118 ? 72.505 83.122 245.211 1.00 17.23 118 LEU D CA 1
ATOM 11517 C C . LEU D 1 118 ? 73.993 83.493 245.273 1.00 19.32 118 LEU D C 1
ATOM 11518 O O . LEU D 1 118 ? 74.864 82.639 245.043 1.00 23.13 118 LEU D O 1
ATOM 11523 N N . LEU D 1 119 ? 74.293 84.749 245.587 1.00 17.67 119 LEU D N 1
ATOM 11524 C CA . LEU D 1 119 ? 75.695 85.149 245.721 1.00 21.53 119 LEU D CA 1
ATOM 11525 C C . LEU D 1 119 ? 76.409 84.593 246.967 1.00 21.23 119 LEU D C 1
ATOM 11526 O O . LEU D 1 119 ? 75.821 84.479 248.052 1.00 25.63 119 LEU D O 1
ATOM 11531 N N . LEU D 1 129 ? 79.938 87.146 240.519 1.00 29.77 129 LEU D N 1
ATOM 11532 C CA . LEU D 1 129 ? 79.541 88.041 239.402 1.00 31.71 129 LEU D CA 1
ATOM 11533 C C . LEU D 1 129 ? 78.408 87.603 238.458 1.00 28.13 129 LEU D C 1
ATOM 11534 O O . LEU D 1 129 ? 77.734 88.458 237.872 1.00 23.27 129 LEU D O 1
ATOM 11539 N N . ARG D 1 130 ? 78.231 86.298 238.275 1.00 26.10 130 ARG D N 1
ATOM 11540 C CA . ARG D 1 130 ? 77.172 85.777 237.407 1.00 24.00 130 ARG D CA 1
ATOM 11541 C C . ARG D 1 130 ? 75.787 85.772 238.120 1.00 19.33 130 ARG D C 1
ATOM 11542 O O . ARG D 1 130 ? 74.753 85.563 237.478 1.00 21.45 130 ARG D O 1
ATOM 11550 N N . SER D 1 131 ? 75.776 86.095 239.421 1.00 21.31 131 SER D N 1
ATOM 11551 C CA . SER D 1 131 ? 74.566 86.103 240.256 1.00 14.59 131 SER D CA 1
ATOM 11552 C C . SER D 1 131 ? 73.952 87.488 240.445 1.00 13.62 131 SER D C 1
ATOM 11553 O O . SER D 1 131 ? 74.652 88.491 240.504 1.00 15.41 131 SER D O 1
ATOM 11556 N N . PHE D 1 132 ? 72.627 87.535 240.519 1.00 12.19 132 PHE D N 1
ATOM 11557 C CA . PHE D 1 132 ? 71.901 88.774 240.835 1.00 14.30 132 PHE D CA 1
ATOM 11558 C C . PHE D 1 132 ? 72.136 89.329 242.250 1.00 16.93 132 PHE D C 1
ATOM 11559 O O . PHE D 1 132 ? 71.928 90.534 242.476 1.00 17.57 132 PHE D O 1
ATOM 11567 N N . GLY D 1 133 ? 72.551 88.486 243.202 1.00 17.76 133 GLY D N 1
ATOM 11568 C CA . GLY D 1 133 ? 72.809 88.983 244.559 1.00 13.83 133 GLY D CA 1
ATOM 11569 C C . GLY D 1 133 ? 72.677 87.993 245.699 1.00 14.99 133 GLY D C 1
ATOM 11570 O O . GLY D 1 133 ? 72.502 86.796 245.469 1.00 14.44 133 GLY D O 1
ATOM 11571 N N . SER D 1 134 ? 72.799 88.499 246.935 1.00 18.03 134 SER D N 1
ATOM 11572 C CA . SER D 1 134 ? 72.663 87.717 248.190 1.00 14.79 134 SER D CA 1
ATOM 11573 C C . SER D 1 134 ? 71.223 87.439 248.535 1.00 14.57 134 SER D C 1
ATOM 11574 O O . SER D 1 134 ? 70.833 86.344 248.962 1.00 17.27 134 SER D O 1
ATOM 11577 N N . ASP D 1 135 ? 70.442 88.500 248.395 1.00 15.41 135 ASP D N 1
ATOM 11578 C CA . ASP D 1 135 ? 69.056 88.544 248.792 1.00 14.19 135 ASP D CA 1
ATOM 11579 C C . ASP D 1 135 ? 68.160 87.660 247.896 1.00 16.41 135 ASP D C 1
ATOM 11580 O O . ASP D 1 135 ? 68.004 87.908 246.691 1.00 13.88 135 ASP D O 1
ATOM 11585 N N . PRO D 1 136 ? 67.562 86.610 248.483 1.00 15.79 136 PRO D N 1
ATOM 11586 C CA . PRO D 1 136 ? 66.704 85.705 247.693 1.00 15.73 136 PRO D CA 1
ATOM 11587 C C . PRO D 1 136 ? 65.564 86.417 246.937 1.00 17.55 136 PRO D C 1
ATOM 11588 O O . PRO D 1 136 ? 65.152 85.978 245.826 1.00 13.85 136 PRO D O 1
ATOM 11592 N N . GLU D 1 137 ? 65.054 87.499 247.528 1.00 17.25 137 GLU D N 1
ATOM 11593 C CA . GLU D 1 137 ? 63.944 88.216 246.922 1.00 16.84 137 GLU D CA 1
ATOM 11594 C C . GLU D 1 137 ? 64.406 88.968 245.670 1.00 16.86 137 GLU D C 1
ATOM 11595 O O . GLU D 1 137 ? 63.764 88.858 244.608 1.00 15.52 137 GLU D O 1
ATOM 11601 N N . VAL D 1 138 ? 65.556 89.634 245.783 1.00 14.90 138 VAL D N 1
ATOM 11602 C CA . VAL D 1 138 ? 66.136 90.391 244.693 1.00 15.83 138 VAL D CA 1
ATOM 11603 C C . VAL D 1 138 ? 66.438 89.449 243.521 1.00 17.66 138 VAL D C 1
ATOM 11604 O O . VAL D 1 138 ? 66.188 89.759 242.348 1.00 9.07 138 VAL D O 1
ATOM 11608 N N . VAL D 1 139 ? 67.004 88.304 243.853 1.00 14.67 139 VAL D N 1
ATOM 11609 C CA . VAL D 1 139 ? 67.269 87.308 242.834 1.00 15.43 139 VAL D CA 1
ATOM 11610 C C . VAL D 1 139 ? 65.992 86.776 242.186 1.00 11.26 139 VAL D C 1
ATOM 11611 O O . VAL D 1 139 ? 65.913 86.706 240.949 1.00 12.27 139 VAL D O 1
ATOM 11615 N N . ALA D 1 140 ? 64.966 86.504 242.984 1.00 8.34 140 ALA D N 1
ATOM 11616 C CA . ALA D 1 140 ? 63.709 85.981 242.471 1.00 11.70 140 ALA D CA 1
ATOM 11617 C C . ALA D 1 140 ? 63.092 86.965 241.478 1.00 16.88 140 ALA D C 1
ATOM 11618 O O . ALA D 1 140 ? 62.641 86.545 240.400 1.00 7.83 140 ALA D O 1
ATOM 11620 N N . SER D 1 141 ? 63.087 88.257 241.829 1.00 7.50 141 SER D N 1
ATOM 11621 C CA . SER D 1 141 ? 62.431 89.245 241.007 1.00 14.25 141 SER D CA 1
ATOM 11622 C C . SER D 1 141 ? 63.222 89.461 239.693 1.00 15.71 141 SER D C 1
ATOM 11623 O O . SER D 1 141 ? 62.605 89.648 238.595 1.00 12.50 141 SER D O 1
ATOM 11626 N N . HIS D 1 142 ? 64.562 89.451 239.801 1.00 12.13 142 HIS D N 1
ATOM 11627 C CA . HIS D 1 142 ? 65.395 89.636 238.624 1.00 14.67 142 HIS D CA 1
ATOM 11628 C C . HIS D 1 142 ? 65.359 88.393 237.715 1.00 11.69 142 HIS D C 1
ATOM 11629 O O . HIS D 1 142 ? 65.284 88.486 236.497 1.00 11.53 142 HIS D O 1
ATOM 11636 N N . GLY D 1 143 ? 65.341 87.233 238.328 1.00 11.22 143 GLY D N 1
ATOM 11637 C CA . GLY D 1 143 ? 65.205 85.997 237.604 1.00 10.89 143 GLY D CA 1
ATOM 11638 C C . GLY D 1 143 ? 63.857 85.995 236.895 1.00 14.10 143 GLY D C 1
ATOM 11639 O O . GLY D 1 143 ? 63.766 85.556 235.750 1.00 10.92 143 GLY D O 1
ATOM 11640 N N . MET D 1 144 ? 62.818 86.516 237.553 1.00 10.95 144 MET D N 1
ATOM 11641 C CA . MET D 1 144 ? 61.493 86.551 236.935 1.00 11.38 144 MET D CA 1
ATOM 11642 C C . MET D 1 144 ? 61.479 87.451 235.694 1.00 10.82 144 MET D C 1
ATOM 11643 O O . MET D 1 144 ? 61.006 87.028 234.635 1.00 9.17 144 MET D O 1
ATOM 11648 N N . GLU D 1 145 ? 62.007 88.665 235.826 1.00 10.52 145 GLU D N 1
ATOM 11649 C CA . GLU D 1 145 ? 62.087 89.586 234.700 1.00 11.41 145 GLU D CA 1
ATOM 11650 C C . GLU D 1 145 ? 62.946 89.022 233.546 1.00 11.69 145 GLU D C 1
ATOM 11651 O O . GLU D 1 145 ? 62.599 89.167 232.374 1.00 9.94 145 GLU D O 1
ATOM 11657 N N . ALA D 1 146 ? 64.059 88.381 233.893 1.00 10.05 146 ALA D N 1
ATOM 11658 C CA . ALA D 1 146 ? 64.927 87.792 232.909 1.00 10.30 146 ALA D CA 1
ATOM 11659 C C . ALA D 1 146 ? 64.185 86.695 232.144 1.00 9.94 146 ALA D C 1
ATOM 11660 O O . ALA D 1 146 ? 64.175 86.690 230.907 1.00 9.57 146 ALA D O 1
ATOM 11662 N N . CYS D 1 147 ? 63.507 85.804 232.860 1.00 12.93 147 CYS D N 1
ATOM 11663 C CA . CYS D 1 147 ? 62.784 84.735 232.167 1.00 11.02 147 CYS D CA 1
ATOM 11664 C C . CYS D 1 147 ? 61.685 85.302 231.254 1.00 14.20 147 CYS D C 1
ATOM 11665 O O . CYS D 1 147 ? 61.569 84.884 230.061 1.00 12.92 147 CYS D O 1
ATOM 11668 N N . MET D 1 148 ? 60.953 86.290 231.780 1.00 12.74 148 MET D N 1
ATOM 11669 C CA . MET D 1 148 ? 59.862 86.922 231.048 1.00 11.39 148 MET D CA 1
ATOM 11670 C C . MET D 1 148 ? 60.394 87.567 229.778 1.00 14.08 148 MET D C 1
ATOM 11671 O O . MET D 1 148 ? 59.837 87.360 228.706 1.00 16.11 148 MET D O 1
ATOM 11676 N N . GLY D 1 149 ? 61.498 88.316 229.916 1.00 15.07 149 GLY D N 1
ATOM 11677 C CA . GLY D 1 149 ? 62.154 89.019 228.830 1.00 12.88 149 GLY D CA 1
ATOM 11678 C C . GLY D 1 149 ? 62.630 88.117 227.711 1.00 13.45 149 GLY D C 1
ATOM 11679 O O . GLY D 1 149 ? 62.224 88.285 226.547 1.00 12.69 149 GLY D O 1
ATOM 11680 N N . TYR D 1 150 ? 63.492 87.161 228.062 1.00 12.15 150 TYR D N 1
ATOM 11681 C CA . TYR D 1 150 ? 63.975 86.186 227.087 1.00 14.52 150 TYR D CA 1
ATOM 11682 C C . TYR D 1 150 ? 62.803 85.567 226.341 1.00 16.92 150 TYR D C 1
ATOM 11683 O O . TYR D 1 150 ? 62.816 85.478 225.104 1.00 6.07 150 TYR D O 1
ATOM 11692 N N . PHE D 1 151 ? 61.792 85.152 227.101 1.00 14.72 151 PHE D N 1
ATOM 11693 C CA . PHE D 1 151 ? 60.632 84.496 226.503 1.00 13.40 151 PHE D CA 1
ATOM 11694 C C . PHE D 1 151 ? 59.943 85.418 225.516 1.00 13.87 151 PHE D C 1
ATOM 11695 O O . PHE D 1 151 ? 59.657 84.995 224.402 1.00 16.99 151 PHE D O 1
ATOM 11703 N N . LYS D 1 152 ? 59.684 86.662 225.908 1.00 13.24 152 LYS D N 1
ATOM 11704 C CA . LYS D 1 152 ? 59.110 87.640 224.981 1.00 15.31 152 LYS D CA 1
ATOM 11705 C C . LYS D 1 152 ? 59.955 87.767 223.696 1.00 17.48 152 LYS D C 1
ATOM 11706 O O . LYS D 1 152 ? 59.427 87.689 222.571 1.00 12.95 152 LYS D O 1
ATOM 11712 N N . GLY D 1 153 ? 61.274 87.837 223.864 1.00 14.22 153 GLY D N 1
ATOM 11713 C CA . GLY D 1 153 ? 62.172 87.982 222.730 1.00 13.66 153 GLY D CA 1
ATOM 11714 C C . GLY D 1 153 ? 62.208 86.813 221.780 1.00 13.03 153 GLY D C 1
ATOM 11715 O O . GLY D 1 153 ? 62.708 86.944 220.655 1.00 13.59 153 GLY D O 1
ATOM 11716 N N . GLY D 1 154 ? 61.724 85.654 222.205 1.00 11.24 154 GLY D N 1
ATOM 11717 C CA . GLY D 1 154 ? 61.719 84.516 221.311 1.00 9.97 154 GLY D CA 1
ATOM 11718 C C . GLY D 1 154 ? 62.661 83.353 221.623 1.00 9.77 154 GLY D C 1
ATOM 11719 O O . GLY D 1 154 ? 62.830 82.464 220.788 1.00 10.45 154 GLY D O 1
ATOM 11720 N N . VAL D 1 155 ? 63.266 83.315 222.815 1.00 12.93 155 VAL D N 1
ATOM 11721 C CA . VAL D 1 155 ? 64.040 82.118 223.170 1.00 14.04 155 VAL D CA 1
ATOM 11722 C C . VAL D 1 155 ? 63.555 81.605 224.526 1.00 14.53 155 VAL D C 1
ATOM 11723 O O . VAL D 1 155 ? 63.183 82.391 225.405 1.00 14.98 155 VAL D O 1
ATOM 11727 N N . ILE D 1 156 ? 63.488 80.283 224.666 1.00 11.98 156 ILE D N 1
ATOM 11728 C CA . ILE D 1 156 ? 63.142 79.685 225.942 1.00 15.53 156 ILE D CA 1
ATOM 11729 C C . ILE D 1 156 ? 64.310 79.769 226.909 1.00 12.71 156 ILE D C 1
ATOM 11730 O O . ILE D 1 156 ? 65.377 79.235 226.632 1.00 14.77 156 ILE D O 1
ATOM 11735 N N . PRO D 1 157 ? 64.119 80.457 228.046 1.00 13.09 157 PRO D N 1
ATOM 11736 C CA . PRO D 1 157 ? 65.180 80.463 229.062 1.00 10.82 157 PRO D CA 1
ATOM 11737 C C . PRO D 1 157 ? 65.346 79.081 229.678 1.00 12.90 157 PRO D C 1
ATOM 11738 O O . PRO D 1 157 ? 64.384 78.288 229.710 1.00 9.83 157 PRO D O 1
ATOM 11742 N N . CYS D 1 158 ? 66.553 78.807 230.169 1.00 13.31 158 CYS D N 1
ATOM 11743 C CA . CYS D 1 158 ? 66.861 77.597 230.923 1.00 13.70 158 CYS D CA 1
ATOM 11744 C C . CYS D 1 158 ? 67.493 77.998 232.240 1.00 13.32 158 CYS D C 1
ATOM 11745 O O . CYS D 1 158 ? 68.665 78.346 232.278 1.00 14.41 158 CYS D O 1
ATOM 11748 N N . ILE D 1 159 ? 66.731 77.972 233.324 1.00 13.72 159 ILE D N 1
ATOM 11749 C CA . ILE D 1 159 ? 67.302 78.485 234.568 1.00 16.02 159 ILE D CA 1
ATOM 11750 C C . ILE D 1 159 ? 68.278 77.494 235.182 1.00 17.12 159 ILE D C 1
ATOM 11751 O O . ILE D 1 159 ? 68.132 76.281 235.042 1.00 15.23 159 ILE D O 1
ATOM 11756 N N . LYS D 1 160 ? 69.282 78.025 235.871 1.00 19.80 160 LYS D N 1
ATOM 11757 C CA . LYS D 1 160 ? 70.341 77.175 236.418 1.00 17.08 160 LYS D CA 1
ATOM 11758 C C . LYS D 1 160 ? 70.958 77.753 237.719 1.00 16.94 160 LYS D C 1
ATOM 11759 O O . LYS D 1 160 ? 70.882 78.966 237.962 1.00 14.57 160 LYS D O 1
ATOM 11765 N N . HIS D 1 161 ? 71.539 76.911 238.568 1.00 15.20 161 HIS D N 1
ATOM 11766 C CA . HIS D 1 161 ? 71.505 75.443 238.496 1.00 14.89 161 HIS D CA 1
ATOM 11767 C C . HIS D 1 161 ? 70.729 74.893 239.691 1.00 14.64 161 HIS D C 1
ATOM 11768 O O . HIS D 1 161 ? 71.124 75.075 240.851 1.00 15.77 161 HIS D O 1
ATOM 11775 N N . PHE D 1 162 ? 69.617 74.241 239.408 1.00 13.18 162 PHE D N 1
ATOM 11776 C CA . PHE D 1 162 ? 68.734 73.789 240.444 1.00 12.45 162 PHE D CA 1
ATOM 11777 C C . PHE D 1 162 ? 69.439 72.740 241.282 1.00 16.03 162 PHE D C 1
ATOM 11778 O O . PHE D 1 162 ? 70.113 71.856 240.736 1.00 13.41 162 PHE D O 1
ATOM 11786 N N . PRO D 1 163 ? 69.296 72.820 242.617 1.00 16.68 163 PRO D N 1
ATOM 11787 C CA . PRO D 1 163 ? 68.443 73.744 243.371 1.00 13.48 163 PRO D CA 1
ATOM 11788 C C . PRO D 1 163 ? 69.137 75.006 243.868 1.00 15.74 163 PRO D C 1
ATOM 11789 O O . PRO D 1 163 ? 68.570 75.708 244.709 1.00 15.34 163 PRO D O 1
ATOM 11793 N N . GLY D 1 164 ? 70.346 75.284 243.399 1.00 13.84 164 GLY D N 1
ATOM 11794 C CA . GLY D 1 164 ? 71.043 76.487 243.818 1.00 15.92 164 GLY D CA 1
ATOM 11795 C C . GLY D 1 164 ? 72.485 76.104 244.087 1.00 20.00 164 GLY D C 1
ATOM 11796 O O . GLY D 1 164 ? 72.757 75.141 244.811 1.00 22.93 164 GLY D O 1
ATOM 11797 N N . HIS D 1 165 ? 73.411 76.852 243.507 1.00 18.54 165 HIS D N 1
ATOM 11798 C CA . HIS D 1 165 ? 74.806 76.468 243.477 1.00 20.40 165 HIS D CA 1
ATOM 11799 C C . HIS D 1 165 ? 75.600 77.423 244.384 1.00 20.93 165 HIS D C 1
ATOM 11800 O O . HIS D 1 165 ? 76.804 77.285 244.582 1.00 25.64 165 HIS D O 1
ATOM 11807 N N . GLY D 1 166 ? 74.905 78.407 244.926 1.00 21.67 166 GLY D N 1
ATOM 11808 C CA . GLY D 1 166 ? 75.531 79.536 245.583 1.00 20.79 166 GLY D CA 1
ATOM 11809 C C . GLY D 1 166 ? 76.146 79.312 246.956 1.00 23.70 166 GLY D C 1
ATOM 11810 O O . GLY D 1 166 ? 76.954 80.129 247.401 1.00 29.51 166 GLY D O 1
ATOM 11811 N N . LYS D 1 167 ? 75.761 78.256 247.669 1.00 19.69 167 LYS D N 1
ATOM 11812 C CA . LYS D 1 167 ? 76.269 78.144 249.032 1.00 21.49 167 LYS D CA 1
ATOM 11813 C C . LYS D 1 167 ? 77.562 77.318 249.130 1.00 27.16 167 LYS D C 1
ATOM 11814 O O . LYS D 1 167 ? 78.009 76.983 250.234 1.00 28.83 167 LYS D O 1
ATOM 11820 N N . THR D 1 168 ? 78.203 77.046 247.998 1.00 25.47 168 THR D N 1
ATOM 11821 C CA . THR D 1 168 ? 79.487 76.361 248.036 1.00 27.00 168 THR D CA 1
ATOM 11822 C C . THR D 1 168 ? 80.581 77.176 247.375 1.00 28.84 168 THR D C 1
ATOM 11823 O O . THR D 1 168 ? 80.333 77.930 246.437 1.00 31.02 168 THR D O 1
ATOM 11827 N N . ALA D 1 169 ? 81.803 77.027 247.860 1.00 32.78 169 ALA D N 1
ATOM 11828 C CA . ALA D 1 169 ? 82.912 77.755 247.261 1.00 37.83 169 ALA D CA 1
ATOM 11829 C C . ALA D 1 169 ? 83.530 76.911 246.150 1.00 34.96 169 ALA D C 1
ATOM 11830 O O . ALA D 1 169 ? 84.155 77.444 245.225 1.00 39.76 169 ALA D O 1
ATOM 11832 N N . ASP D 1 170 ? 83.246 75.610 246.179 1.00 34.88 170 ASP D N 1
ATOM 11833 C CA . ASP D 1 170 ? 83.857 74.682 245.230 1.00 38.71 170 ASP D CA 1
ATOM 11834 C C . ASP D 1 170 ? 83.178 74.673 243.869 1.00 40.64 170 ASP D C 1
ATOM 11835 O O . ASP D 1 170 ? 81.960 74.830 243.734 1.00 36.85 170 ASP D O 1
ATOM 11840 N N . ASP D 1 171 ? 83.998 74.439 242.861 1.00 43.92 171 ASP D N 1
ATOM 11841 C CA . ASP D 1 171 ? 83.563 74.463 241.482 1.00 39.48 171 ASP D CA 1
ATOM 11842 C C . ASP D 1 171 ? 83.430 73.052 240.866 1.00 40.92 171 ASP D C 1
ATOM 11843 O O . ASP D 1 171 ? 84.359 72.247 240.924 1.00 41.46 171 ASP D O 1
ATOM 11848 N N . SER D 1 172 ? 82.262 72.777 240.278 1.00 39.53 172 SER D N 1
ATOM 11849 C CA . SER D 1 172 ? 81.899 71.453 239.747 1.00 40.79 172 SER D CA 1
ATOM 11850 C C . SER D 1 172 ? 82.772 70.913 238.605 1.00 38.91 172 SER D C 1
ATOM 11851 O O . SER D 1 172 ? 82.673 69.721 238.274 1.00 34.69 172 SER D O 1
ATOM 11854 N N . HIS D 1 173 ? 83.558 71.773 237.954 1.00 40.30 173 HIS D N 1
ATOM 11855 C CA . HIS D 1 173 ? 84.536 71.283 236.976 1.00 44.84 173 HIS D CA 1
ATOM 11856 C C . HIS D 1 173 ? 85.725 70.598 237.666 1.00 41.33 173 HIS D C 1
ATOM 11857 O O . HIS D 1 173 ? 86.423 69.791 237.050 1.00 34.07 173 HIS D O 1
ATOM 11864 N N . TYR D 1 174 ? 85.948 70.922 238.939 1.00 42.60 174 TYR D N 1
ATOM 11865 C CA . TYR D 1 174 ? 87.086 70.390 239.688 1.00 44.02 174 TYR D CA 1
ATOM 11866 C C . TYR D 1 174 ? 86.717 69.198 240.573 1.00 40.58 174 TYR D C 1
ATOM 11867 O O . TYR D 1 174 ? 87.436 68.191 240.604 1.00 39.80 174 TYR D O 1
ATOM 11876 N N . LEU D 1 175 ? 85.591 69.295 241.276 1.00 40.41 175 LEU D N 1
ATOM 11877 C CA . LEU D 1 175 ? 85.154 68.204 242.144 1.00 40.77 175 LEU D CA 1
ATOM 11878 C C . LEU D 1 175 ? 83.645 68.241 242.350 1.00 39.24 175 LEU D C 1
ATOM 11879 O O . LEU D 1 175 ? 82.966 69.119 241.805 1.00 42.07 175 LEU D O 1
ATOM 11884 N N . LEU D 1 176 ? 83.124 67.264 243.096 1.00 36.44 176 LEU D N 1
ATOM 11885 C CA . LEU D 1 176 ? 81.728 67.282 243.516 1.00 30.91 176 LEU D CA 1
ATOM 11886 C C . LEU D 1 176 ? 81.554 68.135 244.776 1.00 33.86 176 LEU D C 1
ATOM 11887 O O . LEU D 1 176 ? 81.980 67.737 245.858 1.00 34.63 176 LEU D O 1
ATOM 11892 N N . PRO D 1 177 ? 80.914 69.315 244.648 1.00 34.94 177 PRO D N 1
ATOM 11893 C CA . PRO D 1 177 ? 80.736 70.147 245.843 1.00 33.10 177 PRO D CA 1
ATOM 11894 C C . PRO D 1 177 ? 79.632 69.632 246.765 1.00 28.81 177 PRO D C 1
ATOM 11895 O O . PRO D 1 177 ? 78.829 68.753 246.394 1.00 25.48 177 PRO D O 1
ATOM 11899 N N . THR D 1 178 ? 79.609 70.186 247.973 1.00 28.20 178 THR D N 1
ATOM 11900 C CA . THR D 1 178 ? 78.609 69.825 248.975 1.00 27.03 178 THR D CA 1
ATOM 11901 C C . THR D 1 178 ? 77.971 71.098 249.536 1.00 29.86 178 THR D C 1
ATOM 11902 O O . THR D 1 178 ? 78.677 72.066 249.854 1.00 26.75 178 THR D O 1
ATOM 11906 N N . VAL D 1 179 ? 76.643 71.124 249.604 1.00 24.47 179 VAL D N 1
ATOM 11907 C CA . VAL D 1 179 ? 75.988 72.202 250.305 1.00 23.96 179 VAL D CA 1
ATOM 11908 C C . VAL D 1 179 ? 75.272 71.598 251.490 1.00 22.87 179 VAL D C 1
ATOM 11909 O O . VAL D 1 179 ? 74.461 70.682 251.329 1.00 23.61 179 VAL D O 1
ATOM 11913 N N . ASN D 1 180 ? 75.595 72.081 252.687 1.00 21.14 180 ASN D N 1
ATOM 11914 C CA . ASN D 1 180 ? 75.052 71.454 253.898 1.00 24.75 180 ASN D CA 1
ATOM 11915 C C . ASN D 1 180 ? 73.777 72.094 254.420 1.00 25.07 180 ASN D C 1
ATOM 11916 O O . ASN D 1 180 ? 73.253 71.654 255.438 1.00 26.77 180 ASN D O 1
ATOM 11921 N N . ALA D 1 181 ? 73.290 73.143 253.758 1.00 19.52 181 ALA D N 1
ATOM 11922 C CA . ALA D 1 181 ? 72.101 73.821 254.249 1.00 19.87 181 ALA D CA 1
ATOM 11923 C C . ALA D 1 181 ? 70.930 72.832 254.358 1.00 21.75 181 ALA D C 1
ATOM 11924 O O . ALA D 1 181 ? 70.765 71.944 253.519 1.00 17.40 181 ALA D O 1
ATOM 11926 N N . SER D 1 182 ? 70.116 72.980 255.399 1.00 22.69 182 SER D N 1
ATOM 11927 C CA . SER D 1 182 ? 68.902 72.180 255.502 1.00 19.04 182 SER D CA 1
ATOM 11928 C C . SER D 1 182 ? 67.936 72.490 254.352 1.00 21.02 182 SER D C 1
ATOM 11929 O O . SER D 1 182 ? 68.059 73.521 253.681 1.00 19.94 182 SER D O 1
ATOM 11932 N N . PHE D 1 183 ? 66.989 71.576 254.128 1.00 22.42 183 PHE D N 1
ATOM 11933 C CA . PHE D 1 183 ? 65.966 71.775 253.128 1.00 19.78 183 PHE D CA 1
ATOM 11934 C C . PHE D 1 183 ? 65.124 73.010 253.452 1.00 20.14 183 PHE D C 1
ATOM 11935 O O . PHE D 1 183 ? 64.633 73.704 252.557 1.00 20.40 183 PHE D O 1
ATOM 11943 N N . GLU D 1 184 ? 64.897 73.258 254.728 1.00 15.89 184 GLU D N 1
ATOM 11944 C CA . GLU D 1 184 ? 64.072 74.389 255.087 1.00 15.19 184 GLU D CA 1
ATOM 11945 C C . GLU D 1 184 ? 64.797 75.687 254.758 1.00 16.26 184 GLU D C 1
ATOM 11946 O O . GLU D 1 184 ? 64.195 76.658 2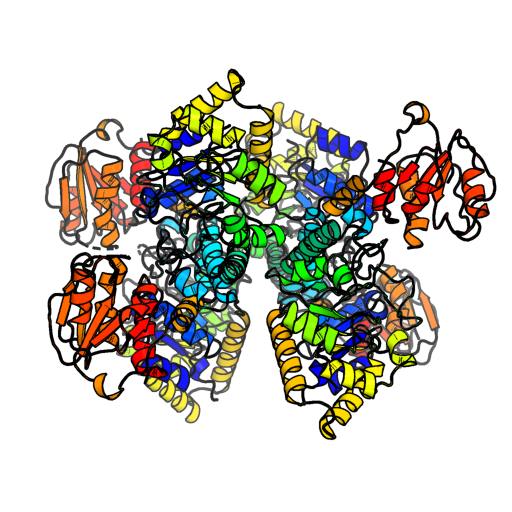54.275 1.00 15.47 184 GLU D O 1
ATOM 11952 N N . GLU D 1 185 ? 66.105 75.696 254.962 1.00 14.45 185 GLU D N 1
ATOM 11953 C CA . GLU D 1 185 ? 66.871 76.863 254.591 1.00 16.23 185 GLU D CA 1
ATOM 11954 C C . GLU D 1 185 ? 66.933 77.017 253.022 1.00 15.90 185 GLU D C 1
ATOM 11955 O O . GLU D 1 185 ? 66.823 78.129 252.486 1.00 16.20 185 GLU D O 1
ATOM 11961 N N . LEU D 1 186 ? 67.108 75.909 252.304 1.00 14.12 186 LEU D N 1
ATOM 11962 C CA . LEU D 1 186 ? 67.165 75.951 250.832 1.00 15.42 186 LEU D CA 1
ATOM 11963 C C . LEU D 1 186 ? 65.889 76.524 250.316 1.00 13.93 186 LEU D C 1
ATOM 11964 O O . LEU D 1 186 ? 65.886 77.435 249.482 1.00 11.43 186 LEU D O 1
ATOM 11969 N N . TRP D 1 187 ? 64.800 76.014 250.884 1.00 15.67 187 TRP D N 1
ATOM 11970 C CA . TRP D 1 187 ? 63.457 76.381 250.496 1.00 15.87 187 TRP D CA 1
ATOM 11971 C C . TRP D 1 187 ? 63.251 77.874 250.647 1.00 17.16 187 TRP D C 1
ATOM 11972 O O . TRP D 1 187 ? 62.737 78.547 249.720 1.00 16.20 187 TRP D O 1
ATOM 11983 N N . ARG D 1 188 ? 63.695 78.400 251.788 1.00 14.96 188 ARG D N 1
ATOM 11984 C CA . ARG D 1 188 ? 63.504 79.830 252.059 1.00 18.81 188 ARG D CA 1
ATOM 11985 C C . ARG D 1 188 ? 64.402 80.705 251.154 1.00 16.53 188 ARG D C 1
ATOM 11986 O O . ARG D 1 188 ? 64.116 81.882 250.906 1.00 16.65 188 ARG D O 1
ATOM 11994 N N . GLU D 1 189 ? 65.518 80.141 250.718 1.00 13.44 189 GLU D N 1
ATOM 11995 C CA . GLU D 1 189 ? 66.532 80.954 250.074 1.00 14.76 189 GLU D CA 1
ATOM 11996 C C . GLU D 1 189 ? 66.803 80.505 248.661 1.00 13.67 189 GLU D C 1
ATOM 11997 O O . GLU D 1 189 ? 66.179 81.022 247.720 1.00 13.17 189 GLU D O 1
ATOM 12003 N N . ASP D 1 190 ? 67.689 79.523 248.503 1.00 16.98 190 ASP D N 1
ATOM 12004 C CA . ASP D 1 190 ? 68.206 79.205 247.167 1.00 11.98 190 ASP D CA 1
ATOM 12005 C C . ASP D 1 190 ? 67.040 78.892 246.238 1.00 12.92 190 ASP D C 1
ATOM 12006 O O . ASP D 1 190 ? 67.025 79.312 245.090 1.00 8.24 190 ASP D O 1
ATOM 12011 N N . LEU D 1 191 ? 66.027 78.222 246.772 1.00 11.94 191 LEU D N 1
ATOM 12012 C CA . LEU D 1 191 ? 64.928 77.789 245.935 1.00 11.42 191 LEU D CA 1
ATOM 12013 C C . LEU D 1 191 ? 63.907 78.873 245.672 1.00 14.58 191 LEU D C 1
ATOM 12014 O O . LEU D 1 191 ? 63.067 78.705 244.804 1.00 9.40 191 LEU D O 1
ATOM 12019 N N . LEU D 1 192 ? 63.971 79.979 246.394 1.00 12.47 192 LEU D N 1
ATOM 12020 C CA . LEU D 1 192 ? 62.965 81.028 246.249 1.00 12.67 192 LEU D CA 1
ATOM 12021 C C . LEU D 1 192 ? 62.925 81.515 244.774 1.00 12.40 192 LEU D C 1
ATOM 12022 O O . LEU D 1 192 ? 61.856 81.684 244.208 1.00 10.38 192 LEU D O 1
ATOM 12027 N N . PRO D 1 193 ? 64.086 81.745 244.144 1.00 12.07 193 PRO D N 1
ATOM 12028 C CA . PRO D 1 193 ? 63.910 82.201 242.737 1.00 11.06 193 PRO D CA 1
ATOM 12029 C C . PRO D 1 193 ? 63.359 81.143 241.741 1.00 15.43 193 PRO D C 1
ATOM 12030 O O . PRO D 1 193 ? 62.560 81.492 240.839 1.00 8.10 193 PRO D O 1
ATOM 12034 N N . PHE D 1 194 ? 63.757 79.878 241.914 1.00 11.22 194 PHE D N 1
ATOM 12035 C CA . PHE D 1 194 ? 63.120 78.787 241.210 1.00 10.64 194 PHE D CA 1
ATOM 12036 C C . PHE D 1 194 ? 61.618 78.763 241.433 1.00 11.72 194 PHE D C 1
ATOM 12037 O O . PHE D 1 194 ? 60.867 78.640 240.473 1.00 12.12 194 PHE D O 1
ATOM 12045 N N . ARG D 1 195 ? 61.195 78.869 242.693 1.00 10.68 195 ARG D N 1
ATOM 12046 C CA . ARG D 1 195 ? 59.799 78.857 243.071 1.00 11.13 195 ARG D CA 1
ATOM 12047 C C . ARG D 1 195 ? 59.075 80.003 242.385 1.00 10.70 195 ARG D C 1
ATOM 12048 O O . ARG D 1 195 ? 57.944 79.838 241.949 1.00 13.19 195 ARG D O 1
ATOM 12056 N N . ARG D 1 196 ? 59.714 81.175 242.329 1.00 10.90 196 ARG D N 1
ATOM 12057 C CA . ARG D 1 196 ? 59.113 82.310 241.661 1.00 12.26 196 ARG D CA 1
ATOM 12058 C C . ARG D 1 196 ? 58.859 81.972 240.158 1.00 14.10 196 ARG D C 1
ATOM 12059 O O . ARG D 1 196 ? 57.756 82.192 239.623 1.00 10.63 196 ARG D O 1
ATOM 12067 N N . ILE D 1 197 ? 59.853 81.380 239.511 1.00 12.25 197 ILE D N 1
ATOM 12068 C CA . ILE D 1 197 ? 59.680 81.074 238.112 1.00 12.83 197 ILE D CA 1
ATOM 12069 C C . ILE D 1 197 ? 58.566 80.024 237.961 1.00 12.66 197 ILE D C 1
ATOM 12070 O O . ILE D 1 197 ? 57.702 80.153 237.085 1.00 13.14 197 ILE D O 1
ATOM 12075 N N . PHE D 1 198 ? 58.573 78.998 238.815 1.00 9.53 198 PHE D N 1
ATOM 12076 C CA . PHE D 1 198 ? 57.606 77.895 238.692 1.00 12.70 198 PHE D CA 1
ATOM 12077 C C . PHE D 1 198 ? 56.166 78.302 239.007 1.00 14.27 198 PHE D C 1
ATOM 12078 O O . PHE D 1 198 ? 55.229 77.569 238.657 1.00 13.07 198 PHE D O 1
ATOM 12086 N N . GLN D 1 199 ? 55.974 79.384 239.756 1.00 13.98 199 GLN D N 1
ATOM 12087 C CA . GLN D 1 199 ? 54.598 79.802 240.029 1.00 15.11 199 GLN D CA 1
ATOM 12088 C C . GLN D 1 199 ? 54.023 80.643 238.917 1.00 16.74 199 GLN D C 1
ATOM 12089 O O . GLN D 1 199 ? 52.819 80.865 238.889 1.00 20.13 199 GLN D O 1
ATOM 12095 N N . SER D 1 200 ? 54.880 81.157 238.041 1.00 18.01 200 SER D N 1
ATOM 12096 C CA . SER D 1 200 ? 54.426 81.938 236.869 1.00 20.19 200 SER D CA 1
ATOM 12097 C C . SER D 1 200 ? 53.920 81.026 235.751 1.00 15.88 200 SER D C 1
ATOM 12098 O O . SER D 1 200 ? 53.867 79.800 235.894 1.00 14.11 200 SER D O 1
ATOM 12101 N N . ARG D 1 201 ? 53.560 81.621 234.617 1.00 16.75 201 ARG D N 1
ATOM 12102 C CA . ARG D 1 201 ? 53.195 80.812 233.443 1.00 15.99 201 ARG D CA 1
ATOM 12103 C C . ARG D 1 201 ? 54.181 80.999 232.321 1.00 13.56 201 ARG D C 1
ATOM 12104 O O . ARG D 1 201 ? 53.862 80.707 231.162 1.00 16.46 201 ARG D O 1
ATOM 12112 N N . VAL D 1 202 ? 55.377 81.459 232.663 1.00 12.85 202 VAL D N 1
ATOM 12113 C CA . VAL D 1 202 ? 56.463 81.614 231.714 1.00 12.93 202 VAL D CA 1
ATOM 12114 C C . VAL D 1 202 ? 57.053 80.250 231.357 1.00 13.87 202 VAL D C 1
ATOM 12115 O O . VAL D 1 202 ? 57.456 79.480 232.247 1.00 15.32 202 VAL D O 1
ATOM 12119 N N . LYS D 1 203 ? 57.115 79.941 230.055 1.00 13.88 203 LYS D N 1
ATOM 12120 C CA . LYS D 1 203 ? 57.683 78.661 229.653 1.00 14.64 203 LYS D CA 1
ATOM 12121 C C . LYS D 1 203 ? 59.186 78.680 229.873 1.00 14.11 203 LYS D C 1
ATOM 12122 O O . LYS D 1 203 ? 59.870 79.613 229.444 1.00 13.37 203 LYS D O 1
ATOM 12128 N N . THR D 1 204 ? 59.699 77.634 230.523 1.00 19.86 204 THR D N 1
ATOM 12129 C CA . THR D 1 204 ? 61.115 77.569 230.891 1.00 13.02 204 THR D CA 1
ATOM 12130 C C . THR D 1 204 ? 61.628 76.127 230.854 1.00 14.64 204 THR D C 1
ATOM 12131 O O . THR D 1 204 ? 60.849 75.174 230.904 1.00 13.85 204 THR D O 1
ATOM 12135 N N . ALA D 1 205 ? 62.937 75.980 230.670 1.00 14.71 205 ALA D N 1
ATOM 12136 C CA . ALA D 1 205 ? 63.632 74.729 230.951 1.00 13.14 205 ALA D CA 1
ATOM 12137 C C . ALA D 1 205 ? 64.391 74.837 232.285 1.00 16.00 205 ALA D C 1
ATOM 12138 O O . ALA D 1 205 ? 64.658 75.950 232.761 1.00 11.93 205 ALA D O 1
ATOM 12140 N N . VAL D 1 206 ? 64.787 73.696 232.857 1.00 14.46 206 VAL D N 1
ATOM 12141 C CA . VAL D 1 206 ? 65.629 73.742 234.043 1.00 14.93 206 VAL D CA 1
ATOM 12142 C C . VAL D 1 206 ? 66.907 72.893 233.888 1.00 17.72 206 VAL D C 1
ATOM 12143 O O . VAL D 1 206 ? 66.846 71.734 233.467 1.00 18.79 206 VAL D O 1
ATOM 12147 N N . MET D 1 207 ? 68.058 73.476 234.222 1.00 13.90 207 MET D N 1
ATOM 12148 C CA . MET D 1 207 ? 69.304 72.707 234.345 1.00 17.27 207 MET D CA 1
ATOM 12149 C C . MET D 1 207 ? 69.660 72.398 235.841 1.00 15.40 207 MET D C 1
ATOM 12150 O O . MET D 1 207 ? 69.668 73.304 236.692 1.00 12.81 207 MET D O 1
ATOM 12155 N N . THR D 1 208 ? 70.011 71.133 236.117 1.00 16.02 208 THR D N 1
ATOM 12156 C CA . THR D 1 208 ? 70.348 70.672 237.464 1.00 17.24 208 THR D CA 1
ATOM 12157 C C . THR D 1 208 ? 71.785 70.992 237.806 1.00 17.36 208 THR D C 1
ATOM 12158 O O . THR D 1 208 ? 72.630 70.968 236.912 1.00 17.93 208 THR D O 1
ATOM 12162 N N . ALA D 1 209 ? 72.066 71.210 239.109 1.00 15.73 209 ALA D N 1
ATOM 12163 C CA . ALA D 1 209 ? 73.438 71.421 239.586 1.00 19.31 209 ALA D CA 1
ATOM 12164 C C . ALA D 1 209 ? 74.100 70.073 239.915 1.00 21.44 209 ALA D C 1
ATOM 12165 O O . ALA D 1 209 ? 73.450 69.148 240.408 1.00 24.14 209 ALA D O 1
ATOM 12167 N N . HIS D 1 210 ? 75.383 69.946 239.596 1.00 22.99 210 HIS D N 1
ATOM 12168 C CA . HIS D 1 210 ? 76.146 68.773 240.005 1.00 23.57 210 HIS D CA 1
ATOM 12169 C C . HIS D 1 210 ? 76.618 68.983 241.459 1.00 30.54 210 HIS D C 1
ATOM 12170 O O . HIS D 1 210 ? 77.818 69.085 241.716 1.00 32.42 210 HIS D O 1
ATOM 12177 N N . VAL D 1 211 ? 75.688 69.074 242.409 1.00 29.51 211 VAL D N 1
ATOM 12178 C CA . VAL D 1 211 ? 76.071 69.375 243.796 1.00 26.97 211 VAL D CA 1
ATOM 12179 C C . VAL D 1 211 ? 75.345 68.427 244.731 1.00 24.47 211 VAL D C 1
ATOM 12180 O O . VAL D 1 211 ? 74.194 68.065 244.466 1.00 22.54 211 VAL D O 1
ATOM 12184 N N . LYS D 1 212 ? 76.038 67.998 245.791 1.00 25.27 212 LYS D N 1
ATOM 12185 C CA . LYS D 1 212 ? 75.453 67.160 246.837 1.00 25.20 212 LYS D CA 1
ATOM 12186 C C . LYS D 1 212 ? 74.819 68.015 247.938 1.00 24.15 212 LYS D C 1
ATOM 12187 O O . LYS D 1 212 ? 75.453 68.927 248.477 1.00 20.65 212 LYS D O 1
ATOM 12193 N N . TYR D 1 213 ? 73.561 67.712 248.243 1.00 19.71 213 TYR D N 1
ATOM 12194 C CA . TYR D 1 213 ? 72.832 68.370 249.323 1.00 24.90 213 TYR D CA 1
ATOM 12195 C C . TYR D 1 213 ? 72.451 67.337 250.410 1.00 24.96 213 TYR D C 1
ATOM 12196 O O . TYR D 1 213 ? 71.331 66.790 250.413 1.00 23.95 213 TYR D O 1
ATOM 12205 N N . PRO D 1 214 ? 73.402 67.043 251.310 1.00 22.89 214 PRO D N 1
ATOM 12206 C CA . PRO D 1 214 ? 73.254 65.914 252.246 1.00 25.48 214 PRO D CA 1
ATOM 12207 C C . PRO D 1 214 ? 71.950 65.899 253.038 1.00 26.80 214 PRO D C 1
ATOM 12208 O O . PRO D 1 214 ? 71.360 64.817 253.162 1.00 27.22 214 PRO D O 1
ATOM 12212 N N . ALA D 1 215 ? 71.434 67.053 253.453 1.00 23.23 215 ALA D N 1
ATOM 12213 C CA . ALA D 1 215 ? 70.189 67.051 254.225 1.00 19.35 215 ALA D CA 1
ATOM 12214 C C . ALA D 1 215 ? 69.037 66.513 253.424 1.00 23.35 215 ALA D C 1
ATOM 12215 O O . ALA D 1 215 ? 67.963 66.298 253.974 1.00 28.20 215 ALA D O 1
ATOM 12217 N N . VAL D 1 216 ? 69.251 66.262 252.131 1.00 25.98 216 VAL D N 1
ATOM 12218 C CA . VAL D 1 216 ? 68.155 65.849 251.261 1.00 22.09 216 VAL D CA 1
ATOM 12219 C C . VAL D 1 216 ? 68.493 64.518 250.574 1.00 26.87 216 VAL D C 1
ATOM 12220 O O . VAL D 1 216 ? 67.630 63.647 250.431 1.00 30.30 216 VAL D O 1
ATOM 12224 N N . ASP D 1 217 ? 69.745 64.351 250.152 1.00 27.44 217 ASP D N 1
ATOM 12225 C CA . ASP D 1 217 ? 70.159 63.125 249.463 1.00 29.08 217 ASP D CA 1
ATOM 12226 C C . ASP D 1 217 ? 71.675 63.045 249.332 1.00 28.25 217 ASP D C 1
ATOM 12227 O O . ASP D 1 217 ? 72.355 64.070 249.328 1.00 27.67 217 ASP D O 1
ATOM 12232 N N . ASP D 1 218 ? 72.203 61.826 249.238 1.00 31.90 218 ASP D N 1
ATOM 12233 C CA . ASP D 1 218 ? 73.659 61.625 249.194 1.00 31.01 218 ASP D CA 1
ATOM 12234 C C . ASP D 1 218 ? 74.143 61.788 247.754 1.00 32.04 218 ASP D C 1
ATOM 12235 O O . ASP D 1 218 ? 75.353 61.813 247.508 1.00 30.27 218 ASP D O 1
ATOM 12240 N N . LEU D 1 219 ? 73.207 61.808 246.803 1.00 32.71 219 LEU D N 1
ATOM 12241 C CA . LEU D 1 219 ? 73.550 61.950 245.367 1.00 35.34 219 LEU D CA 1
ATOM 12242 C C . LEU D 1 219 ? 73.680 63.426 244.927 1.00 32.10 219 LEU D C 1
ATOM 12243 O O . LEU D 1 219 ? 73.055 64.307 245.533 1.00 35.65 219 LEU D O 1
ATOM 12248 N N . PRO D 1 220 ? 74.526 63.709 243.911 1.00 31.36 220 PRO D N 1
ATOM 12249 C CA . PRO D 1 220 ? 74.483 65.046 243.297 1.00 29.41 220 PRO D CA 1
ATOM 12250 C C . PRO D 1 220 ? 73.079 65.262 242.771 1.00 27.77 220 PRO D C 1
ATOM 12251 O O . PRO D 1 220 ? 72.468 64.274 242.333 1.00 24.43 220 PRO D O 1
ATOM 12255 N N . ALA D 1 221 ? 72.572 66.494 242.844 1.00 26.86 221 ALA D N 1
ATOM 12256 C CA . ALA D 1 221 ? 71.204 66.774 242.417 1.00 26.86 221 ALA D CA 1
ATOM 12257 C C . ALA D 1 221 ? 70.936 66.271 240.974 1.00 25.24 221 ALA D C 1
ATOM 12258 O O . ALA D 1 221 ? 69.879 65.699 240.693 1.00 25.91 221 ALA D O 1
ATOM 12260 N N . THR D 1 222 ? 71.914 66.414 240.087 1.00 19.97 222 THR D N 1
ATOM 12261 C CA . THR D 1 222 ? 71.761 65.960 238.689 1.00 22.74 222 THR D CA 1
ATOM 12262 C C . THR D 1 222 ? 71.305 64.513 238.604 1.00 27.73 222 THR D C 1
ATOM 12263 O O . THR D 1 222 ? 70.554 64.127 237.684 1.00 30.88 222 THR D O 1
ATOM 12267 N N . LEU D 1 223 ? 71.804 63.716 239.557 1.00 27.68 223 LEU D N 1
ATOM 12268 C CA . LEU D 1 223 ? 71.537 62.277 239.617 1.00 27.06 223 LEU D CA 1
ATOM 12269 C C . LEU D 1 223 ? 70.586 61.908 240.764 1.00 29.07 223 LEU D C 1
ATOM 12270 O O . LEU D 1 223 ? 70.481 60.735 241.133 1.00 28.69 223 LEU D O 1
ATOM 12275 N N . SER D 1 224 ? 69.918 62.893 241.355 1.00 27.52 224 SER D N 1
ATOM 12276 C CA . SER D 1 224 ? 69.116 62.609 242.547 1.00 31.75 224 SER D CA 1
ATOM 12277 C C . SER D 1 224 ? 67.621 62.537 242.219 1.00 30.23 224 SER D C 1
ATOM 12278 O O . SER D 1 224 ? 67.006 63.547 241.868 1.00 27.72 224 SER D O 1
ATOM 12281 N N . LYS D 1 225 ? 67.040 61.339 242.303 1.00 29.77 225 LYS D N 1
ATOM 12282 C CA . LYS D 1 225 ? 65.601 61.200 242.072 1.00 27.94 225 LYS D CA 1
ATOM 12283 C C . LYS D 1 225 ? 64.778 61.986 243.104 1.00 33.79 225 LYS D C 1
ATOM 12284 O O . LYS D 1 225 ? 63.656 62.455 242.818 1.00 29.96 225 LYS D O 1
ATOM 12290 N N . LYS D 1 226 ? 65.333 62.154 244.302 1.00 29.25 226 LYS D N 1
ATOM 12291 C CA . LYS D 1 226 ? 64.609 62.905 245.309 1.00 30.24 226 LYS D CA 1
ATOM 12292 C C . LYS D 1 226 ? 64.577 64.394 244.923 1.00 31.01 226 LYS D C 1
ATOM 12293 O O . LYS D 1 226 ? 63.539 65.059 245.031 1.00 27.83 226 LYS D O 1
ATOM 12299 N N . LEU D 1 227 ? 65.699 64.948 244.487 1.00 29.19 227 LEU D N 1
ATOM 12300 C CA . LEU D 1 227 ? 65.652 66.371 244.165 1.00 26.73 227 LEU D CA 1
ATOM 12301 C C . LEU D 1 227 ? 64.856 66.672 242.895 1.00 27.20 227 LEU D C 1
ATOM 12302 O O . LEU D 1 227 ? 64.105 67.663 242.859 1.00 27.33 227 LEU D O 1
ATOM 12307 N N . ILE D 1 228 ? 64.985 65.813 241.882 1.00 25.27 228 ILE D N 1
ATOM 12308 C CA . ILE D 1 228 ? 64.347 66.067 240.584 1.00 26.26 228 ILE D CA 1
ATOM 12309 C C . ILE D 1 228 ? 62.878 65.647 240.560 1.00 28.65 228 ILE D C 1
ATOM 12310 O O . ILE D 1 228 ? 62.035 66.397 240.085 1.00 25.22 228 ILE D O 1
ATOM 12315 N N . THR D 1 229 ? 62.555 64.481 241.110 1.00 30.92 229 THR D N 1
ATOM 12316 C CA . THR D 1 229 ? 61.154 64.045 241.134 1.00 32.18 229 THR D CA 1
ATOM 12317 C C . THR D 1 229 ? 60.359 64.588 242.331 1.00 32.17 229 THR D C 1
ATOM 12318 O O . THR D 1 229 ? 59.270 65.147 242.147 1.00 30.78 229 THR D O 1
ATOM 12322 N N . GLU D 1 230 ? 60.880 64.410 243.545 1.00 33.54 230 GLU D N 1
ATOM 12323 C CA . GLU D 1 230 ? 60.117 64.761 244.757 1.00 32.41 230 GLU D CA 1
ATOM 12324 C C . GLU D 1 230 ? 59.959 66.267 244.928 1.00 30.55 230 GLU D C 1
ATOM 12325 O O . GLU D 1 230 ? 58.850 66.791 245.116 1.00 29.47 230 GLU D O 1
ATOM 12331 N N . VAL D 1 231 ? 61.077 66.967 244.812 1.00 26.60 231 VAL D N 1
ATOM 12332 C CA . VAL D 1 231 ? 61.085 68.397 245.007 1.00 27.05 231 VAL D CA 1
ATOM 12333 C C . VAL D 1 231 ? 60.654 69.159 243.738 1.00 25.84 231 VAL D C 1
ATOM 12334 O O . VAL D 1 231 ? 59.739 69.992 243.796 1.00 26.88 231 VAL D O 1
ATOM 12338 N N . LEU D 1 232 ? 61.299 68.887 242.601 1.00 24.08 232 LEU D N 1
ATOM 12339 C CA . LEU D 1 232 ? 61.028 69.682 241.392 1.00 25.18 232 LEU D CA 1
ATOM 12340 C C . LEU D 1 232 ? 59.697 69.351 240.708 1.00 23.63 232 LEU D C 1
ATOM 12341 O O . LEU D 1 232 ? 58.847 70.235 240.528 1.00 21.13 232 LEU D O 1
ATOM 12346 N N . ARG D 1 233 ? 59.520 68.069 240.383 1.00 25.31 233 ARG D N 1
ATOM 12347 C CA . ARG D 1 233 ? 58.345 67.578 239.665 1.00 26.86 233 ARG D CA 1
ATOM 12348 C C . ARG D 1 233 ? 57.067 67.648 240.480 1.00 26.86 233 ARG D C 1
ATOM 12349 O O . ARG D 1 233 ? 56.011 68.049 239.971 1.00 28.52 233 ARG D O 1
ATOM 12357 N N . GLU D 1 234 ? 57.170 67.211 241.736 1.00 28.54 234 GLU D N 1
ATOM 12358 C CA . GLU D 1 234 ? 56.018 67.083 242.612 1.00 29.50 234 GLU D CA 1
ATOM 12359 C C . GLU D 1 234 ? 55.750 68.333 243.431 1.00 26.64 234 GLU D C 1
ATOM 12360 O O . GLU D 1 234 ? 54.730 69.025 243.224 1.00 27.41 234 GLU D O 1
ATOM 12366 N N . LYS D 1 235 ? 56.669 68.617 244.355 1.00 25.14 235 LYS D N 1
ATOM 12367 C CA . LYS D 1 235 ? 56.515 69.748 245.271 1.00 28.66 235 LYS D CA 1
ATOM 12368 C C . LYS D 1 235 ? 56.400 71.057 244.521 1.00 21.83 235 LYS D C 1
ATOM 12369 O O . LYS D 1 235 ? 55.570 71.887 244.845 1.00 23.01 235 LYS D O 1
ATOM 12375 N N . LEU D 1 236 ? 57.268 71.245 243.535 1.00 23.13 236 LEU D N 1
ATOM 12376 C CA . LEU D 1 236 ? 57.272 72.487 242.783 1.00 21.74 236 LEU D CA 1
ATOM 12377 C C . LEU D 1 236 ? 56.392 72.402 241.527 1.00 23.78 236 LEU D C 1
ATOM 12378 O O . LEU D 1 236 ? 56.160 73.417 240.848 1.00 22.18 236 LEU D O 1
ATOM 12383 N N . ASN D 1 237 ? 55.918 71.193 241.217 1.00 23.84 237 ASN D N 1
ATOM 12384 C CA . ASN D 1 237 ? 54.976 70.988 240.114 1.00 26.48 237 ASN D CA 1
ATOM 12385 C C . ASN D 1 237 ? 55.591 71.401 238.769 1.00 24.10 237 ASN D C 1
ATOM 12386 O O . ASN D 1 237 ? 54.906 71.906 237.885 1.00 23.02 237 ASN D O 1
ATOM 12391 N N . PHE D 1 238 ? 56.891 71.221 238.619 1.00 24.05 238 PHE D N 1
ATOM 12392 C CA . PHE D 1 238 ? 57.492 71.559 237.347 1.00 23.31 238 PHE D CA 1
ATOM 12393 C C . PHE D 1 238 ? 57.349 70.376 236.404 1.00 24.48 238 PHE D C 1
ATOM 12394 O O . PHE D 1 238 ? 57.894 69.298 236.664 1.00 23.88 238 PHE D O 1
ATOM 12402 N N . LYS D 1 239 ? 56.622 70.575 235.307 1.00 22.07 239 LYS D N 1
ATOM 12403 C CA . LYS D 1 239 ? 56.341 69.455 234.413 1.00 24.59 239 LYS D CA 1
ATOM 12404 C C . LYS D 1 239 ? 57.143 69.593 233.128 1.00 25.60 239 LYS D C 1
ATOM 12405 O O . LYS D 1 239 ? 56.990 68.792 232.201 1.00 22.36 239 LYS D O 1
ATOM 12411 N N . GLY D 1 240 ? 58.040 70.572 233.095 1.00 23.66 240 GLY D N 1
ATOM 12412 C CA . GLY D 1 240 ? 58.753 70.893 231.875 1.00 20.59 240 GLY D CA 1
ATOM 12413 C C . GLY D 1 240 ? 60.020 70.097 231.678 1.00 20.35 240 GLY D C 1
ATOM 12414 O O . GLY D 1 240 ? 60.154 68.954 232.160 1.00 22.64 240 GLY D O 1
ATOM 12415 N N . LEU D 1 241 ? 60.927 70.697 230.912 1.00 21.39 241 LEU D N 1
ATOM 12416 C CA . LEU D 1 241 ? 62.170 70.070 230.464 1.00 21.68 241 LEU D CA 1
ATOM 12417 C C . LEU D 1 241 ? 63.299 70.167 231.489 1.00 22.23 241 LEU D C 1
ATOM 12418 O O . LEU D 1 241 ? 63.629 71.261 231.957 1.00 20.16 241 LEU D O 1
ATOM 12423 N N . VAL D 1 242 ? 63.912 69.028 231.808 1.00 23.17 242 VAL D N 1
ATOM 12424 C CA . VAL D 1 242 ? 65.039 69.019 232.731 1.00 24.57 242 VAL D CA 1
ATOM 12425 C C . VAL D 1 242 ? 66.336 68.593 232.042 1.00 22.91 242 VAL D C 1
ATOM 12426 O O . VAL D 1 242 ? 66.444 67.506 231.447 1.00 25.39 242 VAL D O 1
ATOM 12430 N N . LEU D 1 243 ? 67.339 69.451 232.170 1.00 20.88 243 LEU D N 1
ATOM 12431 C CA . LEU D 1 243 ? 68.642 69.174 231.614 1.00 21.28 243 LEU D CA 1
ATOM 12432 C C . LEU D 1 243 ? 69.623 68.960 232.730 1.00 19.41 243 LEU D C 1
ATOM 12433 O O . LEU D 1 243 ? 69.597 69.677 233.727 1.00 19.45 243 LEU D O 1
ATOM 12438 N N . SER D 1 244 ? 70.530 68.015 232.529 1.00 19.32 244 SER D N 1
ATOM 12439 C CA . SER D 1 244 ? 71.700 67.942 233.378 1.00 20.37 244 SER D CA 1
ATOM 12440 C C . SER D 1 244 ? 72.611 69.119 233.046 1.00 19.30 244 SER D C 1
ATOM 12441 O O . SER D 1 244 ? 72.570 69.650 231.940 1.00 20.66 244 SER D O 1
ATOM 12444 N N . ASP D 1 245 ? 73.473 69.495 233.982 1.00 21.41 245 ASP D N 1
ATOM 12445 C CA . ASP D 1 245 ? 74.691 70.220 233.605 1.00 22.15 245 ASP D CA 1
ATOM 12446 C C . ASP D 1 245 ? 75.559 69.212 232.812 1.00 22.28 245 ASP D C 1
ATOM 12447 O O . ASP D 1 245 ? 75.155 68.062 232.624 1.00 20.74 245 ASP D O 1
ATOM 12452 N N . ALA D 1 246 ? 76.705 69.630 232.293 1.00 20.54 246 ALA D N 1
ATOM 12453 C CA . ALA D 1 246 ? 77.485 68.741 231.422 1.00 20.31 246 ALA D CA 1
ATOM 12454 C C . ALA D 1 246 ? 77.989 67.475 232.162 1.00 23.40 246 ALA D C 1
ATOM 12455 O O . ALA D 1 246 ? 78.681 67.596 233.187 1.00 25.28 246 ALA D O 1
ATOM 12457 N N . MET D 1 247 ? 77.642 66.278 231.652 1.00 21.03 247 MET D N 1
ATOM 12458 C CA . MET D 1 247 ? 77.946 65.016 232.356 1.00 23.08 247 MET D CA 1
ATOM 12459 C C . MET D 1 247 ? 79.449 64.704 232.503 1.00 24.07 247 MET D C 1
ATOM 12460 O O . MET D 1 247 ? 79.832 63.887 233.361 1.00 26.34 247 MET D O 1
ATOM 12465 N N . GLU D 1 248 ? 80.277 65.291 231.640 1.00 26.38 248 GLU D N 1
ATOM 12466 C CA . GLU D 1 248 ? 81.723 65.048 231.649 1.00 24.84 248 GLU D CA 1
ATOM 12467 C C . GLU D 1 248 ? 82.376 65.781 232.797 1.00 23.58 248 GLU D C 1
ATOM 12468 O O . GLU D 1 248 ? 83.477 65.434 233.229 1.00 23.14 248 GLU D O 1
ATOM 12474 N N . MET D 1 249 ? 81.695 66.804 233.297 1.00 25.06 249 MET D N 1
ATOM 12475 C CA . MET D 1 249 ? 82.260 67.629 234.363 1.00 27.97 249 MET D CA 1
ATOM 12476 C C . MET D 1 249 ? 82.708 66.733 235.545 1.00 32.27 249 MET D C 1
ATOM 12477 O O . MET D 1 249 ? 82.028 65.755 235.886 1.00 28.66 249 MET D O 1
ATOM 12482 N N . LYS D 1 250 ? 83.856 67.063 236.140 1.00 38.07 250 LYS D N 1
ATOM 12483 C CA . LYS D 1 250 ? 84.502 66.193 237.131 1.00 35.93 250 LYS D CA 1
ATOM 12484 C C . LYS D 1 250 ? 83.624 65.818 238.328 1.00 35.65 250 LYS D C 1
ATOM 12485 O O . LYS D 1 250 ? 83.713 64.688 238.825 1.00 31.74 250 LYS D O 1
ATOM 12491 N N . ALA D 1 251 ? 82.777 66.748 238.768 1.00 33.45 251 ALA D N 1
ATOM 12492 C CA . ALA D 1 251 ? 81.803 66.484 239.828 1.00 31.54 251 ALA D CA 1
ATOM 12493 C C . ALA D 1 251 ? 81.019 65.186 239.557 1.00 31.15 251 ALA D C 1
ATOM 12494 O O . ALA D 1 251 ? 80.595 64.499 240.504 1.00 28.23 251 ALA D O 1
ATOM 12496 N N . ILE D 1 252 ? 80.776 64.875 238.280 1.00 26.85 252 ILE D N 1
ATOM 12497 C CA . ILE D 1 252 ? 80.176 63.589 237.941 1.00 27.00 252 ILE D CA 1
ATOM 12498 C C . ILE D 1 252 ? 81.196 62.507 237.553 1.00 35.25 252 ILE D C 1
ATOM 12499 O O . ILE D 1 252 ? 81.266 61.459 238.206 1.00 33.23 252 ILE D O 1
ATOM 12504 N N . SER D 1 253 ? 82.013 62.775 236.527 1.00 34.32 253 SER D N 1
ATOM 12505 C CA . SER D 1 253 ? 82.787 61.709 235.877 1.00 36.20 253 SER D CA 1
ATOM 12506 C C . SER D 1 253 ? 83.850 61.072 236.797 1.00 37.69 253 SER D C 1
ATOM 12507 O O . SER D 1 253 ? 84.146 59.877 236.686 1.00 33.21 253 SER D O 1
ATOM 12510 N N . GLU D 1 254 ? 84.401 61.863 237.712 1.00 38.20 254 GLU D N 1
ATOM 12511 C CA . GLU D 1 254 ? 85.355 61.339 238.676 1.00 37.49 254 GLU D CA 1
ATOM 12512 C C . GLU D 1 254 ? 84.710 60.754 239.924 1.00 39.39 254 GLU D C 1
ATOM 12513 O O . GLU D 1 254 ? 85.403 60.531 240.914 1.00 42.30 254 GLU D O 1
ATOM 12519 N N . ASN D 1 255 ? 83.395 60.549 239.903 1.00 35.06 255 ASN D N 1
ATOM 12520 C CA . ASN D 1 255 ? 82.697 60.004 241.073 1.00 36.05 255 ASN D CA 1
ATOM 12521 C C . ASN D 1 255 ? 81.648 58.999 240.630 1.00 35.23 255 ASN D C 1
ATOM 12522 O O . ASN D 1 255 ? 81.070 58.262 241.437 1.00 33.65 255 ASN D O 1
ATOM 12527 N N . PHE D 1 256 ? 81.381 59.012 239.328 1.00 33.95 256 PHE D N 1
ATOM 12528 C CA . PHE D 1 256 ? 80.425 58.096 238.708 1.00 33.86 256 PHE D CA 1
ATOM 12529 C C . PHE D 1 256 ? 80.879 57.720 237.291 1.00 32.63 256 PHE D C 1
ATOM 12530 O O . PHE D 1 256 ? 81.609 58.475 236.643 1.00 29.88 256 PHE D O 1
ATOM 12538 N N . SER D 1 257 ? 80.430 56.550 236.832 1.00 36.20 257 SER D N 1
ATOM 12539 C CA . SER D 1 257 ? 80.650 56.079 235.466 1.00 38.24 257 SER D CA 1
ATOM 12540 C C . SER D 1 257 ? 79.570 56.632 234.523 1.00 34.03 257 SER D C 1
ATOM 12541 O O . SER D 1 257 ? 78.509 57.073 234.992 1.00 35.28 257 SER D O 1
ATOM 12544 N N . VAL D 1 258 ? 79.847 56.608 233.215 1.00 35.71 258 VAL D N 1
ATOM 12545 C CA . VAL D 1 258 ? 78.881 57.010 232.194 1.00 33.82 258 VAL D CA 1
ATOM 12546 C C . VAL D 1 258 ? 77.529 56.316 232.369 1.00 34.63 258 VAL D C 1
ATOM 12547 O O . VAL D 1 258 ? 76.476 56.965 232.352 1.00 33.54 258 VAL D O 1
ATOM 12551 N N . GLU D 1 259 ? 77.551 54.999 232.555 1.00 34.39 259 GLU D N 1
ATOM 12552 C CA . GLU D 1 259 ? 76.305 54.262 232.746 1.00 40.04 259 GLU D CA 1
ATOM 12553 C C . GLU D 1 259 ? 75.576 54.695 234.029 1.00 38.63 259 GLU D C 1
ATOM 12554 O O . GLU D 1 259 ? 74.340 54.766 234.047 1.00 41.33 259 GLU D O 1
ATOM 12560 N N . GLU D 1 260 ? 76.324 54.952 235.102 1.00 33.14 260 GLU D N 1
ATOM 12561 C CA . GLU D 1 260 ? 75.683 55.410 236.333 1.00 36.79 260 GLU D CA 1
ATOM 12562 C C . GLU D 1 260 ? 75.064 56.788 236.105 1.00 34.41 260 GLU D C 1
ATOM 12563 O O . GLU D 1 260 ? 73.920 57.043 236.491 1.00 30.79 260 GLU D O 1
ATOM 12569 N N . ALA D 1 261 ? 75.825 57.680 235.481 1.00 34.44 261 ALA D N 1
ATOM 12570 C CA . ALA D 1 261 ? 75.321 59.013 235.181 1.00 34.86 261 ALA D CA 1
ATOM 12571 C C . ALA D 1 261 ? 74.017 58.966 234.367 1.00 33.55 261 ALA D C 1
ATOM 12572 O O . ALA D 1 261 ? 73.018 59.591 234.746 1.00 32.67 261 ALA D O 1
ATOM 12574 N N . VAL D 1 262 ? 74.009 58.193 233.282 1.00 36.65 262 VAL D N 1
ATOM 12575 C CA . VAL D 1 262 ? 72.808 58.078 232.456 1.00 36.09 262 VAL D CA 1
ATOM 12576 C C . VAL D 1 262 ? 71.641 57.476 233.237 1.00 32.89 262 VAL D C 1
ATOM 12577 O O . VAL D 1 262 ? 70.525 58.034 233.260 1.00 32.03 262 VAL D O 1
ATOM 12581 N N . ARG D 1 263 ? 71.893 56.330 233.863 1.00 33.03 263 ARG D N 1
ATOM 12582 C CA . ARG D 1 263 ? 70.839 55.636 234.596 1.00 39.98 263 ARG D CA 1
ATOM 12583 C C . ARG D 1 263 ? 70.237 56.506 235.715 1.00 38.29 263 ARG D C 1
ATOM 12584 O O . ARG D 1 263 ? 69.008 56.719 235.774 1.00 38.06 263 ARG D O 1
ATOM 12592 N N . PHE D 1 264 ? 71.101 57.018 236.584 1.00 35.76 264 PHE D N 1
ATOM 12593 C CA . PHE D 1 264 ? 70.654 57.808 237.729 1.00 34.06 264 PHE D CA 1
ATOM 12594 C C . PHE D 1 264 ? 69.887 59.020 237.239 1.00 36.47 264 PHE D C 1
ATOM 12595 O O . PHE D 1 264 ? 68.827 59.334 237.792 1.00 31.05 264 PHE D O 1
ATOM 12603 N N . PHE D 1 265 ? 70.443 59.722 236.239 1.00 37.17 265 PHE D N 1
ATOM 12604 C CA . PHE D 1 265 ? 69.796 60.934 235.716 1.00 32.54 265 PHE D CA 1
ATOM 12605 C C . PHE D 1 265 ? 68.411 60.681 235.117 1.00 29.57 265 PHE D C 1
ATOM 12606 O O . PHE D 1 265 ? 67.436 61.384 235.450 1.00 27.75 265 PHE D O 1
ATOM 12614 N N . ILE D 1 266 ? 68.299 59.672 234.258 1.00 29.38 266 ILE D N 1
ATOM 12615 C CA . ILE D 1 266 ? 67.020 59.472 233.590 1.00 30.32 266 ILE D CA 1
ATOM 12616 C C . ILE D 1 266 ? 65.996 58.952 234.583 1.00 30.35 266 ILE D C 1
ATOM 12617 O O . ILE D 1 266 ? 64.862 59.448 234.630 1.00 26.78 266 ILE D O 1
ATOM 12622 N N . GLU D 1 267 ? 66.421 58.021 235.431 1.00 32.97 267 GLU D N 1
ATOM 12623 C CA . GLU D 1 267 ? 65.534 57.466 236.458 1.00 34.78 267 GLU D CA 1
ATOM 12624 C C . GLU D 1 267 ? 65.089 58.561 237.438 1.00 30.70 267 GLU D C 1
ATOM 12625 O O . GLU D 1 267 ? 63.957 58.559 237.919 1.00 27.33 267 GLU D O 1
ATOM 12631 N N . ALA D 1 268 ? 65.957 59.536 237.667 1.00 26.57 268 ALA D N 1
ATOM 12632 C CA . ALA D 1 268 ? 65.624 60.637 238.558 1.00 29.43 268 ALA D CA 1
ATOM 12633 C C . ALA D 1 268 ? 64.504 61.524 237.998 1.00 27.82 268 ALA D C 1
ATOM 12634 O O . ALA D 1 268 ? 63.869 62.269 238.743 1.00 24.82 268 ALA D O 1
ATOM 12636 N N . GLY D 1 269 ? 64.270 61.441 236.683 1.00 28.12 269 GLY D N 1
ATOM 12637 C CA . GLY D 1 269 ? 63.260 62.256 236.031 1.00 26.07 269 GLY D CA 1
ATOM 12638 C C . GLY D 1 269 ? 63.848 63.325 235.127 1.00 26.97 269 GLY D C 1
ATOM 12639 O O . GLY D 1 269 ? 63.117 64.180 234.610 1.00 26.90 269 GLY D O 1
ATOM 12640 N N . GLY D 1 270 ? 65.164 63.285 234.921 1.00 28.75 270 GLY D N 1
ATOM 12641 C CA . GLY D 1 270 ? 65.804 64.178 233.957 1.00 27.79 270 GLY D CA 1
ATOM 12642 C C . GLY D 1 270 ? 65.410 63.813 232.528 1.00 24.88 270 GLY D C 1
ATOM 12643 O O . GLY D 1 270 ? 65.055 62.659 232.255 1.00 23.31 270 GLY D O 1
ATOM 12644 N N . ASN D 1 271 ? 65.435 64.796 231.627 1.00 25.82 271 ASN D N 1
ATOM 12645 C CA . ASN D 1 271 ? 65.038 64.598 230.227 1.00 28.54 271 ASN D CA 1
ATOM 12646 C C . ASN D 1 271 ? 66.204 64.624 229.248 1.00 28.20 271 ASN D C 1
ATOM 12647 O O . ASN D 1 271 ? 66.335 63.748 228.384 1.00 28.86 271 ASN D O 1
ATOM 12652 N N . MET D 1 272 ? 67.040 65.645 229.366 1.00 25.11 272 MET D N 1
ATOM 12653 C CA . MET D 1 272 ? 68.107 65.779 228.412 1.00 25.64 272 MET D CA 1
ATOM 12654 C C . MET D 1 272 ? 69.458 65.765 229.063 1.00 23.38 272 MET D C 1
ATOM 12655 O O . MET D 1 272 ? 69.768 66.561 229.953 1.00 21.77 272 MET D O 1
ATOM 12660 N N . ILE D 1 273 ? 70.280 64.870 228.543 1.00 20.85 273 ILE D N 1
ATOM 12661 C CA . ILE D 1 273 ? 71.642 64.723 229.002 1.00 21.81 273 ILE D CA 1
ATOM 12662 C C . ILE D 1 273 ? 72.514 65.730 228.275 1.00 19.98 273 ILE D C 1
ATOM 12663 O O . ILE D 1 273 ? 72.652 65.673 227.058 1.00 24.00 273 ILE D O 1
ATOM 12668 N N . LEU D 1 274 ? 73.082 66.682 228.995 1.00 19.05 274 LEU D N 1
ATOM 12669 C CA . LEU D 1 274 ? 73.982 67.612 228.333 1.00 19.49 274 LEU D CA 1
ATOM 12670 C C . LEU D 1 274 ? 75.425 67.082 228.304 1.00 21.67 274 LEU D C 1
ATOM 12671 O O . LEU D 1 274 ? 76.054 66.890 229.341 1.00 21.87 274 LEU D O 1
ATOM 12676 N N . LEU D 1 275 ? 75.957 66.885 227.109 1.00 22.28 275 LEU D N 1
ATOM 12677 C CA . LEU D 1 275 ? 77.371 66.593 226.950 1.00 22.40 275 LEU D CA 1
ATOM 12678 C C . LEU D 1 275 ? 78.043 67.885 226.509 1.00 21.24 275 LEU D C 1
ATOM 12679 O O . LEU D 1 275 ? 77.499 68.615 225.671 1.00 20.85 275 LEU D O 1
ATOM 12684 N N . ASP D 1 276 ? 79.194 68.203 227.091 1.00 19.18 276 ASP D N 1
ATOM 12685 C CA . ASP D 1 276 ? 79.888 69.435 226.724 1.00 22.10 276 ASP D CA 1
ATOM 12686 C C . ASP D 1 276 ? 80.834 69.227 225.512 1.00 22.18 276 ASP D C 1
ATOM 12687 O O . ASP D 1 276 ? 81.577 70.122 225.099 1.00 21.78 276 ASP D O 1
ATOM 12692 N N . ASN D 1 277 ? 80.758 68.032 224.945 1.00 20.00 277 ASN D N 1
ATOM 12693 C CA . ASN D 1 277 ? 81.578 67.613 223.812 1.00 25.84 277 ASN D CA 1
ATOM 12694 C C . ASN D 1 277 ? 80.794 66.660 222.942 1.00 25.17 277 ASN D C 1
ATOM 12695 O O . ASN D 1 277 ? 80.480 65.549 223.389 1.00 26.53 277 ASN D O 1
ATOM 12700 N N . PHE D 1 278 ? 80.484 67.078 221.713 1.00 18.94 278 PHE D N 1
ATOM 12701 C CA . PHE D 1 278 ? 79.649 66.258 220.841 1.00 23.23 278 PHE D CA 1
ATOM 12702 C C . PHE D 1 278 ? 80.329 64.904 220.512 1.00 25.36 278 PHE D C 1
ATOM 12703 O O . PHE D 1 278 ? 79.659 63.886 220.270 1.00 23.33 278 PHE D O 1
ATOM 12711 N N . ARG D 1 279 ? 81.658 64.891 220.561 1.00 24.57 279 ARG D N 1
ATOM 12712 C CA . ARG D 1 279 ? 82.444 63.688 220.266 1.00 23.64 279 ARG D CA 1
ATOM 12713 C C . ARG D 1 279 ? 82.168 62.550 221.270 1.00 28.66 279 ARG D C 1
ATOM 12714 O O . ARG D 1 279 ? 82.347 61.376 220.939 1.00 28.91 279 ARG D O 1
ATOM 12722 N N . ASP D 1 280 ? 81.724 62.908 222.483 1.00 29.84 280 ASP D N 1
ATOM 12723 C CA . ASP D 1 280 ? 81.352 61.941 223.525 1.00 27.02 280 ASP D CA 1
ATOM 12724 C C . ASP D 1 280 ? 79.977 61.332 223.301 1.00 28.11 280 ASP D C 1
ATOM 12725 O O . ASP D 1 280 ? 79.554 60.458 224.067 1.00 32.56 280 ASP D O 1
ATOM 12730 N N . LEU D 1 281 ? 79.247 61.837 222.313 1.00 25.44 281 LEU D N 1
ATOM 12731 C CA . LEU D 1 281 ? 77.876 61.375 222.116 1.00 27.16 281 LEU D CA 1
ATOM 12732 C C . LEU D 1 281 ? 77.817 59.865 221.863 1.00 32.64 281 LEU D C 1
ATOM 12733 O O . LEU D 1 281 ? 76.915 59.212 222.388 1.00 32.09 281 LEU D O 1
ATOM 12738 N N . PRO D 1 282 ? 78.756 59.300 221.062 1.00 34.13 282 PRO D N 1
ATOM 12739 C CA . PRO D 1 282 ? 78.616 57.848 220.853 1.00 34.82 282 PRO D CA 1
ATOM 12740 C C . PRO D 1 282 ? 78.624 57.033 222.154 1.00 34.05 282 PRO D C 1
ATOM 12741 O O . PRO D 1 282 ? 77.633 56.318 222.393 1.00 37.38 282 PRO D O 1
ATOM 12745 N N . VAL D 1 283 ? 79.635 57.197 223.004 1.00 32.85 283 VAL D N 1
ATOM 12746 C CA . VAL D 1 283 ? 79.678 56.459 224.273 1.00 34.75 283 VAL D CA 1
ATOM 12747 C C . VAL D 1 283 ? 78.323 56.576 224.991 1.00 33.67 283 VAL D C 1
ATOM 12748 O O . VAL D 1 283 ? 77.565 55.586 225.070 1.00 35.30 283 VAL D O 1
ATOM 12752 N N . TYR D 1 284 ? 77.972 57.793 225.413 1.00 34.59 284 TYR D N 1
ATOM 12753 C CA . TYR D 1 284 ? 76.705 58.030 226.116 1.00 34.54 284 TYR D CA 1
ATOM 12754 C C . TYR D 1 284 ? 75.512 57.460 225.363 1.00 34.50 284 TYR D C 1
ATOM 12755 O O . TYR D 1 284 ? 74.687 56.763 225.954 1.00 39.03 284 TYR D O 1
ATOM 12764 N N . TYR D 1 285 ? 75.464 57.683 224.054 1.00 35.02 285 TYR D N 1
ATOM 12765 C CA . TYR D 1 285 ? 74.303 57.243 223.290 1.00 38.93 285 TYR D CA 1
ATOM 12766 C C . TYR D 1 285 ? 74.143 55.732 223.451 1.00 42.40 285 TYR D C 1
ATOM 12767 O O . TYR D 1 285 ? 73.063 55.243 223.863 1.00 38.05 285 TYR D O 1
ATOM 12776 N N . GLU D 1 286 ? 75.236 55.010 223.172 1.00 43.56 286 GLU D N 1
ATOM 12777 C CA . GLU D 1 286 ? 75.178 53.553 223.134 1.00 42.67 286 GLU D CA 1
ATOM 12778 C C . GLU D 1 286 ? 74.935 53.122 224.579 1.00 44.48 286 GLU D C 1
ATOM 12779 O O . GLU D 1 286 ? 74.187 52.168 224.838 1.00 44.79 286 GLU D O 1
ATOM 12785 N N . SER D 1 287 ? 75.531 53.866 225.517 1.00 40.55 287 SER D N 1
ATOM 12786 C CA . SER D 1 287 ? 75.361 53.555 226.933 1.00 43.53 287 SER D CA 1
ATOM 12787 C C . SER D 1 287 ? 73.871 53.586 227.289 1.00 41.53 287 SER D C 1
ATOM 12788 O O . SER D 1 287 ? 73.350 52.629 227.895 1.00 42.06 287 SER D O 1
ATOM 12791 N N . LEU D 1 288 ? 73.181 54.654 226.863 1.00 41.88 288 LEU D N 1
ATOM 12792 C CA . LEU D 1 288 ? 71.750 54.777 227.134 1.00 42.27 288 LEU D CA 1
ATOM 12793 C C . LEU D 1 288 ? 71.072 53.582 226.488 1.00 41.91 288 LEU D C 1
ATOM 12794 O O . LEU D 1 288 ? 70.255 52.894 227.116 1.00 43.72 288 LEU D O 1
ATOM 12799 N N . LYS D 1 289 ? 71.479 53.303 225.250 1.00 40.40 289 LYS D N 1
ATOM 12800 C CA . LYS D 1 289 ? 70.861 52.255 224.470 1.00 42.17 289 LYS D CA 1
ATOM 12801 C C . LYS D 1 289 ? 71.012 50.949 225.250 1.00 44.69 289 LYS D C 1
ATOM 12802 O O . LYS D 1 289 ? 70.017 50.240 225.458 1.00 43.61 289 LYS D O 1
ATOM 12808 N N . LYS D 1 290 ? 72.214 50.709 225.798 1.00 47.88 290 LYS D N 1
ATOM 12809 C CA . LYS D 1 290 ? 72.482 49.464 226.533 1.00 46.53 290 LYS D CA 1
ATOM 12810 C C . LYS D 1 290 ? 71.532 49.376 227.715 1.00 49.47 290 LYS D C 1
ATOM 12811 O O . LYS D 1 290 ? 70.845 48.355 227.890 1.00 50.59 290 LYS D O 1
ATOM 12817 N N . LEU D 1 291 ? 71.454 50.468 228.486 1.00 48.75 291 LEU D N 1
ATOM 12818 C CA . LEU D 1 291 ? 70.672 50.470 229.723 1.00 49.68 291 LEU D CA 1
ATOM 12819 C C . LEU D 1 291 ? 69.176 50.352 229.423 1.00 49.14 291 LEU D C 1
ATOM 12820 O O . LEU D 1 291 ? 68.378 50.047 230.312 1.00 47.91 291 LEU D O 1
ATOM 12825 N N . ILE D 1 292 ? 68.786 50.596 228.175 1.00 49.32 292 ILE D N 1
ATOM 12826 C CA . ILE D 1 292 ? 67.375 50.467 227.840 1.00 49.97 292 ILE D CA 1
ATOM 12827 C C . ILE D 1 292 ? 67.096 49.013 227.435 1.00 50.18 292 ILE D C 1
ATOM 12828 O O . ILE D 1 292 ? 66.017 48.467 227.718 1.00 48.45 292 ILE D O 1
ATOM 12833 N N . GLU D 1 293 ? 68.081 48.370 226.808 1.00 49.12 293 GLU D N 1
ATOM 12834 C CA . GLU D 1 293 ? 67.829 47.039 226.252 1.00 52.91 293 GLU D CA 1
ATOM 12835 C C . GLU D 1 293 ? 67.983 45.957 227.310 1.00 49.70 293 GLU D C 1
ATOM 12836 O O . GLU D 1 293 ? 67.316 44.928 227.247 1.00 56.01 293 GLU D O 1
ATOM 12842 N N . ASP D 1 294 ? 68.835 46.197 228.296 1.00 48.69 294 ASP D N 1
ATOM 12843 C CA . ASP D 1 294 ? 68.964 45.266 229.415 1.00 49.36 294 ASP D CA 1
ATOM 12844 C C . ASP D 1 294 ? 68.009 45.608 230.587 1.00 47.88 294 ASP D C 1
ATOM 12845 O O . ASP D 1 294 ? 68.139 45.060 231.685 1.00 48.07 294 ASP D O 1
ATOM 12850 N N . GLY D 1 295 ? 67.043 46.494 230.327 1.00 49.38 295 GLY D N 1
ATOM 12851 C CA . GLY D 1 295 ? 65.960 46.806 231.254 1.00 49.91 295 GLY D CA 1
ATOM 12852 C C . GLY D 1 295 ? 66.245 47.673 232.480 1.00 48.99 295 GLY D C 1
ATOM 12853 O O . GLY D 1 295 ? 65.350 47.913 233.304 1.00 46.76 295 GLY D O 1
ATOM 12854 N N . SER D 1 296 ? 67.476 48.161 232.605 1.00 49.23 296 SER D N 1
ATOM 12855 C CA . SER D 1 296 ? 67.863 49.005 233.739 1.00 46.09 296 SER D CA 1
ATOM 12856 C C . SER D 1 296 ? 67.259 50.419 233.720 1.00 46.24 296 SER D C 1
ATOM 12857 O O . SER D 1 296 ? 67.442 51.184 234.670 1.00 45.20 296 SER D O 1
ATOM 12860 N N . ILE D 1 297 ? 66.561 50.776 232.642 1.00 49.78 297 ILE D N 1
ATOM 12861 C CA . ILE D 1 297 ? 65.863 52.064 232.566 1.00 49.82 297 ILE D CA 1
ATOM 12862 C C . ILE D 1 297 ? 64.430 51.860 232.072 1.00 47.58 297 ILE D C 1
ATOM 12863 O O . ILE D 1 297 ? 64.223 51.310 230.984 1.00 49.37 297 ILE D O 1
ATOM 12868 N N . GLU D 1 298 ? 63.452 52.326 232.852 1.00 45.30 298 GLU D N 1
ATOM 12869 C CA . GLU D 1 298 ? 62.043 52.198 232.485 1.00 45.18 298 GLU D CA 1
ATOM 12870 C C . GLU D 1 298 ? 61.748 52.911 231.160 1.00 47.97 298 GLU D C 1
ATOM 12871 O O . GLU D 1 298 ? 62.156 54.053 230.947 1.00 47.16 298 GLU D O 1
ATOM 12877 N N . ARG D 1 299 ? 61.073 52.205 230.255 1.00 51.68 299 ARG D N 1
ATOM 12878 C CA . ARG D 1 299 ? 60.747 52.752 228.940 1.00 55.05 299 ARG D CA 1
ATOM 12879 C C . ARG D 1 299 ? 59.815 53.955 229.038 1.00 54.54 299 ARG D C 1
ATOM 12880 O O . ARG D 1 299 ? 59.984 54.916 228.282 1.00 52.08 299 ARG D O 1
ATOM 12888 N N . GLY D 1 300 ? 58.850 53.899 229.964 1.00 50.72 300 GLY D N 1
ATOM 12889 C CA . GLY D 1 300 ? 57.863 54.953 230.136 1.00 46.88 300 GLY D CA 1
ATOM 12890 C C . GLY D 1 300 ? 58.544 56.294 230.313 1.00 46.55 300 GLY D C 1
ATOM 12891 O O . GLY D 1 300 ? 58.044 57.330 229.879 1.00 46.24 300 GLY D O 1
ATOM 12892 N N . LYS D 1 301 ? 59.700 56.258 230.972 1.00 44.72 301 LYS D N 1
ATOM 12893 C CA . LYS D 1 301 ? 60.471 57.461 231.262 1.00 43.24 301 LYS D CA 1
ATOM 12894 C C . LYS D 1 301 ? 61.136 57.993 230.009 1.00 43.59 301 LYS D C 1
ATOM 12895 O O . LYS D 1 301 ? 61.073 59.181 229.731 1.00 43.59 301 LYS D O 1
ATOM 12901 N N . VAL D 1 302 ? 61.754 57.106 229.239 1.00 43.67 302 VAL D N 1
ATOM 12902 C CA . VAL D 1 302 ? 62.346 57.520 227.983 1.00 38.90 302 VAL D CA 1
ATOM 12903 C C . VAL D 1 302 ? 61.274 58.140 227.092 1.00 35.79 302 VAL D C 1
ATOM 12904 O O . VAL D 1 302 ? 61.474 59.215 226.529 1.00 35.34 302 VAL D O 1
ATOM 12908 N N . GLU D 1 303 ? 60.120 57.491 227.018 1.00 36.83 303 GLU D N 1
ATOM 12909 C CA . GLU D 1 303 ? 59.026 57.979 226.201 1.00 37.35 303 GLU D CA 1
ATOM 12910 C C . GLU D 1 303 ? 58.523 59.316 226.700 1.00 34.53 303 GLU D C 1
ATOM 12911 O O . GLU D 1 303 ? 58.258 60.208 225.913 1.00 35.74 303 GLU D O 1
ATOM 12917 N N . ARG D 1 304 ? 58.423 59.461 228.009 1.00 35.69 304 ARG D N 1
ATOM 12918 C CA . ARG D 1 304 ? 57.956 60.703 228.607 1.00 35.30 304 ARG D CA 1
ATOM 12919 C C . ARG D 1 304 ? 58.914 61.860 228.294 1.00 30.42 304 ARG D C 1
ATOM 12920 O O . ARG D 1 304 ? 58.485 62.955 227.911 1.00 32.84 304 ARG D O 1
ATOM 12922 N N . SER D 1 305 ? 60.209 61.601 228.460 1.00 30.96 305 SER D N 1
ATOM 12923 C CA . SER D 1 305 ? 61.274 62.534 228.092 1.00 26.26 305 SER D CA 1
ATOM 12924 C C . SER D 1 305 ? 61.185 62.966 226.635 1.00 27.88 305 SER D C 1
ATOM 12925 O O . SER D 1 305 ? 61.119 64.170 226.333 1.00 24.99 305 SER D O 1
ATOM 12928 N N . ILE D 1 306 ? 61.153 61.972 225.746 1.00 30.90 306 ILE D N 1
ATOM 12929 C CA . ILE D 1 306 ? 60.995 62.183 224.305 1.00 32.62 306 ILE D CA 1
ATOM 12930 C C . ILE D 1 306 ? 59.760 63.040 224.014 1.00 30.38 306 ILE D C 1
ATOM 12931 O O . ILE D 1 306 ? 59.788 63.931 223.145 1.00 33.93 306 ILE D O 1
ATOM 12936 N N . LYS D 1 307 ? 58.669 62.770 224.725 1.00 27.81 307 LYS D N 1
ATOM 12937 C CA . LYS D 1 307 ? 57.447 63.514 224.471 1.00 29.15 307 LYS D CA 1
ATOM 12938 C C . LYS D 1 307 ? 57.639 64.985 224.834 1.00 33.81 307 LYS D C 1
ATOM 12939 O O . LYS D 1 307 ? 57.222 65.885 224.069 1.00 32.44 307 LYS D O 1
ATOM 12945 N N . ILE D 1 308 ? 58.286 65.232 225.980 1.00 30.43 308 ILE D N 1
ATOM 12946 C CA . ILE D 1 308 ? 58.535 66.619 226.399 1.00 31.80 308 ILE D CA 1
ATOM 12947 C C . ILE D 1 308 ? 59.385 67.357 225.372 1.00 30.40 308 ILE D C 1
ATOM 12948 O O . ILE D 1 308 ? 59.008 68.448 224.883 1.00 29.18 308 ILE D O 1
ATOM 12953 N N . VAL D 1 309 ? 60.503 66.719 225.015 1.00 28.02 309 VAL D N 1
ATOM 12954 C CA . VAL D 1 309 ? 61.448 67.264 224.034 1.00 30.69 309 VAL D CA 1
ATOM 12955 C C . VAL D 1 309 ? 60.721 67.587 222.709 1.00 32.26 309 VAL D C 1
ATOM 12956 O O . VAL D 1 309 ? 60.978 68.628 222.087 1.00 33.78 309 VAL D O 1
ATOM 12960 N N . ASP D 1 310 ? 59.818 66.711 222.273 1.00 33.25 310 ASP D N 1
ATOM 12961 C CA . ASP D 1 310 ? 59.049 66.982 221.047 1.00 35.79 310 ASP D CA 1
ATOM 12962 C C . ASP D 1 310 ? 58.116 68.197 221.212 1.00 36.66 310 ASP D C 1
ATOM 12963 O O . ASP D 1 310 ? 57.968 69.015 220.291 1.00 34.49 310 ASP D O 1
ATOM 12968 N N . GLU D 1 311 ? 57.495 68.325 222.385 1.00 36.07 311 GLU D N 1
ATOM 12969 C CA . GLU D 1 311 ? 56.655 69.485 222.644 1.00 36.28 311 GLU D CA 1
ATOM 12970 C C . GLU D 1 311 ? 57.475 70.770 222.475 1.00 38.26 311 GLU D C 1
ATOM 12971 O O . GLU D 1 311 ? 57.013 71.715 221.821 1.00 38.27 311 GLU D O 1
ATOM 12977 N N . TYR D 1 312 ? 58.673 70.810 223.077 1.00 35.87 312 TYR D N 1
ATOM 12978 C CA . TYR D 1 312 ? 59.544 71.996 222.984 1.00 33.56 312 TYR D CA 1
ATOM 12979 C C . TYR D 1 312 ? 59.992 72.264 221.518 1.00 35.73 312 TYR D C 1
ATOM 12980 O O . TYR D 1 312 ? 59.915 73.402 221.016 1.00 33.39 312 TYR D O 1
ATOM 12989 N N . LEU D 1 313 ? 60.455 71.220 220.838 1.00 33.25 313 LEU D N 1
ATOM 12990 C CA . LEU D 1 313 ? 60.854 71.337 219.431 1.00 37.43 313 LEU D CA 1
ATOM 12991 C C . LEU D 1 313 ? 59.721 71.988 218.628 1.00 40.00 313 LEU D C 1
ATOM 12992 O O . LEU D 1 313 ? 59.946 72.888 217.801 1.00 37.57 313 LEU D O 1
ATOM 12997 N N . SER D 1 314 ? 58.496 71.529 218.871 1.00 38.75 314 SER D N 1
ATOM 12998 C CA . SER D 1 314 ? 57.343 72.089 218.172 1.00 39.88 314 SER D CA 1
ATOM 12999 C C . SER D 1 314 ? 57.091 73.547 218.575 1.00 39.83 314 SER D C 1
ATOM 13000 O O . SER D 1 314 ? 56.823 74.402 217.727 1.00 45.45 314 SER D O 1
ATOM 13003 N N . ALA D 1 315 ? 57.236 73.838 219.863 1.00 37.58 315 ALA D N 1
ATOM 13004 C CA . ALA D 1 315 ? 56.949 75.178 220.397 1.00 40.79 315 ALA D CA 1
ATOM 13005 C C . ALA D 1 315 ? 57.935 76.244 219.885 1.00 43.27 315 ALA D C 1
ATOM 13006 O O . ALA D 1 315 ? 57.662 77.453 219.952 1.00 40.48 315 ALA D O 1
ATOM 13008 N N . LEU D 1 316 ? 59.085 75.795 219.382 1.00 43.87 316 LEU D N 1
ATOM 13009 C CA . LEU D 1 316 ? 60.151 76.725 218.993 1.00 36.82 316 LEU D CA 1
ATOM 13010 C C . LEU D 1 316 ? 60.284 77.035 217.497 1.00 41.15 316 LEU D C 1
ATOM 13011 O O . LEU D 1 316 ? 61.152 77.832 217.115 1.00 44.99 316 LEU D O 1
ATOM 13016 N N . GLU D 1 317 ? 59.456 76.424 216.650 1.00 41.19 317 GLU D N 1
ATOM 13017 C CA . GLU D 1 317 ? 59.589 76.639 215.202 1.00 37.70 317 GLU D CA 1
ATOM 13018 C C . GLU D 1 317 ? 59.433 78.131 214.831 1.00 33.80 317 GLU D C 1
ATOM 13019 O O . GLU D 1 317 ? 58.388 78.746 215.085 1.00 34.69 317 GLU D O 1
ATOM 13025 N N . ASN D 1 318 ? 60.515 78.708 214.298 1.00 37.12 318 ASN D N 1
ATOM 13026 C CA . ASN D 1 318 ? 60.613 80.134 213.918 1.00 36.60 318 ASN D CA 1
ATOM 13027 C C . ASN D 1 318 ? 60.869 80.273 212.418 1.00 32.54 318 ASN D C 1
ATOM 13028 O O . ASN D 1 318 ? 61.187 79.288 211.756 1.00 36.12 318 ASN D O 1
ATOM 13033 N N . ARG D 1 319 ? 60.693 81.471 211.870 1.00 30.53 319 ARG D N 1
ATOM 13034 C CA . ARG D 1 319 ? 61.013 81.664 210.456 1.00 36.98 319 ARG D CA 1
ATOM 13035 C C . ARG D 1 319 ? 62.462 82.181 210.327 1.00 37.17 319 ARG D C 1
ATOM 13036 O O . ARG D 1 319 ? 62.925 82.464 209.214 1.00 34.68 319 ARG D O 1
ATOM 13044 N N . PHE D 1 320 ? 63.159 82.361 211.458 1.00 31.55 320 PHE D N 1
ATOM 13045 C CA . PHE D 1 320 ? 64.505 82.953 211.408 1.00 28.02 320 PHE D CA 1
ATOM 13046 C C . PHE D 1 320 ? 65.664 81.953 211.538 1.00 26.72 320 PHE D C 1
ATOM 13047 O O . PHE D 1 320 ? 65.733 81.167 212.490 1.00 28.40 320 PHE D O 1
ATOM 13055 N N . ASN D 1 321 ? 66.573 82.009 210.564 1.00 20.13 321 ASN D N 1
ATOM 13056 C CA . ASN D 1 321 ? 67.815 81.253 210.588 1.00 17.08 321 ASN D CA 1
ATOM 13057 C C . ASN D 1 321 ? 68.871 81.971 209.772 1.00 16.12 321 ASN D C 1
ATOM 13058 O O . ASN D 1 321 ? 68.787 82.031 208.539 1.00 20.06 321 ASN D O 1
ATOM 13063 N N . SER D 1 322 ? 69.869 82.519 210.450 1.00 13.71 322 SER D N 1
ATOM 13064 C CA . SER D 1 322 ? 70.919 83.295 209.790 1.00 18.73 322 SER D CA 1
ATOM 13065 C C . SER D 1 322 ? 71.774 82.487 208.796 1.00 19.69 322 SER D C 1
ATOM 13066 O O . SER D 1 322 ? 72.576 83.050 208.054 1.00 17.92 322 SER D O 1
ATOM 13069 N N . GLY D 1 323 ? 71.587 81.173 208.791 1.00 18.69 323 GLY D N 1
ATOM 13070 C CA . GLY D 1 323 ? 72.259 80.296 207.848 1.00 20.67 323 GLY D CA 1
ATOM 13071 C C . GLY D 1 323 ? 71.864 80.562 206.407 1.00 19.91 323 GLY D C 1
ATOM 13072 O O . GLY D 1 323 ? 72.557 80.123 205.472 1.00 20.15 323 GLY D O 1
ATOM 13073 N N . LEU D 1 324 ? 70.782 81.317 206.223 1.00 18.07 324 LEU D N 1
ATOM 13074 C CA . LEU D 1 324 ? 70.421 81.791 204.899 1.00 20.21 324 LEU D CA 1
ATOM 13075 C C . LEU D 1 324 ? 71.631 82.488 204.279 1.00 20.84 324 LEU D C 1
ATOM 13076 O O . LEU D 1 324 ? 71.837 82.418 203.052 1.00 19.61 324 LEU D O 1
ATOM 13081 N N . ILE D 1 325 ? 72.443 83.156 205.106 1.00 17.87 325 ILE D N 1
ATOM 13082 C CA . ILE D 1 325 ? 73.599 83.848 204.536 1.00 17.75 325 ILE D CA 1
ATOM 13083 C C . ILE D 1 325 ? 74.532 82.838 203.810 1.00 19.62 325 ILE D C 1
ATOM 13084 O O . ILE D 1 325 ? 74.910 83.043 202.648 1.00 18.91 325 ILE D O 1
ATOM 13089 N N . ALA D 1 326 ? 74.804 81.711 204.463 1.00 20.27 326 ALA D N 1
ATOM 13090 C CA . ALA D 1 326 ? 75.595 80.638 203.855 1.00 22.11 326 ALA D CA 1
ATOM 13091 C C . ALA D 1 326 ? 74.964 80.193 202.531 1.00 23.20 326 ALA D C 1
ATOM 13092 O O . ALA D 1 326 ? 75.691 79.946 201.557 1.00 24.84 326 ALA D O 1
ATOM 13094 N N . GLU D 1 327 ? 73.627 80.116 202.487 1.00 24.16 327 GLU D N 1
ATOM 13095 C CA . GLU D 1 327 ? 72.945 79.643 201.277 1.00 24.84 327 GLU D CA 1
ATOM 13096 C C . GLU D 1 327 ? 73.260 80.574 200.127 1.00 23.03 327 GLU D C 1
ATOM 13097 O O . GLU D 1 327 ? 73.595 80.132 199.019 1.00 22.93 327 GLU D O 1
ATOM 13103 N N . VAL D 1 328 ? 73.170 81.872 200.411 1.00 21.56 328 VAL D N 1
ATOM 13104 C CA . VAL D 1 328 ? 73.381 82.856 199.374 1.00 19.55 328 VAL D CA 1
ATOM 13105 C C . VAL D 1 328 ? 74.823 82.651 198.914 1.00 26.21 328 VAL D C 1
ATOM 13106 O O . VAL D 1 328 ? 75.083 82.507 197.692 1.00 25.23 328 VAL D O 1
ATOM 13110 N N . ALA D 1 329 ? 75.725 82.494 199.889 1.00 25.91 329 ALA D N 1
ATOM 13111 C CA . ALA D 1 329 ? 77.143 82.359 199.589 1.00 25.78 329 ALA D CA 1
ATOM 13112 C C . ALA D 1 329 ? 77.317 81.155 198.672 1.00 27.35 329 ALA D C 1
ATOM 13113 O O . ALA D 1 329 ? 78.048 81.226 197.677 1.00 27.95 329 ALA D O 1
ATOM 13115 N N . GLU D 1 330 ? 76.587 80.082 198.988 1.00 26.63 330 GLU D N 1
ATOM 13116 C CA . GLU D 1 330 ? 76.665 78.838 198.248 1.00 24.42 330 GLU D CA 1
ATOM 13117 C C . GLU D 1 330 ? 76.132 78.980 196.825 1.00 29.73 330 GLU D C 1
ATOM 13118 O O . GLU D 1 330 ? 76.750 78.506 195.861 1.00 31.42 330 GLU D O 1
ATOM 13124 N N . ARG D 1 331 ? 75.006 79.672 196.700 1.00 26.96 331 ARG D N 1
ATOM 13125 C CA . ARG D 1 331 ? 74.252 79.680 195.453 1.00 24.58 331 ARG D CA 1
ATOM 13126 C C . ARG D 1 331 ? 74.835 80.691 194.457 1.00 24.39 331 ARG D C 1
ATOM 13127 O O . ARG D 1 331 ? 74.447 80.700 193.301 1.00 26.99 331 ARG D O 1
ATOM 13135 N N . ALA D 1 332 ? 75.720 81.576 194.920 1.00 25.71 332 ALA D N 1
ATOM 13136 C CA . ALA D 1 332 ? 76.316 82.573 194.034 1.00 27.16 332 ALA D CA 1
ATOM 13137 C C . ALA D 1 332 ? 77.665 82.137 193.450 1.00 30.95 332 ALA D C 1
ATOM 13138 O O . ALA D 1 332 ? 78.380 82.935 192.844 1.00 32.73 332 ALA D O 1
ATOM 13140 N N . ILE D 1 333 ? 77.996 80.864 193.605 1.00 32.22 333 ILE D N 1
ATOM 13141 C CA . ILE D 1 333 ? 79.298 80.389 193.176 1.00 30.75 333 ILE D CA 1
ATOM 13142 C C . ILE D 1 333 ? 79.273 79.686 191.814 1.00 35.23 333 ILE D C 1
ATOM 13143 O O . ILE D 1 333 ? 78.430 78.838 191.570 1.00 36.20 333 ILE D O 1
ATOM 13148 N N . GLU D 1 334 ? 80.210 80.052 190.940 1.00 36.42 334 GLU D N 1
ATOM 13149 C CA . GLU D 1 334 ? 80.348 79.411 189.627 1.00 34.85 334 GLU D CA 1
ATOM 13150 C C . GLU D 1 334 ? 81.741 78.793 189.432 1.00 37.66 334 GLU D C 1
ATOM 13151 O O . GLU D 1 334 ? 82.762 79.442 189.695 1.00 36.25 334 GLU D O 1
ATOM 13157 N N . CYS D 1 335 ? 81.786 77.552 188.948 1.00 43.50 335 CYS D N 1
ATOM 13158 C CA . CYS D 1 335 ? 83.074 76.887 188.710 1.00 44.12 335 CYS D CA 1
ATOM 13159 C C . CYS D 1 335 ? 83.136 76.089 187.399 1.00 47.13 335 CYS D C 1
ATOM 13160 O O . CYS D 1 335 ? 82.217 76.130 186.584 1.00 47.00 335 CYS D O 1
ATOM 13163 N N . VAL D 1 348 ? 100.900 77.098 196.738 1.00 74.28 348 VAL D N 1
ATOM 13164 C CA . VAL D 1 348 ? 99.624 76.745 197.344 1.00 74.40 348 VAL D CA 1
ATOM 13165 C C . VAL D 1 348 ? 98.679 77.967 197.379 1.00 74.71 348 VAL D C 1
ATOM 13166 O O . VAL D 1 348 ? 97.626 77.914 196.737 1.00 76.19 348 VAL D O 1
ATOM 13170 N N . LEU D 1 349 ? 99.006 79.037 198.120 1.00 71.06 349 LEU D N 1
ATOM 13171 C CA . LEU D 1 349 ? 98.102 80.206 198.201 1.00 71.94 349 LEU D CA 1
ATOM 13172 C C . LEU D 1 349 ? 98.677 81.605 197.905 1.00 72.98 349 LEU D C 1
ATOM 13173 O O . LEU D 1 349 ? 99.653 82.026 198.512 1.00 75.65 349 LEU D O 1
ATOM 13178 N N . LEU D 1 350 ? 98.034 82.317 196.978 1.00 75.32 350 LEU D N 1
ATOM 13179 C CA . LEU D 1 350 ? 98.340 83.722 196.656 1.00 82.65 350 LEU D CA 1
ATOM 13180 C C . LEU D 1 350 ? 97.212 84.676 197.058 1.00 79.22 350 LEU D C 1
ATOM 13181 O O . LEU D 1 350 ? 96.138 84.669 196.451 1.00 77.45 350 LEU D O 1
ATOM 13186 N N . VAL D 1 351 ? 97.464 85.530 198.047 1.00 80.73 351 VAL D N 1
ATOM 13187 C CA . VAL D 1 351 ? 96.386 86.357 198.602 1.00 80.77 351 VAL D CA 1
ATOM 13188 C C . VAL D 1 351 ? 96.777 87.837 198.628 1.00 81.60 351 VAL D C 1
ATOM 13189 O O . VAL D 1 351 ? 97.868 88.191 199.077 1.00 85.88 351 VAL D O 1
ATOM 13193 N N . PRO D 1 352 ? 95.899 88.705 198.097 1.00 78.95 352 PRO D N 1
ATOM 13194 C CA . PRO D 1 352 ? 96.076 90.164 198.112 1.00 79.92 352 PRO D CA 1
ATOM 13195 C C . PRO D 1 352 ? 96.510 90.704 199.481 1.00 81.52 352 PRO D C 1
ATOM 13196 O O . PRO D 1 352 ? 96.005 90.240 200.499 1.00 81.71 352 PRO D O 1
ATOM 13200 N N . SER D 1 353 ? 97.446 91.647 199.511 1.00 83.39 353 SER D N 1
ATOM 13201 C CA . SER D 1 353 ? 97.956 92.149 200.783 1.00 85.79 353 SER D CA 1
ATOM 13202 C C . SER D 1 353 ? 96.879 92.898 201.567 1.00 86.45 353 SER D C 1
ATOM 13203 O O . SER D 1 353 ? 97.158 93.512 202.601 1.00 87.04 353 SER D O 1
ATOM 13206 N N . THR D 1 363 ? 87.750 94.785 204.487 1.00 60.27 363 THR D N 1
ATOM 13207 C CA . THR D 1 363 ? 87.890 94.113 203.186 1.00 59.43 363 THR D CA 1
ATOM 13208 C C . THR D 1 363 ? 89.252 93.420 203.056 1.00 57.97 363 THR D C 1
ATOM 13209 O O . THR D 1 363 ? 89.358 92.306 202.523 1.00 55.87 363 THR D O 1
ATOM 13213 N N . GLY D 1 364 ? 90.291 94.091 203.546 1.00 61.07 364 GLY D N 1
ATOM 13214 C CA . GLY D 1 364 ? 91.624 93.522 203.583 1.00 60.22 364 GLY D CA 1
ATOM 13215 C C . GLY D 1 364 ? 91.619 92.388 204.590 1.00 61.01 364 GLY D C 1
ATOM 13216 O O . GLY D 1 364 ? 92.348 91.394 204.452 1.00 61.37 364 GLY D O 1
ATOM 13217 N N . ASP D 1 365 ? 90.786 92.549 205.616 1.00 61.76 365 ASP D N 1
ATOM 13218 C CA . ASP D 1 365 ? 90.631 91.550 206.673 1.00 60.22 365 ASP D CA 1
ATOM 13219 C C . ASP D 1 365 ? 90.066 90.232 206.126 1.00 55.19 365 ASP D C 1
ATOM 13220 O O . ASP D 1 365 ? 90.387 89.151 206.646 1.00 52.42 365 ASP D O 1
ATOM 13225 N N . ASP D 1 366 ? 89.229 90.339 205.086 1.00 55.28 366 ASP D N 1
ATOM 13226 C CA . ASP D 1 366 ? 88.669 89.185 204.368 1.00 48.68 366 ASP D CA 1
ATOM 13227 C C . ASP D 1 366 ? 89.810 88.338 203.771 1.00 47.11 366 ASP D C 1
ATOM 13228 O O . ASP D 1 366 ? 89.859 87.095 203.903 1.00 44.17 366 ASP D O 1
ATOM 13233 N N . TYR D 1 367 ? 90.737 89.045 203.127 1.00 53.33 367 TYR D N 1
ATOM 13234 C CA . TYR D 1 367 ? 91.955 88.470 202.547 1.00 55.27 367 TYR D CA 1
ATOM 13235 C C . TYR D 1 367 ? 92.789 87.810 203.639 1.00 53.40 367 TYR D C 1
ATOM 13236 O O . TYR D 1 367 ? 93.212 86.658 203.505 1.00 52.79 367 TYR D O 1
ATOM 13245 N N . ASP D 1 368 ? 93.009 88.554 204.725 1.00 54.24 368 ASP D N 1
ATOM 13246 C CA . ASP D 1 368 ? 93.726 88.040 205.901 1.00 55.68 368 ASP D CA 1
ATOM 13247 C C . ASP D 1 368 ? 93.124 86.737 206.405 1.00 48.17 368 ASP D C 1
ATOM 13248 O O . ASP D 1 368 ? 93.832 85.876 206.919 1.00 49.82 368 ASP D O 1
ATOM 13253 N N . LEU D 1 369 ? 91.811 86.597 206.249 1.00 47.46 369 LEU D N 1
ATOM 13254 C CA . LEU D 1 369 ? 91.103 85.414 206.730 1.00 46.90 369 LEU D CA 1
ATOM 13255 C C . LEU D 1 369 ? 91.105 84.249 205.734 1.00 42.34 369 LEU D C 1
ATOM 13256 O O . LEU D 1 369 ? 90.845 83.100 206.111 1.00 41.15 369 LEU D O 1
ATOM 13261 N N . ILE D 1 370 ? 91.383 84.545 204.469 1.00 44.48 370 ILE D N 1
ATOM 13262 C CA . ILE D 1 370 ? 91.426 83.496 203.445 1.00 45.03 370 ILE D CA 1
ATOM 13263 C C . ILE D 1 370 ? 92.308 82.270 203.825 1.00 46.92 370 ILE D C 1
ATOM 13264 O O . ILE D 1 370 ? 91.887 81.115 203.638 1.00 39.56 370 ILE D O 1
ATOM 13269 N N . PRO D 1 371 ? 93.523 82.500 204.369 1.00 47.98 371 PRO D N 1
ATOM 13270 C CA . PRO D 1 371 ? 94.315 81.298 204.676 1.00 45.70 371 PRO D CA 1
ATOM 13271 C C . PRO D 1 371 ? 93.623 80.373 205.674 1.00 42.62 371 PRO D C 1
ATOM 13272 O O . PRO D 1 371 ? 93.520 79.157 205.447 1.00 38.76 371 PRO D O 1
ATOM 13276 N N . GLU D 1 372 ? 93.126 80.973 206.754 1.00 41.72 372 GLU D N 1
ATOM 13277 C CA . GLU D 1 372 ? 92.401 80.255 207.787 1.00 36.26 372 GLU D CA 1
ATOM 13278 C C . GLU D 1 372 ? 91.263 79.426 207.199 1.00 38.60 372 GLU D C 1
ATOM 13279 O O . GLU D 1 372 ? 91.063 78.268 207.567 1.00 38.84 372 GLU D O 1
ATOM 13285 N N . VAL D 1 373 ? 90.488 80.028 206.305 1.00 40.31 373 VAL D N 1
ATOM 13286 C CA . VAL D 1 373 ? 89.385 79.295 205.704 1.00 35.50 373 VAL D CA 1
ATOM 13287 C C . VAL D 1 373 ? 89.898 78.145 204.845 1.00 39.39 373 VAL D C 1
ATOM 13288 O O . VAL D 1 373 ? 89.342 77.038 204.855 1.00 38.44 373 VAL D O 1
ATOM 13292 N N . ALA D 1 374 ? 90.970 78.410 204.104 1.00 42.14 374 ALA D N 1
ATOM 13293 C CA . ALA D 1 374 ? 91.531 77.411 203.201 1.00 44.90 374 ALA D CA 1
ATOM 13294 C C . ALA D 1 374 ? 92.027 76.174 203.964 1.00 47.03 374 ALA D C 1
ATOM 13295 O O . ALA D 1 374 ? 91.811 75.033 203.518 1.00 46.15 374 ALA D O 1
ATOM 13297 N N . LYS D 1 375 ? 92.672 76.404 205.112 1.00 42.85 375 LYS D N 1
ATOM 13298 C CA . LYS D 1 375 ? 93.241 75.318 205.922 1.00 42.40 375 LYS D CA 1
ATOM 13299 C C . LYS D 1 375 ? 92.214 74.281 206.385 1.00 38.31 375 LYS D C 1
ATOM 13300 O O . LYS D 1 375 ? 92.566 73.136 206.664 1.00 40.43 375 LYS D O 1
ATOM 13306 N N . ARG D 1 376 ? 90.947 74.664 206.460 1.00 37.39 376 ARG D N 1
ATOM 13307 C CA . ARG D 1 376 ? 89.911 73.700 206.811 1.00 36.53 376 ARG D CA 1
ATOM 13308 C C . ARG D 1 376 ? 89.715 72.637 205.750 1.00 36.73 376 ARG D C 1
ATOM 13309 O O . ARG D 1 376 ? 89.242 71.538 206.049 1.00 38.23 376 ARG D O 1
ATOM 13317 N N . PHE D 1 377 ? 90.083 72.971 204.514 1.00 41.37 377 PHE D N 1
ATOM 13318 C CA . PHE D 1 377 ? 89.766 72.143 203.350 1.00 43.48 377 PHE D CA 1
ATOM 13319 C C . PHE D 1 377 ? 90.975 71.522 202.646 1.00 46.87 377 PHE D C 1
ATOM 13320 O O . PHE D 1 377 ? 90.864 70.435 202.076 1.00 47.51 377 PHE D O 1
ATOM 13328 N N . PHE D 1 378 ? 92.109 72.226 202.675 1.00 47.72 378 PHE D N 1
ATOM 13329 C CA . PHE D 1 378 ? 93.322 71.789 201.981 1.00 55.95 378 PHE D CA 1
ATOM 13330 C C . PHE D 1 378 ? 94.506 72.047 202.888 1.00 54.69 378 PHE D C 1
ATOM 13331 O O . PHE D 1 378 ? 94.560 73.108 203.508 1.00 54.85 378 PHE D O 1
ATOM 13339 N N . LYS D 1 379 ? 95.488 71.149 202.939 1.00 56.77 379 LYS D N 1
ATOM 13340 C CA . LYS D 1 379 ? 96.694 71.531 203.660 1.00 61.53 379 LYS D CA 1
ATOM 13341 C C . LYS D 1 379 ? 97.431 72.566 202.843 1.00 59.11 379 LYS D C 1
ATOM 13342 O O . LYS D 1 379 ? 97.646 72.405 201.641 1.00 61.37 379 LYS D O 1
ATOM 13348 N N . VAL D 1 380 ? 97.856 73.609 203.538 1.00 59.80 380 VAL D N 1
ATOM 13349 C CA . VAL D 1 380 ? 98.399 74.795 202.909 1.00 65.32 380 VAL D CA 1
ATOM 13350 C C . VAL D 1 380 ? 99.885 74.809 203.169 1.00 72.72 380 VAL D C 1
ATOM 13351 O O . VAL D 1 380 ? 100.337 74.874 204.319 1.00 74.57 380 VAL D O 1
ATOM 13355 N N . ARG D 1 381 ? 100.640 74.751 202.076 1.00 74.59 381 ARG D N 1
ATOM 13356 C CA . ARG D 1 381 ? 102.088 74.658 202.159 1.00 80.32 381 ARG D CA 1
ATOM 13357 C C . ARG D 1 381 ? 102.703 76.035 202.375 1.00 81.39 381 ARG D C 1
ATOM 13358 O O . ARG D 1 381 ? 103.624 76.177 203.177 1.00 89.77 381 ARG D O 1
ATOM 13366 N N . ASP D 1 382 ? 102.193 77.053 201.690 1.00 76.29 382 ASP D N 1
ATOM 13367 C CA . ASP D 1 382 ? 102.653 78.406 201.982 1.00 80.09 382 ASP D CA 1
ATOM 13368 C C . ASP D 1 382 ? 101.635 79.454 201.547 1.00 77.29 382 ASP D C 1
ATOM 13369 O O . ASP D 1 382 ? 100.716 79.164 200.774 1.00 76.15 382 ASP D O 1
ATOM 13374 N N . VAL D 1 383 ? 101.794 80.665 202.073 1.00 74.50 383 VAL D N 1
ATOM 13375 C CA . VAL D 1 383 ? 100.956 81.786 201.700 1.00 76.56 383 VAL D CA 1
ATOM 13376 C C . VAL D 1 383 ? 101.835 82.964 201.289 1.00 79.90 383 VAL D C 1
ATOM 13377 O O . VAL D 1 383 ? 102.710 83.402 202.024 1.00 82.93 383 VAL D O 1
ATOM 13381 N N . ILE D 1 384 ? 101.628 83.442 200.072 1.00 82.29 384 ILE D N 1
ATOM 13382 C CA . ILE D 1 384 ? 102.394 84.574 199.581 1.00 86.57 384 ILE D CA 1
ATOM 13383 C C . ILE D 1 384 ? 101.385 85.700 199.432 1.00 82.74 384 ILE D C 1
ATOM 13384 O O . ILE D 1 384 ? 100.338 85.536 198.786 1.00 84.39 384 ILE D O 1
ATOM 13389 N N . ARG D 1 385 ? 101.693 86.849 200.014 1.00 82.02 385 ARG D N 1
ATOM 13390 C CA . ARG D 1 385 ? 100.739 87.934 199.993 1.00 86.12 385 ARG D CA 1
ATOM 13391 C C . ARG D 1 385 ? 101.163 88.947 198.933 1.00 90.77 385 ARG D C 1
ATOM 13392 O O . ARG D 1 385 ? 102.155 89.655 199.111 1.00 94.47 385 ARG D O 1
ATOM 13400 N N . TYR D 1 386 ? 100.418 89.036 197.833 1.00 91.94 386 TYR D N 1
ATOM 13401 C CA . TYR D 1 386 ? 100.829 89.917 196.729 1.00 94.35 386 TYR D CA 1
ATOM 13402 C C . TYR D 1 386 ? 100.057 91.233 196.642 1.00 95.45 386 TYR D C 1
ATOM 13403 O O . TYR D 1 386 ? 99.022 91.415 197.284 1.00 94.57 386 TYR D O 1
ATOM 13412 N N . ASP D 1 387 ? 100.595 92.152 195.848 1.00 98.70 387 ASP D N 1
ATOM 13413 C CA . ASP D 1 387 ? 100.000 93.469 195.653 1.00 102.94 387 ASP D CA 1
ATOM 13414 C C . ASP D 1 387 ? 99.034 93.501 194.469 1.00 107.09 387 ASP D C 1
ATOM 13415 O O . ASP D 1 387 ? 99.308 92.929 193.414 1.00 109.60 387 ASP D O 1
ATOM 13420 N N . ILE D 1 388 ? 97.896 94.159 194.657 1.00 106.32 388 ILE D N 1
ATOM 13421 C CA . ILE D 1 388 ? 96.859 94.211 193.633 1.00 109.38 388 ILE D CA 1
ATOM 13422 C C . ILE D 1 388 ? 97.321 94.963 192.385 1.00 110.98 388 ILE D C 1
ATOM 13423 O O . ILE D 1 388 ? 96.883 94.666 191.269 1.00 109.08 388 ILE D O 1
ATOM 13428 N N . GLU D 1 389 ? 98.212 95.932 192.587 1.00 110.50 389 GLU D N 1
ATOM 13429 C CA . GLU D 1 389 ? 98.642 96.836 191.531 1.00 109.82 389 GLU D CA 1
ATOM 13430 C C . GLU D 1 389 ? 99.780 96.230 190.714 1.00 110.92 389 GLU D C 1
ATOM 13431 O O . GLU D 1 389 ? 100.210 96.799 189.714 1.00 112.60 389 GLU D O 1
ATOM 13437 N N . ALA D 1 390 ? 100.259 95.067 191.144 1.00 110.71 390 ALA D N 1
ATOM 13438 C CA . ALA D 1 390 ? 101.350 94.393 190.456 1.00 109.05 390 ALA D CA 1
ATOM 13439 C C . ALA D 1 390 ? 100.915 93.055 189.879 1.00 109.04 390 ALA D C 1
ATOM 13440 O O . ALA D 1 390 ? 101.355 92.666 188.799 1.00 113.94 390 ALA D O 1
ATOM 13442 N N . GLY D 1 391 ? 100.040 92.353 190.584 1.00 106.48 391 GLY D N 1
ATOM 13443 C CA . GLY D 1 391 ? 99.715 90.999 190.192 1.00 103.19 391 GLY D CA 1
ATOM 13444 C C . GLY D 1 391 ? 100.735 90.098 190.854 1.00 102.32 391 GLY D C 1
ATOM 13445 O O . GLY D 1 391 ? 101.675 90.586 191.477 1.00 104.30 391 GLY D O 1
ATOM 13446 N N . PRO D 1 392 ? 100.558 88.778 190.738 1.00 101.82 392 PRO D N 1
ATOM 13447 C CA . PRO D 1 392 ? 101.449 87.861 191.455 1.00 105.59 392 PRO D CA 1
ATOM 13448 C C . PRO D 1 392 ? 102.885 87.865 190.936 1.00 110.01 392 PRO D C 1
ATOM 13449 O O . PRO D 1 392 ? 103.112 87.868 189.730 1.00 110.69 392 PRO D O 1
ATOM 13453 N N . ASP D 1 393 ? 103.839 87.880 191.861 1.00 112.07 393 ASP D N 1
ATOM 13454 C CA . ASP D 1 393 ? 105.243 87.627 191.553 1.00 112.39 393 ASP D CA 1
ATOM 13455 C C . ASP D 1 393 ? 105.431 86.165 191.139 1.00 111.71 393 ASP D C 1
ATOM 13456 O O . ASP D 1 393 ? 104.521 85.347 191.282 1.00 111.95 393 ASP D O 1
ATOM 13461 N N . ASP D 1 394 ? 106.602 85.837 190.606 1.00 112.65 394 ASP D N 1
ATOM 13462 C CA . ASP D 1 394 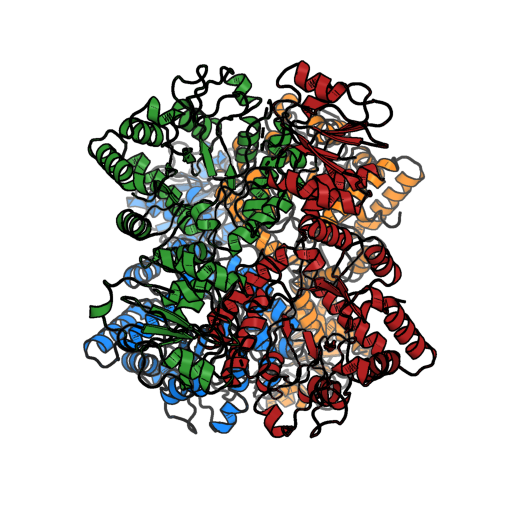? 106.848 84.475 190.142 1.00 116.23 394 ASP D CA 1
ATOM 13463 C C . ASP D 1 394 ? 106.871 83.459 191.275 1.00 114.08 394 ASP D C 1
ATOM 13464 O O . ASP D 1 394 ? 107.427 83.718 192.344 1.00 113.06 394 ASP D O 1
ATOM 13469 N N . VAL D 1 395 ? 106.260 82.299 191.026 1.00 112.71 395 VAL D N 1
ATOM 13470 C CA . VAL D 1 395 ? 106.314 81.162 191.950 1.00 109.51 395 VAL D CA 1
ATOM 13471 C C . VAL D 1 395 ? 105.897 79.813 191.367 1.00 99.14 395 VAL D C 1
ATOM 13472 O O . VAL D 1 395 ? 105.505 79.691 190.199 1.00 91.57 395 VAL D O 1
ATOM 13476 N N . ASP D 1 396 ? 106.020 78.805 192.229 1.00 96.50 396 ASP D N 1
ATOM 13477 C CA . ASP D 1 396 ? 105.731 77.416 191.908 1.00 92.43 396 ASP D CA 1
ATOM 13478 C C . ASP D 1 396 ? 105.163 76.626 193.104 1.00 91.53 396 ASP D C 1
ATOM 13479 O O . ASP D 1 396 ? 105.331 77.025 194.259 1.00 89.33 396 ASP D O 1
ATOM 13484 N N . GLY D 1 397 ? 104.505 75.500 192.806 1.00 88.36 397 GLY D N 1
ATOM 13485 C CA . GLY D 1 397 ? 103.884 74.627 193.800 1.00 85.27 397 GLY D CA 1
ATOM 13486 C C . GLY D 1 397 ? 103.165 73.434 193.172 1.00 82.57 397 GLY D C 1
ATOM 13487 O O . GLY D 1 397 ? 103.019 73.383 191.950 1.00 86.99 397 GLY D O 1
ATOM 13488 N N . GLU D 1 398 ? 102.674 72.496 193.991 1.00 83.60 398 GLU D N 1
ATOM 13489 C CA . GLU D 1 398 ? 102.028 71.288 193.454 1.00 84.58 398 GLU D CA 1
ATOM 13490 C C . GLU D 1 398 ? 100.619 71.570 192.950 1.00 84.31 398 GLU D C 1
ATOM 13491 O O . GLU D 1 398 ? 100.153 70.944 192.004 1.00 81.24 398 GLU D O 1
ATOM 13497 N N . LEU D 1 399 ? 99.935 72.505 193.598 1.00 86.45 399 LEU D N 1
ATOM 13498 C CA . LEU D 1 399 ? 98.617 72.934 193.151 1.00 83.52 399 LEU D CA 1
ATOM 13499 C C . LEU D 1 399 ? 98.467 74.338 193.737 1.00 80.10 399 LEU D C 1
ATOM 13500 O O . LEU D 1 399 ? 98.713 74.543 194.929 1.00 82.87 399 LEU D O 1
ATOM 13505 N N . ILE D 1 400 ? 98.069 75.300 192.907 1.00 77.46 400 ILE D N 1
ATOM 13506 C CA . ILE D 1 400 ? 98.045 76.703 193.331 1.00 76.91 400 ILE D CA 1
ATOM 13507 C C . ILE D 1 400 ? 96.684 77.399 193.167 1.00 74.68 400 ILE D C 1
ATOM 13508 O O . ILE D 1 400 ? 96.002 77.230 192.157 1.00 73.57 400 ILE D O 1
ATOM 13513 N N . PHE D 1 401 ? 96.301 78.155 194.200 1.00 74.06 401 PHE D N 1
ATOM 13514 C CA . PHE D 1 401 ? 95.073 78.951 194.230 1.00 67.15 401 PHE D CA 1
ATOM 13515 C C . PHE D 1 401 ? 95.391 80.446 194.111 1.00 67.39 401 PHE D C 1
ATOM 13516 O O . PHE D 1 401 ? 95.988 81.024 195.020 1.00 67.64 401 PHE D O 1
ATOM 13524 N N . ASP D 1 402 ? 95.003 81.079 193.005 1.00 67.71 402 ASP D N 1
ATOM 13525 C CA . ASP D 1 402 ? 95.267 82.517 192.846 1.00 69.77 402 ASP D CA 1
ATOM 13526 C C . ASP D 1 402 ? 94.020 83.337 193.181 1.00 65.56 402 ASP D C 1
ATOM 13527 O O . ASP D 1 402 ? 93.012 83.256 192.479 1.00 63.62 402 ASP D O 1
ATOM 13532 N N . PHE D 1 403 ? 94.095 84.151 194.229 1.00 65.03 403 PHE D N 1
ATOM 13533 C CA . PHE D 1 403 ? 92.939 84.945 194.612 1.00 63.41 403 PHE D CA 1
ATOM 13534 C C . PHE D 1 403 ? 93.003 86.312 193.953 1.00 64.31 403 PHE D C 1
ATOM 13535 O O . PHE D 1 403 ? 93.598 87.256 194.468 1.00 66.85 403 PHE D O 1
ATOM 13543 N N . VAL D 1 404 ? 92.351 86.385 192.798 1.00 61.86 404 VAL D N 1
ATOM 13544 C CA . VAL D 1 404 ? 92.509 87.466 191.845 1.00 63.62 404 VAL D CA 1
ATOM 13545 C C . VAL D 1 404 ? 91.667 88.683 192.193 1.00 63.67 404 VAL D C 1
ATOM 13546 O O . VAL D 1 404 ? 90.447 88.586 192.351 1.00 57.63 404 VAL D O 1
ATOM 13550 N N . VAL D 1 405 ? 92.339 89.827 192.299 1.00 71.97 405 VAL D N 1
ATOM 13551 C CA . VAL D 1 405 ? 91.703 91.126 192.512 1.00 77.31 405 VAL D CA 1
ATOM 13552 C C . VAL D 1 405 ? 92.278 92.179 191.555 1.00 86.21 405 VAL D C 1
ATOM 13553 O O . VAL D 1 405 ? 93.501 92.310 191.447 1.00 89.38 405 VAL D O 1
ATOM 13557 N N . ASN D 1 406 ? 91.401 92.949 190.909 1.00 89.32 406 ASN D N 1
ATOM 13558 C CA . ASN D 1 406 ? 91.807 94.040 190.022 1.00 91.40 406 ASN D CA 1
ATOM 13559 C C . ASN D 1 406 ? 92.866 93.560 189.020 1.00 93.81 406 ASN D C 1
ATOM 13560 O O . ASN D 1 406 ? 93.973 94.100 188.956 1.00 98.22 406 ASN D O 1
ATOM 13565 N N . ALA D 1 407 ? 92.520 92.525 188.257 1.00 92.10 407 ALA D N 1
ATOM 13566 C CA . ALA D 1 407 ? 93.441 91.904 187.306 1.00 92.28 407 ALA D CA 1
ATOM 13567 C C . ALA D 1 407 ? 93.664 92.762 186.068 1.00 97.70 407 ALA D C 1
ATOM 13568 O O . ALA D 1 407 ? 94.631 92.575 185.338 1.00 100.37 407 ALA D O 1
ATOM 13570 N N . SER D 1 408 ? 92.751 93.696 185.837 1.00 98.25 408 SER D N 1
ATOM 13571 C CA . SER D 1 408 ? 92.689 94.440 184.587 1.00 94.35 408 SER D CA 1
ATOM 13572 C C . SER D 1 408 ? 93.410 95.785 184.545 1.00 97.33 408 SER D C 1
ATOM 13573 O O . SER D 1 408 ? 93.210 96.541 183.596 1.00 95.68 408 SER D O 1
ATOM 13576 N N . LYS D 1 409 ? 94.230 96.104 185.546 1.00 102.12 409 LYS D N 1
ATOM 13577 C CA . LYS D 1 409 ? 94.767 97.467 185.622 1.00 105.66 409 LYS D CA 1
ATOM 13578 C C . LYS D 1 409 ? 95.633 97.791 184.397 1.00 108.76 409 LYS D C 1
ATOM 13579 O O . LYS D 1 409 ? 95.490 98.861 183.808 1.00 110.78 409 LYS D O 1
ATOM 13585 N N . ASN D 1 410 ? 96.521 96.874 184.019 1.00 108.67 410 ASN D N 1
ATOM 13586 C CA . ASN D 1 410 ? 96.850 96.674 182.606 1.00 109.07 410 ASN D CA 1
ATOM 13587 C C . ASN D 1 410 ? 97.390 95.273 182.358 1.00 107.37 410 ASN D C 1
ATOM 13588 O O . ASN D 1 410 ? 97.439 94.436 183.262 1.00 105.90 410 ASN D O 1
ATOM 13593 N N . GLU D 1 411 ? 97.874 95.070 181.140 1.00 109.63 411 GLU D N 1
ATOM 13594 C CA . GLU D 1 411 ? 98.195 93.754 180.607 1.00 111.75 411 GLU D CA 1
ATOM 13595 C C . GLU D 1 411 ? 99.305 92.995 181.335 1.00 109.97 411 GLU D C 1
ATOM 13596 O O . GLU D 1 411 ? 99.291 91.757 181.388 1.00 107.76 411 GLU D O 1
ATOM 13602 N N . GLN D 1 412 ? 100.235 93.721 181.941 1.00 109.11 412 GLN D N 1
ATOM 13603 C CA . GLN D 1 412 ? 101.398 93.058 182.511 1.00 110.53 412 GLN D CA 1
ATOM 13604 C C . GLN D 1 412 ? 101.053 92.418 183.851 1.00 108.34 412 GLN D C 1
ATOM 13605 O O . GLN D 1 412 ? 101.533 91.330 184.178 1.00 105.74 412 GLN D O 1
ATOM 13611 N N . VAL D 1 413 ? 100.207 93.096 184.617 1.00 107.68 413 VAL D N 1
ATOM 13612 C CA . VAL D 1 413 ? 99.627 92.523 185.823 1.00 106.46 413 VAL D CA 1
ATOM 13613 C C . VAL D 1 413 ? 98.786 91.288 185.438 1.00 102.08 413 VAL D C 1
ATOM 13614 O O . VAL D 1 413 ? 98.807 90.265 186.134 1.00 100.55 413 VAL D O 1
ATOM 13618 N N . LEU D 1 414 ? 98.046 91.379 184.332 1.00 100.69 414 LEU D N 1
ATOM 13619 C CA . LEU D 1 414 ? 97.126 90.308 183.979 1.00 98.51 414 LEU D CA 1
ATOM 13620 C C . LEU D 1 414 ? 97.864 89.055 183.511 1.00 99.01 414 LEU D C 1
ATOM 13621 O O . LEU D 1 414 ? 97.433 87.941 183.795 1.00 96.91 414 LEU D O 1
ATOM 13626 N N . GLN D 1 415 ? 98.995 89.219 182.833 1.00 101.99 415 GLN D N 1
ATOM 13627 C CA . GLN D 1 415 ? 99.731 88.033 182.403 1.00 103.42 415 GLN D CA 1
ATOM 13628 C C . GLN D 1 415 ? 100.625 87.618 183.559 1.00 102.12 415 GLN D C 1
ATOM 13629 O O . GLN D 1 415 ? 101.089 86.474 183.620 1.00 101.08 415 GLN D O 1
ATOM 13635 N N . ALA D 1 416 ? 100.822 88.536 184.505 1.00 101.45 416 ALA D N 1
ATOM 13636 C CA . ALA D 1 416 ? 101.462 88.170 185.757 1.00 103.18 416 ALA D CA 1
ATOM 13637 C C . ALA D 1 416 ? 100.568 87.098 186.359 1.00 101.34 416 ALA D C 1
ATOM 13638 O O . ALA D 1 416 ? 101.053 86.081 186.861 1.00 100.23 416 ALA D O 1
ATOM 13640 N N . HIS D 1 417 ? 99.256 87.320 186.294 1.00 99.18 417 HIS D N 1
ATOM 13641 C CA . HIS D 1 417 ? 98.320 86.279 186.709 1.00 96.92 417 HIS D CA 1
ATOM 13642 C C . HIS D 1 417 ? 98.366 85.071 185.758 1.00 93.80 417 HIS D C 1
ATOM 13643 O O . HIS D 1 417 ? 98.322 83.929 186.212 1.00 91.75 417 HIS D O 1
ATOM 13650 N N . LEU D 1 418 ? 98.469 85.330 184.450 1.00 98.21 418 LEU D N 1
ATOM 13651 C CA . LEU D 1 418 ? 98.439 84.283 183.409 1.00 97.51 418 LEU D CA 1
ATOM 13652 C C . LEU D 1 418 ? 99.746 83.510 183.248 1.00 95.30 418 LEU D C 1
ATOM 13653 O O . LEU D 1 418 ? 99.767 82.451 182.622 1.00 90.48 418 LEU D O 1
ATOM 13658 N N . SER D 1 419 ? 100.830 84.057 183.790 1.00 95.61 419 SER D N 1
ATOM 13659 C CA . SER D 1 419 ? 102.126 83.384 183.787 1.00 93.95 419 SER D CA 1
ATOM 13660 C C . SER D 1 419 ? 102.086 82.038 184.518 1.00 94.99 419 SER D C 1
ATOM 13661 O O . SER D 1 419 ? 102.924 81.172 184.277 1.00 95.69 419 SER D O 1
ATOM 13664 N N . LEU D 1 420 ? 101.144 81.886 185.444 1.00 94.97 420 LEU D N 1
ATOM 13665 C CA . LEU D 1 420 ? 101.015 80.658 186.222 1.00 93.33 420 LEU D CA 1
ATOM 13666 C C . LEU D 1 420 ? 100.615 79.453 185.364 1.00 91.03 420 LEU D C 1
ATOM 13667 O O . LEU D 1 420 ? 99.833 79.575 184.415 1.00 89.84 420 LEU D O 1
ATOM 13672 N N . PRO D 1 421 ? 101.154 78.273 185.708 1.00 90.16 421 PRO D N 1
ATOM 13673 C CA . PRO D 1 421 ? 100.907 77.032 184.961 1.00 93.35 421 PRO D CA 1
ATOM 13674 C C . PRO D 1 421 ? 99.436 76.606 184.896 1.00 91.06 421 PRO D C 1
ATOM 13675 O O . PRO D 1 421 ? 98.881 76.165 185.895 1.00 94.15 421 PRO D O 1
ATOM 13679 N N . SER D 1 422 ? 98.839 76.688 183.712 1.00 91.05 422 SER D N 1
ATOM 13680 C CA . SER D 1 422 ? 97.438 76.318 183.505 1.00 92.92 422 SER D CA 1
ATOM 13681 C C . SER D 1 422 ? 97.022 74.914 183.921 1.00 91.04 422 SER D C 1
ATOM 13682 O O . SER D 1 422 ? 95.845 74.648 184.146 1.00 90.82 422 SER D O 1
ATOM 13685 N N . ASP D 1 423 ? 97.978 74.003 183.966 1.00 93.74 423 ASP D N 1
ATOM 13686 C CA . ASP D 1 423 ? 97.660 72.613 184.258 1.00 95.58 423 ASP D CA 1
ATOM 13687 C C . ASP D 1 423 ? 97.351 72.422 185.752 1.00 96.12 423 ASP D C 1
ATOM 13688 O O . ASP D 1 423 ? 96.749 71.415 186.139 1.00 94.01 423 ASP D O 1
ATOM 13693 N N . ARG D 1 424 ? 97.737 73.398 186.583 1.00 94.75 424 ARG D N 1
ATOM 13694 C CA . ARG D 1 424 ? 97.672 73.246 188.044 1.00 94.24 424 ARG D CA 1
ATOM 13695 C C . ARG D 1 424 ? 97.273 74.522 188.784 1.00 90.02 424 ARG D C 1
ATOM 13696 O O . ARG D 1 424 ? 97.634 74.691 189.953 1.00 88.83 424 ARG D O 1
ATOM 13704 N N . THR D 1 425 ? 96.542 75.423 188.141 1.00 87.70 425 THR D N 1
ATOM 13705 C CA . THR D 1 425 ? 96.160 76.645 188.836 1.00 79.53 425 THR D CA 1
ATOM 13706 C C . THR D 1 425 ? 94.645 76.800 188.845 1.00 76.18 425 THR D C 1
ATOM 13707 O O . THR D 1 425 ? 93.986 76.594 187.819 1.00 75.53 425 THR D O 1
ATOM 13711 N N . ILE D 1 426 ? 94.096 77.173 190.001 1.00 74.06 426 ILE D N 1
ATOM 13712 C CA . ILE D 1 426 ? 92.684 77.506 190.089 1.00 67.09 426 ILE D CA 1
ATOM 13713 C C . ILE D 1 426 ? 92.595 78.988 190.419 1.00 61.04 426 ILE D C 1
ATOM 13714 O O . ILE D 1 426 ? 93.250 79.486 191.330 1.00 59.41 426 ILE D O 1
ATOM 13719 N N . TYR D 1 427 ? 91.814 79.694 189.621 1.00 63.26 427 TYR D N 1
ATOM 13720 C CA . TYR D 1 427 ? 91.659 81.130 189.759 1.00 63.62 427 TYR D CA 1
ATOM 13721 C C . TYR D 1 427 ? 90.384 81.479 190.507 1.00 59.25 427 TYR D C 1
ATOM 13722 O O . TYR D 1 427 ? 89.294 81.112 190.089 1.00 55.22 427 TYR D O 1
ATOM 13731 N N . PHE D 1 428 ? 90.528 82.194 191.612 1.00 56.80 428 PHE D N 1
ATOM 13732 C CA . PHE D 1 428 ? 89.384 82.651 192.379 1.00 50.27 428 PHE D CA 1
ATOM 13733 C C . PHE D 1 428 ? 89.135 84.122 192.088 1.00 47.81 428 PHE D C 1
ATOM 13734 O O . PHE D 1 428 ? 89.895 84.981 192.512 1.00 51.17 428 PHE D O 1
ATOM 13742 N N . ILE D 1 429 ? 88.074 84.414 191.349 1.00 46.31 429 ILE D N 1
ATOM 13743 C CA . ILE D 1 429 ? 87.742 85.799 191.051 1.00 48.93 429 ILE D CA 1
ATOM 13744 C C . ILE D 1 429 ? 86.807 86.307 192.147 1.00 43.65 429 ILE D C 1
ATOM 13745 O O . ILE D 1 429 ? 85.607 86.045 192.125 1.00 44.90 429 ILE D O 1
ATOM 13750 N N . ILE D 1 430 ? 87.354 87.041 193.104 1.00 43.20 430 ILE D N 1
ATOM 13751 C CA . ILE D 1 430 ? 86.604 87.277 194.328 1.00 41.31 430 ILE D CA 1
ATOM 13752 C C . ILE D 1 430 ? 86.050 88.700 194.397 1.00 44.59 430 ILE D C 1
ATOM 13753 O O . ILE D 1 430 ? 85.158 88.976 195.196 1.00 43.36 430 ILE D O 1
ATOM 13758 N N . ARG D 1 431 ? 86.526 89.583 193.527 1.00 44.79 431 ARG D N 1
ATOM 13759 C CA . ARG D 1 431 ? 85.934 90.911 193.433 1.00 46.08 431 ARG D CA 1
ATOM 13760 C C . ARG D 1 431 ? 85.179 91.032 192.112 1.00 52.14 431 ARG D C 1
ATOM 13761 O O . ARG D 1 431 ? 84.072 90.505 191.986 1.00 49.97 431 ARG D O 1
ATOM 13769 N N . ASN D 1 432 ? 85.773 91.702 191.128 1.00 57.19 432 ASN D N 1
ATOM 13770 C CA . ASN D 1 432 ? 85.112 91.946 189.842 1.00 57.32 432 ASN D CA 1
ATOM 13771 C C . ASN D 1 432 ? 84.951 90.659 189.038 1.00 54.20 432 ASN D C 1
ATOM 13772 O O . ASN D 1 432 ? 85.925 90.136 188.521 1.00 57.50 432 ASN D O 1
ATOM 13777 N N . PRO D 1 433 ? 83.716 90.140 188.926 1.00 51.23 433 PRO D N 1
ATOM 13778 C CA . PRO D 1 433 ? 83.580 88.822 188.295 1.00 52.87 433 PRO D CA 1
ATOM 13779 C C . PRO D 1 433 ? 83.784 88.901 186.772 1.00 59.08 433 PRO D C 1
ATOM 13780 O O . PRO D 1 433 ? 84.089 87.902 186.119 1.00 60.76 433 PRO D O 1
ATOM 13784 N N . PHE D 1 434 ? 83.654 90.103 186.219 1.00 59.32 434 PHE D N 1
ATOM 13785 C CA . PHE D 1 434 ? 83.810 90.295 184.786 1.00 63.42 434 PHE D CA 1
ATOM 13786 C C . PHE D 1 434 ? 85.252 90.058 184.332 1.00 64.96 434 PHE D C 1
ATOM 13787 O O . PHE D 1 434 ? 85.502 89.714 183.172 1.00 67.56 434 PHE D O 1
ATOM 13795 N N . ASP D 1 435 ? 86.190 90.213 185.263 1.00 62.88 435 ASP D N 1
ATOM 13796 C CA . ASP D 1 435 ? 87.591 89.870 185.016 1.00 65.42 435 ASP D CA 1
ATOM 13797 C C . ASP D 1 435 ? 87.759 88.400 184.611 1.00 63.79 435 ASP D C 1
ATOM 13798 O O . ASP D 1 435 ? 88.806 88.021 184.086 1.00 65.43 435 ASP D O 1
ATOM 13803 N N . ALA D 1 436 ? 86.733 87.578 184.843 1.00 63.23 436 ALA D N 1
ATOM 13804 C CA . ALA D 1 436 ? 86.766 86.183 184.392 1.00 63.08 436 ALA D CA 1
ATOM 13805 C C . ALA D 1 436 ? 86.987 86.114 182.879 1.00 64.25 436 ALA D C 1
ATOM 13806 O O . ALA D 1 436 ? 87.499 85.112 182.378 1.00 66.46 436 ALA D O 1
ATOM 13808 N N . LYS D 1 437 ? 86.560 87.155 182.156 1.00 66.48 437 LYS D N 1
ATOM 13809 C CA . LYS D 1 437 ? 86.778 87.237 180.708 1.00 67.65 437 LYS D CA 1
ATOM 13810 C C . LYS D 1 437 ? 88.232 86.967 180.351 1.00 66.39 437 LYS D C 1
ATOM 13811 O O . LYS D 1 437 ? 88.534 86.243 179.405 1.00 69.10 437 LYS D O 1
ATOM 13817 N N . PHE D 1 438 ? 89.120 87.535 181.159 1.00 65.79 438 PHE D N 1
ATOM 13818 C CA . PHE D 1 438 ? 90.539 87.610 180.852 1.00 63.84 438 PHE D CA 1
ATOM 13819 C C . PHE D 1 438 ? 91.354 86.375 181.223 1.00 64.68 438 PHE D C 1
ATOM 13820 O O . PHE D 1 438 ? 92.578 86.431 181.319 1.00 68.86 438 PHE D O 1
ATOM 13828 N N . PHE D 1 439 ? 90.662 85.268 181.457 1.00 65.90 439 PHE D N 1
ATOM 13829 C CA . PHE D 1 439 ? 91.307 83.993 181.758 1.00 68.01 439 PHE D CA 1
ATOM 13830 C C . PHE D 1 439 ? 90.670 82.833 180.974 1.00 68.89 439 PHE D C 1
ATOM 13831 O O . PHE D 1 439 ? 90.187 81.876 181.597 1.00 67.26 439 PHE D O 1
ATOM 13839 N N . PRO D 1 440 ? 90.678 82.888 179.620 1.00 68.80 440 PRO D N 1
ATOM 13840 C CA . PRO D 1 440 ? 89.977 81.823 178.877 1.00 67.77 440 PRO D CA 1
ATOM 13841 C C . PRO D 1 440 ? 90.627 80.449 179.051 1.00 65.48 440 PRO D C 1
ATOM 13842 O O . PRO D 1 440 ? 91.822 80.381 179.332 1.00 64.02 440 PRO D O 1
ATOM 13846 N N . GLY D 1 441 ? 89.842 79.382 178.927 1.00 66.57 441 GLY D N 1
ATOM 13847 C CA . GLY D 1 441 ? 90.332 78.019 179.093 1.00 69.04 441 GLY D CA 1
ATOM 13848 C C . GLY D 1 441 ? 90.996 77.615 180.407 1.00 68.61 441 GLY D C 1
ATOM 13849 O O . GLY D 1 441 ? 91.468 76.482 180.534 1.00 66.38 441 GLY D O 1
ATOM 13850 N N . ARG D 1 442 ? 91.038 78.526 181.379 1.00 70.88 442 ARG D N 1
ATOM 13851 C CA . ARG D 1 442 ? 91.656 78.250 182.677 1.00 68.97 442 ARG D CA 1
ATOM 13852 C C . ARG D 1 442 ? 90.619 77.755 183.694 1.00 63.56 442 ARG D C 1
ATOM 13853 O O . ARG D 1 442 ? 89.425 78.006 183.538 1.00 64.07 442 ARG D O 1
ATOM 13861 N N . SER D 1 443 ? 91.070 77.056 184.733 1.00 64.69 443 SER D N 1
ATOM 13862 C CA . SER D 1 443 ? 90.185 76.704 185.852 1.00 66.33 443 SER D CA 1
ATOM 13863 C C . SER D 1 443 ? 89.804 77.920 186.689 1.00 60.63 443 SER D C 1
ATOM 13864 O O . SER D 1 443 ? 90.662 78.581 187.287 1.00 58.26 443 SER D O 1
ATOM 13867 N N . VAL D 1 444 ? 88.502 78.208 186.712 1.00 57.55 444 VAL D N 1
ATOM 13868 C CA . VAL D 1 444 ? 88.002 79.441 187.303 1.00 55.22 444 VAL D CA 1
ATOM 13869 C C . VAL D 1 444 ? 86.813 79.194 188.229 1.00 51.27 444 VAL D C 1
ATOM 13870 O O . VAL D 1 444 ? 85.869 78.461 187.908 1.00 50.26 444 VAL D O 1
ATOM 13874 N N . VAL D 1 445 ? 86.904 79.836 189.386 1.00 50.08 445 VAL D N 1
ATOM 13875 C CA . VAL D 1 445 ? 85.877 79.891 190.410 1.00 44.20 445 VAL D CA 1
ATOM 13876 C C . VAL D 1 445 ? 85.482 81.348 190.602 1.00 41.26 445 VAL D C 1
ATOM 13877 O O . VAL D 1 445 ? 86.342 82.180 190.888 1.00 41.05 445 VAL D O 1
ATOM 13881 N N . ILE D 1 446 ? 84.195 81.663 190.447 1.00 41.20 446 ILE D N 1
ATOM 13882 C CA . ILE D 1 446 ? 83.723 83.031 190.690 1.00 38.08 446 ILE D CA 1
ATOM 13883 C C . ILE D 1 446 ? 82.846 83.078 191.944 1.00 32.18 446 ILE D C 1
ATOM 13884 O O . ILE D 1 446 ? 81.869 82.337 192.052 1.00 36.99 446 ILE D O 1
ATOM 13889 N N . THR D 1 447 ? 83.166 83.958 192.885 1.00 32.97 447 THR D N 1
ATOM 13890 C CA . THR D 1 447 ? 82.421 83.952 194.141 1.00 33.32 447 THR D CA 1
ATOM 13891 C C . THR D 1 447 ? 81.396 85.064 194.217 1.00 32.93 447 THR D C 1
ATOM 13892 O O . THR D 1 447 ? 80.349 84.870 194.816 1.00 34.13 447 THR D O 1
ATOM 13896 N N . HIS D 1 448 ? 81.687 86.188 193.569 1.00 29.97 448 HIS D N 1
ATOM 13897 C CA . HIS D 1 448 ? 80.886 87.405 193.666 1.00 31.51 448 HIS D CA 1
ATOM 13898 C C . HIS D 1 448 ? 81.004 88.011 195.054 1.00 25.47 448 HIS D C 1
ATOM 13899 O O . HIS D 1 448 ? 80.191 88.850 195.427 1.00 24.87 448 HIS D O 1
ATOM 13906 N N . SER D 1 449 ? 82.010 87.604 195.815 1.00 25.17 449 SER D N 1
ATOM 13907 C CA . SER D 1 449 ? 82.190 88.182 197.146 1.00 27.67 449 SER D CA 1
ATOM 13908 C C . SER D 1 449 ? 83.564 87.905 197.753 1.00 31.48 449 SER D C 1
ATOM 13909 O O . SER D 1 449 ? 84.094 86.814 197.612 1.00 37.50 449 SER D O 1
ATOM 13912 N N . THR D 1 450 ? 84.116 88.868 198.483 1.00 30.31 450 THR D N 1
ATOM 13913 C CA . THR D 1 450 ? 85.361 88.608 199.196 1.00 30.95 450 THR D CA 1
ATOM 13914 C C . THR D 1 450 ? 85.111 88.029 200.585 1.00 32.23 450 THR D C 1
ATOM 13915 O O . THR D 1 450 ? 86.073 87.664 201.279 1.00 35.68 450 THR D O 1
ATOM 13919 N N . LYS D 1 451 ? 83.840 87.932 200.990 1.00 30.01 451 LYS D N 1
ATOM 13920 C CA . LYS D 1 451 ? 83.519 87.546 202.375 1.00 28.72 451 LYS D CA 1
ATOM 13921 C C . LYS D 1 451 ? 83.945 86.102 202.611 1.00 25.77 451 LYS D C 1
ATOM 13922 O O . LYS D 1 451 ? 83.804 85.264 201.710 1.00 23.11 451 LYS D O 1
ATOM 13928 N N . PRO D 1 452 ? 84.482 85.820 203.820 1.00 29.84 452 PRO D N 1
ATOM 13929 C CA . PRO D 1 452 ? 84.964 84.502 204.246 1.00 23.36 452 PRO D CA 1
ATOM 13930 C C . PRO D 1 452 ? 83.986 83.374 203.963 1.00 26.12 452 PRO D C 1
ATOM 13931 O O . PRO D 1 452 ? 84.415 82.292 203.547 1.00 24.72 452 PRO D O 1
ATOM 13935 N N . ILE D 1 453 ? 82.700 83.600 204.230 1.00 24.33 453 ILE D N 1
ATOM 13936 C CA . ILE D 1 453 ? 81.687 82.574 203.980 1.00 22.01 453 ILE D CA 1
ATOM 13937 C C . ILE D 1 453 ? 81.639 82.245 202.477 1.00 25.01 453 ILE D C 1
ATOM 13938 O O . ILE D 1 453 ? 81.322 81.099 202.061 1.00 23.14 453 ILE D O 1
ATOM 13943 N N . SER D 1 454 ? 81.931 83.249 201.652 1.00 23.78 454 SER D N 1
ATOM 13944 C CA . SER D 1 454 ? 81.977 83.019 200.211 1.00 22.55 454 SER D CA 1
ATOM 13945 C C . SER D 1 454 ? 83.202 82.178 199.833 1.00 27.96 454 SER D C 1
ATOM 13946 O O . SER D 1 454 ? 83.074 81.183 199.132 1.00 30.03 454 SER D O 1
ATOM 13949 N N . VAL D 1 455 ? 84.374 82.536 200.348 1.00 28.51 455 VAL D N 1
ATOM 13950 C CA . VAL D 1 455 ? 85.590 81.759 200.100 1.00 29.35 455 VAL D CA 1
ATOM 13951 C C . VAL D 1 455 ? 85.399 80.292 200.548 1.00 30.22 455 VAL D C 1
ATOM 13952 O O . VAL D 1 455 ? 85.767 79.339 199.836 1.00 32.31 455 VAL D O 1
ATOM 13956 N N . TYR D 1 456 ? 84.816 80.137 201.738 1.00 28.91 456 TYR D N 1
ATOM 13957 C CA . TYR D 1 456 ? 84.494 78.854 202.354 1.00 28.08 456 TYR D CA 1
ATOM 13958 C C . TYR D 1 456 ? 83.603 78.020 201.452 1.00 33.30 456 TYR D C 1
ATOM 13959 O O . TYR D 1 456 ? 83.852 76.831 201.200 1.00 34.30 456 TYR D O 1
ATOM 13968 N N . LYS D 1 457 ? 82.540 78.650 200.980 1.00 31.85 457 LYS D N 1
ATOM 13969 C CA . LYS D 1 457 ? 81.597 77.964 200.118 1.00 32.29 457 LYS D CA 1
ATOM 13970 C C . LYS D 1 457 ? 82.230 77.651 198.739 1.00 33.97 457 LYS D C 1
ATOM 13971 O O . LYS D 1 457 ? 81.846 76.683 198.064 1.00 37.08 457 LYS D O 1
ATOM 13977 N N . SER D 1 458 ? 83.183 78.477 198.312 1.00 33.72 458 SER D N 1
ATOM 13978 C CA . SER D 1 458 ? 83.852 78.249 197.029 1.00 31.64 458 SER D CA 1
ATOM 13979 C C . SER D 1 458 ? 84.766 77.023 197.171 1.00 34.53 458 SER D C 1
ATOM 13980 O O . SER D 1 458 ? 84.861 76.209 196.257 1.00 35.22 458 SER D O 1
ATOM 13983 N N . PHE D 1 459 ? 85.414 76.874 198.327 1.00 33.75 459 PHE D N 1
ATOM 13984 C CA . PHE D 1 459 ? 86.194 75.661 198.579 1.00 34.87 459 PHE D CA 1
ATOM 13985 C C . PHE D 1 459 ? 85.282 74.429 198.625 1.00 35.92 459 PHE D C 1
ATOM 13986 O O . PHE D 1 459 ? 85.575 73.412 197.983 1.00 38.48 459 PHE D O 1
ATOM 13994 N N . GLN D 1 460 ? 84.152 74.525 199.324 1.00 35.33 460 GLN D N 1
ATOM 13995 C CA . GLN D 1 460 ? 83.208 73.391 199.375 1.00 36.72 460 GLN D CA 1
ATOM 13996 C C . GLN D 1 460 ? 82.731 73.006 197.969 1.00 38.75 460 GLN D C 1
ATOM 13997 O O . GLN D 1 460 ? 82.584 71.828 197.638 1.00 38.47 460 GLN D O 1
ATOM 14003 N N . HIS D 1 461 ? 82.459 74.020 197.159 1.00 40.42 461 HIS D N 1
ATOM 14004 C CA . HIS D 1 461 ? 81.948 73.801 195.812 1.00 43.04 461 HIS D CA 1
ATOM 14005 C C . HIS D 1 461 ? 83.004 73.147 194.936 1.00 42.08 461 HIS D C 1
ATOM 14006 O O . HIS D 1 461 ? 82.708 72.230 194.173 1.00 44.27 461 HIS D O 1
ATOM 14013 N N . LEU D 1 462 ? 84.236 73.627 195.088 1.00 39.35 462 LEU D N 1
ATOM 14014 C CA . LEU D 1 462 ? 85.398 73.076 194.408 1.00 40.24 462 LEU D CA 1
ATOM 14015 C C . LEU D 1 462 ? 85.535 71.578 194.707 1.00 39.06 462 LEU D C 1
ATOM 14016 O O . LEU D 1 462 ? 85.738 70.784 193.794 1.00 41.83 462 LEU D O 1
ATOM 14021 N N . LEU D 1 463 ? 85.442 71.209 195.988 1.00 38.23 463 LEU D N 1
ATOM 14022 C CA . LEU D 1 463 ? 85.521 69.806 196.430 1.00 38.14 463 LEU D CA 1
ATOM 14023 C C . LEU D 1 463 ? 84.279 68.975 196.069 1.00 43.43 463 LEU D C 1
ATOM 14024 O O . LEU D 1 463 ? 84.271 67.759 196.247 1.00 44.79 463 LEU D O 1
ATOM 14029 N N . GLY D 1 464 ? 83.202 69.633 195.658 1.00 43.06 464 GLY D N 1
ATOM 14030 C CA . GLY D 1 464 ? 81.986 68.931 195.287 1.00 42.71 464 GLY D CA 1
ATOM 14031 C C . GLY D 1 464 ? 81.917 68.813 193.772 1.00 54.03 464 GLY D C 1
ATOM 14032 O O . GLY D 1 464 ? 80.997 68.213 193.212 1.00 55.27 464 GLY D O 1
#

Foldseek 3Di:
DLQQAAEEDLFADVVNLVLCQVSVRQHYEYDLSQQVPVLSVLQVLVSQVPRAFHQYEYADAAQPDHRHPQQPGHVELCVCLVDDLLVLLQSLLSVLLSCLQAPHAAYADDELAEACRSHNYNFSVSSQSNRLSNQQSNVNSRHAYEYDAPLHDHQWPDDLLVAATEHADAPVRSVVHSNSSVLSNVVVVRGHHYEHALHHHVNQDGGRLLLALCRQVVVVCPVSVDLAAYEYDACCRCSRVVPHPLLSSLLRNLQSLHQHYYHHHSVCCVVNVVSNVVCVVVVSHPVVSNVSSSVNSVVVRVVRDRPHHSSVVLVVQQVQKDWAADDLVLQAFAEEEEFACALNVLRVCLVVLVVVQYHYPYYDHDHLVQADDEDAGSAYEHAHDNLVVDDRSVVSVVVHDQVHYAYEDADPCVCVVSDPPHTYMYRNHSHSSNSNSSSVCNNPVSD/DLLLLCQAAEEDLFDDVVNLVLCQNNVRQHYEYALSQQVPVLSVLQVLLSQVPRDFHQYEYQDAADPDHRHPQQDGHVEQCVCLVDDLLVLLQSLLSVLLSCLQAPHAAYADDELAEACRSANYNFQVSSQSNRQSNQNSNQNSRHAYEYDAPLHDRQWPDDQLVAATEHADAPVRSVVHSNSSVLSNLVDPRAHEYEYALHHHVNFDGGRCQLALCRCVVPPCPVSVDLAAYEYDACCRCNRVVPHPLLSSLLSNLQSLHQHYYHNHSVCCVVNVVSNVVCVVVVSHPPVSNVSSSVRSVVVSVVRPGDHHSSVVLVVLQVQKDWAADDLVLQAFAEEEEFAQELHVLSVCLVVLVVVQYHHDYYHHDHLLQADAEDAGSAYEYAHDPCPPDPRSVVSVVVYPQVHYEYEDADPCVCVVSAPPHTYMYRNHSHSSNSNSSSVCVNPVSD/DLLQAAEEDLFDAVLNVVLCQVSVHQHYEYALSQQVPVLSVLLVLVVCVVRAFHQYEYQDQAQPDHRHPQQPGHVAQCVCLVDDLLVLLQSLLRVLLSCLQAPHAAYADDELAEACVHNYNFNVSSLSNRLSNQNNNVNSGHAYEYDAPQHDHQWPDDQLVAAAEDADAPVVSVVHSNSSVLSCVVVVRGHEYEYALHAHVNQDRHGLQLALCNCPVVPCPVSVDLAAYEYDACPRCSNPVVHPLLSSLLSNLQSLHQHYYHHHSSCCVVSVVSNVVCDVVVSHDVVSNVSSSVRSVVVSVVSDDPHHSSVVLVVQLVQKDWDDDDPVLQPDAEEELVVLVVCLVVLVVSRGDYPYYDDDDLVQADDDDDDQAYEYEHDPCVPDVHNVVSVVVYPLVHYEYEPADPQVCVVSPPPHTYMYRNHSHSSNSNSSSD/DLLLQQAAEEDLFDAVLNVCLCQVNVRQHYEYALSQQVPVLSVLLVLLVCVPRDFHQYEYQDQADPDHRHPQQDGHVAQCVCLVDDLLVLLQSLLSVLLSCLQAPHAEYADDELAEARSANYNFQVSSLSNRQSNQNRNLNSGHAYEYDAPPHDHQWPDDQLVAAAEDADAPVVSVVHSNSNVLSNLVDPRGHHYEHALYHHPNQDRGGLLLALCRCCVVVCPVSVPLAAYEYDACCRHNHVVVHPLLSSLLSNLQSLHQHYYHHHSSCCVVNVVSNVVCVVVVSHDVVSSVSSSVRSVVVSVVRDDPHHSSVVLVVLQVQKDFLEEFACLVVLSVCLVVLVVSQDPRPDYDHDHLLQADDDDDDPAHEHEHDNCPPDDRNVVSNVVDDQVHYAYEDADPQVCVVSHPPGGYMYRNHSHSSNSNSSSVVVVD